Protein 1DE6 (pdb70)

CATH classification: 3.20.20.150

Secondary structure (DSSP, 8-state):
-HHHHHHHHHHHHHHTTT--HHHHHHHHTT--EEEEGGGTTTT--SSSSSS---SS-------S----SHHHHHHHHHHHHHTS-S-EEEEEEGGG---SS---GGG--GGGGHHHHHHHHHHT-EEEEE---SSSGGGTTS-STT-SSHHHHHHHHHHHHHHHHHHHHHHHHHTSPEEEEE----EESS--S-SHHHHHHHHHHHHHHH-S---TTTEEEEEE--S-BTTB-SEESS-HHHHHHHHHHHT-EEEEETTSS-TT--HHHHHHHHTTTSS-EEEEE-B-SSSS--BPP-S-HHHHHHHHHHHHTTTTTTEEEEE-----SS-HHHHHHHHHHHHHHHHHHHHTS-HHHHHHHHTTT-HHHHHHHHHHHTTS-HHHHHHHHHHHTT--SSTHHHHHHHHHHHHTGGG-/-HHHHHHHHHHHHHHTTT--HHHHHHHHTT--EEEEGGGGTTT--SSSSSS---SS-------S----SHHHHHHHHHHHHTTS-S-EEEEEEGGG---SS---GGG--GGGGHHHHHHHHHHT-EEEEE---SSSGGGTTS-STT-SSHHHHHHHHHHHHHHHHHHHHHHHHHTSPEEEEE----EESS--S-SHHHHHHHHHHHHHHT-S---TTTEEEEEE--S-BTTB-SEESS-HHHHHHHHHHHT-EEEEETTSSSTT--HHHHHHHHTTTSS-EEEEE-B-SSSS--BPP-S-HHHHHHHHHHHHTTTTTTEEEEE-----SS-HHHHHHHHHHHHHHHHHHHHTS-HHHHHHHHTTT-HHHHHHHHHHHTTS-HHHHHHHHHHHTT--SSTTHHHHHHHHHHHTGGG-/-HHHHHHHHHHHHHHTTT--HHHHHHHHTT--EEEEGGGGTTT--SSSSSS---SS-------S----SHHHHHHHHHHHHTTS-S-EEEEEEGGG---SS---GGG--GGGGHHHHHHHHHHT-EEEEE---SSSTTTTTS-STT-SSHHHHHHHHHHHHHHHHHHHHHHHHHTSPEEEEE----EESS--S-SHHHHHHHHHHHHHHH-S---TTTEEEEEE--S-BTTB-SEESS-HHHHHHHHHHHT-EEEEETTSS-TT--HHHHHHHHTTT-S-EEEEE-B-SSSS--BPP-SSHHHHHHHHHHHHHTTTTTEEEEE-----SS-HHHHHHHHHHHHHHHHHHHHTS-HHHHHHHHTTT-HHHHHHHHHHHTTS-HHHHHHHHHHHTT--SSTTHHHHHHHHHHHTGGG-/-HHHHHHHHHHHHHHTTT--HHHHHHHHTT--EEEEGGGTTTT--SSSSSS---SS-------S----SHHHHHHHHHHHHHTS-S-EEEEEEGGG---SS---GGG--GGGGHHHHHHHHHHT-EEEEE---SSSGGGTTS-STT-SSHHHHHHHHHHHHHHHHHHHHHHHHHTSPEEEEE----EESS--S-SSHHHHHHHHHHHHHT-S---TTTEEEEEE--S-BTTB-SEESS-HHHHHHHHHHHT-EEEEETTSS-TT--HHHHHHHHTTTSS-EEEEE-B-SSSS--BPPPS-HHHHHHHHHHHHTTTTTTEEEEE----TTS-HHHHHHHHHHHHHHHHHHHHTS-HHHHHHHHTTT-HHHHHHHHHHGGGS-HHHHHHHHHHHTT--SSTTHHHHHHHHHHHTGGG-

Sequence (1664 aa):
TQLEQAWELAKQRFAAVGIDVEEALRQLDRLPVSMHCWQGDDVSGFENPEGSLTGGIQATGNYPGKARNASELRADLEQAMRLIPGPKRLNLHAIYLESDTPVSRDQIKPEHFKNWVEWAKANQLGLDFNPSCFSHPLSADGFTLSHADDSIRQFWIDHCKASRRVSAYFGEQLGTPSVMNIWIPDGMKDITVDRLAPRQRLLAALDEVISEKLNPAHHIDAVESKLFGIGAESYTVGSNEFYMGYATSRQTALCLDAGHFHPTEVISDKISAAMLYVPQLLLHVSRPVRWDSDHVVLLDDETQAIASEIVRHDLFDRVHIGLDFFDASINRIAAWVIGTRNMKKALLRALLEPTAELRKLEAPGDYTARLALLEEQKSLPWQAVWEMYCQRHDTPAGSEWLESVRAYEKEILSRRTQLEQAWELAKQRFAAVGIDVEEALRQLDRLPVSMHCWQGDDVSGFENPEGSLTGGIQATGNYPGKARNASELRADLEQAMRLIPGPKRLNLHAIYLESDTPVSRDQIKPEHFKNWVEWAKANQLGLDFNPSCFSHPLSADGFTLSHADDSIRQFWIDHCKASRRVSAYFGEQLGTPSVMNIWIPDGMKDITVDRLAPRQRLLAALDEVISEKLNPAHHIDAVESKLFGIGAESYTVGSNEFYMGYATSRQTALCLDAGHFHPTEVISDKISAAMLYVPQLLLHVSRPVRWDSDHVVLLDDETQAIASEIVRHDLFDRVHIGLDFFDASINRIAAWVIGTRNMKKALLRALLEPTAELRKLEAPGDYTARLALLEEQKSLPWQAVWEMYCQRHDTPAGSEWLESVRAYEKEILSRRTQLEQAWELAKQRFAAVGIDVEEALRQLDRLPVSMHCWQGDDVSGFENPEGSLTGGIQATGNYPGKARNASELRADLEQAMRLIPGPKRLNLHAIYLESDTPVSRDQIKPEHFKNWVEWAKANQLGLDFNPSCFSHPLSADGFTLSHADDSIRQFWIDHCKASRRVSAYFGEQLGTPSVMNIWIPDGMKDITVDRLAPRQRLLAALDEVISEKLNPAHHIDAVESKLFGIGAESYTVGSNEFYMGYATSRQTALCLDAGHFHPTEVISDKISAAMLYVPQLLLHVSRPVRWDSDHVVLLDDETQAIASEIVRHDLFDRVHIGLDFFDASINRIAAWVIGTRNMKKALLRALLEPTAELRKLEAPGDYTARLALLEEQKSLPWQAVWEMYCQRHDTPAGSEWLESVRAYEKEILSRRTQLEQAWELAKQRFAAVGIDVEEALRQLDRLPVSMHCWQGDDVSGFENPEGSLTGGIQATGNYPGKARNASELRADLEQAMRLIPGPKRLNLHAIYLESDTPVSRDQIKPEHFKNWVEWAKANQLGLDFNPSCFSHPLSADGFTLSHADDSIRQFWIDHCKASRRVSAYFGEQLGTPSVMNIWIPDGMKDITVDRLAPRQRLLAALDEVISEKLNPAHHIDAVESKLFGIGAESYTVGSNEFYMGYATSRQTALCLDAGHFHPTEVISDKISAAMLYVPQLLLHVSRPVRWDSDHVVLLDDETQAIASEIVRHDLFDRVHIGLDFFDASINRIAAWVIGTRNMKKALLRALLEPTAELRKLEAPGDYTARLALLEEQKSLPWQAVWEMYCQRHDTPAGSEWLESVRAYEKEILSRR

Organism: Escherichia coli (strain K12) (NCBI:txid83333)

Foldseek 3Di:
DVLVVLLVVLCVVLVVVPAHLVVLLVVLQLAAAAEELCQQLVVQFQLGRPQDDDLLADEDAQDFQGDHAPVSSLVLVVLLVQQAFHHYAYEEEPSNFADPDHDQLLDDALVSCVVVLVVCQVVVHQYAYEYDADSDPLCVVVAACLDPPPVSNVSSLSSLLRRQRNQLVSLVSNQAAHEYEYDGSHAADDDDDDLDSSLVSNLVSVCSSCVDDGDPSHYFYEYEAAQHGNRRNPTDSRHDVSRLVVQLVVQGEYEDAQQGDDVVDACLVVVVVSVVRHQAYEYEYADHDVHSAFQAHALDDRLLSNLLSCVLVVVSDRYHHYYTGHHSNDQSSVSSNRRSLSSSLSNSLSSSDPNVVLVVCVVVVVVVCNVVRVVVSVVRSSLSSQLVSCVVRSHHSDPCSVVSSVVCCVVRSVVD/DVLVVLLVVLCVVLVVVPFHLVVLLVVLLLAAAAEELCQQQVVLFALGSPQDDDLLDDEPAQDFLRADAPVSSLVLVVLLVLFFFHHYAYEEELRNFADPDHDQLLDDALVSCVVVLVSCQVVVHQYAYEYDATSDPLCVVQAACLDPPPVSVVSSLSSLLRRQNNQLVSLVSNVAAHEYEYDGSRAAQDDDDDLDSSLVSNLVSVCSSCVDDDDPSHYAYEYEAAQAGRRHNPTHSRHPVSRLVSQLVVQGEYEDAQQGDDVVDACLVVPVVSVVRHQAYEYEYADHDVHSQQQAHALDDRLLSNLLSCVLVVVSDRYHHYYDGHHNNDPSSVSSNRRNLSSSLSNSLSSSDPNVVLVVCVVVVVPVVNVVVVVVSVVRPSLSSQLVSQVVRSHHSDPCSVVSVVVCCVVRSVVD/DVLVVLLVVLCVQLVVVVFHLVVLLVVLLLAAAAEELCLQAVVQAAQGRPQDDDLLADEDAQDFQGQDAPVSSLVLVVLLVQFFFHHYAYEDELSNFADPDHDQLLGDALVSCVVVLVSCQVVVHQYAYEYDADSDPLCVVQAACLDPDPVSVVSSLSSLLRRQRNQLVSLVRNVAAHEYEYDGSHAADDDDDDLDSSLVSNLVSVCSSCVDDGDPSHYAYEYEAAQAGRRHNPTDSRHPVSVLCVCQVVQGEYEYAQQGDDPPDACLVVVVVSVVRHQAYEYAYADHDVHSQFAAAALDDRLLSNLLSCVLVVVSDRYHHYYDGHHNNDQSSVSSNRRNNSSSLSNSLSSSDPNVVLVVCVVVVVVVVNVVRVVVSVVRSVLSSQLVSCVVRNHHSDPCSVVSSVVCCVVRRVVD/DVLVVLLVVLCVVLVVVPFHLVVLLVVLLLAAAAEELCLQLVVQFQQGSPQDDDLLADEPAQDFQRDHAPVSSLVLVVLLVQQFFHHYAYEDEVSNFADPDHDQLLDDALVSCVVVLVSCQVVVHQYAYEYDADSDPLCVVQAACLDPPPVSNVSSLSSLLRRQRNQLVSCVSNVAAHEYEYEGSHAAPDDDDDLDSSLVSNLVSVCSSCVDDGDPRHYAYEYEAAQHGHRRNPTDSRHPVSRLCVQLVVQGEYEDEQQGDDVVDACLVVPVVSVVRHQAYEYAYADHDVHSQFAADALDDRLLSNLLSCVLVVVSPRYHHYYTGHHNNDQSSVSSNNRNLSSSLSNSLSSSQPNVVLVVCVVVVVVVVNVVRVVVSVVRSCLSSSLVSCVVRVHHSDPVSVVSSVVCCVVPSVVD

Radius of gyration: 32.72 Å; Cα contacts (8 Å, |Δi|>4): 3511; chains: 4; bounding box: 81×78×90 Å

Solvent-accessible surface area: 51197 Å² total; per-residue (Å²): 125,67,37,78,86,31,3,70,16,0,70,87,63,0,60,88,50,67,20,77,2,41,74,5,9,127,36,0,64,119,7,52,0,7,1,0,0,12,1,1,2,23,8,19,0,34,73,94,47,160,41,91,44,57,16,15,14,44,42,26,31,138,56,95,9,50,0,122,59,8,77,29,0,29,41,4,1,53,24,0,20,127,8,1,0,9,36,31,33,2,6,0,18,3,7,0,12,44,46,160,89,135,24,53,8,41,105,8,101,38,95,18,0,96,62,0,3,103,23,0,99,81,49,158,10,8,0,8,0,6,1,0,0,4,28,36,110,60,9,84,96,24,21,0,0,0,19,60,63,101,78,30,43,74,26,0,7,44,0,0,37,6,0,9,106,0,0,8,21,0,0,97,69,32,68,41,41,0,4,0,4,0,31,6,16,0,6,14,22,8,59,2,0,18,35,20,27,8,0,83,64,0,21,62,3,0,49,67,0,29,63,69,172,38,72,100,60,40,9,22,17,0,1,5,5,9,36,16,8,9,27,16,3,20,4,12,0,3,8,24,4,0,1,1,0,1,0,8,52,80,98,8,1,6,1,6,1,15,5,11,21,19,33,50,13,54,1,9,20,4,0,0,0,0,19,36,14,3,44,39,2,10,0,2,1,6,23,59,23,66,13,5,5,3,0,0,1,11,11,28,68,41,7,33,36,1,0,9,6,1,19,29,20,97,7,21,113,80,14,42,10,0,0,13,0,13,0,3,22,5,1,11,2,0,0,0,0,6,0,0,2,2,0,0,1,0,0,0,53,6,22,0,19,11,22,79,86,0,72,151,29,12,85,95,44,42,55,9,0,3,2,0,24,18,7,14,28,51,3,19,29,8,8,12,0,0,12,10,2,0,74,104,60,133,10,35,14,5,44,89,2,7,97,42,1,87,55,16,39,167,99,61,10,75,192,53,128,68,34,79,83,28,4,68,15,0,75,88,58,1,59,88,48,68,20,78,1,41,71,4,9,128,34,0,64,116,6,52,0,7,0,0,0,12,2,1,2,25,10,18,1,38,77,92,52,161,40,91,44,57,16,15,18,48,45,29,31,135,57,96,9,51,1,122,59,8,76,30,0,31,41,4,0,53,24,0,20,131,5,1,0,7,35,34,33,2,7,0,16,3,6,0,12,43,50,157,89,136,25,54,8,40,103,9,98,37,92,15,0,92,57,0,3,103,26,0,98,80,51,157,12,8,0,9,0,6,1,0,0,4,29,32,109,61,10,85,90,26,21,0,0,0,20,59,65,98,76,30,46,71,25,0,6,44,0,0,35,3,0,6,111,0,0,7,20,0,0,99,71,33,69,41,40,0,2,0,4,0,30,6,17,0,7,13,24,8,60,3,0,21,34,20,27,8,0,83,64,0,22,63,3,0,50,70,0,26,62,67,172,38,69,101,59,39,9,22,19,0,1,5,5,9,36,14,5,9,27,13,3,22,3,13,0,3,8,21,2,0,2,1,0,0,0,9,50,80,98,8,2,5,0,4,0,15,5,10,22,17,34,52,13,52,2,8,21,4,0,0,0,0,19,39,16,2,45,39,3,12,0,2,2,6,25,55,23,66,15,7,7,4,0,0,1,12,10,26,70,41,8,32,35,1,0,11,5,0,18,30,19,96,6,22,113,83,11,41,9,1,0,14,0,16,1,4,28,5,1,13,2,0,0,0,0,5,0,0,4,3,0,0,2,0,0,0,53,5,22,0,18,10,22,78,83,0,74,152,31,12,84,94,42,40,55,9,0,4,3,1,24,20,7,15,29,53,3,20,27,8,6,10,0,0,10,10,2,0,77,108,65,134,9,35,16,7,43,91,1,8,93,44,0,84,55,15,43,171,100,68,10,78,190,58,126,64,32,81,86,29,4,72,16,0,71,86,60,0,61,89,51,68,18,78,1,38,75,5,6,128,35,0,64,114,6,51,0,6,0,0,0,12,2,2,2,25,8,19,1,38,71,94,52,159,42,92,43,58,18,14,17,46,45,30,31,138,55,100,10,52,1,123,60,8,79,28,0,30,37,5,0,53,23,0,22,130,6,1,0,5,33,35,31,2,8,0,17,3,6,0,10,42,50,160,88,135,24,54,7,38,107,8,100,36,96,16,0,95,58,0,3,102,26,0,98,77,50,157,9,9,0,10,0,5,1,0,0,3,28,35,106,62,9,84,100,25,21,0,0,0,19,60,62,99,78,31,44,71,25,0,8,41,0,0,36,6,0,7,108,0,0,8,20,0,0,96,72,34,68,42,40,0,3,0,3,0,27,7,16,0,8,13,21,9,60,3,0,19,33,19,25,9,0,83,62,0,20,64,2,0,48,69,0,28,66,66,174,35,70,100,59,39,9,24,19,0,1,6,4,9,36,15,6,8,30,12,3,22,3,12,0,3,8,21,2,0,2,0,0,0,0,8,53,81,98,9,1,5,1,4,1,16,5,11,21,17,36,51,14,52,2,8,21,5,0,0,0,0,20,37,14,3,47,42,3,11,0,3,1,7,25,57,22,70,12,8,5,3,0,0,1,11,11,28,67,38,8,32,36,1,0,10,6,0,19,31,18,95,7,20,111,79,12,40,9,1,0,14,0,16,1,3,26,5,0,14,3,0,0,0,0,6,0,0,3,3,0,0,2,0,0,0,52,6,22,1,18,11,25,77,84,0,72,149,31,14,84,91,46,40,58,10,0,2,3,1,24,19,7,16,28,52,3,20,26,8,9,11,0,0,11,10,2,0,75,108,65,130,13,32,15,5,45,91,1,5,94,44,1,88,54,14,42,170,99,66,9,76,192,57,126,64,36,79,83,29,3,70,16,0,74,84,63,0,59,89,49,66,19,79,2,37,71,4,8,127,33,0,66,116,6,49,0,6,0,0,0,12,2,2,2,25,9,19,0,36,74,92,47,161,43,92,42,56,20,13,17,43,44,26,30,137,57,92,9,48,0,129,58,7,77,27,0,30,40,5,0,55,21,0,19,129,6,1,0,9,35,31,34,2,7,0,18,4,6,0,9,44,51,157,90,134,22,53,6,39,108,9,102,38,89,16,0,95,62,0,4,102,25,0,100,81,47,156,12,10,0,10,0,7,1,0,0,4,28,33,108,60,10,84,96,26,22,0,0,0,20,60,61,97,78,31,44,70,27,0,7,42,0,0,37,6,0,7,107,0,0,7,21,0,0,97,71,33,69,38,42,0,3,0,4,0,33,5,15,0,5,12,20,10,61,3,0,17,34,20,27,9,0,82,61,0,22,65,3,1,49,68,0,28,61,65,174,37,70,102,57,38,9,24,19,0,2,5,3,9,34,14,6,8,27,14,3,21,2,12,0,3,8,22,2,0,1,1,0,1,0,9,48,83,99,10,1,6,0,4,0,16,5,11,20,18,32,51,14,50,1,8,21,5,0,0,0,0,21,40,14,3,45,38,2,12,0,4,2,6,24,57,21,66,13,7,4,4,0,0,1,13,11,25,65,42,8,31,36,1,0,11,6,2,17,27,17,97,6,21,111,80,11,45,9,1,0,15,0,15,2,3,25,5,1,13,3,0,0,0,0,6,0,0,4,2,0,0,2,0,0,0,51,5,23,1,16,11,23,78,84,0,75,148,30,13,82,94,43,40,53,9,1,4,4,1,28,20,7,15,28,54,4,20,29,8,8,13,0,0,10,8,2,0,73,109,72,132,11,32,17,5,43,91,1,6,91,41,1,86,55,15,42,170,101,64,10,72,195,51

Structure (mmCIF, N/CA/C/O backbone):
data_1DE6
#
_entry.id   1DE6
#
_cell.length_a   169.179
_cell.length_b   162.439
_cell.length_c   77.726
_cell.angle_alpha   90.00
_cell.angle_beta   109.89
_cell.angle_gamma   90.00
#
_symmetry.space_group_name_H-M   'C 1 2 1'
#
loop_
_entity.id
_entity.type
_entity.pdbx_description
1 polymer 'L-RHAMNOSE ISOMERASE'
2 non-polymer L-RHAMNOSE
3 non-polymer 'ZINC ION'
4 non-polymer 'MANGANESE (II) ION'
5 water water
#
loop_
_atom_site.group_PDB
_atom_site.id
_atom_site.type_symbol
_atom_site.label_atom_id
_atom_site.label_alt_id
_atom_site.label_comp_id
_atom_site.label_asym_id
_atom_site.label_entity_id
_atom_site.label_seq_id
_atom_site.pdbx_PDB_ins_code
_atom_site.Cartn_x
_atom_site.Cartn_y
_atom_site.Cartn_z
_atom_site.occupancy
_atom_site.B_iso_or_equiv
_atom_site.auth_seq_id
_atom_site.auth_comp_id
_atom_site.auth_asym_id
_atom_site.auth_atom_id
_atom_site.pdbx_PDB_model_num
ATOM 1 N N . THR A 1 10 ? 55.575 -9.917 64.678 1.00 55.42 11 THR A N 1
ATOM 2 C CA . THR A 1 10 ? 56.496 -10.586 63.768 1.00 64.82 11 THR A CA 1
ATOM 3 C C . THR A 1 10 ? 55.949 -10.504 62.369 1.00 54.47 11 THR A C 1
ATOM 4 O O . THR A 1 10 ? 56.641 -10.148 61.398 1.00 50.43 11 THR A O 1
ATOM 8 N N . GLN A 1 11 ? 54.670 -10.768 62.255 1.00 32.82 12 GLN A N 1
ATOM 9 C CA . GLN A 1 11 ? 54.043 -10.597 60.923 1.00 45.83 12 GLN A CA 1
ATOM 10 C C . GLN A 1 11 ? 54.261 -9.130 60.493 1.00 46.74 12 GLN A C 1
ATOM 11 O O . GLN A 1 11 ? 54.687 -8.781 59.375 1.00 40.37 12 GLN A O 1
ATOM 17 N N . LEU A 1 12 ? 54.004 -8.272 61.486 1.00 29.77 13 LEU A N 1
ATOM 18 C CA . LEU A 1 12 ? 54.150 -6.857 61.356 1.00 33.67 13 LEU A CA 1
ATOM 19 C C . LEU A 1 12 ? 55.552 -6.540 60.873 1.00 34.63 13 LEU A C 1
ATOM 20 O O . LEU A 1 12 ? 55.836 -5.847 59.862 1.00 35.57 13 LEU A O 1
ATOM 25 N N . GLU A 1 13 ? 56.442 -7.070 61.674 1.00 31.78 14 GLU A N 1
ATOM 26 C CA . GLU A 1 13 ? 57.834 -6.885 61.459 1.00 28.36 14 GLU A CA 1
ATOM 27 C C . GLU A 1 13 ? 58.131 -7.371 60.062 1.00 30.70 14 GLU A C 1
ATOM 28 O O . GLU A 1 13 ? 58.778 -6.653 59.242 1.00 31.45 14 GLU A O 1
ATOM 34 N N . GLN A 1 14 ? 57.560 -8.550 59.725 1.00 23.08 15 GLN A N 1
ATOM 35 C CA . GLN A 1 14 ? 57.815 -9.040 58.377 1.00 31.69 15 GLN A CA 1
ATOM 36 C C . GLN A 1 14 ? 57.303 -8.116 57.296 1.00 33.11 15 GLN A C 1
ATOM 37 O O . GLN A 1 14 ? 58.013 -7.742 56.348 1.00 35.39 15 GLN A O 1
ATOM 43 N N . ALA A 1 15 ? 56.033 -7.762 57.466 1.00 29.88 16 ALA A N 1
ATOM 44 C CA . ALA A 1 15 ? 55.357 -6.825 56.540 1.00 26.61 16 ALA A CA 1
ATOM 45 C C . ALA A 1 15 ? 56.142 -5.517 56.457 1.00 20.40 16 ALA A C 1
ATOM 46 O O . ALA A 1 15 ? 56.418 -4.947 55.394 1.00 23.25 16 ALA A O 1
ATOM 48 N N . TRP A 1 16 ? 56.620 -5.135 57.616 1.00 24.21 17 TRP A N 1
ATOM 49 C CA . TRP A 1 16 ? 57.381 -3.914 57.662 1.00 25.81 17 TRP A CA 1
ATOM 50 C C . TRP A 1 16 ? 58.623 -3.966 56.827 1.00 30.68 17 TRP A C 1
ATOM 51 O O . TRP A 1 16 ? 59.080 -3.047 56.119 1.00 28.24 17 TRP A O 1
ATOM 62 N N . GLU A 1 17 ? 59.268 -5.092 56.961 1.00 29.63 18 GLU A N 1
ATOM 63 C CA . GLU A 1 17 ? 60.538 -5.207 56.245 1.00 32.64 18 GLU A CA 1
ATOM 64 C C . GLU A 1 17 ? 60.361 -5.151 54.710 1.00 26.81 18 GLU A C 1
ATOM 65 O O . GLU A 1 17 ? 61.093 -4.480 53.930 1.00 25.95 18 GLU A O 1
ATOM 71 N N . LEU A 1 18 ? 59.297 -5.840 54.282 1.00 25.98 19 LEU A N 1
ATOM 72 C CA . LEU A 1 18 ? 59.030 -5.849 52.856 1.00 28.62 19 LEU A CA 1
ATOM 73 C C . LEU A 1 18 ? 58.759 -4.478 52.267 1.00 25.10 19 LEU A C 1
ATOM 74 O O . LEU A 1 18 ? 59.058 -4.152 51.101 1.00 30.81 19 LEU A O 1
ATOM 79 N N . ALA A 1 19 ? 58.065 -3.711 53.097 1.00 25.12 20 ALA A N 1
ATOM 80 C CA . ALA A 1 19 ? 57.607 -2.379 52.773 1.00 23.45 20 ALA A CA 1
ATOM 81 C C . ALA A 1 19 ? 58.794 -1.523 52.729 1.00 26.89 20 ALA A C 1
ATOM 82 O O . ALA A 1 19 ? 58.985 -0.732 51.768 1.00 29.28 20 ALA A O 1
ATOM 84 N N . LYS A 1 20 ? 59.583 -1.709 53.796 1.00 26.56 21 LYS A N 1
ATOM 85 C CA . LYS A 1 20 ? 60.804 -0.969 53.910 1.00 26.94 21 LYS A CA 1
ATOM 86 C C . LYS A 1 20 ? 61.559 -1.034 52.600 1.00 27.63 21 LYS A C 1
ATOM 87 O O . LYS A 1 20 ? 61.976 -0.008 52.006 1.00 31.17 21 LYS A O 1
ATOM 93 N N . GLN A 1 21 ? 61.691 -2.279 52.124 1.00 30.54 22 GLN A N 1
ATOM 94 C CA . GLN A 1 21 ? 62.320 -2.469 50.841 1.00 36.34 22 GLN A CA 1
ATOM 95 C C . GLN A 1 21 ? 61.553 -1.885 49.662 1.00 36.12 22 GLN A C 1
ATOM 96 O O . GLN A 1 21 ? 62.136 -1.161 48.848 1.00 32.39 22 GLN A O 1
ATOM 102 N N . ARG A 1 22 ? 60.267 -2.193 49.526 1.00 29.00 23 ARG A N 1
ATOM 103 C CA . ARG A 1 22 ? 59.535 -1.624 48.400 1.00 22.60 23 ARG A CA 1
ATOM 104 C C . ARG A 1 22 ? 59.660 -0.133 48.325 1.00 28.23 23 ARG A C 1
ATOM 105 O O . ARG A 1 22 ? 59.802 0.480 47.279 1.00 31.65 23 ARG A O 1
ATOM 113 N N . PHE A 1 23 ? 59.509 0.506 49.452 1.00 24.23 24 PHE A N 1
ATOM 114 C CA . PHE A 1 23 ? 59.583 1.958 49.401 1.00 28.26 24 PHE A CA 1
ATOM 115 C C . PHE A 1 23 ? 60.953 2.505 48.996 1.00 31.32 24 PHE A C 1
ATOM 116 O O . PHE A 1 23 ? 61.082 3.437 48.167 1.00 23.82 24 PHE A O 1
ATOM 124 N N . ALA A 1 24 ? 61.966 1.884 49.630 1.00 26.42 25 ALA A N 1
ATOM 125 C CA . ALA A 1 24 ? 63.335 2.240 49.394 1.00 30.40 25 ALA A CA 1
ATOM 126 C C . ALA A 1 24 ? 63.538 2.188 47.886 1.00 36.36 25 ALA A C 1
ATOM 127 O O . ALA A 1 24 ? 64.121 3.079 47.270 1.00 38.04 25 ALA A O 1
ATOM 129 N N . ALA A 1 25 ? 62.999 1.150 47.263 1.00 45.14 26 ALA A N 1
ATOM 130 C CA . ALA A 1 25 ? 63.113 1.035 45.805 1.00 41.85 26 ALA A CA 1
ATOM 131 C C . ALA A 1 25 ? 62.470 2.209 45.040 1.00 48.08 26 ALA A C 1
ATOM 132 O O . ALA A 1 25 ? 62.647 2.347 43.833 1.00 65.18 26 ALA A O 1
ATOM 134 N N . VAL A 1 26 ? 61.693 3.070 45.715 1.00 38.58 27 VAL A N 1
ATOM 135 C CA . VAL A 1 26 ? 61.127 4.160 44.995 1.00 36.42 27 VAL A CA 1
ATOM 136 C C . VAL A 1 26 ? 61.653 5.388 45.570 1.00 37.05 27 VAL A C 1
ATOM 137 O O . VAL A 1 26 ? 61.148 6.483 45.317 1.00 37.91 27 VAL A O 1
ATOM 141 N N . GLY A 1 27 ? 62.680 5.156 46.357 1.00 34.51 28 GLY A N 1
ATOM 142 C CA . GLY A 1 27 ? 63.390 6.259 46.947 1.00 35.96 28 GLY A CA 1
ATOM 143 C C . GLY A 1 27 ? 62.822 6.810 48.199 1.00 32.38 28 GLY A C 1
ATOM 144 O O . GLY A 1 27 ? 63.095 7.964 48.605 1.00 31.40 28 GLY A O 1
ATOM 145 N N . ILE A 1 28 ? 62.050 5.959 48.841 1.00 35.93 29 ILE A N 1
ATOM 146 C CA . ILE A 1 28 ? 61.479 6.451 50.055 1.00 29.63 29 ILE A CA 1
ATOM 147 C C . ILE A 1 28 ? 61.999 5.721 51.236 1.00 19.33 29 ILE A C 1
ATOM 148 O O . ILE A 1 28 ? 61.993 4.488 51.247 1.00 29.61 29 ILE A O 1
ATOM 153 N N . ASP A 1 29 ? 62.411 6.487 52.211 1.00 23.72 30 ASP A N 1
ATOM 154 C CA . ASP A 1 29 ? 62.893 5.952 53.479 1.00 28.41 30 ASP A CA 1
ATOM 155 C C . ASP A 1 29 ? 61.814 5.915 54.589 1.00 27.83 30 ASP A C 1
ATOM 156 O O . ASP A 1 29 ? 61.563 6.899 55.321 1.00 28.06 30 ASP A O 1
ATOM 161 N N . VAL A 1 30 ? 61.287 4.727 54.809 1.00 24.21 31 VAL A N 1
ATOM 162 C CA . VAL A 1 30 ? 60.267 4.578 55.815 1.00 24.64 31 VAL A CA 1
ATOM 163 C C . VAL A 1 30 ? 60.650 5.010 57.198 1.00 28.43 31 VAL A C 1
ATOM 164 O O . VAL A 1 30 ? 59.849 5.481 58.029 1.00 29.36 31 VAL A O 1
ATOM 168 N N . GLU A 1 31 ? 61.880 4.862 57.486 1.00 27.08 32 GLU A N 1
ATOM 169 C CA . GLU A 1 31 ? 62.238 5.295 58.810 1.00 23.81 32 GLU A CA 1
ATOM 170 C C . GLU A 1 31 ? 62.151 6.762 58.942 1.00 21.55 32 GLU A C 1
ATOM 171 O O . GLU A 1 31 ? 61.804 7.240 59.994 1.00 28.10 32 GLU A O 1
ATOM 177 N N . GLU A 1 32 ? 62.529 7.484 57.927 1.00 20.39 33 GLU A N 1
ATOM 178 C CA . GLU A 1 32 ? 62.452 8.938 58.030 1.00 21.51 33 GLU A CA 1
ATOM 179 C C . GLU A 1 32 ? 60.994 9.405 58.044 1.00 29.03 33 GLU A C 1
ATOM 180 O O . GLU A 1 32 ? 60.562 10.409 58.640 1.00 23.93 33 GLU A O 1
ATOM 186 N N . ALA A 1 33 ? 60.251 8.649 57.292 1.00 21.95 34 ALA A N 1
ATOM 187 C CA . ALA A 1 33 ? 58.865 8.975 57.232 1.00 23.91 34 ALA A CA 1
ATOM 188 C C . ALA A 1 33 ? 58.294 8.944 58.637 1.00 33.51 34 ALA A C 1
ATOM 189 O O . ALA A 1 33 ? 57.580 9.820 59.088 1.00 28.66 34 ALA A O 1
ATOM 191 N N . LEU A 1 34 ? 58.638 7.911 59.367 1.00 26.27 35 LEU A N 1
ATOM 192 C CA . LEU A 1 34 ? 58.078 7.771 60.689 1.00 21.97 35 LEU A CA 1
ATOM 193 C C . LEU A 1 34 ? 58.442 8.890 61.577 1.00 26.96 35 LEU A C 1
ATOM 194 O O . LEU A 1 34 ? 57.649 9.300 62.431 1.00 28.37 35 LEU A O 1
ATOM 199 N N . ARG A 1 35 ? 59.673 9.346 61.353 1.00 27.77 36 ARG A N 1
ATOM 200 C CA . ARG A 1 35 ? 60.211 10.437 62.163 1.00 21.22 36 ARG A CA 1
ATOM 201 C C . ARG A 1 35 ? 59.513 11.710 61.832 1.00 27.40 36 ARG A C 1
ATOM 202 O O . ARG A 1 35 ? 59.269 12.546 62.715 1.00 25.97 36 ARG A O 1
ATOM 210 N N . GLN A 1 36 ? 59.249 11.877 60.548 1.00 18.69 37 GLN A N 1
ATOM 211 C CA . GLN A 1 36 ? 58.580 13.112 60.163 1.00 19.91 37 GLN A CA 1
ATOM 212 C C . GLN A 1 36 ? 57.172 13.162 60.767 1.00 30.57 37 GLN A C 1
ATOM 213 O O . GLN A 1 36 ? 56.694 14.184 61.241 1.00 30.90 37 GLN A O 1
ATOM 219 N N . LEU A 1 37 ? 56.476 12.039 60.741 1.00 26.09 38 LEU A N 1
ATOM 220 C CA . LEU A 1 37 ? 55.123 11.958 61.258 1.00 22.43 38 LEU A CA 1
ATOM 221 C C . LEU A 1 37 ? 55.059 12.418 62.659 1.00 28.55 38 LEU A C 1
ATOM 222 O O . LEU A 1 37 ? 54.073 12.947 63.160 1.00 30.31 38 LEU A O 1
ATOM 227 N N . ASP A 1 38 ? 56.143 12.206 63.325 1.00 23.71 39 ASP A N 1
ATOM 228 C CA . ASP A 1 38 ? 56.164 12.606 64.733 1.00 23.02 39 ASP A CA 1
ATOM 229 C C . ASP A 1 38 ? 56.290 14.085 64.852 1.00 32.62 39 ASP A C 1
ATOM 230 O O . ASP A 1 38 ? 56.184 14.651 65.917 1.00 31.48 39 ASP A O 1
ATOM 235 N N . ARG A 1 39 ? 56.542 14.728 63.740 1.00 23.14 40 ARG A N 1
ATOM 236 C CA . ARG A 1 39 ? 56.612 16.154 63.864 1.00 23.18 40 ARG A CA 1
ATOM 237 C C . ARG A 1 39 ? 55.255 16.807 63.530 1.00 33.04 40 ARG A C 1
ATOM 238 O O . ARG A 1 39 ? 55.158 18.020 63.420 1.00 27.34 40 ARG A O 1
ATOM 246 N N . LEU A 1 40 ? 54.211 16.012 63.331 1.00 25.82 41 LEU A N 1
ATOM 247 C CA . LEU A 1 40 ? 52.896 16.534 62.936 1.00 25.33 41 LEU A CA 1
ATOM 248 C C . LEU A 1 40 ? 51.790 16.234 63.940 1.00 26.60 41 LEU A C 1
ATOM 249 O O . LEU A 1 40 ? 51.070 15.315 63.798 1.00 24.39 41 LEU A O 1
ATOM 254 N N . PRO A 1 41 ? 51.650 17.006 64.971 1.00 21.36 42 PRO A N 1
ATOM 255 C CA . PRO A 1 41 ? 50.634 16.737 65.943 1.00 27.42 42 PRO A CA 1
ATOM 256 C C . PRO A 1 41 ? 49.282 17.003 65.369 1.00 30.52 42 PRO A C 1
ATOM 257 O O . PRO A 1 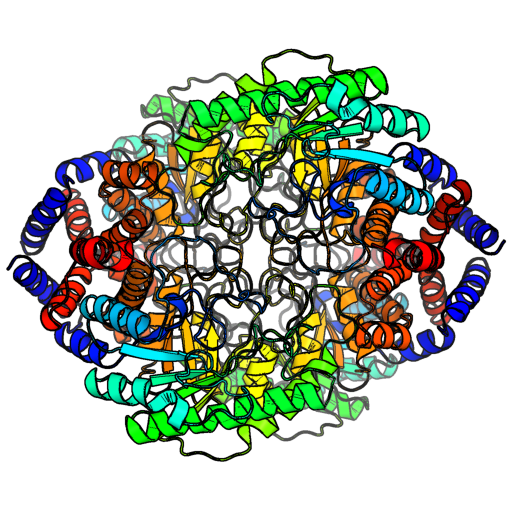41 ? 49.128 17.737 64.384 1.00 28.02 42 PRO A O 1
ATOM 261 N N . VAL A 1 42 ? 48.312 16.392 66.002 1.00 24.46 43 VAL A N 1
ATOM 262 C CA . VAL A 1 42 ? 46.957 16.644 65.554 1.00 28.82 43 VAL A CA 1
ATOM 263 C C . VAL A 1 42 ? 46.240 17.176 66.816 1.00 24.58 43 VAL A C 1
ATOM 264 O O . VAL A 1 42 ? 46.275 16.574 67.861 1.00 25.02 43 VAL A O 1
ATOM 268 N N . SER A 1 43 ? 45.638 18.345 66.737 1.00 25.98 44 SER A N 1
ATOM 269 C CA . SER A 1 43 ? 44.906 18.958 67.856 1.00 25.32 44 SER A CA 1
ATOM 270 C C . SER A 1 43 ? 43.498 18.431 67.865 1.00 20.36 44 SER A C 1
ATOM 271 O O . SER A 1 43 ? 42.695 18.702 66.995 1.00 22.33 44 SER A O 1
ATOM 274 N N . MET A 1 44 ? 43.234 17.621 68.854 1.00 24.03 45 MET A N 1
ATOM 275 C CA . MET A 1 44 ? 41.903 17.039 69.000 1.00 23.34 45 MET A CA 1
ATOM 276 C C . MET A 1 44 ? 40.970 18.045 69.692 1.00 24.41 45 MET A C 1
ATOM 277 O O . MET A 1 44 ? 41.313 18.702 70.684 1.00 26.58 45 MET A O 1
ATOM 282 N N . HIS A 1 45 ? 39.796 18.156 69.122 1.00 20.64 46 HIS A N 1
ATOM 283 C CA . HIS A 1 45 ? 38.775 19.027 69.651 1.00 20.04 46 HIS A CA 1
ATOM 284 C C . HIS A 1 45 ? 38.109 18.361 70.834 1.00 19.64 46 HIS A C 1
ATOM 285 O O . HIS A 1 45 ? 37.612 17.208 70.762 1.00 29.79 46 HIS A O 1
ATOM 292 N N . CYS A 1 46 ? 38.137 19.079 71.909 1.00 26.15 47 CYS A N 1
ATOM 293 C CA . CYS A 1 46 ? 37.588 18.605 73.157 1.00 26.10 47 CYS A CA 1
ATOM 294 C C . CYS A 1 46 ? 36.061 18.421 73.129 1.00 29.19 47 CYS A C 1
ATOM 295 O O . CYS A 1 46 ? 35.527 17.571 73.873 1.00 27.20 47 CYS A O 1
ATOM 298 N N . TRP A 1 47 ? 35.370 19.240 72.286 1.00 24.08 48 TRP A N 1
ATOM 299 C CA . TRP A 1 47 ? 33.936 19.218 72.241 1.00 27.07 48 TRP A CA 1
ATOM 300 C C . TRP A 1 47 ? 33.248 17.963 71.767 1.00 28.49 48 TRP A C 1
ATOM 301 O O . TRP A 1 47 ? 32.058 17.812 71.885 1.00 27.39 48 TRP A O 1
ATOM 312 N N . GLN A 1 48 ? 34.021 17.076 71.190 1.00 33.89 49 GLN A N 1
ATOM 313 C CA . GLN A 1 48 ? 33.507 15.832 70.727 1.00 27.20 49 GLN A CA 1
ATOM 314 C C . GLN A 1 48 ? 33.138 14.956 71.952 1.00 35.41 49 GLN A C 1
ATOM 315 O O . GLN A 1 48 ? 32.205 14.098 71.926 1.00 23.55 49 GLN A O 1
ATOM 321 N N . GLY A 1 49 ? 33.816 15.187 73.064 1.00 25.50 50 GLY A N 1
ATOM 322 C CA . GLY A 1 49 ? 33.481 14.294 74.174 1.00 25.68 50 GLY A CA 1
ATOM 323 C C . GLY A 1 49 ? 32.109 14.478 74.923 1.00 29.01 50 GLY A C 1
ATOM 324 O O . GLY A 1 49 ? 31.601 13.504 75.489 1.00 22.43 50 GLY A O 1
ATOM 325 N N . ASP A 1 50 ? 31.550 15.722 74.985 1.00 29.97 51 ASP A N 1
ATOM 326 C CA . ASP A 1 50 ? 30.296 16.036 75.706 1.00 23.87 51 ASP A CA 1
ATOM 327 C C . ASP A 1 50 ? 29.308 16.734 74.849 1.00 31.56 51 ASP A C 1
ATOM 328 O O . ASP A 1 50 ? 28.471 17.453 75.376 1.00 34.11 51 ASP A O 1
ATOM 333 N N . ASP A 1 51 ? 29.412 16.547 73.539 1.00 27.58 52 ASP A N 1
ATOM 334 C CA . ASP A 1 51 ? 28.487 17.178 72.620 1.00 32.37 52 ASP A CA 1
ATOM 335 C C . ASP A 1 51 ? 28.482 18.680 72.736 1.00 33.96 52 ASP A C 1
ATOM 336 O O . ASP A 1 51 ? 27.424 19.312 72.790 1.00 35.09 52 ASP A O 1
ATOM 341 N N . VAL A 1 52 ? 29.656 19.235 72.761 1.00 27.69 53 VAL A N 1
ATOM 342 C CA . VAL A 1 52 ? 29.726 20.656 72.840 1.00 30.37 53 VAL A CA 1
ATOM 343 C C . VAL A 1 52 ? 28.922 21.202 73.984 1.00 37.35 53 VAL A C 1
ATOM 344 O O . VAL A 1 52 ? 28.487 22.362 73.874 1.00 34.12 53 VAL A O 1
ATOM 348 N N . SER A 1 53 ? 28.753 20.413 75.025 1.00 23.00 54 SER A N 1
ATOM 349 C CA . SER A 1 53 ? 27.982 20.928 76.122 1.00 31.97 54 SER A CA 1
ATOM 350 C C . SER A 1 53 ? 28.753 21.899 76.931 1.00 30.54 54 SER A C 1
ATOM 351 O O . SER A 1 53 ? 28.246 22.911 77.313 1.00 32.95 54 SER A O 1
ATOM 354 N N . GLY A 1 54 ? 29.990 21.618 77.238 1.00 28.83 55 GLY A N 1
ATOM 355 C CA . GLY A 1 54 ? 30.696 22.614 78.048 1.00 25.64 55 GLY A CA 1
ATOM 356 C C . GLY A 1 54 ? 30.343 22.443 79.499 1.00 32.45 55 GLY A C 1
ATOM 357 O O . GLY A 1 54 ? 29.557 21.584 79.868 1.00 33.80 55 GLY A O 1
ATOM 358 N N . PHE A 1 55 ? 30.929 23.250 80.355 1.00 28.51 56 PHE A N 1
ATOM 359 C CA . PHE A 1 55 ? 30.667 23.041 81.753 1.00 30.36 56 PHE A CA 1
ATOM 360 C C . PHE A 1 55 ? 30.067 24.225 82.415 1.00 51.67 56 PHE A C 1
ATOM 361 O O . PHE A 1 55 ? 29.922 24.251 83.609 1.00 45.07 56 PHE A O 1
ATOM 369 N N . GLU A 1 56 ? 29.786 25.230 81.637 1.00 42.01 57 GLU A N 1
ATOM 370 C CA . GLU A 1 56 ? 29.216 26.433 82.194 1.00 45.10 57 GLU A CA 1
ATOM 371 C C . GLU A 1 56 ? 27.831 26.075 82.702 1.00 64.68 57 GLU A C 1
ATOM 372 O O . GLU A 1 56 ? 27.494 26.249 83.885 1.00 62.05 57 GLU A O 1
ATOM 378 N N . ASN A 1 57 ? 27.093 25.607 81.688 0.50 53.46 58 ASN A N 1
ATOM 379 C CA . ASN A 1 57 ? 25.725 25.153 81.687 0.50 50.18 58 ASN A CA 1
ATOM 380 C C . ASN A 1 57 ? 25.610 24.038 80.671 0.50 53.92 58 ASN A C 1
ATOM 381 O O . ASN A 1 57 ? 25.004 24.245 79.617 0.50 47.15 58 ASN A O 1
ATOM 386 N N . PRO A 1 58 ? 26.215 22.888 80.974 0.50 52.74 59 PRO A N 1
ATOM 387 C CA . PRO A 1 58 ? 26.152 21.717 80.113 0.50 54.54 59 PRO A CA 1
ATOM 388 C C . PRO A 1 58 ? 24.771 21.450 79.451 0.50 60.76 59 PRO A C 1
ATOM 389 O O . PRO A 1 58 ? 24.620 21.536 78.230 0.50 61.90 59 PRO A O 1
ATOM 393 N N . GLU A 1 59 ? 23.726 21.111 80.205 0.50 65.56 60 GLU A N 1
ATOM 394 C CA . GLU A 1 59 ? 22.443 20.896 79.553 0.50 76.04 60 GLU A CA 1
ATOM 395 C C . GLU A 1 59 ? 21.801 22.267 79.302 0.50 90.71 60 GLU A C 1
ATOM 396 O O . GLU A 1 59 ? 21.261 22.914 80.210 0.50 91.35 60 GLU A O 1
ATOM 402 N N . GLY A 1 60 ? 21.905 22.756 78.060 0.50 89.64 61 GLY A N 1
ATOM 403 C CA . GLY A 1 60 ? 21.364 24.068 77.741 0.50 86.33 61 GLY A CA 1
ATOM 404 C C . GLY A 1 60 ? 21.519 24.471 76.279 0.50 76.11 61 GLY A C 1
ATOM 405 O O . GLY A 1 60 ? 22.075 25.530 75.952 0.50 74.39 61 GLY A O 1
ATOM 406 N N . SER A 1 61 ? 21.000 23.589 75.429 0.50 62.37 62 SER A N 1
ATOM 407 C CA . SER A 1 61 ? 20.940 23.711 73.982 0.50 61.26 62 SER A CA 1
ATOM 408 C C . SER A 1 61 ? 22.157 24.255 73.251 0.50 44.89 62 SER A C 1
ATOM 409 O O . SER A 1 61 ? 22.577 25.397 73.465 0.50 23.65 62 SER A O 1
ATOM 412 N N . LEU A 1 62 ? 22.655 23.424 72.319 0.50 49.71 63 LEU A N 1
ATOM 413 C CA . LEU A 1 62 ? 23.767 23.754 71.431 0.50 48.86 63 LEU A CA 1
ATOM 414 C C . LEU A 1 62 ? 23.249 24.688 70.343 0.50 64.14 63 LEU A C 1
ATOM 415 O O . LEU A 1 62 ? 22.383 24.342 69.549 0.50 59.83 63 LEU A O 1
ATOM 420 N N . THR A 1 63 ? 23.792 25.893 70.309 0.50 53.16 64 THR A N 1
ATOM 421 C CA . THR A 1 63 ? 23.368 26.825 69.304 0.50 44.37 64 THR A CA 1
ATOM 422 C C . THR A 1 63 ? 24.505 27.276 68.394 0.50 37.44 64 THR A C 1
ATOM 423 O O . THR A 1 63 ? 25.662 26.822 68.481 0.50 39.88 64 THR A O 1
ATOM 427 N N . GLY A 1 64 ? 24.145 28.189 67.519 0.50 28.49 65 GLY A N 1
ATOM 428 C CA . GLY A 1 64 ? 25.084 28.763 66.605 0.50 30.15 65 GLY A CA 1
ATOM 429 C C . GLY A 1 64 ? 25.010 28.182 65.206 0.50 40.67 65 GLY A C 1
ATOM 430 O O . GLY A 1 64 ? 25.873 28.478 64.388 0.50 38.34 65 GLY A O 1
ATOM 431 N N . GLY A 1 65 ? 24.006 27.355 64.898 0.50 39.64 66 GLY A N 1
ATOM 432 C CA . GLY A 1 65 ? 23.868 26.796 63.545 0.50 30.28 66 GLY A CA 1
ATOM 433 C C . GLY A 1 65 ? 24.610 25.487 63.337 0.50 39.45 66 GLY A C 1
ATOM 434 O O . GLY A 1 65 ? 24.679 24.960 62.206 0.50 14.34 66 GLY A O 1
ATOM 435 N N . ILE A 1 66 ? 25.147 25.032 64.474 0.50 52.81 67 ILE A N 1
ATOM 436 C CA . ILE A 1 66 ? 25.899 23.810 64.690 0.50 47.89 67 ILE A CA 1
ATOM 437 C C . ILE A 1 66 ? 24.999 22.820 65.427 0.50 42.69 67 ILE A C 1
ATOM 438 O O . ILE A 1 66 ? 24.223 23.190 66.333 0.50 23.41 67 ILE A O 1
ATOM 443 N N . GLN A 1 67 ? 25.084 21.549 65.045 0.50 32.62 68 GLN A N 1
ATOM 444 C CA . GLN A 1 67 ? 24.232 20.595 65.691 0.50 41.55 68 GLN A CA 1
ATOM 445 C C . GLN A 1 67 ? 24.909 19.315 66.105 0.50 50.43 68 GLN A C 1
ATOM 446 O O . GLN A 1 67 ? 25.897 18.845 65.541 0.50 50.24 68 GLN A O 1
ATOM 452 N N . ALA A 1 68 ? 24.277 18.707 67.083 0.50 60.74 69 ALA A N 1
ATOM 453 C CA . ALA A 1 68 ? 24.688 17.427 67.607 0.50 67.26 69 ALA A CA 1
ATOM 454 C C . ALA A 1 68 ? 23.598 16.390 67.324 0.50 50.37 69 ALA A C 1
ATOM 455 O O . ALA A 1 68 ? 22.532 16.461 67.945 0.50 50.95 69 ALA A O 1
ATOM 457 N N . THR A 1 69 ? 23.860 15.438 66.394 0.50 38.57 70 THR A N 1
ATOM 458 C CA . THR A 1 69 ? 22.913 14.370 66.044 0.50 39.21 70 THR A CA 1
ATOM 459 C C . THR A 1 69 ? 23.417 12.990 66.439 0.50 34.19 70 THR A C 1
ATOM 460 O O . THR A 1 69 ? 24.580 12.660 66.195 0.50 29.69 70 THR A O 1
ATOM 464 N N . GLY A 1 70 ? 22.497 12.216 67.037 0.50 17.97 71 GLY A N 1
ATOM 465 C CA . GLY A 1 70 ? 22.712 10.836 67.476 0.50 29.63 71 GLY A CA 1
ATOM 466 C C . GLY A 1 70 ? 22.240 10.390 68.882 0.50 47.40 71 GLY A C 1
ATOM 467 O O . GLY A 1 70 ? 21.746 9.273 69.062 0.50 53.08 71 GLY A O 1
ATOM 468 N N . ASN A 1 71 ? 22.446 11.216 69.910 0.50 34.92 72 ASN A N 1
ATOM 469 C CA . ASN A 1 71 ? 22.059 10.830 71.253 0.50 23.77 72 ASN A CA 1
ATOM 470 C C . ASN A 1 71 ? 22.600 9.478 71.708 0.50 17.06 72 ASN A C 1
ATOM 471 O O . ASN A 1 71 ? 22.068 8.736 72.548 0.50 12.46 72 ASN A O 1
ATOM 476 N N . TYR A 1 72 ? 23.758 9.151 71.223 0.50 12.25 73 TYR A N 1
ATOM 477 C CA . TYR A 1 72 ? 24.356 7.935 71.712 1.00 25.58 73 TYR A CA 1
ATOM 478 C C . TYR A 1 72 ? 24.722 8.130 73.194 1.00 33.07 73 TYR A C 1
ATOM 479 O O . TYR A 1 72 ? 25.132 9.198 73.578 1.00 27.42 73 TYR A O 1
ATOM 488 N N . PRO A 1 73 ? 24.648 7.108 74.042 1.00 34.42 74 PRO A N 1
ATOM 489 C CA . PRO A 1 73 ? 24.959 7.293 75.451 1.00 34.03 74 PRO A CA 1
ATOM 490 C C . PRO A 1 73 ? 26.434 7.358 75.832 1.00 29.26 74 PRO A C 1
ATOM 491 O O . PRO A 1 73 ? 27.322 6.969 75.051 1.00 38.70 74 PRO A O 1
ATOM 495 N N . GLY A 1 74 ? 26.658 7.823 77.074 1.00 25.67 75 GLY A N 1
ATOM 496 C CA . GLY A 1 74 ? 27.984 7.839 77.640 1.00 21.31 75 GLY A CA 1
ATOM 497 C C . GLY A 1 74 ? 28.720 9.120 77.480 1.00 26.66 75 GLY A C 1
ATOM 498 O O . GLY A 1 74 ? 29.907 9.197 77.716 1.00 30.23 75 GLY A O 1
ATOM 499 N N . LYS A 1 75 ? 28.018 10.162 77.127 1.00 21.14 76 LYS A N 1
ATOM 500 C CA . LYS A 1 75 ? 28.775 11.403 77.023 1.00 23.94 76 LYS A CA 1
ATOM 501 C C . LYS A 1 75 ? 29.430 11.879 78.345 1.00 34.50 76 LYS A C 1
ATOM 502 O O . LYS A 1 75 ? 28.900 11.644 79.447 1.00 30.25 76 LYS A O 1
ATOM 508 N N . ALA A 1 76 ? 30.592 12.583 78.215 1.00 26.01 77 ALA A N 1
ATOM 509 C CA . ALA A 1 76 ? 31.236 13.105 79.413 1.00 23.23 77 ALA A CA 1
ATOM 510 C C . ALA A 1 76 ? 30.309 14.177 79.951 1.00 29.93 77 ALA A C 1
ATOM 511 O O . ALA A 1 76 ? 29.507 14.771 79.192 1.00 29.01 77 ALA A O 1
ATOM 513 N N . ARG A 1 77 ? 30.387 14.409 81.280 1.00 33.36 78 ARG A N 1
ATOM 514 C CA . ARG A 1 77 ? 29.517 15.361 82.000 1.00 30.24 78 ARG A CA 1
ATOM 515 C C . ARG A 1 77 ? 30.264 16.440 82.769 1.00 39.12 78 ARG A C 1
ATOM 516 O O . ARG A 1 77 ? 29.704 17.433 83.242 1.00 32.60 78 ARG A O 1
ATOM 524 N N . ASN A 1 78 ? 31.580 16.252 82.808 1.00 38.68 79 ASN A N 1
ATOM 525 C CA . ASN A 1 78 ? 32.453 17.163 83.474 1.00 31.90 79 ASN A CA 1
ATOM 526 C C . ASN A 1 78 ? 33.869 16.990 83.003 1.00 18.95 79 ASN A C 1
ATOM 527 O O . ASN A 1 78 ? 34.131 16.060 82.274 1.00 27.04 79 ASN A O 1
ATOM 532 N N . ALA A 1 79 ? 34.771 17.863 83.515 1.00 22.49 80 ALA A N 1
ATOM 533 C CA . ALA A 1 79 ? 36.204 17.852 83.156 1.00 26.17 80 ALA A CA 1
ATOM 534 C C . ALA A 1 79 ? 36.873 16.517 83.418 1.00 28.18 80 ALA A C 1
ATOM 535 O O . ALA A 1 79 ? 37.665 15.967 82.617 1.00 31.68 80 ALA A O 1
ATOM 537 N N . SER A 1 80 ? 36.486 15.976 84.569 1.00 27.25 81 SER A N 1
ATOM 538 C CA . SER A 1 80 ? 37.020 14.693 84.951 1.00 30.15 81 SER A CA 1
ATOM 539 C C . SER A 1 80 ? 36.654 13.615 83.937 1.00 32.60 81 SER A C 1
ATOM 540 O O . SER A 1 80 ? 37.570 12.982 83.406 1.00 29.33 81 SER A O 1
ATOM 543 N N . GLU A 1 81 ? 35.364 13.461 83.635 1.00 21.41 82 GLU A N 1
ATOM 544 C CA . GLU A 1 81 ? 34.985 12.476 82.675 1.00 26.14 82 GLU A CA 1
ATOM 545 C C . GLU A 1 81 ? 35.663 12.772 81.360 1.00 24.42 82 GLU A C 1
ATOM 546 O O . GLU A 1 81 ? 36.259 11.905 80.669 1.00 30.95 82 GLU A O 1
ATOM 552 N N . LEU A 1 82 ? 35.585 14.028 80.995 1.00 21.89 83 LEU A N 1
ATOM 553 C CA . LEU A 1 82 ? 36.169 14.435 79.715 1.00 24.85 83 LEU A CA 1
ATOM 554 C C . LEU A 1 82 ? 37.619 14.039 79.528 1.00 32.98 83 LEU A C 1
ATOM 555 O O . LEU A 1 82 ? 38.000 13.469 78.498 1.00 28.77 83 LEU A O 1
ATOM 560 N N . ARG A 1 83 ? 38.403 14.308 80.578 1.00 27.24 84 ARG A N 1
ATOM 561 C CA . ARG A 1 83 ? 39.841 13.956 80.622 1.00 26.68 84 ARG A CA 1
ATOM 562 C C . ARG A 1 83 ? 40.038 12.454 80.598 1.00 24.49 84 ARG A C 1
ATOM 563 O O . ARG A 1 83 ? 40.810 11.897 79.812 1.00 34.92 84 ARG A O 1
ATOM 571 N N . ALA A 1 84 ? 39.225 11.759 81.365 1.00 22.18 85 ALA A N 1
ATOM 572 C CA . ALA A 1 84 ? 39.342 10.338 81.320 1.00 27.82 85 ALA A CA 1
ATOM 573 C C . ALA A 1 84 ? 39.118 9.859 79.920 1.00 37.24 85 ALA A C 1
ATOM 574 O O . ALA A 1 84 ? 39.904 9.100 79.416 1.00 26.30 85 ALA A O 1
ATOM 576 N N . ASP A 1 85 ? 38.021 10.315 79.307 1.00 29.43 86 ASP A N 1
ATOM 577 C CA . ASP A 1 85 ? 37.665 9.899 77.952 1.00 25.25 86 ASP A CA 1
ATOM 578 C C . ASP A 1 85 ? 38.760 10.262 76.991 1.00 28.40 86 ASP A C 1
ATOM 579 O O . ASP A 1 85 ? 39.110 9.479 76.152 1.00 24.42 86 ASP A O 1
ATOM 584 N N . LEU A 1 86 ? 39.368 11.420 77.172 1.00 22.95 87 LEU A N 1
ATOM 585 C CA . LEU A 1 86 ? 40.425 11.830 76.297 1.00 25.06 87 LEU A CA 1
ATOM 586 C C . LEU A 1 86 ? 41.608 10.861 76.448 1.00 31.06 87 LEU A C 1
ATOM 587 O O . LEU A 1 86 ? 42.335 10.429 75.525 1.00 29.47 87 LEU A O 1
ATOM 592 N N . GLU A 1 87 ? 41.844 10.491 77.682 1.00 26.55 88 GLU A N 1
ATOM 593 C CA . GLU A 1 87 ? 42.954 9.605 77.901 1.00 20.18 88 GLU A CA 1
ATOM 594 C C . GLU A 1 87 ? 42.783 8.272 77.161 1.00 24.86 88 GLU A C 1
ATOM 595 O O . GLU A 1 87 ? 43.643 7.815 76.416 1.00 27.70 88 GLU A O 1
ATOM 601 N N . GLN A 1 88 ? 41.636 7.656 77.316 1.00 22.33 89 GLN A N 1
ATOM 602 C CA . GLN A 1 88 ? 41.388 6.421 76.579 1.00 24.22 89 GLN A CA 1
ATOM 603 C C . GLN A 1 88 ? 41.664 6.596 75.072 1.00 29.21 89 GLN A C 1
ATOM 604 O O . GLN A 1 88 ? 42.293 5.805 74.335 1.00 25.16 89 GLN A O 1
ATOM 610 N N . ALA A 1 89 ? 41.093 7.682 74.554 1.00 26.40 90 ALA A N 1
ATOM 611 C CA . ALA A 1 89 ? 41.271 7.890 73.155 1.00 20.66 90 ALA A CA 1
ATOM 612 C C . ALA A 1 89 ? 42.733 7.963 72.800 1.00 25.21 90 ALA A C 1
ATOM 613 O O . ALA A 1 89 ? 43.228 7.402 71.830 1.00 21.40 90 ALA A O 1
ATOM 615 N N . MET A 1 90 ? 43.407 8.796 73.554 1.00 21.22 91 MET A N 1
ATOM 616 C CA . MET A 1 90 ? 44.804 9.028 73.272 1.00 25.19 91 MET A CA 1
ATOM 617 C C . MET A 1 90 ? 45.689 7.785 73.315 1.00 33.10 91 MET A C 1
ATOM 618 O O . MET A 1 90 ? 46.677 7.677 72.594 1.00 23.08 91 MET A O 1
ATOM 623 N N . ARG A 1 91 ? 45.346 6.845 74.176 1.00 25.22 92 ARG A N 1
ATOM 624 C CA . ARG A 1 91 ? 46.167 5.704 74.192 1.00 21.19 92 ARG A CA 1
ATOM 625 C C . ARG A 1 91 ? 45.871 4.917 72.942 1.00 26.45 92 ARG A C 1
ATOM 626 O O . ARG A 1 91 ? 46.670 4.165 72.479 1.00 28.78 92 ARG A O 1
ATOM 634 N N . LEU A 1 92 ? 44.753 5.121 72.300 1.00 30.18 93 LEU A N 1
ATOM 635 C CA . LEU A 1 92 ? 44.562 4.383 71.074 1.00 23.43 93 LEU A CA 1
ATOM 636 C C . LEU A 1 92 ? 45.002 5.080 69.793 1.00 31.19 93 LEU A C 1
ATOM 637 O O . LEU A 1 92 ? 44.723 4.507 68.726 1.00 24.22 93 LEU A O 1
ATOM 642 N N . ILE A 1 93 ? 45.595 6.305 69.885 1.00 26.17 94 ILE A N 1
ATOM 643 C CA . ILE A 1 93 ? 46.038 7.101 68.742 1.00 22.32 94 ILE A CA 1
ATOM 644 C C . ILE A 1 93 ? 47.564 7.347 68.865 1.00 26.79 94 ILE A C 1
ATOM 645 O O . ILE A 1 93 ? 48.085 7.846 69.883 1.00 28.89 94 ILE A O 1
ATOM 650 N N . PRO A 1 94 ? 48.320 6.982 67.838 1.00 24.61 95 PRO A N 1
ATOM 651 C CA . PRO A 1 94 ? 49.799 7.086 67.876 1.00 25.36 95 PRO A CA 1
ATOM 652 C C . PRO A 1 94 ? 50.413 8.461 67.689 1.00 27.71 95 PRO A C 1
ATOM 653 O O . PRO A 1 94 ? 49.972 9.236 66.854 1.00 27.39 95 PRO A O 1
ATOM 657 N N . GLY A 1 95 ? 51.518 8.742 68.417 1.00 20.77 96 GLY A N 1
ATOM 658 C CA . GLY A 1 95 ? 52.220 10.001 68.146 1.00 17.75 96 GLY A CA 1
ATOM 659 C C . GLY A 1 95 ? 51.601 11.196 68.778 1.00 22.20 96 GLY A C 1
ATOM 660 O O . GLY A 1 95 ? 50.709 11.053 69.590 1.00 29.24 96 GLY A O 1
ATOM 661 N N . PRO A 1 96 ? 52.153 12.359 68.436 1.00 24.71 97 PRO A N 1
ATOM 662 C CA . PRO A 1 96 ? 51.783 13.669 68.996 1.00 22.54 97 PRO A CA 1
ATOM 663 C C . PRO A 1 96 ? 50.329 14.123 68.746 1.00 28.62 97 PRO A C 1
ATOM 664 O O . PRO A 1 96 ? 49.725 14.026 67.651 1.00 23.73 97 PRO A O 1
ATOM 668 N N . LYS A 1 97 ? 49.817 14.698 69.814 1.00 19.98 98 LYS A N 1
ATOM 669 C CA . LYS A 1 97 ? 48.502 15.254 69.830 1.00 24.42 98 LYS A CA 1
ATOM 670 C C . LYS A 1 97 ? 48.438 16.489 70.691 1.00 30.24 98 LYS A C 1
ATOM 671 O O . LYS A 1 97 ? 49.290 16.739 71.540 1.00 27.25 98 LYS A O 1
ATOM 677 N N . ARG A 1 98 ? 47.402 17.279 70.467 1.00 22.98 99 ARG A N 1
ATOM 678 C CA . ARG A 1 98 ? 47.203 18.464 71.292 1.00 21.36 99 ARG A CA 1
ATOM 679 C C . ARG A 1 98 ? 45.745 18.441 71.658 1.00 25.69 99 ARG A C 1
ATOM 680 O O . ARG A 1 98 ? 44.985 17.635 71.055 1.00 25.55 99 ARG A O 1
ATOM 688 N N . LEU A 1 99 ? 45.376 19.317 72.616 1.00 28.45 100 LEU A N 1
ATOM 689 C CA . LEU A 1 99 ? 43.971 19.406 73.025 1.00 26.08 100 LEU A CA 1
ATOM 690 C C . LEU A 1 99 ? 43.520 20.788 72.680 1.00 25.85 100 LEU A C 1
ATOM 691 O O . LEU A 1 99 ? 44.249 21.734 73.072 1.00 20.48 100 LEU A O 1
ATOM 696 N N . ASN A 1 100 ? 42.378 20.811 71.965 1.00 19.32 101 ASN A N 1
ATOM 697 C CA . ASN A 1 100 ? 41.828 22.089 71.572 1.00 22.98 101 ASN A CA 1
ATOM 698 C C . ASN A 1 100 ? 40.643 22.367 72.471 1.00 21.45 101 ASN A C 1
ATOM 699 O O . ASN A 1 100 ? 39.609 21.681 72.474 1.00 23.07 101 ASN A O 1
ATOM 704 N N . LEU A 1 101 ? 40.777 23.371 73.262 1.00 23.30 102 LEU A N 1
ATOM 705 C CA . LEU A 1 101 ? 39.698 23.711 74.222 1.00 19.47 102 LEU A CA 1
ATOM 706 C C . LEU A 1 101 ? 38.873 24.987 73.877 1.00 25.86 102 LEU A C 1
ATOM 707 O O . LEU A 1 101 ? 39.389 26.010 73.382 1.00 22.50 102 LEU A O 1
ATOM 712 N N . HIS A 1 102 ? 37.571 24.891 74.222 1.00 20.59 103 HIS A N 1
ATOM 713 C CA . HIS A 1 102 ? 36.658 25.995 74.079 1.00 20.24 103 HIS A CA 1
ATOM 714 C C . HIS A 1 102 ? 36.508 26.603 75.464 1.00 25.93 103 HIS A C 1
ATOM 715 O O . HIS A 1 102 ? 36.604 25.926 76.529 1.00 23.81 103 HIS A O 1
ATOM 722 N N . ALA A 1 103 ? 36.295 27.891 75.438 1.00 18.65 104 ALA A N 1
ATOM 723 C CA . ALA A 1 103 ? 36.116 28.606 76.698 1.00 24.69 104 ALA A CA 1
ATOM 724 C C . ALA A 1 103 ? 35.059 27.994 77.662 1.00 34.60 104 ALA A C 1
ATOM 725 O O . ALA A 1 103 ? 35.129 28.094 78.898 1.00 27.80 104 ALA A O 1
ATOM 727 N N . ILE A 1 104 ? 34.028 27.365 77.127 1.00 28.84 105 ILE A N 1
ATOM 728 C CA . ILE A 1 104 ? 33.002 26.854 78.020 1.00 29.09 105 ILE A CA 1
ATOM 729 C C . ILE A 1 104 ? 33.397 25.628 78.805 1.00 28.76 105 ILE A C 1
ATOM 730 O O . ILE A 1 104 ? 32.571 25.127 79.590 1.00 26.24 105 ILE A O 1
ATOM 735 N N . TYR A 1 105 ? 34.638 25.194 78.585 1.00 21.09 106 TYR A N 1
ATOM 736 C CA . TYR A 1 105 ? 35.176 24.021 79.245 1.00 22.01 106 TYR A CA 1
ATOM 737 C C . TYR A 1 105 ? 35.933 24.425 80.467 1.00 27.82 106 TYR A C 1
ATOM 738 O O . TYR A 1 105 ? 36.608 23.643 81.117 1.00 27.00 106 TYR A O 1
ATOM 747 N N . LEU A 1 106 ? 35.778 25.703 80.811 1.00 30.21 107 LEU A N 1
ATOM 748 C CA . LEU A 1 106 ? 36.444 26.228 82.010 1.00 27.87 107 LEU A CA 1
ATOM 749 C C . LEU A 1 106 ? 36.027 25.461 83.263 1.00 31.88 107 LEU A C 1
ATOM 750 O O . LEU A 1 106 ? 34.924 24.833 83.370 1.00 30.21 107 LEU A O 1
ATOM 755 N N . GLU A 1 107 ? 36.918 25.528 84.236 1.00 32.45 108 GLU A N 1
ATOM 756 C CA . GLU A 1 107 ? 36.606 24.869 85.472 1.00 29.44 108 GLU A CA 1
ATOM 757 C C . GLU A 1 107 ? 36.654 25.898 86.578 1.00 39.56 108 GLU A C 1
ATOM 758 O O . GLU A 1 107 ? 37.711 26.356 86.920 1.00 40.71 108 GLU A O 1
ATOM 764 N N . SER A 1 108 ? 35.474 26.246 87.086 1.00 40.58 109 SER A N 1
ATOM 765 C CA . SER A 1 108 ? 35.232 27.207 88.168 1.00 43.58 109 SER A CA 1
ATOM 766 C C . SER A 1 108 ? 34.140 26.701 89.131 1.00 50.94 109 SER A C 1
ATOM 767 O O . SER A 1 108 ? 33.122 26.148 88.671 1.00 54.43 109 SER A O 1
ATOM 770 N N . ASP A 1 109 ? 34.357 26.910 90.448 1.00 57.23 110 ASP A N 1
ATOM 771 C CA . ASP A 1 109 ? 33.379 26.508 91.454 1.00 62.34 110 ASP A CA 1
ATOM 772 C C . ASP A 1 109 ? 32.034 27.256 91.251 1.00 62.90 110 ASP A C 1
ATOM 773 O O . ASP A 1 109 ? 30.914 26.731 91.306 1.00 76.82 110 ASP A O 1
ATOM 778 N N . THR A 1 110 ? 32.186 28.521 90.956 1.00 53.01 111 THR A N 1
ATOM 779 C CA . THR A 1 110 ? 31.103 29.403 90.666 1.00 52.53 111 THR A CA 1
ATOM 780 C C . THR A 1 110 ? 31.152 29.804 89.205 1.00 52.77 111 THR A C 1
ATOM 781 O O . THR A 1 110 ? 32.150 29.644 88.468 1.00 51.11 111 THR A O 1
ATOM 785 N N . PRO A 1 111 ? 30.049 30.391 88.815 1.00 46.51 112 PRO A N 1
ATOM 786 C CA . PRO A 1 111 ? 29.844 30.878 87.471 1.00 44.46 112 PRO A CA 1
ATOM 787 C C . PRO A 1 111 ? 30.708 32.049 87.130 1.00 44.82 112 PRO A C 1
ATOM 788 O O . PRO A 1 111 ? 31.024 32.865 87.986 1.00 40.95 112 PRO A O 1
ATOM 792 N N . VAL A 1 112 ? 31.135 32.056 85.888 1.00 36.80 113 VAL A N 1
ATOM 793 C CA . VAL A 1 112 ? 31.998 33.135 85.423 1.00 35.34 113 VAL A CA 1
ATOM 794 C C . VAL A 1 112 ? 31.411 33.784 84.212 1.00 30.55 113 VAL A C 1
ATOM 795 O O . VAL A 1 112 ? 31.108 33.136 83.234 1.00 33.99 113 VAL A O 1
ATOM 799 N N . SER A 1 113 ? 31.271 35.067 84.260 1.00 30.43 114 SER A N 1
ATOM 800 C CA . SER A 1 113 ? 30.827 35.717 83.078 1.00 32.01 114 SER A CA 1
ATOM 801 C C . SER A 1 113 ? 31.932 35.538 82.007 1.00 35.02 114 SER A C 1
ATOM 802 O O . SER A 1 113 ? 33.138 35.639 82.277 1.00 27.87 114 SER A O 1
ATOM 805 N N . ARG A 1 114 ? 31.494 35.271 80.795 1.00 31.37 115 ARG A N 1
ATOM 806 C CA . ARG A 1 114 ? 32.376 34.985 79.685 1.00 28.33 115 ARG A CA 1
ATOM 807 C C . ARG A 1 114 ? 33.367 36.049 79.416 1.00 31.42 115 ARG A C 1
ATOM 808 O O . ARG A 1 114 ? 34.541 35.815 79.106 1.00 31.13 115 ARG A O 1
ATOM 816 N N . ASP A 1 115 ? 32.884 37.250 79.590 1.00 27.67 116 ASP A N 1
ATOM 817 C CA . ASP A 1 115 ? 33.763 38.361 79.378 1.00 23.51 116 ASP A CA 1
ATOM 818 C C . ASP A 1 115 ? 34.732 38.466 80.546 1.00 33.33 116 ASP A C 1
ATOM 819 O O . ASP A 1 115 ? 35.563 39.368 80.519 1.00 36.47 116 ASP A O 1
ATOM 824 N N . GLN A 1 116 ? 34.640 37.602 81.567 1.00 32.09 117 GLN A N 1
ATOM 825 C CA . GLN A 1 116 ? 35.573 37.685 82.677 1.00 28.80 117 GLN A CA 1
ATOM 826 C C . GLN A 1 116 ? 36.376 36.443 82.888 1.00 36.52 117 GLN A C 1
ATOM 827 O O . GLN A 1 116 ? 36.884 36.268 83.976 1.00 31.89 117 GLN A O 1
ATOM 833 N N . ILE A 1 117 ? 36.488 35.577 81.954 1.00 29.93 118 ILE A N 1
ATOM 834 C CA . ILE A 1 117 ? 37.281 34.412 82.311 1.00 34.03 118 ILE A CA 1
ATOM 835 C C . ILE A 1 117 ? 38.773 34.730 82.530 1.00 26.77 118 ILE A C 1
ATOM 836 O O . ILE A 1 117 ? 39.289 35.692 81.984 1.00 33.84 118 ILE A O 1
ATOM 841 N N . LYS A 1 118 ? 39.472 33.878 83.268 1.00 23.22 119 LYS A N 1
ATOM 842 C CA . LYS A 1 118 ? 40.884 33.980 83.608 1.00 26.83 119 LYS A CA 1
ATOM 843 C C . LYS A 1 118 ? 41.649 32.710 83.461 1.00 29.03 119 LYS A C 1
ATOM 844 O O . LYS A 1 118 ? 41.088 31.604 83.511 1.00 29.40 119 LYS A O 1
ATOM 850 N N . PRO A 1 119 ? 42.943 32.917 83.316 1.00 29.02 120 PRO A N 1
ATOM 851 C CA . PRO A 1 119 ? 43.850 31.836 83.160 1.00 26.37 120 PRO A CA 1
ATOM 852 C C . PRO A 1 119 ? 43.627 30.820 84.245 1.00 30.88 120 PRO A C 1
ATOM 853 O O . PRO A 1 119 ? 43.640 29.599 84.066 1.00 31.61 120 PRO A O 1
ATOM 857 N N . GLU A 1 120 ? 43.400 31.339 85.398 1.00 25.32 121 GLU A N 1
ATOM 858 C CA . GLU A 1 120 ? 43.135 30.403 86.472 1.00 30.58 121 GLU A CA 1
ATOM 859 C C . GLU A 1 120 ? 41.896 29.515 86.208 1.00 36.43 121 GLU A C 1
ATOM 860 O O . GLU A 1 120 ? 41.788 28.463 86.815 1.00 34.30 121 GLU A O 1
ATOM 866 N N . HIS A 1 121 ? 40.950 29.868 85.338 1.00 33.12 122 HIS A N 1
ATOM 867 C CA . HIS A 1 121 ? 39.824 28.970 85.168 1.00 24.53 122 HIS A CA 1
ATOM 868 C C . HIS A 1 121 ? 40.148 27.754 84.341 1.00 33.82 122 HIS A C 1
ATOM 869 O O . HIS A 1 121 ? 39.250 26.924 84.078 1.00 35.79 122 HIS A O 1
ATOM 876 N N . PHE A 1 122 ? 41.433 27.647 83.941 1.00 26.18 123 PHE A N 1
ATOM 877 C CA . PHE A 1 122 ? 41.891 26.525 83.143 1.00 24.52 123 PHE A CA 1
ATOM 878 C C . PHE A 1 122 ? 43.170 25.882 83.669 1.00 36.38 123 PHE A C 1
ATOM 879 O O . PHE A 1 122 ? 43.877 25.154 82.962 1.00 35.46 123 PHE A O 1
ATOM 887 N N . LYS A 1 123 ? 43.491 26.124 84.925 1.00 32.09 124 LYS A N 1
ATOM 888 C CA . LYS A 1 123 ? 44.710 25.529 85.507 1.00 32.46 124 LYS A CA 1
ATOM 889 C C . LYS A 1 123 ? 44.767 23.978 85.490 1.00 24.65 124 LYS A C 1
ATOM 890 O O . LYS A 1 123 ? 45.774 23.325 85.212 1.00 27.48 124 LYS A O 1
ATOM 896 N N . ASN A 1 124 ? 43.625 23.350 85.707 1.00 28.56 125 ASN A N 1
ATOM 897 C CA . ASN A 1 124 ? 43.594 21.901 85.710 1.00 29.48 125 ASN A CA 1
ATOM 898 C C . ASN A 1 124 ? 43.931 21.339 84.375 1.00 36.04 125 ASN A C 1
ATOM 899 O O . ASN A 1 124 ? 44.699 20.415 84.328 1.00 27.57 125 ASN A O 1
ATOM 904 N N . TRP A 1 125 ? 43.274 21.913 83.363 1.00 28.59 126 TRP A N 1
ATOM 905 C CA . TRP A 1 125 ? 43.510 21.555 82.000 1.00 29.89 126 TRP A CA 1
ATOM 906 C C . TRP A 1 125 ? 45.035 21.716 81.771 1.00 27.88 126 TRP A C 1
ATOM 907 O O . TRP A 1 125 ? 45.727 20.823 81.251 1.00 32.03 126 TRP A O 1
ATOM 918 N N . VAL A 1 126 ? 45.556 22.868 82.209 1.00 24.56 127 VAL A N 1
ATOM 919 C CA . VAL A 1 126 ? 46.990 23.087 82.009 1.00 27.68 127 VAL A CA 1
ATOM 920 C C . VAL A 1 126 ? 47.797 22.037 82.711 1.00 32.19 127 VAL A C 1
ATOM 921 O O . VAL A 1 126 ? 48.715 21.465 82.144 1.00 30.12 127 VAL A O 1
ATOM 925 N N . GLU A 1 127 ? 47.472 21.780 83.959 1.00 36.58 128 GLU A N 1
ATOM 926 C CA . GLU A 1 127 ? 48.253 20.769 84.641 1.00 31.25 128 GLU A CA 1
ATOM 927 C C . GLU A 1 127 ? 48.192 19.428 83.967 1.00 37.73 128 GLU A C 1
ATOM 928 O O . GLU A 1 127 ? 49.186 18.698 83.803 1.00 37.13 128 GLU A O 1
ATOM 934 N N . TRP A 1 128 ? 46.996 19.102 83.576 1.00 32.72 129 TRP A N 1
ATOM 935 C CA . TRP A 1 128 ? 46.815 17.816 82.910 1.00 29.23 129 TRP A CA 1
ATOM 936 C C . TRP A 1 128 ? 47.610 17.716 81.632 1.00 32.07 129 TRP A C 1
ATOM 937 O O . TRP A 1 128 ? 48.269 16.703 81.280 1.00 33.34 129 TRP A O 1
ATOM 948 N N . ALA A 1 129 ? 47.565 18.823 80.937 1.00 25.89 130 ALA A N 1
ATOM 949 C CA . ALA A 1 129 ? 48.277 18.808 79.688 1.00 29.24 130 ALA A CA 1
ATOM 950 C C . ALA A 1 129 ? 49.725 18.522 79.960 1.00 36.42 130 ALA A C 1
ATOM 951 O O . ALA A 1 129 ? 50.363 17.688 79.279 1.00 34.81 130 ALA A O 1
ATOM 953 N N . LYS A 1 130 ? 50.239 19.236 80.938 1.00 31.26 131 LYS A N 1
ATOM 954 C CA . LYS A 1 130 ? 51.617 19.067 81.218 1.00 34.95 131 LYS A CA 1
ATOM 955 C C . LYS A 1 130 ? 51.916 17.606 81.381 1.00 43.79 131 LYS A C 1
ATOM 956 O O . LYS A 1 130 ? 52.715 16.965 80.635 1.00 43.18 131 LYS A O 1
ATOM 962 N N . ALA A 1 131 ? 51.183 17.057 82.328 1.00 34.61 132 ALA A N 1
ATOM 963 C CA . ALA A 1 131 ? 51.321 15.649 82.640 1.00 31.26 132 ALA A CA 1
ATOM 964 C C . ALA A 1 131 ? 51.166 14.701 81.482 1.00 48.76 132 ALA A C 1
ATOM 965 O O . ALA A 1 131 ? 51.611 13.520 81.540 1.00 47.04 132 ALA A O 1
ATOM 967 N N . ASN A 1 132 ? 50.445 15.143 80.449 1.00 41.85 133 ASN A N 1
ATOM 968 C CA . ASN A 1 132 ? 50.255 14.181 79.364 1.00 31.60 133 ASN A CA 1
ATOM 969 C C . ASN A 1 132 ? 51.095 14.572 78.173 1.00 29.25 133 ASN A C 1
ATOM 970 O O . ASN A 1 132 ? 50.912 13.988 77.108 1.00 38.33 133 ASN A O 1
ATOM 975 N N . GLN A 1 133 ? 51.947 15.596 78.358 1.00 31.21 134 GLN A N 1
ATOM 976 C CA . GLN A 1 133 ? 52.742 16.025 77.247 1.00 45.24 134 GLN A CA 1
ATOM 977 C C . GLN A 1 133 ? 51.919 16.447 76.045 1.00 47.26 134 GLN A C 1
ATOM 978 O O . GLN A 1 133 ? 52.197 16.035 74.917 1.00 47.77 134 GLN A O 1
ATOM 984 N N . LEU A 1 134 ? 50.936 17.267 76.267 1.00 34.71 135 LEU A N 1
ATOM 985 C CA . LEU A 1 134 ? 50.113 17.747 75.205 1.00 35.82 135 LEU A CA 1
ATOM 986 C C . LEU A 1 134 ? 50.174 19.250 75.124 1.00 33.37 135 LEU A C 1
ATOM 987 O O . LEU A 1 134 ? 50.198 19.915 76.105 1.00 26.59 135 LEU A O 1
ATOM 992 N N . GLY A 1 135 ? 50.080 19.781 73.932 1.00 33.80 136 GLY A N 1
ATOM 993 C CA . GLY A 1 135 ? 50.009 21.215 73.749 1.00 24.49 136 GLY A CA 1
ATOM 994 C C . GLY A 1 135 ? 48.518 21.552 73.820 1.00 25.68 136 GLY A C 1
ATOM 995 O O . GLY A 1 135 ? 47.656 20.688 73.582 1.00 27.70 136 GLY A O 1
ATOM 996 N N . LEU A 1 136 ? 48.217 22.797 74.165 1.00 28.74 137 LEU A N 1
ATOM 997 C CA . LEU A 1 136 ? 46.830 23.225 74.257 1.00 26.33 137 LEU A CA 1
ATOM 998 C C . LEU A 1 136 ? 46.493 24.359 73.321 1.00 32.76 137 LEU A C 1
ATOM 999 O O . LEU A 1 136 ? 47.253 25.310 73.211 1.00 26.38 137 LEU A O 1
ATOM 1004 N N . ASP A 1 137 ? 45.356 24.268 72.677 1.00 26.65 138 ASP A N 1
ATOM 1005 C CA . ASP A 1 137 ? 44.907 25.304 71.795 1.00 26.15 138 ASP A CA 1
ATOM 1006 C C . ASP A 1 137 ? 43.637 25.851 72.372 1.00 22.12 138 ASP A C 1
ATOM 1007 O O . ASP A 1 137 ? 43.047 25.197 73.235 1.00 24.07 138 ASP A O 1
ATOM 1012 N N . PHE A 1 138 ? 43.194 27.010 71.906 1.00 24.08 139 PHE A N 1
ATOM 1013 C CA . PHE A 1 138 ? 42.006 27.532 72.516 1.00 23.50 139 PHE A CA 1
ATOM 1014 C C . PHE A 1 138 ? 41.007 28.195 71.570 1.00 29.09 139 PHE A C 1
ATOM 1015 O O . PHE A 1 138 ? 41.328 28.463 70.401 1.00 25.80 139 PHE A O 1
ATOM 1023 N N . ASN A 1 139 ? 39.824 28.527 72.124 1.00 23.55 140 ASN A N 1
ATOM 1024 C CA . ASN A 1 139 ? 38.748 29.226 71.402 1.00 21.43 140 ASN A CA 1
ATOM 1025 C C . ASN A 1 139 ? 37.739 29.940 72.297 1.00 18.48 140 ASN A C 1
ATOM 1026 O O . ASN A 1 139 ? 37.145 29.354 73.181 1.00 24.36 140 ASN A O 1
ATOM 1031 N N . PRO A 1 140 ? 37.490 31.195 71.995 1.00 24.73 141 PRO A N 1
ATOM 1032 C CA . PRO A 1 140 ? 36.440 31.905 72.688 1.00 21.32 141 PRO A CA 1
ATOM 1033 C C . PRO A 1 140 ? 35.106 31.215 72.251 1.00 33.39 141 PRO A C 1
ATOM 1034 O O . PRO A 1 140 ? 34.955 30.681 71.138 1.00 20.26 141 PRO A O 1
ATOM 1038 N N . SER A 1 141 ? 34.116 31.159 73.165 1.00 22.40 142 SER A N 1
ATOM 1039 C CA . SER A 1 141 ? 32.806 30.529 72.895 1.00 20.68 142 SER A CA 1
ATOM 1040 C C . SER A 1 141 ? 31.778 31.525 72.622 1.00 23.81 142 SER A C 1
ATOM 1041 O O . SER A 1 141 ? 31.321 32.172 73.485 1.00 24.89 142 SER A O 1
ATOM 1044 N N . CYS A 1 142 ? 31.480 31.700 71.364 1.00 27.69 143 CYS A N 1
ATOM 1045 C CA . CYS A 1 142 ? 30.568 32.750 71.045 1.00 26.29 143 CYS A CA 1
ATOM 1046 C C . CYS A 1 142 ? 29.213 32.260 70.627 1.00 28.69 143 CYS A C 1
ATOM 1047 O O . CYS A 1 142 ? 28.621 32.789 69.717 1.00 23.11 143 CYS A O 1
ATOM 1050 N N . PHE A 1 143 ? 28.749 31.238 71.265 1.00 25.23 144 PHE A N 1
ATOM 1051 C CA . PHE A 1 143 ? 27.445 30.699 70.938 1.00 22.27 144 PHE A CA 1
ATOM 1052 C C . PHE A 1 143 ? 26.834 30.080 72.164 1.00 25.71 144 PHE A C 1
ATOM 1053 O O . PHE A 1 143 ? 27.430 30.197 73.257 1.00 27.07 144 PHE A O 1
ATOM 1061 N N . SER A 1 144 ? 25.637 29.507 71.964 1.00 26.61 145 SER A N 1
ATOM 1062 C CA . SER A 1 144 ? 24.910 28.883 73.069 1.00 30.08 145 SER A CA 1
ATOM 1063 C C . SER A 1 144 ? 24.943 29.747 74.303 1.00 31.84 145 SER A C 1
ATOM 1064 O O . SER A 1 144 ? 25.400 29.344 75.357 1.00 23.85 145 SER A O 1
ATOM 1067 N N . HIS A 1 145 ? 24.460 30.953 74.129 1.00 28.46 146 HIS A N 1
ATOM 1068 C CA . HIS A 1 145 ? 24.475 31.969 75.183 1.00 25.31 146 HIS A CA 1
ATOM 1069 C C . HIS A 1 145 ? 23.350 32.988 74.881 1.00 31.50 146 HIS A C 1
ATOM 1070 O O . HIS A 1 145 ? 23.057 33.254 73.718 1.00 27.65 146 HIS A O 1
ATOM 1077 N N . PRO A 1 146 ? 22.712 33.509 75.945 1.00 32.30 147 PRO A N 1
ATOM 1078 C CA . PRO A 1 146 ? 21.667 34.513 75.839 1.00 24.02 147 PRO A CA 1
ATOM 1079 C C . PRO A 1 146 ? 22.123 35.676 74.983 1.00 25.71 147 PRO A C 1
ATOM 1080 O O . PRO A 1 146 ? 21.301 36.207 74.230 1.00 31.96 147 PRO A O 1
ATOM 1084 N N . LEU A 1 147 ? 23.398 36.112 75.092 1.00 25.22 148 LEU A N 1
ATOM 1085 C CA . LEU A 1 147 ? 23.851 37.254 74.309 1.00 24.34 148 LEU A CA 1
ATOM 1086 C C . LEU A 1 147 ? 24.230 36.920 72.897 1.00 29.56 148 LEU A C 1
ATOM 1087 O O . LEU A 1 147 ? 24.686 37.765 72.133 1.00 31.49 148 LEU A O 1
ATOM 1092 N N . SER A 1 148 ? 23.994 35.660 72.531 1.00 26.10 149 SER A N 1
ATOM 1093 C CA . SER A 1 148 ? 24.223 35.182 71.150 1.00 30.05 149 SER A CA 1
ATOM 1094 C C . SER A 1 148 ? 22.884 34.808 70.445 1.00 31.29 149 SER A C 1
ATOM 1095 O O . SER A 1 148 ? 22.789 34.474 69.276 1.00 35.06 149 SER A O 1
ATOM 1098 N N . ALA A 1 149 ? 21.814 34.879 71.202 1.00 24.59 150 ALA A N 1
ATOM 1099 C CA . ALA A 1 149 ? 20.492 34.491 70.766 1.00 32.14 150 ALA A CA 1
ATOM 1100 C C . ALA A 1 149 ? 19.898 35.181 69.537 1.00 33.17 150 ALA A C 1
ATOM 1101 O O . ALA A 1 149 ? 19.127 34.576 68.845 1.00 40.56 150 ALA A O 1
ATOM 1103 N N . ASP A 1 150 ? 20.262 36.421 69.231 1.00 30.23 151 ASP A N 1
ATOM 1104 C CA . ASP A 1 150 ? 19.770 37.128 68.081 1.00 31.42 151 ASP A CA 1
ATOM 1105 C C . ASP A 1 150 ? 20.516 36.718 66.868 1.00 31.64 151 ASP A C 1
ATOM 1106 O O . ASP A 1 150 ? 20.242 37.168 65.765 1.00 28.28 151 ASP A O 1
ATOM 1111 N N . GLY A 1 151 ? 21.548 35.931 67.116 1.00 26.04 152 GLY A N 1
ATOM 1112 C CA . GLY A 1 151 ? 22.363 35.440 66.037 1.00 20.58 152 GLY A CA 1
ATOM 1113 C C . GLY A 1 151 ? 23.485 36.348 65.652 1.00 23.85 152 GLY A C 1
ATOM 1114 O O . GLY A 1 151 ? 23.996 36.160 64.548 1.00 27.16 152 GLY A O 1
ATOM 1115 N N . PHE A 1 152 ? 23.796 37.305 66.554 1.00 23.81 153 PHE A N 1
ATOM 1116 C CA . PHE A 1 152 ? 24.906 38.226 66.374 1.00 22.71 153 PHE A CA 1
ATOM 1117 C C . PHE A 1 152 ? 25.719 38.307 67.612 1.00 29.11 153 PHE A C 1
ATOM 1118 O O . PHE A 1 152 ? 25.139 38.267 68.694 1.00 30.81 153 PHE A O 1
ATOM 1126 N N . THR A 1 153 ? 27.044 38.455 67.461 1.00 20.18 154 THR A N 1
ATOM 1127 C CA . THR A 1 153 ? 27.845 38.545 68.668 1.00 18.08 154 THR A CA 1
ATOM 1128 C C . THR A 1 153 ? 28.806 39.670 68.449 1.00 24.32 154 THR A C 1
ATOM 1129 O O . THR A 1 153 ? 28.460 40.797 68.783 1.00 21.97 154 THR A O 1
ATOM 1133 N N . LEU A 1 154 ? 29.994 39.374 67.836 1.00 24.09 155 LEU A N 1
ATOM 1134 C CA . LEU A 1 154 ? 31.007 40.377 67.487 1.00 18.72 155 LEU A CA 1
ATOM 1135 C C . LEU A 1 154 ? 30.538 41.391 66.499 1.00 23.42 155 LEU A C 1
ATOM 1136 O O . LEU A 1 154 ? 31.093 42.465 66.483 1.00 24.14 155 LEU A O 1
ATOM 1141 N N . SER A 1 155 ? 29.518 41.077 65.702 1.00 19.35 156 SER A N 1
ATOM 1142 C CA . SER A 1 155 ? 28.993 42.033 64.722 1.00 23.45 156 SER A CA 1
ATOM 1143 C C . SER A 1 155 ? 27.627 42.584 65.173 1.00 24.25 156 SER A C 1
ATOM 1144 O O . SER A 1 155 ? 26.919 43.272 64.453 1.00 19.68 156 SER A O 1
ATOM 1147 N N . HIS A 1 156 ? 27.261 42.306 66.409 1.00 23.09 157 HIS A N 1
ATOM 1148 C CA . HIS A 1 156 ? 25.990 42.794 66.951 1.00 25.97 157 HIS A CA 1
ATOM 1149 C C . HIS A 1 156 ? 25.918 44.309 66.834 1.00 30.80 157 HIS A C 1
ATOM 1150 O O . HIS A 1 156 ? 26.882 44.975 67.201 1.00 21.32 157 HIS A O 1
ATOM 1157 N N . ALA A 1 157 ? 24.776 44.830 66.356 1.00 23.49 158 ALA A N 1
ATOM 1158 C CA . ALA A 1 157 ? 24.620 46.257 66.295 1.00 21.19 158 ALA A CA 1
ATOM 1159 C C . ALA A 1 157 ? 24.624 46.867 67.723 1.00 32.70 158 ALA A C 1
ATOM 1160 O O . ALA A 1 157 ? 25.092 47.950 67.957 1.00 30.01 158 ALA A O 1
ATOM 1162 N N . ASP A 1 158 ? 24.097 46.155 68.716 1.00 25.30 159 ASP A N 1
ATOM 1163 C CA . ASP A 1 158 ? 24.128 46.635 70.071 1.00 26.57 159 ASP A CA 1
ATOM 1164 C C . ASP A 1 158 ? 25.578 46.712 70.613 1.00 27.98 159 ASP A C 1
ATOM 1165 O O . ASP A 1 158 ? 26.277 45.750 70.845 1.00 26.36 159 ASP A O 1
ATOM 1170 N N . ASP A 1 159 ? 25.997 47.928 70.847 1.00 24.96 160 ASP A N 1
ATOM 1171 C CA . ASP A 1 159 ? 27.306 48.244 71.335 1.00 30.39 160 ASP A CA 1
ATOM 1172 C C . ASP A 1 159 ? 27.653 47.452 72.538 1.00 25.61 160 ASP A C 1
ATOM 1173 O O . ASP A 1 159 ? 28.757 46.998 72.701 1.00 32.93 160 ASP A O 1
ATOM 1178 N N . SER A 1 160 ? 26.700 47.322 73.430 1.00 27.34 161 SER A N 1
ATOM 1179 C CA . SER A 1 160 ? 26.962 46.611 74.655 1.00 27.58 161 SER A CA 1
ATOM 1180 C C . SER A 1 160 ? 27.130 45.100 74.465 1.00 35.18 161 SER A C 1
ATOM 1181 O O . SER A 1 160 ? 27.994 44.489 75.083 1.00 29.44 161 SER A O 1
ATOM 1184 N N . ILE A 1 161 ? 26.269 44.507 73.622 1.00 26.24 162 ILE A N 1
ATOM 1185 C CA . ILE A 1 161 ? 26.353 43.114 73.355 1.00 26.35 162 ILE A CA 1
ATOM 1186 C C . ILE A 1 161 ? 27.687 42.873 72.670 1.00 25.94 162 ILE A C 1
ATOM 1187 O O . ILE A 1 161 ? 28.488 41.993 73.059 1.00 23.92 162 ILE A O 1
ATOM 1192 N N . ARG A 1 162 ? 27.914 43.730 71.687 1.00 21.57 163 ARG A N 1
ATOM 1193 C CA . ARG A 1 162 ? 29.152 43.731 70.974 1.00 20.61 163 ARG A CA 1
ATOM 1194 C C . ARG A 1 162 ? 30.359 43.707 71.927 1.00 29.88 163 ARG A C 1
ATOM 1195 O O . ARG A 1 162 ? 31.226 42.829 71.900 1.00 24.88 163 ARG A O 1
ATOM 1203 N N . GLN A 1 163 ? 30.357 44.652 72.859 1.00 31.61 164 GLN A N 1
ATOM 1204 C CA . GLN A 1 163 ? 31.407 44.793 73.839 1.00 27.89 164 GLN A CA 1
ATOM 1205 C C . GLN A 1 163 ? 31.629 43.573 74.641 1.00 23.78 164 GLN A C 1
ATOM 1206 O O . GLN A 1 163 ? 32.722 43.113 74.947 1.00 21.54 164 GLN A O 1
ATOM 1212 N N . PHE A 1 164 ? 30.539 43.012 74.967 1.00 19.05 165 PHE A N 1
ATOM 1213 C CA . PHE A 1 164 ? 30.679 41.847 75.772 1.00 22.88 165 PHE A CA 1
ATOM 1214 C C . PHE A 1 164 ? 31.474 40.784 75.061 1.00 33.75 165 PHE A C 1
ATOM 1215 O O . PHE A 1 164 ? 32.343 40.139 75.671 1.00 27.06 165 PHE A O 1
ATOM 1223 N N . TRP A 1 165 ? 31.095 40.560 73.775 1.00 28.86 166 TRP A N 1
ATOM 1224 C CA . TRP A 1 165 ? 31.776 39.519 73.003 1.00 28.08 166 TRP A CA 1
ATOM 1225 C C . TRP A 1 165 ? 33.274 39.879 72.806 1.00 21.81 166 TRP A C 1
ATOM 1226 O O . TRP A 1 165 ? 34.191 39.021 72.869 1.00 23.73 166 TRP A O 1
ATOM 1237 N N . ILE A 1 166 ? 33.490 41.184 72.572 1.00 24.51 167 ILE A N 1
ATOM 1238 C CA . ILE A 1 166 ? 34.817 41.725 72.427 1.00 25.31 167 ILE A CA 1
ATOM 1239 C C . ILE A 1 166 ? 35.633 41.371 73.650 1.00 32.40 167 ILE A C 1
ATOM 1240 O O . ILE A 1 166 ? 36.728 40.814 73.598 1.00 25.94 167 ILE A O 1
ATOM 1245 N N . ASP A 1 167 ? 35.021 41.659 74.777 1.00 20.69 168 ASP A N 1
ATOM 1246 C CA . ASP A 1 167 ? 35.711 41.391 75.976 1.00 25.07 168 ASP A CA 1
ATOM 1247 C C . ASP A 1 167 ? 35.984 39.952 76.189 1.00 26.70 168 ASP A C 1
ATOM 1248 O O . ASP A 1 167 ? 37.033 39.595 76.692 1.00 23.80 168 ASP A O 1
ATOM 1253 N N . HIS A 1 168 ? 35.004 39.116 75.886 1.00 22.74 169 HIS A N 1
ATOM 1254 C CA . HIS A 1 168 ? 35.204 37.680 76.078 1.00 24.07 169 HIS A CA 1
ATOM 1255 C C . HIS A 1 168 ? 36.416 37.156 75.279 1.00 21.87 169 HIS A C 1
ATOM 1256 O O . HIS A 1 168 ? 37.225 36.341 75.744 1.00 20.77 169 HIS A O 1
ATOM 1263 N N . CYS A 1 169 ? 36.518 37.692 74.061 1.00 20.97 170 CYS A N 1
ATOM 1264 C CA . CYS A 1 169 ? 37.557 37.388 73.079 1.00 21.66 170 CYS A CA 1
ATOM 1265 C C . CYS A 1 169 ? 38.955 37.784 73.555 1.00 28.12 170 CYS A C 1
ATOM 1266 O O . CYS A 1 169 ? 39.906 37.002 73.444 1.00 26.49 170 CYS A O 1
ATOM 1269 N N . LYS A 1 170 ? 39.039 39.036 74.085 1.00 22.92 171 LYS A N 1
ATOM 1270 C CA . LYS A 1 170 ? 40.241 39.625 74.639 1.00 26.53 171 LYS A CA 1
ATOM 1271 C C . LYS A 1 170 ? 40.692 38.783 75.819 1.00 23.99 171 LYS A C 1
ATOM 1272 O O . LYS A 1 170 ? 41.847 38.479 75.956 1.00 28.32 171 LYS A O 1
ATOM 1278 N N . ALA A 1 171 ? 39.748 38.424 76.700 1.00 19.65 172 ALA A N 1
ATOM 1279 C CA . ALA A 1 171 ? 40.090 37.620 77.802 1.00 22.36 172 ALA A CA 1
ATOM 1280 C C . ALA A 1 171 ? 40.592 36.239 77.352 1.00 32.84 172 ALA A C 1
ATOM 1281 O O . ALA A 1 171 ? 41.486 35.641 77.962 1.00 28.45 172 ALA A O 1
ATOM 1283 N N . SER A 1 172 ? 39.981 35.715 76.270 1.00 30.17 173 SER A N 1
ATOM 1284 C CA . SER A 1 172 ? 40.379 34.402 75.770 1.00 21.10 173 SER A CA 1
ATOM 1285 C C . SER A 1 172 ? 41.827 34.383 75.270 1.00 18.88 173 SER A C 1
ATOM 1286 O O . SER A 1 172 ? 42.533 33.405 75.494 1.00 23.34 173 SER A O 1
ATOM 1289 N N . ARG A 1 173 ? 42.255 35.505 74.650 1.00 22.16 174 ARG A N 1
ATOM 1290 C CA . ARG A 1 173 ? 43.628 35.672 74.177 1.00 27.34 174 ARG A CA 1
ATOM 1291 C C . ARG A 1 173 ? 44.626 35.512 75.305 1.00 28.54 174 ARG A C 1
ATOM 1292 O O . ARG A 1 173 ? 45.673 34.860 75.130 1.00 25.74 174 ARG A O 1
ATOM 1300 N N . ARG A 1 174 ? 44.259 36.045 76.470 1.00 28.72 175 ARG A N 1
ATOM 1301 C CA . ARG A 1 174 ? 45.045 35.920 77.691 1.00 24.54 175 ARG A CA 1
ATOM 1302 C C . ARG A 1 174 ? 45.126 34.499 78.208 1.00 28.07 175 ARG A C 1
ATOM 1303 O O . ARG A 1 174 ? 46.228 34.045 78.576 1.00 31.65 175 ARG A O 1
ATOM 1311 N N . VAL A 1 175 ? 43.980 33.780 78.194 1.00 26.19 176 VAL A N 1
ATOM 1312 C CA . VAL A 1 175 ? 44.007 32.383 78.601 1.00 24.20 176 VAL A CA 1
ATOM 1313 C C . VAL A 1 175 ? 44.933 31.588 77.641 1.00 27.42 176 VAL A C 1
ATOM 1314 O O . VAL A 1 175 ? 45.749 30.775 78.025 1.00 27.22 176 VAL A O 1
ATOM 1318 N N . SER A 1 176 ? 44.780 31.814 76.369 1.00 22.18 177 SER A N 1
ATOM 1319 C CA . SER A 1 176 ? 45.547 31.137 75.352 1.00 22.50 177 SER A CA 1
ATOM 1320 C C . SER A 1 176 ? 47.028 31.429 75.549 1.00 21.43 177 SER A C 1
ATOM 1321 O O . SER A 1 176 ? 47.800 30.510 75.538 1.00 23.59 177 SER A O 1
ATOM 1324 N N . ALA A 1 177 ? 47.418 32.702 75.716 1.00 26.29 178 ALA A N 1
ATOM 1325 C CA . ALA A 1 177 ? 48.787 33.088 75.943 1.00 26.25 178 ALA A CA 1
ATOM 1326 C C . ALA A 1 177 ? 49.350 32.390 77.168 1.00 34.99 178 ALA A C 1
ATOM 1327 O O . ALA A 1 177 ? 50.492 31.956 77.215 1.00 31.64 178 ALA A O 1
ATOM 1329 N N . TYR A 1 178 ? 48.511 32.276 78.168 1.00 26.90 179 TYR A N 1
ATOM 1330 C CA . TYR A 1 178 ? 48.868 31.602 79.364 1.00 22.17 179 TYR A CA 1
ATOM 1331 C C . TYR A 1 178 ? 49.231 30.119 79.074 1.00 36.56 179 TYR A C 1
ATOM 1332 O O . TYR A 1 178 ? 50.201 29.534 79.561 1.00 34.30 179 TYR A O 1
ATOM 1341 N N . PHE A 1 179 ? 48.436 29.461 78.273 1.00 29.62 180 PHE A N 1
ATOM 1342 C CA . PHE A 1 179 ? 48.719 28.112 77.915 1.00 22.54 180 PHE A CA 1
ATOM 1343 C C . PHE A 1 179 ? 50.134 28.049 77.299 1.00 25.12 180 PHE A C 1
ATOM 1344 O O . PHE A 1 179 ? 50.994 27.235 77.686 1.00 27.33 180 PHE A O 1
ATOM 1352 N N . GLY A 1 180 ? 50.353 28.884 76.274 1.00 22.02 181 GLY A N 1
ATOM 1353 C CA . GLY A 1 180 ? 51.607 28.910 75.544 1.00 26.13 181 GLY A CA 1
ATOM 1354 C C . GLY A 1 180 ? 52.771 29.039 76.495 1.00 44.29 181 GLY A C 1
ATOM 1355 O O . GLY A 1 180 ? 53.767 28.296 76.373 1.00 29.42 181 GLY A O 1
ATOM 1356 N N . GLU A 1 181 ? 52.588 29.992 77.432 1.00 32.77 182 GLU A N 1
ATOM 1357 C CA . GLU A 1 181 ? 53.592 30.264 78.441 1.00 33.85 182 GLU A CA 1
ATOM 1358 C C . GLU A 1 181 ? 53.842 29.041 79.261 1.00 37.01 182 GLU A C 1
ATOM 1359 O O . GLU A 1 181 ? 54.963 28.736 79.566 1.00 33.80 182 GLU A O 1
ATOM 1365 N N . GLN A 1 182 ? 52.788 28.353 79.653 1.00 29.97 183 GLN A N 1
ATOM 1366 C CA . GLN A 1 182 ? 52.970 27.206 80.517 1.00 26.69 183 GLN A CA 1
ATOM 1367 C C . GLN A 1 182 ? 53.451 25.959 79.899 1.00 36.00 183 GLN A C 1
ATOM 1368 O O . GLN A 1 182 ? 54.128 25.147 80.536 1.00 28.06 183 GLN A O 1
ATOM 1374 N N . LEU A 1 183 ? 52.998 25.807 78.698 1.00 32.52 184 LEU A N 1
ATOM 1375 C CA . LEU A 1 183 ? 53.295 24.601 77.976 1.00 31.92 184 LEU A CA 1
ATOM 1376 C C . LEU A 1 183 ? 54.483 24.732 77.083 1.00 34.25 184 LEU A C 1
ATOM 1377 O O . LEU A 1 183 ? 54.990 23.730 76.591 1.00 26.08 184 LEU A O 1
ATOM 1382 N N . GLY A 1 184 ? 54.912 25.949 76.866 1.00 27.96 185 GLY A N 1
ATOM 1383 C CA . GLY A 1 184 ? 56.068 26.075 76.009 1.00 28.46 185 GLY A CA 1
ATOM 1384 C C . GLY A 1 184 ? 55.775 25.788 74.545 1.00 46.54 185 GLY A C 1
ATOM 1385 O O . GLY A 1 184 ? 56.701 25.481 73.804 1.00 39.73 185 GLY A O 1
ATOM 1386 N N . THR A 1 185 ? 54.517 25.881 74.139 1.00 41.30 186 THR A N 1
ATOM 1387 C CA . THR A 1 185 ? 54.141 25.720 72.747 1.00 23.21 186 THR A CA 1
ATOM 1388 C C . THR A 1 185 ? 52.977 26.719 72.552 1.00 28.34 186 THR A C 1
ATOM 1389 O O . THR A 1 185 ? 52.070 26.745 73.368 1.00 28.84 186 THR A O 1
ATOM 1393 N N . PRO A 1 186 ? 53.066 27.624 71.576 1.00 24.61 187 PRO A N 1
ATOM 1394 C CA . PRO A 1 186 ? 52.030 28.604 71.383 1.00 26.17 187 PRO A CA 1
ATOM 1395 C C . PRO A 1 186 ? 50.688 27.951 71.277 1.00 28.40 187 PRO A C 1
ATOM 1396 O O . PRO A 1 186 ? 50.545 26.875 70.657 1.00 30.10 187 PRO A O 1
ATOM 1400 N N . SER A 1 187 ? 49.717 28.633 71.858 1.00 26.27 188 SER A N 1
ATOM 1401 C CA . SER A 1 187 ? 48.347 28.158 71.745 1.00 29.61 188 SER A CA 1
ATOM 1402 C C . SER A 1 187 ? 47.743 28.919 70.592 1.00 29.36 188 SER A C 1
ATOM 1403 O O . SER A 1 187 ? 47.825 30.129 70.491 1.00 25.45 188 SER A O 1
ATOM 1406 N N . VAL A 1 188 ? 47.186 28.186 69.678 1.00 25.64 189 VAL A N 1
ATOM 1407 C CA . VAL A 1 188 ? 46.493 28.831 68.572 1.00 30.62 189 VAL A CA 1
ATOM 1408 C C . VAL A 1 188 ? 45.027 29.096 69.018 1.00 23.93 189 VAL A C 1
ATOM 1409 O O . VAL A 1 188 ? 44.242 28.183 69.381 1.00 19.94 189 VAL A O 1
ATOM 1413 N N . MET A 1 189 ? 44.669 30.376 69.039 1.00 23.05 190 MET A N 1
ATOM 1414 C CA . MET A 1 189 ? 43.336 30.754 69.470 1.00 21.23 190 MET A CA 1
ATOM 1415 C C . MET A 1 189 ? 42.493 31.102 68.297 1.00 21.00 190 MET A C 1
ATOM 1416 O O . MET A 1 189 ? 42.712 32.131 67.663 1.00 18.80 190 MET A O 1
ATOM 1421 N N . ASN A 1 190 ? 41.554 30.196 68.011 1.00 21.01 191 ASN A N 1
ATOM 1422 C CA . ASN A 1 190 ? 40.660 30.351 66.907 1.00 20.55 191 ASN A CA 1
ATOM 1423 C C . ASN A 1 190 ? 39.433 31.133 67.216 1.00 20.40 191 ASN A C 1
ATOM 1424 O O . ASN A 1 190 ? 38.863 30.966 68.263 1.00 22.02 191 ASN A O 1
ATOM 1429 N N . ILE A 1 191 ? 39.062 31.992 66.271 1.00 19.20 192 ILE A N 1
ATOM 1430 C CA . ILE A 1 191 ? 37.882 32.808 66.443 1.00 19.89 192 ILE A CA 1
ATOM 1431 C C . ILE A 1 191 ? 36.855 32.482 65.374 1.00 25.86 192 ILE A C 1
ATOM 1432 O O . ILE A 1 191 ? 37.099 32.702 64.172 1.00 20.86 192 ILE A O 1
ATOM 1437 N N . TRP A 1 192 ? 35.726 31.949 65.852 1.00 19.22 193 TRP A N 1
ATOM 1438 C CA . TRP A 1 192 ? 34.594 31.592 65.030 1.00 19.89 193 TRP A CA 1
ATOM 1439 C C . TRP A 1 192 ? 33.355 32.154 65.739 1.00 22.58 193 TRP A C 1
ATOM 1440 O O . TRP A 1 192 ? 33.198 32.074 66.955 1.00 23.64 193 TRP A O 1
ATOM 1451 N N . ILE A 1 193 ? 32.498 32.785 64.960 1.00 22.96 194 ILE A N 1
ATOM 1452 C CA . ILE A 1 193 ? 31.271 33.310 65.445 1.00 20.03 194 ILE A CA 1
ATOM 1453 C C . ILE A 1 193 ? 30.186 32.865 64.483 1.00 26.42 194 ILE A C 1
ATOM 1454 O O . ILE A 1 193 ? 30.413 32.621 63.282 1.00 15.51 194 ILE A O 1
ATOM 1459 N N . PRO A 1 194 ? 28.975 32.727 65.039 1.00 25.97 195 PRO A N 1
ATOM 1460 C CA . PRO A 1 194 ? 27.844 32.238 64.243 1.00 23.31 195 PRO A CA 1
ATOM 1461 C C . PRO A 1 194 ? 27.193 33.289 63.433 1.00 23.45 195 PRO A C 1
ATOM 1462 O O . PRO A 1 194 ? 26.429 32.920 62.536 1.00 19.19 195 PRO A O 1
ATOM 1466 N N . ASP A 1 195 ? 27.495 34.567 63.742 1.00 20.20 196 ASP A N 1
ATOM 1467 C CA . ASP A 1 195 ? 26.828 35.691 63.098 1.00 10.81 196 ASP A CA 1
ATOM 1468 C C . ASP A 1 195 ? 26.392 35.551 61.679 1.00 20.92 196 ASP A C 1
ATOM 1469 O O . ASP A 1 195 ? 27.188 35.290 60.760 1.00 16.56 196 ASP A O 1
ATOM 1474 N N . GLY A 1 196 ? 25.142 35.803 61.450 1.00 17.81 197 GLY A N 1
ATOM 1475 C CA . GLY A 1 196 ? 24.591 35.729 60.057 1.00 18.38 197 GLY A CA 1
ATOM 1476 C C . GLY A 1 196 ? 23.048 35.894 60.071 1.00 19.74 197 GLY A C 1
ATOM 1477 O O . GLY A 1 196 ? 22.457 36.212 61.088 1.00 28.78 197 GLY A O 1
ATOM 1478 N N . MET A 1 197 ? 22.393 35.654 58.951 1.00 20.29 198 MET A N 1
ATOM 1479 C CA . MET A 1 197 ? 20.962 35.744 58.879 1.00 23.55 198 MET A CA 1
ATOM 1480 C C . MET A 1 197 ? 20.401 34.535 58.190 1.00 25.80 198 MET A C 1
ATOM 1481 O O . MET A 1 197 ? 20.971 34.072 57.159 1.00 21.98 198 MET A O 1
ATOM 1486 N N . LYS A 1 198 ? 19.194 34.160 58.684 1.00 20.88 199 LYS A N 1
ATOM 1487 C CA . LYS A 1 198 ? 18.511 33.035 58.129 1.00 15.82 199 LYS A CA 1
ATOM 1488 C C . LYS A 1 198 ? 18.022 33.266 56.719 1.00 15.45 199 LYS A C 1
ATOM 1489 O O . LYS A 1 198 ? 18.097 32.413 55.846 1.00 17.37 199 LYS A O 1
ATOM 1495 N N . ASP A 1 199 ? 17.473 34.454 56.494 1.00 17.07 200 ASP A N 1
ATOM 1496 C CA . ASP A 1 199 ? 16.832 34.761 55.191 1.00 20.52 200 ASP A CA 1
ATOM 1497 C C . ASP A 1 199 ? 17.342 35.978 54.401 1.00 24.72 200 ASP A C 1
ATOM 1498 O O . ASP A 1 199 ? 18.324 36.632 54.717 1.00 20.37 200 ASP A O 1
ATOM 1503 N N . ILE A 1 200 ? 16.648 36.303 53.331 1.00 20.68 201 ILE A N 1
ATOM 1504 C CA . ILE A 1 200 ? 17.076 37.442 52.499 1.00 18.55 201 ILE A CA 1
ATOM 1505 C C . ILE A 1 200 ? 17.422 38.636 53.338 1.00 23.55 201 ILE A C 1
ATOM 1506 O O . ILE A 1 200 ? 16.628 39.131 54.116 1.00 20.53 201 ILE A O 1
ATOM 1511 N N . THR A 1 201 ? 18.655 39.066 53.177 1.00 19.14 202 THR A N 1
ATOM 1512 C CA . THR A 1 201 ? 19.320 40.160 53.902 1.00 20.11 202 THR A CA 1
ATOM 1513 C C . THR A 1 201 ? 19.422 41.457 53.115 1.00 26.30 202 THR A C 1
ATOM 1514 O O . THR A 1 201 ? 19.761 41.467 51.948 1.00 21.29 202 THR A O 1
ATOM 1518 N N . VAL A 1 202 ? 19.079 42.564 53.751 1.00 22.25 203 VAL A N 1
ATOM 1519 C CA . VAL A 1 202 ? 19.155 43.862 53.067 1.00 19.83 203 VAL A CA 1
ATOM 1520 C C . VAL A 1 202 ? 20.541 44.440 53.227 1.00 18.71 203 VAL A C 1
ATOM 1521 O O . VAL A 1 202 ? 21.154 44.960 52.307 1.00 23.25 203 VAL A O 1
ATOM 1525 N N . ASP A 1 203 ? 21.032 44.361 54.424 1.00 15.80 204 ASP A N 1
ATOM 1526 C CA . ASP A 1 203 ? 22.350 44.927 54.629 1.00 20.63 204 ASP A CA 1
ATOM 1527 C C . ASP A 1 203 ? 23.458 43.959 55.099 1.00 20.53 204 ASP A C 1
ATOM 1528 O O . ASP A 1 203 ? 23.613 43.751 56.245 1.00 16.66 204 ASP A O 1
ATOM 1533 N N . ARG A 1 204 ? 24.270 43.493 54.184 1.00 19.87 205 ARG A N 1
ATOM 1534 C CA . ARG A 1 204 ? 25.329 42.585 54.517 1.00 21.48 205 ARG A CA 1
ATOM 1535 C C . ARG A 1 204 ? 26.607 43.316 54.976 1.00 30.75 205 ARG A C 1
ATOM 1536 O O . ARG A 1 204 ? 27.535 42.689 55.544 1.00 18.39 205 ARG A O 1
ATOM 1544 N N . LEU A 1 205 ? 26.663 44.623 54.650 1.00 24.55 206 LEU A N 1
ATOM 1545 C CA . LEU A 1 205 ? 27.806 45.500 54.918 1.00 21.42 206 LEU A CA 1
ATOM 1546 C C . LEU A 1 205 ? 28.052 45.913 56.328 1.00 20.74 206 LEU A C 1
ATOM 1547 O O . LEU A 1 205 ? 29.141 45.715 56.842 1.00 24.43 206 LEU A O 1
ATOM 1552 N N . ALA A 1 206 ? 27.040 46.494 56.918 1.00 17.42 207 ALA A N 1
ATOM 1553 C CA . ALA A 1 206 ? 27.174 47.004 58.279 1.00 20.59 207 ALA A CA 1
ATOM 1554 C C . ALA A 1 206 ? 27.726 46.036 59.287 1.00 19.10 207 ALA A C 1
ATOM 1555 O O . ALA A 1 206 ? 28.597 46.328 60.109 1.00 22.13 207 ALA A O 1
ATOM 1557 N N . PRO A 1 207 ? 27.172 44.831 59.270 1.00 22.71 208 PRO A N 1
ATOM 1558 C CA . PRO A 1 207 ? 27.631 43.796 60.188 1.00 22.76 208 PRO A CA 1
ATOM 1559 C C . PRO A 1 207 ? 29.132 43.427 59.971 1.00 23.07 208 PRO A C 1
ATOM 1560 O O . PRO A 1 207 ? 29.982 43.207 60.896 1.00 22.48 208 PRO A O 1
ATOM 1564 N N . ARG A 1 208 ? 29.462 43.394 58.717 1.00 18.28 209 ARG A N 1
ATOM 1565 C CA . ARG A 1 208 ? 30.849 43.099 58.400 1.00 18.99 209 ARG A CA 1
ATOM 1566 C C . ARG A 1 208 ? 31.743 44.251 58.892 1.00 24.73 209 ARG A C 1
ATOM 1567 O O . ARG A 1 208 ? 32.875 44.067 59.416 1.00 18.22 209 ARG A O 1
ATOM 1575 N N . GLN A 1 209 ? 31.214 45.497 58.791 1.00 25.73 210 GLN A N 1
ATOM 1576 C CA . GLN A 1 209 ? 31.995 46.630 59.241 1.00 19.92 210 GLN A CA 1
ATOM 1577 C C . GLN A 1 209 ? 32.221 46.524 60.715 1.00 24.43 210 GLN A C 1
ATOM 1578 O O . GLN A 1 209 ? 33.342 46.764 61.209 1.00 24.03 210 GLN A O 1
ATOM 1584 N N . ARG A 1 210 ? 31.163 46.178 61.427 1.00 16.61 211 ARG A N 1
ATOM 1585 C CA . ARG A 1 210 ? 31.262 46.034 62.877 1.00 18.20 211 ARG A CA 1
ATOM 1586 C C . ARG A 1 210 ? 32.201 44.919 63.251 1.00 25.64 211 ARG A C 1
ATOM 1587 O O . ARG A 1 210 ? 32.953 45.011 64.237 1.00 24.38 211 ARG A O 1
ATOM 1595 N N . LEU A 1 211 ? 32.133 43.861 62.439 1.00 22.52 212 LEU A N 1
ATOM 1596 C CA . LEU A 1 211 ? 32.970 42.695 62.692 1.00 22.73 212 LEU A CA 1
ATOM 1597 C C . LEU A 1 211 ? 34.461 43.051 62.583 1.00 21.60 212 LEU A C 1
ATOM 1598 O O . LEU A 1 211 ? 35.289 42.758 63.459 1.00 21.99 212 LEU A O 1
ATOM 1603 N N . LEU A 1 212 ? 34.782 43.725 61.484 1.00 19.60 213 LEU A N 1
ATOM 1604 C CA . LEU A 1 212 ? 36.130 44.161 61.261 1.00 20.53 213 LEU A CA 1
ATOM 1605 C C . LEU A 1 212 ? 36.653 45.005 62.415 1.00 25.42 213 LEU A C 1
ATOM 1606 O O . LEU A 1 212 ? 37.721 44.778 62.945 1.00 20.95 213 LEU A O 1
ATOM 1611 N N . ALA A 1 213 ? 35.897 45.999 62.813 1.00 19.36 214 ALA A N 1
ATOM 1612 C CA . ALA A 1 213 ? 36.342 46.843 63.859 1.00 20.23 214 ALA A CA 1
ATOM 1613 C C . ALA A 1 213 ? 36.455 46.090 65.131 1.00 26.28 214 ALA A C 1
ATOM 1614 O O . ALA A 1 213 ? 37.381 46.324 65.888 1.00 26.98 214 ALA A O 1
ATOM 1616 N N . ALA A 1 214 ? 35.477 45.172 65.357 1.00 22.80 215 ALA A N 1
ATOM 1617 C CA . ALA A 1 214 ? 35.504 44.388 66.586 1.00 19.25 215 ALA A CA 1
ATOM 1618 C C . ALA A 1 214 ? 36.800 43.576 66.651 1.00 25.75 215 ALA A C 1
ATOM 1619 O O . ALA A 1 214 ? 37.472 43.499 67.662 1.00 21.05 215 ALA A O 1
ATOM 1621 N N . LEU A 1 215 ? 37.136 42.979 65.546 1.00 16.23 216 LEU A N 1
ATOM 1622 C CA . LEU A 1 215 ? 38.299 42.115 65.507 1.00 17.67 216 LEU A CA 1
ATOM 1623 C C . LEU A 1 215 ? 39.578 42.870 65.798 1.00 25.65 216 LEU A C 1
ATOM 1624 O O . LEU A 1 215 ? 40.476 42.396 66.495 1.00 21.36 216 LEU A O 1
ATOM 1629 N N . ASP A 1 216 ? 39.623 44.032 65.210 1.00 19.27 217 ASP A N 1
ATOM 1630 C CA . ASP A 1 216 ? 40.809 44.788 65.428 1.00 21.01 217 ASP A CA 1
ATOM 1631 C C . ASP A 1 216 ? 40.934 45.095 66.884 1.00 24.92 217 ASP A C 1
ATOM 1632 O O . ASP A 1 216 ? 42.015 45.096 67.498 1.00 29.90 217 ASP A O 1
ATOM 1637 N N . GLU A 1 217 ? 39.801 45.315 67.474 1.00 25.67 218 GLU A N 1
ATOM 1638 C CA . GLU A 1 217 ? 39.903 45.604 68.858 1.00 20.23 218 GLU A CA 1
ATOM 1639 C C . GLU A 1 217 ? 40.315 44.405 69.614 1.00 26.23 218 GLU A C 1
ATOM 1640 O O . GLU A 1 217 ? 41.130 44.400 70.512 1.00 24.33 218 GLU A O 1
ATOM 1646 N N . VAL A 1 218 ? 39.704 43.318 69.210 1.00 27.15 219 VAL A N 1
ATOM 1647 C CA . VAL A 1 218 ? 39.987 42.072 69.867 1.00 19.23 219 VAL A CA 1
ATOM 1648 C C . VAL A 1 218 ? 41.476 41.735 69.884 1.00 30.65 219 VAL A C 1
ATOM 1649 O O . VAL A 1 218 ? 42.015 41.171 70.814 1.00 29.00 219 VAL A O 1
ATOM 1653 N N . ILE A 1 219 ? 42.147 42.013 68.819 1.00 24.38 220 ILE A N 1
ATOM 1654 C CA . ILE A 1 219 ? 43.562 41.638 68.773 1.00 26.23 220 ILE A CA 1
ATOM 1655 C C . ILE A 1 219 ? 44.569 42.756 69.095 1.00 26.16 220 ILE A C 1
ATOM 1656 O O . ILE A 1 219 ? 45.785 42.567 68.999 1.00 29.70 220 ILE A O 1
ATOM 1661 N N . SER A 1 220 ? 44.047 43.894 69.426 1.00 20.75 221 SER A N 1
ATOM 1662 C CA . SER A 1 220 ? 44.847 45.034 69.751 1.00 28.62 221 SER A CA 1
ATOM 1663 C C . SER A 1 220 ? 45.925 44.806 70.829 1.00 28.69 221 SER A C 1
ATOM 1664 O O . SER A 1 220 ? 47.007 45.405 70.730 1.00 27.47 221 SER A O 1
ATOM 1667 N N . GLU A 1 221 ? 45.673 43.958 71.851 1.00 30.84 222 GLU A N 1
ATOM 1668 C CA . GLU A 1 221 ? 46.686 43.735 72.865 1.00 24.48 222 GLU A CA 1
ATOM 1669 C C . GLU A 1 221 ? 47.784 42.846 72.392 1.00 31.32 222 GLU A C 1
ATOM 1670 O O . GLU A 1 221 ? 47.540 41.718 71.999 1.00 26.44 222 GLU A O 1
ATOM 1676 N N . LYS A 1 222 ? 48.997 43.346 72.408 1.00 33.21 223 LYS A N 1
ATOM 1677 C CA . LYS A 1 222 ? 50.081 42.536 71.897 1.00 35.18 223 LYS A CA 1
ATOM 1678 C C . LYS A 1 222 ? 50.588 41.499 72.834 1.00 35.56 223 LYS A C 1
ATOM 1679 O O . LYS A 1 222 ? 50.933 41.743 73.957 1.00 42.41 223 LYS A O 1
ATOM 1685 N N . LEU A 1 223 ? 50.602 40.302 72.326 1.00 30.34 224 LEU A N 1
ATOM 1686 C CA . LEU A 1 223 ? 51.027 39.141 73.076 1.00 23.64 224 LEU A CA 1
ATOM 1687 C C . LEU A 1 223 ? 52.183 38.426 72.404 1.00 30.06 224 LEU A C 1
ATOM 1688 O O . LEU A 1 223 ? 52.421 38.535 71.187 1.00 38.84 224 LEU A O 1
ATOM 1693 N N . ASN A 1 224 ? 52.888 37.686 73.244 1.00 29.90 225 ASN A N 1
ATOM 1694 C CA . ASN A 1 224 ? 54.034 36.914 72.765 1.00 29.50 225 ASN A CA 1
ATOM 1695 C C . ASN A 1 224 ? 53.655 35.836 71.756 1.00 31.66 225 ASN A C 1
ATOM 1696 O O . ASN A 1 224 ? 52.970 34.850 72.066 1.00 26.12 225 ASN A O 1
ATOM 1701 N N . PRO A 1 225 ? 54.128 36.023 70.554 1.00 27.76 226 PRO A N 1
ATOM 1702 C CA . PRO A 1 225 ? 53.868 35.113 69.470 1.00 28.71 226 PRO A CA 1
ATOM 1703 C C . PRO A 1 225 ? 54.342 33.731 69.765 1.00 34.12 226 PRO A C 1
ATOM 1704 O O . PRO A 1 225 ? 53.785 32.797 69.202 1.00 36.32 226 PRO A O 1
ATOM 1708 N N . ALA A 1 226 ? 55.318 33.612 70.668 1.00 29.64 227 ALA A N 1
ATOM 1709 C CA . ALA A 1 226 ? 55.835 32.319 71.085 1.00 25.68 227 ALA A CA 1
ATOM 1710 C C . ALA A 1 226 ? 54.818 31.614 71.942 1.00 25.88 227 ALA A C 1
ATOM 1711 O O . ALA A 1 226 ? 54.889 30.392 72.136 1.00 31.05 227 ALA A O 1
ATOM 1713 N N . HIS A 1 227 ? 53.854 32.367 72.513 1.00 26.37 228 HIS A N 1
ATOM 1714 C CA . HIS A 1 227 ? 52.860 31.706 73.356 1.00 26.86 228 HIS A CA 1
ATOM 1715 C C . HIS A 1 227 ? 51.481 31.702 72.781 1.00 33.13 228 HIS A C 1
ATOM 1716 O O . HIS A 1 227 ? 50.614 30.940 73.206 1.00 24.45 228 HIS A O 1
ATOM 1723 N N . HIS A 1 228 ? 51.275 32.613 71.855 1.00 27.12 229 HIS A N 1
ATOM 1724 C CA . HIS A 1 228 ? 49.953 32.796 71.342 1.00 26.36 229 HIS A CA 1
ATOM 1725 C C . HIS A 1 228 ? 49.786 33.305 69.943 1.00 27.61 229 HIS A C 1
ATOM 1726 O O . HIS A 1 228 ? 50.414 34.324 69.634 1.00 25.23 229 HIS A O 1
ATOM 1733 N N . ILE A 1 229 ? 48.836 32.673 69.194 1.00 29.24 230 ILE A N 1
ATOM 1734 C CA . ILE A 1 229 ? 48.516 33.032 67.790 1.00 23.52 230 ILE A CA 1
ATOM 1735 C C . ILE A 1 229 ? 47.059 33.233 67.627 1.00 23.56 230 ILE A C 1
ATOM 1736 O O . ILE A 1 229 ? 46.259 32.422 68.132 1.00 22.72 230 ILE A O 1
ATOM 1741 N N . ASP A 1 230 ? 46.720 34.244 66.891 1.00 21.60 231 ASP A N 1
ATOM 1742 C CA . ASP A 1 230 ? 45.296 34.452 66.611 1.00 25.05 231 ASP A CA 1
ATOM 1743 C C . ASP A 1 230 ? 44.930 33.885 65.246 1.00 26.52 231 ASP A C 1
ATOM 1744 O O . ASP A 1 230 ? 45.630 34.082 64.266 1.00 23.72 231 ASP A O 1
ATOM 1749 N N . ALA A 1 231 ? 43.817 33.171 65.148 1.00 27.01 232 ALA A N 1
ATOM 1750 C CA . ALA A 1 231 ? 43.318 32.662 63.868 1.00 24.33 232 ALA A CA 1
ATOM 1751 C C . ALA A 1 231 ? 41.834 33.052 63.695 1.00 25.49 232 ALA A C 1
ATOM 1752 O O . ALA A 1 231 ? 41.093 33.123 64.677 1.00 21.60 232 ALA A O 1
ATOM 1754 N N . VAL A 1 232 ? 41.396 33.275 62.462 1.00 22.94 233 VAL A N 1
ATOM 1755 C CA . VAL A 1 232 ? 39.998 33.598 62.184 1.00 21.23 233 VAL A CA 1
ATOM 1756 C C . VAL A 1 232 ? 39.395 32.545 61.277 1.00 25.60 233 VAL A C 1
ATOM 1757 O O . VAL A 1 232 ? 40.069 32.122 60.345 1.00 23.16 233 VAL A O 1
ATOM 1761 N N . GLU A 1 233 ? 38.145 32.123 61.554 1.00 21.75 234 GLU A N 1
ATOM 1762 C CA . GLU A 1 233 ? 37.469 31.023 60.786 1.00 22.85 234 GLU A CA 1
ATOM 1763 C C . GLU A 1 233 ? 36.222 31.358 60.005 1.00 24.20 234 GLU A C 1
ATOM 1764 O O . GLU A 1 233 ? 35.197 31.610 60.625 1.00 21.20 234 GLU A O 1
ATOM 1770 N N . SER A 1 234 ? 36.308 31.369 58.683 1.00 20.87 235 SER A N 1
ATOM 1771 C CA . SER A 1 234 ? 35.145 31.679 57.883 1.00 23.56 235 SER A CA 1
ATOM 1772 C C . SER A 1 234 ? 34.142 30.531 57.926 1.00 21.66 235 SER A C 1
ATOM 1773 O O . SER A 1 234 ? 34.458 29.413 58.316 1.00 18.82 235 SER A O 1
ATOM 1776 N N . LYS A 1 235 ? 32.948 30.800 57.402 1.00 21.70 236 LYS A N 1
ATOM 1777 C CA . LYS A 1 235 ? 31.955 29.751 57.342 1.00 22.16 236 LYS A CA 1
ATOM 1778 C C . LYS A 1 235 ? 30.962 30.198 56.356 1.00 20.42 236 LYS A C 1
ATOM 1779 O O . LYS A 1 235 ? 30.708 31.429 56.335 1.00 20.17 236 LYS A O 1
ATOM 1785 N N . LEU A 1 236 ? 30.474 29.207 55.561 1.00 21.91 237 LEU A N 1
ATOM 1786 C CA . LEU A 1 236 ? 29.519 29.473 54.503 1.00 24.30 237 LEU A CA 1
ATOM 1787 C C . LEU A 1 236 ? 28.105 29.632 55.027 1.00 28.98 237 LEU A C 1
ATOM 1788 O O . LEU A 1 236 ? 27.395 30.625 54.761 1.00 20.36 237 LEU A O 1
ATOM 1793 N N . PHE A 1 237 ? 27.679 28.685 55.804 1.00 17.73 238 PHE A N 1
ATOM 1794 C CA . PHE A 1 237 ? 26.309 28.911 56.309 1.00 13.40 238 PHE A CA 1
ATOM 1795 C C . PHE A 1 237 ? 26.094 27.991 57.465 1.00 25.58 238 PHE A C 1
ATOM 1796 O O . PHE A 1 237 ? 26.806 26.992 57.598 1.00 23.16 238 PHE A O 1
ATOM 1804 N N . GLY A 1 238 ? 25.116 28.311 58.277 1.00 26.95 239 GLY A N 1
ATOM 1805 C CA . GLY A 1 238 ? 24.711 27.495 59.403 1.00 28.25 239 GLY A CA 1
ATOM 1806 C C . GLY A 1 238 ? 23.182 27.244 59.349 1.00 27.04 239 GLY A C 1
ATOM 1807 O O . GLY A 1 238 ? 22.436 27.936 58.644 1.00 23.24 239 GLY A O 1
ATOM 1808 N N . ILE A 1 239 ? 22.714 26.228 60.085 1.00 26.21 240 ILE A N 1
ATOM 1809 C CA . ILE A 1 239 ? 21.275 25.897 60.165 1.00 26.94 240 ILE A CA 1
ATOM 1810 C C . ILE A 1 239 ? 20.657 27.097 60.820 1.00 36.83 240 ILE A C 1
ATOM 1811 O O . ILE A 1 239 ? 21.081 27.502 61.901 1.00 19.85 240 ILE A O 1
ATOM 1816 N N . GLY A 1 240 ? 19.730 27.749 60.156 1.00 23.25 241 GLY A N 1
ATOM 1817 C CA . GLY A 1 240 ? 19.235 28.929 60.901 1.00 21.96 241 GLY A CA 1
ATOM 1818 C C . GLY A 1 240 ? 19.878 30.251 60.580 1.00 27.56 241 GLY A C 1
ATOM 1819 O O . GLY A 1 240 ? 19.450 31.329 61.028 1.00 30.70 241 GLY A O 1
ATOM 1820 N N . ALA A 1 241 ? 20.892 30.186 59.727 1.00 26.47 242 ALA A N 1
ATOM 1821 C CA . ALA A 1 241 ? 21.599 31.372 59.287 1.00 19.51 242 ALA A CA 1
ATOM 1822 C C . ALA A 1 241 ? 22.026 31.024 57.894 1.00 28.30 242 ALA A C 1
ATOM 1823 O O . ALA A 1 241 ? 23.135 31.238 57.513 1.00 20.08 242 ALA A O 1
ATOM 1825 N N . GLU A 1 242 ? 21.138 30.450 57.133 1.00 28.03 243 GLU A N 1
ATOM 1826 C CA . GLU A 1 242 ? 21.495 29.974 55.835 1.00 16.84 243 GLU A CA 1
ATOM 1827 C C . GLU A 1 242 ? 21.811 31.034 54.842 1.00 22.56 243 GLU A C 1
ATOM 1828 O O . GLU A 1 242 ? 22.590 30.754 53.975 1.00 20.41 243 GLU A O 1
ATOM 1834 N N . SER A 1 243 ? 21.131 32.177 54.869 1.00 15.68 244 SER A N 1
ATOM 1835 C CA . SER A 1 243 ? 21.291 33.101 53.788 1.00 16.19 244 SER A CA 1
ATOM 1836 C C . SER A 1 243 ? 22.530 33.940 53.743 1.00 18.31 244 SER A C 1
ATOM 1837 O O . SER A 1 243 ? 22.880 34.418 52.676 1.00 18.57 244 SER A O 1
ATOM 1840 N N . TYR A 1 244 ? 23.120 34.166 54.877 1.00 21.04 245 TYR A N 1
ATOM 1841 C CA . TYR A 1 244 ? 24.269 35.047 54.978 1.00 19.37 245 TYR A CA 1
ATOM 1842 C C . TYR A 1 244 ? 25.010 34.861 56.267 1.00 20.37 245 TYR A C 1
ATOM 1843 O O . TYR A 1 244 ? 24.420 34.760 57.348 1.00 20.19 245 TYR A O 1
ATOM 1852 N N . THR A 1 245 ? 26.330 34.906 56.134 1.00 18.70 246 THR A N 1
ATOM 1853 C CA . THR A 1 245 ? 27.309 34.802 57.200 1.00 19.74 246 THR A CA 1
ATOM 1854 C C . THR A 1 245 ? 28.183 36.013 57.144 1.00 23.97 246 THR A C 1
ATOM 1855 O O . THR A 1 245 ? 28.856 36.283 56.119 1.00 20.64 246 THR A O 1
ATOM 1859 N N . VAL A 1 246 ? 28.181 36.722 58.244 1.00 23.66 247 VAL A N 1
ATOM 1860 C CA . VAL A 1 246 ? 29.029 37.930 58.274 1.00 24.70 247 VAL A CA 1
ATOM 1861 C C . VAL A 1 246 ? 30.498 37.597 57.932 1.00 20.92 247 VAL A C 1
ATOM 1862 O O . VAL A 1 246 ? 31.082 38.174 57.021 1.00 22.24 247 VAL A O 1
ATOM 1866 N N . GLY A 1 247 ? 31.062 36.686 58.735 1.00 21.78 248 GLY A N 1
ATOM 1867 C CA . GLY A 1 247 ? 32.430 36.171 58.620 1.00 16.29 248 GLY A CA 1
ATOM 1868 C C . GLY A 1 247 ? 32.574 35.159 57.515 1.00 17.33 248 GLY A C 1
ATOM 1869 O O . GLY A 1 247 ? 32.763 33.978 57.713 1.00 18.87 248 GLY A O 1
ATOM 1870 N N . SER A 1 248 ? 32.478 35.673 56.310 1.00 18.73 249 SER A N 1
ATOM 1871 C CA . SER A 1 248 ? 32.602 34.843 55.154 1.00 18.71 249 SER A CA 1
ATOM 1872 C C . SER A 1 248 ? 34.070 34.536 54.764 1.00 29.41 249 SER A C 1
ATOM 1873 O O . SER A 1 248 ? 35.033 34.979 55.402 1.00 16.41 249 SER A O 1
ATOM 1876 N N . ASN A 1 249 ? 34.223 33.742 53.695 1.00 18.63 250 ASN A N 1
ATOM 1877 C CA . ASN A 1 249 ? 35.518 33.372 53.212 1.00 19.34 250 ASN A CA 1
ATOM 1878 C C . ASN A 1 249 ? 36.305 34.643 52.813 1.00 23.46 250 ASN A C 1
ATOM 1879 O O . ASN A 1 249 ? 37.359 34.920 53.338 1.00 22.37 250 ASN A O 1
ATOM 1884 N N . GLU A 1 250 ? 35.835 35.428 51.857 1.00 18.12 251 GLU A N 1
ATOM 1885 C CA . GLU A 1 250 ? 36.575 36.656 51.480 1.00 20.17 251 GLU A CA 1
ATOM 1886 C C . GLU A 1 250 ? 36.841 37.598 52.667 1.00 21.94 251 GLU A C 1
ATOM 1887 O O . GLU A 1 250 ? 37.930 38.164 52.821 1.00 26.29 251 GLU A O 1
ATOM 1893 N N . PHE A 1 251 ? 35.834 37.746 53.542 1.00 15.13 252 PHE A N 1
ATOM 1894 C CA . PHE A 1 251 ? 35.968 38.553 54.735 1.00 16.35 252 PHE A CA 1
ATOM 1895 C C . PHE A 1 251 ? 37.224 38.232 55.545 1.00 24.11 252 PHE A C 1
ATOM 1896 O O . PHE A 1 251 ? 38.015 39.098 55.850 1.00 21.55 252 PHE A O 1
ATOM 1904 N N . TYR A 1 252 ? 37.390 36.963 55.919 1.00 18.11 253 TYR A N 1
ATOM 1905 C CA . TYR A 1 252 ? 38.519 36.530 56.743 1.00 16.33 253 TYR A CA 1
ATOM 1906 C C . TYR A 1 252 ? 39.806 36.421 56.005 1.00 18.62 253 TYR A C 1
ATOM 1907 O O . TYR A 1 252 ? 40.857 36.528 56.603 1.00 22.56 253 TYR A O 1
ATOM 1916 N N . MET A 1 253 ? 39.702 36.178 54.712 1.00 19.26 254 MET A N 1
ATOM 1917 C CA . MET A 1 253 ? 40.855 36.135 53.875 1.00 25.17 254 MET A CA 1
ATOM 1918 C C . MET A 1 253 ? 41.357 37.596 53.845 1.00 31.66 254 MET A C 1
ATOM 1919 O O . MET A 1 253 ? 42.517 37.887 53.985 1.00 20.06 254 MET A O 1
ATOM 1924 N N . GLY A 1 254 ? 40.465 38.552 53.702 1.00 15.97 255 GLY A N 1
ATOM 1925 C CA . GLY A 1 254 ? 40.954 39.915 53.721 1.00 19.93 255 GLY A CA 1
ATOM 1926 C C . GLY A 1 254 ? 41.470 40.263 55.095 1.00 27.88 255 GLY A C 1
ATOM 1927 O O . GLY A 1 254 ? 42.485 40.906 55.336 1.00 26.91 255 GLY A O 1
ATOM 1928 N N . TYR A 1 255 ? 40.761 39.820 56.079 1.00 19.68 256 TYR A N 1
ATOM 1929 C CA . TYR A 1 255 ? 41.216 40.145 57.404 1.00 18.12 256 TYR A CA 1
ATOM 1930 C C . TYR A 1 255 ? 42.601 39.578 57.712 1.00 25.58 256 TYR A C 1
ATOM 1931 O O . TYR A 1 255 ? 43.476 40.216 58.197 1.00 19.42 256 TYR A O 1
ATOM 1940 N N . ALA A 1 256 ? 42.764 38.291 57.547 1.00 25.97 257 ALA A N 1
ATOM 1941 C CA . ALA A 1 256 ? 43.995 37.629 57.911 1.00 27.83 257 ALA A CA 1
ATOM 1942 C C . ALA A 1 256 ? 45.144 38.158 57.114 1.00 30.61 257 ALA A C 1
ATOM 1943 O O . ALA A 1 256 ? 46.249 38.279 57.619 1.00 25.89 257 ALA A O 1
ATOM 1945 N N . THR A 1 257 ? 44.872 38.451 55.835 1.00 29.80 258 THR A N 1
ATOM 1946 C CA . THR A 1 257 ? 45.933 38.979 54.964 1.00 22.38 258 THR A CA 1
ATOM 1947 C C . THR A 1 257 ? 46.392 40.362 55.480 1.00 33.69 258 THR A C 1
ATOM 1948 O O . THR A 1 257 ? 47.565 40.603 55.628 1.00 26.81 258 THR A O 1
ATOM 1952 N N . SER A 1 258 ? 45.421 41.263 55.729 1.00 22.29 259 SER A N 1
ATOM 1953 C CA . SER A 1 258 ? 45.602 42.633 56.204 1.00 19.37 259 SER A CA 1
ATOM 1954 C C . SER A 1 258 ? 46.072 42.807 57.631 1.00 28.90 259 SER A C 1
ATOM 1955 O O . SER A 1 258 ? 46.761 43.774 57.916 1.00 29.13 259 SER A O 1
ATOM 1958 N N . ARG A 1 259 ? 45.710 41.903 58.535 1.00 25.79 260 ARG A N 1
ATOM 1959 C CA . ARG A 1 259 ? 46.131 42.038 59.917 1.00 16.53 260 ARG A CA 1
ATOM 1960 C C . ARG A 1 259 ? 47.199 41.013 60.269 1.00 20.66 260 ARG A C 1
ATOM 1961 O O . ARG A 1 259 ? 47.725 40.909 61.401 1.00 26.54 260 ARG A O 1
ATOM 1969 N N . GLN A 1 260 ? 47.544 40.189 59.280 1.00 21.18 261 GLN A N 1
ATOM 1970 C CA . GLN A 1 260 ? 48.522 39.187 59.581 1.00 18.34 261 GLN A CA 1
ATOM 1971 C C . GLN A 1 260 ? 48.222 38.249 60.716 1.00 21.24 261 GLN A C 1
ATOM 1972 O O . GLN A 1 260 ? 49.074 37.899 61.524 1.00 23.39 261 GLN A O 1
ATOM 1978 N N . THR A 1 261 ? 47.021 37.720 60.744 1.00 21.06 262 THR A N 1
ATOM 1979 C CA . THR A 1 261 ? 46.701 36.694 61.754 1.00 17.98 262 THR A CA 1
ATOM 1980 C C . THR A 1 261 ? 46.769 35.329 61.048 1.00 23.26 262 THR A C 1
ATOM 1981 O O . THR A 1 261 ? 46.858 35.229 59.802 1.00 20.56 262 THR A O 1
ATOM 1985 N N . ALA A 1 262 ? 46.649 34.269 61.806 1.00 18.92 263 ALA A N 1
ATOM 1986 C CA . ALA A 1 262 ? 46.591 33.032 61.067 1.00 19.44 263 ALA A CA 1
ATOM 1987 C C . ALA A 1 262 ? 45.161 32.926 60.491 1.00 30.56 263 ALA A C 1
ATOM 1988 O O . ALA A 1 262 ? 44.238 33.501 61.014 1.00 18.82 263 ALA A O 1
ATOM 1990 N N . LEU A 1 263 ? 44.941 32.161 59.444 1.00 29.52 264 LEU A N 1
ATOM 1991 C CA . LEU A 1 263 ? 43.654 31.921 58.818 1.00 21.74 264 LEU A CA 1
ATOM 1992 C C . LEU A 1 263 ? 43.193 30.497 59.081 1.00 24.00 264 LEU A C 1
ATOM 1993 O O . LEU A 1 263 ? 43.982 29.528 58.919 1.00 21.79 264 LEU A O 1
ATOM 1998 N N . CYS A 1 264 ? 41.945 30.331 59.543 1.00 18.78 265 CYS A N 1
ATOM 1999 C CA . CYS A 1 264 ? 41.461 28.978 59.792 1.00 16.81 265 CYS A CA 1
ATOM 2000 C C . CYS A 1 264 ? 40.654 28.491 58.648 1.00 22.26 265 CYS A C 1
ATOM 2001 O O . CYS A 1 264 ? 39.666 29.089 58.201 1.00 26.20 265 CYS A O 1
ATOM 2004 N N . LEU A 1 265 ? 41.087 27.405 58.081 1.00 24.17 266 LEU A N 1
ATOM 2005 C CA . LEU A 1 265 ? 40.356 26.795 56.960 1.00 25.54 266 LEU A CA 1
ATOM 2006 C C . LEU A 1 265 ? 39.628 25.515 57.447 1.00 24.36 266 LEU A C 1
ATOM 2007 O O . LEU A 1 265 ? 40.238 24.566 57.898 1.00 19.67 266 LEU A O 1
ATOM 2012 N N . ASP A 1 266 ? 38.298 25.470 57.349 1.00 25.96 267 ASP A N 1
ATOM 2013 C CA . ASP A 1 266 ? 37.538 24.299 57.807 1.00 24.24 267 ASP A CA 1
ATOM 2014 C C . ASP A 1 266 ? 36.954 23.518 56.615 1.00 28.29 267 ASP A C 1
ATOM 2015 O O . ASP A 1 266 ? 36.219 24.084 55.822 1.00 19.34 267 ASP A O 1
ATOM 2020 N N . ALA A 1 267 ? 37.341 22.231 56.458 1.00 15.15 268 ALA A N 1
ATOM 2021 C CA . ALA A 1 267 ? 36.903 21.344 55.399 1.00 14.62 268 ALA A CA 1
ATOM 2022 C C . ALA A 1 267 ? 35.399 21.230 55.315 1.00 17.81 268 ALA A C 1
ATOM 2023 O O . ALA A 1 267 ? 34.911 20.877 54.256 1.00 20.30 268 ALA A O 1
ATOM 2025 N N . GLY A 1 268 ? 34.625 21.513 56.379 1.00 19.81 269 GLY A N 1
ATOM 2026 C CA . GLY A 1 268 ? 33.177 21.432 56.177 1.00 17.32 269 GLY A CA 1
ATOM 2027 C C . GLY A 1 268 ? 32.523 22.798 55.966 1.00 31.31 269 GLY A C 1
ATOM 2028 O O . GLY A 1 268 ? 31.331 22.848 55.917 1.00 18.65 269 GLY A O 1
ATOM 2029 N N . HIS A 1 269 ? 33.253 23.950 55.824 1.00 15.76 270 HIS A N 1
ATOM 2030 C CA . HIS A 1 269 ? 32.612 25.279 55.741 1.00 18.72 270 HIS A CA 1
ATOM 2031 C C . HIS A 1 269 ? 32.509 26.047 54.440 1.00 20.50 270 HIS A C 1
ATOM 2032 O O . HIS A 1 269 ? 32.457 27.310 54.449 1.00 22.66 270 HIS A O 1
ATOM 2039 N N . PHE A 1 270 ? 32.519 25.291 53.351 1.00 15.13 271 PHE A N 1
ATOM 2040 C CA . PHE A 1 270 ? 32.564 25.811 51.998 1.00 19.33 271 PHE A CA 1
ATOM 2041 C C . PHE A 1 270 ? 31.415 25.365 51.122 1.00 17.31 271 PHE A C 1
ATOM 2042 O O . PHE A 1 270 ? 30.493 24.705 51.582 1.00 22.45 271 PHE A O 1
ATOM 2050 N N . HIS A 1 271 ? 31.462 25.758 49.855 1.00 24.32 272 HIS A N 1
ATOM 2051 C CA . HIS A 1 271 ? 30.410 25.440 48.908 1.00 20.29 272 HIS A CA 1
ATOM 2052 C C . HIS A 1 271 ? 30.507 23.954 48.532 1.00 25.69 272 HIS A C 1
ATOM 2053 O O . HIS A 1 271 ? 31.493 23.263 48.839 1.00 13.95 272 HIS A O 1
ATOM 2060 N N . PRO A 1 272 ? 29.511 23.511 47.784 1.00 23.22 273 PRO A N 1
ATOM 2061 C CA . PRO A 1 272 ? 29.557 22.172 47.372 1.00 18.65 273 PRO A CA 1
ATOM 2062 C C . PRO A 1 272 ? 30.717 22.016 46.393 1.00 19.44 273 PRO A C 1
ATOM 2063 O O . PRO A 1 272 ? 30.896 22.813 45.465 1.00 19.72 273 PRO A O 1
ATOM 2067 N N . THR A 1 273 ? 31.486 20.966 46.645 1.00 17.54 274 THR A N 1
ATOM 2068 C CA . THR A 1 273 ? 32.630 20.605 45.794 1.00 23.93 274 THR A CA 1
ATOM 2069 C C . THR A 1 273 ? 33.774 21.516 46.018 1.00 19.47 274 THR A C 1
ATOM 2070 O O . THR A 1 273 ? 34.822 21.359 45.400 1.00 19.78 274 THR A O 1
ATOM 2074 N N . GLU A 1 274 ? 33.561 22.446 46.895 1.00 19.48 275 GLU A N 1
ATOM 2075 C CA . GLU A 1 274 ? 34.692 23.322 47.211 1.00 18.39 275 GLU A CA 1
ATOM 2076 C C . GLU A 1 274 ? 35.699 22.631 48.171 1.00 17.47 275 GLU A C 1
ATOM 2077 O O . GLU A 1 274 ? 35.367 21.983 49.145 1.00 20.52 275 GLU A O 1
ATOM 2083 N N . VAL A 1 275 ? 36.988 22.753 47.957 1.00 20.74 276 VAL A N 1
ATOM 2084 C CA . VAL A 1 275 ? 38.002 22.074 48.850 1.00 17.32 276 VAL A CA 1
ATOM 2085 C C . VAL A 1 275 ? 39.091 22.961 49.397 1.00 20.16 276 VAL A C 1
ATOM 2086 O O . VAL A 1 275 ? 39.709 23.673 48.645 1.00 17.72 276 VAL A O 1
ATOM 2090 N N . ILE A 1 276 ? 39.342 22.844 50.707 1.00 14.93 277 ILE A N 1
ATOM 2091 C CA . ILE A 1 276 ? 40.398 23.649 51.305 1.00 20.15 277 ILE A CA 1
ATOM 2092 C C . ILE A 1 276 ? 41.794 23.203 50.871 1.00 23.09 277 ILE A C 1
ATOM 2093 O O . ILE A 1 276 ? 42.721 24.012 50.904 1.00 18.99 277 ILE A O 1
ATOM 2098 N N . SER A 1 277 ? 41.947 21.887 50.546 1.00 20.38 278 SER A N 1
ATOM 2099 C CA . SER A 1 277 ? 43.246 21.354 50.057 1.00 21.61 278 SER A CA 1
ATOM 2100 C C . SER A 1 277 ? 43.859 22.335 48.975 1.00 22.45 278 SER A C 1
ATOM 2101 O O . SER A 1 277 ? 45.040 22.745 49.072 1.00 22.10 278 SER A O 1
ATOM 2104 N N . ASP A 1 278 ? 43.030 22.779 48.021 1.00 22.69 279 ASP A N 1
ATOM 2105 C CA . ASP A 1 278 ? 43.445 23.741 47.016 1.00 21.23 279 ASP A CA 1
ATOM 2106 C C . ASP A 1 278 ? 43.875 25.092 47.600 1.00 20.43 279 ASP A C 1
ATOM 2107 O O . ASP A 1 278 ? 44.758 25.786 47.099 1.00 18.04 279 ASP A O 1
ATOM 2112 N N . LYS A 1 279 ? 43.171 25.502 48.650 1.00 21.58 280 LYS A N 1
ATOM 2113 C CA . LYS A 1 279 ? 43.385 26.806 49.260 1.00 21.73 280 LYS A CA 1
ATOM 2114 C C . LYS A 1 279 ? 44.659 26.975 49.986 1.00 28.98 280 LYS A C 1
ATOM 2115 O O . LYS A 1 279 ? 45.065 28.111 50.105 1.00 24.15 280 LYS A O 1
ATOM 2121 N N . ILE A 1 280 ? 45.240 25.881 50.550 1.00 23.87 281 ILE A N 1
ATOM 2122 C CA . ILE A 1 280 ? 46.486 25.942 51.355 1.00 16.99 281 ILE A CA 1
ATOM 2123 C C . ILE A 1 280 ? 47.655 26.722 50.700 1.00 20.56 281 ILE A C 1
ATOM 2124 O O . ILE A 1 280 ? 48.244 27.584 51.291 1.00 20.79 281 ILE A O 1
ATOM 2129 N N . SER A 1 281 ? 47.967 26.392 49.441 1.00 20.53 282 SER A N 1
ATOM 2130 C CA . SER A 1 281 ? 49.065 26.990 48.772 1.00 22.06 282 SER A CA 1
ATOM 2131 C C . SER A 1 281 ? 48.793 28.415 48.415 1.00 27.40 282 SER A C 1
ATOM 2132 O O . SER A 1 281 ? 49.734 29.203 48.342 1.00 25.77 282 SER A O 1
ATOM 2135 N N . ALA A 1 282 ? 47.498 28.731 48.199 1.00 18.95 283 ALA A N 1
ATOM 2136 C CA . ALA A 1 282 ? 47.148 30.081 47.917 1.00 17.47 283 ALA A CA 1
ATOM 2137 C C . ALA A 1 282 ? 47.266 30.962 49.162 1.00 23.74 283 ALA A C 1
ATOM 2138 O O . ALA A 1 282 ? 47.890 32.012 49.235 1.00 22.68 283 ALA A O 1
ATOM 2140 N N . ALA A 1 283 ? 46.612 30.584 50.191 1.00 17.91 284 ALA A N 1
ATOM 2141 C CA . ALA A 1 283 ? 46.614 31.442 51.363 1.00 18.35 284 ALA A CA 1
ATOM 2142 C C . ALA A 1 283 ? 47.969 31.629 52.024 1.00 24.18 284 ALA A C 1
ATOM 2143 O O . ALA A 1 283 ? 48.248 32.675 52.603 1.00 20.47 284 ALA A O 1
ATOM 2145 N N . MET A 1 284 ? 48.789 30.601 51.988 1.00 19.31 285 MET A N 1
ATOM 2146 C CA . MET A 1 284 ? 50.130 30.712 52.647 1.00 23.35 285 MET A CA 1
ATOM 2147 C C . MET A 1 284 ? 51.054 31.736 51.982 1.00 24.23 285 MET A C 1
ATOM 2148 O O . MET A 1 284 ? 52.074 32.089 52.520 1.00 24.61 285 MET A O 1
ATOM 2153 N N . LEU A 1 285 ? 50.661 32.239 50.837 1.00 20.71 286 LEU A N 1
ATOM 2154 C CA . LEU A 1 285 ? 51.403 33.249 50.226 1.00 18.93 286 LEU A CA 1
ATOM 2155 C C . LEU A 1 285 ? 51.060 34.572 50.839 1.00 26.20 286 LEU A C 1
ATOM 2156 O O . LEU A 1 285 ? 51.721 35.537 50.495 1.00 23.00 286 LEU A O 1
ATOM 2161 N N . TYR A 1 286 ? 50.057 34.636 51.737 1.00 25.14 287 TYR A N 1
ATOM 2162 C CA . TYR A 1 286 ? 49.676 35.968 52.256 1.00 20.37 287 TYR A CA 1
ATOM 2163 C C . TYR A 1 286 ? 49.469 35.990 53.741 1.00 24.42 287 TYR A C 1
ATOM 2164 O O . TYR A 1 286 ? 49.388 37.066 54.339 1.00 24.15 287 TYR A O 1
ATOM 2173 N N . VAL A 1 287 ? 49.295 34.821 54.331 1.00 18.78 288 VAL A N 1
ATOM 2174 C CA . VAL A 1 287 ? 49.033 34.843 55.777 1.00 19.49 288 VAL A CA 1
ATOM 2175 C C . VAL A 1 287 ? 50.115 34.065 56.442 1.00 28.76 288 VAL A C 1
ATOM 2176 O O . VAL A 1 287 ? 50.666 33.176 55.823 1.00 25.54 288 VAL A O 1
ATOM 2180 N N . PRO A 1 288 ? 50.433 34.436 57.653 1.00 26.98 289 PRO A N 1
ATOM 2181 C CA . PRO A 1 288 ? 51.557 33.869 58.332 1.00 26.42 289 PRO A CA 1
ATOM 2182 C C . PRO A 1 288 ? 51.401 32.467 58.701 1.00 31.82 289 PRO A C 1
ATOM 2183 O O . PRO A 1 288 ? 52.310 31.660 58.640 1.00 25.58 289 PRO A O 1
ATOM 2187 N N . GLN A 1 289 ? 50.214 32.180 59.034 1.00 24.34 290 GLN A N 1
ATOM 2188 C CA . GLN A 1 289 ? 49.993 30.823 59.430 1.00 27.27 290 GLN A CA 1
ATOM 2189 C C . GLN A 1 289 ? 48.603 30.374 59.093 1.00 25.27 290 GLN A C 1
ATOM 2190 O O . GLN A 1 289 ? 47.718 31.206 58.944 1.00 20.51 290 GLN A O 1
ATOM 2196 N N . LEU A 1 290 ? 48.453 29.048 59.052 1.00 23.64 291 LEU A N 1
ATOM 2197 C CA . LEU A 1 290 ? 47.138 28.419 58.768 1.00 23.53 291 LEU A CA 1
ATOM 2198 C C . LEU A 1 290 ? 46.788 27.437 59.852 1.00 22.28 291 LEU A C 1
ATOM 2199 O O . LEU A 1 290 ? 47.656 26.640 60.325 1.00 23.61 291 LEU A O 1
ATOM 2204 N N . LEU A 1 291 ? 45.479 27.485 60.171 1.00 16.90 292 LEU A N 1
ATOM 2205 C CA . LEU A 1 291 ? 44.880 26.570 61.107 1.00 18.03 292 LEU A CA 1
ATOM 2206 C C . LEU A 1 291 ? 43.929 25.776 60.245 1.00 24.63 292 LEU A C 1
ATOM 2207 O O . LEU A 1 291 ? 43.082 26.359 59.562 1.00 23.43 292 LEU A O 1
ATOM 2212 N N . LEU A 1 292 ? 44.142 24.492 60.197 1.00 21.08 293 LEU A N 1
ATOM 2213 C CA . LEU A 1 292 ? 43.351 23.593 59.363 1.00 26.23 293 LEU A CA 1
ATOM 2214 C C . LEU A 1 292 ? 42.410 22.750 60.187 1.00 30.07 293 LEU A C 1
ATOM 2215 O O . LEU A 1 292 ? 42.838 22.078 61.090 1.00 38.04 293 LEU A O 1
ATOM 2220 N N . HIS A 1 293 ? 41.136 22.884 59.861 1.00 26.63 294 HIS A N 1
ATOM 2221 C CA . HIS A 1 293 ? 40.064 22.163 60.466 1.00 29.63 294 HIS A CA 1
ATOM 2222 C C . HIS A 1 293 ? 39.594 21.059 59.560 1.00 33.77 294 HIS A C 1
ATOM 2223 O O . HIS A 1 293 ? 38.921 21.310 58.603 1.00 35.75 294 HIS A O 1
ATOM 2230 N N . VAL A 1 294 ? 39.970 19.843 59.866 1.00 21.18 295 VAL A N 1
ATOM 2231 C CA . VAL A 1 294 ? 39.552 18.718 59.033 1.00 23.82 295 VAL A CA 1
ATOM 2232 C C . VAL A 1 294 ? 38.189 18.239 59.554 1.00 26.35 295 VAL A C 1
ATOM 2233 O O . VAL A 1 294 ? 37.935 18.058 60.787 1.00 22.61 295 VAL A O 1
ATOM 2237 N N . SER A 1 295 ? 37.298 18.008 58.615 1.00 21.05 296 SER A N 1
ATOM 2238 C CA . SER A 1 295 ? 35.967 17.650 59.008 1.00 26.95 296 SER A CA 1
ATOM 2239 C C . SER A 1 295 ? 35.315 17.074 57.825 1.00 23.90 296 SER A C 1
ATOM 2240 O O . SER A 1 295 ? 35.721 17.374 56.725 1.00 26.18 296 SER A O 1
ATOM 2243 N N . ARG A 1 296 ? 34.258 16.296 57.992 1.00 28.66 297 ARG A N 1
ATOM 2244 C CA . ARG A 1 296 ? 33.564 15.760 56.823 1.00 25.06 297 ARG A CA 1
ATOM 2245 C C . ARG A 1 296 ? 32.127 16.298 56.748 1.00 26.85 297 ARG A C 1
ATOM 2246 O O . ARG A 1 296 ? 31.224 15.948 57.534 1.00 21.45 297 ARG A O 1
ATOM 2254 N N . PRO A 1 297 ? 31.901 17.191 55.823 1.00 19.79 298 PRO A N 1
ATOM 2255 C CA . PRO A 1 297 ? 30.564 17.706 55.684 1.00 21.89 298 PRO A CA 1
ATOM 2256 C C . PRO A 1 297 ? 29.758 16.725 54.836 1.00 28.25 298 PRO A C 1
ATOM 2257 O O . PRO A 1 297 ? 30.172 16.381 53.716 1.00 33.86 298 PRO A O 1
ATOM 2261 N N . VAL A 1 298 ? 28.599 16.263 55.302 1.00 20.66 299 VAL A N 1
ATOM 2262 C CA . VAL A 1 298 ? 27.794 15.376 54.463 1.00 26.20 299 VAL A CA 1
ATOM 2263 C C . VAL A 1 298 ? 26.540 16.156 54.071 1.00 26.52 299 VAL A C 1
ATOM 2264 O O . VAL A 1 298 ? 25.577 16.215 54.840 1.00 26.28 299 VAL A O 1
ATOM 2268 N N . ARG A 1 299 ? 26.594 16.824 52.900 1.00 25.61 300 ARG A N 1
ATOM 2269 C CA . ARG A 1 299 ? 25.463 17.655 52.392 1.00 29.64 300 ARG A CA 1
ATOM 2270 C C . ARG A 1 299 ? 25.240 19.019 53.115 1.00 36.39 300 ARG A C 1
ATOM 2271 O O . ARG A 1 299 ? 24.492 19.900 52.687 1.00 54.28 300 ARG A O 1
ATOM 2279 N N . TRP A 1 300 ? 25.929 19.238 54.222 1.00 31.97 301 TRP A N 1
ATOM 2280 C CA . TRP A 1 300 ? 25.887 20.471 54.935 1.00 26.88 301 TRP A CA 1
ATOM 2281 C C . TRP A 1 300 ? 27.041 20.438 55.907 1.00 30.40 301 TRP A C 1
ATOM 2282 O O . TRP A 1 300 ? 27.762 19.422 55.860 1.00 30.57 301 TRP A O 1
ATOM 2293 N N . ASP A 1 301 ? 27.252 21.499 56.755 1.00 25.85 302 ASP A N 1
ATOM 2294 C CA . ASP A 1 301 ? 28.345 21.508 57.712 1.00 27.85 302 ASP A CA 1
ATOM 2295 C C . ASP A 1 301 ? 27.979 20.525 58.816 1.00 31.52 302 ASP A C 1
ATOM 2296 O O . ASP A 1 301 ? 27.823 20.868 60.043 1.00 31.69 302 ASP A O 1
ATOM 2301 N N . SER A 1 302 ? 27.841 19.258 58.353 1.00 21.75 303 SER A N 1
ATOM 2302 C CA . SER A 1 302 ? 27.413 18.185 59.263 1.00 23.64 303 SER A CA 1
ATOM 2303 C C . SER A 1 302 ? 28.378 17.748 60.326 1.00 36.88 303 SER A C 1
ATOM 2304 O O . SER A 1 302 ? 28.034 17.076 61.301 1.00 33.68 303 SER A O 1
ATOM 2307 N N . ASP A 1 303 ? 29.639 18.057 60.199 1.00 28.36 304 ASP A N 1
ATOM 2308 C CA . ASP A 1 303 ? 30.439 17.558 61.312 1.00 25.35 304 ASP A CA 1
ATOM 2309 C C . ASP A 1 303 ? 30.589 16.073 61.512 1.00 13.95 304 ASP A C 1
ATOM 2310 O O . ASP A 1 303 ? 30.693 15.598 62.626 1.00 24.03 304 ASP A O 1
ATOM 2315 N N . HIS A 1 304 ? 30.706 15.355 60.446 1.00 19.24 305 HIS A N 1
ATOM 2316 C CA . HIS A 1 304 ? 30.925 13.911 60.518 1.00 19.09 305 HIS A CA 1
ATOM 2317 C C . HIS A 1 304 ? 32.391 13.613 60.717 1.00 24.03 305 HIS A C 1
ATOM 2318 O O . HIS A 1 304 ? 33.256 14.428 60.381 1.00 21.15 305 HIS A O 1
ATOM 2325 N N . VAL A 1 305 ? 32.674 12.433 61.249 1.00 24.02 306 VAL A N 1
ATOM 2326 C CA . VAL A 1 305 ? 34.017 11.989 61.498 1.00 21.57 306 VAL A CA 1
ATOM 2327 C C . VAL A 1 305 ? 34.801 11.944 60.224 1.00 17.16 306 VAL A C 1
ATOM 2328 O O . VAL A 1 305 ? 34.342 11.498 59.155 1.00 19.95 306 VAL A O 1
ATOM 2332 N N . VAL A 1 306 ? 36.024 12.380 60.390 1.00 20.02 307 VAL A N 1
ATOM 2333 C CA . VAL A 1 306 ? 36.966 12.404 59.278 1.00 26.90 307 VAL A CA 1
ATOM 2334 C C . VAL A 1 306 ? 37.365 10.990 58.847 1.00 25.22 307 VAL A C 1
ATOM 2335 O O . VAL A 1 306 ? 37.738 10.196 59.683 1.00 24.90 307 VAL A O 1
ATOM 2339 N N . LEU A 1 307 ? 37.295 10.716 57.568 1.00 17.57 308 LEU A N 1
ATOM 2340 C CA . LEU A 1 307 ? 37.648 9.455 56.991 1.00 19.89 308 LEU A CA 1
ATOM 2341 C C . LEU A 1 307 ? 38.909 9.595 56.216 1.00 20.38 308 LEU A C 1
ATOM 2342 O O . LEU A 1 307 ? 39.289 10.698 55.798 1.00 20.08 308 LEU A O 1
ATOM 2347 N N . LEU A 1 308 ? 39.534 8.471 55.991 1.00 19.85 309 LEU A N 1
ATOM 2348 C CA . LEU A 1 308 ? 40.714 8.443 55.167 1.00 17.61 309 LEU A CA 1
ATOM 2349 C C . LEU A 1 308 ? 40.135 8.496 53.780 1.00 19.45 309 LEU A C 1
ATOM 2350 O O . LEU A 1 308 ? 39.806 7.471 53.170 1.00 19.61 309 LEU A O 1
ATOM 2355 N N . ASP A 1 309 ? 39.861 9.721 53.313 1.00 22.09 310 ASP A N 1
ATOM 2356 C CA . ASP A 1 309 ? 39.227 9.878 51.989 1.00 21.57 310 ASP A CA 1
ATOM 2357 C C . ASP A 1 309 ? 40.010 10.812 51.040 1.00 28.13 310 ASP A C 1
ATOM 2358 O O . ASP A 1 309 ? 41.086 11.365 51.357 1.00 23.26 310 ASP A O 1
ATOM 2363 N N . ASP A 1 310 ? 39.409 11.040 49.885 1.00 21.10 311 ASP A N 1
ATOM 2364 C CA . ASP A 1 310 ? 40.008 11.904 48.873 1.00 23.31 311 ASP A CA 1
ATOM 2365 C C . ASP A 1 310 ? 40.498 13.215 49.464 1.00 25.06 311 ASP A C 1
ATOM 2366 O O . ASP A 1 310 ? 41.675 13.528 49.377 1.00 23.01 311 ASP A O 1
ATOM 2371 N N . GLU A 1 311 ? 39.600 13.939 50.125 1.00 19.40 312 GLU A N 1
ATOM 2372 C CA . GLU A 1 311 ? 39.957 15.227 50.645 1.00 17.68 312 GLU A CA 1
ATOM 2373 C C . GLU A 1 311 ? 40.836 15.216 51.844 1.00 24.06 312 GLU A C 1
ATOM 2374 O O . GLU A 1 311 ? 41.710 16.098 52.001 1.00 21.49 312 GLU A O 1
ATOM 2380 N N . THR A 1 312 ? 40.606 14.253 52.748 1.00 19.31 313 THR A N 1
ATOM 2381 C CA . THR A 1 312 ? 41.492 14.308 53.895 1.00 17.65 313 THR A CA 1
ATOM 2382 C C . THR A 1 312 ? 42.933 14.054 53.354 1.00 25.61 313 THR A C 1
ATOM 2383 O O . THR A 1 312 ? 43.939 14.558 53.848 1.00 19.62 313 THR A O 1
ATOM 2387 N N . GLN A 1 313 ? 43.038 13.215 52.306 1.00 20.26 314 GLN A N 1
ATOM 2388 C CA . GLN A 1 313 ? 44.362 12.949 51.812 1.00 17.94 314 GLN A CA 1
ATOM 2389 C C . GLN A 1 313 ? 44.951 14.125 51.094 1.00 15.19 314 GLN A C 1
ATOM 2390 O O . GLN A 1 313 ? 46.125 14.486 51.333 1.00 25.56 314 GLN A O 1
ATOM 2396 N N . ALA A 1 314 ? 44.142 14.749 50.226 1.00 18.21 315 ALA A N 1
ATOM 2397 C CA . ALA A 1 314 ? 44.578 15.928 49.478 1.00 13.00 315 ALA A CA 1
ATOM 2398 C C . ALA A 1 314 ? 45.123 17.001 50.450 1.00 25.77 315 ALA A C 1
ATOM 2399 O O . ALA A 1 314 ? 46.178 17.663 50.280 1.00 20.65 315 ALA A O 1
ATOM 2401 N N . ILE A 1 315 ? 44.398 17.097 51.592 1.00 21.51 316 ILE A N 1
ATOM 2402 C CA . ILE A 1 315 ? 44.865 18.066 52.579 1.00 17.64 316 ILE A CA 1
ATOM 2403 C C . ILE A 1 315 ? 46.253 17.715 53.066 1.00 24.86 316 ILE A C 1
ATOM 2404 O O . ILE A 1 315 ? 47.144 18.545 53.010 1.00 22.31 316 ILE A O 1
ATOM 2409 N N . ALA A 1 316 ? 46.446 16.453 53.496 1.00 23.19 317 ALA A N 1
ATOM 2410 C CA . ALA A 1 316 ? 47.704 15.973 54.020 1.00 14.52 317 ALA A CA 1
ATOM 2411 C C . ALA A 1 316 ? 48.831 16.181 53.055 1.00 17.79 317 ALA A C 1
ATOM 2412 O O . ALA A 1 316 ? 49.928 16.710 53.378 1.00 23.39 317 ALA A O 1
ATOM 2414 N N . SER A 1 317 ? 48.530 15.815 51.850 1.00 15.15 318 SER A N 1
ATOM 2415 C CA . SER A 1 317 ? 49.534 15.993 50.818 1.00 17.27 318 SER A CA 1
ATOM 2416 C C . SER A 1 317 ? 49.967 17.444 50.698 1.00 23.45 318 SER A C 1
ATOM 2417 O O . SER A 1 317 ? 51.127 17.717 50.552 1.00 24.40 318 SER A O 1
ATOM 2420 N N . GLU A 1 318 ? 49.027 18.378 50.713 1.00 19.86 319 GLU A N 1
ATOM 2421 C CA . GLU A 1 318 ? 49.442 19.722 50.559 1.00 17.46 319 GLU A CA 1
ATOM 2422 C C . GLU A 1 318 ? 50.307 20.176 51.687 1.00 22.95 319 GLU A C 1
ATOM 2423 O O . GLU A 1 318 ? 51.268 20.882 51.534 1.00 25.16 319 GLU A O 1
ATOM 2429 N N . ILE A 1 319 ? 49.980 19.779 52.865 1.00 19.55 320 ILE A N 1
ATOM 2430 C CA . ILE A 1 319 ? 50.785 20.234 53.987 1.00 24.23 320 ILE A CA 1
ATOM 2431 C C . ILE A 1 319 ? 52.228 19.736 53.863 1.00 28.97 320 ILE A C 1
ATOM 2432 O O . ILE A 1 319 ? 53.265 20.397 54.083 1.00 26.17 320 ILE A O 1
ATOM 2437 N N . VAL A 1 320 ? 52.281 18.461 53.547 1.00 24.01 321 VAL A N 1
ATOM 2438 C CA . VAL A 1 320 ? 53.575 17.771 53.457 1.00 22.96 321 VAL A CA 1
ATOM 2439 C C . VAL A 1 320 ? 54.365 18.203 52.221 1.00 29.91 321 VAL A C 1
ATOM 2440 O O . VAL A 1 320 ? 55.566 18.506 52.294 1.00 28.71 321 VAL A O 1
ATOM 2444 N N . ARG A 1 321 ? 53.692 18.258 51.081 1.00 17.98 322 ARG A N 1
ATOM 2445 C CA . ARG A 1 321 ? 54.415 18.663 49.916 1.00 21.82 322 ARG A CA 1
ATOM 2446 C C . ARG A 1 321 ? 55.154 19.998 50.115 1.00 33.21 322 ARG A C 1
ATOM 2447 O O . ARG A 1 321 ? 56.285 20.290 49.611 1.00 25.80 322 ARG A O 1
ATOM 2455 N N . HIS A 1 322 ? 54.488 20.860 50.826 1.00 23.71 323 HIS A N 1
ATOM 2456 C CA . HIS A 1 322 ? 55.096 22.149 50.907 1.00 24.42 323 HIS A CA 1
ATOM 2457 C C . HIS A 1 322 ? 55.854 22.366 52.146 1.00 36.12 323 HIS A C 1
ATOM 2458 O O . HIS A 1 322 ? 56.168 23.514 52.464 1.00 39.27 323 HIS A O 1
ATOM 2465 N N . ASP A 1 323 ? 56.111 21.259 52.822 1.00 26.86 324 ASP A N 1
ATOM 2466 C CA . ASP A 1 323 ? 56.827 21.308 54.052 1.00 29.75 324 ASP A CA 1
ATOM 2467 C C . ASP A 1 323 ? 56.275 22.270 55.060 1.00 38.41 324 ASP A C 1
ATOM 2468 O O . ASP A 1 323 ? 56.987 22.999 55.729 1.00 39.09 324 ASP A O 1
ATOM 2473 N N . LEU A 1 324 ? 54.987 22.264 55.194 1.00 31.49 325 LEU A N 1
ATOM 2474 C CA . LEU A 1 324 ? 54.365 23.188 56.095 1.00 32.64 325 LEU A CA 1
ATOM 2475 C C . LEU A 1 324 ? 54.427 22.857 57.575 1.00 36.68 325 LEU A C 1
ATOM 2476 O O . LEU A 1 324 ? 53.607 23.330 58.348 1.00 46.32 325 LEU A O 1
ATOM 2481 N N . PHE A 1 325 ? 55.407 22.090 57.987 1.00 26.50 326 PHE A N 1
ATOM 2482 C CA . PHE A 1 325 ? 55.501 21.744 59.373 1.00 30.29 326 PHE A CA 1
ATOM 2483 C C . PHE A 1 325 ? 55.370 22.885 60.343 1.00 39.12 326 PHE A C 1
ATOM 2484 O O . PHE A 1 325 ? 54.875 22.655 61.448 1.00 35.58 326 PHE A O 1
ATOM 2492 N N . ASP A 1 326 ? 55.852 24.076 60.000 1.00 35.03 327 ASP A N 1
ATOM 2493 C CA . ASP A 1 326 ? 55.839 25.111 60.990 1.00 33.50 327 ASP A CA 1
ATOM 2494 C C . ASP A 1 326 ? 54.703 26.061 61.033 1.00 45.32 327 ASP A C 1
ATOM 2495 O O . ASP A 1 326 ? 54.205 26.472 62.076 1.00 55.60 327 ASP A O 1
ATOM 2500 N N . ARG A 1 327 ? 54.284 26.357 59.864 1.00 29.59 328 ARG A N 1
ATOM 2501 C CA . ARG A 1 327 ? 53.217 27.303 59.678 1.00 28.77 328 ARG A CA 1
ATOM 2502 C C . ARG A 1 327 ? 51.806 26.715 59.715 1.00 32.39 328 ARG A C 1
ATOM 2503 O O . ARG A 1 327 ? 50.864 27.498 59.714 1.00 31.88 328 ARG A O 1
ATOM 2511 N N . VAL A 1 328 ? 51.646 25.366 59.709 1.00 23.25 329 VAL A N 1
ATOM 2512 C CA . VAL A 1 328 ? 50.323 24.759 59.678 1.00 26.33 329 VAL A CA 1
ATOM 2513 C C . VAL A 1 328 ? 50.031 24.161 61.034 1.00 27.25 329 VAL A C 1
ATOM 2514 O O . VAL A 1 328 ? 50.950 23.604 61.654 1.00 33.72 329 VAL A O 1
ATOM 2518 N N . HIS A 1 329 ? 48.766 24.289 61.482 1.00 20.30 330 HIS A N 1
ATOM 2519 C CA . HIS A 1 329 ? 48.313 23.722 62.753 1.00 15.31 330 HIS A CA 1
ATOM 2520 C C . HIS A 1 329 ? 47.193 22.870 62.340 1.00 25.09 330 HIS A C 1
ATOM 2521 O O . HIS A 1 329 ? 46.268 23.323 61.665 1.00 21.73 330 HIS A O 1
ATOM 2528 N N . ILE A 1 330 ? 47.359 21.597 62.613 1.00 21.01 331 ILE A N 1
ATOM 2529 C CA . ILE A 1 330 ? 46.345 20.633 62.169 1.00 24.87 331 ILE A CA 1
ATOM 2530 C C . ILE A 1 330 ? 45.410 20.285 63.280 1.00 29.42 331 ILE A C 1
ATOM 2531 O O . ILE A 1 330 ? 45.874 19.820 64.327 1.00 20.41 331 ILE A O 1
ATOM 2536 N N . GLY A 1 331 ? 44.139 20.531 63.004 1.00 18.55 332 GLY A N 1
ATOM 2537 C CA . GLY A 1 331 ? 43.133 20.270 63.971 1.00 15.20 332 GLY A CA 1
ATOM 2538 C C . GLY A 1 331 ? 41.904 19.570 63.393 1.00 24.57 332 GLY A C 1
ATOM 2539 O O . GLY A 1 331 ? 41.651 19.600 62.193 1.00 20.74 332 GLY A O 1
ATOM 2540 N N . LEU A 1 332 ? 41.148 18.924 64.283 1.00 24.11 333 LEU A N 1
ATOM 2541 C CA . LEU A 1 332 ? 39.908 18.254 63.921 1.00 26.92 333 LEU A CA 1
ATOM 2542 C C . LEU A 1 332 ? 38.714 19.156 64.294 1.00 33.32 333 LEU A C 1
ATOM 2543 O O . LEU A 1 332 ? 38.759 19.853 65.266 1.00 25.09 333 LEU A O 1
ATOM 2548 N N . ASP A 1 333 ? 37.669 19.150 63.551 1.00 19.04 334 ASP A N 1
ATOM 2549 C CA . ASP A 1 333 ? 36.517 19.915 63.893 1.00 25.90 334 ASP A CA 1
ATOM 2550 C C . ASP A 1 333 ? 35.324 19.121 63.356 1.00 26.86 334 ASP A C 1
ATOM 2551 O O . ASP A 1 333 ? 34.996 19.246 62.167 1.00 34.80 334 ASP A O 1
ATOM 2556 N N . PHE A 1 334 ? 34.747 18.281 64.212 1.00 26.19 335 PHE A N 1
ATOM 2557 C CA . PHE A 1 334 ? 33.608 17.456 63.897 1.00 26.06 335 PHE A CA 1
ATOM 2558 C C . PHE A 1 334 ? 32.992 16.992 65.223 1.00 21.30 335 PHE A C 1
ATOM 2559 O O . PHE A 1 334 ? 33.624 17.013 66.279 1.00 34.62 335 PHE A O 1
ATOM 2567 N N . PHE A 1 335 ? 31.734 16.579 65.162 1.00 26.05 336 PHE A N 1
ATOM 2568 C CA . PHE A 1 335 ? 30.983 16.166 66.356 1.00 37.99 336 PHE A CA 1
ATOM 2569 C C . PHE A 1 335 ? 29.875 15.237 65.925 1.00 38.20 336 PHE A C 1
ATOM 2570 O O . PHE A 1 335 ? 28.874 15.638 65.346 1.00 45.15 336 PHE A O 1
ATOM 2578 N N . ASP A 1 336 ? 30.070 13.977 66.156 1.00 26.48 337 ASP A N 1
ATOM 2579 C CA . ASP A 1 336 ? 29.027 13.008 65.832 1.00 23.49 337 ASP A CA 1
ATOM 2580 C C . ASP A 1 336 ? 28.646 12.311 67.176 1.00 30.06 337 ASP A C 1
ATOM 2581 O O . ASP A 1 336 ? 29.432 11.641 67.913 1.00 27.04 337 ASP A O 1
ATOM 2586 N N . ALA A 1 337 ? 27.413 12.535 67.541 1.00 26.95 338 ALA A N 1
ATOM 2587 C CA . ALA A 1 337 ? 26.895 12.020 68.789 1.00 26.12 338 ALA A CA 1
ATOM 2588 C C . ALA A 1 337 ? 26.043 10.790 68.575 1.00 24.48 338 ALA A C 1
ATOM 2589 O O . ALA A 1 337 ? 25.289 10.360 69.463 1.00 22.25 338 ALA A O 1
ATOM 2591 N N . SER A 1 338 ? 26.138 10.270 67.369 1.00 19.82 339 SER A N 1
ATOM 2592 C CA . SER A 1 338 ? 25.376 9.086 67.013 1.00 21.18 339 SER A CA 1
ATOM 2593 C C . SER A 1 338 ? 26.107 7.797 67.310 1.00 35.18 339 SER A C 1
ATOM 2594 O O . SER A 1 338 ? 25.458 6.782 67.225 1.00 28.88 339 SER A O 1
ATOM 2597 N N . ILE A 1 339 ? 27.415 7.847 67.669 1.00 25.24 340 ILE A N 1
ATOM 2598 C CA . ILE A 1 339 ? 28.231 6.655 67.959 1.00 22.57 340 ILE A CA 1
ATOM 2599 C C . ILE A 1 339 ? 29.115 6.934 69.132 1.00 22.57 340 ILE A C 1
ATOM 2600 O O . ILE A 1 339 ? 29.127 8.066 69.681 1.00 21.75 340 ILE A O 1
ATOM 2605 N N . ASN A 1 340 ? 29.867 5.912 69.489 1.00 21.46 341 ASN A N 1
ATOM 2606 C CA . ASN A 1 340 ? 30.789 6.094 70.610 1.00 19.41 341 ASN A CA 1
ATOM 2607 C C . ASN A 1 340 ? 31.738 7.278 70.394 1.00 25.76 341 ASN A C 1
ATOM 2608 O O . ASN A 1 340 ? 32.464 7.414 69.386 1.00 24.12 341 ASN A O 1
ATOM 2613 N N . ARG A 1 341 ? 31.759 8.169 71.354 1.00 24.67 342 ARG A N 1
ATOM 2614 C CA . ARG A 1 341 ? 32.541 9.391 71.204 1.00 27.63 342 ARG A CA 1
ATOM 2615 C C . ARG A 1 341 ? 34.032 9.212 71.143 1.00 29.26 342 ARG A C 1
ATOM 2616 O O . ARG A 1 341 ? 34.789 9.965 70.489 1.00 21.58 342 ARG A O 1
ATOM 2624 N N . ILE A 1 342 ? 34.443 8.271 71.916 1.00 22.50 343 ILE A N 1
ATOM 2625 C CA . ILE A 1 342 ? 35.836 7.991 71.942 1.00 26.26 343 ILE A CA 1
ATOM 2626 C C . ILE A 1 342 ? 36.219 7.431 70.575 1.00 27.45 343 ILE A C 1
ATOM 2627 O O . ILE A 1 342 ? 37.270 7.777 70.017 1.00 25.89 343 ILE A O 1
ATOM 2632 N N . ALA A 1 343 ? 35.347 6.578 70.020 1.00 19.18 344 ALA A N 1
ATOM 2633 C CA . ALA A 1 343 ? 35.678 5.973 68.757 1.00 17.95 344 ALA A CA 1
ATOM 2634 C C . ALA A 1 343 ? 35.725 7.057 67.725 1.00 24.71 344 ALA A C 1
ATOM 2635 O O . ALA A 1 343 ? 36.579 6.997 66.834 1.00 26.61 344 ALA A O 1
ATOM 2637 N N . ALA A 1 344 ? 34.802 8.025 67.872 1.00 21.02 345 ALA A N 1
ATOM 2638 C CA . ALA A 1 344 ? 34.751 9.156 66.994 1.00 17.05 345 ALA A CA 1
ATOM 2639 C C . ALA A 1 344 ? 36.101 9.819 66.910 1.00 25.41 345 ALA A C 1
ATOM 2640 O O . ALA A 1 344 ? 36.678 10.003 65.805 1.00 24.86 345 ALA A O 1
ATOM 2642 N N . TRP A 1 345 ? 36.631 10.154 68.047 1.00 18.39 346 TRP A N 1
ATOM 2643 C CA . TRP A 1 345 ? 37.934 10.786 68.054 1.00 18.87 346 TRP A CA 1
ATOM 2644 C C . TRP A 1 345 ? 39.022 9.851 67.496 1.00 22.67 346 TRP A C 1
ATOM 2645 O O . TRP A 1 345 ? 39.915 10.241 66.711 1.00 20.53 346 TRP A O 1
ATOM 2656 N N . VAL A 1 346 ? 38.974 8.588 67.925 1.00 23.30 347 VAL A N 1
ATOM 2657 C CA . VAL A 1 346 ? 39.951 7.623 67.474 1.00 23.08 347 VAL A CA 1
ATOM 2658 C C . VAL A 1 346 ? 40.003 7.455 65.972 1.00 25.85 347 VAL A C 1
ATOM 2659 O O . VAL A 1 346 ? 41.039 7.543 65.359 1.00 20.15 347 VAL A O 1
ATOM 2663 N N . ILE A 1 347 ? 38.881 7.237 65.363 1.00 21.22 348 ILE A N 1
ATOM 2664 C CA . ILE A 1 347 ? 38.899 7.026 63.954 1.00 20.19 348 ILE A CA 1
ATOM 2665 C C . ILE A 1 347 ? 39.465 8.240 63.208 1.00 25.97 348 ILE A C 1
ATOM 2666 O O . ILE A 1 347 ? 40.332 8.177 62.293 1.00 20.80 348 ILE A O 1
ATOM 2671 N N . GLY A 1 348 ? 38.923 9.385 63.588 1.00 24.28 349 GLY A N 1
ATOM 2672 C CA . GLY A 1 348 ? 39.283 10.622 62.931 1.00 18.42 349 GLY A CA 1
ATOM 2673 C C . GLY A 1 348 ? 40.767 11.012 63.089 1.00 25.41 349 GLY A C 1
ATOM 2674 O O . GLY A 1 348 ? 41.385 11.497 62.129 1.00 20.99 349 GLY A O 1
ATOM 2675 N N . THR A 1 349 ? 41.308 10.897 64.268 1.00 20.55 350 THR A N 1
ATOM 2676 C CA . THR A 1 349 ? 42.695 11.261 64.479 1.00 16.63 350 THR A CA 1
ATOM 2677 C C . THR A 1 349 ? 43.670 10.293 63.726 1.00 21.15 350 THR A C 1
ATOM 2678 O O . THR A 1 349 ? 44.661 10.662 62.985 1.00 21.12 350 THR A O 1
ATOM 2682 N N . ARG A 1 350 ? 43.379 8.992 63.876 1.00 16.22 351 ARG A N 1
ATOM 2683 C CA . ARG A 1 350 ? 44.140 7.979 63.159 1.00 20.64 351 ARG A CA 1
ATOM 2684 C C . ARG A 1 350 ? 44.106 8.214 61.674 1.00 19.07 351 ARG A C 1
ATOM 2685 O O . ARG A 1 350 ? 45.119 8.125 60.951 1.00 27.00 351 ARG A O 1
ATOM 2693 N N . ASN A 1 351 ? 42.922 8.535 61.195 1.00 24.18 352 ASN A N 1
ATOM 2694 C CA . ASN A 1 351 ? 42.748 8.782 59.798 1.00 19.28 352 ASN A CA 1
ATOM 2695 C C . ASN A 1 351 ? 43.594 9.959 59.382 1.00 19.45 352 ASN A C 1
ATOM 2696 O O . ASN A 1 351 ? 44.265 9.941 58.337 1.00 24.50 352 ASN A O 1
ATOM 2701 N N . MET A 1 352 ? 43.588 11.027 60.191 1.00 22.29 353 MET A N 1
ATOM 2702 C CA . MET A 1 352 ? 44.432 12.171 59.767 1.00 17.13 353 MET A CA 1
ATOM 2703 C C . MET A 1 352 ? 45.888 11.779 59.705 1.00 26.42 353 MET A C 1
ATOM 2704 O O . MET A 1 352 ? 46.693 12.191 58.834 1.00 18.10 353 MET A O 1
ATOM 2709 N N . LYS A 1 353 ? 46.251 11.049 60.710 1.00 19.08 354 LYS A N 1
ATOM 2710 C CA . LYS A 1 353 ? 47.627 10.631 60.753 1.00 19.72 354 LYS A CA 1
ATOM 2711 C C . LYS A 1 353 ? 47.897 9.696 59.601 1.00 24.19 354 LYS A C 1
ATOM 2712 O O . LYS A 1 353 ? 48.890 9.855 58.930 1.00 24.10 354 LYS A O 1
ATOM 2718 N N . LYS A 1 354 ? 46.999 8.765 59.297 1.00 20.74 355 LYS A N 1
ATOM 2719 C CA . LYS A 1 354 ? 47.277 7.910 58.166 1.00 16.69 355 LYS A CA 1
ATOM 2720 C C . LYS A 1 354 ? 47.504 8.725 56.870 1.00 24.67 355 LYS A C 1
ATOM 2721 O O . LYS A 1 354 ? 48.417 8.455 56.018 1.00 22.14 355 LYS A O 1
ATOM 2727 N N . ALA A 1 355 ? 46.652 9.736 56.697 1.00 21.39 356 ALA A N 1
ATOM 2728 C CA . ALA A 1 355 ? 46.759 10.539 55.491 1.00 21.12 356 ALA A CA 1
ATOM 2729 C C . ALA A 1 355 ? 48.080 11.231 55.462 1.00 23.71 356 ALA A C 1
ATOM 2730 O O . ALA A 1 355 ? 48.755 11.295 54.433 1.00 21.73 356 ALA A O 1
ATOM 2732 N N . LEU A 1 356 ? 48.467 11.742 56.589 1.00 15.02 357 LEU A N 1
ATOM 2733 C CA . LEU A 1 356 ? 49.747 12.437 56.607 1.00 22.74 357 LEU A CA 1
ATOM 2734 C C . LEU A 1 356 ? 50.909 11.496 56.275 1.00 23.94 357 LEU A C 1
ATOM 2735 O O . LEU A 1 356 ? 51.820 11.858 55.567 1.00 18.41 357 LEU A O 1
ATOM 2740 N N . LEU A 1 357 ? 50.864 10.283 56.857 1.00 21.84 358 LEU A N 1
ATOM 2741 C CA . LEU A 1 357 ? 51.901 9.305 56.652 1.00 18.86 358 LEU A CA 1
ATOM 2742 C C . LEU A 1 357 ? 51.991 9.062 55.177 1.00 27.34 358 LEU A C 1
ATOM 2743 O O . LEU A 1 357 ? 53.050 9.095 54.605 1.00 21.92 358 LEU A O 1
ATOM 2748 N N . ARG A 1 358 ? 50.863 8.839 54.589 1.00 22.34 359 ARG A N 1
ATOM 2749 C CA . ARG A 1 358 ? 50.902 8.585 53.211 1.00 19.51 359 ARG A CA 1
ATOM 2750 C C . ARG A 1 358 ? 51.487 9.665 52.422 1.00 25.18 359 ARG A C 1
ATOM 2751 O O . ARG A 1 358 ? 52.032 9.383 51.321 1.00 21.46 359 ARG A O 1
ATOM 2759 N N . ALA A 1 359 ? 51.297 10.868 52.951 1.00 19.58 360 ALA A N 1
ATOM 2760 C CA . ALA A 1 359 ? 51.841 11.955 52.187 1.00 21.13 360 ALA A CA 1
ATOM 2761 C C . ALA A 1 359 ? 53.360 11.912 52.311 1.00 28.61 360 ALA A C 1
ATOM 2762 O O . ALA A 1 359 ? 54.100 12.170 51.351 1.00 30.47 360 ALA A O 1
ATOM 2764 N N . LEU A 1 360 ? 53.783 11.555 53.521 1.00 22.27 361 LEU A N 1
ATOM 2765 C CA . LEU A 1 360 ? 55.177 11.445 53.844 1.00 24.56 361 LEU A CA 1
ATOM 2766 C C . LEU A 1 360 ? 55.831 10.351 53.048 1.00 27.59 361 LEU A C 1
ATOM 2767 O O . LEU A 1 360 ? 57.026 10.394 52.904 1.00 29.86 361 LEU A O 1
ATOM 2772 N N . LEU A 1 361 ? 55.067 9.424 52.498 1.00 22.52 362 LEU A N 1
ATOM 2773 C CA . LEU A 1 361 ? 55.672 8.341 51.704 1.00 18.50 362 LEU A CA 1
ATOM 2774 C C . LEU A 1 361 ? 55.643 8.565 50.192 1.00 29.59 362 LEU A C 1
ATOM 2775 O O . LEU A 1 361 ? 56.015 7.747 49.338 1.00 26.13 362 LEU A O 1
ATOM 2780 N N . GLU A 1 362 ? 55.147 9.663 49.821 1.00 21.75 363 GLU A N 1
ATOM 2781 C CA . GLU A 1 362 ? 55.078 9.974 48.437 1.00 22.87 363 GLU A CA 1
ATOM 2782 C C . GLU A 1 362 ? 56.443 10.470 47.979 1.00 21.72 363 GLU A C 1
ATOM 2783 O O . GLU A 1 362 ? 57.135 11.250 48.638 1.00 24.14 363 GLU A O 1
ATOM 2789 N N . PRO A 1 363 ? 56.829 10.065 46.807 1.00 21.89 364 PRO A N 1
ATOM 2790 C CA . PRO A 1 363 ? 58.085 10.478 46.155 1.00 26.69 364 PRO A CA 1
ATOM 2791 C C . PRO A 1 363 ? 57.813 11.819 45.437 1.00 23.73 364 PRO A C 1
ATOM 2792 O O . PRO A 1 363 ? 57.752 11.961 44.190 1.00 25.02 364 PRO A O 1
ATOM 2796 N N . THR A 1 364 ? 57.640 12.831 46.248 1.00 21.25 365 THR A N 1
ATOM 2797 C CA . THR A 1 364 ? 57.257 14.106 45.671 1.00 24.27 365 THR A CA 1
ATOM 2798 C C . THR A 1 364 ? 58.209 14.762 44.723 1.00 26.54 365 THR A C 1
ATOM 2799 O O . THR A 1 364 ? 57.811 15.367 43.685 1.00 23.84 365 THR A O 1
ATOM 2803 N N . ALA A 1 365 ? 59.470 14.692 45.148 1.00 24.93 366 ALA A N 1
ATOM 2804 C CA . ALA A 1 365 ? 60.471 15.338 44.303 1.00 33.43 366 ALA A CA 1
ATOM 2805 C C . ALA A 1 365 ? 60.429 14.758 42.877 1.00 28.06 366 ALA A C 1
ATOM 2806 O O . ALA A 1 365 ? 60.410 15.464 41.865 1.00 31.25 366 ALA A O 1
ATOM 2808 N N . GLU A 1 366 ? 60.350 13.414 42.827 1.00 24.87 367 GLU A N 1
ATOM 2809 C CA . GLU A 1 366 ? 60.266 12.750 41.525 1.00 22.79 367 GLU A CA 1
ATOM 2810 C C . GLU A 1 366 ? 59.018 13.211 40.777 1.00 23.94 367 GLU A C 1
ATOM 2811 O O . GLU A 1 366 ? 59.002 13.613 39.596 1.00 24.15 367 GLU A O 1
ATOM 2817 N N . LEU A 1 367 ? 57.930 13.138 41.490 1.00 19.46 368 LEU A N 1
ATOM 2818 C CA . LEU A 1 367 ? 56.691 13.559 40.876 1.00 25.31 368 LEU A CA 1
ATOM 2819 C C . LEU A 1 367 ? 56.682 15.004 40.377 1.00 22.23 368 LEU A C 1
ATOM 2820 O O . LEU A 1 367 ? 56.101 15.375 39.336 1.00 23.75 368 LEU A O 1
ATOM 2825 N N . ARG A 1 368 ? 57.262 15.807 41.213 1.00 19.05 369 ARG A N 1
ATOM 2826 C CA . ARG A 1 368 ? 57.356 17.225 40.983 1.00 23.34 369 ARG A CA 1
ATOM 2827 C C . ARG A 1 368 ? 58.129 17.450 39.716 1.00 28.61 369 ARG A C 1
ATOM 2828 O O . ARG A 1 368 ? 57.804 18.249 38.799 1.00 27.51 369 ARG A O 1
ATOM 2836 N N . LYS A 1 369 ? 59.168 16.653 39.652 1.00 25.43 370 LYS A N 1
ATOM 2837 C CA . LYS A 1 369 ? 60.015 16.720 38.490 1.00 25.75 370 LYS A CA 1
ATOM 2838 C C . LYS A 1 369 ? 59.243 16.241 37.310 1.00 36.76 370 LYS A C 1
ATOM 2839 O O . LYS A 1 369 ? 59.208 16.835 36.269 1.00 23.52 370 LYS A O 1
ATOM 2845 N N . LEU A 1 370 ? 58.543 15.135 37.414 1.00 24.50 371 LEU A N 1
ATOM 2846 C CA . LEU A 1 370 ? 57.792 14.795 36.204 1.00 21.98 371 LEU A CA 1
ATOM 2847 C C . LEU A 1 370 ? 56.795 15.866 35.723 1.00 23.90 371 LEU A C 1
ATOM 2848 O O . LEU A 1 370 ? 56.576 16.146 34.538 1.00 21.38 371 LEU A O 1
ATOM 2853 N N . GLU A 1 371 ? 56.070 16.419 36.685 1.00 26.02 372 GLU A N 1
ATOM 2854 C CA . GLU A 1 371 ? 55.066 17.429 36.358 1.00 25.66 372 GLU A CA 1
ATOM 2855 C C . GLU A 1 371 ? 55.763 18.603 35.700 1.00 26.13 372 GLU A C 1
ATOM 2856 O O . GLU A 1 371 ? 55.328 19.042 34.656 1.00 20.01 372 GLU A O 1
ATOM 2862 N N . ALA A 1 372 ? 56.870 19.085 36.289 1.00 23.91 373 ALA A N 1
ATOM 2863 C CA . ALA A 1 372 ? 57.555 20.212 35.700 1.00 22.27 373 ALA A CA 1
ATOM 2864 C C . ALA A 1 372 ? 57.957 20.026 34.214 1.00 19.72 373 ALA A C 1
ATOM 2865 O O . ALA A 1 372 ? 58.022 20.935 33.393 1.00 31.68 373 ALA A O 1
ATOM 2867 N N . PRO A 1 373 ? 58.213 18.778 33.800 1.00 31.72 374 PRO A N 1
ATOM 2868 C CA . PRO A 1 373 ? 58.587 18.404 32.458 1.00 26.76 374 PRO A CA 1
ATOM 2869 C C . PRO A 1 373 ? 57.482 18.071 31.569 1.00 25.22 374 PRO A C 1
ATOM 2870 O O . PRO A 1 373 ? 57.680 17.739 30.398 1.00 31.47 374 PRO A O 1
ATOM 2874 N N . GLY A 1 374 ? 56.304 18.237 32.128 1.00 24.71 375 GLY A N 1
ATOM 2875 C CA . GLY A 1 374 ? 55.133 17.985 31.328 1.00 19.43 375 GLY A CA 1
ATOM 2876 C C . GLY A 1 374 ? 54.862 16.486 31.222 1.00 27.72 375 GLY A C 1
ATOM 2877 O O . GLY A 1 374 ? 54.118 16.050 30.345 1.00 24.61 375 GLY A O 1
ATOM 2878 N N . ASP A 1 375 ? 55.508 15.673 32.090 1.00 26.65 376 ASP A N 1
ATOM 2879 C CA . ASP A 1 375 ? 55.223 14.242 32.009 1.00 22.03 376 ASP A CA 1
ATOM 2880 C C . ASP A 1 375 ? 53.960 13.887 32.839 1.00 25.61 376 ASP A C 1
ATOM 2881 O O . ASP A 1 375 ? 54.062 13.265 33.905 1.00 18.26 376 ASP A O 1
ATOM 2886 N N . TYR A 1 376 ? 52.792 14.296 32.311 1.00 20.07 377 TYR A N 1
ATOM 2887 C CA . TYR A 1 376 ? 51.472 14.127 32.937 1.00 22.15 377 TYR A CA 1
ATOM 2888 C C . TYR A 1 376 ? 50.958 12.676 32.909 1.00 28.45 377 TYR A C 1
ATOM 2889 O O . TYR A 1 376 ? 50.187 12.225 33.786 1.00 24.95 377 TYR A O 1
ATOM 2898 N N . THR A 1 377 ? 51.418 11.930 31.895 1.00 25.05 378 THR A N 1
ATOM 2899 C CA . THR A 1 377 ? 51.121 10.522 31.826 1.00 22.97 378 THR A CA 1
ATOM 2900 C C . THR A 1 377 ? 51.744 9.817 33.082 1.00 22.55 378 THR A C 1
ATOM 2901 O O . THR A 1 377 ? 51.040 9.163 33.912 1.00 24.64 378 THR A O 1
ATOM 2905 N N . ALA A 1 378 ? 53.075 10.016 33.228 1.00 20.95 379 ALA A N 1
ATOM 2906 C CA . ALA A 1 378 ? 53.865 9.488 34.308 1.00 20.40 379 ALA A CA 1
ATOM 2907 C C . ALA A 1 378 ? 53.371 9.899 35.681 1.00 24.04 379 ALA A C 1
ATOM 2908 O O . ALA A 1 378 ? 53.222 9.120 36.605 1.00 23.63 379 ALA A O 1
ATOM 2910 N N . ARG A 1 379 ? 53.093 11.179 35.841 1.00 25.47 380 ARG A N 1
ATOM 2911 C CA . ARG A 1 379 ? 52.566 11.776 37.079 1.00 22.09 380 ARG A CA 1
ATOM 2912 C C . ARG A 1 379 ? 51.243 11.122 37.510 1.00 14.60 380 ARG A C 1
ATOM 2913 O O . ARG A 1 379 ? 51.075 10.637 38.639 1.00 23.79 380 ARG A O 1
ATOM 2921 N N . LEU A 1 380 ? 50.320 11.074 36.600 1.00 18.02 381 LEU A N 1
ATOM 2922 C CA . LEU A 1 380 ? 49.082 10.451 36.940 1.00 19.26 381 LEU A CA 1
ATOM 2923 C C . LEU A 1 380 ? 49.284 8.961 37.278 1.00 25.24 381 LEU A C 1
ATOM 2924 O O . LEU A 1 380 ? 48.911 8.439 38.347 1.00 20.05 381 LEU A O 1
ATOM 2929 N N . ALA A 1 381 ? 49.939 8.274 36.358 1.00 22.16 382 ALA A N 1
ATOM 2930 C CA . ALA A 1 381 ? 50.189 6.871 36.613 1.00 22.21 382 ALA A CA 1
ATOM 2931 C C . ALA A 1 381 ? 50.816 6.599 37.966 1.00 20.73 382 ALA A C 1
ATOM 2932 O O . ALA A 1 381 ? 50.416 5.741 38.726 1.00 22.03 382 ALA A O 1
ATOM 2934 N N . LEU A 1 382 ? 51.819 7.360 38.298 1.00 21.47 383 LEU A N 1
ATOM 2935 C CA . LEU A 1 382 ? 52.538 7.127 39.534 1.00 16.07 383 LEU A CA 1
ATOM 2936 C C . LEU A 1 382 ? 51.814 7.521 40.749 1.00 22.09 383 LEU A C 1
ATOM 2937 O O . LEU A 1 382 ? 52.046 6.960 41.830 1.00 24.10 383 LEU A O 1
ATOM 2942 N N . LEU A 1 383 ? 51.028 8.611 40.595 1.00 24.04 384 LEU A N 1
ATOM 2943 C CA . LEU A 1 383 ? 50.243 9.076 41.740 1.00 18.13 384 LEU A CA 1
ATOM 2944 C C . LEU A 1 383 ? 49.294 7.886 42.137 1.00 20.32 384 LEU A C 1
ATOM 2945 O O . LEU A 1 383 ? 49.149 7.418 43.303 1.00 20.99 384 LEU A O 1
ATOM 2950 N N . GLU A 1 384 ? 48.661 7.364 41.111 1.00 22.75 385 GLU A N 1
ATOM 2951 C CA . GLU A 1 384 ? 47.769 6.233 41.276 1.00 17.89 385 GLU A CA 1
ATOM 2952 C C . GLU A 1 384 ? 48.442 4.949 41.813 1.00 29.32 385 GLU A C 1
ATOM 2953 O O . GLU A 1 384 ? 47.880 4.274 42.736 1.00 23.62 385 GLU A O 1
ATOM 2959 N N . GLU A 1 385 ? 49.614 4.615 41.270 1.00 22.33 386 GLU A N 1
ATOM 2960 C CA . GLU A 1 385 ? 50.334 3.435 41.770 1.00 20.68 386 GLU A CA 1
ATOM 2961 C C . GLU A 1 385 ? 50.719 3.573 43.242 1.00 24.21 386 GLU A C 1
ATOM 2962 O O . GLU A 1 385 ? 50.938 2.635 44.007 1.00 21.58 386 GLU A O 1
ATOM 2968 N N . GLN A 1 386 ? 50.847 4.792 43.664 1.00 19.93 387 GLN A N 1
ATOM 2969 C CA . GLN A 1 386 ? 51.265 5.008 45.027 1.00 21.15 387 GLN A CA 1
ATOM 2970 C C . GLN A 1 386 ? 50.227 4.418 45.961 1.00 22.46 387 GLN A C 1
ATOM 2971 O O . GLN A 1 386 ? 50.505 3.932 47.042 1.00 24.16 387 GLN A O 1
ATOM 2977 N N . LYS A 1 387 ? 48.955 4.434 45.541 1.00 24.95 388 LYS A N 1
ATOM 2978 C CA . LYS A 1 387 ? 47.881 3.870 46.391 1.00 27.01 388 LYS A CA 1
ATOM 2979 C C . LYS A 1 387 ? 48.002 2.331 46.619 1.00 29.13 388 LYS A C 1
ATOM 2980 O O . LYS A 1 387 ? 47.464 1.736 47.567 1.00 23.22 388 LYS A O 1
ATOM 2986 N N . SER A 1 388 ? 48.711 1.609 45.734 1.00 28.78 389 SER A N 1
ATOM 2987 C CA . SER A 1 388 ? 48.871 0.173 45.988 1.00 22.44 389 SER A CA 1
ATOM 2988 C C . SER A 1 388 ? 50.191 -0.144 46.573 1.00 23.54 389 SER A C 1
ATOM 2989 O O . SER A 1 388 ? 50.571 -1.274 46.432 1.00 26.73 389 SER A O 1
ATOM 2992 N N . LEU A 1 389 ? 50.867 0.837 47.168 1.00 23.93 390 LEU A N 1
ATOM 2993 C CA . LEU A 1 389 ? 52.158 0.617 47.815 1.00 27.31 390 LEU A CA 1
ATOM 2994 C C . LEU A 1 389 ? 51.832 0.248 49.251 1.00 28.01 390 LEU A C 1
ATOM 2995 O O . LEU A 1 389 ? 50.816 0.678 49.754 1.00 30.19 390 LEU A O 1
ATOM 3000 N N . PRO A 1 390 ? 52.660 -0.570 49.876 1.00 26.09 391 PRO A N 1
ATOM 3001 C CA . PRO A 1 390 ? 52.388 -1.107 51.208 1.00 24.02 391 PRO A CA 1
ATOM 3002 C C . PRO A 1 390 ? 52.478 -0.114 52.369 1.00 27.25 391 PRO A C 1
ATOM 3003 O O . PRO A 1 390 ? 53.165 -0.339 53.376 1.00 27.84 391 PRO A O 1
ATOM 3007 N N . TRP A 1 391 ? 51.773 1.009 52.264 1.00 24.85 392 TRP A N 1
ATOM 3008 C CA . TRP A 1 391 ? 51.898 1.992 53.345 1.00 20.88 392 TRP A CA 1
ATOM 3009 C C . TRP A 1 391 ? 51.323 1.556 54.644 1.00 24.84 392 TRP A C 1
ATOM 3010 O O . TRP A 1 391 ? 51.708 2.021 55.707 1.00 26.20 392 TRP A O 1
ATOM 3021 N N . GLN A 1 392 ? 50.346 0.717 54.571 1.00 17.88 393 GLN A N 1
ATOM 3022 C CA . GLN A 1 392 ? 49.743 0.230 55.790 1.00 19.09 393 GLN A CA 1
ATOM 3023 C C . GLN A 1 392 ? 50.783 -0.446 56.685 1.00 28.72 393 GLN A C 1
ATOM 3024 O O . GLN A 1 392 ? 50.644 -0.505 57.960 1.00 27.43 393 GLN A O 1
ATOM 3030 N N . ALA A 1 393 ? 51.810 -1.046 56.040 1.00 18.38 394 ALA A N 1
ATOM 3031 C CA . ALA A 1 393 ? 52.773 -1.713 56.878 1.00 26.07 394 ALA A CA 1
ATOM 3032 C C . ALA A 1 393 ? 53.542 -0.666 57.678 1.00 30.34 394 ALA A C 1
ATOM 3033 O O . ALA A 1 393 ? 53.921 -0.808 58.846 1.00 27.87 394 ALA A O 1
ATOM 3035 N N . VAL A 1 394 ? 53.828 0.442 57.014 1.00 25.16 395 VAL A N 1
ATOM 3036 C CA . VAL A 1 394 ? 54.568 1.462 57.718 1.00 17.90 395 VAL A CA 1
ATOM 3037 C C . VAL A 1 394 ? 53.690 2.041 58.808 1.00 25.08 395 VAL A C 1
ATOM 3038 O O . VAL A 1 394 ? 54.110 2.389 59.889 1.00 25.80 395 VAL A O 1
ATOM 3042 N N . TRP A 1 395 ? 52.410 2.110 58.529 1.00 21.57 396 TRP A N 1
ATOM 3043 C CA . TRP A 1 395 ? 51.521 2.693 59.500 1.00 21.52 396 TRP A CA 1
ATOM 3044 C C . TRP A 1 395 ? 51.431 1.782 60.716 1.00 25.99 396 TRP A C 1
ATOM 3045 O O . TRP A 1 395 ? 51.444 2.171 61.934 1.00 24.45 396 TRP A O 1
ATOM 3056 N N . GLU A 1 396 ? 51.361 0.519 60.357 1.00 19.38 397 GLU A N 1
ATOM 3057 C CA . GLU A 1 396 ? 51.241 -0.354 61.464 1.00 22.84 397 GLU A CA 1
ATOM 3058 C C . GLU A 1 396 ? 52.459 -0.286 62.310 1.00 27.12 397 GLU A C 1
ATOM 3059 O O . GLU A 1 396 ? 52.377 -0.358 63.547 1.00 25.35 397 GLU A O 1
ATOM 3065 N N . MET A 1 397 ? 53.618 -0.099 61.679 1.00 21.13 398 MET A N 1
ATOM 3066 C CA . MET A 1 397 ? 54.816 -0.033 62.531 1.00 18.65 398 MET A CA 1
ATOM 3067 C C . MET A 1 397 ? 54.795 1.199 63.404 1.00 26.88 398 MET A C 1
ATOM 3068 O O . MET A 1 397 ? 55.279 1.237 64.574 1.00 28.11 398 MET A O 1
ATOM 3073 N N . TYR A 1 398 ? 54.256 2.270 62.778 1.00 25.15 399 TYR A N 1
ATOM 3074 C CA . TYR A 1 398 ? 54.148 3.506 63.511 1.00 22.00 399 TYR A CA 1
ATOM 3075 C C . TYR A 1 398 ? 53.333 3.262 64.800 1.00 27.90 399 TYR A C 1
ATOM 3076 O O . TYR A 1 398 ? 53.698 3.681 65.915 1.00 26.00 399 TYR A O 1
ATOM 3085 N N . CYS A 1 399 ? 52.206 2.588 64.640 1.00 23.74 400 CYS A N 1
ATOM 3086 C CA . CYS A 1 399 ? 51.365 2.278 65.814 1.00 27.01 400 CYS A CA 1
ATOM 3087 C C . CYS A 1 399 ? 52.128 1.554 66.923 1.00 31.33 400 CYS A C 1
ATOM 3088 O O . CYS A 1 399 ? 52.077 1.832 68.155 1.00 25.07 400 CYS A O 1
ATOM 3091 N N . GLN A 1 400 ? 52.840 0.546 66.442 1.00 27.25 401 GLN A N 1
ATOM 3092 C CA . GLN A 1 400 ? 53.642 -0.325 67.294 1.00 30.04 401 GLN A CA 1
ATOM 3093 C C . GLN A 1 400 ? 54.697 0.424 68.072 1.00 32.59 401 GLN A C 1
ATOM 3094 O O . GLN A 1 400 ? 54.951 0.246 69.273 1.00 35.49 401 GLN A O 1
ATOM 3100 N N . ARG A 1 401 ? 55.338 1.292 67.344 1.00 26.31 402 ARG A N 1
ATOM 3101 C CA . ARG A 1 401 ? 56.338 2.023 68.022 1.00 24.55 402 ARG A CA 1
ATOM 3102 C C . ARG A 1 401 ? 55.798 2.974 69.029 1.00 38.34 402 ARG A C 1
ATOM 3103 O O . ARG A 1 401 ? 56.605 3.493 69.806 1.00 29.84 402 ARG A O 1
ATOM 3111 N N . HIS A 1 402 ? 54.492 3.281 68.931 1.00 29.78 403 HIS A N 1
ATOM 3112 C CA . HIS A 1 402 ? 53.973 4.223 69.881 1.00 26.28 403 HIS A CA 1
ATOM 3113 C C . HIS A 1 402 ? 53.127 3.467 70.810 1.00 29.82 403 HIS A C 1
ATOM 3114 O O . HIS A 1 402 ? 52.361 4.064 71.484 1.00 31.94 403 HIS A O 1
ATOM 3121 N N . ASP A 1 403 ? 53.243 2.151 70.813 1.00 30.48 404 ASP A N 1
ATOM 3122 C CA . ASP A 1 403 ? 52.440 1.323 71.708 1.00 28.67 404 ASP A CA 1
ATOM 3123 C C . ASP A 1 403 ? 50.981 1.490 71.541 1.00 43.59 404 ASP A C 1
ATOM 3124 O O . ASP A 1 403 ? 50.281 1.533 72.545 1.00 32.64 404 ASP A O 1
ATOM 3129 N N . THR A 1 404 ? 50.582 1.550 70.276 1.00 29.18 405 THR A N 1
ATOM 3130 C CA . THR A 1 404 ? 49.210 1.711 69.942 1.00 19.59 405 THR A CA 1
ATOM 3131 C C . THR A 1 404 ? 48.843 0.525 69.082 1.00 24.86 405 THR A C 1
ATOM 3132 O O . THR A 1 404 ? 49.745 0.037 68.313 1.00 32.64 405 THR A O 1
ATOM 3136 N N . PRO A 1 405 ? 47.562 0.065 69.220 1.00 28.70 406 PRO A N 1
ATOM 3137 C CA . PRO A 1 405 ? 47.114 -1.074 68.437 1.00 24.14 406 PRO A CA 1
ATOM 3138 C C . PRO A 1 405 ? 47.266 -0.699 66.999 1.00 27.58 406 PRO A C 1
ATOM 3139 O O . PRO A 1 405 ? 47.009 0.504 66.725 1.00 35.07 406 PRO A O 1
ATOM 3143 N N . ALA A 1 406 ? 47.685 -1.695 66.134 1.00 26.17 407 ALA A N 1
ATOM 3144 C CA . ALA A 1 406 ? 47.888 -1.382 64.761 1.00 24.65 407 ALA A CA 1
ATOM 3145 C C . ALA A 1 406 ? 46.632 -1.559 63.904 1.00 33.88 407 ALA A C 1
ATOM 3146 O O . ALA A 1 406 ? 46.474 -0.970 62.804 1.00 28.30 407 ALA A O 1
ATOM 3148 N N . GLY A 1 407 ? 45.696 -2.360 64.439 1.00 22.80 408 GLY A N 1
ATOM 3149 C CA . GLY A 1 407 ? 44.476 -2.606 63.693 1.00 19.85 408 GLY A CA 1
ATOM 3150 C C . GLY A 1 407 ? 43.235 -2.429 64.534 1.00 24.89 408 GLY A C 1
ATOM 3151 O O . GLY A 1 407 ? 43.284 -1.818 65.586 1.00 29.25 408 GLY A O 1
ATOM 3152 N N . SER A 1 408 ? 42.161 -3.022 64.033 1.00 21.22 409 SER A N 1
ATOM 3153 C CA . SER A 1 408 ? 40.889 -2.967 64.607 1.00 24.87 409 SER A CA 1
ATOM 3154 C C . SER A 1 408 ? 40.823 -3.317 66.093 1.00 29.37 409 SER A C 1
ATOM 3155 O O . SER A 1 408 ? 39.887 -2.983 66.788 1.00 36.60 409 SER A O 1
ATOM 3158 N N . GLU A 1 409 ? 41.829 -3.922 66.646 1.00 32.07 410 GLU A N 1
ATOM 3159 C CA . GLU A 1 409 ? 41.823 -4.269 68.068 1.00 29.64 410 GLU A CA 1
ATOM 3160 C C . GLU A 1 409 ? 41.465 -3.106 68.980 1.00 27.92 410 GLU A C 1
ATOM 3161 O O . GLU A 1 409 ? 40.826 -3.257 70.077 1.00 30.35 410 GLU A O 1
ATOM 3167 N N . TRP A 1 410 ? 41.838 -1.898 68.532 1.00 26.61 411 TRP A N 1
ATOM 3168 C CA . TRP A 1 410 ? 41.502 -0.732 69.396 1.00 25.99 411 TRP A CA 1
ATOM 3169 C C . TRP A 1 410 ? 40.017 -0.656 69.747 1.00 24.75 411 TRP A C 1
ATOM 3170 O O . TRP A 1 410 ? 39.692 -0.176 70.808 1.00 30.82 411 TRP A O 1
ATOM 3181 N N . LEU A 1 411 ? 39.135 -1.155 68.880 1.00 21.79 412 LEU A N 1
ATOM 3182 C CA . LEU A 1 411 ? 37.692 -1.153 69.200 1.00 24.11 412 LEU A CA 1
ATOM 3183 C C . LEU A 1 411 ? 37.354 -1.896 70.510 1.00 32.80 412 LEU A C 1
ATOM 3184 O O . LEU A 1 411 ? 36.457 -1.516 71.327 1.00 24.75 412 LEU A O 1
ATOM 3189 N N . GLU A 1 412 ? 38.097 -2.996 70.686 1.00 26.77 413 GLU A N 1
ATOM 3190 C CA . GLU A 1 412 ? 37.856 -3.813 71.853 1.00 27.05 413 GLU A CA 1
ATOM 3191 C C . GLU A 1 412 ? 38.049 -3.044 73.086 1.00 22.77 413 GLU A C 1
ATOM 3192 O O . GLU A 1 412 ? 37.323 -3.198 74.041 1.00 29.97 413 GLU A O 1
ATOM 3198 N N . SER A 1 413 ? 39.047 -2.201 73.011 1.00 20.84 414 SER A N 1
ATOM 3199 C CA . SER A 1 413 ? 39.331 -1.340 74.150 1.00 25.61 414 SER A CA 1
ATOM 3200 C C . SER A 1 413 ? 38.240 -0.375 74.406 1.00 29.39 414 SER A C 1
ATOM 3201 O O . SER A 1 413 ? 37.814 -0.139 75.540 1.00 37.39 414 SER A O 1
ATOM 3204 N N . VAL A 1 414 ? 37.825 0.232 73.345 1.00 29.35 415 VAL A N 1
ATOM 3205 C CA . VAL A 1 414 ? 36.777 1.213 73.475 1.00 25.79 415 VAL A CA 1
ATOM 3206 C C . VAL A 1 414 ? 35.584 0.511 73.990 1.00 24.37 415 VAL A C 1
ATOM 3207 O O . VAL A 1 414 ? 34.845 1.064 74.795 1.00 29.68 415 VAL A O 1
ATOM 3211 N N . ARG A 1 415 ? 35.413 -0.710 73.509 1.00 25.62 416 ARG A N 1
ATOM 3212 C CA . ARG A 1 415 ? 34.247 -1.458 73.967 1.00 26.50 416 ARG A CA 1
ATOM 3213 C C . ARG A 1 415 ? 34.203 -1.749 75.449 1.00 36.38 416 ARG A C 1
ATOM 3214 O O . ARG A 1 415 ? 33.167 -1.641 76.120 1.00 27.59 416 ARG A O 1
ATOM 3222 N N . ALA A 1 416 ? 35.357 -2.123 75.910 1.00 31.81 417 ALA A N 1
ATOM 3223 C CA . ALA A 1 416 ? 35.533 -2.452 77.260 1.00 34.70 417 ALA A CA 1
ATOM 3224 C C . ALA A 1 416 ? 35.454 -1.224 78.160 1.00 35.07 417 ALA A C 1
ATOM 3225 O O . ALA A 1 416 ? 35.032 -1.302 79.295 1.00 33.50 417 ALA A O 1
ATOM 3227 N N . TYR A 1 417 ? 35.851 -0.048 77.660 1.00 31.25 418 TYR A N 1
ATOM 3228 C CA . TYR A 1 417 ? 35.772 1.143 78.496 1.00 31.11 418 TYR A CA 1
ATOM 3229 C C . TYR A 1 417 ? 34.308 1.548 78.640 1.00 33.46 418 TYR A C 1
ATOM 3230 O O . TYR A 1 417 ? 33.774 2.070 79.652 1.00 31.01 418 TYR A O 1
ATOM 3239 N N . GLU A 1 418 ? 33.665 1.331 77.537 1.00 21.88 419 GLU A N 1
ATOM 3240 C CA . GLU A 1 418 ? 32.256 1.631 77.485 1.00 31.43 419 GLU A CA 1
ATOM 3241 C C . GLU A 1 418 ? 31.452 0.747 78.515 1.00 36.56 419 GLU A C 1
ATOM 3242 O O . GLU A 1 418 ? 30.497 1.186 79.204 1.00 31.66 419 GLU A O 1
ATOM 3248 N N . LYS A 1 419 ? 31.854 -0.528 78.661 1.00 37.07 420 LYS A N 1
ATOM 3249 C CA . LYS A 1 419 ? 31.153 -1.444 79.530 1.00 33.12 420 LYS A CA 1
ATOM 3250 C C . LYS A 1 419 ? 31.450 -1.069 80.947 1.00 38.22 420 LYS A C 1
ATOM 3251 O O . LYS A 1 419 ? 30.568 -0.941 81.845 1.00 36.84 420 LYS A O 1
ATOM 3257 N N . GLU A 1 420 ? 32.749 -0.874 81.130 1.00 31.25 421 GLU A N 1
ATOM 3258 C CA . GLU A 1 420 ? 33.115 -0.556 82.471 1.00 32.36 421 GLU A CA 1
ATOM 3259 C C . GLU A 1 420 ? 32.791 0.843 82.885 1.00 44.19 421 GLU A C 1
ATOM 3260 O O . GLU A 1 420 ? 32.590 1.076 84.066 1.00 44.70 421 GLU A O 1
ATOM 3266 N N . ILE A 1 421 ? 32.752 1.761 81.926 1.00 32.41 422 ILE A N 1
ATOM 3267 C CA . ILE A 1 421 ? 32.568 3.115 82.286 1.00 26.63 422 ILE A CA 1
ATOM 3268 C C . ILE A 1 421 ? 31.368 3.807 81.734 1.00 40.29 422 ILE A C 1
ATOM 3269 O O . ILE A 1 421 ? 30.431 4.256 82.433 1.00 47.57 422 ILE A O 1
ATOM 3274 N N . LEU A 1 422 ? 31.450 3.989 80.462 1.00 36.03 423 LEU A N 1
ATOM 3275 C CA . LEU A 1 422 ? 30.388 4.703 79.802 1.00 42.80 423 LEU A CA 1
ATOM 3276 C C . LEU A 1 422 ? 29.028 4.188 80.208 1.00 49.51 423 LEU A C 1
ATOM 3277 O O . LEU A 1 422 ? 28.121 4.991 80.454 1.00 43.98 423 LEU A O 1
ATOM 3282 N N . SER A 1 423 ? 28.936 2.853 80.311 1.00 40.91 424 SER A N 1
ATOM 3283 C CA . SER A 1 423 ? 27.734 2.131 80.738 1.00 36.51 424 SER A CA 1
ATOM 3284 C C . SER A 1 423 ? 27.129 2.719 82.049 1.00 48.97 424 SER A C 1
ATOM 3285 O O . SER A 1 423 ? 25.929 2.805 82.248 1.00 57.52 424 SER A O 1
ATOM 3288 N N . ARG A 1 424 ? 27.963 3.151 82.992 1.00 42.13 425 ARG A N 1
ATOM 3289 C CA . ARG A 1 424 ? 27.466 3.755 84.235 1.00 51.24 425 ARG A CA 1
ATOM 3290 C C . ARG A 1 424 ? 27.019 5.236 84.257 1.00 61.84 425 ARG A C 1
ATOM 3291 O O . ARG A 1 424 ? 26.530 5.650 85.335 1.00 56.81 425 ARG A O 1
ATOM 3299 N N . ARG A 1 425 ? 27.214 5.997 83.139 1.00 49.52 426 ARG A N 1
ATOM 3300 C CA . ARG A 1 425 ? 26.871 7.434 82.990 1.00 38.04 426 ARG A CA 1
ATOM 3301 C C . ARG A 1 425 ? 25.452 7.663 82.481 1.00 42.33 426 ARG A C 1
ATOM 3302 O O . ARG A 1 425 ? 25.032 6.972 81.553 1.00 56.82 426 ARG A O 1
ATOM 3310 N N . THR B 1 10 ? 2.361 58.047 24.807 1.00 52.85 11 THR B N 1
ATOM 3311 C CA . THR B 1 10 ? 1.170 58.328 25.643 1.00 62.99 11 THR B CA 1
ATOM 3312 C C . THR B 1 10 ? 0.721 57.268 26.685 1.00 52.76 11 THR B C 1
ATOM 3313 O O . THR B 1 10 ? 0.470 57.581 27.866 1.00 44.02 11 THR B O 1
ATOM 3317 N N . GLN B 1 11 ? 0.591 56.007 26.225 1.00 33.03 12 GLN B N 1
ATOM 3318 C CA . GLN B 1 11 ? 0.241 54.949 27.108 1.00 41.43 12 GLN B CA 1
ATOM 3319 C C . GLN B 1 11 ? 1.406 54.880 28.128 1.00 41.56 12 GLN B C 1
ATOM 3320 O O . GLN B 1 11 ? 1.257 54.660 29.302 1.00 37.32 12 GLN B O 1
ATOM 3326 N N . LEU B 1 12 ? 2.615 55.125 27.646 1.00 27.54 13 LEU B N 1
ATOM 3327 C CA . LEU B 1 12 ? 3.888 55.038 28.378 1.00 30.54 13 LEU B CA 1
ATOM 3328 C C . LEU B 1 12 ? 3.919 56.127 29.386 1.00 30.94 13 LEU B C 1
ATOM 3329 O O . LEU B 1 12 ? 4.263 55.957 30.542 1.00 31.95 13 LEU B O 1
ATOM 3334 N N . GLU B 1 13 ? 3.554 57.293 28.881 1.00 30.07 14 GLU B N 1
ATOM 3335 C CA . GLU B 1 13 ? 3.441 58.486 29.694 1.00 27.82 14 GLU B CA 1
ATOM 3336 C C . GLU B 1 13 ? 2.416 58.226 30.801 1.00 26.58 14 GLU B C 1
ATOM 3337 O O . GLU B 1 13 ? 2.612 58.497 31.988 1.00 27.06 14 GLU B O 1
ATOM 3343 N N . GLN B 1 14 ? 1.317 57.621 30.404 1.00 19.33 15 GLN B N 1
ATOM 3344 C CA . GLN B 1 14 ? 0.321 57.343 31.414 1.00 29.79 15 GLN B CA 1
ATOM 3345 C C . GLN B 1 14 ? 0.812 56.318 32.439 1.00 29.81 15 GLN B C 1
ATOM 3346 O O . GLN B 1 14 ? 0.689 56.466 33.627 1.00 29.63 15 GLN B O 1
ATOM 3352 N N . ALA B 1 15 ? 1.341 55.219 31.968 1.00 24.77 16 ALA B N 1
ATOM 3353 C CA . ALA B 1 15 ? 1.826 54.194 32.882 1.00 19.93 16 ALA B CA 1
ATOM 3354 C C . ALA B 1 15 ? 2.860 54.811 33.800 1.00 16.68 16 ALA B C 1
ATOM 3355 O O . ALA B 1 15 ? 3.024 54.499 34.996 1.00 19.47 16 ALA B O 1
ATOM 3357 N N . TRP B 1 16 ? 3.601 55.699 33.163 1.00 20.06 17 TRP B N 1
ATOM 3358 C CA . TRP B 1 16 ? 4.696 56.415 33.812 1.00 24.95 17 TRP B CA 1
ATOM 3359 C C . TRP B 1 16 ? 4.180 57.211 35.006 1.00 26.40 17 TRP B C 1
ATOM 3360 O O . TRP B 1 16 ? 4.712 57.232 36.100 1.00 21.46 17 TRP B O 1
ATOM 3371 N N . GLU B 1 17 ? 3.135 57.919 34.751 1.00 20.17 18 GLU B N 1
ATOM 3372 C CA . GLU B 1 17 ? 2.583 58.684 35.803 1.00 27.98 18 GLU B CA 1
ATOM 3373 C C . GLU B 1 17 ? 2.064 57.873 36.973 1.00 22.59 18 GLU B C 1
ATOM 3374 O O . GLU B 1 17 ? 2.295 58.190 38.112 1.00 21.06 18 GLU B O 1
ATOM 3380 N N . LEU B 1 18 ? 1.372 56.800 36.673 1.00 23.46 19 LEU B N 1
ATOM 3381 C CA . LEU B 1 18 ? 0.838 55.884 37.647 1.00 27.11 19 LEU B CA 1
ATOM 3382 C C . LEU B 1 18 ? 1.982 55.357 38.483 1.00 22.01 19 LEU B C 1
ATOM 3383 O O . LEU B 1 18 ? 1.973 55.327 39.719 1.00 24.52 19 LEU B O 1
ATOM 3388 N N . ALA B 1 19 ? 3.009 54.891 37.762 1.00 19.81 20 ALA B N 1
ATOM 3389 C CA . ALA B 1 19 ? 4.145 54.349 38.496 1.00 21.21 20 ALA B CA 1
ATOM 3390 C C . ALA B 1 19 ? 4.742 55.351 39.450 1.00 24.00 20 ALA B C 1
ATOM 3391 O O . ALA B 1 19 ? 5.119 55.031 40.604 1.00 24.04 20 ALA B O 1
ATOM 3393 N N . LYS B 1 20 ? 4.843 56.556 38.887 1.00 24.67 21 LYS B N 1
ATOM 3394 C CA . LYS B 1 20 ? 5.395 57.746 39.555 1.00 25.96 21 LYS B CA 1
ATOM 3395 C C . LYS B 1 20 ? 4.746 57.897 40.935 1.00 21.25 21 LYS B C 1
ATOM 3396 O O . LYS B 1 20 ? 5.386 58.025 42.005 1.00 24.94 21 LYS B O 1
ATOM 3402 N N . GLN B 1 21 ? 3.428 57.843 40.872 1.00 26.47 22 GLN B N 1
ATOM 3403 C CA . GLN B 1 21 ? 2.591 57.934 42.047 1.00 32.86 22 GLN B CA 1
ATOM 3404 C C . GLN B 1 21 ? 2.805 56.732 42.950 1.00 32.55 22 GLN B C 1
ATOM 3405 O O . GLN B 1 21 ? 3.046 56.880 44.144 1.00 24.02 22 GLN B O 1
ATOM 3411 N N . ARG B 1 22 ? 2.734 55.521 42.386 1.00 25.47 23 ARG B N 1
ATOM 3412 C CA . ARG B 1 22 ? 2.919 54.367 43.244 1.00 20.42 23 ARG B CA 1
ATOM 3413 C C . ARG B 1 22 ? 4.229 54.379 44.018 1.00 24.54 23 ARG B C 1
ATOM 3414 O O . ARG B 1 22 ? 4.314 53.996 45.187 1.00 26.51 23 ARG B O 1
ATOM 3422 N N . PHE B 1 23 ? 5.297 54.726 43.314 1.00 18.78 24 PHE B N 1
ATOM 3423 C CA . PHE B 1 23 ? 6.588 54.713 43.943 1.00 20.78 24 PHE B CA 1
ATOM 3424 C C . PHE B 1 23 ? 6.785 55.838 44.911 1.00 27.61 24 PHE B C 1
ATOM 3425 O O . PHE B 1 23 ? 7.470 55.752 45.934 1.00 17.96 24 PHE B O 1
ATOM 3433 N N . ALA B 1 24 ? 6.164 56.932 44.579 1.00 20.86 25 ALA B N 1
ATOM 3434 C CA . ALA B 1 24 ? 6.267 57.999 45.501 1.00 25.75 25 ALA B CA 1
ATOM 3435 C C . ALA B 1 24 ? 5.652 57.623 46.786 1.00 31.13 25 ALA B C 1
ATOM 3436 O O . ALA B 1 24 ? 6.212 57.952 47.796 1.00 30.20 25 ALA B O 1
ATOM 3438 N N . ALA B 1 25 ? 4.495 56.940 46.727 1.00 40.94 26 ALA B N 1
ATOM 3439 C CA . ALA B 1 25 ? 3.744 56.479 47.918 1.00 38.13 26 ALA B CA 1
ATOM 3440 C C . ALA B 1 25 ? 4.596 55.616 48.802 1.00 44.38 26 ALA B C 1
ATOM 3441 O O . ALA B 1 25 ? 4.250 55.386 49.947 1.00 60.13 26 ALA B O 1
ATOM 3443 N N . VAL B 1 26 ? 5.705 55.106 48.241 1.00 34.71 27 VAL B N 1
ATOM 3444 C CA . VAL B 1 26 ? 6.622 54.246 49.007 1.00 36.00 27 VAL B CA 1
ATOM 3445 C C . VAL B 1 26 ? 7.958 54.920 49.264 1.00 33.79 27 VAL B C 1
ATOM 3446 O O . VAL B 1 26 ? 9.027 54.417 49.706 1.00 32.47 27 VAL B O 1
ATOM 3450 N N . GLY B 1 27 ? 7.861 56.155 48.927 1.00 32.53 28 GLY B N 1
ATOM 3451 C CA . GLY B 1 27 ? 8.989 57.049 49.157 1.00 35.52 28 GLY B CA 1
ATOM 3452 C C . GLY B 1 27 ? 10.137 57.008 48.151 1.00 28.69 28 GLY B C 1
ATOM 3453 O O . GLY B 1 27 ? 11.321 57.351 48.450 1.00 24.36 28 GLY B O 1
ATOM 3454 N N . ILE B 1 28 ? 9.709 56.637 46.960 1.00 33.16 29 ILE B N 1
ATOM 3455 C CA . ILE B 1 28 ? 10.628 56.522 45.895 1.00 24.89 29 ILE B CA 1
ATOM 3456 C C . ILE B 1 28 ? 10.317 57.505 44.831 1.00 18.05 29 ILE B C 1
ATOM 3457 O O . ILE B 1 28 ? 9.208 57.574 44.301 1.00 24.76 29 ILE B O 1
ATOM 3462 N N . ASP B 1 29 ? 11.388 58.219 44.460 1.00 19.19 30 ASP B N 1
ATOM 3463 C CA . ASP B 1 29 ? 11.295 59.175 43.381 1.00 26.07 30 ASP B CA 1
ATOM 3464 C C . ASP B 1 29 ? 11.895 58.646 42.049 1.00 21.73 30 ASP B C 1
ATOM 3465 O O . ASP B 1 29 ? 13.077 58.549 41.837 1.00 21.73 30 ASP B O 1
ATOM 3470 N N . VAL B 1 30 ? 11.046 58.407 41.127 1.00 16.16 31 VAL B N 1
ATOM 3471 C CA . VAL B 1 30 ? 11.361 57.837 39.899 1.00 20.14 31 VAL B CA 1
ATOM 3472 C C . VAL B 1 30 ? 12.229 58.682 39.018 1.00 25.44 31 VAL B C 1
ATOM 3473 O O . VAL B 1 30 ? 13.070 58.173 38.213 1.00 22.28 31 VAL B O 1
ATOM 3477 N N . GLU B 1 31 ? 12.078 59.996 39.162 1.00 23.54 32 GLU B N 1
ATOM 3478 C CA . GLU B 1 31 ? 12.957 60.834 38.346 1.00 21.77 32 GLU B CA 1
ATOM 3479 C C . GLU B 1 31 ? 14.395 60.730 38.842 1.00 16.63 32 GLU B C 1
ATOM 3480 O O . GLU B 1 31 ? 15.375 60.640 38.072 1.00 19.07 32 GLU B O 1
ATOM 3486 N N . GLU B 1 32 ? 14.513 60.754 40.137 1.00 14.87 33 GLU B N 1
ATOM 3487 C CA . GLU B 1 32 ? 15.855 60.656 40.708 1.00 13.93 33 GLU B CA 1
ATOM 3488 C C . GLU B 1 32 ? 16.514 59.322 40.313 1.00 27.28 33 GLU B C 1
ATOM 3489 O O . GLU B 1 32 ? 17.741 59.167 40.132 1.00 21.21 33 GLU B O 1
ATOM 3495 N N . ALA B 1 33 ? 15.674 58.285 40.223 1.00 20.92 34 ALA B N 1
ATOM 3496 C CA . ALA B 1 33 ? 16.165 56.925 39.926 1.00 22.78 34 ALA B CA 1
ATOM 3497 C C . ALA B 1 33 ? 16.767 56.909 38.538 1.00 29.34 34 ALA B C 1
ATOM 3498 O O . ALA B 1 33 ? 17.801 56.311 38.175 1.00 23.25 34 ALA B O 1
ATOM 3500 N N . LEU B 1 34 ? 16.032 57.587 37.721 1.00 21.42 35 LEU B N 1
ATOM 3501 C CA . LEU B 1 34 ? 16.442 57.637 36.363 1.00 16.32 35 LEU B CA 1
ATOM 3502 C C . LEU B 1 34 ? 17.767 58.300 36.284 1.00 24.12 35 LEU B C 1
ATOM 3503 O O . LEU B 1 34 ? 18.656 57.864 35.483 1.00 26.18 35 LEU B O 1
ATOM 3508 N N . ARG B 1 35 ? 17.888 59.338 37.121 1.00 22.05 36 ARG B N 1
ATOM 3509 C CA . ARG B 1 35 ? 19.128 60.057 37.110 1.00 18.89 36 ARG B CA 1
ATOM 3510 C C . ARG B 1 35 ? 20.230 59.229 37.645 1.00 23.78 36 ARG B C 1
ATOM 3511 O O . ARG B 1 35 ? 21.364 59.326 37.195 1.00 17.60 36 ARG B O 1
ATOM 3519 N N . GLN B 1 36 ? 19.931 58.486 38.711 1.00 17.49 37 GLN B N 1
ATOM 3520 C CA . GLN B 1 36 ? 21.054 57.706 39.268 1.00 15.66 37 GLN B CA 1
ATOM 3521 C C . GLN B 1 36 ? 21.488 56.599 38.276 1.00 26.79 37 GLN B C 1
ATOM 3522 O O . GLN B 1 36 ? 22.615 56.121 38.210 1.00 22.76 37 GLN B O 1
ATOM 3528 N N . LEU B 1 37 ? 20.510 56.111 37.526 1.00 24.37 38 LEU B N 1
ATOM 3529 C CA . LEU B 1 37 ? 20.779 55.050 36.588 1.00 20.53 38 LEU B CA 1
ATOM 3530 C C . LEU B 1 37 ? 21.755 55.587 35.573 1.00 27.49 38 LEU B C 1
ATOM 3531 O O . LEU B 1 37 ? 22.594 54.897 35.070 1.00 24.15 38 LEU B O 1
ATOM 3536 N N . ASP B 1 38 ? 21.644 56.851 35.244 1.00 20.89 39 ASP B N 1
ATOM 3537 C CA . ASP B 1 38 ? 22.596 57.339 34.275 1.00 20.03 39 ASP B CA 1
ATOM 3538 C C . ASP B 1 38 ? 23.976 57.448 34.879 1.00 27.98 39 ASP B C 1
ATOM 3539 O O . ASP B 1 38 ? 24.924 57.748 34.221 1.00 27.70 39 ASP B O 1
ATOM 3544 N N . ARG B 1 39 ? 24.133 57.202 36.156 1.00 19.52 40 ARG B N 1
ATOM 3545 C CA . ARG B 1 39 ? 25.467 57.279 36.718 1.00 17.08 40 ARG B CA 1
ATOM 3546 C C . ARG B 1 39 ? 26.083 55.916 36.718 1.00 29.71 40 ARG B C 1
ATOM 3547 O O . ARG B 1 39 ? 27.115 55.693 37.311 1.00 26.25 40 ARG B O 1
ATOM 3555 N N . LEU B 1 40 ? 25.458 54.951 36.120 1.00 19.65 41 LEU B N 1
ATOM 3556 C CA . LEU B 1 40 ? 26.031 53.592 36.242 1.00 21.35 41 LEU B CA 1
ATOM 3557 C C . LEU B 1 40 ? 26.280 52.937 34.881 1.00 26.39 41 LEU B C 1
ATOM 3558 O O . LEU B 1 40 ? 25.453 52.220 34.337 1.00 23.01 41 LEU B O 1
ATOM 3563 N N . PRO B 1 41 ? 27.384 53.247 34.272 1.00 18.15 42 PRO B N 1
ATOM 3564 C CA . PRO B 1 41 ? 27.653 52.712 32.964 1.00 27.25 42 PRO B CA 1
ATOM 3565 C C . PRO B 1 41 ? 27.924 51.206 33.007 1.00 26.31 42 PRO B C 1
ATOM 3566 O O . PRO B 1 41 ? 28.359 50.642 33.991 1.00 20.50 42 PRO B O 1
ATOM 3570 N N . VAL B 1 42 ? 27.693 50.596 31.872 1.00 20.49 43 VAL B N 1
ATOM 3571 C CA . VAL B 1 42 ? 27.966 49.193 31.760 1.00 24.49 43 VAL B CA 1
ATOM 3572 C C . VAL B 1 42 ? 29.029 49.036 30.663 1.00 21.32 43 VAL B C 1
ATOM 3573 O O . VAL B 1 42 ? 28.869 49.557 29.588 1.00 22.55 43 VAL B O 1
ATOM 3577 N N . SER B 1 43 ? 30.129 48.344 30.969 1.00 19.96 44 SER B N 1
ATOM 3578 C CA . SER B 1 43 ? 31.211 48.144 30.050 1.00 22.97 44 SER B CA 1
ATOM 3579 C C . SER B 1 43 ? 30.973 46.879 29.258 1.00 21.50 44 SER B C 1
ATOM 3580 O O . SER B 1 43 ? 31.033 45.733 29.786 1.00 20.65 44 SER B O 1
ATOM 3583 N N . MET B 1 44 ? 30.624 47.130 27.996 1.00 23.83 45 MET B N 1
ATOM 3584 C CA . MET B 1 44 ? 30.377 46.094 27.046 1.00 18.93 45 MET B CA 1
ATOM 3585 C C . MET B 1 44 ? 31.660 45.431 26.589 1.00 24.45 45 MET B C 1
ATOM 3586 O O . MET B 1 44 ? 32.655 46.078 26.214 1.00 28.71 45 MET B O 1
ATOM 3591 N N . HIS B 1 45 ? 31.656 44.114 26.579 1.00 18.80 46 HIS B N 1
ATOM 3592 C CA . HIS B 1 45 ? 32.860 43.408 26.180 1.00 15.20 46 HIS B CA 1
ATOM 3593 C C . HIS B 1 45 ? 32.909 43.279 24.659 1.00 18.87 46 HIS B C 1
ATOM 3594 O O . HIS B 1 45 ? 31.979 42.784 23.960 1.00 23.47 46 HIS B O 1
ATOM 3601 N N . CYS B 1 46 ? 34.036 43.739 24.149 1.00 25.14 47 CYS B N 1
ATOM 3602 C CA . CYS B 1 46 ? 34.200 43.712 22.695 1.00 24.49 47 CYS B CA 1
ATOM 3603 C C . CYS B 1 46 ? 34.158 42.349 22.063 1.00 24.97 47 CYS B C 1
ATOM 3604 O O . CYS B 1 46 ? 33.726 42.256 20.931 1.00 20.95 47 CYS B O 1
ATOM 3607 N N . TRP B 1 47 ? 34.668 41.328 22.770 1.00 20.66 48 TRP B N 1
ATOM 3608 C CA . TRP B 1 47 ? 34.835 40.014 22.216 1.00 23.70 48 TRP B CA 1
ATOM 3609 C C . TRP B 1 47 ? 33.617 39.211 21.797 1.00 26.54 48 TRP B C 1
ATOM 3610 O O . TRP B 1 47 ? 33.681 38.278 21.044 1.00 21.86 48 TRP B O 1
ATOM 3621 N N . GLN B 1 48 ? 32.469 39.650 22.257 1.00 31.01 49 GLN B N 1
ATOM 3622 C CA . GLN B 1 48 ? 31.228 38.996 21.919 1.00 22.72 49 GLN B CA 1
ATOM 3623 C C . GLN B 1 48 ? 31.008 39.249 20.470 1.00 31.36 49 GLN B C 1
ATOM 3624 O O . GLN B 1 48 ? 30.326 38.522 19.741 1.00 19.57 49 GLN B O 1
ATOM 3630 N N . GLY B 1 49 ? 31.588 40.292 19.959 1.00 25.33 50 GLY B N 1
ATOM 3631 C CA . GLY B 1 49 ? 31.250 40.527 18.543 1.00 20.40 50 GLY B CA 1
ATOM 3632 C C . GLY B 1 49 ? 31.938 39.711 17.411 1.00 26.97 50 GLY B C 1
ATOM 3633 O O . GLY B 1 49 ? 31.420 39.641 16.259 1.00 19.19 50 GLY B O 1
ATOM 3634 N N . ASP B 1 50 ? 33.121 39.168 17.722 1.00 24.70 51 ASP B N 1
ATOM 3635 C CA . ASP B 1 50 ? 33.828 38.415 16.727 1.00 23.03 51 ASP B CA 1
ATOM 3636 C C . ASP B 1 50 ? 34.263 37.092 17.329 1.00 27.92 51 ASP B C 1
ATOM 3637 O O . ASP B 1 50 ? 35.271 36.564 16.908 1.00 29.13 51 ASP B O 1
ATOM 3642 N N . ASP B 1 51 ? 33.546 36.615 18.354 1.00 26.93 52 ASP B N 1
ATOM 3643 C CA . ASP B 1 51 ? 33.906 35.348 18.989 1.00 29.22 52 ASP B CA 1
ATOM 3644 C C . ASP B 1 51 ? 35.334 35.373 19.517 1.00 32.64 52 ASP B C 1
ATOM 3645 O O . ASP B 1 51 ? 36.123 34.462 19.317 1.00 32.30 52 ASP B O 1
ATOM 3650 N N . VAL B 1 52 ? 35.712 36.411 20.222 1.00 25.63 53 VAL B N 1
ATOM 3651 C CA . VAL B 1 52 ? 37.073 36.412 20.768 1.00 26.39 53 VAL B CA 1
ATOM 3652 C C . VAL B 1 52 ? 38.181 36.194 19.691 1.00 35.39 53 VAL B C 1
ATOM 3653 O O . VAL B 1 52 ? 39.315 35.867 19.992 1.00 32.10 53 VAL B O 1
ATOM 3657 N N . SER B 1 53 ? 37.884 36.380 18.422 1.00 24.44 54 SER B N 1
ATOM 3658 C CA . SER B 1 53 ? 38.881 36.189 17.400 1.00 30.47 54 SER B CA 1
ATOM 3659 C C . SER B 1 53 ? 39.950 37.239 17.473 1.00 30.24 54 SER B C 1
ATOM 3660 O O . SER B 1 53 ? 41.146 36.965 17.408 1.00 30.68 54 SER B O 1
ATOM 3663 N N . GLY B 1 54 ? 39.568 38.471 17.599 1.00 24.63 55 GLY B N 1
ATOM 3664 C CA . GLY B 1 54 ? 40.653 39.420 17.700 1.00 24.12 55 GLY B CA 1
ATOM 3665 C C . GLY B 1 54 ? 41.122 39.732 16.320 1.00 31.51 55 GLY B C 1
ATOM 3666 O O . GLY B 1 54 ? 40.595 39.144 15.346 1.00 29.55 55 GLY B O 1
ATOM 3667 N N . PHE B 1 55 ? 42.121 40.629 16.263 1.00 25.50 56 PHE B N 1
ATOM 3668 C CA . PHE B 1 55 ? 42.617 41.053 14.971 1.00 27.60 56 PHE B CA 1
ATOM 3669 C C . PHE B 1 55 ? 44.085 40.702 14.674 1.00 50.79 56 PHE B C 1
ATOM 3670 O O . PHE B 1 55 ? 44.638 41.072 13.579 1.00 41.81 56 PHE B O 1
ATOM 3678 N N . GLU B 1 56 ? 44.733 40.013 15.628 1.00 39.94 57 GLU B N 1
ATOM 3679 C CA . GLU B 1 56 ? 46.132 39.632 15.377 1.00 43.55 57 GLU B CA 1
ATOM 3680 C C . GLU B 1 56 ? 46.182 38.579 14.254 1.00 62.08 57 GLU B C 1
ATOM 3681 O O . GLU B 1 56 ? 46.945 38.686 13.265 1.00 58.28 57 GLU B O 1
ATOM 3687 N N . ASN B 1 57 ? 45.317 37.568 14.540 0.50 57.29 58 ASN B N 1
ATOM 3688 C CA . ASN B 1 57 ? 45.022 36.328 13.833 0.50 53.59 58 ASN B CA 1
ATOM 3689 C C . ASN B 1 57 ? 43.614 35.846 14.178 0.50 57.69 58 ASN B C 1
ATOM 3690 O O . ASN B 1 57 ? 43.436 34.841 14.876 0.50 51.06 58 ASN B O 1
ATOM 3695 N N . PRO B 1 58 ? 42.601 36.571 13.690 0.50 57.99 59 PRO B N 1
ATOM 3696 C CA . PRO B 1 58 ? 41.193 36.208 13.904 0.50 58.62 59 PRO B CA 1
ATOM 3697 C C . PRO B 1 58 ? 40.849 34.700 13.864 0.50 63.83 59 PRO B C 1
ATOM 3698 O O . PRO B 1 58 ? 40.434 34.119 14.874 0.50 65.01 59 PRO B O 1
ATOM 3702 N N . GLU B 1 59 ? 41.013 34.048 12.714 0.50 68.72 60 GLU B N 1
ATOM 3703 C CA . GLU B 1 59 ? 40.732 32.624 12.645 0.50 79.56 60 GLU B CA 1
ATOM 3704 C C . GLU B 1 59 ? 41.952 31.846 13.146 0.50 94.35 60 GLU B C 1
ATOM 3705 O O . GLU B 1 59 ? 42.921 31.624 12.414 0.50 95.19 60 GLU B O 1
ATOM 3711 N N . GLY B 1 60 ? 41.914 31.445 14.416 0.50 93.28 61 GLY B N 1
ATOM 3712 C CA . GLY B 1 60 ? 43.031 30.726 14.991 0.50 89.85 61 GLY B CA 1
ATOM 3713 C C . GLY B 1 60 ? 42.796 30.283 16.427 0.50 79.65 61 GLY B C 1
ATOM 3714 O O . GLY B 1 60 ? 43.500 30.695 17.353 0.50 78.13 61 GLY B O 1
ATOM 3715 N N . SER B 1 61 ? 41.782 29.430 16.552 0.50 66.14 62 SER B N 1
ATOM 3716 C CA . SER B 1 61 ? 41.331 28.774 17.766 0.50 64.67 62 SER B CA 1
ATOM 3717 C C . SER B 1 61 ? 41.399 29.539 19.076 0.50 48.36 62 SER B C 1
ATOM 3718 O O . SER B 1 61 ? 42.483 29.885 19.557 0.50 28.14 62 SER B O 1
ATOM 3721 N N . LEU B 1 62 ? 40.199 29.718 19.658 0.50 53.31 63 LEU B N 1
ATOM 3722 C CA . LEU B 1 62 ? 40.000 30.352 20.954 0.50 52.23 63 LEU B CA 1
ATOM 3723 C C . LEU B 1 62 ? 40.488 29.394 22.047 0.50 68.06 63 LEU B C 1
ATOM 3724 O O . LEU B 1 62 ? 39.947 28.298 22.229 0.50 64.24 63 LEU B O 1
ATOM 3729 N N . THR B 1 63 ? 41.511 29.812 22.787 0.50 57.11 64 THR B N 1
ATOM 3730 C CA . THR B 1 63 ? 42.030 28.993 23.846 0.50 48.44 64 THR B CA 1
ATOM 3731 C C . THR B 1 63 ? 41.903 29.630 25.229 0.50 40.84 64 THR B C 1
ATOM 3732 O O . THR B 1 63 ? 41.377 30.711 25.423 0.50 42.93 64 THR B O 1
ATOM 3736 N N . GLY B 1 64 ? 42.417 28.931 26.213 0.50 33.42 65 GLY B N 1
ATOM 3737 C CA . GLY B 1 64 ? 42.381 29.426 27.556 0.50 34.46 65 GLY B CA 1
ATOM 3738 C C . GLY B 1 64 ? 41.400 28.713 28.487 0.50 44.48 65 GLY B C 1
ATOM 3739 O O . GLY B 1 64 ? 41.283 29.103 29.655 0.50 41.89 65 GLY B O 1
ATOM 3740 N N . GLY B 1 65 ? 40.695 27.683 28.004 0.50 42.71 66 GLY B N 1
ATOM 3741 C CA . GLY B 1 65 ? 39.727 26.969 28.847 0.50 34.40 66 GLY B CA 1
ATOM 3742 C C . GLY B 1 65 ? 38.330 27.567 28.694 0.50 43.77 66 GLY B C 1
ATOM 3743 O O . GLY B 1 65 ? 37.338 27.105 29.343 0.50 18.63 66 GLY B O 1
ATOM 3744 N N . ILE B 1 66 ? 38.343 28.621 27.827 0.50 56.77 67 ILE B N 1
ATOM 3745 C CA . ILE B 1 66 ? 37.230 29.464 27.382 0.50 51.69 67 ILE B CA 1
ATOM 3746 C C . ILE B 1 66 ? 36.778 28.983 26.013 0.50 45.97 67 ILE B C 1
ATOM 3747 O O . ILE B 1 66 ? 37.610 28.577 25.168 0.50 27.32 67 ILE B O 1
ATOM 3752 N N . GLN B 1 67 ? 35.467 28.978 25.825 0.50 35.14 68 GLN B N 1
ATOM 3753 C CA . GLN B 1 67 ? 34.962 28.473 24.585 0.50 45.89 68 GLN B CA 1
ATOM 3754 C C . GLN B 1 67 ? 33.852 29.290 24.023 0.50 54.91 68 GLN B C 1
ATOM 3755 O O . GLN B 1 67 ? 33.148 30.007 24.735 0.50 53.30 68 GLN B O 1
ATOM 3761 N N . ALA B 1 68 ? 33.729 29.087 22.719 0.50 64.90 69 ALA B N 1
ATOM 3762 C CA . ALA B 1 68 ? 32.733 29.711 21.884 0.50 71.31 69 ALA B CA 1
ATOM 3763 C C . ALA B 1 68 ? 31.836 28.656 21.246 0.50 53.63 69 ALA B C 1
ATOM 3764 O O . ALA B 1 68 ? 32.268 27.969 20.335 0.50 54.29 69 ALA B O 1
ATOM 3766 N N . THR B 1 69 ? 30.595 28.534 21.750 0.50 42.25 70 THR B N 1
ATOM 3767 C CA . THR B 1 69 ? 29.575 27.606 21.246 0.50 43.54 70 THR B CA 1
ATOM 3768 C C . THR B 1 69 ? 28.451 28.359 20.525 0.50 38.52 70 THR B C 1
ATOM 3769 O O . THR B 1 69 ? 27.960 29.388 21.046 0.50 33.55 70 THR B O 1
ATOM 3773 N N . GLY B 1 70 ? 28.092 27.829 19.339 0.50 21.77 71 GLY B N 1
ATOM 3774 C CA . GLY B 1 70 ? 27.039 28.346 18.477 0.50 32.96 71 GLY B CA 1
ATOM 3775 C C . GLY B 1 70 ? 27.265 28.427 16.943 0.50 51.40 71 GLY B C 1
ATOM 3776 O O . GLY B 1 70 ? 26.406 27.948 16.191 0.50 57.79 71 GLY B O 1
ATOM 3777 N N . ASN B 1 71 ? 28.352 29.086 16.476 0.50 37.07 72 ASN B N 1
ATOM 3778 C CA . ASN B 1 71 ? 28.604 29.261 15.068 0.50 26.66 72 ASN B CA 1
ATOM 3779 C C . ASN B 1 71 ? 27.468 29.909 14.304 0.50 18.78 72 ASN B C 1
ATOM 3780 O O . ASN B 1 71 ? 27.220 29.654 13.161 0.50 12.78 72 ASN B O 1
ATOM 3785 N N . TYR B 1 72 ? 26.750 30.772 14.946 0.50 9.30 73 TYR B N 1
ATOM 3786 C CA . TYR B 1 72 ? 25.692 31.516 14.293 1.00 19.90 73 TYR B CA 1
ATOM 3787 C C . TYR B 1 72 ? 26.438 32.436 13.369 1.00 29.71 73 TYR B C 1
ATOM 3788 O O . TYR B 1 72 ? 27.563 32.842 13.658 1.00 25.96 73 TYR B O 1
ATOM 3797 N N . PRO B 1 73 ? 25.867 32.797 12.250 1.00 30.78 74 PRO B N 1
ATOM 3798 C CA . PRO B 1 73 ? 26.562 33.665 11.318 1.00 31.21 74 PRO B CA 1
ATOM 3799 C C . PRO B 1 73 ? 26.514 35.182 11.599 1.00 24.86 74 PRO B C 1
ATOM 3800 O O . PRO B 1 73 ? 25.746 35.730 12.421 1.00 35.32 74 PRO B O 1
ATOM 3804 N N . GLY B 1 74 ? 27.345 35.862 10.789 1.00 21.55 75 GLY B N 1
ATOM 3805 C CA . GLY B 1 74 ? 27.448 37.334 10.784 1.00 19.45 75 GLY B CA 1
ATOM 3806 C C . GLY B 1 74 ? 28.510 37.876 11.761 1.00 25.55 75 GLY B C 1
ATOM 3807 O O . GLY B 1 74 ? 28.577 39.103 11.979 1.00 27.88 75 GLY B O 1
ATOM 3808 N N . LYS B 1 75 ? 29.358 36.973 12.331 1.00 18.58 76 LYS B N 1
ATOM 3809 C CA . LYS B 1 75 ? 30.397 37.540 13.181 1.00 21.22 76 LYS B CA 1
ATOM 3810 C C . LYS B 1 75 ? 31.231 38.619 12.440 1.00 31.56 76 LYS B C 1
ATOM 3811 O O . LYS B 1 75 ? 31.479 38.618 11.204 1.00 27.86 76 LYS B O 1
ATOM 3817 N N . ALA B 1 76 ? 31.628 39.624 13.225 1.00 27.27 77 ALA B N 1
ATOM 3818 C CA . ALA B 1 76 ? 32.443 40.742 12.706 1.00 22.68 77 ALA B CA 1
ATOM 3819 C C . ALA B 1 76 ? 33.837 40.173 12.386 1.00 27.58 77 ALA B C 1
ATOM 3820 O O . ALA B 1 76 ? 34.352 39.238 13.095 1.00 23.99 77 ALA B O 1
ATOM 3822 N N . ARG B 1 77 ? 34.390 40.756 11.304 1.00 23.69 78 ARG B N 1
ATOM 3823 C CA . ARG B 1 77 ? 35.658 40.339 10.802 1.00 27.68 78 ARG B CA 1
ATOM 3824 C C . ARG B 1 77 ? 36.865 41.243 11.002 1.00 37.10 78 ARG B C 1
ATOM 3825 O O . ARG B 1 77 ? 38.018 40.828 10.839 1.00 31.98 78 ARG B O 1
ATOM 3833 N N . ASN B 1 78 ? 36.603 42.466 11.391 1.00 34.27 79 ASN B N 1
ATOM 3834 C CA . ASN B 1 78 ? 37.661 43.406 11.645 1.00 29.74 79 ASN B CA 1
ATOM 3835 C C . ASN B 1 78 ? 37.067 44.489 12.525 1.00 19.54 79 ASN B C 1
ATOM 3836 O O . ASN B 1 78 ? 35.860 44.441 12.768 1.00 27.13 79 ASN B O 1
ATOM 3841 N N . ALA B 1 79 ? 37.923 45.457 12.898 1.00 18.93 80 ALA B N 1
ATOM 3842 C CA . ALA B 1 79 ? 37.616 46.586 13.721 1.00 20.75 80 ALA B CA 1
ATOM 3843 C C . ALA B 1 79 ? 36.456 47.351 13.165 1.00 21.55 80 ALA B C 1
ATOM 3844 O O . ALA B 1 79 ? 35.602 47.829 13.887 1.00 28.67 80 ALA B O 1
ATOM 3846 N N . SER B 1 80 ? 36.408 47.441 11.877 1.00 21.35 81 SER B N 1
ATOM 3847 C CA . SER B 1 80 ? 35.343 48.179 11.256 1.00 28.58 81 SER B CA 1
ATOM 3848 C C . SER B 1 80 ? 34.011 47.526 11.441 1.00 30.05 81 SER B C 1
ATOM 3849 O O . SER B 1 80 ? 33.010 48.182 11.743 1.00 24.48 81 SER B O 1
ATOM 3852 N N . GLU B 1 81 ? 34.018 46.227 11.214 1.00 21.18 82 GLU B N 1
ATOM 3853 C CA . GLU B 1 81 ? 32.784 45.488 11.384 1.00 24.90 82 GLU B CA 1
ATOM 3854 C C . GLU B 1 81 ? 32.308 45.561 12.850 1.00 22.34 82 GLU B C 1
ATOM 3855 O O . GLU B 1 81 ? 31.113 45.805 13.220 1.00 24.44 82 GLU B O 1
ATOM 3861 N N . LEU B 1 82 ? 33.323 45.368 13.673 1.00 14.33 83 LEU B N 1
ATOM 3862 C CA . LEU B 1 82 ? 33.129 45.353 15.057 1.00 19.75 83 LEU B CA 1
ATOM 3863 C C . LEU B 1 82 ? 32.479 46.577 15.566 1.00 29.20 83 LEU B C 1
ATOM 3864 O O . LEU B 1 82 ? 31.520 46.466 16.308 1.00 28.39 83 LEU B O 1
ATOM 3869 N N . ARG B 1 83 ? 33.011 47.717 15.168 1.00 22.71 84 ARG B N 1
ATOM 3870 C CA . ARG B 1 83 ? 32.518 49.030 15.566 1.00 23.02 84 ARG B CA 1
ATOM 3871 C C . ARG B 1 83 ? 31.101 49.284 15.098 1.00 21.27 84 ARG B C 1
ATOM 3872 O O . ARG B 1 83 ? 30.227 49.776 15.839 1.00 28.92 84 ARG B O 1
ATOM 3880 N N . ALA B 1 84 ? 30.848 48.896 13.835 1.00 21.80 85 ALA B N 1
ATOM 3881 C CA . ALA B 1 84 ? 29.520 49.047 13.303 1.00 23.09 85 ALA B CA 1
ATOM 3882 C C . ALA B 1 84 ? 28.515 48.222 14.123 1.00 34.34 85 ALA B C 1
ATOM 3883 O O . ALA B 1 84 ? 27.415 48.633 14.463 1.00 22.93 85 ALA B O 1
ATOM 3885 N N . ASP B 1 85 ? 28.933 47.012 14.452 1.00 25.18 86 ASP B N 1
ATOM 3886 C CA . ASP B 1 85 ? 28.111 46.074 15.212 1.00 25.15 86 ASP B CA 1
ATOM 3887 C C . ASP B 1 85 ? 27.899 46.682 16.625 1.00 28.52 86 ASP B C 1
ATOM 3888 O O . ASP B 1 85 ? 26.769 46.790 17.131 1.00 19.92 86 ASP B O 1
ATOM 3893 N N . LEU B 1 86 ? 29.014 47.146 17.250 1.00 21.09 87 LEU B N 1
ATOM 3894 C CA . LEU B 1 86 ? 28.861 47.793 18.524 1.00 23.53 87 LEU B CA 1
ATOM 3895 C C . LEU B 1 86 ? 27.813 48.924 18.489 1.00 27.13 87 LEU B C 1
ATOM 3896 O O . LEU B 1 86 ? 26.898 48.974 19.318 1.00 26.56 87 LEU B O 1
ATOM 3901 N N . GLU B 1 87 ? 27.935 49.815 17.500 1.00 24.14 88 GLU B N 1
ATOM 3902 C CA . GLU B 1 87 ? 27.009 50.938 17.293 1.00 18.48 88 GLU B CA 1
ATOM 3903 C C . GLU B 1 87 ? 25.536 50.523 17.176 1.00 21.14 88 GLU B C 1
ATOM 3904 O O . GLU B 1 87 ? 24.648 51.092 17.779 1.00 25.06 88 GLU B O 1
ATOM 3910 N N . GLN B 1 88 ? 25.261 49.522 16.366 1.00 17.39 89 GLN B N 1
ATOM 3911 C CA . GLN B 1 88 ? 23.896 49.002 16.282 1.00 22.64 89 GLN B CA 1
ATOM 3912 C C . GLN B 1 88 ? 23.381 48.578 17.666 1.00 24.62 89 GLN B C 1
ATOM 3913 O O . GLN B 1 88 ? 22.258 48.821 18.041 1.00 23.20 89 GLN B O 1
ATOM 3919 N N . ALA B 1 89 ? 24.212 47.866 18.402 1.00 18.46 90 ALA B N 1
ATOM 3920 C CA . ALA B 1 89 ? 23.869 47.423 19.741 1.00 17.96 90 ALA B CA 1
ATOM 3921 C C . ALA B 1 89 ? 23.610 48.614 20.596 1.00 23.94 90 ALA B C 1
ATOM 3922 O O . ALA B 1 89 ? 22.612 48.665 21.292 1.00 20.22 90 ALA B O 1
ATOM 3924 N N . MET B 1 90 ? 24.567 49.549 20.573 1.00 20.47 91 MET B N 1
ATOM 3925 C CA . MET B 1 90 ? 24.454 50.735 21.408 1.00 22.61 91 MET B CA 1
ATOM 3926 C C . MET B 1 90 ? 23.211 51.539 21.187 1.00 28.79 91 MET B C 1
ATOM 3927 O O . MET B 1 90 ? 22.643 52.052 22.109 1.00 18.63 91 MET B O 1
ATOM 3932 N N . ARG B 1 91 ? 22.748 51.609 19.967 1.00 22.25 92 ARG B N 1
ATOM 3933 C CA . ARG B 1 91 ? 21.533 52.389 19.759 1.00 20.03 92 ARG B CA 1
ATOM 3934 C C . ARG B 1 91 ? 20.298 51.743 20.316 1.00 23.80 92 ARG B C 1
ATOM 3935 O O . ARG B 1 91 ? 19.219 52.303 20.331 1.00 25.98 92 ARG B O 1
ATOM 3943 N N . LEU B 1 92 ? 20.463 50.512 20.785 1.00 30.11 93 LEU B N 1
ATOM 3944 C CA . LEU B 1 92 ? 19.343 49.784 21.353 1.00 20.72 93 LEU B CA 1
ATOM 3945 C C . LEU B 1 92 ? 19.436 49.603 22.880 1.00 26.96 93 LEU B C 1
ATOM 3946 O O . LEU B 1 92 ? 18.547 49.023 23.450 1.00 19.56 93 LEU B O 1
ATOM 3951 N N . ILE B 1 93 ? 20.533 50.093 23.489 1.00 19.40 94 ILE B N 1
ATOM 3952 C CA . ILE B 1 93 ? 20.773 50.034 24.879 1.00 19.01 94 ILE B CA 1
ATOM 3953 C C . ILE B 1 93 ? 20.778 51.482 25.418 1.00 24.49 94 ILE B C 1
ATOM 3954 O O . ILE B 1 93 ? 21.563 52.324 24.963 1.00 21.88 94 ILE B O 1
ATOM 3959 N N . PRO B 1 94 ? 19.857 51.792 26.365 1.00 21.11 95 PRO B N 1
ATOM 3960 C CA . PRO B 1 94 ? 19.728 53.152 26.904 1.00 21.76 95 PRO B CA 1
ATOM 3961 C C . PRO B 1 94 ? 20.766 53.556 27.957 1.00 25.08 95 PRO B C 1
ATOM 3962 O O . PRO B 1 94 ? 21.155 52.702 28.763 1.00 25.84 95 PRO B O 1
ATOM 3966 N N . GLY B 1 95 ? 21.201 54.854 27.994 1.00 16.53 96 GLY B N 1
ATOM 3967 C CA . GLY B 1 95 ? 22.132 55.344 28.996 1.00 10.82 96 GLY B CA 1
ATOM 3968 C C . GLY B 1 95 ? 23.559 54.868 28.793 1.00 17.23 96 GLY B C 1
ATOM 3969 O O . GLY B 1 95 ? 23.938 54.258 27.793 1.00 24.62 96 GLY B O 1
ATOM 3970 N N . PRO B 1 96 ? 24.359 55.256 29.717 1.00 18.14 97 PRO B N 1
ATOM 3971 C CA . PRO B 1 96 ? 25.776 55.052 29.667 1.00 21.27 97 PRO B CA 1
ATOM 3972 C C . PRO B 1 96 ? 26.399 53.664 29.391 1.00 26.08 97 PRO B C 1
ATOM 3973 O O . PRO B 1 96 ? 26.164 52.701 30.065 1.00 22.20 97 PRO B O 1
ATOM 3977 N N . LYS B 1 97 ? 27.322 53.578 28.460 1.00 16.13 98 LYS B N 1
ATOM 3978 C CA . LYS B 1 97 ? 28.064 52.361 28.280 1.00 19.42 98 LYS B CA 1
ATOM 3979 C C . LYS B 1 97 ? 29.547 52.682 28.114 1.00 28.56 98 LYS B C 1
ATOM 3980 O O . LYS B 1 97 ? 29.970 53.849 27.934 1.00 22.75 98 LYS B O 1
ATOM 3986 N N . ARG B 1 98 ? 30.360 51.634 28.185 1.00 20.08 99 ARG B N 1
ATOM 3987 C CA . ARG B 1 98 ? 31.801 51.717 27.979 1.00 16.53 99 ARG B CA 1
ATOM 3988 C C . ARG B 1 98 ? 32.149 50.522 27.099 1.00 24.84 99 ARG B C 1
ATOM 3989 O O . ARG B 1 98 ? 31.343 49.583 26.939 1.00 22.82 99 ARG B O 1
ATOM 3997 N N . LEU B 1 99 ? 33.354 50.497 26.529 1.00 27.73 100 LEU B N 1
ATOM 3998 C CA . LEU B 1 99 ? 33.772 49.358 25.741 1.00 18.03 100 LEU B CA 1
ATOM 3999 C C . LEU B 1 99 ? 34.939 48.788 26.439 1.00 21.03 100 LEU B C 1
ATOM 4000 O O . LEU B 1 99 ? 35.841 49.514 26.793 1.00 18.72 100 LEU B O 1
ATOM 4005 N N . ASN B 1 100 ? 34.945 47.464 26.636 1.00 19.81 101 ASN B N 1
ATOM 4006 C CA . ASN B 1 100 ? 36.040 46.826 27.315 1.00 18.46 101 ASN B CA 1
ATOM 4007 C C . ASN B 1 100 ? 36.855 46.163 26.223 1.00 19.07 101 ASN B C 1
ATOM 4008 O O . ASN B 1 100 ? 36.317 45.330 25.449 1.00 19.82 101 ASN B O 1
ATOM 4013 N N . LEU B 1 101 ? 38.138 46.586 26.106 1.00 20.84 102 LEU B N 1
ATOM 4014 C CA . LEU B 1 101 ? 38.966 45.995 25.051 1.00 18.69 102 LEU B CA 1
ATOM 4015 C C . LEU B 1 101 ? 40.005 44.973 25.480 1.00 20.60 102 LEU 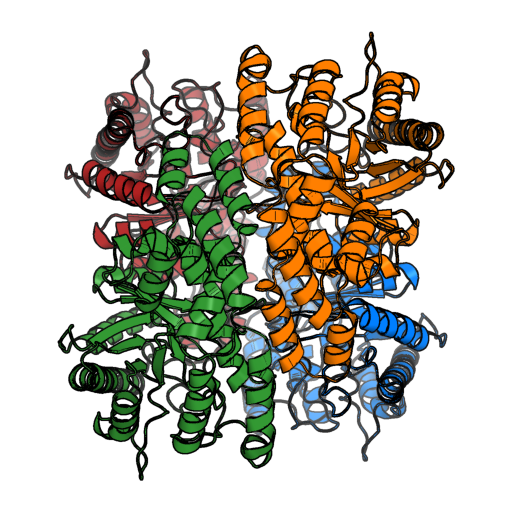B C 1
ATOM 4016 O O . LEU B 1 101 ? 40.637 45.020 26.550 1.00 21.00 102 LEU B O 1
ATOM 4021 N N . HIS B 1 102 ? 40.205 44.036 24.570 1.00 15.90 103 HIS B N 1
ATOM 4022 C CA . HIS B 1 102 ? 41.253 43.024 24.713 1.00 19.03 103 HIS B CA 1
ATOM 4023 C C . HIS B 1 102 ? 42.459 43.472 23.909 1.00 22.57 103 HIS B C 1
ATOM 4024 O O . HIS B 1 102 ? 42.337 44.070 22.830 1.00 20.25 103 HIS B O 1
ATOM 4031 N N . ALA B 1 103 ? 43.660 43.135 24.390 1.00 21.50 104 ALA B N 1
ATOM 4032 C CA . ALA B 1 103 ? 44.874 43.501 23.576 1.00 22.56 104 ALA B CA 1
ATOM 4033 C C . ALA B 1 103 ? 44.830 42.960 22.083 1.00 33.16 104 ALA B C 1
ATOM 4034 O O . ALA B 1 103 ? 45.329 43.552 21.123 1.00 26.03 104 ALA B O 1
ATOM 4036 N N . ILE B 1 104 ? 44.171 41.804 21.840 1.00 29.32 105 ILE B N 1
ATOM 4037 C CA . ILE B 1 104 ? 44.132 41.259 20.503 1.00 27.18 105 ILE B CA 1
ATOM 4038 C C . ILE B 1 104 ? 43.285 42.022 19.513 1.00 26.86 105 ILE B C 1
ATOM 4039 O O . ILE B 1 104 ? 43.308 41.636 18.326 1.00 23.36 105 ILE B O 1
ATOM 4044 N N . TYR B 1 105 ? 42.597 43.114 19.988 1.00 19.58 106 TYR B N 1
ATOM 4045 C CA . TYR B 1 105 ? 41.757 43.887 19.086 1.00 19.72 106 TYR B CA 1
ATOM 4046 C C . TYR B 1 105 ? 42.519 45.140 18.604 1.00 27.60 106 TYR B C 1
ATOM 4047 O O . TYR B 1 105 ? 41.955 46.148 18.157 1.00 26.48 106 TYR B O 1
ATOM 4056 N N . LEU B 1 106 ? 43.844 45.086 18.766 1.00 27.78 107 LEU B N 1
ATOM 4057 C CA . LEU B 1 106 ? 44.728 46.176 18.311 1.00 25.10 107 LEU B CA 1
ATOM 4058 C C . LEU B 1 106 ? 44.607 46.357 16.798 1.00 27.44 107 LEU B C 1
ATOM 4059 O O . LEU B 1 106 ? 44.213 45.453 16.045 1.00 24.40 107 LEU B O 1
ATOM 4064 N N . GLU B 1 107 ? 44.895 47.565 16.332 1.00 28.78 108 GLU B N 1
ATOM 4065 C CA . GLU B 1 107 ? 44.833 47.834 14.901 1.00 26.14 108 GLU B CA 1
ATOM 4066 C C . GLU B 1 107 ? 46.236 48.262 14.408 1.00 38.38 108 GLU B C 1
ATOM 4067 O O . GLU B 1 107 ? 46.799 49.279 14.809 1.00 38.56 108 GLU B O 1
ATOM 4073 N N . SER B 1 108 ? 46.855 47.443 13.592 1.00 37.39 109 SER B N 1
ATOM 4074 C CA . SER B 1 108 ? 48.184 47.737 13.073 1.00 39.76 109 SER B CA 1
ATOM 4075 C C . SER B 1 108 ? 48.311 47.119 11.704 1.00 47.92 109 SER B C 1
ATOM 4076 O O . SER B 1 108 ? 47.716 46.065 11.428 1.00 53.18 109 SER B O 1
ATOM 4079 N N . ASP B 1 109 ? 49.075 47.776 10.839 1.00 55.09 110 ASP B N 1
ATOM 4080 C CA . ASP B 1 109 ? 49.236 47.255 9.502 1.00 58.69 110 ASP B CA 1
ATOM 4081 C C . ASP B 1 109 ? 50.047 45.992 9.523 1.00 59.04 110 ASP B C 1
ATOM 4082 O O . ASP B 1 109 ? 49.760 44.969 8.904 1.00 75.09 110 ASP B O 1
ATOM 4087 N N . THR B 1 110 ? 51.031 46.075 10.357 1.00 48.60 111 THR B N 1
ATOM 4088 C CA . THR B 1 110 ? 51.905 44.958 10.586 1.00 51.28 111 THR B CA 1
ATOM 4089 C C . THR B 1 110 ? 51.710 44.365 11.955 1.00 50.61 111 THR B C 1
ATOM 4090 O O . THR B 1 110 ? 51.196 44.985 12.882 1.00 47.48 111 THR B O 1
ATOM 4094 N N . PRO B 1 111 ? 52.165 43.159 12.037 1.00 42.98 112 PRO B N 1
ATOM 4095 C CA . PRO B 1 111 ? 52.070 42.371 13.219 1.00 41.05 112 PRO B CA 1
ATOM 4096 C C . PRO B 1 111 ? 52.879 42.966 14.317 1.00 44.59 112 PRO B C 1
ATOM 4097 O O . PRO B 1 111 ? 53.940 43.526 14.033 1.00 38.95 112 PRO B O 1
ATOM 4101 N N . VAL B 1 112 ? 52.361 42.832 15.556 1.00 36.20 113 VAL B N 1
ATOM 4102 C CA . VAL B 1 112 ? 53.036 43.379 16.693 1.00 28.84 113 VAL B CA 1
ATOM 4103 C C . VAL B 1 112 ? 53.188 42.361 17.791 1.00 30.55 113 VAL B C 1
ATOM 4104 O O . VAL B 1 112 ? 52.246 41.847 18.324 1.00 31.25 113 VAL B O 1
ATOM 4108 N N . SER B 1 113 ? 54.385 42.084 18.198 1.00 28.55 114 SER B N 1
ATOM 4109 C CA . SER B 1 113 ? 54.518 41.162 19.255 1.00 28.43 114 SER B CA 1
ATOM 4110 C C . SER B 1 113 ? 53.738 41.701 20.420 1.00 31.57 114 SER B C 1
ATOM 4111 O O . SER B 1 113 ? 53.724 42.896 20.624 1.00 25.91 114 SER B O 1
ATOM 4114 N N . ARG B 1 114 ? 53.088 40.799 21.155 1.00 31.02 115 ARG B N 1
ATOM 4115 C CA . ARG B 1 114 ? 52.233 41.206 22.255 1.00 27.72 115 ARG B CA 1
ATOM 4116 C C . ARG B 1 114 ? 53.069 41.867 23.280 1.00 29.05 115 ARG B C 1
ATOM 4117 O O . ARG B 1 114 ? 52.595 42.755 23.990 1.00 29.47 115 ARG B O 1
ATOM 4125 N N . ASP B 1 115 ? 54.331 41.439 23.346 1.00 24.98 116 ASP B N 1
ATOM 4126 C CA . ASP B 1 115 ? 55.154 42.104 24.318 1.00 20.40 116 ASP B CA 1
ATOM 4127 C C . ASP B 1 115 ? 55.545 43.519 23.913 1.00 30.17 116 ASP B C 1
ATOM 4128 O O . ASP B 1 115 ? 56.147 44.217 24.682 1.00 32.38 116 ASP B O 1
ATOM 4133 N N . GLN B 1 116 ? 55.129 43.992 22.767 1.00 27.76 117 GLN B N 1
ATOM 4134 C CA . GLN B 1 116 ? 55.505 45.335 22.383 1.00 25.22 117 GLN B CA 1
ATOM 4135 C C . GLN B 1 116 ? 54.364 46.205 21.924 1.00 37.01 117 GLN B C 1
ATOM 4136 O O . GLN B 1 116 ? 54.514 47.046 21.045 1.00 29.10 117 GLN B O 1
ATOM 4142 N N . ILE B 1 117 ? 53.162 45.962 22.389 1.00 33.86 118 ILE B N 1
ATOM 4143 C CA . ILE B 1 117 ? 52.099 46.812 21.886 1.00 32.19 118 ILE B CA 1
ATOM 4144 C C . ILE B 1 117 ? 52.262 48.158 22.560 1.00 25.70 118 ILE B C 1
ATOM 4145 O O . ILE B 1 117 ? 52.923 48.260 23.623 1.00 30.33 118 ILE B O 1
ATOM 4150 N N . LYS B 1 118 ? 51.646 49.147 21.897 1.00 23.41 119 LYS B N 1
ATOM 4151 C CA . LYS B 1 118 ? 51.659 50.567 22.212 1.00 24.81 119 LYS B CA 1
ATOM 4152 C C . LYS B 1 118 ? 50.333 51.180 21.959 1.00 27.12 119 LYS B C 1
ATOM 4153 O O . LYS B 1 118 ? 49.524 50.770 21.121 1.00 27.73 119 LYS B O 1
ATOM 4159 N N . PRO B 1 119 ? 50.172 52.247 22.697 1.00 30.96 120 PRO B N 1
ATOM 4160 C CA . PRO B 1 119 ? 48.992 53.131 22.694 1.00 23.63 120 PRO B CA 1
ATOM 4161 C C . PRO B 1 119 ? 48.649 53.449 21.296 1.00 28.11 120 PRO B C 1
ATOM 4162 O O . PRO B 1 119 ? 47.487 53.444 20.906 1.00 29.37 120 PRO B O 1
ATOM 4166 N N . GLU B 1 120 ? 49.692 53.627 20.497 1.00 26.14 121 GLU B N 1
ATOM 4167 C CA . GLU B 1 120 ? 49.373 53.888 19.107 1.00 29.93 121 GLU B CA 1
ATOM 4168 C C . GLU B 1 120 ? 48.626 52.744 18.458 1.00 32.74 121 GLU B C 1
ATOM 4169 O O . GLU B 1 120 ? 47.927 52.995 17.495 1.00 28.14 121 GLU B O 1
ATOM 4175 N N . HIS B 1 121 ? 48.725 51.495 18.950 1.00 30.46 122 HIS B N 1
ATOM 4176 C CA . HIS B 1 121 ? 47.928 50.429 18.264 1.00 22.22 122 HIS B CA 1
ATOM 4177 C C . HIS B 1 121 ? 46.388 50.440 18.523 1.00 31.41 122 HIS B C 1
ATOM 4178 O O . HIS B 1 121 ? 45.596 49.651 17.952 1.00 34.00 122 HIS B O 1
ATOM 4185 N N . PHE B 1 122 ? 45.952 51.408 19.380 1.00 26.68 123 PHE B N 1
ATOM 4186 C CA . PHE B 1 122 ? 44.577 51.547 19.746 1.00 23.75 123 PHE B CA 1
ATOM 4187 C C . PHE B 1 122 ? 44.116 52.927 19.487 1.00 34.20 123 PHE B C 1
ATOM 4188 O O . PHE B 1 122 ? 43.112 53.355 20.016 1.00 31.94 123 PHE B O 1
ATOM 4196 N N . LYS B 1 123 ? 44.807 53.621 18.623 1.00 28.56 124 LYS B N 1
ATOM 4197 C CA . LYS B 1 123 ? 44.308 54.948 18.401 1.00 29.16 124 LYS B CA 1
ATOM 4198 C C . LYS B 1 123 ? 42.900 55.098 17.849 1.00 18.86 124 LYS B C 1
ATOM 4199 O O . LYS B 1 123 ? 42.132 56.024 18.170 1.00 21.26 124 LYS B O 1
ATOM 4205 N N . ASN B 1 124 ? 42.560 54.239 16.918 1.00 25.81 125 ASN B N 1
ATOM 4206 C CA . ASN B 1 124 ? 41.236 54.366 16.317 1.00 25.03 125 ASN B CA 1
ATOM 4207 C C . ASN B 1 124 ? 40.149 54.129 17.308 1.00 33.63 125 ASN B C 1
ATOM 4208 O O . ASN B 1 124 ? 39.073 54.735 17.216 1.00 25.12 125 ASN B O 1
ATOM 4213 N N . TRP B 1 125 ? 40.443 53.156 18.179 1.00 25.36 126 TRP B N 1
ATOM 4214 C CA . TRP B 1 125 ? 39.486 52.794 19.176 1.00 24.93 126 TRP B CA 1
ATOM 4215 C C . TRP B 1 125 ? 39.220 54.015 19.992 1.00 21.77 126 TRP B C 1
ATOM 4216 O O . TRP B 1 125 ? 38.098 54.397 20.285 1.00 27.94 126 TRP B O 1
ATOM 4227 N N . VAL B 1 126 ? 40.295 54.641 20.379 1.00 20.38 127 VAL B N 1
ATOM 4228 C CA . VAL B 1 126 ? 40.165 55.856 21.207 1.00 24.36 127 VAL B CA 1
ATOM 4229 C C . VAL B 1 126 ? 39.398 56.992 20.539 1.00 29.13 127 VAL B C 1
ATOM 4230 O O . VAL B 1 126 ? 38.511 57.610 21.117 1.00 26.47 127 VAL B O 1
ATOM 4234 N N . GLU B 1 127 ? 39.754 57.291 19.299 1.00 34.10 128 GLU B N 1
ATOM 4235 C CA . GLU B 1 127 ? 39.048 58.329 18.599 1.00 26.31 128 GLU B CA 1
ATOM 4236 C C . GLU B 1 127 ? 37.607 57.960 18.521 1.00 34.09 128 GLU B C 1
ATOM 4237 O O . GLU B 1 127 ? 36.768 58.830 18.667 1.00 34.69 128 GLU B O 1
ATOM 4243 N N . TRP B 1 128 ? 37.316 56.685 18.265 1.00 31.74 129 TRP B N 1
ATOM 4244 C CA . TRP B 1 128 ? 35.901 56.207 18.154 1.00 27.33 129 TRP B CA 1
ATOM 4245 C C . TRP B 1 128 ? 35.121 56.327 19.479 1.00 25.89 129 TRP B C 1
ATOM 4246 O O . TRP B 1 128 ? 33.981 56.747 19.580 1.00 28.10 129 TRP B O 1
ATOM 4257 N N . ALA B 1 129 ? 35.795 55.981 20.521 1.00 22.78 130 ALA B N 1
ATOM 4258 C CA . ALA B 1 129 ? 35.256 56.082 21.849 1.00 26.90 130 ALA B CA 1
ATOM 4259 C C . ALA B 1 129 ? 34.903 57.572 22.119 1.00 32.45 130 ALA B C 1
ATOM 4260 O O . ALA B 1 129 ? 33.792 57.906 22.584 1.00 26.16 130 ALA B O 1
ATOM 4262 N N . LYS B 1 130 ? 35.873 58.467 21.787 1.00 28.35 131 LYS B N 1
ATOM 4263 C CA . LYS B 1 130 ? 35.644 59.913 21.929 1.00 34.15 131 LYS B CA 1
ATOM 4264 C C . LYS B 1 130 ? 34.360 60.341 21.214 1.00 37.49 131 LYS B C 1
ATOM 4265 O O . LYS B 1 130 ? 33.390 60.937 21.681 1.00 36.49 131 LYS B O 1
ATOM 4271 N N . ALA B 1 131 ? 34.306 59.964 19.991 1.00 30.46 132 ALA B N 1
ATOM 4272 C CA . ALA B 1 131 ? 33.127 60.314 19.237 1.00 27.78 132 ALA B CA 1
ATOM 4273 C C . ALA B 1 131 ? 31.853 59.697 19.735 1.00 44.89 132 ALA B C 1
ATOM 4274 O O . ALA B 1 131 ? 30.763 60.205 19.452 1.00 42.54 132 ALA B O 1
ATOM 4276 N N . ASN B 1 132 ? 31.971 58.554 20.402 1.00 37.76 133 ASN B N 1
ATOM 4277 C CA . ASN B 1 132 ? 30.760 57.897 20.817 1.00 28.83 133 ASN B CA 1
ATOM 4278 C C . ASN B 1 132 ? 30.475 58.119 22.278 1.00 26.95 133 ASN B C 1
ATOM 4279 O O . ASN B 1 132 ? 29.589 57.499 22.848 1.00 34.26 133 ASN B O 1
ATOM 4284 N N . GLN B 1 133 ? 31.298 58.977 22.860 1.00 31.31 134 GLN B N 1
ATOM 4285 C CA . GLN B 1 133 ? 31.109 59.267 24.272 1.00 43.07 134 GLN B CA 1
ATOM 4286 C C . GLN B 1 133 ? 31.269 58.043 25.130 1.00 45.60 134 GLN B C 1
ATOM 4287 O O . GLN B 1 133 ? 30.500 57.878 26.079 1.00 44.37 134 GLN B O 1
ATOM 4293 N N . LEU B 1 134 ? 32.237 57.180 24.806 1.00 33.89 135 LEU B N 1
ATOM 4294 C CA . LEU B 1 134 ? 32.379 55.995 25.624 1.00 33.41 135 LEU B CA 1
ATOM 4295 C C . LEU B 1 134 ? 33.661 56.012 26.416 1.00 33.08 135 LEU B C 1
ATOM 4296 O O . LEU B 1 134 ? 34.669 56.494 25.929 1.00 25.82 135 LEU B O 1
ATOM 4301 N N . GLY B 1 135 ? 33.636 55.391 27.593 1.00 30.00 136 GLY B N 1
ATOM 4302 C CA . GLY B 1 135 ? 34.826 55.182 28.363 1.00 20.59 136 GLY B CA 1
ATOM 4303 C C . GLY B 1 135 ? 35.390 53.844 27.874 1.00 20.07 136 GLY B C 1
ATOM 4304 O O . GLY B 1 135 ? 34.694 53.015 27.307 1.00 22.64 136 GLY B O 1
ATOM 4305 N N . LEU B 1 136 ? 36.637 53.649 28.054 1.00 25.17 137 LEU B N 1
ATOM 4306 C CA . LEU B 1 136 ? 37.251 52.409 27.598 1.00 24.07 137 LEU B CA 1
ATOM 4307 C C . LEU B 1 136 ? 37.999 51.788 28.781 1.00 31.11 137 LEU B C 1
ATOM 4308 O O . LEU B 1 136 ? 38.604 52.489 29.659 1.00 20.86 137 LEU B O 1
ATOM 4313 N N . ASP B 1 137 ? 37.930 50.449 28.741 1.00 23.06 138 ASP B N 1
ATOM 4314 C CA . ASP B 1 137 ? 38.554 49.496 29.645 1.00 23.30 138 ASP B CA 1
ATOM 4315 C C . ASP B 1 137 ? 39.463 48.556 28.841 1.00 18.77 138 ASP B C 1
ATOM 4316 O O . ASP B 1 137 ? 39.351 48.447 27.620 1.00 20.45 138 ASP B O 1
ATOM 4321 N N . PHE B 1 138 ? 40.387 47.903 29.509 1.00 22.62 139 PHE B N 1
ATOM 4322 C CA . PHE B 1 138 ? 41.284 47.123 28.724 1.00 19.76 139 PHE B CA 1
ATOM 4323 C C . PHE B 1 138 ? 41.731 45.811 29.393 1.00 24.74 139 PHE B C 1
ATOM 4324 O O . PHE B 1 138 ? 41.560 45.611 30.610 1.00 24.09 139 PHE B O 1
ATOM 4332 N N . ASN B 1 139 ? 42.347 44.926 28.572 1.00 21.14 140 ASN B N 1
ATOM 4333 C CA . ASN B 1 139 ? 42.877 43.659 29.048 1.00 18.68 140 ASN B CA 1
ATOM 4334 C C . ASN B 1 139 ? 44.033 43.097 28.230 1.00 15.71 140 ASN B C 1
ATOM 4335 O O . ASN B 1 139 ? 43.937 42.868 27.018 1.00 22.40 140 ASN B O 1
ATOM 4340 N N . PRO B 1 140 ? 45.065 42.723 28.930 1.00 21.28 141 PRO B N 1
ATOM 4341 C CA . PRO B 1 140 ? 46.126 42.000 28.277 1.00 19.33 141 PRO B CA 1
ATOM 4342 C C . PRO B 1 140 ? 45.507 40.686 27.845 1.00 31.63 141 PRO B C 1
ATOM 4343 O O . PRO B 1 140 ? 44.661 40.169 28.594 1.00 24.30 141 PRO B O 1
ATOM 4347 N N . SER B 1 141 ? 45.893 40.142 26.684 1.00 18.88 142 SER B N 1
ATOM 4348 C CA . SER B 1 141 ? 45.352 38.863 26.205 1.00 16.54 142 SER B CA 1
ATOM 4349 C C . SER B 1 141 ? 46.348 37.805 26.471 1.00 23.55 142 SER B C 1
ATOM 4350 O O . SER B 1 141 ? 47.337 37.783 25.808 1.00 27.42 142 SER B O 1
ATOM 4353 N N . CYS B 1 142 ? 46.159 36.979 27.456 1.00 25.93 143 CYS B N 1
ATOM 4354 C CA . CYS B 1 142 ? 47.123 35.960 27.730 1.00 23.37 143 CYS B CA 1
ATOM 4355 C C . CYS B 1 142 ? 46.651 34.539 27.387 1.00 25.93 143 CYS B C 1
ATOM 4356 O O . CYS B 1 142 ? 46.738 33.633 28.214 1.00 24.12 143 CYS B O 1
ATOM 4359 N N . PHE B 1 143 ? 46.172 34.340 26.189 1.00 24.21 144 PHE B N 1
ATOM 4360 C CA . PHE B 1 143 ? 45.661 33.057 25.745 1.00 19.10 144 PHE B CA 1
ATOM 4361 C C . PHE B 1 143 ? 45.688 33.097 24.264 1.00 23.06 144 PHE B C 1
ATOM 4362 O O . PHE B 1 143 ? 46.038 34.101 23.657 1.00 26.49 144 PHE B O 1
ATOM 4370 N N . SER B 1 144 ? 45.278 31.996 23.680 1.00 24.00 145 SER B N 1
ATOM 4371 C CA . SER B 1 144 ? 45.240 31.866 22.220 1.00 28.91 145 SER B CA 1
ATOM 4372 C C . SER B 1 144 ? 46.550 32.360 21.573 1.00 30.98 145 SER B C 1
ATOM 4373 O O . SER B 1 144 ? 46.588 33.173 20.635 1.00 23.45 145 SER B O 1
ATOM 4376 N N . HIS B 1 145 ? 47.642 31.832 22.135 1.00 26.96 146 HIS B N 1
ATOM 4377 C CA . HIS B 1 145 ? 48.984 32.177 21.731 1.00 21.79 146 HIS B CA 1
ATOM 4378 C C . HIS B 1 145 ? 49.990 31.015 21.909 1.00 30.61 146 HIS B C 1
ATOM 4379 O O . HIS B 1 145 ? 49.975 30.238 22.872 1.00 28.40 146 HIS B O 1
ATOM 4386 N N . PRO B 1 146 ? 50.928 30.922 20.991 1.00 28.82 147 PRO B N 1
ATOM 4387 C CA . PRO B 1 146 ? 51.951 29.900 21.073 1.00 23.53 147 PRO B CA 1
ATOM 4388 C C . PRO B 1 146 ? 52.598 29.862 22.427 1.00 24.29 147 PRO B C 1
ATOM 4389 O O . PRO B 1 146 ? 52.910 28.755 22.975 1.00 29.15 147 PRO B O 1
ATOM 4393 N N . LEU B 1 147 ? 52.838 31.069 22.993 1.00 24.66 148 LEU B N 1
ATOM 4394 C CA . LEU B 1 147 ? 53.472 31.105 24.309 1.00 22.35 148 LEU B CA 1
ATOM 4395 C C . LEU B 1 147 ? 52.533 30.864 25.465 1.00 28.81 148 LEU B C 1
ATOM 4396 O O . LEU B 1 147 ? 52.952 30.947 26.625 1.00 28.77 148 LEU B O 1
ATOM 4401 N N . SER B 1 148 ? 51.282 30.537 25.135 1.00 22.96 149 SER B N 1
ATOM 4402 C CA . SER B 1 148 ? 50.328 30.212 26.165 1.00 29.21 149 SER B CA 1
ATOM 4403 C C . SER B 1 148 ? 49.856 28.734 25.979 1.00 31.09 149 SER B C 1
ATOM 4404 O O . SER B 1 148 ? 49.048 28.133 26.729 1.00 34.61 149 SER B O 1
ATOM 4407 N N . ALA B 1 149 ? 50.419 28.101 24.951 1.00 25.41 150 ALA B N 1
ATOM 4408 C CA . ALA B 1 149 ? 50.056 26.713 24.636 1.00 30.25 150 ALA B CA 1
ATOM 4409 C C . ALA B 1 149 ? 50.243 25.660 25.734 1.00 30.73 150 ALA B C 1
ATOM 4410 O O . ALA B 1 149 ? 49.556 24.649 25.766 1.00 40.24 150 ALA B O 1
ATOM 4412 N N . ASP B 1 150 ? 51.174 25.867 26.620 1.00 28.56 151 ASP B N 1
ATOM 4413 C CA . ASP B 1 150 ? 51.428 24.939 27.687 1.00 30.47 151 ASP B CA 1
ATOM 4414 C C . ASP B 1 150 ? 50.466 25.116 28.790 1.00 28.71 151 ASP B C 1
ATOM 4415 O O . ASP B 1 150 ? 50.611 24.468 29.816 1.00 29.80 151 ASP B O 1
ATOM 4420 N N . GLY B 1 151 ? 49.619 26.066 28.629 1.00 19.37 152 GLY B N 1
ATOM 4421 C CA . GLY B 1 151 ? 48.668 26.316 29.681 1.00 19.79 152 GLY B CA 1
ATOM 4422 C C . GLY B 1 151 ? 49.140 27.219 30.816 1.00 23.46 152 GLY B C 1
ATOM 4423 O O . GLY B 1 151 ? 48.437 27.375 31.825 1.00 28.57 152 GLY B O 1
ATOM 4424 N N . PHE B 1 152 ? 50.362 27.782 30.648 1.00 24.98 153 PHE B N 1
ATOM 4425 C CA . PHE B 1 152 ? 50.912 28.699 31.645 1.00 19.71 153 PHE B CA 1
ATOM 4426 C C . PHE B 1 152 ? 51.353 29.927 30.937 1.00 25.45 153 PHE B C 1
ATOM 4427 O O . PHE B 1 152 ? 51.685 29.822 29.761 1.00 27.24 153 PHE B O 1
ATOM 4435 N N . THR B 1 153 ? 51.296 31.069 31.613 1.00 19.65 154 THR B N 1
ATOM 4436 C CA . THR B 1 153 ? 51.685 32.340 30.982 1.00 15.75 154 THR B CA 1
ATOM 4437 C C . THR B 1 153 ? 52.453 33.068 32.009 1.00 18.65 154 THR B C 1
ATOM 4438 O O . THR B 1 153 ? 53.620 32.780 32.208 1.00 16.53 154 THR B O 1
ATOM 4442 N N . LEU B 1 154 ? 51.761 33.906 32.798 1.00 19.94 155 LEU B N 1
ATOM 4443 C CA . LEU B 1 154 ? 52.468 34.590 33.891 1.00 15.79 155 LEU B CA 1
ATOM 4444 C C . LEU B 1 154 ? 53.058 33.679 34.956 1.00 22.56 155 LEU B C 1
ATOM 4445 O O . LEU B 1 154 ? 53.820 34.148 35.805 1.00 22.76 155 LEU B O 1
ATOM 4450 N N . SER B 1 155 ? 52.640 32.382 35.007 1.00 20.54 156 SER B N 1
ATOM 4451 C CA . SER B 1 155 ? 53.152 31.467 36.074 1.00 22.78 156 SER B CA 1
ATOM 4452 C C . SER B 1 155 ? 54.051 30.431 35.434 1.00 20.68 156 SER B C 1
ATOM 4453 O O . SER B 1 155 ? 54.521 29.494 36.114 1.00 20.32 156 SER B O 1
ATOM 4456 N N . HIS B 1 156 ? 54.289 30.651 34.146 1.00 19.58 157 HIS B N 1
ATOM 4457 C CA . HIS B 1 156 ? 55.164 29.737 33.426 1.00 21.81 157 HIS B CA 1
ATOM 4458 C C . HIS B 1 156 ? 56.506 29.640 34.101 1.00 27.75 157 HIS B C 1
ATOM 4459 O O . HIS B 1 156 ? 57.124 30.610 34.564 1.00 21.20 157 HIS B O 1
ATOM 4466 N N . ALA B 1 157 ? 56.987 28.430 34.185 1.00 23.30 158 ALA B N 1
ATOM 4467 C CA . ALA B 1 157 ? 58.235 28.222 34.820 1.00 21.02 158 ALA B CA 1
ATOM 4468 C C . ALA B 1 157 ? 59.376 28.722 33.936 1.00 30.31 158 ALA B C 1
ATOM 4469 O O . ALA B 1 157 ? 60.447 29.079 34.406 1.00 31.99 158 ALA B O 1
ATOM 4471 N N . ASP B 1 158 ? 59.188 28.728 32.654 1.00 20.39 159 ASP B N 1
ATOM 4472 C CA . ASP B 1 158 ? 60.256 29.207 31.842 1.00 23.41 159 ASP B CA 1
ATOM 4473 C C . ASP B 1 158 ? 60.309 30.729 31.904 1.00 23.73 159 ASP B C 1
ATOM 4474 O O . ASP B 1 158 ? 59.392 31.479 31.514 1.00 25.71 159 ASP B O 1
ATOM 4479 N N . ASP B 1 159 ? 61.441 31.173 32.420 1.00 23.07 160 ASP B N 1
ATOM 4480 C CA . ASP B 1 159 ? 61.735 32.561 32.670 1.00 26.18 160 ASP B CA 1
ATOM 4481 C C . ASP B 1 159 ? 61.438 33.457 31.553 1.00 26.34 160 ASP B C 1
ATOM 4482 O O . ASP B 1 159 ? 60.917 34.541 31.788 1.00 33.95 160 ASP B O 1
ATOM 4487 N N . SER B 1 160 ? 61.781 32.991 30.361 1.00 25.86 161 SER B N 1
ATOM 4488 C CA . SER B 1 160 ? 61.566 33.783 29.151 1.00 27.71 161 SER B CA 1
ATOM 4489 C C . SER B 1 160 ? 60.120 33.928 28.739 1.00 32.36 161 SER B C 1
ATOM 4490 O O . SER B 1 160 ? 59.716 35.010 28.359 1.00 26.76 161 SER B O 1
ATOM 4493 N N . ILE B 1 161 ? 59.364 32.828 28.802 1.00 25.96 162 ILE B N 1
ATOM 4494 C CA . ILE B 1 161 ? 57.948 32.862 28.438 1.00 24.74 162 ILE B CA 1
ATOM 4495 C C . ILE B 1 161 ? 57.287 33.742 29.435 1.00 25.62 162 ILE B C 1
ATOM 4496 O O . ILE B 1 161 ? 56.588 34.696 29.090 1.00 23.46 162 ILE B O 1
ATOM 4501 N N . ARG B 1 162 ? 57.655 33.431 30.687 1.00 22.15 163 ARG B N 1
ATOM 4502 C CA . ARG B 1 162 ? 57.123 34.211 31.762 1.00 21.36 163 ARG B CA 1
ATOM 4503 C C . ARG B 1 162 ? 57.365 35.695 31.485 1.00 29.79 163 ARG B C 1
ATOM 4504 O O . ARG B 1 162 ? 56.470 36.583 31.559 1.00 25.25 163 ARG B O 1
ATOM 4512 N N . GLN B 1 163 ? 58.660 35.973 31.173 1.00 31.46 164 GLN B N 1
ATOM 4513 C CA . GLN B 1 163 ? 59.048 37.363 30.868 1.00 27.45 164 GLN B CA 1
ATOM 4514 C C . GLN B 1 163 ? 58.236 37.979 29.757 1.00 24.61 164 GLN B C 1
ATOM 4515 O O . GLN B 1 163 ? 57.813 39.147 29.916 1.00 23.94 164 GLN B O 1
ATOM 4521 N N . PHE B 1 164 ? 57.971 37.170 28.695 1.00 16.78 165 PHE B N 1
ATOM 4522 C CA . PHE B 1 164 ? 57.160 37.749 27.652 1.00 19.64 165 PHE B CA 1
ATOM 4523 C C . PHE B 1 164 ? 55.769 38.170 28.109 1.00 30.08 165 PHE B C 1
ATOM 4524 O O . PHE B 1 164 ? 55.266 39.217 27.703 1.00 26.63 165 PHE B O 1
ATOM 4532 N N . TRP B 1 165 ? 55.109 37.329 28.932 1.00 25.59 166 TRP B N 1
ATOM 4533 C CA . TRP B 1 165 ? 53.746 37.685 29.378 1.00 23.97 166 TRP B CA 1
ATOM 4534 C C . TRP B 1 165 ? 53.761 38.894 30.326 1.00 21.27 166 TRP B C 1
ATOM 4535 O O . TRP B 1 165 ? 52.882 39.794 30.298 1.00 22.94 166 TRP B O 1
ATOM 4546 N N . ILE B 1 166 ? 54.814 38.958 31.173 1.00 24.20 167 ILE B N 1
ATOM 4547 C CA . ILE B 1 166 ? 55.002 40.121 32.088 1.00 22.46 167 ILE B CA 1
ATOM 4548 C C . ILE B 1 166 ? 55.126 41.390 31.300 1.00 30.81 167 ILE B C 1
ATOM 4549 O O . ILE B 1 166 ? 54.530 42.400 31.653 1.00 27.61 167 ILE B O 1
ATOM 4554 N N . ASP B 1 167 ? 55.915 41.327 30.220 1.00 17.43 168 ASP B N 1
ATOM 4555 C CA . ASP B 1 167 ? 56.131 42.513 29.465 1.00 22.90 168 ASP B CA 1
ATOM 4556 C C . ASP B 1 167 ? 54.850 42.848 28.782 1.00 25.99 168 ASP B C 1
ATOM 4557 O O . ASP B 1 167 ? 54.464 44.048 28.724 1.00 28.54 168 ASP B O 1
ATOM 4562 N N . HIS B 1 168 ? 54.163 41.811 28.280 1.00 22.00 169 HIS B N 1
ATOM 4563 C CA . HIS B 1 168 ? 52.893 42.102 27.637 1.00 22.79 169 HIS B CA 1
ATOM 4564 C C . HIS B 1 168 ? 51.955 42.814 28.601 1.00 21.30 169 HIS B C 1
ATOM 4565 O O . HIS B 1 168 ? 51.242 43.725 28.260 1.00 23.56 169 HIS B O 1
ATOM 4572 N N . CYS B 1 169 ? 51.933 42.381 29.836 1.00 19.59 170 CYS B N 1
ATOM 4573 C CA . CYS B 1 169 ? 51.011 43.042 30.805 1.00 21.65 170 CYS B CA 1
ATOM 4574 C C . CYS B 1 169 ? 51.412 44.447 31.137 1.00 24.61 170 CYS B C 1
ATOM 4575 O O . CYS B 1 169 ? 50.552 45.331 31.216 1.00 27.52 170 CYS B O 1
ATOM 4578 N N . LYS B 1 170 ? 52.718 44.630 31.310 1.00 21.10 171 LYS B N 1
ATOM 4579 C CA . LYS B 1 170 ? 53.322 45.968 31.524 1.00 25.66 171 LYS B CA 1
ATOM 4580 C C . LYS B 1 170 ? 53.016 46.954 30.387 1.00 19.27 171 LYS B C 1
ATOM 4581 O O . LYS B 1 170 ? 52.681 48.108 30.539 1.00 23.85 171 LYS B O 1
ATOM 4587 N N . ALA B 1 171 ? 53.136 46.481 29.190 1.00 18.79 172 ALA B N 1
ATOM 4588 C CA . ALA B 1 171 ? 52.796 47.321 28.046 1.00 20.18 172 ALA B CA 1
ATOM 4589 C C . ALA B 1 171 ? 51.288 47.610 27.963 1.00 29.51 172 ALA B C 1
ATOM 4590 O O . ALA B 1 171 ? 50.845 48.712 27.554 1.00 28.03 172 ALA B O 1
ATOM 4592 N N . SER B 1 172 ? 50.463 46.597 28.301 1.00 27.46 173 SER B N 1
ATOM 4593 C CA . SER B 1 172 ? 49.021 46.799 28.282 1.00 18.37 173 SER B CA 1
ATOM 4594 C C . SER B 1 172 ? 48.629 47.898 29.285 1.00 15.21 173 SER B C 1
ATOM 4595 O O . SER B 1 172 ? 47.748 48.672 28.986 1.00 20.81 173 SER B O 1
ATOM 4598 N N . ARG B 1 173 ? 49.333 47.970 30.428 1.00 20.63 174 ARG B N 1
ATOM 4599 C CA . ARG B 1 173 ? 49.046 48.986 31.413 1.00 24.77 174 ARG B CA 1
ATOM 4600 C C . ARG B 1 173 ? 49.187 50.404 30.881 1.00 25.70 174 ARG B C 1
ATOM 4601 O O . ARG B 1 173 ? 48.435 51.293 31.244 1.00 23.55 174 ARG B O 1
ATOM 4609 N N . ARG B 1 174 ? 50.138 50.561 29.982 1.00 28.62 175 ARG B N 1
ATOM 4610 C CA . ARG B 1 174 ? 50.464 51.818 29.326 1.00 21.87 175 ARG B CA 1
ATOM 4611 C C . ARG B 1 174 ? 49.410 52.094 28.324 1.00 21.75 175 ARG B C 1
ATOM 4612 O O . ARG B 1 174 ? 48.926 53.201 28.231 1.00 26.72 175 ARG B O 1
ATOM 4620 N N . VAL B 1 175 ? 48.954 51.062 27.632 1.00 21.71 176 VAL B N 1
ATOM 4621 C CA . VAL B 1 175 ? 47.829 51.381 26.714 1.00 23.84 176 VAL B CA 1
ATOM 4622 C C . VAL B 1 175 ? 46.594 51.939 27.539 1.00 25.91 176 VAL B C 1
ATOM 4623 O O . VAL B 1 175 ? 45.922 52.960 27.313 1.00 23.53 176 VAL B O 1
ATOM 4627 N N . SER B 1 176 ? 46.334 51.247 28.589 1.00 19.42 177 SER B N 1
ATOM 4628 C CA . SER B 1 176 ? 45.215 51.536 29.446 1.00 23.40 177 SER B CA 1
ATOM 4629 C C . SER B 1 176 ? 45.313 52.936 29.960 1.00 18.00 177 SER B C 1
ATOM 4630 O O . SER B 1 176 ? 44.321 53.689 29.927 1.00 23.04 177 SER B O 1
ATOM 4633 N N . ALA B 1 177 ? 46.472 53.268 30.487 1.00 23.64 178 ALA B N 1
ATOM 4634 C CA . ALA B 1 177 ? 46.624 54.634 31.024 1.00 25.27 178 ALA B CA 1
ATOM 4635 C C . ALA B 1 177 ? 46.407 55.641 29.928 1.00 33.51 178 ALA B C 1
ATOM 4636 O O . ALA B 1 177 ? 45.843 56.722 30.167 1.00 29.17 178 ALA B O 1
ATOM 4638 N N . TYR B 1 178 ? 46.854 55.257 28.713 1.00 25.28 179 TYR B N 1
ATOM 4639 C CA . TYR B 1 178 ? 46.653 56.098 27.551 1.00 20.05 179 TYR B CA 1
ATOM 4640 C C . TYR B 1 178 ? 45.165 56.355 27.356 1.00 33.76 179 TYR B C 1
ATOM 4641 O O . TYR B 1 178 ? 44.755 57.491 27.258 1.00 29.87 179 TYR B O 1
ATOM 4650 N N . PHE B 1 179 ? 44.328 55.301 27.452 1.00 28.45 180 PHE B N 1
ATOM 4651 C CA . PHE B 1 179 ? 42.868 55.448 27.388 1.00 20.03 180 PHE B CA 1
ATOM 4652 C C . PHE B 1 179 ? 42.362 56.434 28.462 1.00 20.97 180 PHE B C 1
ATOM 4653 O O . PHE B 1 179 ? 41.579 57.363 28.244 1.00 23.24 180 PHE B O 1
ATOM 4661 N N . GLY B 1 180 ? 42.787 56.233 29.661 1.00 15.38 181 GLY B N 1
ATOM 4662 C CA . GLY B 1 180 ? 42.324 57.089 30.737 1.00 21.61 181 GLY B CA 1
ATOM 4663 C C . GLY B 1 180 ? 42.579 58.557 30.397 1.00 42.84 181 GLY B C 1
ATOM 4664 O O . GLY B 1 180 ? 41.637 59.412 30.475 1.00 28.67 181 GLY B O 1
ATOM 4665 N N . GLU B 1 181 ? 43.869 58.815 29.990 1.00 32.39 182 GLU B N 1
ATOM 4666 C CA . GLU B 1 181 ? 44.364 60.146 29.648 1.00 31.47 182 GLU B CA 1
ATOM 4667 C C . GLU B 1 181 ? 43.495 60.771 28.591 1.00 34.88 182 GLU B C 1
ATOM 4668 O O . GLU B 1 181 ? 42.992 61.866 28.751 1.00 31.62 182 GLU B O 1
ATOM 4674 N N . GLN B 1 182 ? 43.314 60.035 27.507 1.00 25.83 183 GLN B N 1
ATOM 4675 C CA . GLN B 1 182 ? 42.559 60.546 26.408 1.00 24.11 183 GLN B CA 1
ATOM 4676 C C . GLN B 1 182 ? 41.093 60.682 26.650 1.00 35.44 183 GLN B C 1
ATOM 4677 O O . GLN B 1 182 ? 40.404 61.501 26.020 1.00 27.29 183 GLN B O 1
ATOM 4683 N N . LEU B 1 183 ? 40.584 59.815 27.503 1.00 28.83 184 LEU B N 1
ATOM 4684 C CA . LEU B 1 183 ? 39.173 59.864 27.601 1.00 28.73 184 LEU B CA 1
ATOM 4685 C C . LEU B 1 183 ? 38.691 60.605 28.787 1.00 32.49 184 LEU B C 1
ATOM 4686 O O . LEU B 1 183 ? 37.516 60.968 28.922 1.00 24.21 184 LEU B O 1
ATOM 4691 N N . GLY B 1 184 ? 39.579 60.801 29.707 1.00 26.95 185 GLY B N 1
ATOM 4692 C CA . GLY B 1 184 ? 39.060 61.539 30.835 1.00 25.87 185 GLY B CA 1
ATOM 4693 C C . GLY B 1 184 ? 38.385 60.687 31.851 1.00 42.42 185 GLY B C 1
ATOM 4694 O O . GLY B 1 184 ? 37.740 61.201 32.702 1.00 36.82 185 GLY B O 1
ATOM 4695 N N . THR B 1 185 ? 38.535 59.388 31.776 1.00 40.47 186 THR B N 1
ATOM 4696 C CA . THR B 1 185 ? 37.978 58.472 32.737 1.00 20.00 186 THR B CA 1
ATOM 4697 C C . THR B 1 185 ? 38.955 57.319 32.701 1.00 23.88 186 THR B C 1
ATOM 4698 O O . THR B 1 185 ? 39.337 56.863 31.644 1.00 28.34 186 THR B O 1
ATOM 4702 N N . PRO B 1 186 ? 39.338 56.865 33.866 1.00 24.08 187 PRO B N 1
ATOM 4703 C CA . PRO B 1 186 ? 40.314 55.799 34.020 1.00 22.14 187 PRO B CA 1
ATOM 4704 C C . PRO B 1 186 ? 39.832 54.520 33.406 1.00 25.04 187 PRO B C 1
ATOM 4705 O O . PRO B 1 186 ? 38.687 54.152 33.458 1.00 25.18 187 PRO B O 1
ATOM 4709 N N . SER B 1 187 ? 40.739 53.863 32.744 1.00 26.11 188 SER B N 1
ATOM 4710 C CA . SER B 1 187 ? 40.447 52.632 32.117 1.00 28.02 188 SER B CA 1
ATOM 4711 C C . SER B 1 187 ? 40.832 51.597 33.160 1.00 29.25 188 SER B C 1
ATOM 4712 O O . SER B 1 187 ? 41.907 51.696 33.757 1.00 24.20 188 SER B O 1
ATOM 4715 N N . VAL B 1 188 ? 39.968 50.607 33.346 1.00 23.06 189 VAL B N 1
ATOM 4716 C CA . VAL B 1 188 ? 40.249 49.552 34.296 1.00 28.67 189 VAL B CA 1
ATOM 4717 C C . VAL B 1 188 ? 40.917 48.444 33.538 1.00 17.50 189 VAL B C 1
ATOM 4718 O O . VAL B 1 188 ? 40.320 47.938 32.633 1.00 18.41 189 VAL B O 1
ATOM 4722 N N . MET B 1 189 ? 42.131 48.084 33.889 1.00 19.19 190 MET B N 1
ATOM 4723 C CA . MET B 1 189 ? 42.757 47.025 33.111 1.00 16.82 190 MET B CA 1
ATOM 4724 C C . MET B 1 189 ? 42.790 45.770 33.922 1.00 18.76 190 MET B C 1
ATOM 4725 O O . MET B 1 189 ? 43.472 45.657 34.958 1.00 18.78 190 MET B O 1
ATOM 4730 N N . ASN B 1 190 ? 42.020 44.818 33.430 1.00 19.02 191 ASN B N 1
ATOM 4731 C CA . ASN B 1 190 ? 41.827 43.557 34.081 1.00 19.27 191 ASN B CA 1
ATOM 4732 C C . ASN B 1 190 ? 42.829 42.506 33.645 1.00 17.70 191 ASN B C 1
ATOM 4733 O O . ASN B 1 190 ? 43.140 42.360 32.470 1.00 18.70 191 ASN B O 1
ATOM 4738 N N . ILE B 1 191 ? 43.328 41.783 34.616 1.00 16.72 192 ILE B N 1
ATOM 4739 C CA . ILE B 1 191 ? 44.265 40.710 34.395 1.00 17.21 192 ILE B CA 1
ATOM 4740 C C . ILE B 1 191 ? 43.633 39.386 34.746 1.00 22.85 192 ILE B C 1
ATOM 4741 O O . ILE B 1 191 ? 43.383 39.098 35.941 1.00 18.69 192 ILE B O 1
ATOM 4746 N N . TRP B 1 192 ? 43.468 38.603 33.701 1.00 17.09 193 TRP B N 1
ATOM 4747 C CA . TRP B 1 192 ? 42.928 37.245 33.653 1.00 19.60 193 TRP B CA 1
ATOM 4748 C C . TRP B 1 192 ? 43.889 36.312 32.860 1.00 19.67 193 TRP B C 1
ATOM 4749 O O . TRP B 1 192 ? 44.268 36.589 31.718 1.00 22.90 193 TRP B O 1
ATOM 4760 N N . ILE B 1 193 ? 44.264 35.181 33.435 1.00 18.39 194 ILE B N 1
ATOM 4761 C CA . ILE B 1 193 ? 45.097 34.287 32.692 1.00 18.94 194 ILE B CA 1
ATOM 4762 C C . ILE B 1 193 ? 44.494 32.936 32.870 1.00 23.37 194 ILE B C 1
ATOM 4763 O O . ILE B 1 193 ? 43.868 32.692 33.863 1.00 16.94 194 ILE B O 1
ATOM 4768 N N . PRO B 1 194 ? 44.751 32.051 31.953 1.00 21.99 195 PRO B N 1
ATOM 4769 C CA . PRO B 1 194 ? 44.195 30.733 32.009 1.00 17.97 195 PRO B CA 1
ATOM 4770 C C . PRO B 1 194 ? 44.975 29.750 32.873 1.00 22.90 195 PRO B C 1
ATOM 4771 O O . PRO B 1 194 ? 44.480 28.636 33.111 1.00 20.94 195 PRO B O 1
ATOM 4775 N N . ASP B 1 195 ? 46.216 30.066 33.225 1.00 18.68 196 ASP B N 1
ATOM 4776 C CA . ASP B 1 195 ? 47.092 29.162 33.922 1.00 12.17 196 ASP B CA 1
ATOM 4777 C C . ASP B 1 195 ? 46.436 28.269 34.915 1.00 21.72 196 ASP B C 1
ATOM 4778 O O . ASP B 1 195 ? 45.785 28.749 35.859 1.00 15.84 196 ASP B O 1
ATOM 4783 N N . GLY B 1 196 ? 46.622 26.941 34.692 1.00 19.29 197 GLY B N 1
ATOM 4784 C CA . GLY B 1 196 ? 46.084 25.857 35.543 1.00 15.43 197 GLY B CA 1
ATOM 4785 C C . GLY B 1 196 ? 46.465 24.468 35.033 1.00 19.40 197 GLY B C 1
ATOM 4786 O O . GLY B 1 196 ? 47.265 24.340 34.098 1.00 28.00 197 GLY B O 1
ATOM 4787 N N . MET B 1 197 ? 45.844 23.434 35.600 1.00 19.94 198 MET B N 1
ATOM 4788 C CA . MET B 1 197 ? 46.102 22.050 35.215 1.00 22.20 198 MET B CA 1
ATOM 4789 C C . MET B 1 197 ? 44.813 21.295 34.995 1.00 24.62 198 MET B C 1
ATOM 4790 O O . MET B 1 197 ? 43.861 21.404 35.758 1.00 24.85 198 MET B O 1
ATOM 4795 N N . LYS B 1 198 ? 44.815 20.481 33.948 1.00 19.12 199 LYS B N 1
ATOM 4796 C CA . LYS B 1 198 ? 43.673 19.694 33.713 1.00 14.65 199 LYS B CA 1
ATOM 4797 C C . LYS B 1 198 ? 43.455 18.593 34.775 1.00 20.03 199 LYS B C 1
ATOM 4798 O O . LYS B 1 198 ? 42.325 18.317 35.178 1.00 22.64 199 LYS B O 1
ATOM 4804 N N . ASP B 1 199 ? 44.545 17.911 35.272 1.00 17.47 200 ASP B N 1
ATOM 4805 C CA . ASP B 1 199 ? 44.418 16.789 36.177 1.00 18.45 200 ASP B CA 1
ATOM 4806 C C . ASP B 1 199 ? 45.173 16.968 37.466 1.00 23.25 200 ASP B C 1
ATOM 4807 O O . ASP B 1 199 ? 45.671 18.060 37.732 1.00 18.76 200 ASP B O 1
ATOM 4812 N N . ILE B 1 200 ? 45.155 15.894 38.256 1.00 19.10 201 ILE B N 1
ATOM 4813 C CA . ILE B 1 200 ? 45.767 15.843 39.554 1.00 14.26 201 ILE B CA 1
ATOM 4814 C C . ILE B 1 200 ? 47.144 16.443 39.495 1.00 23.28 201 ILE B C 1
ATOM 4815 O O . ILE B 1 200 ? 47.925 15.956 38.708 1.00 22.45 201 ILE B O 1
ATOM 4820 N N . THR B 1 201 ? 47.380 17.475 40.306 1.00 15.05 202 THR B N 1
ATOM 4821 C CA . THR B 1 201 ? 48.587 18.278 40.369 1.00 17.95 202 THR B CA 1
ATOM 4822 C C . THR B 1 201 ? 49.410 18.072 41.565 1.00 22.31 202 THR B C 1
ATOM 4823 O O . THR B 1 201 ? 48.871 17.984 42.642 1.00 23.30 202 THR B O 1
ATOM 4827 N N . VAL B 1 202 ? 50.709 17.993 41.388 1.00 17.87 203 VAL B N 1
ATOM 4828 C CA . VAL B 1 202 ? 51.515 17.778 42.584 1.00 18.33 203 VAL B CA 1
ATOM 4829 C C . VAL B 1 202 ? 51.899 19.097 43.268 1.00 18.89 203 VAL B C 1
ATOM 4830 O O . VAL B 1 202 ? 51.905 19.252 44.520 1.00 23.47 203 VAL B O 1
ATOM 4834 N N . ASP B 1 203 ? 52.264 20.070 42.422 1.00 16.70 204 ASP B N 1
ATOM 4835 C CA . ASP B 1 203 ? 52.716 21.304 43.018 1.00 18.14 204 ASP B CA 1
ATOM 4836 C C . ASP B 1 203 ? 51.890 22.518 42.647 1.00 20.05 204 ASP B C 1
ATOM 4837 O O . ASP B 1 203 ? 52.119 23.114 41.617 1.00 21.68 204 ASP B O 1
ATOM 4842 N N . ARG B 1 204 ? 50.960 22.902 43.487 1.00 18.99 205 ARG B N 1
ATOM 4843 C CA . ARG B 1 204 ? 50.109 24.033 43.210 1.00 18.80 205 ARG B CA 1
ATOM 4844 C C . ARG B 1 204 ? 50.759 25.350 43.650 1.00 27.85 205 ARG B C 1
ATOM 4845 O O . ARG B 1 204 ? 50.320 26.476 43.264 1.00 18.58 205 ARG B O 1
ATOM 4853 N N . LEU B 1 205 ? 51.750 25.170 44.541 1.00 22.12 206 LEU B N 1
ATOM 4854 C CA . LEU B 1 205 ? 52.530 26.266 45.173 1.00 21.23 206 LEU B CA 1
ATOM 4855 C C . LEU B 1 205 ? 53.453 27.088 44.284 1.00 21.02 206 LEU B C 1
ATOM 4856 O O . LEU B 1 205 ? 53.297 28.315 44.205 1.00 27.30 206 LEU B O 1
ATOM 4861 N N . ALA B 1 206 ? 54.382 26.402 43.604 1.00 18.51 207 ALA B N 1
ATOM 4862 C CA . ALA B 1 206 ? 55.358 27.060 42.731 1.00 21.81 207 ALA B CA 1
ATOM 4863 C C . ALA B 1 206 ? 54.822 27.998 41.686 1.00 16.02 207 ALA B C 1
ATOM 4864 O O . ALA B 1 206 ? 55.301 29.109 41.576 1.00 23.51 207 ALA B O 1
ATOM 4866 N N . PRO B 1 207 ? 53.803 27.608 40.961 1.00 19.83 208 PRO B N 1
ATOM 4867 C CA . PRO B 1 207 ? 53.155 28.478 39.937 1.00 17.13 208 PRO B CA 1
ATOM 4868 C C . PRO B 1 207 ? 52.516 29.701 40.578 1.00 21.04 208 PRO B C 1
ATOM 4869 O O . PRO B 1 207 ? 52.533 30.831 40.055 1.00 20.38 208 PRO B O 1
ATOM 4873 N N . ARG B 1 208 ? 51.999 29.494 41.788 1.00 17.77 209 ARG B N 1
ATOM 4874 C CA . ARG B 1 208 ? 51.409 30.615 42.539 1.00 18.76 209 ARG B CA 1
ATOM 4875 C C . ARG B 1 208 ? 52.489 31.604 42.972 1.00 21.96 209 ARG B C 1
ATOM 4876 O O . ARG B 1 208 ? 52.342 32.829 42.855 1.00 14.44 209 ARG B O 1
ATOM 4884 N N . GLN B 1 209 ? 53.597 31.061 43.499 1.00 22.69 210 GLN B N 1
ATOM 4885 C CA . GLN B 1 209 ? 54.715 31.891 43.877 1.00 18.42 210 GLN B CA 1
ATOM 4886 C C . GLN B 1 209 ? 55.234 32.678 42.650 1.00 22.44 210 GLN B C 1
ATOM 4887 O O . GLN B 1 209 ? 55.550 33.852 42.668 1.00 22.06 210 GLN B O 1
ATOM 4893 N N . ARG B 1 210 ? 55.320 32.006 41.527 1.00 17.99 211 ARG B N 1
ATOM 4894 C CA . ARG B 1 210 ? 55.724 32.676 40.321 1.00 19.36 211 ARG B CA 1
ATOM 4895 C C . ARG B 1 210 ? 54.678 33.696 39.909 1.00 24.40 211 ARG B C 1
ATOM 4896 O O . ARG B 1 210 ? 54.998 34.787 39.427 1.00 25.04 211 ARG B O 1
ATOM 4904 N N . LEU B 1 211 ? 53.403 33.338 40.083 1.00 20.02 212 LEU B N 1
ATOM 4905 C CA . LEU B 1 211 ? 52.417 34.293 39.642 1.00 20.54 212 LEU B CA 1
ATOM 4906 C C . LEU B 1 211 ? 52.499 35.570 40.462 1.00 19.77 212 LEU B C 1
ATOM 4907 O O . LEU B 1 211 ? 52.409 36.646 39.931 1.00 22.40 212 LEU B O 1
ATOM 4912 N N . LEU B 1 212 ? 52.672 35.409 41.760 1.00 20.11 213 LEU B N 1
ATOM 4913 C CA . LEU B 1 212 ? 52.752 36.497 42.694 1.00 18.16 213 LEU B CA 1
ATOM 4914 C C . LEU B 1 212 ? 53.846 37.500 42.344 1.00 24.69 213 LEU B C 1
ATOM 4915 O O . LEU B 1 212 ? 53.634 38.761 42.253 1.00 18.88 213 LEU B O 1
ATOM 4920 N N . ALA B 1 213 ? 55.022 36.899 42.134 1.00 19.42 214 ALA B N 1
ATOM 4921 C CA . ALA B 1 213 ? 56.203 37.660 41.764 1.00 20.41 214 ALA B CA 1
ATOM 4922 C C . ALA B 1 213 ? 55.998 38.344 40.423 1.00 23.82 214 ALA B C 1
ATOM 4923 O O . ALA B 1 213 ? 56.334 39.531 40.216 1.00 25.33 214 ALA B O 1
ATOM 4925 N N . ALA B 1 214 ? 55.344 37.612 39.521 1.00 18.58 215 ALA B N 1
ATOM 4926 C CA . ALA B 1 214 ? 55.120 38.277 38.259 1.00 18.12 215 ALA B CA 1
ATOM 4927 C C . ALA B 1 214 ? 54.208 39.454 38.297 1.00 26.55 215 ALA B C 1
ATOM 4928 O O . ALA B 1 214 ? 54.423 40.431 37.538 1.00 23.54 215 ALA B O 1
ATOM 4930 N N . LEU B 1 215 ? 53.165 39.333 39.092 1.00 18.01 216 LEU B N 1
ATOM 4931 C CA . LEU B 1 215 ? 52.170 40.406 39.170 1.00 16.52 216 LEU B CA 1
ATOM 4932 C C . LEU B 1 215 ? 52.814 41.572 39.847 1.00 23.65 216 LEU B C 1
ATOM 4933 O O . LEU B 1 215 ? 52.618 42.738 39.501 1.00 22.06 216 LEU B O 1
ATOM 4938 N N . ASP B 1 216 ? 53.635 41.282 40.806 1.00 16.57 217 ASP B N 1
ATOM 4939 C CA . ASP B 1 216 ? 54.246 42.431 41.402 1.00 16.05 217 ASP B CA 1
ATOM 4940 C C . ASP B 1 216 ? 55.092 43.196 40.407 1.00 24.27 217 ASP B C 1
ATOM 4941 O O . ASP B 1 216 ? 55.079 44.425 40.342 1.00 30.66 217 ASP B O 1
ATOM 4946 N N . GLU B 1 217 ? 55.834 42.459 39.567 1.00 25.99 218 GLU B N 1
ATOM 4947 C CA . GLU B 1 217 ? 56.606 43.154 38.534 1.00 21.26 218 GLU B CA 1
ATOM 4948 C C . GLU B 1 217 ? 55.705 43.846 37.530 1.00 25.74 218 GLU B C 1
ATOM 4949 O O . GLU B 1 217 ? 55.889 44.947 37.074 1.00 24.72 218 GLU B O 1
ATOM 4955 N N . VAL B 1 218 ? 54.653 43.177 37.173 1.00 26.20 219 VAL B N 1
ATOM 4956 C CA . VAL B 1 218 ? 53.770 43.758 36.224 1.00 16.79 219 VAL B CA 1
ATOM 4957 C C . VAL B 1 218 ? 53.215 45.089 36.644 1.00 29.44 219 VAL B C 1
ATOM 4958 O O . VAL B 1 218 ? 52.926 45.950 35.787 1.00 26.06 219 VAL B O 1
ATOM 4962 N N . ILE B 1 219 ? 53.003 45.265 37.942 1.00 21.78 220 ILE B N 1
ATOM 4963 C CA . ILE B 1 219 ? 52.364 46.498 38.383 1.00 21.58 220 ILE B CA 1
ATOM 4964 C C . ILE B 1 219 ? 53.295 47.506 38.991 1.00 23.74 220 ILE B C 1
ATOM 4965 O O . ILE B 1 219 ? 52.856 48.534 39.556 1.00 28.17 220 ILE B O 1
ATOM 4970 N N . SER B 1 220 ? 54.582 47.166 38.875 1.00 23.90 221 SER B N 1
ATOM 4971 C CA . SER B 1 220 ? 55.649 47.967 39.466 1.00 27.14 221 SER B CA 1
ATOM 4972 C C . SER B 1 220 ? 55.699 49.387 38.973 1.00 24.96 221 SER B C 1
ATOM 4973 O O . SER B 1 220 ? 56.077 50.251 39.717 1.00 27.70 221 SER B O 1
ATOM 4976 N N . GLU B 1 221 ? 55.280 49.614 37.749 1.00 29.28 222 GLU B N 1
ATOM 4977 C CA . GLU B 1 221 ? 55.306 50.930 37.182 1.00 23.69 222 GLU B CA 1
ATOM 4978 C C . GLU B 1 221 ? 54.157 51.735 37.642 1.00 31.18 222 GLU B C 1
ATOM 4979 O O . GLU B 1 221 ? 53.007 51.470 37.324 1.00 23.13 222 GLU B O 1
ATOM 4985 N N . LYS B 1 222 ? 54.480 52.774 38.392 1.00 33.40 223 LYS B N 1
ATOM 4986 C CA . LYS B 1 222 ? 53.385 53.585 38.873 1.00 34.95 223 LYS B CA 1
ATOM 4987 C C . LYS B 1 222 ? 52.736 54.462 37.847 1.00 34.51 223 LYS B C 1
ATOM 4988 O O . LYS B 1 222 ? 53.407 55.320 37.300 1.00 40.55 223 LYS B O 1
ATOM 4994 N N . LEU B 1 223 ? 51.435 54.229 37.637 1.00 27.10 224 LEU B N 1
ATOM 4995 C CA . LEU B 1 223 ? 50.743 55.005 36.704 1.00 19.99 224 LEU B CA 1
ATOM 4996 C C . LEU B 1 223 ? 49.756 55.865 37.395 1.00 29.01 224 LEU B C 1
ATOM 4997 O O . LEU B 1 223 ? 49.468 55.644 38.548 1.00 38.43 224 LEU B O 1
ATOM 5002 N N . ASN B 1 224 ? 49.211 56.842 36.685 1.00 29.07 225 ASN B N 1
ATOM 5003 C CA . ASN B 1 224 ? 48.203 57.760 37.254 1.00 27.41 225 ASN B CA 1
ATOM 5004 C C . ASN B 1 224 ? 46.823 57.096 37.421 1.00 30.38 225 ASN B C 1
ATOM 5005 O O . ASN B 1 224 ? 46.151 56.699 36.475 1.00 22.25 225 ASN B O 1
ATOM 5010 N N . PRO B 1 225 ? 46.427 57.019 38.654 1.00 26.14 226 PRO B N 1
ATOM 5011 C CA . PRO B 1 225 ? 45.188 56.427 39.074 1.00 27.58 226 PRO B CA 1
ATOM 5012 C C . PRO B 1 225 ? 44.029 57.160 38.450 1.00 32.03 226 PRO B C 1
ATOM 5013 O O . PRO B 1 225 ? 42.928 56.655 38.327 1.00 34.24 226 PRO B O 1
ATOM 5017 N N . ALA B 1 226 ? 44.282 58.364 38.032 1.00 27.19 227 ALA B N 1
ATOM 5018 C CA . ALA B 1 226 ? 43.217 59.041 37.411 1.00 24.20 227 ALA B CA 1
ATOM 5019 C C . ALA B 1 226 ? 43.063 58.471 36.014 1.00 22.25 227 ALA B C 1
ATOM 5020 O O . ALA B 1 226 ? 42.107 58.753 35.276 1.00 26.30 227 ALA B O 1
ATOM 5022 N N . HIS B 1 227 ? 44.057 57.729 35.562 1.00 22.76 228 HIS B N 1
ATOM 5023 C CA . HIS B 1 227 ? 43.869 57.270 34.195 1.00 25.95 228 HIS B CA 1
ATOM 5024 C C . HIS B 1 227 ? 43.756 55.801 34.054 1.00 30.83 228 HIS B C 1
ATOM 5025 O O . HIS B 1 227 ? 43.349 55.325 32.993 1.00 26.97 228 HIS B O 1
ATOM 5032 N N . HIS B 1 228 ? 44.210 55.132 35.081 1.00 24.39 229 HIS B N 1
ATOM 5033 C CA . HIS B 1 228 ? 44.307 53.713 34.991 1.00 22.60 229 HIS B CA 1
ATOM 5034 C C . HIS B 1 228 ? 44.117 53.016 36.358 1.00 27.69 229 HIS B C 1
ATOM 5035 O O . HIS B 1 228 ? 44.514 53.498 37.438 1.00 21.02 229 HIS B O 1
ATOM 5042 N N . ILE B 1 229 ? 43.532 51.810 36.272 1.00 28.00 230 ILE B N 1
ATOM 5043 C CA . ILE B 1 229 ? 43.337 50.980 37.426 1.00 23.85 230 ILE B CA 1
ATOM 5044 C C . ILE B 1 229 ? 43.707 49.512 37.114 1.00 21.65 230 ILE B C 1
ATOM 5045 O O . ILE B 1 229 ? 43.370 48.994 36.054 1.00 17.31 230 ILE B O 1
ATOM 5050 N N . ASP B 1 230 ? 44.407 48.841 38.035 1.00 20.18 231 ASP B N 1
ATOM 5051 C CA . ASP B 1 230 ? 44.740 47.439 37.782 1.00 23.61 231 ASP B CA 1
ATOM 5052 C C . ASP B 1 230 ? 43.742 46.526 38.466 1.00 25.50 231 ASP B C 1
ATOM 5053 O O . ASP B 1 230 ? 43.555 46.720 39.625 1.00 16.78 231 ASP B O 1
ATOM 5058 N N . ALA B 1 231 ? 43.152 45.541 37.780 1.00 23.76 232 ALA B N 1
ATOM 5059 C CA . ALA B 1 231 ? 42.278 44.591 38.442 1.00 21.08 232 ALA B CA 1
ATOM 5060 C C . ALA B 1 231 ? 42.763 43.139 38.210 1.00 23.52 232 ALA B C 1
ATOM 5061 O O . ALA B 1 231 ? 43.287 42.817 37.208 1.00 19.25 232 ALA B O 1
ATOM 5063 N N . VAL B 1 232 ? 42.602 42.230 39.147 1.00 22.64 233 VAL B N 1
ATOM 5064 C CA . VAL B 1 232 ? 42.952 40.809 38.980 1.00 18.24 233 VAL B CA 1
ATOM 5065 C C . VAL B 1 232 ? 41.684 39.932 39.104 1.00 22.03 233 VAL B C 1
ATOM 5066 O O . VAL B 1 232 ? 40.837 40.139 39.998 1.00 17.00 233 VAL B O 1
ATOM 5070 N N . GLU B 1 233 ? 41.542 38.962 38.177 1.00 20.56 234 GLU B N 1
ATOM 5071 C CA . GLU B 1 233 ? 40.371 38.081 38.101 1.00 18.42 234 GLU B CA 1
ATOM 5072 C C . GLU B 1 233 ? 40.569 36.626 38.397 1.00 22.43 234 GLU B C 1
ATOM 5073 O O . GLU B 1 233 ? 41.231 35.917 37.635 1.00 20.74 234 GLU B O 1
ATOM 5079 N N . SER B 1 234 ? 40.023 36.162 39.522 1.00 20.09 235 SER B N 1
ATOM 5080 C CA . SER B 1 234 ? 40.101 34.738 39.841 1.00 21.25 235 SER B CA 1
ATOM 5081 C C . SER B 1 234 ? 39.159 33.923 38.951 1.00 17.76 235 SER B C 1
ATOM 5082 O O . SER B 1 234 ? 38.239 34.447 38.283 1.00 19.91 235 SER B O 1
ATOM 5085 N N . LYS B 1 235 ? 39.397 32.626 38.941 1.00 19.67 236 LYS B N 1
ATOM 5086 C CA . LYS B 1 235 ? 38.566 31.685 38.203 1.00 20.63 236 LYS B CA 1
ATOM 5087 C C . LYS B 1 235 ? 38.696 30.310 38.813 1.00 16.45 236 LYS B C 1
ATOM 5088 O O . LYS B 1 235 ? 39.767 29.929 39.369 1.00 19.76 236 LYS B O 1
ATOM 5094 N N . LEU B 1 236 ? 37.599 29.555 38.796 1.00 19.60 237 LEU B N 1
ATOM 5095 C CA . LEU B 1 236 ? 37.663 28.265 39.479 1.00 19.46 237 LEU B CA 1
ATOM 5096 C C . LEU B 1 236 ? 38.225 27.156 38.604 1.00 25.57 237 LEU B C 1
ATOM 5097 O O . LEU B 1 236 ? 39.083 26.347 38.979 1.00 18.86 237 LEU B O 1
ATOM 5102 N N . PHE B 1 237 ? 37.741 27.103 37.380 1.00 17.03 238 PHE B N 1
ATOM 5103 C CA . PHE B 1 237 ? 38.283 26.095 36.537 1.00 13.29 238 PHE B CA 1
ATOM 5104 C C . PHE B 1 237 ? 37.888 26.445 35.145 1.00 22.46 238 PHE B C 1
ATOM 5105 O O . PHE B 1 237 ? 37.005 27.253 34.900 1.00 21.27 238 PHE B O 1
ATOM 5113 N N . GLY B 1 238 ? 38.536 25.786 34.209 1.00 26.64 239 GLY B N 1
ATOM 5114 C CA . GLY B 1 238 ? 38.215 26.000 32.795 1.00 25.68 239 GLY B CA 1
ATOM 5115 C C . GLY B 1 238 ? 38.330 24.640 32.065 1.00 23.38 239 GLY B C 1
ATOM 5116 O O . GLY B 1 238 ? 38.952 23.698 32.605 1.00 22.98 239 GLY B O 1
ATOM 5117 N N . ILE B 1 239 ? 37.748 24.547 30.850 1.00 19.98 240 ILE B N 1
ATOM 5118 C CA . ILE B 1 239 ? 37.811 23.294 30.090 1.00 23.80 240 ILE B CA 1
ATOM 5119 C C . ILE B 1 239 ? 39.293 22.999 29.811 1.00 36.72 240 ILE B C 1
ATOM 5120 O O . ILE B 1 239 ? 40.031 23.907 29.351 1.00 23.78 240 ILE B O 1
ATOM 5125 N N . GLY B 1 240 ? 39.762 21.774 30.132 1.00 22.28 241 GLY B N 1
ATOM 5126 C CA . GLY B 1 240 ? 41.166 21.495 29.943 1.00 18.89 241 GLY B CA 1
ATOM 5127 C C . GLY B 1 240 ? 42.013 22.029 31.066 1.00 25.82 241 GLY B C 1
ATOM 5128 O O . GLY B 1 240 ? 43.191 21.942 31.044 1.00 31.99 241 GLY B O 1
ATOM 5129 N N . ALA B 1 241 ? 41.431 22.520 32.131 1.00 23.04 242 ALA B N 1
ATOM 5130 C CA . ALA B 1 241 ? 42.253 22.979 33.231 1.00 20.89 242 ALA B CA 1
ATOM 5131 C C . ALA B 1 241 ? 41.354 22.829 34.449 1.00 27.51 242 ALA B C 1
ATOM 5132 O O . ALA B 1 241 ? 41.235 23.689 35.356 1.00 18.69 242 ALA B O 1
ATOM 5134 N N . GLU B 1 242 ? 40.660 21.735 34.409 1.00 24.78 243 GLU B N 1
ATOM 5135 C CA . GLU B 1 242 ? 39.736 21.528 35.443 1.00 15.56 243 GLU B CA 1
ATOM 5136 C C . GLU B 1 242 ? 40.231 21.401 36.822 1.00 23.08 243 GLU B C 1
ATOM 5137 O O . GLU B 1 242 ? 39.410 21.654 37.713 1.00 21.85 243 GLU B O 1
ATOM 5143 N N . SER B 1 243 ? 41.453 20.868 37.042 1.00 16.42 244 SER B N 1
ATOM 5144 C CA . SER B 1 243 ? 41.751 20.530 38.386 1.00 12.00 244 SER B CA 1
ATOM 5145 C C . SER B 1 243 ? 42.319 21.558 39.256 1.00 18.76 244 SER B C 1
ATOM 5146 O O . SER B 1 243 ? 42.278 21.430 40.500 1.00 16.89 244 SER B O 1
ATOM 5149 N N . TYR B 1 244 ? 42.960 22.511 38.605 1.00 21.27 245 TYR B N 1
ATOM 5150 C CA . TYR B 1 244 ? 43.655 23.495 39.399 1.00 16.90 245 TYR B CA 1
ATOM 5151 C C . TYR B 1 244 ? 43.819 24.693 38.565 1.00 16.73 245 TYR B C 1
ATOM 5152 O O . TYR B 1 244 ? 44.053 24.612 37.363 1.00 17.77 245 TYR B O 1
ATOM 5161 N N . THR B 1 245 ? 43.631 25.811 39.206 1.00 17.03 246 THR B N 1
ATOM 5162 C CA . THR B 1 245 ? 43.815 27.128 38.590 1.00 17.55 246 THR B CA 1
ATOM 5163 C C . THR B 1 245 ? 44.761 27.872 39.549 1.00 21.35 246 THR B C 1
ATOM 5164 O O . THR B 1 245 ? 44.516 27.997 40.795 1.00 20.76 246 THR B O 1
ATOM 5168 N N . VAL B 1 246 ? 45.859 28.320 38.984 1.00 23.17 247 VAL B N 1
ATOM 5169 C CA . VAL B 1 246 ? 46.882 29.075 39.772 1.00 22.86 247 VAL B CA 1
ATOM 5170 C C . VAL B 1 246 ? 46.245 30.292 40.489 1.00 18.82 247 VAL B C 1
ATOM 5171 O O . VAL B 1 246 ? 46.311 30.388 41.742 1.00 23.59 247 VAL B O 1
ATOM 5175 N N . GLY B 1 247 ? 45.647 31.180 39.664 1.00 17.40 248 GLY B N 1
ATOM 5176 C CA . GLY B 1 247 ? 44.951 32.391 40.114 1.00 17.21 248 GLY B CA 1
ATOM 5177 C C . GLY B 1 247 ? 43.517 32.070 40.612 1.00 17.22 248 GLY B C 1
ATOM 5178 O O . GLY B 1 247 ? 42.491 32.287 39.957 1.00 17.37 248 GLY B O 1
ATOM 5179 N N . SER B 1 248 ? 43.483 31.556 41.837 1.00 18.70 249 SER B N 1
ATOM 5180 C CA . SER B 1 248 ? 42.262 31.175 42.464 1.00 18.44 249 SER B CA 1
ATOM 5181 C C . SER B 1 248 ? 41.641 32.352 43.203 1.00 27.22 249 SER B C 1
ATOM 5182 O O . SER B 1 248 ? 42.169 33.441 43.305 1.00 19.21 249 SER B O 1
ATOM 5185 N N . ASN B 1 249 ? 40.464 32.132 43.712 1.00 16.49 250 ASN B N 1
ATOM 5186 C CA . ASN B 1 249 ? 39.809 33.145 44.501 1.00 18.98 250 ASN B CA 1
ATOM 5187 C C . ASN B 1 249 ? 40.678 33.662 45.659 1.00 20.55 250 ASN B C 1
ATOM 5188 O O . ASN B 1 249 ? 40.898 34.849 45.854 1.00 20.07 250 ASN B O 1
ATOM 5193 N N . GLU B 1 250 ? 41.124 32.743 46.513 1.00 17.54 251 GLU B N 1
ATOM 5194 C CA . GLU B 1 250 ? 41.946 33.129 47.649 1.00 16.57 251 GLU B CA 1
ATOM 5195 C C . GLU B 1 250 ? 43.273 33.758 47.213 1.00 19.78 251 GLU B C 1
ATOM 5196 O O . GLU B 1 250 ? 43.775 34.687 47.869 1.00 24.45 251 GLU B O 1
ATOM 5202 N N . PHE B 1 251 ? 43.867 33.259 46.115 1.00 14.36 252 PHE B N 1
ATOM 5203 C CA . PHE B 1 251 ? 45.116 33.873 45.621 1.00 14.42 252 PHE B CA 1
ATOM 5204 C C . PHE B 1 251 ? 44.927 35.411 45.304 1.00 22.13 252 PHE B C 1
ATOM 5205 O O . PHE B 1 251 ? 45.656 36.323 45.740 1.00 19.39 252 PHE B O 1
ATOM 5213 N N . TYR B 1 252 ? 43.906 35.742 44.491 1.00 15.80 253 TYR B N 1
ATOM 5214 C CA . TYR B 1 252 ? 43.634 37.116 44.129 1.00 13.27 253 TYR B CA 1
ATOM 5215 C C . TYR B 1 252 ? 43.032 37.983 45.259 1.00 19.33 253 TYR B C 1
ATOM 5216 O O . TYR B 1 252 ? 43.205 39.235 45.333 1.00 19.40 253 TYR B O 1
ATOM 5225 N N . MET B 1 253 ? 42.288 37.337 46.194 1.00 18.97 254 MET B N 1
ATOM 5226 C CA . MET B 1 253 ? 41.754 38.110 47.286 1.00 21.02 254 MET B CA 1
ATOM 5227 C C . MET B 1 253 ? 42.969 38.569 48.082 1.00 30.94 254 MET B C 1
ATOM 5228 O O . MET B 1 253 ? 43.156 39.752 48.475 1.00 18.33 254 MET B O 1
ATOM 5233 N N . GLY B 1 254 ? 43.855 37.582 48.301 1.00 16.01 255 GLY B N 1
ATOM 5234 C CA . GLY B 1 254 ? 45.065 37.971 49.016 1.00 18.50 255 GLY B CA 1
ATOM 5235 C C . GLY B 1 254 ? 45.885 39.016 48.213 1.00 27.97 255 GLY B C 1
ATOM 5236 O O . GLY B 1 254 ? 46.389 40.012 48.755 1.00 22.34 255 GLY B O 1
ATOM 5237 N N . TYR B 1 255 ? 46.043 38.761 46.905 1.00 15.62 256 TYR B N 1
ATOM 5238 C CA . TYR B 1 255 ? 46.796 39.691 46.149 1.00 14.53 256 TYR B CA 1
ATOM 5239 C C . TYR B 1 255 ? 46.222 41.106 46.161 1.00 22.74 256 TYR B C 1
ATOM 5240 O O . TYR B 1 255 ? 46.909 42.113 46.439 1.00 17.37 256 TYR B O 1
ATOM 5249 N N . ALA B 1 256 ? 44.951 41.220 45.778 1.00 22.61 257 ALA B N 1
ATOM 5250 C CA . ALA B 1 256 ? 44.313 42.542 45.726 1.00 25.11 257 ALA B CA 1
ATOM 5251 C C . ALA B 1 256 ? 44.368 43.255 47.065 1.00 27.27 257 ALA B C 1
ATOM 5252 O O . ALA B 1 256 ? 44.537 44.452 47.118 1.00 24.23 257 ALA B O 1
ATOM 5254 N N . THR B 1 257 ? 44.194 42.496 48.149 1.00 24.67 258 THR B N 1
ATOM 5255 C CA . THR B 1 257 ? 44.188 43.092 49.465 1.00 16.45 258 THR B CA 1
ATOM 5256 C C . THR B 1 257 ? 45.583 43.592 49.786 1.00 31.17 258 THR B C 1
ATOM 5257 O O . THR B 1 257 ? 45.789 44.674 50.337 1.00 21.77 258 THR B O 1
ATOM 5261 N N . SER B 1 258 ? 46.566 42.733 49.483 1.00 18.89 259 SER B N 1
ATOM 5262 C CA . SER B 1 258 ? 47.955 43.027 49.804 1.00 17.04 259 SER B CA 1
ATOM 5263 C C . SER B 1 258 ? 48.622 44.084 48.980 1.00 25.09 259 SER B C 1
ATOM 5264 O O . SER B 1 258 ? 49.418 44.829 49.537 1.00 28.37 259 SER B O 1
ATOM 5267 N N . ARG B 1 259 ? 48.267 44.190 47.715 1.00 25.38 260 ARG B N 1
ATOM 5268 C CA . ARG B 1 259 ? 48.876 45.163 46.795 1.00 17.54 260 ARG B CA 1
ATOM 5269 C C . ARG B 1 259 ? 47.948 46.314 46.479 1.00 18.25 260 ARG B C 1
ATOM 5270 O O . ARG B 1 259 ? 48.255 47.196 45.682 1.00 18.41 260 ARG B O 1
ATOM 5278 N N . GLN B 1 260 ? 46.773 46.253 47.138 1.00 18.10 261 GLN B N 1
ATOM 5279 C CA . GLN B 1 260 ? 45.804 47.262 46.852 1.00 15.33 261 GLN B CA 1
ATOM 5280 C C . GLN B 1 260 ? 45.439 47.460 45.428 1.00 20.26 261 GLN B C 1
ATOM 5281 O O . GLN B 1 260 ? 45.255 48.593 44.953 1.00 23.83 261 GLN B O 1
ATOM 5287 N N . THR B 1 261 ? 45.211 46.366 44.724 1.00 18.92 262 THR B N 1
ATOM 5288 C CA . THR B 1 261 ? 44.723 46.557 43.375 1.00 16.03 262 THR B CA 1
ATOM 5289 C C . THR B 1 261 ? 43.212 46.426 43.435 1.00 22.63 262 THR B C 1
ATOM 5290 O O . THR B 1 261 ? 42.638 46.063 44.442 1.00 19.63 262 THR B O 1
ATOM 5294 N N . ALA B 1 262 ? 42.549 46.602 42.312 1.00 21.35 263 ALA B N 1
ATOM 5295 C CA . ALA B 1 262 ? 41.137 46.347 42.343 1.00 18.34 263 ALA B CA 1
ATOM 5296 C C . ALA B 1 262 ? 41.015 44.808 42.174 1.00 30.63 263 ALA B C 1
ATOM 5297 O O . ALA B 1 262 ? 41.948 44.098 41.661 1.00 19.66 263 ALA B O 1
ATOM 5299 N N . LEU B 1 263 ? 39.837 44.286 42.618 1.00 29.95 264 LEU B N 1
ATOM 5300 C CA . LEU B 1 263 ? 39.506 42.862 42.528 1.00 21.24 264 LEU B CA 1
ATOM 5301 C C . LEU B 1 263 ? 38.379 42.655 41.526 1.00 22.04 264 LEU B C 1
ATOM 5302 O O . LEU B 1 263 ? 37.327 43.326 41.632 1.00 21.36 264 LEU B O 1
ATOM 5307 N N . CYS B 1 264 ? 38.571 41.705 40.588 1.00 18.04 265 CYS B N 1
ATOM 5308 C CA . CYS B 1 264 ? 37.551 41.378 39.659 1.00 16.36 265 CYS B CA 1
ATOM 5309 C C . CYS B 1 264 ? 36.780 40.156 40.108 1.00 21.53 265 CYS B C 1
ATOM 5310 O O . CYS B 1 264 ? 37.300 39.020 40.262 1.00 21.13 265 CYS B O 1
ATOM 5313 N N . LEU B 1 265 ? 35.493 40.344 40.257 1.00 20.16 266 LEU B N 1
ATOM 5314 C CA . LEU B 1 265 ? 34.635 39.206 40.590 1.00 23.23 266 LEU B CA 1
ATOM 5315 C C . LEU B 1 265 ? 33.778 38.895 39.405 1.00 22.17 266 LEU B C 1
ATOM 5316 O O . LEU B 1 265 ? 33.082 39.780 38.926 1.00 19.00 266 LEU B O 1
ATOM 5321 N N . ASP B 1 266 ? 33.917 37.700 38.885 1.00 23.91 267 ASP B N 1
ATOM 5322 C CA . ASP B 1 266 ? 33.151 37.232 37.750 1.00 21.41 267 ASP B CA 1
ATOM 5323 C C . ASP B 1 266 ? 32.062 36.218 38.251 1.00 27.06 267 ASP B C 1
ATOM 5324 O O . ASP B 1 266 ? 32.371 35.225 38.855 1.00 17.06 267 ASP B O 1
ATOM 5329 N N . ALA B 1 267 ? 30.771 36.485 38.027 1.00 12.64 268 ALA B N 1
ATOM 5330 C CA . ALA B 1 267 ? 29.639 35.675 38.431 1.00 13.32 268 ALA B CA 1
ATOM 5331 C C . ALA B 1 267 ? 29.630 34.260 37.875 1.00 15.93 268 ALA B C 1
ATOM 5332 O O . ALA B 1 267 ? 28.994 33.380 38.401 1.00 17.94 268 ALA B O 1
ATOM 5334 N N . GLY B 1 268 ? 30.330 34.003 36.793 1.00 21.02 269 GLY B N 1
ATOM 5335 C CA . GLY B 1 268 ? 30.416 32.638 36.259 1.00 16.60 269 GLY B CA 1
ATOM 5336 C C . GLY B 1 268 ? 31.692 31.883 36.750 1.00 30.38 269 GLY B C 1
ATOM 5337 O O . GLY B 1 268 ? 31.921 30.739 36.379 1.00 18.34 269 GLY B O 1
ATOM 5338 N N . HIS B 1 269 ? 32.504 32.487 37.633 1.00 13.43 270 HIS B N 1
ATOM 5339 C CA . HIS B 1 269 ? 33.767 31.886 37.976 1.00 18.49 270 HIS B CA 1
ATOM 5340 C C . HIS B 1 269 ? 33.947 31.199 39.284 1.00 19.67 270 HIS B C 1
ATOM 5341 O O . HIS B 1 269 ? 35.125 31.093 39.712 1.00 19.26 270 HIS B O 1
ATOM 5348 N N . PHE B 1 270 ? 32.798 30.815 39.863 1.00 15.29 271 PHE B N 1
ATOM 5349 C CA . PHE B 1 270 ? 32.836 30.234 41.172 1.00 17.87 271 PHE B CA 1
ATOM 5350 C C . PHE B 1 270 ? 32.293 28.811 41.269 1.00 16.47 271 PHE B C 1
ATOM 5351 O O . PHE B 1 270 ? 32.106 28.190 40.260 1.00 18.61 271 PHE B O 1
ATOM 5359 N N . HIS B 1 271 ? 32.145 28.300 42.486 1.00 22.46 272 HIS B N 1
ATOM 5360 C CA . HIS B 1 271 ? 31.645 26.958 42.703 1.00 18.63 272 HIS B CA 1
ATOM 5361 C C . HIS B 1 271 ? 30.099 26.997 42.513 1.00 23.71 272 HIS B C 1
ATOM 5362 O O . HIS B 1 271 ? 29.464 28.025 42.515 1.00 13.07 272 HIS B O 1
ATOM 5369 N N . PRO B 1 272 ? 29.513 25.802 42.367 1.00 23.62 273 PRO B N 1
ATOM 5370 C CA . PRO B 1 272 ? 28.062 25.731 42.172 1.00 15.56 273 PRO B CA 1
ATOM 5371 C C . PRO B 1 272 ? 27.440 26.359 43.418 1.00 15.69 273 PRO B C 1
ATOM 5372 O O . PRO B 1 272 ? 27.928 26.148 44.525 1.00 18.10 273 PRO B O 1
ATOM 5376 N N . THR B 1 273 ? 26.430 27.200 43.164 1.00 18.82 274 THR B N 1
ATOM 5377 C CA . THR B 1 273 ? 25.640 27.938 44.159 1.00 20.21 274 THR B CA 1
ATOM 5378 C C . THR B 1 273 ? 26.424 29.106 44.709 1.00 17.45 274 THR B C 1
ATOM 5379 O O . THR B 1 273 ? 25.879 29.832 45.514 1.00 19.38 274 THR B O 1
ATOM 5383 N N . GLU B 1 274 ? 27.714 29.208 44.388 1.00 18.07 275 GLU B N 1
ATOM 5384 C CA . GLU B 1 274 ? 28.470 30.338 44.935 1.00 14.29 275 GLU B CA 1
ATOM 5385 C C . GLU B 1 274 ? 28.066 31.631 44.252 1.00 15.65 275 GLU B C 1
ATOM 5386 O O . GLU B 1 274 ? 27.882 31.666 43.049 1.00 16.03 275 GLU B O 1
ATOM 5392 N N . VAL B 1 275 ? 27.929 32.741 45.015 1.00 17.90 276 VAL B N 1
ATOM 5393 C CA . VAL B 1 275 ? 27.519 33.985 44.375 1.00 12.42 276 VAL B CA 1
ATOM 5394 C C . VAL B 1 275 ? 28.386 35.163 44.683 1.00 16.09 276 VAL B C 1
ATOM 5395 O O . VAL B 1 275 ? 28.672 35.453 45.833 1.00 17.84 276 VAL B O 1
ATOM 5399 N N . ILE B 1 276 ? 28.684 35.938 43.651 1.00 15.48 277 ILE B N 1
ATOM 5400 C CA . ILE B 1 276 ? 29.505 37.116 43.947 1.00 16.20 277 ILE B CA 1
ATOM 5401 C C . ILE B 1 276 ? 28.705 38.195 44.632 1.00 21.74 277 ILE B C 1
ATOM 5402 O O . ILE B 1 276 ? 29.271 39.086 45.249 1.00 15.76 277 ILE B O 1
ATOM 5407 N N . SER B 1 277 ? 27.382 38.168 44.496 1.00 17.29 278 SER B N 1
ATOM 5408 C CA . SER B 1 277 ? 26.676 39.250 45.151 1.00 15.29 278 SER B CA 1
ATOM 5409 C C . SER B 1 277 ? 27.006 39.324 46.665 1.00 19.82 278 SER B C 1
ATOM 5410 O O . SER B 1 277 ? 26.990 40.369 47.328 1.00 18.36 278 SER B O 1
ATOM 5413 N N . ASP B 1 278 ? 27.278 38.194 47.257 1.00 17.92 279 ASP B N 1
ATOM 5414 C CA . ASP B 1 278 ? 27.590 38.177 48.663 1.00 16.14 279 ASP B CA 1
ATOM 5415 C C . ASP B 1 278 ? 28.964 38.711 48.905 1.00 18.26 279 ASP B C 1
ATOM 5416 O O . ASP B 1 278 ? 29.251 39.285 49.968 1.00 15.25 279 ASP B O 1
ATOM 5421 N N . LYS B 1 279 ? 29.814 38.470 47.921 1.00 15.55 280 LYS B N 1
ATOM 5422 C CA . LYS B 1 279 ? 31.208 38.891 48.080 1.00 21.38 280 LYS B CA 1
ATOM 5423 C C . LYS B 1 279 ? 31.487 40.401 48.051 1.00 24.83 280 LYS B C 1
ATOM 5424 O O . LYS B 1 279 ? 32.435 40.894 48.605 1.00 20.21 280 LYS B O 1
ATOM 5430 N N . ILE B 1 280 ? 30.677 41.142 47.353 1.00 18.99 281 ILE B N 1
ATOM 5431 C CA . ILE B 1 280 ? 30.901 42.525 47.205 1.00 14.41 281 ILE B CA 1
ATOM 5432 C C . ILE B 1 280 ? 31.156 43.251 48.540 1.00 19.10 281 ILE B C 1
ATOM 5433 O O . ILE B 1 280 ? 32.145 43.917 48.802 1.00 20.59 281 ILE B O 1
ATOM 5438 N N . SER B 1 281 ? 30.233 43.141 49.450 1.00 17.28 282 SER B N 1
ATOM 5439 C CA . SER B 1 281 ? 30.375 43.852 50.690 1.00 19.00 282 SER B CA 1
ATOM 5440 C C . SER B 1 281 ? 31.555 43.385 51.474 1.00 23.26 282 SER B C 1
ATOM 5441 O O . SER B 1 281 ? 32.091 44.111 52.303 1.00 22.28 282 SER B O 1
ATOM 5444 N N . ALA B 1 282 ? 31.931 42.145 51.284 1.00 15.73 283 ALA B N 1
ATOM 5445 C CA . ALA B 1 282 ? 33.071 41.660 52.054 1.00 16.90 283 ALA B CA 1
ATOM 5446 C C . ALA B 1 282 ? 34.378 42.246 51.499 1.00 22.39 283 ALA B C 1
ATOM 5447 O O . ALA B 1 282 ? 35.233 42.796 52.213 1.00 19.09 283 ALA B O 1
ATOM 5449 N N . ALA B 1 283 ? 34.521 42.094 50.186 1.00 17.23 284 ALA B N 1
ATOM 5450 C CA . ALA B 1 283 ? 35.744 42.533 49.526 1.00 15.38 284 ALA B CA 1
ATOM 5451 C C . ALA B 1 283 ? 36.004 44.016 49.681 1.00 24.89 284 ALA B C 1
ATOM 5452 O O . ALA B 1 283 ? 37.133 44.500 49.877 1.00 19.24 284 ALA B O 1
ATOM 5454 N N . MET B 1 284 ? 34.908 44.769 49.569 1.00 20.87 285 MET B N 1
ATOM 5455 C CA . MET B 1 284 ? 35.027 46.206 49.619 1.00 18.76 285 MET B CA 1
ATOM 5456 C C . MET B 1 284 ? 35.674 46.701 50.868 1.00 22.73 285 MET B C 1
ATOM 5457 O O . MET B 1 284 ? 36.224 47.797 50.963 1.00 22.45 285 MET B O 1
ATOM 5462 N N . LEU B 1 285 ? 35.656 45.858 51.844 1.00 21.82 286 LEU B N 1
ATOM 5463 C CA . LEU B 1 285 ? 36.273 46.305 53.060 1.00 19.34 286 LEU B CA 1
ATOM 5464 C C . LEU B 1 285 ? 37.784 46.185 52.976 1.00 21.92 286 LEU B C 1
ATOM 5465 O O . LEU B 1 285 ? 38.420 46.629 53.909 1.00 21.82 286 LEU B O 1
ATOM 5470 N N . TYR B 1 286 ? 38.333 45.568 51.912 1.00 22.14 287 TYR B N 1
ATOM 5471 C CA . TYR B 1 286 ? 39.733 45.361 51.871 1.00 17.18 287 TYR B CA 1
ATOM 5472 C C . TYR B 1 286 ? 40.432 45.838 50.675 1.00 22.28 287 TYR B C 1
ATOM 5473 O O . TYR B 1 286 ? 41.602 46.107 50.772 1.00 22.25 287 TYR B O 1
ATOM 5482 N N . VAL B 1 287 ? 39.735 45.898 49.603 1.00 18.92 288 VAL B N 1
ATOM 5483 C CA . VAL B 1 287 ? 40.309 46.266 48.376 1.00 13.24 288 VAL B CA 1
ATOM 5484 C C . VAL B 1 287 ? 39.730 47.569 47.957 1.00 27.94 288 VAL B C 1
ATOM 5485 O O . VAL B 1 287 ? 38.607 47.853 48.317 1.00 25.54 288 VAL B O 1
ATOM 5489 N N . PRO B 1 288 ? 40.501 48.380 47.248 1.00 25.17 289 PRO B N 1
ATOM 5490 C CA . PRO B 1 288 ? 40.020 49.711 46.904 1.00 24.00 289 PRO B CA 1
ATOM 5491 C C . PRO B 1 288 ? 38.845 49.771 45.951 1.00 31.54 289 PRO B C 1
ATOM 5492 O O . PRO B 1 288 ? 37.963 50.633 46.048 1.00 21.58 289 PRO B O 1
ATOM 5496 N N . GLN B 1 289 ? 38.852 48.877 44.986 1.00 22.43 290 GLN B N 1
ATOM 5497 C CA . GLN B 1 289 ? 37.836 48.941 43.993 1.00 24.22 290 GLN B CA 1
ATOM 5498 C C . GLN B 1 289 ? 37.496 47.565 43.486 1.00 22.89 290 GLN B C 1
ATOM 5499 O O . GLN B 1 289 ? 38.318 46.640 43.582 1.00 21.49 290 GLN B O 1
ATOM 5505 N N . LEU B 1 290 ? 36.286 47.522 42.890 1.00 20.82 291 LEU B N 1
ATOM 5506 C CA . LEU B 1 290 ? 35.786 46.287 42.372 1.00 21.85 291 LEU B CA 1
ATOM 5507 C C . LEU B 1 290 ? 35.471 46.408 40.920 1.00 19.75 291 LEU B C 1
ATOM 5508 O O . LEU B 1 290 ? 34.858 47.377 40.439 1.00 18.39 291 LEU B O 1
ATOM 5513 N N . LEU B 1 291 ? 35.895 45.321 40.291 1.00 11.36 292 LEU B N 1
ATOM 5514 C CA . LEU B 1 291 ? 35.572 45.136 38.919 1.00 17.94 292 LEU B CA 1
ATOM 5515 C C . LEU B 1 291 ? 34.534 43.994 38.919 1.00 24.14 292 LEU B C 1
ATOM 5516 O O . LEU B 1 291 ? 34.812 42.905 39.420 1.00 18.45 292 LEU B O 1
ATOM 5521 N N . LEU B 1 292 ? 33.318 44.253 38.415 1.00 19.59 293 LEU B N 1
ATOM 5522 C CA . LEU B 1 292 ? 32.316 43.172 38.488 1.00 22.79 293 LEU B CA 1
ATOM 5523 C C . LEU B 1 292 ? 31.903 42.675 37.130 1.00 29.19 293 LEU B C 1
ATOM 5524 O O . LEU B 1 292 ? 31.366 43.475 36.369 1.00 35.91 293 LEU B O 1
ATOM 5529 N N . HIS B 1 293 ? 32.167 41.367 36.870 1.00 24.09 294 HIS B N 1
ATOM 5530 C CA . HIS B 1 293 ? 31.801 40.727 35.627 1.00 26.36 294 HIS B CA 1
ATOM 5531 C C . HIS B 1 293 ? 30.485 40.012 35.751 1.00 32.24 294 HIS B C 1
ATOM 5532 O O . HIS B 1 293 ? 30.342 39.039 36.449 1.00 33.75 294 HIS B O 1
ATOM 5539 N N . VAL B 1 294 ? 29.508 40.504 35.034 1.00 21.14 295 VAL B N 1
ATOM 5540 C CA . VAL B 1 294 ? 28.202 39.873 35.054 1.00 21.92 295 VAL B CA 1
ATOM 5541 C C . VAL B 1 294 ? 28.160 38.823 33.929 1.00 22.18 295 VAL B C 1
ATOM 5542 O O . VAL B 1 294 ? 28.487 39.124 32.793 1.00 21.39 295 VAL B O 1
ATOM 5546 N N . SER B 1 295 ? 27.809 37.571 34.220 1.00 20.48 296 SER B N 1
ATOM 5547 C CA . SER B 1 295 ? 27.842 36.489 33.236 1.00 25.18 296 SER B CA 1
ATOM 5548 C C . SER B 1 295 ? 26.944 35.357 33.705 1.00 21.09 296 SER B C 1
ATOM 5549 O O . SER B 1 295 ? 26.848 35.135 34.918 1.00 20.48 296 SER B O 1
ATOM 5552 N N . ARG B 1 296 ? 26.382 34.545 32.788 1.00 25.09 297 ARG B N 1
ATOM 5553 C CA . ARG B 1 296 ? 25.567 33.454 33.340 1.00 21.67 297 ARG B CA 1
ATOM 5554 C C . ARG B 1 296 ? 26.196 32.115 33.042 1.00 21.62 297 ARG B C 1
ATOM 5555 O O . ARG B 1 296 ? 26.239 31.671 31.891 1.00 18.94 297 ARG B O 1
ATOM 5563 N N . PRO B 1 297 ? 26.638 31.442 34.094 1.00 18.70 298 PRO B N 1
ATOM 5564 C CA . PRO B 1 297 ? 27.260 30.137 33.938 1.00 19.73 298 PRO B CA 1
ATOM 5565 C C . PRO B 1 297 ? 26.151 29.103 34.021 1.00 24.94 298 PRO B C 1
ATOM 5566 O O . PRO B 1 297 ? 25.408 28.995 35.006 1.00 30.18 298 PRO B O 1
ATOM 5570 N N . VAL B 1 298 ? 26.065 28.300 32.977 1.00 20.30 299 VAL B N 1
ATOM 5571 C CA . VAL B 1 298 ? 25.059 27.254 32.988 1.00 24.42 299 VAL B CA 1
ATOM 5572 C C . VAL B 1 298 ? 25.784 25.947 33.137 1.00 22.00 299 VAL B C 1
ATOM 5573 O O . VAL B 1 298 ? 26.347 25.479 32.192 1.00 26.34 299 VAL B O 1
ATOM 5577 N N . ARG B 1 299 ? 25.869 25.460 34.356 1.00 24.55 300 ARG B N 1
ATOM 5578 C CA . ARG B 1 299 ? 26.539 24.214 34.763 1.00 27.22 300 ARG B CA 1
ATOM 5579 C C . ARG B 1 299 ? 28.073 24.162 34.701 1.00 33.12 300 ARG B C 1
ATOM 5580 O O . ARG B 1 299 ? 28.709 23.164 35.087 1.00 49.92 300 ARG B O 1
ATOM 5588 N N . TRP B 1 300 ? 28.646 25.260 34.230 1.00 31.03 301 TRP B N 1
ATOM 5589 C CA . TRP B 1 300 ? 30.096 25.488 34.101 1.00 29.27 301 TRP B CA 1
ATOM 5590 C C . TRP B 1 300 ? 30.298 26.965 33.735 1.00 28.81 301 TRP B C 1
ATOM 5591 O O . TRP B 1 300 ? 29.268 27.699 33.573 1.00 28.31 301 TRP B O 1
ATOM 5602 N N . ASP B 1 301 ? 31.589 27.381 33.585 1.00 25.46 302 ASP B N 1
ATOM 5603 C CA . ASP B 1 301 ? 31.869 28.746 33.187 1.00 26.21 302 ASP B CA 1
ATOM 5604 C C . ASP B 1 301 ? 31.430 28.881 31.752 1.00 27.58 302 ASP B C 1
ATOM 5605 O O . ASP B 1 301 ? 32.217 29.173 30.825 1.00 31.64 302 ASP B O 1
ATOM 5610 N N . SER B 1 302 ? 30.116 28.663 31.579 1.00 17.94 303 SER B N 1
ATOM 5611 C CA . SER B 1 302 ? 29.520 28.695 30.238 1.00 22.22 303 SER B CA 1
ATOM 5612 C C . SER B 1 302 ? 29.387 30.032 29.525 1.00 35.11 303 SER B C 1
ATOM 5613 O O . SER B 1 302 ? 29.144 30.036 28.325 1.00 32.78 303 SER B O 1
ATOM 5616 N N . ASP B 1 303 ? 29.511 31.162 30.206 1.00 26.41 304 ASP B N 1
ATOM 5617 C CA . ASP B 1 303 ? 29.410 32.405 29.482 1.00 19.55 304 ASP B CA 1
ATOM 5618 C C . ASP B 1 303 ? 28.136 32.698 28.694 1.00 14.13 304 ASP B C 1
ATOM 5619 O O . ASP B 1 303 ? 28.164 33.236 27.584 1.00 21.91 304 ASP B O 1
ATOM 5624 N N . HIS B 1 304 ? 26.986 32.308 29.212 1.00 17.31 305 HIS B N 1
ATOM 5625 C CA . HIS B 1 304 ? 25.715 32.616 28.566 1.00 18.24 305 HIS B CA 1
ATOM 5626 C C . HIS B 1 304 ? 25.355 34.109 28.851 1.00 20.91 305 HIS B C 1
ATOM 5627 O O . HIS B 1 304 ? 25.829 34.765 29.800 1.00 18.27 305 HIS B O 1
ATOM 5634 N N . VAL B 1 305 ? 24.514 34.685 28.001 1.00 19.21 306 VAL B N 1
ATOM 5635 C CA . VAL B 1 305 ? 24.031 36.037 28.150 1.00 17.28 306 VAL B CA 1
ATOM 5636 C C . VAL B 1 305 ? 23.286 36.211 29.500 1.00 14.40 306 VAL B C 1
ATOM 5637 O O . VAL B 1 305 ? 22.502 35.371 29.966 1.00 14.35 306 VAL B O 1
ATOM 5641 N N . VAL B 1 306 ? 23.559 37.324 30.099 1.00 17.84 307 VAL B N 1
ATOM 5642 C CA . VAL B 1 306 ? 23.017 37.768 31.363 1.00 22.17 307 VAL B CA 1
ATOM 5643 C C . VAL B 1 306 ? 21.499 37.981 31.269 1.00 21.21 307 VAL B C 1
ATOM 5644 O O . VAL B 1 306 ? 21.001 38.694 30.382 1.00 17.50 307 VAL B O 1
ATOM 5648 N N . LEU B 1 307 ? 20.789 37.317 32.195 1.00 15.98 308 LEU B N 1
ATOM 5649 C CA . LEU B 1 307 ? 19.334 37.479 32.275 1.00 18.08 308 LEU B CA 1
ATOM 5650 C C . LEU B 1 307 ? 18.968 38.313 33.483 1.00 16.41 308 LEU B C 1
ATOM 5651 O O . LEU B 1 307 ? 19.763 38.467 34.421 1.00 14.96 308 LEU B O 1
ATOM 5656 N N . LEU B 1 308 ? 17.759 38.878 33.403 1.00 14.73 309 LEU B N 1
ATOM 5657 C CA . LEU B 1 308 ? 17.256 39.579 34.520 1.00 15.64 309 LEU B CA 1
ATOM 5658 C C . LEU B 1 308 ? 16.771 38.412 35.403 1.00 18.04 309 LEU B C 1
ATOM 5659 O O . LEU B 1 308 ? 15.666 37.854 35.287 1.00 15.55 309 LEU B O 1
ATOM 5664 N N . ASP B 1 309 ? 17.694 37.972 36.233 1.00 19.23 310 ASP B N 1
ATOM 5665 C CA . ASP B 1 309 ? 17.503 36.828 37.120 1.00 17.30 310 ASP B CA 1
ATOM 5666 C C . ASP B 1 309 ? 17.852 37.132 38.562 1.00 24.63 310 ASP B C 1
ATOM 5667 O O . ASP B 1 309 ? 18.210 38.240 38.931 1.00 18.59 310 ASP B O 1
ATOM 5672 N N . ASP B 1 310 ? 17.693 36.130 39.395 1.00 18.92 311 ASP B N 1
ATOM 5673 C CA . ASP B 1 310 ? 17.939 36.269 40.835 1.00 18.11 311 ASP B CA 1
ATOM 5674 C C . ASP B 1 310 ? 19.281 36.882 41.165 1.00 21.09 311 ASP B C 1
ATOM 5675 O O . ASP B 1 310 ? 19.282 37.876 41.876 1.00 15.25 311 ASP B O 1
ATOM 5680 N N . GLU B 1 311 ? 20.376 36.284 40.596 1.00 16.40 312 GLU B N 1
ATOM 5681 C CA . GLU B 1 311 ? 21.728 36.729 40.878 1.00 11.57 312 GLU B CA 1
ATOM 5682 C C . GLU B 1 311 ? 22.088 38.025 40.182 1.00 19.04 312 GLU B C 1
ATOM 5683 O O . GLU B 1 311 ? 22.804 38.888 40.688 1.00 17.97 312 GLU B O 1
ATOM 5689 N N . THR B 1 312 ? 21.568 38.221 38.989 1.00 15.26 313 THR B N 1
ATOM 5690 C CA . THR B 1 312 ? 21.905 39.502 38.364 1.00 15.20 313 THR B CA 1
ATOM 5691 C C . THR B 1 312 ? 21.321 40.625 39.267 1.00 20.14 313 THR B C 1
ATOM 5692 O O . THR B 1 312 ? 21.904 41.650 39.620 1.00 16.55 313 THR B O 1
ATOM 5696 N N . GLN B 1 313 ? 20.108 40.432 39.680 1.00 15.59 314 GLN B N 1
ATOM 5697 C CA . GLN B 1 313 ? 19.454 41.388 40.522 1.00 13.20 314 GLN B CA 1
ATOM 5698 C C . GLN B 1 313 ? 20.137 41.542 41.889 1.00 13.71 314 GLN B C 1
ATOM 5699 O O . GLN B 1 313 ? 20.335 42.649 42.366 1.00 20.81 314 GLN B O 1
ATOM 5705 N N . ALA B 1 314 ? 20.594 40.427 42.505 1.00 15.35 315 ALA B N 1
ATOM 5706 C CA . ALA B 1 314 ? 21.288 40.503 43.793 1.00 11.00 315 ALA B CA 1
ATOM 5707 C C . ALA B 1 314 ? 22.569 41.333 43.637 1.00 23.11 315 ALA B C 1
ATOM 5708 O O . ALA B 1 314 ? 22.942 42.182 44.463 1.00 20.41 315 ALA B O 1
ATOM 5710 N N . ILE B 1 315 ? 23.275 41.131 42.494 1.00 22.20 316 ILE B N 1
ATOM 5711 C CA . ILE B 1 315 ? 24.473 41.934 42.285 1.00 14.58 316 ILE B CA 1
ATOM 5712 C C . ILE B 1 315 ? 24.122 43.430 42.188 1.00 21.32 316 ILE B C 1
ATOM 5713 O O . ILE B 1 315 ? 24.702 44.286 42.846 1.00 16.80 316 ILE B O 1
ATOM 5718 N N . ALA B 1 316 ? 23.141 43.775 41.386 1.00 17.24 317 ALA B N 1
ATOM 5719 C CA . ALA B 1 316 ? 22.750 45.180 41.275 1.00 13.30 317 ALA B CA 1
ATOM 5720 C C . ALA B 1 316 ? 22.424 45.824 42.614 1.00 17.76 317 ALA B C 1
ATOM 5721 O O . ALA B 1 316 ? 22.810 46.975 42.886 1.00 21.57 317 ALA B O 1
ATOM 5723 N N . SER B 1 317 ? 21.617 45.098 43.383 1.00 14.27 318 SER B N 1
ATOM 5724 C CA . SER B 1 317 ? 21.140 45.511 44.703 1.00 15.03 318 SER B CA 1
ATOM 5725 C C . SER B 1 317 ? 22.272 45.779 45.629 1.00 19.93 318 SER B C 1
ATOM 5726 O O . SER B 1 317 ? 22.276 46.710 46.406 1.00 19.72 318 SER B O 1
ATOM 5729 N N . GLU B 1 318 ? 23.242 44.902 45.563 1.00 17.46 319 GLU B N 1
ATOM 5730 C CA . GLU B 1 318 ? 24.317 45.154 46.433 1.00 14.42 319 GLU B CA 1
ATOM 5731 C C . GLU B 1 318 ? 25.062 46.453 46.076 1.00 19.34 319 GLU B C 1
ATOM 5732 O O . GLU B 1 318 ? 25.456 47.235 46.916 1.00 21.97 319 GLU B O 1
ATOM 5738 N N . ILE B 1 319 ? 25.315 46.683 44.804 1.00 16.79 320 ILE B N 1
ATOM 5739 C CA . ILE B 1 319 ? 26.044 47.849 44.360 1.00 22.55 320 ILE B CA 1
ATOM 5740 C C . ILE B 1 319 ? 25.364 49.107 44.802 1.00 25.55 320 ILE B C 1
ATOM 5741 O O . ILE B 1 319 ? 25.932 50.034 45.380 1.00 20.07 320 ILE B O 1
ATOM 5746 N N . VAL B 1 320 ? 24.109 49.101 44.474 1.00 19.24 321 VAL B N 1
ATOM 5747 C CA . VAL B 1 320 ? 23.256 50.239 44.768 1.00 20.95 321 VAL B CA 1
ATOM 5748 C C . VAL B 1 320 ? 23.051 50.420 46.283 1.00 25.66 321 VAL B C 1
ATOM 5749 O O . VAL B 1 320 ? 23.270 51.502 46.805 1.00 24.40 321 VAL B O 1
ATOM 5753 N N . ARG B 1 321 ? 22.720 49.357 47.038 1.00 16.40 322 ARG B N 1
ATOM 5754 C CA . ARG B 1 321 ? 22.517 49.466 48.489 1.00 17.55 322 ARG B CA 1
ATOM 5755 C C . ARG B 1 321 ? 23.690 50.126 49.214 1.00 26.81 322 ARG B C 1
ATOM 5756 O O . ARG B 1 321 ? 23.559 50.819 50.243 1.00 20.39 322 ARG B O 1
ATOM 5764 N N . HIS B 1 322 ? 24.870 49.856 48.670 1.00 22.39 323 HIS B N 1
ATOM 5765 C CA . HIS B 1 322 ? 26.111 50.315 49.250 1.00 22.41 323 HIS B CA 1
ATOM 5766 C C . HIS B 1 322 ? 26.653 51.531 48.588 1.00 31.46 323 HIS B C 1
ATOM 5767 O O . HIS B 1 322 ? 27.721 51.986 48.870 1.00 32.41 323 HIS B O 1
ATOM 5774 N N . ASP B 1 323 ? 25.877 52.054 47.702 1.00 23.13 324 ASP B N 1
ATOM 5775 C CA . ASP B 1 323 ? 26.316 53.246 47.085 1.00 28.09 324 ASP B CA 1
ATOM 5776 C C . ASP B 1 323 ? 27.667 53.190 46.456 1.00 35.32 324 ASP B C 1
ATOM 5777 O O . ASP B 1 323 ? 28.467 54.111 46.463 1.00 33.51 324 ASP B O 1
ATOM 5782 N N . LEU B 1 324 ? 27.902 52.061 45.896 1.00 30.03 325 LEU B N 1
ATOM 5783 C CA . LEU B 1 324 ? 29.166 51.814 45.300 1.00 30.41 325 LEU B CA 1
ATOM 5784 C C . LEU B 1 324 ? 29.378 52.468 43.983 1.00 32.40 325 LEU B C 1
ATOM 5785 O O . LEU B 1 324 ? 30.113 51.912 43.210 1.00 43.05 325 LEU B O 1
ATOM 5790 N N . PHE B 1 325 ? 28.751 53.618 43.706 1.00 26.46 326 PHE B N 1
ATOM 5791 C CA . PHE B 1 325 ? 28.929 54.297 42.410 1.00 27.44 326 PHE B CA 1
ATOM 5792 C C . PHE B 1 325 ? 30.398 54.556 42.010 1.00 37.01 326 PHE B C 1
ATOM 5793 O O . PHE B 1 325 ? 30.839 54.417 40.870 1.00 28.49 326 PHE B O 1
ATOM 5801 N N . ASP B 1 326 ? 31.206 54.903 42.987 1.00 33.31 327 ASP B N 1
ATOM 5802 C CA . ASP B 1 326 ? 32.555 55.160 42.592 1.00 32.54 327 ASP B CA 1
ATOM 5803 C C . ASP B 1 326 ? 33.555 54.000 42.506 1.00 44.32 327 ASP B C 1
ATOM 5804 O O . ASP B 1 326 ? 34.296 53.840 41.526 1.00 53.41 327 ASP B O 1
ATOM 5809 N N . ARG B 1 327 ? 33.517 53.166 43.518 1.00 28.72 328 ARG B N 1
ATOM 5810 C CA . ARG B 1 327 ? 34.389 52.039 43.623 1.00 26.50 328 ARG B CA 1
ATOM 5811 C C . ARG B 1 327 ? 34.121 50.791 42.796 1.00 27.83 328 ARG B C 1
ATOM 5812 O O . ARG B 1 327 ? 34.912 49.874 42.836 1.00 29.66 328 ARG B O 1
ATOM 5820 N N . VAL B 1 328 ? 33.008 50.680 42.106 1.00 19.85 329 VAL B N 1
ATOM 5821 C CA . VAL B 1 328 ? 32.707 49.471 41.382 1.00 21.24 329 VAL B CA 1
ATOM 5822 C C . VAL B 1 328 ? 32.651 49.759 39.935 1.00 23.90 329 VAL B C 1
ATOM 5823 O O . VAL B 1 328 ? 32.124 50.801 39.589 1.00 32.49 329 VAL B O 1
ATOM 5827 N N . HIS B 1 329 ? 33.116 48.826 39.129 1.00 16.83 330 HIS B N 1
ATOM 5828 C CA . HIS B 1 329 ? 33.040 49.034 37.695 1.00 15.11 330 HIS B CA 1
ATOM 5829 C C . HIS B 1 329 ? 32.317 47.838 37.225 1.00 24.26 330 HIS B C 1
ATOM 5830 O O . HIS B 1 329 ? 32.735 46.714 37.579 1.00 21.41 330 HIS B O 1
ATOM 5837 N N . ILE B 1 330 ? 31.233 48.130 36.528 1.00 17.07 331 ILE B N 1
ATOM 5838 C CA . ILE B 1 330 ? 30.328 47.129 36.044 1.00 20.25 331 ILE B CA 1
ATOM 5839 C C . ILE B 1 330 ? 30.569 46.742 34.596 1.00 28.40 331 ILE B C 1
ATOM 5840 O O . ILE B 1 330 ? 30.427 47.534 33.664 1.00 18.56 331 ILE B O 1
ATOM 5845 N N . GLY B 1 331 ? 30.871 45.463 34.396 1.00 19.78 332 GLY B N 1
ATOM 5846 C CA . GLY B 1 331 ? 31.074 44.982 33.065 1.00 13.25 332 GLY B CA 1
ATOM 5847 C C . GLY B 1 331 ? 30.453 43.615 32.811 1.00 21.96 332 GLY B C 1
ATOM 5848 O O . GLY B 1 331 ? 30.094 42.897 33.738 1.00 20.91 332 GLY B O 1
ATOM 5849 N N . LEU B 1 332 ? 30.301 43.311 31.508 1.00 26.82 333 LEU B N 1
ATOM 5850 C CA . LEU B 1 332 ? 29.786 42.058 30.952 1.00 23.34 333 LEU B CA 1
ATOM 5851 C C . LEU B 1 332 ? 30.938 41.149 30.610 1.00 31.21 333 LEU B C 1
ATOM 5852 O O . LEU B 1 332 ? 31.968 41.528 30.099 1.00 19.02 333 LEU B O 1
ATOM 5857 N N . ASP B 1 333 ? 30.781 39.916 30.987 1.00 20.76 334 ASP B N 1
ATOM 5858 C CA . ASP B 1 333 ? 31.751 38.880 30.662 1.00 26.24 334 ASP B CA 1
ATOM 5859 C C . ASP B 1 333 ? 30.986 37.608 30.205 1.00 22.92 334 ASP B C 1
ATOM 5860 O O . ASP B 1 333 ? 30.685 36.794 31.013 1.00 29.90 334 ASP B O 1
ATOM 5865 N N . PHE B 1 334 ? 30.637 37.483 28.937 1.00 24.73 335 PHE B N 1
ATOM 5866 C CA . PHE B 1 334 ? 29.928 36.321 28.440 1.00 22.93 335 PHE B CA 1
ATOM 5867 C C . PHE B 1 334 ? 30.126 36.314 26.945 1.00 17.50 335 PHE B C 1
ATOM 5868 O O . PHE B 1 334 ? 30.545 37.303 26.287 1.00 32.28 335 PHE B O 1
ATOM 5876 N N . PHE B 1 335 ? 29.949 35.144 26.394 1.00 18.71 336 PHE B N 1
ATOM 5877 C CA . PHE B 1 335 ? 30.094 35.001 24.959 1.00 35.50 336 PHE B CA 1
ATOM 5878 C C . PHE B 1 335 ? 29.248 33.861 24.481 1.00 33.77 336 PHE B C 1
ATOM 5879 O O . PHE B 1 335 ? 29.579 32.739 24.740 1.00 39.83 336 PHE B O 1
ATOM 5887 N N . ASP B 1 336 ? 28.158 34.195 23.803 1.00 24.65 337 ASP B N 1
ATOM 5888 C CA . ASP B 1 336 ? 27.257 33.261 23.190 1.00 20.94 337 ASP B CA 1
ATOM 5889 C C . ASP B 1 336 ? 27.289 33.459 21.676 1.00 25.06 337 ASP B C 1
ATOM 5890 O O . ASP B 1 336 ? 26.851 34.480 21.155 1.00 22.56 337 ASP B O 1
ATOM 5895 N N . ALA B 1 337 ? 27.766 32.465 20.948 1.00 26.15 338 ALA B N 1
ATOM 5896 C CA . ALA B 1 337 ? 27.874 32.547 19.488 1.00 22.40 338 ALA B CA 1
ATOM 5897 C C . ALA B 1 337 ? 26.830 31.705 18.799 1.00 23.66 338 ALA B C 1
ATOM 5898 O O . ALA B 1 337 ? 26.970 31.347 17.658 1.00 21.95 338 ALA B O 1
ATOM 5900 N N . SER B 1 338 ? 25.805 31.338 19.536 1.00 20.27 339 SER B N 1
ATOM 5901 C CA . SER B 1 338 ? 24.685 30.525 19.035 1.00 19.48 339 SER B CA 1
ATOM 5902 C C . SER B 1 338 ? 23.515 31.386 18.607 1.00 31.24 339 SER B C 1
ATOM 5903 O O . SER B 1 338 ? 22.556 30.868 18.047 1.00 23.62 339 SER B O 1
ATOM 5906 N N . ILE B 1 339 ? 23.599 32.702 18.832 1.00 18.82 340 ILE B N 1
ATOM 5907 C CA . ILE B 1 339 ? 22.504 33.589 18.424 1.00 16.41 340 ILE B CA 1
ATOM 5908 C C . ILE B 1 339 ? 23.125 34.856 17.889 1.00 18.36 340 ILE B C 1
ATOM 5909 O O . ILE B 1 339 ? 24.339 34.982 17.937 1.00 20.00 340 ILE B O 1
ATOM 5914 N N . ASN B 1 340 ? 22.310 35.767 17.382 1.00 19.84 341 ASN B N 1
ATOM 5915 C CA . ASN B 1 340 ? 22.801 37.021 16.892 1.00 16.52 341 ASN B CA 1
ATOM 5916 C C . ASN B 1 340 ? 23.522 37.730 17.973 1.00 19.23 341 ASN B C 1
ATOM 5917 O O . ASN B 1 340 ? 22.989 37.932 19.058 1.00 15.77 341 ASN B O 1
ATOM 5922 N N . ARG B 1 341 ? 24.767 38.035 17.661 1.00 20.19 342 ARG B N 1
ATOM 5923 C CA . ARG B 1 341 ? 25.706 38.649 18.577 1.00 20.78 342 ARG B CA 1
ATOM 5924 C C . ARG B 1 341 ? 25.342 40.032 19.011 1.00 22.85 342 ARG B C 1
ATOM 5925 O O . ARG B 1 341 ? 25.658 40.406 20.074 1.00 15.48 342 ARG B O 1
ATOM 5933 N N . ILE B 1 342 ? 24.660 40.776 18.177 1.00 21.05 343 ILE B N 1
ATOM 5934 C CA . ILE B 1 342 ? 24.204 42.115 18.572 1.00 24.09 343 ILE B CA 1
ATOM 5935 C C . ILE B 1 342 ? 23.123 41.936 19.664 1.00 24.03 343 ILE B C 1
ATOM 5936 O O . ILE B 1 342 ? 23.127 42.536 20.741 1.00 23.76 343 ILE B O 1
ATOM 5941 N N . ALA B 1 343 ? 22.205 41.024 19.385 1.00 17.82 344 ALA B N 1
ATOM 5942 C CA . ALA B 1 343 ? 21.165 40.769 20.318 1.00 14.29 344 ALA B CA 1
ATOM 5943 C C . ALA B 1 343 ? 21.718 40.266 21.592 1.00 19.00 344 ALA B C 1
ATOM 5944 O O . ALA B 1 343 ? 21.214 40.638 22.640 1.00 21.10 344 ALA B O 1
ATOM 5946 N N . ALA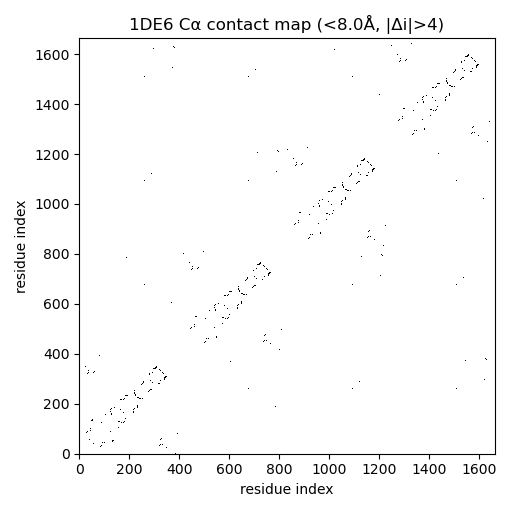 B 1 344 ? 22.787 39.458 21.509 1.00 18.15 345 ALA B N 1
ATOM 5947 C CA . ALA B 1 344 ? 23.375 38.999 22.760 1.00 13.73 345 ALA B CA 1
ATOM 5948 C C . ALA B 1 344 ? 23.761 40.179 23.631 1.00 23.01 345 ALA B C 1
ATOM 5949 O O . ALA B 1 344 ? 23.467 40.241 24.836 1.00 19.13 345 ALA B O 1
ATOM 5951 N N . TRP B 1 345 ? 24.422 41.153 22.992 1.00 16.73 346 TRP B N 1
ATOM 5952 C CA . TRP B 1 345 ? 24.842 42.347 23.746 1.00 15.89 346 TRP B CA 1
ATOM 5953 C C . TRP B 1 345 ? 23.661 43.168 24.264 1.00 16.30 346 TRP B C 1
ATOM 5954 O O . TRP B 1 345 ? 23.567 43.685 25.419 1.00 15.55 346 TRP B O 1
ATOM 5965 N N . VAL B 1 346 ? 22.735 43.294 23.366 1.00 17.77 347 VAL B N 1
ATOM 5966 C CA . VAL B 1 346 ? 21.513 44.042 23.688 1.00 19.87 347 VAL B CA 1
ATOM 5967 C C . VAL B 1 346 ? 20.773 43.440 24.860 1.00 23.36 347 VAL B C 1
ATOM 5968 O O . VAL B 1 346 ? 20.439 44.124 25.795 1.00 17.17 347 VAL B O 1
ATOM 5972 N N . ILE B 1 347 ? 20.521 42.143 24.821 1.00 17.09 348 ILE B N 1
ATOM 5973 C CA . ILE B 1 347 ? 19.809 41.510 25.899 1.00 17.33 348 ILE B CA 1
ATOM 5974 C C . ILE B 1 347 ? 20.551 41.678 27.210 1.00 20.25 348 ILE B C 1
ATOM 5975 O O . ILE B 1 347 ? 19.976 42.116 28.212 1.00 15.44 348 ILE B O 1
ATOM 5980 N N . GLY B 1 348 ? 21.821 41.256 27.204 1.00 20.91 349 GLY B N 1
ATOM 5981 C CA . GLY B 1 348 ? 22.603 41.293 28.441 1.00 12.89 349 GLY B CA 1
ATOM 5982 C C . GLY B 1 348 ? 22.723 42.685 29.024 1.00 19.99 349 GLY B C 1
ATOM 5983 O O . GLY B 1 348 ? 22.689 42.855 30.218 1.00 17.08 349 GLY B O 1
ATOM 5984 N N . THR B 1 349 ? 22.933 43.679 28.173 1.00 19.51 350 THR B N 1
ATOM 5985 C CA . THR B 1 349 ? 23.149 45.022 28.706 1.00 16.53 350 THR B CA 1
ATOM 5986 C C . THR B 1 349 ? 21.922 45.602 29.338 1.00 15.04 350 THR B C 1
ATOM 5987 O O . THR B 1 349 ? 21.983 46.138 30.442 1.00 17.05 350 THR B O 1
ATOM 5991 N N . ARG B 1 350 ? 20.838 45.520 28.546 1.00 12.16 351 ARG B N 1
ATOM 5992 C CA . ARG B 1 350 ? 19.587 46.025 29.074 1.00 19.94 351 ARG B CA 1
ATOM 5993 C C . ARG B 1 350 ? 19.216 45.305 30.409 1.00 17.59 351 ARG B C 1
ATOM 5994 O O . ARG B 1 350 ? 18.806 45.936 31.335 1.00 22.16 351 ARG B O 1
ATOM 6002 N N . ASN B 1 351 ? 19.410 43.971 30.454 1.00 20.99 352 ASN B N 1
ATOM 6003 C CA . ASN B 1 351 ? 19.120 43.224 31.627 1.00 15.60 352 ASN B CA 1
ATOM 6004 C C . ASN B 1 351 ? 19.899 43.752 32.745 1.00 15.91 352 ASN B C 1
ATOM 6005 O O . ASN B 1 351 ? 19.334 43.895 33.837 1.00 21.44 352 ASN B O 1
ATOM 6010 N N . MET B 1 352 ? 21.191 44.048 32.533 1.00 17.83 353 MET B N 1
ATOM 6011 C CA . MET B 1 352 ? 21.946 44.592 33.650 1.00 13.40 353 MET B CA 1
ATOM 6012 C C . MET B 1 352 ? 21.419 45.964 34.144 1.00 22.08 353 MET B C 1
ATOM 6013 O O . MET B 1 352 ? 21.322 46.247 35.334 1.00 14.67 353 MET B O 1
ATOM 6018 N N . LYS B 1 353 ? 21.091 46.808 33.208 1.00 15.63 354 LYS B N 1
ATOM 6019 C CA . LYS B 1 353 ? 20.488 48.093 33.506 1.00 18.92 354 LYS B CA 1
ATOM 6020 C C . LYS B 1 353 ? 19.116 47.955 34.175 1.00 21.69 354 LYS B C 1
ATOM 6021 O O . LYS B 1 353 ? 18.785 48.696 35.126 1.00 18.19 354 LYS B O 1
ATOM 6027 N N . LYS B 1 354 ? 18.301 47.007 33.680 1.00 16.57 355 LYS B N 1
ATOM 6028 C CA . LYS B 1 354 ? 17.028 46.748 34.338 1.00 13.64 355 LYS B CA 1
ATOM 6029 C C . LYS B 1 354 ? 17.258 46.387 35.789 1.00 17.10 355 LYS B C 1
ATOM 6030 O O . LYS B 1 354 ? 16.581 46.882 36.673 1.00 17.94 355 LYS B O 1
ATOM 6036 N N . ALA B 1 355 ? 18.212 45.501 36.083 1.00 16.11 356 ALA B N 1
ATOM 6037 C CA . ALA B 1 355 ? 18.409 45.127 37.472 1.00 16.24 356 ALA B CA 1
ATOM 6038 C C . ALA B 1 355 ? 18.855 46.328 38.331 1.00 21.73 356 ALA B C 1
ATOM 6039 O O . ALA B 1 355 ? 18.439 46.520 39.442 1.00 18.09 356 ALA B O 1
ATOM 6041 N N . LEU B 1 356 ? 19.740 47.138 37.790 1.00 13.62 357 LEU B N 1
ATOM 6042 C CA . LEU B 1 356 ? 20.211 48.292 38.504 1.00 21.60 357 LEU B CA 1
ATOM 6043 C C . LEU B 1 356 ? 19.057 49.232 38.686 1.00 18.73 357 LEU B C 1
ATOM 6044 O O . LEU B 1 356 ? 18.875 49.770 39.748 1.00 15.97 357 LEU B O 1
ATOM 6049 N N . LEU B 1 357 ? 18.267 49.416 37.665 1.00 13.27 358 LEU B N 1
ATOM 6050 C CA . LEU B 1 357 ? 17.176 50.304 37.935 1.00 16.92 358 LEU B CA 1
ATOM 6051 C C . LEU B 1 357 ? 16.238 49.808 39.063 1.00 25.80 358 LEU B C 1
ATOM 6052 O O . LEU B 1 357 ? 15.690 50.571 39.847 1.00 18.05 358 LEU B O 1
ATOM 6057 N N . ARG B 1 358 ? 16.017 48.508 39.140 1.00 18.68 359 ARG B N 1
ATOM 6058 C CA . ARG B 1 358 ? 15.115 48.039 40.135 1.00 15.81 359 ARG B CA 1
ATOM 6059 C C . ARG B 1 358 ? 15.685 48.237 41.471 1.00 20.82 359 ARG B C 1
ATOM 6060 O O . ARG B 1 358 ? 14.935 48.518 42.446 1.00 16.50 359 ARG B O 1
ATOM 6068 N N . ALA B 1 359 ? 17.035 48.114 41.515 1.00 17.17 360 ALA B N 1
ATOM 6069 C CA . ALA B 1 359 ? 17.684 48.352 42.802 1.00 19.76 360 ALA B CA 1
ATOM 6070 C C . ALA B 1 359 ? 17.517 49.801 43.262 1.00 23.87 360 ALA B C 1
ATOM 6071 O O . ALA B 1 359 ? 17.284 50.098 44.421 1.00 23.81 360 ALA B O 1
ATOM 6073 N N . LEU B 1 360 ? 17.620 50.675 42.278 1.00 18.42 361 LEU B N 1
ATOM 6074 C CA . LEU B 1 360 ? 17.468 52.080 42.541 1.00 20.82 361 LEU B CA 1
ATOM 6075 C C . LEU B 1 360 ? 16.073 52.404 42.986 1.00 24.01 361 LEU B C 1
ATOM 6076 O O . LEU B 1 360 ? 15.846 53.369 43.635 1.00 25.56 361 LEU B O 1
ATOM 6081 N N . LEU B 1 361 ? 15.114 51.590 42.603 1.00 21.71 362 LEU B N 1
ATOM 6082 C CA . LEU B 1 361 ? 13.756 51.842 43.020 1.00 15.80 362 LEU B CA 1
ATOM 6083 C C . LEU B 1 361 ? 13.404 51.147 44.385 1.00 27.14 362 LEU B C 1
ATOM 6084 O O . LEU B 1 361 ? 12.248 51.100 44.869 1.00 21.08 362 LEU B O 1
ATOM 6089 N N . GLU B 1 362 ? 14.388 50.539 45.017 1.00 18.63 363 GLU B N 1
ATOM 6090 C CA . GLU B 1 362 ? 14.078 49.900 46.252 1.00 20.66 363 GLU B CA 1
ATOM 6091 C C . GLU B 1 362 ? 14.111 50.905 47.415 1.00 19.23 363 GLU B C 1
ATOM 6092 O O . GLU B 1 362 ? 14.946 51.821 47.547 1.00 17.43 363 GLU B O 1
ATOM 6098 N N . PRO B 1 363 ? 13.185 50.730 48.308 1.00 21.42 364 PRO B N 1
ATOM 6099 C CA . PRO B 1 363 ? 13.086 51.595 49.520 1.00 23.99 364 PRO B CA 1
ATOM 6100 C C . PRO B 1 363 ? 14.044 51.033 50.580 1.00 22.57 364 PRO B C 1
ATOM 6101 O O . PRO B 1 363 ? 13.674 50.584 51.690 1.00 22.69 364 PRO B O 1
ATOM 6105 N N . THR B 1 364 ? 15.341 51.097 50.225 1.00 18.90 365 THR B N 1
ATOM 6106 C CA . THR B 1 364 ? 16.380 50.556 51.083 1.00 19.54 365 THR B CA 1
ATOM 6107 C C . THR B 1 364 ? 16.409 50.979 52.526 1.00 23.21 365 THR B C 1
ATOM 6108 O O . THR B 1 364 ? 16.604 50.191 53.460 1.00 19.42 365 THR B O 1
ATOM 6112 N N . ALA B 1 365 ? 16.319 52.273 52.740 1.00 21.03 366 ALA B N 1
ATOM 6113 C CA . ALA B 1 365 ? 16.366 52.781 54.104 1.00 28.61 366 ALA B CA 1
ATOM 6114 C C . ALA B 1 365 ? 15.262 52.175 54.962 1.00 24.71 366 ALA B C 1
ATOM 6115 O O . ALA B 1 365 ? 15.464 51.715 56.075 1.00 27.70 366 ALA B O 1
ATOM 6117 N N . GLU B 1 366 ? 14.062 52.160 54.428 1.00 19.71 367 GLU B N 1
ATOM 6118 C CA . GLU B 1 366 ? 12.987 51.597 55.206 1.00 16.66 367 GLU B CA 1
ATOM 6119 C C . GLU B 1 366 ? 13.298 50.141 55.538 1.00 18.74 367 GLU B C 1
ATOM 6120 O O . GLU B 1 366 ? 13.192 49.673 56.649 1.00 18.06 367 GLU B O 1
ATOM 6126 N N . LEU B 1 367 ? 13.704 49.418 54.522 1.00 18.13 368 LEU B N 1
ATOM 6127 C CA . LEU B 1 367 ? 14.012 48.007 54.609 1.00 20.86 368 LEU B CA 1
ATOM 6128 C C . LEU B 1 367 ? 15.134 47.808 55.543 1.00 18.78 368 LEU B C 1
ATOM 6129 O O . LEU B 1 367 ? 15.106 46.919 56.369 1.00 20.95 368 LEU B O 1
ATOM 6134 N N . ARG B 1 368 ? 16.131 48.650 55.431 1.00 13.06 369 ARG B N 1
ATOM 6135 C CA . ARG B 1 368 ? 17.305 48.562 56.301 1.00 18.79 369 ARG B CA 1
ATOM 6136 C C . ARG B 1 368 ? 16.914 48.714 57.755 1.00 24.51 369 ARG B C 1
ATOM 6137 O O . ARG B 1 368 ? 17.395 48.061 58.656 1.00 23.62 369 ARG B O 1
ATOM 6145 N N . LYS B 1 369 ? 16.049 49.680 57.959 1.00 22.34 370 LYS B N 1
ATOM 6146 C CA . LYS B 1 369 ? 15.472 50.031 59.209 1.00 21.07 370 LYS B CA 1
ATOM 6147 C C . LYS B 1 369 ? 14.624 48.822 59.662 1.00 34.02 370 LYS B C 1
ATOM 6148 O O . LYS B 1 369 ? 14.738 48.344 60.739 1.00 17.37 370 LYS B O 1
ATOM 6154 N N . LEU B 1 370 ? 13.769 48.238 58.860 1.00 20.59 371 LEU B N 1
ATOM 6155 C CA . LEU B 1 370 ? 13.069 47.063 59.352 1.00 19.83 371 LEU B CA 1
ATOM 6156 C C . LEU B 1 370 ? 13.999 45.956 59.840 1.00 21.70 371 LEU B C 1
ATOM 6157 O O . LEU B 1 370 ? 13.889 45.314 60.938 1.00 18.76 371 LEU B O 1
ATOM 6162 N N . GLU B 1 371 ? 14.963 45.715 59.012 1.00 19.06 372 GLU B N 1
ATOM 6163 C CA . GLU B 1 371 ? 15.939 44.667 59.339 1.00 23.66 372 GLU B CA 1
ATOM 6164 C C . GLU B 1 371 ? 16.679 44.873 60.685 1.00 24.86 372 GLU B C 1
ATOM 6165 O O . GLU B 1 371 ? 16.783 43.939 61.501 1.00 16.89 372 GLU B O 1
ATOM 6171 N N . ALA B 1 372 ? 17.173 46.112 60.885 1.00 20.25 373 ALA B N 1
ATOM 6172 C CA . ALA B 1 372 ? 17.868 46.486 62.083 1.00 19.27 373 ALA B CA 1
ATOM 6173 C C . ALA B 1 372 ? 17.019 46.292 63.405 1.00 19.96 373 ALA B C 1
ATOM 6174 O O . ALA B 1 372 ? 17.555 46.115 64.512 1.00 26.16 373 ALA B O 1
ATOM 6176 N N . PRO B 1 373 ? 15.698 46.234 63.310 1.00 27.08 374 PRO B N 1
ATOM 6177 C CA . PRO B 1 373 ? 14.822 46.086 64.405 1.00 24.78 374 PRO B CA 1
ATOM 6178 C C . PRO B 1 373 ? 14.375 44.726 64.522 1.00 22.30 374 PRO B C 1
ATOM 6179 O O . PRO B 1 373 ? 13.571 44.503 65.409 1.00 30.23 374 PRO B O 1
ATOM 6183 N N . GLY B 1 374 ? 14.881 43.874 63.640 1.00 18.69 375 GLY B N 1
ATOM 6184 C CA . GLY B 1 374 ? 14.475 42.510 63.751 1.00 16.21 375 GLY B CA 1
ATOM 6185 C C . GLY B 1 374 ? 13.138 42.201 63.126 1.00 22.65 375 GLY B C 1
ATOM 6186 O O . GLY B 1 374 ? 12.598 41.088 63.331 1.00 21.92 375 GLY B O 1
ATOM 6187 N N . ASP B 1 375 ? 12.560 43.162 62.347 1.00 26.65 376 ASP B N 1
ATOM 6188 C CA . ASP B 1 375 ? 11.249 42.910 61.721 1.00 15.61 376 ASP B CA 1
ATOM 6189 C C . ASP B 1 375 ? 11.441 42.154 60.406 1.00 19.09 376 ASP B C 1
ATOM 6190 O O . ASP B 1 375 ? 11.297 42.665 59.279 1.00 14.12 376 ASP B O 1
ATOM 6195 N N . TYR B 1 376 ? 11.801 40.910 60.597 1.00 13.51 377 TYR B N 1
ATOM 6196 C CA . TYR B 1 376 ? 12.076 39.983 59.472 1.00 20.39 377 TYR B CA 1
ATOM 6197 C C . TYR B 1 376 ? 10.871 39.633 58.652 1.00 22.73 377 TYR B C 1
ATOM 6198 O O . TYR B 1 376 ? 10.987 39.307 57.447 1.00 23.89 377 TYR B O 1
ATOM 6207 N N . THR B 1 377 ? 9.721 39.709 59.313 1.00 20.29 378 THR B N 1
ATOM 6208 C CA . THR B 1 377 ? 8.476 39.426 58.667 1.00 18.59 378 THR B CA 1
ATOM 6209 C C . THR B 1 377 ? 8.181 40.491 57.643 1.00 15.19 378 THR B C 1
ATOM 6210 O O . THR B 1 377 ? 7.867 40.242 56.478 1.00 22.07 378 THR B O 1
ATOM 6214 N N . ALA B 1 378 ? 8.326 41.691 58.114 1.00 18.11 379 ALA B N 1
ATOM 6215 C CA . ALA B 1 378 ? 8.038 42.819 57.281 1.00 19.65 379 ALA B CA 1
ATOM 6216 C C . ALA B 1 378 ? 9.099 42.926 56.249 1.00 21.37 379 ALA B C 1
ATOM 6217 O O . ALA B 1 378 ? 8.837 43.282 55.115 1.00 18.22 379 ALA B O 1
ATOM 6219 N N . ARG B 1 379 ? 10.369 42.620 56.633 1.00 22.57 380 ARG B N 1
ATOM 6220 C CA . ARG B 1 379 ? 11.418 42.748 55.556 1.00 19.67 380 ARG B CA 1
ATOM 6221 C C . ARG B 1 379 ? 11.138 41.857 54.330 1.00 9.54 380 ARG B C 1
ATOM 6222 O O . ARG B 1 379 ? 11.049 42.259 53.149 1.00 20.11 380 ARG B O 1
ATOM 6230 N N . LEU B 1 380 ? 10.894 40.584 54.661 1.00 17.04 381 LEU B N 1
ATOM 6231 C CA . LEU B 1 380 ? 10.569 39.630 53.609 1.00 17.97 381 LEU B CA 1
ATOM 6232 C C . LEU B 1 380 ? 9.319 39.992 52.819 1.00 23.03 381 LEU B C 1
ATOM 6233 O O . LEU B 1 380 ? 9.256 39.965 51.554 1.00 19.78 381 LEU B O 1
ATOM 6238 N N . ALA B 1 381 ? 8.299 40.337 53.602 1.00 18.48 382 ALA B N 1
ATOM 6239 C CA . ALA B 1 381 ? 7.094 40.709 52.919 1.00 18.64 382 ALA B CA 1
ATOM 6240 C C . ALA B 1 381 ? 7.331 41.830 51.910 1.00 20.45 382 ALA B C 1
ATOM 6241 O O . ALA B 1 381 ? 6.967 41.736 50.743 1.00 20.77 382 ALA B O 1
ATOM 6243 N N . LEU B 1 382 ? 7.983 42.895 52.357 1.00 18.14 383 LEU B N 1
ATOM 6244 C CA . LEU B 1 382 ? 8.221 44.018 51.477 1.00 15.74 383 LEU B CA 1
ATOM 6245 C C . LEU B 1 382 ? 9.183 43.741 50.385 1.00 16.33 383 LEU B C 1
ATOM 6246 O O . LEU B 1 382 ? 9.077 44.280 49.313 1.00 21.11 383 LEU B O 1
ATOM 6251 N N . LEU B 1 383 ? 10.237 43.051 50.740 1.00 15.67 384 LEU B N 1
ATOM 6252 C CA . LEU B 1 383 ? 11.199 42.782 49.673 1.00 14.36 384 LEU B CA 1
ATOM 6253 C C . LEU B 1 383 ? 10.419 42.133 48.524 1.00 18.14 384 LEU B C 1
ATOM 6254 O O . LEU B 1 383 ? 10.522 42.531 47.381 1.00 21.32 384 LEU B O 1
ATOM 6259 N N . GLU B 1 384 ? 9.612 41.129 48.850 1.00 18.90 385 GLU B N 1
ATOM 6260 C CA . GLU B 1 384 ? 8.790 40.415 47.888 1.00 12.88 385 GLU B CA 1
ATOM 6261 C C . GLU B 1 384 ? 7.724 41.305 47.295 1.00 23.73 385 GLU B C 1
ATOM 6262 O O . GLU B 1 384 ? 7.371 41.208 46.137 1.00 18.01 385 GLU B O 1
ATOM 6268 N N . GLU B 1 385 ? 7.188 42.241 48.049 1.00 16.56 386 GLU B N 1
ATOM 6269 C CA . GLU B 1 385 ? 6.148 43.048 47.360 1.00 15.79 386 GLU B CA 1
ATOM 6270 C C . GLU B 1 385 ? 6.721 43.972 46.380 1.00 18.57 386 GLU B C 1
ATOM 6271 O O . GLU B 1 385 ? 6.078 44.460 45.509 1.00 18.99 386 GLU B O 1
ATOM 6277 N N . GLN B 1 386 ? 7.974 44.243 46.581 1.00 16.74 387 GLN B N 1
ATOM 6278 C CA . GLN B 1 386 ? 8.686 45.145 45.732 1.00 17.93 387 GLN B CA 1
ATOM 6279 C C . GLN B 1 386 ? 8.627 44.635 44.305 1.00 20.79 387 GLN B C 1
ATOM 6280 O O . GLN B 1 386 ? 8.476 45.400 43.339 1.00 22.54 387 GLN B O 1
ATOM 6286 N N . LYS B 1 387 ? 8.645 43.290 44.124 1.00 19.93 388 LYS B N 1
ATOM 6287 C CA . LYS B 1 387 ? 8.564 42.664 42.796 1.00 22.61 388 LYS B CA 1
ATOM 6288 C C . LYS B 1 387 ? 7.272 42.954 42.031 1.00 24.82 388 LYS B C 1
ATOM 6289 O O . LYS B 1 387 ? 7.274 42.918 40.807 1.00 19.57 388 LYS B O 1
ATOM 6295 N N . SER B 1 388 ? 6.165 43.304 42.730 1.00 23.14 389 SER B N 1
ATOM 6296 C CA . SER B 1 388 ? 4.925 43.600 41.966 1.00 19.61 389 SER B CA 1
ATOM 6297 C C . SER B 1 388 ? 4.599 45.077 41.781 1.00 20.85 389 SER B C 1
ATOM 6298 O O . SER B 1 388 ? 3.440 45.399 41.408 1.00 20.42 389 SER B O 1
ATOM 6301 N N . LEU B 1 389 ? 5.638 45.922 42.083 1.00 19.03 390 LEU B N 1
ATOM 6302 C CA . LEU B 1 389 ? 5.543 47.362 41.897 1.00 22.18 390 LEU B CA 1
ATOM 6303 C C . LEU B 1 389 ? 5.875 47.671 40.442 1.00 25.33 390 LEU B C 1
ATOM 6304 O O . LEU B 1 389 ? 6.636 46.939 39.850 1.00 27.44 390 LEU B O 1
ATOM 6309 N N . PRO B 1 390 ? 5.358 48.748 39.869 1.00 20.30 391 PRO B N 1
ATOM 6310 C CA . PRO B 1 390 ? 5.451 49.008 38.467 1.00 18.96 391 PRO B CA 1
ATOM 6311 C C . PRO B 1 390 ? 6.762 49.530 37.917 1.00 26.74 391 PRO B C 1
ATOM 6312 O O . PRO B 1 390 ? 6.811 50.569 37.181 1.00 24.82 391 PRO B O 1
ATOM 6316 N N . TRP B 1 391 ? 7.845 48.792 38.227 1.00 22.33 392 TRP B N 1
ATOM 6317 C CA . TRP B 1 391 ? 9.157 49.221 37.735 1.00 18.28 392 TRP B CA 1
ATOM 6318 C C . TRP B 1 391 ? 9.276 49.258 36.243 1.00 22.58 392 TRP B C 1
ATOM 6319 O O . TRP B 1 391 ? 10.058 50.015 35.696 1.00 22.32 392 TRP B O 1
ATOM 6330 N N . GLN B 1 392 ? 8.492 48.429 35.568 1.00 15.61 393 GLN B N 1
ATOM 6331 C CA . GLN B 1 392 ? 8.499 48.363 34.108 1.00 17.38 393 GLN B CA 1
ATOM 6332 C C . GLN B 1 392 ? 8.242 49.710 33.463 1.00 22.11 393 GLN B C 1
ATOM 6333 O O . GLN B 1 392 ? 8.898 50.091 32.522 1.00 21.43 393 GLN B O 1
ATOM 6339 N N . ALA B 1 393 ? 7.242 50.415 33.952 1.00 17.37 394 ALA B N 1
ATOM 6340 C CA . ALA B 1 393 ? 6.941 51.723 33.377 1.00 23.79 394 ALA B CA 1
ATOM 6341 C C . ALA B 1 393 ? 8.133 52.659 33.531 1.00 23.76 394 ALA B C 1
ATOM 6342 O O . ALA B 1 393 ? 8.386 53.527 32.731 1.00 23.17 394 ALA B O 1
ATOM 6344 N N . VAL B 1 394 ? 8.866 52.504 34.602 1.00 20.83 395 VAL B N 1
ATOM 6345 C CA . VAL B 1 394 ? 9.966 53.382 34.850 1.00 15.39 395 VAL B CA 1
ATOM 6346 C C . VAL B 1 394 ? 11.000 53.030 33.829 1.00 23.58 395 VAL B C 1
ATOM 6347 O O . VAL B 1 394 ? 11.555 53.890 33.151 1.00 22.93 395 VAL B O 1
ATOM 6351 N N . TRP B 1 395 ? 11.210 51.739 33.672 1.00 16.90 396 TRP B N 1
ATOM 6352 C CA . TRP B 1 395 ? 12.250 51.307 32.745 1.00 16.31 396 TRP B CA 1
ATOM 6353 C C . TRP B 1 395 ? 11.969 51.756 31.347 1.00 21.12 396 TRP B C 1
ATOM 6354 O O . TRP B 1 395 ? 12.841 52.154 30.566 1.00 20.97 396 TRP B O 1
ATOM 6365 N N . GLU B 1 396 ? 10.704 51.590 31.008 1.00 16.44 397 GLU B N 1
ATOM 6366 C CA . GLU B 1 396 ? 10.290 51.965 29.693 1.00 21.94 397 GLU B CA 1
ATOM 6367 C C . GLU B 1 396 ? 10.458 53.450 29.476 1.00 23.86 397 GLU B C 1
ATOM 6368 O O . GLU B 1 396 ? 10.800 53.783 28.363 1.00 19.55 397 GLU B O 1
ATOM 6374 N N . MET B 1 397 ? 10.207 54.299 30.508 1.00 19.06 398 MET B N 1
ATOM 6375 C CA . MET B 1 397 ? 10.424 55.759 30.354 1.00 18.76 398 MET B CA 1
ATOM 6376 C C . MET B 1 397 ? 11.891 56.033 30.089 1.00 21.51 398 MET B C 1
ATOM 6377 O O . MET B 1 397 ? 12.245 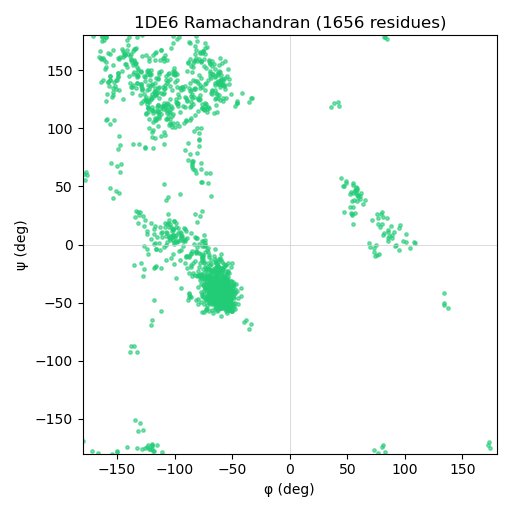56.791 29.206 1.00 24.18 398 MET B O 1
ATOM 6382 N N . TYR B 1 398 ? 12.737 55.337 30.842 1.00 19.76 399 TYR B N 1
ATOM 6383 C CA . TYR B 1 398 ? 14.178 55.436 30.706 1.00 19.10 399 TYR B CA 1
ATOM 6384 C C . TYR B 1 398 ? 14.610 55.160 29.283 1.00 25.96 399 TYR B C 1
ATOM 6385 O O . TYR B 1 398 ? 15.496 55.822 28.762 1.00 21.39 399 TYR B O 1
ATOM 6394 N N . CYS B 1 399 ? 14.013 54.139 28.678 1.00 20.27 400 CYS B N 1
ATOM 6395 C CA . CYS B 1 399 ? 14.353 53.774 27.325 1.00 20.69 400 CYS B CA 1
ATOM 6396 C C . CYS B 1 399 ? 14.001 54.870 26.347 1.00 25.96 400 CYS B C 1
ATOM 6397 O O . CYS B 1 399 ? 14.765 55.205 25.406 1.00 19.82 400 CYS B O 1
ATOM 6400 N N . GLN B 1 400 ? 12.781 55.368 26.533 1.00 18.67 401 GLN B N 1
ATOM 6401 C CA . GLN B 1 400 ? 12.232 56.450 25.716 1.00 23.83 401 GLN B CA 1
ATOM 6402 C C . GLN B 1 400 ? 13.059 57.712 25.856 1.00 25.83 401 GLN B C 1
ATOM 6403 O O . GLN B 1 400 ? 13.414 58.324 24.881 1.00 32.48 401 GLN B O 1
ATOM 6409 N N . ARG B 1 401 ? 13.412 58.088 27.045 1.00 20.23 402 ARG B N 1
ATOM 6410 C CA . ARG B 1 401 ? 14.225 59.260 27.180 1.00 21.63 402 ARG B CA 1
ATOM 6411 C C . ARG B 1 401 ? 15.575 59.092 26.499 1.00 33.86 402 ARG B C 1
ATOM 6412 O O . ARG B 1 401 ? 16.311 60.044 26.242 1.00 26.39 402 ARG B O 1
ATOM 6420 N N . HIS B 1 402 ? 15.936 57.862 26.255 1.00 24.69 403 HIS B N 1
ATOM 6421 C CA . HIS B 1 402 ? 17.247 57.661 25.670 1.00 22.19 403 HIS B CA 1
ATOM 6422 C C . HIS B 1 402 ? 17.119 57.243 24.248 1.00 28.14 403 HIS B C 1
ATOM 6423 O O . HIS B 1 402 ? 18.063 56.733 23.624 1.00 26.01 403 HIS B O 1
ATOM 6430 N N . ASP B 1 403 ? 15.944 57.516 23.713 1.00 24.04 404 ASP B N 1
ATOM 6431 C CA . ASP B 1 403 ? 15.686 57.201 22.309 1.00 24.85 404 ASP B CA 1
ATOM 6432 C C . ASP B 1 403 ? 15.912 55.762 21.959 1.00 39.55 404 ASP B C 1
ATOM 6433 O O . ASP B 1 403 ? 16.365 55.425 20.896 1.00 24.68 404 ASP B O 1
ATOM 6438 N N . THR B 1 404 ? 15.521 54.923 22.891 1.00 27.25 405 THR B N 1
ATOM 6439 C CA . THR B 1 404 ? 15.706 53.495 22.732 1.00 19.64 405 THR B CA 1
ATOM 6440 C C . THR B 1 404 ? 14.358 52.840 22.820 1.00 17.44 405 THR B C 1
ATOM 6441 O O . THR B 1 404 ? 13.549 53.283 23.616 1.00 25.97 405 THR B O 1
ATOM 6445 N N . PRO B 1 405 ? 14.146 51.752 22.068 1.00 23.25 406 PRO B N 1
ATOM 6446 C CA . PRO B 1 405 ? 12.882 50.997 22.138 1.00 22.32 406 PRO B CA 1
ATOM 6447 C C . PRO B 1 405 ? 12.619 50.511 23.545 1.00 19.49 406 PRO B C 1
ATOM 6448 O O . PRO B 1 405 ? 13.518 50.103 24.290 1.00 29.50 406 PRO B O 1
ATOM 6452 N N . ALA B 1 406 ? 11.360 50.593 23.900 1.00 22.06 407 ALA B N 1
ATOM 6453 C CA . ALA B 1 406 ? 10.960 50.235 25.221 1.00 23.92 407 ALA B CA 1
ATOM 6454 C C . ALA B 1 406 ? 10.774 48.761 25.385 1.00 30.31 407 ALA B C 1
ATOM 6455 O O . ALA B 1 406 ? 10.912 48.183 26.468 1.00 23.80 407 ALA B O 1
ATOM 6457 N N . GLY B 1 407 ? 10.471 48.187 24.276 1.00 18.42 408 GLY B N 1
ATOM 6458 C CA . GLY B 1 407 ? 10.181 46.799 24.216 1.00 14.93 408 GLY B CA 1
ATOM 6459 C C . GLY B 1 407 ? 10.976 46.028 23.183 1.00 22.15 408 GLY B C 1
ATOM 6460 O O . GLY B 1 407 ? 12.029 46.411 22.683 1.00 26.16 408 GLY B O 1
ATOM 6461 N N . SER B 1 408 ? 10.362 44.906 22.887 1.00 19.24 409 SER B N 1
ATOM 6462 C CA . SER B 1 408 ? 10.773 43.897 21.957 1.00 23.29 409 SER B CA 1
ATOM 6463 C C . SER B 1 408 ? 10.956 44.377 20.509 1.00 26.26 409 SER B C 1
ATOM 6464 O O . SER B 1 408 ? 11.589 43.734 19.712 1.00 29.22 409 SER B O 1
ATOM 6467 N N . GLU B 1 409 ? 10.454 45.542 20.179 1.00 29.81 410 GLU B N 1
ATOM 6468 C CA . GLU B 1 409 ? 10.632 46.136 18.883 1.00 24.60 410 GLU B CA 1
ATOM 6469 C C . GLU B 1 409 ? 12.112 46.230 18.567 1.00 23.41 410 GLU B C 1
ATOM 6470 O O . GLU B 1 409 ? 12.517 46.202 17.419 1.00 24.50 410 GLU B O 1
ATOM 6476 N N . TRP B 1 410 ? 12.952 46.362 19.564 1.00 18.86 411 TRP B N 1
ATOM 6477 C CA . TRP B 1 410 ? 14.363 46.431 19.188 1.00 19.76 411 TRP B CA 1
ATOM 6478 C C . TRP B 1 410 ? 14.807 45.244 18.309 1.00 23.22 411 TRP B C 1
ATOM 6479 O O . TRP B 1 410 ? 15.726 45.291 17.500 1.00 27.14 411 TRP B O 1
ATOM 6490 N N . LEU B 1 411 ? 14.160 44.119 18.452 1.00 18.76 412 LEU B N 1
ATOM 6491 C CA . LEU B 1 411 ? 14.555 42.994 17.662 1.00 19.38 412 LEU B CA 1
ATOM 6492 C C . LEU B 1 411 ? 14.404 43.288 16.188 1.00 27.75 412 LEU B C 1
ATOM 6493 O O . LEU B 1 411 ? 15.155 42.810 15.358 1.00 18.74 412 LEU B O 1
ATOM 6498 N N . GLU B 1 412 ? 13.447 44.084 15.830 1.00 18.62 413 GLU B N 1
ATOM 6499 C CA . GLU B 1 412 ? 13.302 44.357 14.426 1.00 20.28 413 GLU B CA 1
ATOM 6500 C C . GLU B 1 412 ? 14.459 45.084 13.844 1.00 20.52 413 GLU B C 1
ATOM 6501 O O . GLU B 1 412 ? 14.855 44.903 12.694 1.00 25.82 413 GLU B O 1
ATOM 6507 N N . SER B 1 413 ? 15.059 45.904 14.647 1.00 19.20 414 SER B N 1
ATOM 6508 C CA . SER B 1 413 ? 16.233 46.641 14.213 1.00 21.41 414 SER B CA 1
ATOM 6509 C C . SER B 1 413 ? 17.337 45.664 14.054 1.00 26.18 414 SER B C 1
ATOM 6510 O O . SER B 1 413 ? 18.097 45.693 13.089 1.00 28.73 414 SER B O 1
ATOM 6513 N N . VAL B 1 414 ? 17.451 44.804 15.016 1.00 25.37 415 VAL B N 1
ATOM 6514 C CA . VAL B 1 414 ? 18.523 43.855 14.836 1.00 22.69 415 VAL B CA 1
ATOM 6515 C C . VAL B 1 414 ? 18.252 42.961 13.602 1.00 23.56 415 VAL B C 1
ATOM 6516 O O . VAL B 1 414 ? 19.183 42.625 12.871 1.00 23.96 415 VAL B O 1
ATOM 6520 N N . ARG B 1 415 ? 16.981 42.593 13.382 1.00 18.20 416 ARG B N 1
ATOM 6521 C CA . ARG B 1 415 ? 16.736 41.732 12.308 1.00 22.31 416 ARG B CA 1
ATOM 6522 C C . ARG B 1 415 ? 17.057 42.381 11.021 1.00 33.01 416 ARG B C 1
ATOM 6523 O O . ARG B 1 415 ? 17.551 41.783 10.084 1.00 23.54 416 ARG B O 1
ATOM 6531 N N . ALA B 1 416 ? 16.729 43.650 10.980 1.00 29.14 417 ALA B N 1
ATOM 6532 C CA . ALA B 1 416 ? 16.975 44.432 9.786 1.00 32.40 417 ALA B CA 1
ATOM 6533 C C . ALA B 1 416 ? 18.461 44.581 9.485 1.00 32.22 417 ALA B C 1
ATOM 6534 O O . ALA B 1 416 ? 18.922 44.579 8.336 1.00 28.75 417 ALA B O 1
ATOM 6536 N N . TYR B 1 417 ? 19.234 44.774 10.520 1.00 25.15 418 TYR B N 1
ATOM 6537 C CA . TYR B 1 417 ? 20.666 44.932 10.290 1.00 29.10 418 TYR B CA 1
ATOM 6538 C C . TYR B 1 417 ? 21.241 43.620 9.797 1.00 31.44 418 TYR B C 1
ATOM 6539 O O . TYR B 1 417 ? 22.202 43.523 9.014 1.00 26.68 418 TYR B O 1
ATOM 6548 N N . GLU B 1 418 ? 20.595 42.594 10.305 1.00 20.31 419 GLU B N 1
ATOM 6549 C CA . GLU B 1 418 ? 21.044 41.278 9.961 1.00 28.90 419 GLU B CA 1
ATOM 6550 C C . GLU B 1 418 ? 20.906 41.055 8.462 1.00 30.70 419 GLU B C 1
ATOM 6551 O O . GLU B 1 418 ? 21.810 40.657 7.740 1.00 23.58 419 GLU B O 1
ATOM 6557 N N . LYS B 1 419 ? 19.718 41.339 7.996 1.00 32.44 420 LYS B N 1
ATOM 6558 C CA . LYS B 1 419 ? 19.392 41.197 6.571 1.00 29.09 420 LYS B CA 1
ATOM 6559 C C . LYS B 1 419 ? 20.270 42.084 5.697 1.00 34.52 420 LYS B C 1
ATOM 6560 O O . LYS B 1 419 ? 20.726 41.723 4.639 1.00 30.06 420 LYS B O 1
ATOM 6566 N N . GLU B 1 420 ? 20.465 43.323 6.103 1.00 28.00 421 GLU B N 1
ATOM 6567 C CA . GLU B 1 420 ? 21.205 44.155 5.237 1.00 26.84 421 GLU B CA 1
ATOM 6568 C C . GLU B 1 420 ? 22.671 43.958 5.316 1.00 39.17 421 GLU B C 1
ATOM 6569 O O . GLU B 1 420 ? 23.364 44.089 4.336 1.00 38.05 421 GLU B O 1
ATOM 6575 N N . ILE B 1 421 ? 23.166 43.701 6.485 1.00 26.26 422 ILE B N 1
ATOM 6576 C CA . ILE B 1 421 ? 24.570 43.641 6.596 1.00 23.80 422 ILE B CA 1
ATOM 6577 C C . ILE B 1 421 ? 25.170 42.329 7.017 1.00 37.27 422 ILE B C 1
ATOM 6578 O O . ILE B 1 421 ? 26.198 41.910 6.471 1.00 37.66 422 ILE B O 1
ATOM 6583 N N . LEU B 1 422 ? 24.589 41.782 8.066 1.00 32.28 423 LEU B N 1
ATOM 6584 C CA . LEU B 1 422 ? 25.158 40.588 8.581 1.00 39.47 423 LEU B CA 1
ATOM 6585 C C . LEU B 1 422 ? 25.063 39.485 7.537 1.00 45.27 423 LEU B C 1
ATOM 6586 O O . LEU B 1 422 ? 25.960 38.632 7.406 1.00 36.19 423 LEU B O 1
ATOM 6591 N N . SER B 1 423 ? 23.970 39.519 6.794 1.00 36.08 424 SER B N 1
ATOM 6592 C CA . SER B 1 423 ? 23.741 38.493 5.775 1.00 33.15 424 SER B CA 1
ATOM 6593 C C . SER B 1 423 ? 24.863 38.411 4.732 1.00 44.74 424 SER B C 1
ATOM 6594 O O . SER B 1 423 ? 25.019 37.407 4.033 1.00 51.79 424 SER B O 1
ATOM 6597 N N . ARG B 1 424 ? 25.632 39.474 4.571 1.00 34.26 425 ARG B N 1
ATOM 6598 C CA . ARG B 1 424 ? 26.659 39.500 3.562 1.00 45.93 425 ARG B CA 1
ATOM 6599 C C . ARG B 1 424 ? 28.055 39.193 4.044 1.00 56.48 425 ARG B C 1
ATOM 6600 O O . ARG B 1 424 ? 28.969 39.349 3.286 1.00 49.65 425 ARG B O 1
ATOM 6608 N N . ARG B 1 425 ? 28.213 38.763 5.298 1.00 44.76 426 ARG B N 1
ATOM 6609 C CA . ARG B 1 425 ? 29.499 38.455 5.937 1.00 34.50 426 ARG B CA 1
ATOM 6610 C C . ARG B 1 425 ? 29.974 36.985 5.839 1.00 38.53 426 ARG B C 1
ATOM 6611 O O . ARG B 1 425 ? 29.157 36.081 5.825 1.00 56.04 426 ARG B O 1
ATOM 6619 N N . THR C 1 10 ? -9.001 52.843 41.190 1.00 52.88 11 THR C N 1
ATOM 6620 C CA . THR C 1 10 ? -8.977 53.664 39.959 1.00 63.56 11 THR C CA 1
ATOM 6621 C C . THR C 1 10 ? -7.588 53.611 39.367 1.00 52.73 11 THR C C 1
ATOM 6622 O O . THR C 1 10 ? -7.383 53.254 38.204 1.00 46.95 11 THR C O 1
ATOM 6626 N N . GLN C 1 11 ? -6.618 53.933 40.199 1.00 32.15 12 GLN C N 1
ATOM 6627 C CA . GLN C 1 11 ? -5.237 53.823 39.763 1.00 42.36 12 GLN C CA 1
ATOM 6628 C C . GLN C 1 11 ? -4.977 52.416 39.221 1.00 44.36 12 GLN C C 1
ATOM 6629 O O . GLN C 1 11 ? -4.342 52.168 38.149 1.00 37.00 12 GLN C O 1
ATOM 6635 N N . LEU C 1 12 ? -5.500 51.479 40.036 1.00 30.57 13 LEU C N 1
ATOM 6636 C CA . LEU C 1 12 ? -5.436 50.049 39.689 1.00 31.82 13 LEU C CA 1
ATOM 6637 C C . LEU C 1 12 ? -6.203 49.849 38.372 1.00 30.54 13 LEU C C 1
ATOM 6638 O O . LEU C 1 12 ? -5.779 49.238 37.363 1.00 32.22 13 LEU C O 1
ATOM 6643 N N . GLU C 1 13 ? -7.339 50.461 38.363 1.00 27.15 14 GLU C N 1
ATOM 6644 C CA . GLU C 1 13 ? -8.170 50.336 37.200 1.00 28.20 14 GLU C CA 1
ATOM 6645 C C . GLU C 1 13 ? -7.444 50.831 35.961 1.00 26.48 14 GLU C C 1
ATOM 6646 O O . GLU C 1 13 ? -7.355 50.197 34.900 1.00 26.60 14 GLU C O 1
ATOM 6652 N N . GLN C 1 14 ? -6.850 51.991 36.153 1.00 20.43 15 GLN C N 1
ATOM 6653 C CA . GLN C 1 14 ? -6.144 52.582 35.054 1.00 27.99 15 GLN C CA 1
ATOM 6654 C C . GLN C 1 14 ? -4.970 51.732 34.544 1.00 31.06 15 GLN C C 1
ATOM 6655 O O . GLN C 1 14 ? -4.804 51.448 33.328 1.00 31.85 15 GLN C O 1
ATOM 6661 N N . ALA C 1 15 ? -4.159 51.330 35.541 1.00 22.54 16 ALA C N 1
ATOM 6662 C CA . ALA C 1 15 ? -3.014 50.506 35.275 1.00 22.41 16 ALA C CA 1
ATOM 6663 C C . ALA C 1 15 ? -3.492 49.271 34.594 1.00 20.40 16 ALA C C 1
ATOM 6664 O O . ALA C 1 15 ? -2.872 48.799 33.651 1.00 25.05 16 ALA C O 1
ATOM 6666 N N . TRP C 1 16 ? -4.631 48.738 35.067 1.00 22.49 17 TRP C N 1
ATOM 6667 C CA . TRP C 1 16 ? -5.170 47.531 34.459 1.00 22.75 17 TRP C CA 1
ATOM 6668 C C . TRP C 1 16 ? -5.510 47.758 32.989 1.00 29.21 17 TRP C C 1
ATOM 6669 O O . TRP C 1 16 ? -5.257 46.911 32.089 1.00 26.27 17 TRP C O 1
ATOM 6680 N N . GLU C 1 17 ? -6.116 48.883 32.724 1.00 22.27 18 GLU C N 1
ATOM 6681 C CA . GLU C 1 17 ? -6.525 49.106 31.383 1.00 27.19 18 GLU C CA 1
ATOM 6682 C C . GLU C 1 17 ? -5.377 49.166 30.433 1.00 25.47 18 GLU C C 1
ATOM 6683 O O . GLU C 1 17 ? -5.396 48.598 29.298 1.00 24.27 18 GLU C O 1
ATOM 6689 N N . LEU C 1 18 ? -4.341 49.862 30.931 1.00 23.14 19 LEU C N 1
ATOM 6690 C CA . LEU C 1 18 ? -3.127 49.978 30.141 1.00 26.83 19 LEU C CA 1
ATOM 6691 C C . LEU C 1 18 ? -2.536 48.607 29.825 1.00 20.61 19 LEU C C 1
ATOM 6692 O O . LEU C 1 18 ? -2.198 48.267 28.693 1.00 25.97 19 LEU C O 1
ATOM 6697 N N . ALA C 1 19 ? -2.445 47.826 30.916 1.00 24.25 20 ALA C N 1
ATOM 6698 C CA . ALA C 1 19 ? -1.932 46.472 30.861 1.00 22.35 20 ALA C CA 1
ATOM 6699 C C . ALA C 1 19 ? -2.733 45.696 29.871 1.00 24.75 20 ALA C C 1
ATOM 6700 O O . ALA C 1 19 ? -2.163 45.059 29.008 1.00 23.79 20 ALA C O 1
ATOM 6702 N N . LYS C 1 20 ? -4.078 45.782 30.037 1.00 24.47 21 LYS C N 1
ATOM 6703 C CA . LYS C 1 20 ? -4.941 45.058 29.166 1.00 23.73 21 LYS C CA 1
ATOM 6704 C C . LYS C 1 20 ? -4.557 45.287 27.698 1.00 21.64 21 LYS C C 1
ATOM 6705 O O . LYS C 1 20 ? -4.489 44.363 26.824 1.00 23.56 21 LYS C O 1
ATOM 6711 N N . GLN C 1 21 ? -4.326 46.550 27.412 1.00 24.90 22 GLN C N 1
ATOM 6712 C CA . GLN C 1 21 ? -3.967 46.882 26.045 1.00 33.01 22 GLN C CA 1
ATOM 6713 C C . GLN C 1 21 ? -2.599 46.403 25.644 1.00 34.06 22 GLN C C 1
ATOM 6714 O O . GLN C 1 21 ? -2.432 45.888 24.540 1.00 28.24 22 GLN C O 1
ATOM 6720 N N . ARG C 1 22 ? -1.626 46.552 26.564 1.00 25.18 23 ARG C N 1
ATOM 6721 C CA . ARG C 1 22 ? -0.278 46.107 26.237 1.00 22.12 23 ARG C CA 1
ATOM 6722 C C . ARG C 1 22 ? -0.246 44.653 25.893 1.00 24.86 23 ARG C C 1
ATOM 6723 O O . ARG C 1 22 ? 0.281 44.250 24.900 1.00 27.85 23 ARG C O 1
ATOM 6731 N N . PHE C 1 23 ? -0.809 43.859 26.768 1.00 20.99 24 PHE C N 1
ATOM 6732 C CA . PHE C 1 23 ? -0.796 42.446 26.545 1.00 22.07 24 PHE C CA 1
ATOM 6733 C C . PHE C 1 23 ? -1.571 42.118 25.308 1.00 26.65 24 PHE C C 1
ATOM 6734 O O . PHE C 1 23 ? -1.203 41.248 24.567 1.00 18.56 24 PHE C O 1
ATOM 6742 N N . ALA C 1 24 ? -2.692 42.814 25.100 1.00 22.83 25 ALA C N 1
ATOM 6743 C CA . ALA C 1 24 ? -3.489 42.466 23.943 1.00 28.75 25 ALA C CA 1
ATOM 6744 C C . ALA C 1 24 ? -2.638 42.547 22.714 1.00 33.25 25 ALA C C 1
ATOM 6745 O O . ALA C 1 24 ? -2.685 41.699 21.819 1.00 34.85 25 ALA C O 1
ATOM 6747 N N . ALA C 1 25 ? -1.815 43.581 22.707 1.00 41.70 26 ALA C N 1
ATOM 6748 C CA . ALA C 1 25 ? -0.944 43.803 21.576 1.00 39.60 26 ALA C CA 1
ATOM 6749 C C . ALA C 1 25 ? 0.089 42.733 21.250 1.00 44.91 26 ALA C C 1
ATOM 6750 O O . ALA C 1 25 ? 0.645 42.769 20.180 1.00 62.78 26 ALA C O 1
ATOM 6752 N N . VAL C 1 26 ? 0.324 41.790 22.126 1.00 34.23 27 VAL C N 1
ATOM 6753 C CA . VAL C 1 26 ? 1.255 40.720 21.920 1.00 32.40 27 VAL C CA 1
ATOM 6754 C C . VAL C 1 26 ? 0.494 39.431 21.920 1.00 34.46 27 VAL C C 1
ATOM 6755 O O . VAL C 1 26 ? 1.030 38.334 22.088 1.00 36.14 27 VAL C O 1
ATOM 6759 N N . GLY C 1 27 ? -0.816 39.584 21.765 1.00 32.92 28 GLY C N 1
ATOM 6760 C CA . GLY C 1 27 ? -1.674 38.426 21.676 1.00 32.88 28 GLY C CA 1
ATOM 6761 C C . GLY C 1 27 ? -2.023 37.775 22.960 1.00 28.20 28 GLY C C 1
ATOM 6762 O O . GLY C 1 27 ? -2.380 36.569 22.964 1.00 27.57 28 GLY C O 1
ATOM 6763 N N . ILE C 1 28 ? -1.986 38.587 24.022 1.00 31.39 29 ILE C N 1
ATOM 6764 C CA . ILE C 1 28 ? -2.338 38.024 25.316 1.00 28.60 29 ILE C CA 1
ATOM 6765 C C . ILE C 1 28 ? -3.557 38.655 25.891 1.00 18.23 29 ILE C C 1
ATOM 6766 O O . ILE C 1 28 ? -3.621 39.873 25.951 1.00 23.53 29 ILE C O 1
ATOM 6771 N N . ASP C 1 29 ? -4.480 37.790 26.331 1.00 23.91 30 ASP C N 1
ATOM 6772 C CA . ASP C 1 29 ? -5.758 38.196 26.951 1.00 26.59 30 ASP C CA 1
ATOM 6773 C C . ASP C 1 29 ? -5.714 38.126 28.449 1.00 23.66 30 ASP C C 1
ATOM 6774 O O . ASP C 1 29 ? -5.850 37.062 29.003 1.00 24.70 30 ASP C O 1
ATOM 6779 N N . VAL C 1 30 ? -5.543 39.294 29.074 1.00 16.95 31 VAL C N 1
ATOM 6780 C CA . VAL C 1 30 ? -5.504 39.320 30.489 1.00 21.03 31 VAL C CA 1
ATOM 6781 C C . VAL C 1 30 ? -6.751 38.746 31.188 1.00 26.12 31 VAL C C 1
ATOM 6782 O O . VAL C 1 30 ? -6.638 38.180 32.258 1.00 21.86 31 VAL C O 1
ATOM 6786 N N . GLU C 1 31 ? -7.924 38.915 30.588 1.00 23.42 32 GLU C N 1
ATOM 6787 C CA . GLU C 1 31 ? -9.113 38.423 31.201 1.00 22.12 32 GLU C CA 1
ATOM 6788 C C . GLU C 1 31 ? -8.988 36.936 31.237 1.00 17.27 32 GLU C C 1
ATOM 6789 O O . GLU C 1 31 ? -9.277 36.313 32.242 1.00 21.78 32 GLU C O 1
ATOM 6795 N N . GLU C 1 32 ? -8.603 36.346 30.101 1.00 15.49 33 GLU C N 1
ATOM 6796 C CA . GLU C 1 32 ? -8.497 34.892 30.073 1.00 15.13 33 GLU C CA 1
ATOM 6797 C C . GLU C 1 32 ? -7.461 34.371 31.041 1.00 27.30 33 GLU C C 1
ATOM 6798 O O . GLU C 1 32 ? -7.619 33.339 31.741 1.00 22.10 33 GLU C O 1
ATOM 6804 N N . ALA C 1 33 ? -6.359 35.120 31.113 1.00 15.75 34 ALA C N 1
ATOM 6805 C CA . ALA C 1 33 ? -5.389 34.673 32.080 1.00 20.09 34 ALA C CA 1
ATOM 6806 C C . ALA C 1 33 ? -5.987 34.627 33.507 1.00 30.61 34 ALA C C 1
ATOM 6807 O O . ALA C 1 33 ? -5.733 33.700 34.285 1.00 24.08 34 ALA C O 1
ATOM 6809 N N . LEU C 1 34 ? -6.779 35.665 33.870 1.00 21.21 35 LEU C N 1
ATOM 6810 C CA . LEU C 1 34 ? -7.397 35.711 35.198 1.00 18.26 35 LEU C CA 1
ATOM 6811 C C . LEU C 1 34 ? -8.258 34.491 35.475 1.00 20.98 35 LEU C C 1
ATOM 6812 O O . LEU C 1 34 ? -8.161 33.877 36.532 1.00 22.58 35 LEU C O 1
ATOM 6817 N N . ARG C 1 35 ? -9.020 34.125 34.449 1.00 19.78 36 ARG C N 1
ATOM 6818 C CA . ARG C 1 35 ? -9.890 32.966 34.536 1.00 19.17 36 ARG C CA 1
ATOM 6819 C C . ARG C 1 35 ? -9.074 31.743 34.683 1.00 23.28 36 ARG C C 1
ATOM 6820 O O . ARG C 1 35 ? -9.407 30.886 35.476 1.00 19.60 36 ARG C O 1
ATOM 6828 N N . GLN C 1 36 ? -8.005 31.664 33.894 1.00 14.44 37 GLN C N 1
ATOM 6829 C CA . GLN C 1 36 ? -7.159 30.496 34.012 1.00 15.83 37 GLN C CA 1
ATOM 6830 C C . GLN C 1 36 ? -6.594 30.327 35.398 1.00 26.08 37 GLN C C 1
ATOM 6831 O O . GLN C 1 36 ? -6.557 29.237 35.973 1.00 22.93 37 GLN C O 1
ATOM 6837 N N . LEU C 1 37 ? -6.176 31.439 35.937 1.00 20.86 38 LEU C N 1
ATOM 6838 C CA . LEU C 1 37 ? -5.589 31.420 37.266 1.00 18.81 38 LEU C CA 1
ATOM 6839 C C . LEU C 1 37 ? -6.568 30.866 38.297 1.00 26.65 38 LEU C C 1
ATOM 6840 O O . LEU C 1 37 ? -6.220 30.215 39.276 1.00 25.90 38 LEU C O 1
ATOM 6845 N N . ASP C 1 38 ? -7.821 31.124 38.088 1.00 18.08 39 ASP C N 1
ATOM 6846 C CA . ASP C 1 38 ? -8.825 30.602 38.998 1.00 20.23 39 ASP C CA 1
ATOM 6847 C C . ASP C 1 38 ? -8.940 29.108 38.893 1.00 30.20 39 ASP C C 1
ATOM 6848 O O . ASP C 1 38 ? -9.506 28.450 39.752 1.00 28.48 39 ASP C O 1
ATOM 6853 N N . ARG C 1 39 ? -8.367 28.531 37.861 1.00 21.40 40 ARG C N 1
ATOM 6854 C CA . ARG C 1 39 ? -8.391 27.091 37.802 1.00 19.21 40 ARG C CA 1
ATOM 6855 C C . ARG C 1 39 ? -7.188 26.442 38.473 1.00 30.43 40 ARG C C 1
ATOM 6856 O O . ARG C 1 39 ? -6.951 25.257 38.266 1.00 25.74 40 ARG C O 1
ATOM 6864 N N . LEU C 1 40 ? -6.391 27.172 39.228 1.00 22.75 41 LEU C N 1
ATOM 6865 C CA . LEU C 1 40 ? -5.177 26.550 39.796 1.00 22.17 41 LEU C CA 1
ATOM 6866 C C . LEU C 1 40 ? -4.997 26.788 41.287 1.00 26.42 41 LEU C C 1
ATOM 6867 O O . LEU C 1 40 ? -4.306 27.705 41.726 1.00 21.04 41 LEU C O 1
ATOM 6872 N N . PRO C 1 41 ? -5.600 25.940 42.075 1.00 17.51 42 PRO C N 1
ATOM 6873 C CA . PRO C 1 41 ? -5.555 26.092 43.473 1.00 24.28 42 PRO C CA 1
ATOM 6874 C C . PRO C 1 41 ? -4.181 25.807 43.960 1.00 26.91 42 PRO C C 1
ATOM 6875 O O . PRO C 1 41 ? -3.419 25.078 43.338 1.00 24.34 42 PRO C O 1
ATOM 6879 N N . VAL C 1 42 ? -3.910 26.338 45.112 1.00 20.72 43 VAL C N 1
ATOM 6880 C CA . VAL C 1 42 ? -2.638 26.053 45.720 1.00 27.39 43 VAL C CA 1
ATOM 6881 C C . VAL C 1 42 ? -2.985 25.395 47.077 1.00 23.81 43 VAL C C 1
ATOM 6882 O O . VAL C 1 42 ? -3.757 25.975 47.869 1.00 21.42 43 VAL C O 1
ATOM 6886 N N . SER C 1 43 ? -2.450 24.194 47.343 1.00 21.57 44 SER C N 1
ATOM 6887 C CA . SER C 1 43 ? -2.744 23.486 48.591 1.00 21.52 44 SER C CA 1
ATOM 6888 C C . SER C 1 43 ? -1.850 24.013 49.681 1.00 22.01 44 SER C C 1
ATOM 6889 O O . SER C 1 43 ? -0.616 23.777 49.671 1.00 22.30 44 SER C O 1
ATOM 6892 N N . MET C 1 44 ? -2.452 24.725 50.661 1.00 21.75 45 MET C N 1
ATOM 6893 C CA . MET C 1 44 ? -1.636 25.232 51.722 1.00 17.36 45 MET C CA 1
ATOM 6894 C C . MET C 1 44 ? -1.324 24.183 52.734 1.00 20.56 45 MET C C 1
ATOM 6895 O O . MET C 1 44 ? -2.151 23.380 52.997 1.00 24.08 45 MET C O 1
ATOM 6900 N N . HIS C 1 45 ? -0.106 24.131 53.231 1.00 14.89 46 HIS C N 1
ATOM 6901 C CA . HIS C 1 45 ? 0.298 23.133 54.188 1.00 16.69 46 HIS C CA 1
ATOM 6902 C C . HIS C 1 45 ? -0.047 23.607 55.603 1.00 19.46 46 HIS C C 1
ATOM 6903 O O . HIS C 1 45 ? 0.340 24.632 56.124 1.00 25.77 46 HIS C O 1
ATOM 6910 N N . CYS C 1 46 ? -0.818 22.824 56.303 1.00 28.84 47 CYS C N 1
ATOM 6911 C CA . CYS C 1 46 ? -1.236 23.257 57.638 1.00 23.42 47 CYS C CA 1
ATOM 6912 C C . CYS C 1 46 ? -0.153 23.418 58.691 1.00 25.05 47 CYS C C 1
ATOM 6913 O O . CYS C 1 46 ? -0.257 24.157 59.668 1.00 20.93 47 CYS C O 1
ATOM 6916 N N . TRP C 1 47 ? 0.852 22.612 58.562 1.00 21.45 48 TRP C N 1
ATOM 6917 C CA . TRP C 1 47 ? 1.889 22.501 59.523 1.00 24.48 48 TRP C CA 1
ATOM 6918 C C . TRP C 1 47 ? 2.702 23.725 59.743 1.00 24.20 48 TRP C C 1
ATOM 6919 O O . TRP C 1 47 ? 3.369 23.758 60.763 1.00 22.93 48 TRP C O 1
ATOM 6930 N N . GLN C 1 48 ? 2.637 24.688 58.812 1.00 28.28 49 GLN C N 1
ATOM 6931 C CA . GLN C 1 48 ? 3.342 25.949 58.943 1.00 20.40 49 GLN C CA 1
ATOM 6932 C C . GLN C 1 48 ? 2.729 26.762 60.139 1.00 33.35 49 GLN C C 1
ATOM 6933 O O . GLN C 1 48 ? 3.302 27.656 60.794 1.00 19.59 49 GLN C O 1
ATOM 6939 N N . GLY C 1 49 ? 1.487 26.428 60.512 1.00 26.81 50 GLY C N 1
ATOM 6940 C CA . GLY C 1 49 ? 0.855 27.155 61.600 1.00 20.02 50 GLY C CA 1
ATOM 6941 C C . GLY C 1 49 ? 1.254 26.792 62.995 1.00 25.14 50 GLY C C 1
ATOM 6942 O O . GLY C 1 49 ? 1.111 27.629 63.892 1.00 22.05 50 GLY C O 1
ATOM 6943 N N . ASP C 1 50 ? 1.708 25.564 63.275 1.00 24.77 51 ASP C N 1
ATOM 6944 C CA . ASP C 1 50 ? 2.042 25.284 64.664 1.00 19.93 51 ASP C CA 1
ATOM 6945 C C . ASP C 1 50 ? 3.364 24.594 64.739 1.00 27.18 51 ASP C C 1
ATOM 6946 O O . ASP C 1 50 ? 3.571 23.729 65.550 1.00 27.98 51 ASP C O 1
ATOM 6951 N N . ASP C 1 51 ? 4.193 24.878 63.796 1.00 25.74 52 ASP C N 1
ATOM 6952 C CA . ASP C 1 51 ? 5.491 24.236 63.762 1.00 31.06 52 ASP C CA 1
ATOM 6953 C C . ASP C 1 51 ? 5.428 22.735 63.771 1.00 32.74 52 ASP C C 1
ATOM 6954 O O . ASP C 1 51 ? 6.097 22.174 64.602 1.00 31.54 52 ASP C O 1
ATOM 6959 N N . VAL C 1 52 ? 4.646 22.139 62.829 1.00 28.08 53 VAL C N 1
ATOM 6960 C CA . VAL C 1 52 ? 4.565 20.705 62.690 1.00 25.89 53 VAL C CA 1
ATOM 6961 C C . VAL C 1 52 ? 4.366 20.049 64.029 1.00 35.35 53 VAL C C 1
ATOM 6962 O O . VAL C 1 52 ? 4.757 18.913 64.246 1.00 29.47 53 VAL C O 1
ATOM 6966 N N . SER C 1 53 ? 3.755 20.757 64.950 1.00 25.45 54 SER C N 1
ATOM 6967 C CA . SER C 1 53 ? 3.514 20.132 66.251 1.00 30.39 54 SER C CA 1
ATOM 6968 C C . SER C 1 53 ? 2.389 19.152 66.225 1.00 30.85 54 SER C C 1
ATOM 6969 O O . SER C 1 53 ? 2.517 18.081 66.812 1.00 31.56 54 SER C O 1
ATOM 6972 N N . GLY C 1 54 ? 1.295 19.496 65.548 1.00 23.71 55 GLY C N 1
ATOM 6973 C CA . GLY C 1 54 ? 0.194 18.571 65.465 1.00 22.52 55 GLY C CA 1
ATOM 6974 C C . GLY C 1 54 ? -0.555 18.570 66.773 1.00 30.23 55 GLY C C 1
ATOM 6975 O O . GLY C 1 54 ? -0.245 19.312 67.676 1.00 29.43 55 GLY C O 1
ATOM 6976 N N . PHE C 1 55 ? -1.577 17.755 66.849 1.00 25.37 56 PHE C N 1
ATOM 6977 C CA . PHE C 1 55 ? -2.399 17.765 68.026 1.00 26.87 56 PHE C CA 1
ATOM 6978 C C . PHE C 1 55 ? -2.350 16.456 68.817 1.00 52.13 56 PHE C C 1
ATOM 6979 O O . PHE C 1 55 ? -3.140 16.278 69.755 1.00 44.48 56 PHE C O 1
ATOM 6987 N N . GLU C 1 56 ? -1.477 15.506 68.433 1.00 42.47 57 GLU C N 1
ATOM 6988 C CA . GLU C 1 56 ? -1.382 14.235 69.167 1.00 44.13 57 GLU C CA 1
ATOM 6989 C C . GLU C 1 56 ? -0.752 14.493 70.527 1.00 62.30 57 GLU C C 1
ATOM 6990 O O . GLU C 1 56 ? -1.323 14.185 71.571 1.00 59.27 57 GLU C O 1
ATOM 6996 N N . ASN C 1 57 ? 0.445 15.075 70.383 0.50 57.11 58 ASN C N 1
ATOM 6997 C CA . ASN C 1 57 ? 1.400 15.495 71.381 0.50 53.53 58 ASN C CA 1
ATOM 6998 C C . ASN C 1 57 ? 2.182 16.697 70.834 0.50 58.24 58 ASN C C 1
ATOM 6999 O O . ASN C 1 57 ? 3.378 16.609 70.532 0.50 49.91 58 ASN C O 1
ATOM 7004 N N . PRO C 1 58 ? 1.480 17.829 70.676 0.50 58.38 59 PRO C N 1
ATOM 7005 C CA . PRO C 1 58 ? 2.106 19.051 70.184 0.50 58.49 59 PRO C CA 1
ATOM 7006 C C . PRO C 1 58 ? 3.572 19.280 70.635 0.50 64.33 59 PRO C C 1
ATOM 7007 O O . PRO C 1 58 ? 4.519 19.162 69.843 0.50 65.81 59 PRO C O 1
ATOM 7011 N N . GLU C 1 59 ? 3.803 19.622 71.897 0.50 69.53 60 GLU C N 1
ATOM 7012 C CA . GLU C 1 59 ? 5.174 19.838 72.340 0.50 79.88 60 GLU C CA 1
ATOM 7013 C C . GLU C 1 59 ? 5.850 18.486 72.538 0.50 94.34 60 GLU C C 1
ATOM 7014 O O . GLU C 1 59 ? 5.642 17.796 73.539 0.50 95.50 60 GLU C O 1
ATOM 7020 N N . GLY C 1 60 ? 6.643 18.078 71.557 0.50 93.31 61 GLY C N 1
ATOM 7021 C CA . GLY C 1 60 ? 7.303 16.792 71.651 0.50 89.96 61 GLY C CA 1
ATOM 7022 C C . GLY C 1 60 ? 8.195 16.490 70.469 0.50 79.37 61 GLY C C 1
ATOM 7023 O O . GLY C 1 60 ? 7.974 15.520 69.749 0.50 78.39 61 GLY C O 1
ATOM 7024 N N . SER C 1 61 ? 9.180 17.363 70.312 0.50 65.93 62 SER C N 1
ATOM 7025 C CA . SER C 1 61 ? 10.242 17.351 69.308 0.50 65.02 62 SER C CA 1
ATOM 7026 C C . SER C 1 61 ? 9.920 17.004 67.837 0.50 49.35 62 SER C C 1
ATOM 7027 O O . SER C 1 61 ? 9.493 15.896 67.476 0.50 29.42 62 SER C O 1
ATOM 7030 N N . LEU C 1 62 ? 10.182 17.964 66.940 0.50 53.89 63 LEU C N 1
ATOM 7031 C CA . LEU C 1 62 ? 9.972 17.739 65.516 0.50 52.48 63 LEU C CA 1
ATOM 7032 C C . LEU C 1 62 ? 11.115 16.837 65.019 0.50 68.11 63 LEU C C 1
ATOM 7033 O O . LEU C 1 62 ? 12.290 17.200 65.066 0.50 64.21 63 LEU C O 1
ATOM 7038 N N . THR C 1 63 ? 10.804 15.629 64.567 0.50 56.84 64 THR C N 1
ATOM 7039 C CA . THR C 1 63 ? 11.865 14.768 64.099 0.50 47.50 64 THR C CA 1
ATOM 7040 C C . THR C 1 63 ? 11.722 14.403 62.634 0.50 41.68 64 THR C C 1
ATOM 7041 O O . THR C 1 63 ? 10.814 14.844 61.905 0.50 44.09 64 THR C O 1
ATOM 7045 N N . GLY C 1 64 ? 12.653 13.577 62.182 0.50 33.11 65 GLY C N 1
ATOM 7046 C CA . GLY C 1 64 ? 12.588 13.126 60.805 0.50 35.01 65 GLY C CA 1
ATOM 7047 C C . GLY C 1 64 ? 13.668 13.731 59.925 0.50 44.40 65 GLY C C 1
ATOM 7048 O O . GLY C 1 64 ? 13.703 13.442 58.730 0.50 40.84 65 GLY C O 1
ATOM 7049 N N . GLY C 1 65 ? 14.551 14.559 60.505 0.50 42.37 66 GLY C N 1
ATOM 7050 C CA . GLY C 1 65 ? 15.603 15.166 59.695 0.50 34.23 66 GLY C CA 1
ATOM 7051 C C . GLY C 1 65 ? 15.155 16.490 59.081 0.50 43.30 66 GLY C C 1
ATOM 7052 O O . GLY C 1 65 ? 15.858 17.084 58.220 0.50 19.57 66 GLY C O 1
ATOM 7053 N N . ILE C 1 66 ? 13.956 16.882 59.571 0.50 56.78 67 ILE C N 1
ATOM 7054 C CA . ILE C 1 66 ? 13.193 18.102 59.277 0.50 52.21 67 ILE C CA 1
ATOM 7055 C C . ILE C 1 66 ? 13.305 19.012 60.503 0.50 46.08 67 ILE C C 1
ATOM 7056 O O . ILE C 1 66 ? 13.255 18.501 61.634 0.50 26.66 67 ILE C O 1
ATOM 7061 N N . GLN C 1 67 ? 13.488 20.333 60.293 0.50 37.07 68 GLN C N 1
ATOM 7062 C CA . GLN C 1 67 ? 13.645 21.229 61.435 0.50 46.30 68 GLN C CA 1
ATOM 7063 C C . GLN C 1 67 ? 12.894 22.506 61.380 0.50 54.19 68 GLN C C 1
ATOM 7064 O O . GLN C 1 67 ? 12.642 23.074 60.320 0.50 54.16 68 GLN C O 1
ATOM 7070 N N . ALA C 1 68 ? 12.645 22.970 62.582 0.50 63.96 69 ALA C N 1
ATOM 7071 C CA . ALA C 1 68 ? 11.962 24.219 62.770 0.50 71.38 69 ALA C CA 1
ATOM 7072 C C . ALA C 1 68 ? 12.872 25.257 63.397 0.50 53.36 69 ALA C C 1
ATOM 7073 O O . ALA C 1 68 ? 13.188 25.152 64.576 0.50 54.98 69 ALA C O 1
ATOM 7075 N N . THR C 1 69 ? 13.263 26.257 62.600 0.50 41.68 70 THR C N 1
ATOM 7076 C CA . THR C 1 69 ? 14.108 27.379 63.022 0.50 43.46 70 THR C CA 1
ATOM 7077 C C . THR C 1 69 ? 13.353 28.709 63.116 0.50 38.06 70 THR C C 1
ATOM 7078 O O . THR C 1 69 ? 12.578 29.023 62.238 0.50 32.76 70 THR C O 1
ATOM 7082 N N . GLY C 1 70 ? 13.577 29.446 64.220 0.50 22.28 71 GLY C N 1
ATOM 7083 C CA . GLY C 1 70 ? 12.985 30.731 64.476 0.50 33.41 71 GLY C CA 1
ATOM 7084 C C . GLY C 1 70 ? 12.386 30.987 65.880 0.50 51.86 71 GLY C C 1
ATOM 7085 O O . GLY C 1 70 ? 12.689 32.028 66.484 0.50 57.39 71 GLY C O 1
ATOM 7086 N N . ASN C 1 71 ? 11.504 30.099 66.387 0.50 36.68 72 ASN C N 1
ATOM 7087 C CA . ASN C 1 71 ? 10.901 30.354 67.665 0.50 25.33 72 ASN C CA 1
ATOM 7088 C C . ASN C 1 71 ? 10.148 31.706 67.769 0.50 19.19 72 ASN C C 1
ATOM 7089 O O . ASN C 1 71 ? 9.954 32.326 68.822 0.50 14.54 72 ASN C O 1
ATOM 7094 N N . TYR C 1 72 ? 9.668 32.182 66.658 0.50 6.25 73 TYR C N 1
ATOM 7095 C CA . TYR C 1 72 ? 8.876 33.413 66.687 1.00 23.79 73 TYR C CA 1
ATOM 7096 C C . TYR C 1 72 ? 7.593 33.140 67.486 1.00 29.68 73 TYR C C 1
ATOM 7097 O O . TYR C 1 72 ? 7.074 32.060 67.480 1.00 23.20 73 TYR C O 1
ATOM 7106 N N . PRO C 1 73 ? 7.005 34.104 68.133 1.00 33.05 74 PRO C N 1
ATOM 7107 C CA . PRO C 1 73 ? 5.790 33.832 68.885 1.00 32.64 74 PRO C CA 1
ATOM 7108 C C . PRO C 1 73 ? 4.454 33.799 68.125 1.00 25.62 74 PRO C C 1
ATOM 7109 O O . PRO C 1 73 ? 4.299 34.310 67.008 1.00 36.91 74 PRO C O 1
ATOM 7113 N N . GLY C 1 74 ? 3.498 33.225 68.835 1.00 22.16 75 GLY C N 1
ATOM 7114 C CA . GLY C 1 74 ? 2.113 33.171 68.430 1.00 20.51 75 GLY C CA 1
ATOM 7115 C C . GLY C 1 74 ? 1.744 31.885 67.725 1.00 25.09 75 GLY C C 1
ATOM 7116 O O . GLY C 1 74 ? 0.745 31.809 67.046 1.00 27.87 75 GLY C O 1
ATOM 7117 N N . LYS C 1 75 ? 2.544 30.841 67.829 1.00 18.73 76 LYS C N 1
ATOM 7118 C CA . LYS C 1 75 ? 2.080 29.679 67.081 1.00 22.37 76 LYS C CA 1
ATOM 7119 C C . LYS C 1 75 ? 0.715 29.182 67.555 1.00 32.33 76 LYS C C 1
ATOM 7120 O O . LYS C 1 75 ? 0.413 29.296 68.776 1.00 28.45 76 LYS C O 1
ATOM 7126 N N . ALA C 1 76 ? -0.064 28.613 66.598 1.00 25.14 77 ALA C N 1
ATOM 7127 C CA . ALA C 1 76 ? -1.358 28.015 66.924 1.00 21.97 77 ALA C CA 1
ATOM 7128 C C . ALA C 1 76 ? -1.110 26.841 67.895 1.00 25.18 77 ALA C C 1
ATOM 7129 O O . ALA C 1 76 ? -0.114 26.125 67.840 1.00 27.48 77 ALA C O 1
ATOM 7131 N N . ARG C 1 77 ? -2.012 26.626 68.802 1.00 27.34 78 ARG C N 1
ATOM 7132 C CA . ARG C 1 77 ? -1.884 25.566 69.786 1.00 27.27 78 ARG C CA 1
ATOM 7133 C C . ARG C 1 77 ? -2.912 24.466 69.731 1.00 35.30 78 ARG C C 1
ATOM 7134 O O . ARG C 1 77 ? -2.801 23.514 70.468 1.00 30.10 78 ARG C O 1
ATOM 7142 N N . ASN C 1 78 ? -3.878 24.595 68.843 1.00 34.41 79 ASN C N 1
ATOM 7143 C CA . ASN C 1 78 ? -4.898 23.591 68.626 1.00 30.38 79 ASN C CA 1
ATOM 7144 C C . ASN C 1 78 ? -5.594 23.840 67.280 1.00 20.61 79 ASN C C 1
ATOM 7145 O O . ASN C 1 78 ? -5.287 24.845 66.648 1.00 28.29 79 ASN C O 1
ATOM 7150 N N . ALA C 1 79 ? -6.549 22.972 66.906 1.00 17.99 80 ALA C N 1
ATOM 7151 C CA . ALA C 1 79 ? -7.252 23.070 65.681 1.00 22.78 80 ALA C CA 1
ATOM 7152 C C . ALA C 1 79 ? -7.995 24.349 65.573 1.00 24.37 80 ALA C C 1
ATOM 7153 O O . ALA C 1 79 ? -8.135 24.988 64.519 1.00 30.42 80 ALA C O 1
ATOM 7155 N N . SER C 1 80 ? -8.449 24.791 66.712 1.00 27.40 81 SER C N 1
ATOM 7156 C CA . SER C 1 80 ? -9.187 26.065 66.693 1.00 30.16 81 SER C CA 1
ATOM 7157 C C . SER C 1 80 ? -8.317 27.206 66.270 1.00 29.05 81 SER C C 1
ATOM 7158 O O . SER C 1 80 ? -8.665 27.966 65.362 1.00 23.16 81 SER C O 1
ATOM 7161 N N . GLU C 1 81 ? -7.197 27.341 66.991 1.00 25.51 82 GLU C N 1
ATOM 7162 C CA . GLU C 1 81 ? -6.268 28.430 66.637 1.00 25.31 82 GLU C CA 1
ATOM 7163 C C . GLU C 1 81 ? -5.746 28.263 65.204 1.00 20.56 82 GLU C C 1
ATOM 7164 O O . GLU C 1 81 ? -5.647 29.221 64.418 1.00 26.93 82 GLU C O 1
ATOM 7170 N N . LEU C 1 82 ? -5.405 27.010 64.867 1.00 16.49 83 LEU C N 1
ATOM 7171 C CA . LEU C 1 82 ? -4.915 26.764 63.509 1.00 21.54 83 LEU C CA 1
ATOM 7172 C C . LEU C 1 82 ? -5.897 27.232 62.436 1.00 31.03 83 LEU C C 1
ATOM 7173 O O . LEU C 1 82 ? -5.530 27.932 61.476 1.00 28.13 83 LEU C O 1
ATOM 7178 N N . ARG C 1 83 ? -7.187 26.870 62.614 1.00 23.56 84 ARG C N 1
ATOM 7179 C CA . ARG C 1 83 ? -8.187 27.277 61.654 1.00 22.18 84 ARG C CA 1
ATOM 7180 C C . ARG C 1 83 ? -8.327 28.764 61.590 1.00 19.60 84 ARG C C 1
ATOM 7181 O O . ARG C 1 83 ? -8.395 29.356 60.524 1.00 30.35 84 ARG C O 1
ATOM 7189 N N . ALA C 1 84 ? -8.329 29.383 62.749 1.00 20.74 85 ALA C N 1
ATOM 7190 C CA . ALA C 1 84 ? -8.425 30.840 62.757 1.00 24.24 85 ALA C CA 1
ATOM 7191 C C . ALA C 1 84 ? -7.246 31.456 61.965 1.00 37.20 85 ALA C C 1
ATOM 7192 O O . ALA C 1 84 ? -7.384 32.414 61.151 1.00 21.25 85 ALA C O 1
ATOM 7194 N N . ASP C 1 85 ? -6.072 30.885 62.248 1.00 23.94 86 ASP C N 1
ATOM 7195 C CA . ASP C 1 85 ? -4.943 31.434 61.613 1.00 22.94 86 ASP C CA 1
ATOM 7196 C C . ASP C 1 85 ? -5.035 31.211 60.146 1.00 24.14 86 ASP C C 1
ATOM 7197 O O . ASP C 1 85 ? -4.718 32.074 59.349 1.00 21.10 86 ASP C O 1
ATOM 7202 N N . LEU C 1 86 ? -5.450 30.023 59.775 1.00 20.54 87 LEU C N 1
ATOM 7203 C CA . LEU C 1 86 ? -5.586 29.757 58.373 1.00 23.13 87 LEU C CA 1
ATOM 7204 C C . LEU C 1 86 ? -6.567 30.756 57.697 1.00 30.19 87 LEU C C 1
ATOM 7205 O O . LEU C 1 86 ? -6.319 31.304 56.611 1.00 25.72 87 LEU C O 1
ATOM 7210 N N . GLU C 1 87 ? -7.717 31.012 58.336 1.00 22.83 88 GLU C N 1
ATOM 7211 C CA . GLU C 1 87 ? -8.655 31.913 57.717 1.00 16.58 88 GLU C CA 1
ATOM 7212 C C . GLU C 1 87 ? -8.049 33.294 57.460 1.00 20.60 88 GLU C C 1
ATOM 7213 O O . GLU C 1 87 ? -8.236 33.979 56.426 1.00 22.76 88 GLU C O 1
ATOM 7219 N N . GLN C 1 88 ? -7.362 33.784 58.465 1.00 19.59 89 GLN C N 1
ATOM 7220 C CA . GLN C 1 88 ? -6.733 35.086 58.321 1.00 22.98 89 GLN C CA 1
ATOM 7221 C C . GLN C 1 88 ? -5.849 35.052 57.110 1.00 21.77 89 GLN C C 1
ATOM 7222 O O . GLN C 1 88 ? -5.853 35.918 56.293 1.00 21.87 89 GLN C O 1
ATOM 7228 N N . ALA C 1 89 ? -5.038 34.014 57.037 1.00 20.50 90 ALA C N 1
ATOM 7229 C CA . ALA C 1 89 ? -4.120 33.923 55.915 1.00 18.88 90 ALA C CA 1
ATOM 7230 C C . ALA C 1 89 ? -4.867 33.990 54.569 1.00 21.95 90 ALA C C 1
ATOM 7231 O O . ALA C 1 89 ? -4.545 34.736 53.605 1.00 18.09 90 ALA C O 1
ATOM 7233 N N . MET C 1 90 ? -5.898 33.162 54.521 1.00 20.28 91 MET C N 1
ATOM 7234 C CA . MET C 1 90 ? -6.777 32.963 53.363 1.00 21.68 91 MET C CA 1
ATOM 7235 C C . MET C 1 90 ? -7.462 34.175 52.891 1.00 28.55 91 MET C C 1
ATOM 7236 O O . MET C 1 90 ? -7.594 34.353 51.688 1.00 22.47 91 MET C O 1
ATOM 7241 N N . ARG C 1 91 ? -7.850 35.019 53.814 1.00 20.10 92 ARG C N 1
ATOM 7242 C CA . ARG C 1 91 ? -8.450 36.236 53.372 1.00 20.54 92 ARG C CA 1
ATOM 7243 C C . ARG C 1 91 ? -7.460 37.195 52.700 1.00 24.63 92 ARG C C 1
ATOM 7244 O O . ARG C 1 91 ? -7.816 38.229 52.083 1.00 25.71 92 ARG C O 1
ATOM 7252 N N . LEU C 1 92 ? -6.175 36.862 52.827 1.00 29.84 93 LEU C N 1
ATOM 7253 C CA . LEU C 1 92 ? -5.141 37.705 52.213 1.00 22.11 93 LEU C CA 1
ATOM 7254 C C . LEU C 1 92 ? -4.536 37.098 50.922 1.00 27.93 93 LEU C C 1
ATOM 7255 O O . LEU C 1 92 ? -3.632 37.684 50.365 1.00 21.72 93 LEU C O 1
ATOM 7260 N N . ILE C 1 93 ? -5.048 35.947 50.472 1.00 20.96 94 ILE C N 1
ATOM 7261 C CA . ILE C 1 93 ? -4.570 35.246 49.333 1.00 19.00 94 ILE C CA 1
ATOM 7262 C C . ILE C 1 93 ? -5.706 35.066 48.358 1.00 22.39 94 ILE C C 1
ATOM 7263 O O . ILE C 1 93 ? -6.698 34.428 48.593 1.00 23.25 94 ILE C O 1
ATOM 7268 N N . PRO C 1 94 ? -5.550 35.649 47.209 1.00 23.68 95 PRO C N 1
ATOM 7269 C CA . PRO C 1 94 ? -6.579 35.555 46.187 1.00 22.64 95 PRO C CA 1
ATOM 7270 C C . PRO C 1 94 ? -6.803 34.203 45.469 1.00 25.29 95 PRO C C 1
ATOM 7271 O O . PRO C 1 94 ? -5.879 33.483 45.082 1.00 21.70 95 PRO C O 1
ATOM 7275 N N . GLY C 1 95 ? -8.063 33.856 45.196 1.00 15.15 96 GLY C N 1
ATOM 7276 C CA . GLY C 1 95 ? -8.247 32.687 44.432 1.00 14.16 96 GLY C CA 1
ATOM 7277 C C . GLY C 1 95 ? -8.198 31.398 45.186 1.00 18.69 96 GLY C C 1
ATOM 7278 O O . GLY C 1 95 ? -8.056 31.362 46.390 1.00 26.61 96 GLY C O 1
ATOM 7279 N N . PRO C 1 96 ? -8.342 30.312 44.423 1.00 22.03 97 PRO C N 1
ATOM 7280 C CA . PRO C 1 96 ? -8.426 28.965 44.931 1.00 19.11 97 PRO C CA 1
ATOM 7281 C C . PRO C 1 96 ? -7.264 28.479 45.794 1.00 27.64 97 PRO C C 1
ATOM 7282 O O . PRO C 1 96 ? -6.055 28.608 45.508 1.00 20.18 97 PRO C O 1
ATOM 7286 N N . LYS C 1 97 ? -7.681 27.819 46.860 1.00 18.79 98 LYS C N 1
ATOM 7287 C CA . LYS C 1 97 ? -6.782 27.181 47.801 1.00 22.89 98 LYS C CA 1
ATOM 7288 C C . LYS C 1 97 ? -7.349 25.843 48.255 1.00 26.03 98 LYS C C 1
ATOM 7289 O O . LYS C 1 97 ? -8.547 25.561 48.047 1.00 25.09 98 LYS C O 1
ATOM 7295 N N . ARG C 1 98 ? -6.458 25.054 48.841 1.00 18.40 99 ARG C N 1
ATOM 7296 C CA . ARG C 1 98 ? -6.735 23.785 49.465 1.00 18.59 99 ARG C CA 1
ATOM 7297 C C . ARG C 1 98 ? -5.967 23.733 50.727 1.00 22.11 99 ARG C C 1
ATOM 7298 O O . ARG C 1 98 ? -4.977 24.456 50.881 1.00 23.45 99 ARG C O 1
ATOM 7306 N N . LEU C 1 99 ? -6.406 22.854 51.612 1.00 26.61 100 LEU C N 1
ATOM 7307 C CA . LEU C 1 99 ? -5.696 22.610 52.854 1.00 21.36 100 LEU C CA 1
ATOM 7308 C C . LEU C 1 99 ? -5.057 21.239 52.828 1.00 22.59 100 LEU C C 1
ATOM 7309 O O . LEU C 1 99 ? -5.707 20.237 52.562 1.00 20.69 100 LEU C O 1
ATOM 7314 N N . ASN C 1 100 ? -3.768 21.210 53.151 1.00 17.44 101 ASN C N 1
ATOM 7315 C CA . ASN C 1 100 ? -3.062 19.944 53.157 1.00 19.58 101 ASN C CA 1
ATOM 7316 C C . ASN C 1 100 ? -2.822 19.477 54.566 1.00 20.22 101 ASN C C 1
ATOM 7317 O O . ASN C 1 100 ? -2.007 20.085 55.281 1.00 21.11 101 ASN C O 1
ATOM 7322 N N . LEU C 1 101 ? -3.516 18.420 54.992 1.00 21.13 102 LEU C N 1
ATOM 7323 C CA . LEU C 1 101 ? -3.361 17.990 56.367 1.00 15.41 102 LEU C CA 1
ATOM 7324 C C . LEU C 1 101 ? -2.493 16.807 56.646 1.00 20.39 102 LEU C C 1
ATOM 7325 O O . LEU C 1 101 ? -2.362 15.849 55.857 1.00 22.58 102 LEU C O 1
ATOM 7330 N N . HIS C 1 102 ? -1.910 16.896 57.849 1.00 16.16 103 HIS C N 1
ATOM 7331 C CA . HIS C 1 102 ? -1.127 15.792 58.336 1.00 19.12 103 HIS C CA 1
ATOM 7332 C C . HIS C 1 102 ? -1.921 14.923 59.345 1.00 25.22 103 HIS C C 1
ATOM 7333 O O . HIS C 1 102 ? -2.735 15.410 60.172 1.00 23.66 103 HIS C O 1
ATOM 7340 N N . ALA C 1 103 ? -1.665 13.625 59.348 1.00 20.49 104 ALA C N 1
ATOM 7341 C CA . ALA C 1 103 ? -2.404 12.776 60.277 1.00 22.02 104 ALA C CA 1
ATOM 7342 C C . ALA C 1 103 ? -2.433 13.278 61.726 1.00 32.94 104 ALA C C 1
ATOM 7343 O O . ALA C 1 103 ? -3.416 13.070 62.465 1.00 27.24 104 ALA C O 1
ATOM 7345 N N . ILE C 1 104 ? -1.340 13.897 62.163 1.00 28.51 105 ILE C N 1
ATOM 7346 C CA . ILE C 1 104 ? -1.214 14.326 63.537 1.00 24.88 105 ILE C CA 1
ATOM 7347 C C . ILE C 1 104 ? -2.067 15.556 63.889 1.00 25.69 105 ILE C C 1
ATOM 7348 O O . ILE C 1 104 ? -2.037 16.126 64.985 1.00 23.42 105 ILE C O 1
ATOM 7353 N N . TYR C 1 105 ? -2.846 15.990 62.920 1.00 21.47 106 TYR C N 1
ATOM 7354 C CA . TYR C 1 105 ? -3.700 17.138 63.120 1.00 22.24 106 TYR C CA 1
ATOM 7355 C C . TYR C 1 105 ? -5.136 16.679 63.365 1.00 28.87 106 TYR C C 1
ATOM 7356 O O . TYR C 1 105 ? -6.104 17.459 63.307 1.00 27.76 106 TYR C O 1
ATOM 7365 N N . LEU C 1 106 ? -5.276 15.377 63.622 1.00 28.22 107 LEU C N 1
ATOM 7366 C CA . LEU C 1 106 ? -6.583 14.804 63.898 1.00 22.86 107 LEU C CA 1
ATOM 7367 C C . LEU C 1 106 ? -7.136 15.472 65.124 1.00 26.72 107 LEU C C 1
ATOM 7368 O O . LEU C 1 106 ? -6.420 16.035 65.916 1.00 27.44 107 LEU C O 1
ATOM 7373 N N . GLU C 1 107 ? -8.433 15.384 65.288 1.00 29.15 108 GLU C N 1
ATOM 7374 C CA . GLU C 1 107 ? -9.122 15.967 66.436 1.00 28.38 108 GLU C CA 1
ATOM 7375 C C . GLU C 1 107 ? -9.918 14.848 67.093 1.00 39.76 108 GLU C C 1
ATOM 7376 O O . GLU C 1 107 ? -10.855 14.301 66.472 1.00 39.54 108 GLU C O 1
ATOM 7382 N N . SER C 1 108 ? -9.488 14.500 68.317 1.00 38.71 109 SER C N 1
ATOM 7383 C CA . SER C 1 108 ? -10.092 13.420 69.104 1.00 40.80 109 SER C CA 1
ATOM 7384 C C . SER C 1 108 ? -9.878 13.714 70.569 1.00 48.97 109 SER C C 1
ATOM 7385 O O . SER C 1 108 ? -8.781 14.131 70.963 1.00 53.87 109 SER C O 1
ATOM 7388 N N . ASP C 1 109 ? -10.931 13.429 71.354 1.00 57.23 110 ASP C N 1
ATOM 7389 C CA . ASP C 1 109 ? -10.905 13.606 72.798 1.00 60.21 110 ASP C CA 1
ATOM 7390 C C . ASP C 1 109 ? -9.831 12.757 73.450 1.00 61.23 110 ASP C C 1
ATOM 7391 O O . ASP C 1 109 ? -9.034 13.192 74.319 1.00 76.77 110 ASP C O 1
ATOM 7396 N N . THR C 1 110 ? -9.784 11.533 72.960 1.00 49.84 111 THR C N 1
ATOM 7397 C CA . THR C 1 110 ? -8.792 10.607 73.436 1.00 51.24 111 THR C CA 1
ATOM 7398 C C . THR C 1 110 ? -7.825 10.306 72.353 1.00 51.02 111 THR C C 1
ATOM 7399 O O . THR C 1 110 ? -8.121 10.436 71.186 1.00 46.23 111 THR C O 1
ATOM 7403 N N . PRO C 1 111 ? -6.692 9.860 72.799 1.00 45.40 112 PRO C N 1
ATOM 7404 C CA . PRO C 1 111 ? -5.613 9.479 71.935 1.00 41.55 112 PRO C CA 1
ATOM 7405 C C . PRO C 1 111 ? -6.048 8.380 71.009 1.00 44.38 112 PRO C C 1
ATOM 7406 O O . PRO C 1 111 ? -6.887 7.535 71.352 1.00 37.69 112 PRO C O 1
ATOM 7410 N N . VAL C 1 112 ? -5.472 8.452 69.801 1.00 37.65 113 VAL C N 1
ATOM 7411 C CA . VAL C 1 112 ? -5.661 7.493 68.736 1.00 29.55 113 VAL C CA 1
ATOM 7412 C C . VAL C 1 112 ? -4.331 6.944 68.226 1.00 29.83 113 VAL C C 1
ATOM 7413 O O . VAL C 1 112 ? -3.414 7.663 67.885 1.00 30.31 113 VAL C O 1
ATOM 7417 N N . SER C 1 113 ? -4.201 5.629 68.225 1.00 30.55 114 SER C N 1
ATOM 7418 C CA . SER C 1 113 ? -3.007 4.977 67.699 1.00 29.62 114 SER C CA 1
ATOM 7419 C C . SER C 1 113 ? -3.047 5.333 66.206 1.00 33.53 114 SER C C 1
ATOM 7420 O O . SER C 1 113 ? -4.120 5.389 65.528 1.00 24.11 114 SER C O 1
ATOM 7423 N N . ARG C 1 114 ? -1.850 5.677 65.722 1.00 32.26 115 ARG C N 1
ATOM 7424 C CA . ARG C 1 114 ? -1.717 6.134 64.370 1.00 27.87 115 ARG C CA 1
ATOM 7425 C C . ARG C 1 114 ? -2.232 5.078 63.488 1.00 29.27 115 ARG C C 1
ATOM 7426 O O . ARG C 1 114 ? -2.896 5.379 62.482 1.00 29.52 115 ARG C O 1
ATOM 7434 N N . ASP C 1 115 ? -1.951 3.836 63.929 1.00 22.74 116 ASP C N 1
ATOM 7435 C CA . ASP C 1 115 ? -2.416 2.748 63.121 1.00 20.66 116 ASP C CA 1
ATOM 7436 C C . ASP C 1 115 ? -3.910 2.527 63.244 1.00 32.62 116 ASP C C 1
ATOM 7437 O O . ASP C 1 115 ? -4.421 1.562 62.709 1.00 33.72 116 ASP C O 1
ATOM 7442 N N . GLN C 1 116 ? -4.649 3.424 63.918 1.00 30.88 117 GLN C N 1
ATOM 7443 C CA . GLN C 1 116 ? -6.078 3.228 63.989 1.00 25.76 117 GLN C CA 1
ATOM 7444 C C . GLN C 1 116 ? -6.881 4.460 63.732 1.00 36.53 117 GLN C C 1
ATOM 7445 O O . GLN C 1 116 ? -8.032 4.562 64.193 1.00 29.72 117 GLN C O 1
ATOM 7451 N N . ILE C 1 117 ? -6.308 5.417 63.018 1.00 32.99 118 ILE C N 1
ATOM 7452 C CA . ILE C 1 117 ? -7.079 6.620 62.751 1.00 30.89 118 ILE C CA 1
ATOM 7453 C C . ILE C 1 117 ? -8.232 6.372 61.796 1.00 25.67 118 ILE C C 1
ATOM 7454 O O . ILE C 1 117 ? -8.173 5.488 60.980 1.00 33.67 118 ILE C O 1
ATOM 7459 N N . LYS C 1 118 ? -9.261 7.204 61.854 1.00 24.53 119 LYS C N 1
ATOM 7460 C CA . LYS C 1 118 ? -10.458 7.131 61.110 1.00 24.51 119 LYS C CA 1
ATOM 7461 C C . LYS C 1 118 ? -10.969 8.499 60.708 1.00 28.84 119 LYS C C 1
ATOM 7462 O O . LYS C 1 118 ? -10.791 9.588 61.317 1.00 29.33 119 LYS C O 1
ATOM 7468 N N . PRO C 1 119 ? -11.718 8.380 59.649 1.00 29.31 120 PRO C N 1
ATOM 7469 C CA . PRO C 1 119 ? -12.349 9.511 59.021 1.00 25.09 120 PRO C CA 1
ATOM 7470 C C . PRO C 1 119 ? -12.909 10.397 60.063 1.00 29.84 120 PRO C C 1
ATOM 7471 O O . PRO C 1 119 ? -12.787 11.625 60.037 1.00 31.28 120 PRO C O 1
ATOM 7475 N N . GLU C 1 120 ? -13.534 9.747 60.981 1.00 28.27 121 GLU C N 1
ATOM 7476 C CA . GLU C 1 120 ? -14.157 10.498 62.016 1.00 29.44 121 GLU C CA 1
ATOM 7477 C C . GLU C 1 120 ? -13.176 11.330 62.746 1.00 33.44 121 GLU C C 1
ATOM 7478 O O . GLU C 1 120 ? -13.589 12.290 63.386 1.00 32.66 121 GLU C O 1
ATOM 7484 N N . HIS C 1 121 ? -11.905 11.025 62.678 1.00 29.51 122 HIS C N 1
ATOM 7485 C CA . HIS C 1 121 ? -11.038 11.880 63.452 1.00 22.16 122 HIS C CA 1
ATOM 7486 C C . HIS C 1 121 ? -10.737 13.202 62.791 1.00 31.13 122 HIS C C 1
ATOM 7487 O O . HIS C 1 121 ? -10.050 14.090 63.356 1.00 35.77 122 HIS C O 1
ATOM 7494 N N . PHE C 1 122 ? -11.324 13.354 61.611 1.00 23.94 123 PHE C N 1
ATOM 7495 C CA . PHE C 1 122 ? -11.095 14.551 60.860 1.00 24.93 123 PHE C CA 1
ATOM 7496 C C . PHE C 1 122 ? -12.377 15.282 60.495 1.00 36.55 123 PHE C C 1
ATOM 7497 O O . PHE C 1 122 ? -12.372 16.246 59.687 1.00 34.09 123 PHE C O 1
ATOM 7505 N N . LYS C 1 123 ? -13.485 14.824 61.064 1.00 30.82 124 LYS C N 1
ATOM 7506 C CA . LYS C 1 123 ? -14.757 15.456 60.705 1.00 30.53 124 LYS C CA 1
ATOM 7507 C C . LYS C 1 123 ? -14.824 16.996 60.732 1.00 22.01 124 LYS C C 1
ATOM 7508 O O . LYS C 1 123 ? -15.409 17.677 59.831 1.00 24.47 124 LYS C O 1
ATOM 7514 N N . ASN C 1 124 ? -14.229 17.578 61.769 1.00 26.57 125 ASN C N 1
ATOM 7515 C CA . ASN C 1 124 ? -14.279 19.026 61.839 1.00 24.84 125 ASN C CA 1
ATOM 7516 C C . ASN C 1 124 ? -13.484 19.642 60.733 1.00 34.45 125 ASN C C 1
ATOM 7517 O O . ASN C 1 124 ? -13.892 20.678 60.187 1.00 30.40 125 ASN C O 1
ATOM 7522 N N . TRP C 1 125 ? -12.343 19.047 60.428 1.00 22.65 126 TRP C N 1
ATOM 7523 C CA . TRP C 1 125 ? -11.613 19.667 59.351 1.00 24.27 126 TRP C CA 1
ATOM 7524 C C . TRP C 1 125 ? -12.509 19.664 58.132 1.00 23.60 126 TRP C C 1
ATOM 7525 O O . TRP C 1 125 ? -12.643 20.631 57.385 1.00 27.74 126 TRP C O 1
ATOM 7536 N N . VAL C 1 126 ? -13.144 18.497 57.911 1.00 21.86 127 VAL C N 1
ATOM 7537 C CA . VAL C 1 126 ? -14.028 18.367 56.778 1.00 25.12 127 VAL C CA 1
ATOM 7538 C C . VAL C 1 126 ? -15.167 19.377 56.754 1.00 30.71 127 VAL C C 1
ATOM 7539 O O . VAL C 1 126 ? -15.428 20.020 55.703 1.00 27.95 127 VAL C O 1
ATOM 7543 N N . GLU C 1 127 ? -15.861 19.518 57.913 1.00 34.89 128 GLU C N 1
ATOM 7544 C CA . GLU C 1 127 ? -16.977 20.497 57.923 1.00 28.96 128 GLU C CA 1
ATOM 7545 C C . GLU C 1 127 ? -16.482 21.898 57.564 1.00 36.04 128 GLU C C 1
ATOM 7546 O O . GLU C 1 127 ? -17.149 22.630 56.798 1.00 34.54 128 GLU C O 1
ATOM 7552 N N . TRP C 1 128 ? -15.272 22.241 58.135 1.00 32.98 129 TRP C N 1
ATOM 7553 C CA . TRP C 1 128 ? -14.623 23.547 57.936 1.00 25.91 129 TRP C CA 1
ATOM 7554 C C . TRP C 1 128 ? -14.250 23.815 56.485 1.00 28.16 129 TRP C C 1
ATOM 7555 O O . TRP C 1 128 ? -14.489 24.882 55.850 1.00 29.19 129 TRP C O 1
ATOM 7566 N N . ALA C 1 129 ? -13.706 22.767 55.926 1.00 22.56 130 ALA C N 1
ATOM 7567 C CA . ALA C 1 129 ? -13.362 22.807 54.531 1.00 26.84 130 ALA C CA 1
ATOM 7568 C C . ALA C 1 129 ? -14.607 23.079 53.681 1.00 31.41 130 ALA C C 1
ATOM 7569 O O . ALA C 1 129 ? -14.682 23.931 52.777 1.00 27.60 130 ALA C O 1
ATOM 7571 N N . LYS C 1 130 ? -15.627 22.312 53.960 1.00 30.84 131 LYS C N 1
ATOM 7572 C CA . LYS C 1 130 ? -16.884 22.517 53.224 1.00 35.79 131 LYS C CA 1
ATOM 7573 C C . LYS C 1 130 ? -17.303 23.979 53.298 1.00 39.98 131 LYS C C 1
ATOM 7574 O O . LYS C 1 130 ? -17.596 24.674 52.309 1.00 35.91 131 LYS C O 1
ATOM 7580 N N . ALA C 1 131 ? -17.335 24.447 54.543 1.00 32.43 132 ALA C N 1
ATOM 7581 C CA . ALA C 1 131 ? -17.728 25.810 54.775 1.00 28.51 132 ALA C CA 1
ATOM 7582 C C . ALA C 1 131 ? -16.812 26.826 54.134 1.00 45.50 132 ALA C C 1
ATOM 7583 O O . ALA C 1 131 ? -17.192 27.948 53.866 1.00 42.75 132 ALA C O 1
ATOM 7585 N N . ASN C 1 132 ? -15.551 26.487 53.969 1.00 39.09 133 ASN C N 1
ATOM 7586 C CA . ASN C 1 132 ? -14.655 27.473 53.426 1.00 27.44 133 ASN C CA 1
ATOM 7587 C C . ASN C 1 132 ? -14.372 27.241 51.956 1.00 27.09 133 ASN C C 1
ATOM 7588 O O . ASN C 1 132 ? -13.505 27.858 51.356 1.00 36.34 133 ASN C O 1
ATOM 7593 N N . GLN C 1 133 ? -15.105 26.310 51.376 1.00 31.43 134 GLN C N 1
ATOM 7594 C CA . GLN C 1 133 ? -14.937 25.998 49.994 1.00 42.82 134 GLN C CA 1
ATOM 7595 C C . GLN C 1 133 ? -13.525 25.497 49.712 1.00 46.14 134 GLN C C 1
ATOM 7596 O O . GLN C 1 133 ? -12.911 25.858 48.698 1.00 46.80 134 GLN C O 1
ATOM 7602 N N . LEU C 1 134 ? -13.012 24.657 50.586 1.00 31.54 135 LEU C N 1
ATOM 7603 C CA . LEU C 1 134 ? -11.658 24.211 50.402 1.00 35.35 135 LEU C CA 1
ATOM 7604 C C . LEU C 1 134 ? -11.523 22.762 50.112 1.00 35.05 135 LEU C C 1
ATOM 7605 O O . LEU C 1 134 ? -12.100 21.966 50.875 1.00 28.07 135 LEU C O 1
ATOM 7610 N N . GLY C 1 135 ? -10.689 22.415 49.120 1.00 30.13 136 GLY C N 1
ATOM 7611 C CA . GLY C 1 135 ? -10.462 20.991 48.937 1.00 20.11 136 GLY C CA 1
ATOM 7612 C C . GLY C 1 135 ? -9.453 20.596 50.013 1.00 22.59 136 GLY C C 1
ATOM 7613 O O . GLY C 1 135 ? -8.728 21.437 50.547 1.00 27.00 136 GLY C O 1
ATOM 7614 N N . LEU C 1 136 ? -9.370 19.329 50.359 1.00 26.95 137 LEU C N 1
ATOM 7615 C CA . LEU C 1 136 ? -8.459 18.935 51.401 1.00 22.23 137 LEU C CA 1
ATOM 7616 C C . LEU C 1 136 ? -7.526 17.923 50.810 1.00 30.75 137 LEU C C 1
ATOM 7617 O O . LEU C 1 136 ? -7.963 17.157 49.920 1.00 20.64 137 LEU C O 1
ATOM 7622 N N . ASP C 1 137 ? -6.274 17.935 51.336 1.00 24.54 138 ASP C N 1
ATOM 7623 C CA . ASP C 1 137 ? -5.246 16.978 50.922 1.00 25.79 138 ASP C CA 1
ATOM 7624 C C . ASP C 1 137 ? -4.784 16.310 52.164 1.00 17.07 138 ASP C C 1
ATOM 7625 O O . ASP C 1 137 ? -5.059 16.857 53.229 1.00 21.70 138 ASP C O 1
ATOM 7630 N N . PHE C 1 138 ? -4.113 15.181 52.048 1.00 21.70 139 PHE C N 1
ATOM 7631 C CA . PHE C 1 138 ? -3.708 14.518 53.257 1.00 21.94 139 PHE C CA 1
ATOM 7632 C C . PHE C 1 138 ? -2.339 13.815 53.283 1.00 24.32 139 PHE C C 1
ATOM 7633 O O . PHE C 1 138 ? -1.754 13.509 52.300 1.00 21.40 139 PHE C O 1
ATOM 7641 N N . ASN C 1 139 ? -1.845 13.505 54.450 1.00 22.21 140 ASN C N 1
ATOM 7642 C CA . ASN C 1 139 ? -0.597 12.801 54.605 1.00 17.79 140 ASN C CA 1
ATOM 7643 C C . ASN C 1 139 ? -0.534 12.017 55.896 1.00 19.32 140 ASN C C 1
ATOM 7644 O O . ASN C 1 139 ? -0.819 12.577 57.020 1.00 26.65 140 ASN C O 1
ATOM 7649 N N . PRO C 1 140 ? -0.055 10.760 55.760 1.00 21.55 141 PRO C N 1
ATOM 7650 C CA . PRO C 1 140 ? 0.249 9.970 56.916 1.00 19.25 141 PRO C CA 1
ATOM 7651 C C . PRO C 1 140 ? 1.505 10.627 57.575 1.00 32.27 141 PRO C C 1
ATOM 7652 O O . PRO C 1 140 ? 2.402 11.199 56.916 1.00 23.26 141 PRO C O 1
ATOM 7656 N N . SER C 1 141 ? 1.606 10.558 58.875 1.00 21.19 142 SER C N 1
ATOM 7657 C CA . SER C 1 141 ? 2.718 11.169 59.628 1.00 19.89 142 SER C CA 1
ATOM 7658 C C . SER C 1 141 ? 3.633 10.146 60.167 1.00 24.12 142 SER C C 1
ATOM 7659 O O . SER C 1 141 ? 3.407 9.591 61.199 1.00 23.09 142 SER C O 1
ATOM 7662 N N . CYS C 1 142 ? 4.653 9.876 59.426 1.00 28.67 143 CYS C N 1
ATOM 7663 C CA . CYS C 1 142 ? 5.611 8.856 59.796 1.00 24.37 143 CYS C CA 1
ATOM 7664 C C . CYS C 1 142 ? 6.849 9.408 60.533 1.00 29.30 143 CYS C C 1
ATOM 7665 O O . CYS C 1 142 ? 7.973 9.004 60.335 1.00 23.49 143 CYS C O 1
ATOM 7668 N N . PHE C 1 143 ? 6.653 10.304 61.449 1.00 25.89 144 PHE C N 1
ATOM 7669 C CA . PHE C 1 143 ? 7.813 10.807 62.143 1.00 21.44 144 PHE C CA 1
ATOM 7670 C C . PHE C 1 143 ? 7.324 11.300 63.506 1.00 25.54 144 PHE C C 1
ATOM 7671 O O . PHE C 1 143 ? 6.150 11.215 63.812 1.00 25.30 144 PHE C O 1
ATOM 7679 N N . SER C 1 144 ? 8.279 11.806 64.285 1.00 25.18 145 SER C N 1
ATOM 7680 C CA . SER C 1 144 ? 8.002 12.337 65.588 1.00 29.65 145 SER C CA 1
ATOM 7681 C C . SER C 1 144 ? 7.158 11.359 66.363 1.00 32.15 145 SER C C 1
ATOM 7682 O O . SER C 1 144 ? 6.127 11.697 66.911 1.00 23.88 145 SER C O 1
ATOM 7685 N N . HIS C 1 145 ? 7.640 10.144 66.461 1.00 25.38 146 HIS C N 1
ATOM 7686 C CA . HIS C 1 145 ? 6.942 9.092 67.153 1.00 18.20 146 HIS C CA 1
ATOM 7687 C C . HIS C 1 145 ? 7.950 8.099 67.640 1.00 30.42 146 HIS C C 1
ATOM 7688 O O . HIS C 1 145 ? 9.035 7.871 67.052 1.00 30.68 146 HIS C O 1
ATOM 7695 N N . PRO C 1 146 ? 7.573 7.411 68.678 1.00 30.12 147 PRO C N 1
ATOM 7696 C CA . PRO C 1 146 ? 8.447 6.395 69.281 1.00 26.57 147 PRO C CA 1
ATOM 7697 C C . PRO C 1 146 ? 8.903 5.306 68.324 1.00 22.68 147 PRO C C 1
ATOM 7698 O O . PRO C 1 146 ? 9.996 4.807 68.415 1.00 26.48 147 PRO C O 1
ATOM 7702 N N . LEU C 1 147 ? 8.019 4.982 67.414 1.00 26.73 148 LEU C N 1
ATOM 7703 C CA . LEU C 1 147 ? 8.270 3.933 66.442 1.00 23.88 148 LEU C CA 1
ATOM 7704 C C . LEU C 1 147 ? 8.889 4.439 65.180 1.00 29.84 148 LEU C C 1
ATOM 7705 O O . LEU C 1 147 ? 8.937 3.748 64.148 1.00 29.52 148 LEU C O 1
ATOM 7710 N N . SER C 1 148 ? 9.347 5.677 65.270 1.00 25.59 149 SER C N 1
ATOM 7711 C CA . SER C 1 148 ? 10.040 6.256 64.143 1.00 28.11 149 SER C CA 1
ATOM 7712 C C . SER C 1 148 ? 11.427 6.709 64.662 1.00 29.25 149 SER C C 1
ATOM 7713 O O . SER C 1 148 ? 12.378 7.101 63.977 1.00 35.16 149 SER C O 1
ATOM 7716 N N . ALA C 1 149 ? 11.592 6.542 65.936 1.00 24.47 150 ALA C N 1
ATOM 7717 C CA . ALA C 1 149 ? 12.825 6.908 66.609 1.00 31.13 150 ALA C CA 1
ATOM 7718 C C . ALA C 1 149 ? 14.140 6.286 66.117 1.00 32.03 150 ALA C C 1
ATOM 7719 O O . ALA C 1 149 ? 15.191 6.920 66.292 1.00 41.08 150 ALA C O 1
ATOM 7721 N N . ASP C 1 150 ? 14.101 5.092 65.510 1.00 29.29 151 ASP C N 1
ATOM 7722 C CA . ASP C 1 150 ? 15.353 4.506 64.977 1.00 32.29 151 ASP C CA 1
ATOM 7723 C C . ASP C 1 150 ? 15.691 5.053 63.602 1.00 31.88 151 ASP C C 1
ATOM 7724 O O . ASP C 1 150 ? 16.646 4.538 63.003 1.00 30.85 151 ASP C O 1
ATOM 7729 N N . GLY C 1 151 ? 14.848 5.978 63.064 1.00 25.60 152 GLY C N 1
ATOM 7730 C CA . GLY C 1 151 ? 15.075 6.522 61.718 1.00 20.27 152 GLY C CA 1
ATOM 7731 C C . GLY C 1 151 ? 14.482 5.650 60.595 1.00 22.65 152 GLY C C 1
ATOM 7732 O O . GLY C 1 151 ? 14.773 5.831 59.392 1.00 29.18 152 GLY C O 1
ATOM 7733 N N . PHE C 1 152 ? 13.671 4.656 60.958 1.00 22.43 153 PHE C N 1
ATOM 7734 C CA . PHE C 1 152 ? 13.050 3.784 59.924 1.00 21.58 153 PHE C CA 1
ATOM 7735 C C . PHE C 1 152 ? 11.585 3.648 60.242 1.00 27.27 153 PHE C C 1
ATOM 7736 O O . PHE C 1 152 ? 11.189 3.645 61.406 1.00 28.14 153 PHE C O 1
ATOM 7744 N N . THR C 1 153 ? 10.761 3.550 59.222 1.00 19.63 154 THR C N 1
ATOM 7745 C CA . THR C 1 153 ? 9.330 3.401 59.449 1.00 15.92 154 THR C CA 1
ATOM 7746 C C . THR C 1 153 ? 8.874 2.276 58.573 1.00 18.89 154 THR C C 1
ATOM 7747 O O . THR C 1 153 ? 8.994 1.128 58.923 1.00 20.80 154 THR C O 1
ATOM 7751 N N . LEU C 1 154 ? 8.434 2.625 57.397 1.00 18.38 155 LEU C N 1
ATOM 7752 C CA . LEU C 1 154 ? 8.013 1.702 56.397 1.00 17.56 155 LEU C CA 1
ATOM 7753 C C . LEU C 1 154 ? 9.153 0.794 55.947 1.00 25.07 155 LEU C C 1
ATOM 7754 O O . LEU C 1 154 ? 8.840 -0.191 55.341 1.00 25.05 155 LEU C O 1
ATOM 7759 N N . SER C 1 155 ? 10.463 1.097 56.166 1.00 19.91 156 SER C N 1
ATOM 7760 C CA . SER C 1 155 ? 11.510 0.196 55.695 1.00 20.96 156 SER C CA 1
ATOM 7761 C C . SER C 1 155 ? 12.163 -0.443 56.885 1.00 20.45 156 SER C C 1
ATOM 7762 O O . SER C 1 155 ? 13.202 -1.078 56.831 1.00 19.31 156 SER C O 1
ATOM 7765 N N . HIS C 1 156 ? 11.534 -0.239 58.021 1.00 20.21 157 HIS C N 1
ATOM 7766 C CA . HIS C 1 156 ? 12.060 -0.806 59.257 1.00 25.01 157 HIS C CA 1
ATOM 7767 C C . HIS C 1 156 ? 12.208 -2.306 59.111 1.00 28.78 157 HIS C C 1
ATOM 7768 O O . HIS C 1 156 ? 11.395 -3.001 58.445 1.00 20.72 157 HIS C O 1
ATOM 7775 N N . ALA C 1 157 ? 13.259 -2.786 59.708 1.00 23.03 158 ALA C N 1
ATOM 7776 C CA . ALA C 1 157 ? 13.484 -4.194 59.597 1.00 21.28 158 ALA C CA 1
ATOM 7777 C C . ALA C 1 157 ? 12.570 -4.922 60.567 1.00 31.65 158 ALA C C 1
ATOM 7778 O O . ALA C 1 157 ? 12.179 -6.050 60.353 1.00 31.42 158 ALA C O 1
ATOM 7780 N N . ASP C 1 158 ? 12.183 -4.285 61.649 1.00 23.72 159 ASP C N 1
ATOM 7781 C CA . ASP C 1 158 ? 11.278 -4.966 62.541 1.00 23.79 159 ASP C CA 1
ATOM 7782 C C . ASP C 1 158 ? 9.889 -5.104 61.963 1.00 26.22 159 ASP C C 1
ATOM 7783 O O . ASP C 1 158 ? 9.149 -4.120 61.656 1.00 25.82 159 ASP C O 1
ATOM 7788 N N . ASP C 1 159 ? 9.501 -6.373 61.804 1.00 22.52 160 ASP C N 1
ATOM 7789 C CA . ASP C 1 159 ? 8.203 -6.638 61.214 1.00 27.61 160 ASP C CA 1
ATOM 7790 C C . ASP C 1 159 ? 6.984 -5.925 61.739 1.00 25.87 160 ASP C C 1
ATOM 7791 O O . ASP C 1 159 ? 6.087 -5.420 61.022 1.00 32.16 160 ASP C O 1
ATOM 7796 N N . SER C 1 160 ? 6.958 -5.902 63.038 1.00 27.02 161 SER C N 1
ATOM 7797 C CA . SER C 1 160 ? 5.881 -5.279 63.745 1.00 25.56 161 SER C CA 1
ATOM 7798 C C . SER C 1 160 ? 5.882 -3.744 63.580 1.00 32.64 161 SER C C 1
ATOM 7799 O O . SER C 1 160 ? 4.835 -3.166 63.298 1.00 25.71 161 SER C O 1
ATOM 7802 N N . ILE C 1 161 ? 7.055 -3.061 63.763 1.00 27.19 162 ILE C N 1
ATOM 7803 C CA . ILE C 1 161 ? 7.108 -1.596 63.568 1.00 25.11 162 ILE C CA 1
ATOM 7804 C C . ILE C 1 161 ? 6.663 -1.298 62.164 1.00 25.85 162 ILE C C 1
ATOM 7805 O O . ILE C 1 161 ? 5.731 -0.508 61.859 1.00 25.43 162 ILE C O 1
ATOM 7810 N N . ARG C 1 162 ? 7.322 -2.044 61.279 1.00 24.40 163 ARG C N 1
ATOM 7811 C CA . ARG C 1 162 ? 6.968 -1.916 59.904 1.00 20.62 163 ARG C CA 1
ATOM 7812 C C . ARG C 1 162 ? 5.471 -2.040 59.683 1.00 27.16 163 ARG C C 1
ATOM 7813 O O . ARG C 1 162 ? 4.859 -1.319 58.855 1.00 26.44 163 ARG C O 1
ATOM 7821 N N . GLN C 1 163 ? 4.851 -2.977 60.409 1.00 28.68 164 GLN C N 1
ATOM 7822 C CA . GLN C 1 163 ? 3.446 -3.207 60.188 1.00 25.08 164 GLN C CA 1
ATOM 7823 C C . GLN C 1 163 ? 2.631 -2.065 60.631 1.00 22.93 164 GLN C C 1
ATOM 7824 O O . GLN C 1 163 ? 1.599 -1.653 59.998 1.00 25.06 164 GLN C O 1
ATOM 7830 N N . PHE C 1 164 ? 3.131 -1.563 61.744 1.00 18.54 165 PHE C N 1
ATOM 7831 C CA . PHE C 1 164 ? 2.466 -0.403 62.334 1.00 22.48 165 PHE C CA 1
ATOM 7832 C C . PHE C 1 164 ? 2.337 0.807 61.359 1.00 32.32 165 PHE C C 1
ATOM 7833 O O . PHE C 1 164 ? 1.258 1.414 61.145 1.00 28.77 165 PHE C O 1
ATOM 7841 N N . TRP C 1 165 ? 3.466 1.143 60.735 1.00 28.18 166 TRP C N 1
ATOM 7842 C CA . TRP C 1 165 ? 3.545 2.234 59.729 1.00 24.42 166 TRP C CA 1
ATOM 7843 C C . TRP C 1 165 ? 2.759 1.836 58.542 1.00 21.37 166 TRP C C 1
ATOM 7844 O O . TRP C 1 165 ? 2.124 2.671 57.893 1.00 21.82 166 TRP C O 1
ATOM 7855 N N . ILE C 1 166 ? 2.756 0.517 58.254 1.00 24.49 167 ILE C N 1
ATOM 7856 C CA . ILE C 1 166 ? 1.936 0.107 57.102 1.00 23.53 167 ILE C CA 1
ATOM 7857 C C . ILE C 1 166 ? 0.474 0.325 57.403 1.00 30.58 167 ILE C C 1
ATOM 7858 O O . ILE C 1 166 ? -0.319 0.870 56.635 1.00 26.54 167 ILE C O 1
ATOM 7863 N N . ASP C 1 167 ? 0.150 -0.027 58.617 1.00 19.40 168 ASP C N 1
ATOM 7864 C CA . ASP C 1 167 ? -1.235 0.140 58.978 1.00 24.05 168 ASP C CA 1
ATOM 7865 C C . ASP C 1 167 ? -1.681 1.575 58.989 1.00 25.40 168 ASP C C 1
ATOM 7866 O O . ASP C 1 167 ? -2.807 1.971 58.525 1.00 27.10 168 ASP C O 1
ATOM 7871 N N . HIS C 1 168 ? -0.797 2.363 59.576 1.00 21.02 169 HIS C N 1
ATOM 7872 C CA . HIS C 1 168 ? -1.095 3.808 59.627 1.00 22.78 169 HIS C CA 1
ATOM 7873 C C . HIS C 1 168 ? -1.308 4.403 58.214 1.00 21.41 169 HIS C C 1
ATOM 7874 O O . HIS C 1 168 ? -2.149 5.310 57.970 1.00 24.72 169 HIS C O 1
ATOM 7881 N N . CYS C 1 169 ? -0.561 3.916 57.231 1.00 19.37 170 CYS C N 1
ATOM 7882 C CA . CYS C 1 169 ? -0.727 4.500 55.924 1.00 19.62 170 CYS C CA 1
ATOM 7883 C C . CYS C 1 169 ? -1.996 4.057 55.275 1.00 24.62 170 CYS C C 1
ATOM 7884 O O . CYS C 1 169 ? -2.669 4.839 54.488 1.00 23.41 170 CYS C O 1
ATOM 7887 N N . LYS C 1 170 ? -2.295 2.791 55.573 1.00 18.49 171 LYS C N 1
ATOM 7888 C CA . LYS C 1 170 ? -3.506 2.240 54.952 1.00 23.80 171 LYS C CA 1
ATOM 7889 C C . LYS C 1 170 ? -4.709 2.957 55.479 1.00 21.96 171 LYS C C 1
ATOM 7890 O O . LYS C 1 170 ? -5.639 3.272 54.685 1.00 26.21 171 LYS C O 1
ATOM 7896 N N . ALA C 1 171 ? -4.674 3.191 56.828 1.00 17.86 172 ALA C N 1
ATOM 7897 C CA . ALA C 1 171 ? -5.756 3.923 57.491 1.00 20.90 172 ALA C CA 1
ATOM 7898 C C . ALA C 1 171 ? -5.840 5.350 56.931 1.00 30.84 172 ALA C C 1
ATOM 7899 O O . ALA C 1 171 ? -6.940 5.917 56.720 1.00 29.70 172 ALA C O 1
ATOM 7901 N N . SER C 1 172 ? -4.656 5.953 56.650 1.00 26.78 173 SER C N 1
ATOM 7902 C CA . SER C 1 172 ? -4.679 7.295 56.086 1.00 19.90 173 SER C CA 1
ATOM 7903 C C . SER C 1 172 ? -5.304 7.277 54.689 1.00 15.44 173 SER C C 1
ATOM 7904 O O . SER C 1 172 ? -5.993 8.189 54.253 1.00 20.29 173 SER C O 1
ATOM 7907 N N . ARG C 1 173 ? -5.146 6.159 53.966 1.00 18.32 174 ARG C N 1
ATOM 7908 C CA . ARG C 1 173 ? -5.796 6.260 52.697 1.00 24.67 174 ARG C CA 1
ATOM 7909 C C . ARG C 1 173 ? -7.267 6.447 52.798 1.00 27.06 174 ARG C C 1
ATOM 7910 O O . ARG C 1 173 ? -7.893 7.099 51.970 1.00 25.76 174 ARG C O 1
ATOM 7918 N N . ARG C 1 174 ? -7.818 5.830 53.817 1.00 26.45 175 ARG C N 1
ATOM 7919 C CA . ARG C 1 174 ? -9.251 5.881 54.014 1.00 23.27 175 ARG C CA 1
ATOM 7920 C C . ARG C 1 174 ? -9.701 7.256 54.456 1.00 27.16 175 ARG C C 1
ATOM 7921 O O . ARG C 1 174 ? -10.778 7.762 53.977 1.00 30.12 175 ARG C O 1
ATOM 7929 N N . VAL C 1 175 ? -8.837 7.904 55.262 1.00 21.93 176 VAL C N 1
ATOM 7930 C CA . VAL C 1 175 ? -9.253 9.257 55.621 1.00 20.91 176 VAL C CA 1
ATOM 7931 C C . VAL C 1 175 ? -9.323 10.145 54.391 1.00 26.60 176 VAL C C 1
ATOM 7932 O O . VAL C 1 175 ? -10.223 10.985 54.107 1.00 26.51 176 VAL C O 1
ATOM 7936 N N . SER C 1 176 ? -8.314 9.917 53.588 1.00 22.63 177 SER C N 1
ATOM 7937 C CA . SER C 1 176 ? -8.111 10.659 52.364 1.00 21.61 177 SER C CA 1
ATOM 7938 C C . SER C 1 176 ? -9.319 10.506 51.445 1.00 19.42 177 SER C C 1
ATOM 7939 O O . SER C 1 176 ? -9.938 11.487 50.875 1.00 21.14 177 SER C O 1
ATOM 7942 N N . ALA C 1 177 ? -9.724 9.242 51.319 1.00 25.54 178 ALA C N 1
ATOM 7943 C CA . ALA C 1 177 ? -10.891 8.958 50.422 1.00 26.76 178 ALA C CA 1
ATOM 7944 C C . ALA C 1 177 ? -12.150 9.608 50.933 1.00 34.14 178 ALA C C 1
ATOM 7945 O O . ALA C 1 177 ? -13.014 10.131 50.166 1.00 29.77 178 ALA C O 1
ATOM 7947 N N . TYR C 1 178 ? -12.200 9.567 52.264 1.00 27.00 179 TYR C N 1
ATOM 7948 C CA . TYR C 1 178 ? -13.311 10.180 52.970 1.00 22.71 179 TYR C CA 1
ATOM 7949 C C . TYR C 1 178 ? -13.425 11.669 52.555 1.00 35.28 179 TYR C C 1
ATOM 7950 O O . TYR C 1 178 ? -14.488 12.170 52.156 1.00 30.85 179 TYR C O 1
ATOM 7959 N N . PHE C 1 179 ? -12.266 12.362 52.596 1.00 30.50 180 PHE C N 1
ATOM 7960 C CA . PHE C 1 179 ? -12.181 13.784 52.169 1.00 23.23 180 PHE C CA 1
ATOM 7961 C C . PHE C 1 179 ? -12.721 13.918 50.725 1.00 23.59 180 PHE C C 1
ATOM 7962 O O . PHE C 1 179 ? -13.584 14.759 50.405 1.00 25.12 180 PHE C O 1
ATOM 7970 N N . GLY C 1 180 ? -12.160 13.127 49.827 1.00 19.11 181 GLY C N 1
ATOM 7971 C CA . GLY C 1 180 ? -12.593 13.218 48.472 1.00 22.26 181 GLY C CA 1
ATOM 7972 C C . GLY C 1 180 ? -14.101 12.975 48.423 1.00 42.30 181 GLY C C 1
ATOM 7973 O O . GLY C 1 180 ? -14.814 13.745 47.752 1.00 28.25 181 GLY C O 1
ATOM 7974 N N . GLU C 1 181 ? -14.620 11.929 49.144 1.00 31.96 182 GLU C N 1
ATOM 7975 C CA . GLU C 1 181 ? -16.087 11.713 49.039 1.00 31.67 182 GLU C CA 1
ATOM 7976 C C . GLU C 1 181 ? -16.866 12.956 49.408 1.00 35.16 182 GLU C C 1
ATOM 7977 O O . GLU C 1 181 ? -17.751 13.410 48.712 1.00 32.58 182 GLU C O 1
ATOM 7983 N N . GLN C 1 182 ? -16.539 13.465 50.589 1.00 28.85 183 GLN C N 1
ATOM 7984 C CA . GLN C 1 182 ? -17.206 14.600 51.140 1.00 24.31 183 GLN C CA 1
ATOM 7985 C C . GLN C 1 182 ? -17.064 15.859 50.425 1.00 33.90 183 GLN C C 1
ATOM 7986 O O . GLN C 1 182 ? -18.022 16.597 50.334 1.00 28.21 183 GLN C O 1
ATOM 7992 N N . LEU C 1 183 ? -15.869 16.142 49.964 1.00 29.34 184 LEU C N 1
ATOM 7993 C CA . LEU C 1 183 ? -15.667 17.413 49.352 1.00 28.81 184 LEU C CA 1
ATOM 7994 C C . LEU C 1 183 ? -15.894 17.436 47.879 1.00 33.23 184 LEU C C 1
ATOM 7995 O O . LEU C 1 183 ? -16.022 18.503 47.243 1.00 25.88 184 LEU C O 1
ATOM 8000 N N . GLY C 1 184 ? -15.923 16.262 47.297 1.00 26.60 185 GLY C N 1
ATOM 8001 C CA . GLY C 1 184 ? -16.172 16.266 45.861 1.00 27.56 185 GLY C CA 1
ATOM 8002 C C . GLY C 1 184 ? -14.982 16.699 44.991 1.00 43.89 185 GLY C C 1
ATOM 8003 O O . GLY C 1 184 ? -15.077 17.215 43.857 1.00 32.69 185 GLY C O 1
ATOM 8004 N N . THR C 1 185 ? -13.832 16.463 45.574 1.00 39.74 186 THR C N 1
ATOM 8005 C CA . THR C 1 185 ? -12.559 16.727 44.970 1.00 21.97 186 THR C CA 1
ATOM 8006 C C . THR C 1 185 ? -11.645 15.755 45.679 1.00 26.33 186 THR C C 1
ATOM 8007 O O . THR C 1 185 ? -11.717 15.660 46.922 1.00 29.51 186 THR C O 1
ATOM 8011 N N . PRO C 1 186 ? -10.915 14.964 44.850 1.00 23.07 187 PRO C N 1
ATOM 8012 C CA . PRO C 1 186 ? -10.088 13.938 45.358 1.00 23.30 187 PRO C CA 1
ATOM 8013 C C . PRO C 1 186 ? -9.022 14.550 46.217 1.00 27.29 187 PRO C C 1
ATOM 8014 O O . PRO C 1 186 ? -8.548 15.654 45.906 1.00 27.34 187 PRO C O 1
ATOM 8018 N N . SER C 1 187 ? -8.729 13.857 47.317 1.00 23.11 188 SER C N 1
ATOM 8019 C CA . SER C 1 187 ? -7.688 14.287 48.179 1.00 26.33 188 SER C CA 1
ATOM 8020 C C . SER C 1 187 ? -6.466 13.523 47.670 1.00 30.66 188 SER C C 1
ATOM 8021 O O . SER C 1 187 ? -6.529 12.284 47.394 1.00 24.12 188 SER C O 1
ATOM 8024 N N . VAL C 1 188 ? -5.359 14.298 47.541 1.00 26.44 189 VAL C N 1
ATOM 8025 C CA . VAL C 1 188 ? -4.114 13.732 47.135 1.00 27.25 189 VAL C CA 1
ATOM 8026 C C . VAL C 1 188 ? -3.412 13.340 48.401 1.00 20.58 189 VAL C C 1
ATOM 8027 O O . VAL C 1 188 ? -3.103 14.218 49.205 1.00 20.67 189 VAL C O 1
ATOM 8031 N N . MET C 1 189 ? -3.145 12.045 48.565 1.00 19.44 190 MET C N 1
ATOM 8032 C CA . MET C 1 189 ? -2.494 11.622 49.802 1.00 20.65 190 MET C CA 1
ATOM 8033 C C . MET C 1 189 ? -1.016 11.283 49.594 1.00 22.92 190 MET C C 1
ATOM 8034 O O . MET C 1 189 ? -0.700 10.243 48.987 1.00 19.12 190 MET C O 1
ATOM 8039 N N . ASN C 1 190 ? -0.157 12.131 50.215 1.00 19.67 191 ASN C N 1
ATOM 8040 C CA . ASN C 1 190 ? 1.253 12.031 50.027 1.00 22.16 191 ASN C CA 1
ATOM 8041 C C . ASN C 1 190 ? 1.945 11.244 51.007 1.00 18.95 191 ASN C C 1
ATOM 8042 O O . ASN C 1 190 ? 1.723 11.441 52.148 1.00 21.49 191 ASN C O 1
ATOM 8047 N N . ILE C 1 191 ? 2.832 10.424 50.498 1.00 18.07 192 ILE C N 1
ATOM 8048 C CA . ILE C 1 191 ? 3.633 9.582 51.346 1.00 20.57 192 ILE C CA 1
ATOM 8049 C C . ILE C 1 191 ? 5.102 10.006 51.367 1.00 24.46 192 ILE C C 1
ATOM 8050 O O . ILE C 1 191 ? 5.752 9.944 50.318 1.00 16.60 192 ILE C O 1
ATOM 8055 N N . TRP C 1 192 ? 5.529 10.405 52.574 1.00 17.23 193 TRP C N 1
ATOM 8056 C CA . TRP C 1 192 ? 6.868 10.835 52.889 1.00 18.78 193 TRP C CA 1
ATOM 8057 C C . TRP C 1 192 ? 7.282 10.206 54.221 1.00 19.48 193 TRP C C 1
ATOM 8058 O O . TRP C 1 192 ? 6.568 10.196 55.218 1.00 24.52 193 TRP C O 1
ATOM 8069 N N . ILE C 1 193 ? 8.470 9.603 54.224 1.00 21.60 194 ILE C N 1
ATOM 8070 C CA . ILE C 1 193 ? 9.067 8.945 55.377 1.00 20.48 194 ILE C CA 1
ATOM 8071 C C . ILE C 1 193 ? 10.512 9.389 55.397 1.00 23.20 194 ILE C C 1
ATOM 8072 O O . ILE C 1 193 ? 11.118 9.692 54.349 1.00 19.13 194 ILE C O 1
ATOM 8077 N N . PRO C 1 194 ? 11.012 9.477 56.583 1.00 20.05 195 PRO C N 1
ATOM 8078 C CA . PRO C 1 194 ? 12.353 9.978 56.826 1.00 19.84 195 PRO C CA 1
ATOM 8079 C C . PRO C 1 194 ? 13.403 8.932 56.718 1.00 23.82 195 PRO C C 1
ATOM 8080 O O . PRO C 1 194 ? 14.578 9.250 56.893 1.00 20.47 195 PRO C O 1
ATOM 8084 N N . ASP C 1 195 ? 12.964 7.696 56.572 1.00 20.47 196 ASP C N 1
ATOM 8085 C CA . ASP C 1 195 ? 13.904 6.619 56.612 1.00 14.24 196 ASP C CA 1
ATOM 8086 C C . ASP C 1 195 ? 15.199 6.922 55.866 1.00 20.05 196 ASP C C 1
ATOM 8087 O O . ASP C 1 195 ? 15.171 7.357 54.719 1.00 16.03 196 ASP C O 1
ATOM 8092 N N . GLY C 1 196 ? 16.284 6.660 56.566 1.00 18.55 197 GLY C N 1
ATOM 8093 C CA . GLY C 1 196 ? 17.662 6.800 56.064 1.00 19.02 197 GLY C CA 1
ATOM 8094 C C . GLY C 1 196 ? 18.791 6.619 57.106 1.00 18.87 197 GLY C C 1
ATOM 8095 O O . GLY C 1 196 ? 18.580 6.270 58.288 1.00 30.56 197 GLY C O 1
ATOM 8096 N N . MET C 1 197 ? 20.029 6.898 56.668 1.00 21.00 198 MET C N 1
ATOM 8097 C CA . MET C 1 197 ? 21.177 6.772 57.545 1.00 22.23 198 MET C CA 1
ATOM 8098 C C . MET C 1 197 ? 21.999 8.009 57.637 1.00 20.62 198 MET C C 1
ATOM 8099 O O . MET C 1 197 ? 22.175 8.725 56.680 1.00 22.59 198 MET C O 1
ATOM 8104 N N . LYS C 1 198 ? 22.502 8.205 58.846 1.00 21.44 199 LYS C N 1
ATOM 8105 C CA . LYS C 1 198 ? 23.318 9.368 59.043 1.00 13.67 199 LYS C CA 1
ATOM 8106 C C . LYS C 1 198 ? 24.629 9.220 58.311 1.00 20.47 199 LYS C C 1
ATOM 8107 O O . LYS C 1 198 ? 24.956 10.046 57.450 1.00 23.78 199 LYS C O 1
ATOM 8113 N N . ASP C 1 199 ? 25.286 8.067 58.551 1.00 17.85 200 ASP C N 1
ATOM 8114 C CA . ASP C 1 199 ? 26.616 7.760 58.062 1.00 19.34 200 ASP C CA 1
ATOM 8115 C C . ASP C 1 199 ? 26.790 6.699 57.005 1.00 22.91 200 ASP C C 1
ATOM 8116 O O . ASP C 1 199 ? 25.800 6.135 56.487 1.00 20.27 200 ASP C O 1
ATOM 8121 N N . ILE C 1 200 ? 28.066 6.474 56.642 1.00 19.62 201 ILE C N 1
ATOM 8122 C CA . ILE C 1 200 ? 28.376 5.480 55.601 1.00 15.20 201 ILE C CA 1
ATOM 8123 C C . ILE C 1 200 ? 27.577 4.191 55.848 1.00 23.98 201 ILE C C 1
ATOM 8124 O O . ILE C 1 200 ? 27.629 3.607 56.939 1.00 22.95 201 ILE C O 1
ATOM 8129 N N . THR C 1 201 ? 26.810 3.781 54.856 1.00 16.87 202 THR C N 1
ATOM 8130 C CA . THR C 1 201 ? 25.933 2.633 54.917 1.00 18.42 202 THR C CA 1
ATOM 8131 C C . THR C 1 201 ? 26.443 1.409 54.177 1.00 24.97 202 THR C C 1
ATOM 8132 O O . THR C 1 201 ? 26.972 1.506 53.048 1.00 24.92 202 THR C O 1
ATOM 8136 N N . VAL C 1 202 ? 26.293 0.251 54.828 1.00 19.91 203 VAL C N 1
ATOM 8137 C CA . VAL C 1 202 ? 26.685 -1.049 54.232 1.00 19.94 203 VAL C CA 1
ATOM 8138 C C . VAL C 1 202 ? 25.587 -1.570 53.285 1.00 20.44 203 VAL C C 1
ATOM 8139 O O . VAL C 1 202 ? 25.837 -1.938 52.106 1.00 25.45 203 VAL C O 1
ATOM 8143 N N . ASP C 1 203 ? 24.331 -1.535 53.761 1.00 14.11 204 ASP C N 1
ATOM 8144 C CA . ASP C 1 203 ? 23.295 -2.050 52.890 1.00 14.37 204 ASP C CA 1
ATOM 8145 C C . ASP C 1 203 ? 22.174 -1.108 52.545 1.00 20.98 204 ASP C C 1
ATOM 8146 O O . ASP C 1 203 ? 21.167 -0.986 53.292 1.00 20.61 204 ASP C O 1
ATOM 8151 N N . ARG C 1 204 ? 22.264 -0.516 51.340 1.00 20.85 205 ARG C N 1
ATOM 8152 C CA . ARG C 1 204 ? 21.198 0.376 50.948 1.00 18.14 205 ARG C CA 1
ATOM 8153 C C . ARG C 1 204 ? 20.110 -0.401 50.288 1.00 28.75 205 ARG C C 1
ATOM 8154 O O . ARG C 1 204 ? 19.074 0.183 50.042 1.00 19.92 205 ARG C O 1
ATOM 8162 N N . LEU C 1 205 ? 20.328 -1.686 49.945 1.00 22.12 206 LEU C N 1
ATOM 8163 C CA . LEU C 1 205 ? 19.300 -2.402 49.208 1.00 20.01 206 LEU C CA 1
ATOM 8164 C C . LEU C 1 205 ? 18.084 -2.906 50.009 1.00 20.39 206 LEU C C 1
ATOM 8165 O O . LEU C 1 205 ? 16.896 -2.733 49.629 1.00 27.94 206 LEU C O 1
ATOM 8170 N N . ALA C 1 206 ? 18.368 -3.583 51.110 1.00 17.18 207 ALA C N 1
ATOM 8171 C CA . ALA C 1 206 ? 17.305 -4.189 51.933 1.00 19.99 207 ALA C CA 1
ATOM 8172 C C . ALA C 1 206 ? 16.177 -3.269 52.376 1.00 20.55 207 ALA C C 1
ATOM 8173 O O . ALA C 1 206 ? 14.929 -3.532 52.235 1.00 24.39 207 ALA C O 1
ATOM 8175 N N . PRO C 1 207 ? 16.604 -2.122 52.878 1.00 20.46 208 PRO C N 1
ATOM 8176 C CA . PRO C 1 207 ? 15.602 -1.160 53.261 1.00 17.18 208 PRO C CA 1
ATOM 8177 C C . PRO C 1 207 ? 14.755 -0.760 52.069 1.00 23.35 208 PRO C C 1
ATOM 8178 O O . PRO C 1 207 ? 13.526 -0.529 52.215 1.00 24.14 208 PRO C O 1
ATOM 8182 N N . ARG C 1 208 ? 15.369 -0.678 50.855 1.00 18.78 209 ARG C N 1
ATOM 8183 C CA . ARG C 1 208 ? 14.533 -0.312 49.684 1.00 17.91 209 ARG C CA 1
ATOM 8184 C C . ARG C 1 208 ? 13.575 -1.420 49.315 1.00 20.71 209 ARG C C 1
ATOM 8185 O O . ARG C 1 208 ? 12.405 -1.212 48.923 1.00 17.12 209 ARG C O 1
ATOM 8193 N N . GLN C 1 209 ? 14.097 -2.636 49.505 1.00 22.38 210 GLN C N 1
ATOM 8194 C CA . GLN C 1 209 ? 13.275 -3.809 49.252 1.00 20.06 210 GLN C CA 1
ATOM 8195 C C . GLN C 1 209 ? 12.054 -3.845 50.139 1.00 22.67 210 GLN C C 1
ATOM 8196 O O . GLN C 1 209 ? 10.909 -4.049 49.690 1.00 19.36 210 GLN C O 1
ATOM 8202 N N . ARG C 1 210 ? 12.349 -3.615 51.421 1.00 18.07 211 ARG C N 1
ATOM 8203 C CA . ARG C 1 210 ? 11.266 -3.548 52.398 1.00 19.57 211 ARG C CA 1
ATOM 8204 C C . ARG C 1 210 ? 10.325 -2.399 52.084 1.00 25.49 211 ARG C C 1
ATOM 8205 O O . ARG C 1 210 ? 9.113 -2.524 52.196 1.00 25.97 211 ARG C O 1
ATOM 8213 N N . LEU C 1 211 ? 10.871 -1.234 51.718 1.00 23.35 212 LEU C N 1
ATOM 8214 C CA . LEU C 1 211 ? 10.003 -0.139 51.447 1.00 18.16 212 LEU C CA 1
ATOM 8215 C C . LEU C 1 211 ? 9.111 -0.522 50.282 1.00 20.07 212 LEU C C 1
ATOM 8216 O O . LEU C 1 211 ? 7.881 -0.306 50.262 1.00 21.66 212 LEU C O 1
ATOM 8221 N N . LEU C 1 212 ? 9.747 -1.074 49.232 1.00 22.33 213 LEU C N 1
ATOM 8222 C CA . LEU C 1 212 ? 8.945 -1.471 48.028 1.00 22.60 213 LEU C CA 1
ATOM 8223 C C . LEU C 1 212 ? 7.696 -2.336 48.396 1.00 24.51 213 LEU C C 1
ATOM 8224 O O . LEU C 1 212 ? 6.559 -2.050 48.107 1.00 23.02 213 LEU C O 1
ATOM 8229 N N . ALA C 1 213 ? 7.950 -3.431 49.052 1.00 21.64 214 ALA C N 1
ATOM 8230 C CA . ALA C 1 213 ? 6.907 -4.347 49.552 1.00 22.96 214 ALA C CA 1
ATOM 8231 C C . ALA C 1 213 ? 5.883 -3.621 50.387 1.00 23.79 214 ALA C C 1
ATOM 8232 O O . ALA C 1 213 ? 4.699 -3.792 50.178 1.00 28.30 214 ALA C O 1
ATOM 8234 N N . ALA C 1 214 ? 6.330 -2.798 51.327 1.00 20.80 215 ALA C N 1
ATOM 8235 C CA . ALA C 1 214 ? 5.390 -2.094 52.173 1.00 17.58 215 ALA C CA 1
ATOM 8236 C C . ALA C 1 214 ? 4.436 -1.224 51.431 1.00 27.11 215 ALA C C 1
ATOM 8237 O O . ALA C 1 214 ? 3.245 -1.166 51.778 1.00 22.75 215 ALA C O 1
ATOM 8239 N N . LEU C 1 215 ? 4.943 -0.531 50.399 1.00 17.78 216 LEU C N 1
ATOM 8240 C CA . LEU C 1 215 ? 4.097 0.412 49.704 1.00 14.82 216 LEU C CA 1
ATOM 8241 C C . LEU C 1 215 ? 3.037 -0.281 48.927 1.00 24.68 216 LEU C C 1
ATOM 8242 O O . LEU C 1 215 ? 1.873 0.168 48.731 1.00 21.65 216 LEU C O 1
ATOM 8247 N N . ASP C 1 216 ? 3.515 -1.401 48.435 1.00 19.00 217 ASP C N 1
ATOM 8248 C CA . ASP C 1 216 ? 2.629 -2.265 47.697 1.00 18.72 217 ASP C CA 1
ATOM 8249 C C . ASP C 1 216 ? 1.461 -2.680 48.610 1.00 22.91 217 ASP C C 1
ATOM 8250 O O . ASP C 1 216 ? 0.272 -2.564 48.348 1.00 28.02 217 ASP C O 1
ATOM 8255 N N . GLU C 1 217 ? 1.818 -3.086 49.780 1.00 27.78 218 GLU C N 1
ATOM 8256 C CA . GLU C 1 217 ? 0.767 -3.417 50.734 1.00 19.73 218 GLU C CA 1
ATOM 8257 C C . GLU C 1 217 ? 0.021 -2.193 51.083 1.00 27.09 218 GLU C C 1
ATOM 8258 O O . GLU C 1 217 ? -1.193 -2.174 51.115 1.00 27.24 218 GLU C O 1
ATOM 8264 N N . VAL C 1 218 ? 0.740 -1.122 51.351 1.00 25.49 219 VAL C N 1
ATOM 8265 C CA . VAL C 1 218 ? -0.019 0.043 51.675 1.00 19.10 219 VAL C CA 1
ATOM 8266 C C . VAL C 1 218 ? -1.065 0.399 50.613 1.00 30.56 219 VAL C C 1
ATOM 8267 O O . VAL C 1 218 ? -2.188 0.825 50.938 1.00 25.43 219 VAL C O 1
ATOM 8271 N N . ILE C 1 219 ? -0.711 0.307 49.324 1.00 22.61 220 ILE C N 1
ATOM 8272 C CA . ILE C 1 219 ? -1.746 0.742 48.379 1.00 22.06 220 ILE C CA 1
ATOM 8273 C C . ILE C 1 219 ? -2.709 -0.375 47.846 1.00 24.60 220 ILE C C 1
ATOM 8274 O O . ILE C 1 219 ? -3.521 -0.201 46.927 1.00 28.74 220 ILE C O 1
ATOM 8279 N N . SER C 1 220 ? -2.553 -1.551 48.350 1.00 21.10 221 SER C N 1
ATOM 8280 C CA . SER C 1 220 ? -3.365 -2.683 47.928 1.00 27.90 221 SER C CA 1
ATOM 8281 C C . SER C 1 220 ? -4.864 -2.452 47.910 1.00 28.12 221 SER C C 1
ATOM 8282 O O . SER C 1 220 ? -5.544 -3.001 47.079 1.00 27.75 221 SER C O 1
ATOM 8285 N N . GLU C 1 221 ? -5.389 -1.622 48.805 1.00 31.31 222 GLU C N 1
ATOM 8286 C CA . GLU C 1 221 ? -6.814 -1.423 48.809 1.00 23.32 222 GLU C CA 1
ATOM 8287 C C . GLU C 1 221 ? -7.223 -0.471 47.738 1.00 32.51 222 GLU C C 1
ATOM 8288 O O . GLU C 1 221 ? -6.750 0.688 47.636 1.00 25.29 222 GLU C O 1
ATOM 8294 N N . LYS C 1 222 ? -8.136 -0.938 46.908 1.00 32.25 223 LYS C N 1
ATOM 8295 C CA . LYS C 1 222 ? -8.504 -0.036 45.850 1.00 34.06 223 LYS C CA 1
ATOM 8296 C C . LYS C 1 222 ? -9.526 0.956 46.225 1.00 36.36 223 LYS C C 1
ATOM 8297 O O . LYS C 1 222 ? -10.646 0.581 46.615 1.00 41.85 223 LYS C O 1
ATOM 8303 N N . LEU C 1 223 ? -9.150 2.221 46.097 1.00 29.46 224 LEU C N 1
ATOM 8304 C CA . LEU C 1 223 ? -10.139 3.245 46.459 1.00 21.01 224 LEU C CA 1
ATOM 8305 C C . LEU C 1 223 ? -10.494 4.038 45.236 1.00 29.70 224 LEU C C 1
ATOM 8306 O O . LEU C 1 223 ? -9.794 3.981 44.207 1.00 40.53 224 LEU C O 1
ATOM 8311 N N . ASN C 1 224 ? -11.552 4.775 45.348 1.00 27.96 225 ASN C N 1
ATOM 8312 C CA . ASN C 1 224 ? -12.050 5.559 44.245 1.00 26.79 225 ASN C CA 1
ATOM 8313 C C . ASN C 1 224 ? -11.218 6.774 43.911 1.00 30.84 225 ASN C C 1
ATOM 8314 O O . ASN C 1 224 ? -11.055 7.712 44.709 1.00 24.96 225 ASN C O 1
ATOM 8319 N N . PRO C 1 225 ? -10.761 6.745 42.663 1.00 25.64 226 PRO C N 1
ATOM 8320 C CA . PRO C 1 225 ? -9.893 7.719 42.090 1.00 26.56 226 PRO C CA 1
ATOM 8321 C C . PRO C 1 225 ? -10.515 9.043 42.112 1.00 33.35 226 PRO C C 1
ATOM 8322 O O . PRO C 1 225 ? -9.867 10.074 42.104 1.00 35.25 226 PRO C O 1
ATOM 8326 N N . ALA C 1 226 ? -11.822 9.011 42.133 1.00 30.58 227 ALA C N 1
ATOM 8327 C CA . ALA C 1 226 ? -12.452 10.294 42.163 1.00 25.50 227 ALA C CA 1
ATOM 8328 C C . ALA C 1 226 ? -12.340 10.854 43.570 1.00 24.12 227 ALA C C 1
ATOM 8329 O O . ALA C 1 226 ? -12.611 12.007 43.806 1.00 30.78 227 ALA C O 1
ATOM 8331 N N . HIS C 1 227 ? -11.926 10.057 44.517 1.00 24.45 228 HIS C N 1
ATOM 8332 C CA . HIS C 1 227 ? -11.864 10.645 45.803 1.00 26.72 228 HIS C CA 1
ATOM 8333 C C . HIS C 1 227 ? -10.456 10.643 46.327 1.00 31.16 228 HIS C C 1
ATOM 8334 O O . HIS C 1 227 ? -10.130 11.298 47.294 1.00 26.29 228 HIS C O 1
ATOM 8341 N N . HIS C 1 228 ? -9.665 9.803 45.765 1.00 24.32 229 HIS C N 1
ATOM 8342 C CA . HIS C 1 228 ? -8.392 9.630 46.350 1.00 23.65 229 HIS C CA 1
ATOM 8343 C C . HIS C 1 228 ? -7.334 9.287 45.363 1.00 27.95 229 HIS C C 1
ATOM 8344 O O . HIS C 1 228 ? -7.610 8.488 44.457 1.00 20.90 229 HIS C O 1
ATOM 8351 N N . ILE C 1 229 ? -6.121 9.840 45.676 1.00 31.25 230 ILE C N 1
ATOM 8352 C CA . ILE C 1 229 ? -4.892 9.664 44.918 1.00 22.55 230 ILE C CA 1
ATOM 8353 C C . ILE C 1 229 ? -3.705 9.455 45.801 1.00 21.47 230 ILE C C 1
ATOM 8354 O O . ILE C 1 229 ? -3.471 10.180 46.777 1.00 22.49 230 ILE C O 1
ATOM 8359 N N . ASP C 1 230 ? -2.884 8.493 45.451 1.00 21.02 231 ASP C N 1
ATOM 8360 C CA . ASP C 1 230 ? -1.672 8.231 46.241 1.00 23.27 231 ASP C CA 1
ATOM 8361 C C . ASP C 1 230 ? -0.474 8.903 45.601 1.00 26.12 231 ASP C C 1
ATOM 8362 O O . ASP C 1 230 ? -0.368 8.891 44.383 1.00 20.99 231 ASP C O 1
ATOM 8367 N N . ALA C 1 231 ? 0.428 9.455 46.413 1.00 24.00 232 ALA C N 1
ATOM 8368 C CA . ALA C 1 231 ? 1.624 10.113 45.888 1.00 22.19 232 ALA C CA 1
ATOM 8369 C C . ALA C 1 231 ? 2.771 9.767 46.755 1.00 23.91 232 ALA C C 1
ATOM 8370 O O . ALA C 1 231 ? 2.647 9.597 47.956 1.00 19.84 232 ALA C O 1
ATOM 8372 N N . VAL C 1 232 ? 3.917 9.625 46.112 1.00 22.99 233 VAL C N 1
ATOM 8373 C CA . VAL C 1 232 ? 5.137 9.270 46.834 1.00 18.19 233 VAL C CA 1
ATOM 8374 C C . VAL C 1 232 ? 6.197 10.370 46.609 1.00 24.27 233 VAL C C 1
ATOM 8375 O O . VAL C 1 232 ? 6.415 10.842 45.454 1.00 22.16 233 VAL C O 1
ATOM 8379 N N . GLU C 1 233 ? 6.868 10.736 47.694 1.00 16.37 234 GLU C N 1
ATOM 8380 C CA . GLU C 1 233 ? 7.869 11.778 47.684 1.00 19.71 234 GLU C CA 1
ATOM 8381 C C . GLU C 1 233 ? 9.306 11.390 48.090 1.00 23.85 234 GLU C C 1
ATOM 8382 O O . GLU C 1 233 ? 9.606 11.010 49.251 1.00 19.19 234 GLU C O 1
ATOM 8388 N N . SER C 1 234 ? 10.212 11.521 47.100 1.00 20.40 235 SER C N 1
ATOM 8389 C CA . SER C 1 234 ? 11.638 11.273 47.323 1.00 20.90 235 SER C CA 1
ATOM 8390 C C . SER C 1 234 ? 12.180 12.487 48.092 1.00 19.63 235 SER C C 1
ATOM 8391 O O . SER C 1 234 ? 11.584 13.586 48.210 1.00 18.17 235 SER C O 1
ATOM 8394 N N . LYS C 1 235 ? 13.367 12.253 48.593 1.00 19.40 236 LYS C N 1
ATOM 8395 C CA . LYS C 1 235 ? 14.142 13.219 49.325 1.00 21.74 236 LYS C CA 1
ATOM 8396 C C . LYS C 1 235 ? 15.588 12.802 49.210 1.00 17.31 236 LYS C C 1
ATOM 8397 O O . LYS C 1 235 ? 15.871 11.572 49.271 1.00 15.15 236 LYS C O 1
ATOM 8403 N N . LEU C 1 236 ? 16.461 13.840 49.072 1.00 20.10 237 LEU C N 1
ATOM 8404 C CA . LEU C 1 236 ? 17.919 13.546 48.983 1.00 22.74 237 LEU C CA 1
ATOM 8405 C C . LEU C 1 236 ? 18.592 13.266 50.317 1.00 27.75 237 LEU C C 1
ATOM 8406 O O . LEU C 1 236 ? 19.391 12.340 50.557 1.00 20.99 237 LEU C O 1
ATOM 8411 N N . PHE C 1 237 ? 18.304 14.127 51.264 1.00 20.30 238 PHE C N 1
ATOM 8412 C CA . PHE C 1 237 ? 18.928 13.912 52.560 1.00 11.99 238 PHE C CA 1
ATOM 8413 C C . PHE C 1 237 ? 18.205 14.773 53.622 1.00 23.55 238 PHE C C 1
ATOM 8414 O O . PHE C 1 237 ? 17.454 15.729 53.347 1.00 18.93 238 PHE C O 1
ATOM 8422 N N . GLY C 1 238 ? 18.412 14.387 54.837 1.00 25.44 239 GLY C N 1
ATOM 8423 C CA . GLY C 1 238 ? 17.851 15.103 55.988 1.00 27.00 239 GLY C CA 1
ATOM 8424 C C . GLY C 1 238 ? 18.867 15.234 57.090 1.00 23.55 239 GLY C C 1
ATOM 8425 O O . GLY C 1 238 ? 19.782 14.431 57.100 1.00 22.71 239 GLY C O 1
ATOM 8426 N N . ILE C 1 239 ? 18.736 16.208 57.994 1.00 18.57 240 ILE C N 1
ATOM 8427 C CA . ILE C 1 239 ? 19.688 16.361 59.067 1.00 20.79 240 ILE C CA 1
ATOM 8428 C C . ILE C 1 239 ? 19.628 15.117 59.933 1.00 35.11 240 ILE C C 1
ATOM 8429 O O . ILE C 1 239 ? 18.578 14.648 60.344 1.00 20.61 240 ILE C O 1
ATOM 8434 N N . GLY C 1 240 ? 20.736 14.504 60.216 1.00 22.58 241 GLY C N 1
ATOM 8435 C CA . GLY C 1 240 ? 20.676 13.251 61.005 1.00 18.81 241 GLY C CA 1
ATOM 8436 C C . GLY C 1 240 ? 20.433 12.009 60.098 1.00 24.74 241 GLY C C 1
ATOM 8437 O O . GLY C 1 240 ? 20.305 10.905 60.551 1.00 28.03 241 GLY C O 1
ATOM 8438 N N . ALA C 1 241 ? 20.371 12.197 58.800 1.00 21.32 242 ALA C N 1
ATOM 8439 C CA . ALA C 1 241 ? 20.240 11.080 57.870 1.00 19.04 242 ALA C CA 1
ATOM 8440 C C . ALA C 1 241 ? 20.909 11.565 56.601 1.00 26.46 242 ALA C C 1
ATOM 8441 O O . ALA C 1 241 ? 20.363 11.513 55.524 1.00 20.18 242 ALA C O 1
ATOM 8443 N N . GLU C 1 242 ? 22.098 12.159 56.729 1.00 27.23 243 GLU C N 1
ATOM 8444 C CA . GLU C 1 242 ? 22.790 12.748 55.597 1.00 17.80 243 GLU C CA 1
ATOM 8445 C C . GLU C 1 242 ? 23.280 11.788 54.527 1.00 22.43 243 GLU C C 1
ATOM 8446 O O . GLU C 1 242 ? 23.307 12.167 53.379 1.00 21.35 243 GLU C O 1
ATOM 8452 N N . SER C 1 243 ? 23.747 10.581 54.888 1.00 17.57 244 SER C N 1
ATOM 8453 C CA . SER C 1 243 ? 24.338 9.738 53.911 1.00 14.78 244 SER C CA 1
ATOM 8454 C C . SER C 1 243 ? 23.485 8.988 52.973 1.00 17.42 244 SER C C 1
ATOM 8455 O O . SER C 1 243 ? 23.944 8.639 51.876 1.00 19.64 244 SER C O 1
ATOM 8458 N N . TYR C 1 244 ? 22.312 8.637 53.433 1.00 21.86 245 TYR C N 1
ATOM 8459 C CA . TYR C 1 244 ? 21.466 7.761 52.592 1.00 18.79 245 TYR C CA 1
ATOM 8460 C C . TYR C 1 244 ? 20.032 7.894 52.977 1.00 17.12 245 TYR C C 1
ATOM 8461 O O . TYR C 1 244 ? 19.734 7.926 54.191 1.00 20.87 245 TYR C O 1
ATOM 8470 N N . THR C 1 245 ? 19.192 7.904 51.974 1.00 16.03 246 THR C N 1
ATOM 8471 C CA . THR C 1 245 ? 17.732 7.952 52.106 1.00 16.77 246 THR C CA 1
ATOM 8472 C C . THR C 1 245 ? 17.180 6.776 51.334 1.00 23.77 246 THR C C 1
ATOM 8473 O O . THR C 1 245 ? 17.476 6.598 50.124 1.00 20.89 246 THR C O 1
ATOM 8477 N N . VAL C 1 246 ? 16.405 5.947 52.031 1.00 23.48 247 VAL C N 1
ATOM 8478 C CA . VAL C 1 246 ? 15.814 4.769 51.402 1.00 19.46 247 VAL C CA 1
ATOM 8479 C C . VAL C 1 246 ? 14.996 5.195 50.202 1.00 19.34 247 VAL C C 1
ATOM 8480 O O . VAL C 1 246 ? 15.216 4.694 49.111 1.00 24.90 247 VAL C O 1
ATOM 8484 N N . GLY C 1 247 ? 14.061 6.139 50.399 1.00 17.60 248 GLY C N 1
ATOM 8485 C CA . GLY C 1 247 ? 13.237 6.540 49.301 1.00 16.06 248 GLY C CA 1
ATOM 8486 C C . GLY C 1 247 ? 13.797 7.703 48.521 1.00 19.20 248 GLY C C 1
ATOM 8487 O O . GLY C 1 247 ? 13.446 8.890 48.705 1.00 18.33 248 GLY C O 1
ATOM 8488 N N . SER C 1 248 ? 14.711 7.323 47.650 1.00 20.56 249 SER C N 1
ATOM 8489 C CA . SER C 1 248 ? 15.416 8.247 46.776 1.00 20.30 249 SER C CA 1
ATOM 8490 C C . SER C 1 248 ? 14.614 8.652 45.540 1.00 26.89 249 SER C C 1
ATOM 8491 O O . SER C 1 248 ? 13.489 8.202 45.275 1.00 17.21 249 SER C O 1
ATOM 8494 N N . ASN C 1 249 ? 15.177 9.582 44.759 1.00 16.26 250 ASN C N 1
ATOM 8495 C CA . ASN C 1 249 ? 14.469 10.016 43.593 1.00 17.13 250 ASN C CA 1
ATOM 8496 C C . ASN C 1 249 ? 14.165 8.811 42.670 1.00 23.49 250 ASN C C 1
ATOM 8497 O O . ASN C 1 249 ? 13.004 8.547 42.218 1.00 22.43 250 ASN C O 1
ATOM 8502 N N . GLU C 1 250 ? 15.250 8.078 42.327 1.00 18.34 251 GLU C N 1
ATOM 8503 C CA . GLU C 1 250 ? 15.087 6.927 41.424 1.00 17.25 251 GLU C CA 1
ATOM 8504 C C . GLU C 1 250 ? 14.099 5.886 41.946 1.00 19.76 251 GLU C C 1
ATOM 8505 O O . GLU C 1 250 ? 13.322 5.259 41.194 1.00 25.76 251 GLU C O 1
ATOM 8511 N N . PHE C 1 251 ? 14.184 5.712 43.258 1.00 16.51 252 PHE C N 1
ATOM 8512 C CA . PHE C 1 251 ? 13.309 4.747 43.940 1.00 15.41 252 PHE C CA 1
ATOM 8513 C C . PHE C 1 251 ? 11.827 5.023 43.688 1.00 24.97 252 PHE C C 1
ATOM 8514 O O . PHE C 1 251 ? 11.011 4.146 43.289 1.00 22.75 252 PHE C O 1
ATOM 8522 N N . TYR C 1 252 ? 11.466 6.278 43.881 1.00 20.16 253 TYR C N 1
ATOM 8523 C CA . TYR C 1 252 ? 10.071 6.612 43.686 1.00 14.83 253 TYR C CA 1
ATOM 8524 C C . TYR C 1 252 ? 9.722 6.792 42.269 1.00 19.45 253 TYR C C 1
ATOM 8525 O O . TYR C 1 252 ? 8.553 6.661 41.848 1.00 20.86 253 TYR C O 1
ATOM 8534 N N . MET C 1 253 ? 10.739 7.181 41.526 1.00 19.24 254 MET C N 1
ATOM 8535 C CA . MET C 1 253 ? 10.465 7.354 40.124 1.00 24.74 254 MET C CA 1
ATOM 8536 C C . MET C 1 253 ? 10.081 5.961 39.596 1.00 32.68 254 MET C C 1
ATOM 8537 O O . MET C 1 253 ? 9.047 5.753 38.887 1.00 23.98 254 MET C O 1
ATOM 8542 N N . GLY C 1 254 ? 10.909 4.987 39.969 1.00 18.78 255 GLY C N 1
ATOM 8543 C CA . GLY C 1 254 ? 10.545 3.636 39.503 1.00 19.79 255 GLY C CA 1
ATOM 8544 C C . GLY C 1 254 ? 9.199 3.255 40.044 1.00 25.48 255 GLY C C 1
ATOM 8545 O O . GLY C 1 254 ? 8.365 2.838 39.304 1.00 21.88 255 GLY C O 1
ATOM 8546 N N . TYR C 1 255 ? 9.023 3.466 41.326 1.00 15.75 256 TYR C N 1
ATOM 8547 C CA . TYR C 1 255 ? 7.782 3.128 42.016 1.00 13.76 256 TYR C CA 1
ATOM 8548 C C . TYR C 1 255 ? 6.550 3.709 41.410 1.00 23.80 256 TYR C C 1
ATOM 8549 O O . TYR C 1 255 ? 5.554 3.054 41.088 1.00 19.36 256 TYR C O 1
ATOM 8558 N N . ALA C 1 256 ? 6.575 5.022 41.282 1.00 24.77 257 ALA C N 1
ATOM 8559 C CA . ALA C 1 256 ? 5.410 5.666 40.722 1.00 24.73 257 ALA C CA 1
ATOM 8560 C C . ALA C 1 256 ? 5.161 5.167 39.329 1.00 28.65 257 ALA C C 1
ATOM 8561 O O . ALA C 1 256 ? 4.025 5.030 38.881 1.00 28.28 257 ALA C O 1
ATOM 8563 N N . THR C 1 257 ? 6.239 4.981 38.596 1.00 23.56 258 THR C N 1
ATOM 8564 C CA . THR C 1 257 ? 6.070 4.602 37.254 1.00 19.70 258 THR C CA 1
ATOM 8565 C C . THR C 1 257 ? 5.447 3.217 37.187 1.00 33.40 258 THR C C 1
ATOM 8566 O O . THR C 1 257 ? 4.423 3.004 36.500 1.00 25.18 258 THR C O 1
ATOM 8570 N N . SER C 1 258 ? 6.075 2.291 37.897 1.00 19.61 259 SER C N 1
ATOM 8571 C CA . SER C 1 258 ? 5.608 0.929 37.813 1.00 18.70 259 SER C CA 1
ATOM 8572 C C . SER C 1 258 ? 4.258 0.652 38.506 1.00 28.47 259 SER C C 1
ATOM 8573 O O . SER C 1 258 ? 3.572 -0.289 38.072 1.00 27.62 259 SER C O 1
ATOM 8576 N N . ARG C 1 259 ? 3.855 1.421 39.571 1.00 26.45 260 ARG C N 1
ATOM 8577 C CA . ARG C 1 259 ? 2.600 1.132 40.228 1.00 18.34 260 ARG C CA 1
ATOM 8578 C C . ARG C 1 259 ? 1.607 2.161 39.794 1.00 20.26 260 ARG C C 1
ATOM 8579 O O . ARG C 1 259 ? 0.547 2.237 40.368 1.00 24.06 260 ARG C O 1
ATOM 8587 N N . GLN C 1 260 ? 1.974 3.015 38.860 1.00 19.65 261 GLN C N 1
ATOM 8588 C CA . GLN C 1 260 ? 1.115 4.099 38.486 1.00 13.70 261 GLN C CA 1
ATOM 8589 C C . GLN C 1 260 ? 0.481 4.899 39.635 1.00 21.66 261 GLN C C 1
ATOM 8590 O O . GLN C 1 260 ? -0.721 5.213 39.695 1.00 22.47 261 GLN C O 1
ATOM 8596 N N . THR C 1 261 ? 1.279 5.327 40.582 1.00 21.64 262 THR C N 1
ATOM 8597 C CA . THR C 1 261 ? 0.771 6.219 41.594 1.00 16.27 262 THR C CA 1
ATOM 8598 C C . THR C 1 261 ? 1.185 7.653 41.136 1.00 25.12 262 THR C C 1
ATOM 8599 O O . THR C 1 261 ? 1.885 7.815 40.126 1.00 24.10 262 THR C O 1
ATOM 8603 N N . ALA C 1 262 ? 0.780 8.718 41.862 1.00 22.16 263 ALA C N 1
ATOM 8604 C CA . ALA C 1 262 ? 1.218 10.038 41.563 1.00 19.37 263 ALA C CA 1
ATOM 8605 C C . ALA C 1 262 ? 2.660 10.121 42.115 1.00 29.88 263 ALA C C 1
ATOM 8606 O O . ALA C 1 262 ? 3.117 9.347 42.990 1.00 19.81 263 ALA C O 1
ATOM 8608 N N . LEU C 1 263 ? 3.431 11.060 41.561 1.00 29.63 264 LEU C N 1
ATOM 8609 C CA . LEU C 1 263 ? 4.798 11.291 42.023 1.00 20.12 264 LEU C CA 1
ATOM 8610 C C . LEU C 1 263 ? 4.855 12.731 42.517 1.00 18.88 264 LEU C C 1
ATOM 8611 O O . LEU C 1 263 ? 4.376 13.696 41.865 1.00 18.40 264 LEU C O 1
ATOM 8616 N N . CYS C 1 264 ? 5.376 12.826 43.714 1.00 17.06 265 CYS C N 1
ATOM 8617 C CA . CYS C 1 264 ? 5.509 14.099 44.390 1.00 18.43 265 CYS C CA 1
ATOM 8618 C C . CYS C 1 264 ? 6.930 14.616 44.163 1.00 19.82 265 CYS C C 1
ATOM 8619 O O . CYS C 1 264 ? 7.894 13.923 44.592 1.00 23.03 265 CYS C O 1
ATOM 8622 N N . LEU C 1 265 ? 7.051 15.813 43.572 1.00 19.97 266 LEU C N 1
ATOM 8623 C CA . LEU C 1 265 ? 8.400 16.413 43.362 1.00 21.33 266 LEU C CA 1
ATOM 8624 C C . LEU C 1 265 ? 8.465 17.619 44.266 1.00 22.31 266 LEU C C 1
ATOM 8625 O O . LEU C 1 265 ? 7.614 18.520 44.144 1.00 19.21 266 LEU C O 1
ATOM 8630 N N . ASP C 1 266 ? 9.393 17.601 45.239 1.00 25.65 267 ASP C N 1
ATOM 8631 C CA . ASP C 1 266 ? 9.570 18.693 46.166 1.00 22.27 267 ASP C CA 1
ATOM 8632 C C . ASP C 1 266 ? 10.807 19.550 45.843 1.00 26.14 267 ASP C C 1
ATOM 8633 O O . ASP C 1 266 ? 11.938 19.062 45.904 1.00 20.61 267 ASP C O 1
ATOM 8638 N N . ALA C 1 267 ? 10.586 20.840 45.505 1.00 13.67 268 ALA C N 1
ATOM 8639 C CA . ALA C 1 267 ? 11.661 21.790 45.162 1.00 14.46 268 ALA C CA 1
ATOM 8640 C C . ALA C 1 267 ? 12.833 21.882 46.168 1.00 14.41 268 ALA C C 1
ATOM 8641 O O . ALA C 1 267 ? 13.890 22.342 45.825 1.00 20.74 268 ALA C O 1
ATOM 8643 N N . GLY C 1 268 ? 12.713 21.454 47.439 1.00 20.79 269 GLY C N 1
ATOM 8644 C CA . GLY C 1 268 ? 13.813 21.570 48.336 1.00 14.62 269 GLY C CA 1
ATOM 8645 C C . GLY C 1 268 ? 14.542 20.234 48.515 1.00 29.65 269 GLY C C 1
ATOM 8646 O O . GLY C 1 268 ? 15.465 20.215 49.299 1.00 18.21 269 GLY C O 1
ATOM 8647 N N . HIS C 1 269 ? 14.153 19.162 47.786 1.00 12.83 270 HIS C N 1
ATOM 8648 C CA . HIS C 1 269 ? 14.631 17.814 48.038 1.00 18.38 270 HIS C CA 1
ATOM 8649 C C . HIS C 1 269 ? 15.654 17.125 47.162 1.00 20.07 270 HIS C C 1
ATOM 8650 O O . HIS C 1 269 ? 15.793 15.866 47.259 1.00 21.67 270 HIS C O 1
ATOM 8657 N N . PHE C 1 270 ? 16.304 17.943 46.339 1.00 18.40 271 PHE C N 1
ATOM 8658 C CA . PHE C 1 270 ? 17.284 17.473 45.388 1.00 19.68 271 PHE C CA 1
ATOM 8659 C C . PHE C 1 270 ? 18.734 17.984 45.641 1.00 19.42 271 PHE C C 1
ATOM 8660 O O . PHE C 1 270 ? 19.001 18.589 46.686 1.00 21.46 271 PHE C O 1
ATOM 8668 N N . HIS C 1 271 ? 19.643 17.702 44.712 1.00 20.12 272 HIS C N 1
ATOM 8669 C CA . HIS C 1 271 ? 21.029 18.091 44.822 1.00 18.36 272 HIS C CA 1
ATOM 8670 C C . HIS C 1 271 ? 21.184 19.572 44.534 1.00 20.59 272 HIS C C 1
ATOM 8671 O O . HIS C 1 271 ? 20.316 20.211 44.008 1.00 17.26 272 HIS C O 1
ATOM 8678 N N . PRO C 1 272 ? 22.300 20.110 44.845 1.00 19.03 273 PRO C N 1
ATOM 8679 C CA . PRO C 1 272 ? 22.533 21.491 44.577 1.00 16.28 273 PRO C CA 1
ATOM 8680 C C . PRO C 1 272 ? 22.402 21.735 43.079 1.00 16.95 273 PRO C C 1
ATOM 8681 O O . PRO C 1 272 ? 22.876 20.940 42.271 1.00 19.82 273 PRO C O 1
ATOM 8685 N N . THR C 1 273 ? 21.742 22.833 42.700 1.00 14.65 274 THR C N 1
ATOM 8686 C CA . THR C 1 273 ? 21.502 23.236 41.312 1.00 18.49 274 THR C CA 1
ATOM 8687 C C . THR C 1 273 ? 20.450 22.391 40.592 1.00 20.89 274 THR C C 1
ATOM 8688 O O . THR C 1 273 ? 20.056 22.682 39.415 1.00 16.82 274 THR C O 1
ATOM 8692 N N . GLU C 1 274 ? 19.983 21.310 41.289 1.00 18.60 275 GLU C N 1
ATOM 8693 C CA . GLU C 1 274 ? 18.974 20.431 40.666 1.00 14.97 275 GLU C CA 1
ATOM 8694 C C . GLU C 1 274 ? 17.596 21.070 40.747 1.00 17.91 275 GLU C C 1
ATOM 8695 O O . GLU C 1 274 ? 17.258 21.542 41.823 1.00 24.04 275 GLU C O 1
ATOM 8701 N N . VAL C 1 275 ? 16.791 21.085 39.677 1.00 16.95 276 VAL C N 1
ATOM 8702 C CA . VAL C 1 275 ? 15.510 21.711 39.705 1.00 16.23 276 VAL C CA 1
ATOM 8703 C C . VAL C 1 275 ? 14.366 20.791 39.216 1.00 21.81 276 VAL C C 1
ATOM 8704 O O . VAL C 1 275 ? 14.403 20.149 38.130 1.00 18.90 276 VAL C O 1
ATOM 8708 N N . ILE C 1 276 ? 13.277 20.777 39.985 1.00 14.58 277 ILE C N 1
ATOM 8709 C CA . ILE C 1 276 ? 12.179 19.931 39.520 1.00 14.53 277 ILE C CA 1
ATOM 8710 C C . ILE C 1 276 ? 11.456 20.502 38.377 1.00 19.36 277 ILE C C 1
ATOM 8711 O O . ILE C 1 276 ? 10.684 19.781 37.743 1.00 14.48 277 ILE C O 1
ATOM 8716 N N . SER C 1 277 ? 11.653 21.784 38.116 1.00 14.88 278 SER C N 1
ATOM 8717 C CA . SER C 1 277 ? 10.951 22.304 37.002 1.00 13.99 278 SER C CA 1
ATOM 8718 C C . SER C 1 277 ? 11.267 21.475 35.717 1.00 17.57 278 SER C C 1
ATOM 8719 O O . SER C 1 277 ? 10.469 21.252 34.789 1.00 17.49 278 SER C O 1
ATOM 8722 N N . ASP C 1 278 ? 12.497 21.048 35.613 1.00 19.99 279 ASP C N 1
ATOM 8723 C CA . ASP C 1 278 ? 12.957 20.282 34.463 1.00 17.18 279 ASP C CA 1
ATOM 8724 C C . ASP C 1 278 ? 12.337 18.893 34.521 1.00 16.16 279 ASP C C 1
ATOM 8725 O O . ASP C 1 278 ? 11.986 18.305 33.500 1.00 17.53 279 ASP C O 1
ATOM 8730 N N . LYS C 1 279 ? 12.166 18.376 35.732 1.00 15.75 280 LYS C N 1
ATOM 8731 C CA . LYS C 1 279 ? 11.569 17.047 35.852 1.00 20.21 280 LYS C CA 1
ATOM 8732 C C . LYS C 1 279 ? 10.083 16.895 35.511 1.00 26.11 280 LYS C C 1
ATOM 8733 O O . LYS C 1 279 ? 9.631 15.817 35.254 1.00 23.47 280 LYS C O 1
ATOM 8739 N N . ILE C 1 280 ? 9.280 17.957 35.531 1.00 23.08 281 ILE C N 1
ATOM 8740 C CA . ILE C 1 280 ? 7.870 17.875 35.250 1.00 14.30 281 ILE C CA 1
ATOM 8741 C C . ILE C 1 280 ? 7.559 17.253 33.889 1.00 20.38 281 ILE C C 1
ATOM 8742 O O . ILE C 1 280 ? 6.759 16.295 33.789 1.00 18.84 281 ILE C O 1
ATOM 8747 N N . SER C 1 281 ? 8.115 17.809 32.784 1.00 16.63 282 SER C N 1
ATOM 8748 C CA . SER C 1 281 ? 7.753 17.237 31.484 1.00 19.14 282 SER C CA 1
ATOM 8749 C C . SER C 1 281 ? 8.261 15.772 31.329 1.00 26.10 282 SER C C 1
ATOM 8750 O O . SER C 1 281 ? 7.690 14.985 30.607 1.00 25.45 282 SER C O 1
ATOM 8753 N N . ALA C 1 282 ? 9.366 15.399 31.978 1.00 20.18 283 ALA C N 1
ATOM 8754 C CA . ALA C 1 282 ? 9.850 14.056 31.877 1.00 16.03 283 ALA C CA 1
ATOM 8755 C C . ALA C 1 282 ? 8.919 13.138 32.648 1.00 22.40 283 ALA C C 1
ATOM 8756 O O . ALA C 1 282 ? 8.513 12.098 32.157 1.00 24.76 283 ALA C O 1
ATOM 8758 N N . ALA C 1 283 ? 8.635 13.454 33.917 1.00 17.21 284 ALA C N 1
ATOM 8759 C CA . ALA C 1 283 ? 7.828 12.538 34.742 1.00 17.90 284 ALA C CA 1
ATOM 8760 C C . ALA C 1 283 ? 6.408 12.336 34.196 1.00 23.41 284 ALA C C 1
ATOM 8761 O O . ALA C 1 283 ? 5.845 11.248 34.185 1.00 19.58 284 ALA C O 1
ATOM 8763 N N . MET C 1 284 ? 5.798 13.401 33.745 1.00 18.03 285 MET C N 1
ATOM 8764 C CA . MET C 1 284 ? 4.482 13.223 33.236 1.00 18.90 285 MET C CA 1
ATOM 8765 C C . MET C 1 284 ? 4.381 12.244 32.056 1.00 23.04 285 MET C C 1
ATOM 8766 O O . MET C 1 284 ? 3.306 11.893 31.579 1.00 22.93 285 MET C O 1
ATOM 8771 N N . LEU C 1 285 ? 5.469 11.785 31.498 1.00 21.51 286 LEU C N 1
ATOM 8772 C CA . LEU C 1 285 ? 5.307 10.842 30.403 1.00 19.30 286 LEU C CA 1
ATOM 8773 C C . LEU C 1 285 ? 5.170 9.464 30.948 1.00 24.34 286 LEU C C 1
ATOM 8774 O O . LEU C 1 285 ? 4.933 8.517 30.165 1.00 25.29 286 LEU C O 1
ATOM 8779 N N . TYR C 1 286 ? 5.391 9.334 32.267 1.00 22.97 287 TYR C N 1
ATOM 8780 C CA . TYR C 1 286 ? 5.311 8.010 32.840 1.00 18.59 287 TYR C CA 1
ATOM 8781 C C . TYR C 1 286 ? 4.384 7.881 34.024 1.00 25.78 287 TYR C C 1
ATOM 8782 O O . TYR C 1 286 ? 3.984 6.771 34.417 1.00 23.59 287 TYR C O 1
ATOM 8791 N N . VAL C 1 287 ? 4.094 9.006 34.657 1.00 20.64 288 VAL C N 1
ATOM 8792 C CA . VAL C 1 287 ? 3.279 8.891 35.825 1.00 17.80 288 VAL C CA 1
ATOM 8793 C C . VAL C 1 287 ? 1.956 9.571 35.528 1.00 26.48 288 VAL C C 1
ATOM 8794 O O . VAL C 1 287 ? 1.869 10.470 34.683 1.00 26.00 288 VAL C O 1
ATOM 8798 N N . PRO C 1 288 ? 0.891 9.049 36.106 1.00 26.64 289 PRO C N 1
ATOM 8799 C CA . PRO C 1 288 ? -0.410 9.601 35.823 1.00 21.23 289 PRO C CA 1
ATOM 8800 C C . PRO C 1 288 ? -0.655 11.010 36.408 1.00 31.21 289 PRO C C 1
ATOM 8801 O O . PRO C 1 288 ? -1.348 11.838 35.792 1.00 22.33 289 PRO C O 1
ATOM 8805 N N . GLN C 1 289 ? -0.079 11.302 37.581 1.00 22.27 290 GLN C N 1
ATOM 8806 C CA . GLN C 1 289 ? -0.221 12.611 38.191 1.00 23.70 290 GLN C CA 1
ATOM 8807 C C . GLN C 1 289 ? 1.014 13.050 38.904 1.00 20.15 290 GLN C C 1
ATOM 8808 O O . GLN C 1 289 ? 1.888 12.186 39.169 1.00 22.25 290 GLN C O 1
ATOM 8814 N N . LEU C 1 290 ? 1.078 14.374 39.180 1.00 20.41 291 LEU C N 1
ATOM 8815 C CA . LEU C 1 290 ? 2.228 14.906 39.864 1.00 20.46 291 LEU C CA 1
ATOM 8816 C C . LEU C 1 290 ? 1.732 15.765 40.937 1.00 17.92 291 LEU C C 1
ATOM 8817 O O . LEU C 1 290 ? 0.859 16.574 40.780 1.00 19.56 291 LEU C O 1
ATOM 8822 N N . LEU C 1 291 ? 2.417 15.591 41.995 1.00 14.23 292 LEU C N 1
ATOM 8823 C CA . LEU C 1 291 ? 2.161 16.458 43.128 1.00 17.61 292 LEU C CA 1
ATOM 8824 C C . LEU C 1 291 ? 3.406 17.350 43.265 1.00 22.71 292 LEU C C 1
ATOM 8825 O O . LEU C 1 291 ? 4.510 16.882 43.525 1.00 20.61 292 LEU C O 1
ATOM 8830 N N . LEU C 1 292 ? 3.233 18.640 43.149 1.00 20.70 293 LEU C N 1
ATOM 8831 C CA . LEU C 1 292 ? 4.374 19.482 43.262 1.00 22.64 293 LEU C CA 1
ATOM 8832 C C . LEU C 1 292 ? 4.439 20.234 44.521 1.00 28.31 293 LEU C C 1
ATOM 8833 O O . LEU C 1 292 ? 3.630 21.085 44.642 1.00 34.81 293 LEU C O 1
ATOM 8838 N N . HIS C 1 293 ? 5.450 19.975 45.367 1.00 26.86 294 HIS C N 1
ATOM 8839 C CA . HIS C 1 293 ? 5.787 20.711 46.585 1.00 25.59 294 HIS C CA 1
ATOM 8840 C C . HIS C 1 293 ? 6.778 21.840 46.277 1.00 33.11 294 HIS C C 1
ATOM 8841 O O . HIS C 1 293 ? 7.961 21.582 46.042 1.00 35.28 294 HIS C O 1
ATOM 8848 N N . VAL C 1 294 ? 6.292 23.090 46.286 1.00 19.49 295 VAL C N 1
ATOM 8849 C CA . VAL C 1 294 ? 7.098 24.287 46.082 1.00 21.39 295 VAL C CA 1
ATOM 8850 C C . VAL C 1 294 ? 7.682 24.651 47.457 1.00 22.23 295 VAL C C 1
ATOM 8851 O O . VAL C 1 294 ? 6.944 24.773 48.433 1.00 20.16 295 VAL C O 1
ATOM 8855 N N . SER C 1 295 ? 8.995 24.856 47.514 1.00 20.73 296 SER C N 1
ATOM 8856 C CA . SER C 1 295 ? 9.721 25.175 48.744 1.00 25.43 296 SER C CA 1
ATOM 8857 C C . SER C 1 295 ? 11.051 25.836 48.380 1.00 21.95 296 SER C C 1
ATOM 8858 O O . SER C 1 295 ? 11.560 25.574 47.308 1.00 21.66 296 SER C O 1
ATOM 8861 N N . ARG C 1 296 ? 11.654 26.622 49.283 1.00 25.24 297 ARG C N 1
ATOM 8862 C CA . ARG C 1 296 ? 12.952 27.191 48.969 1.00 21.53 297 ARG C CA 1
ATOM 8863 C C . ARG C 1 296 ? 14.028 26.638 49.884 1.00 21.72 297 ARG C C 1
ATOM 8864 O O . ARG C 1 296 ? 14.145 27.007 51.052 1.00 18.28 297 ARG C O 1
ATOM 8872 N N . PRO C 1 297 ? 14.792 25.704 49.345 1.00 18.17 298 PRO C N 1
ATOM 8873 C CA . PRO C 1 297 ? 15.894 25.119 50.130 1.00 21.44 298 PRO C CA 1
ATOM 8874 C C . PRO C 1 297 ? 17.103 26.154 50.117 1.00 24.49 298 PRO C C 1
ATOM 8875 O O . PRO C 1 297 ? 17.549 26.667 49.077 1.00 29.38 298 PRO C O 1
ATOM 8879 N N . VAL C 1 298 ? 17.593 26.538 51.277 1.00 19.76 299 VAL C N 1
ATOM 8880 C CA . VAL C 1 298 ? 18.738 27.474 51.348 1.00 25.25 299 VAL C CA 1
ATOM 8881 C C . VAL C 1 298 ? 19.984 26.700 51.842 1.00 22.92 299 VAL C C 1
ATOM 8882 O O . VAL C 1 298 ? 20.205 26.627 53.041 1.00 25.93 299 VAL C O 1
ATOM 8886 N N . ARG C 1 299 ? 20.733 26.051 50.885 1.00 28.07 300 ARG C N 1
ATOM 8887 C CA . ARG C 1 299 ? 21.948 25.265 51.156 1.00 27.76 300 ARG C CA 1
ATOM 8888 C C . ARG C 1 299 ? 21.638 23.900 51.712 1.00 33.34 300 ARG C C 1
ATOM 8889 O O . ARG C 1 299 ? 22.518 23.053 51.838 1.00 51.13 300 ARG C O 1
ATOM 8897 N N . TRP C 1 300 ? 20.371 23.704 52.021 1.00 30.21 301 TRP C N 1
ATOM 8898 C CA . TRP C 1 300 ? 19.883 22.449 52.514 1.00 27.01 301 TRP C CA 1
ATOM 8899 C C . TRP C 1 300 ? 18.386 22.410 52.376 1.00 27.00 301 TRP C C 1
ATOM 8900 O O . TRP C 1 300 ? 17.866 23.389 51.892 1.00 29.41 301 TRP C O 1
ATOM 8911 N N . ASP C 1 301 ? 17.709 21.323 52.764 1.00 23.68 302 ASP C N 1
ATOM 8912 C CA . ASP C 1 301 ? 16.276 21.297 52.672 1.00 27.91 302 ASP C CA 1
ATOM 8913 C C . ASP C 1 301 ? 15.820 22.112 53.849 1.00 28.21 302 ASP C C 1
ATOM 8914 O O . ASP C 1 301 ? 15.207 21.604 54.787 1.00 33.22 302 ASP C O 1
ATOM 8919 N N . SER C 1 302 ? 16.165 23.383 53.784 1.00 18.47 303 SER C N 1
ATOM 8920 C CA . SER C 1 302 ? 15.874 24.311 54.826 1.00 21.08 303 SER C CA 1
ATOM 8921 C C . SER C 1 302 ? 14.411 24.743 54.845 1.00 34.89 303 SER C C 1
ATOM 8922 O O . SER C 1 302 ? 13.981 25.378 55.785 1.00 31.42 303 SER C O 1
ATOM 8925 N N . ASP C 1 303 ? 13.618 24.430 53.850 1.00 25.34 304 ASP C N 1
ATOM 8926 C CA . ASP C 1 303 ? 12.218 24.830 54.019 1.00 25.09 304 ASP C CA 1
ATOM 8927 C C . ASP C 1 303 ? 11.847 26.274 54.214 1.00 14.27 304 ASP C C 1
ATOM 8928 O O . ASP C 1 303 ? 10.953 26.543 55.020 1.00 21.38 304 ASP C O 1
ATOM 8933 N N . HIS C 1 304 ? 12.507 27.120 53.428 1.00 18.31 305 HIS C N 1
ATOM 8934 C CA . HIS C 1 304 ? 12.220 28.540 53.479 1.00 17.26 305 HIS C CA 1
ATOM 8935 C C . HIS C 1 304 ? 10.976 28.866 52.638 1.00 20.76 305 HIS C C 1
ATOM 8936 O O . HIS C 1 304 ? 10.573 28.135 51.710 1.00 16.78 305 HIS C O 1
ATOM 8943 N N . VAL C 1 305 ? 10.401 30.004 52.934 1.00 19.08 306 VAL C N 1
ATOM 8944 C CA . VAL C 1 305 ? 9.243 30.505 52.224 1.00 18.93 306 VAL C CA 1
ATOM 8945 C C . VAL C 1 305 ? 9.567 30.725 50.760 1.00 16.60 306 VAL C C 1
ATOM 8946 O O . VAL C 1 305 ? 10.618 31.288 50.370 1.00 15.96 306 VAL C O 1
ATOM 8950 N N . VAL C 1 306 ? 8.592 30.325 50.019 1.00 13.65 307 VAL C N 1
ATOM 8951 C CA . VAL C 1 306 ? 8.599 30.437 48.574 1.00 22.89 307 VAL C CA 1
ATOM 8952 C C . VAL C 1 306 ? 8.673 31.888 48.051 1.00 21.58 307 VAL C C 1
ATOM 8953 O O . VAL C 1 306 ? 7.814 32.687 48.411 1.00 21.24 307 VAL C O 1
ATOM 8957 N N . LEU C 1 307 ? 9.664 32.212 47.167 1.00 15.07 308 LEU C N 1
ATOM 8958 C CA . LEU C 1 307 ? 9.745 33.556 46.640 1.00 17.47 308 LEU C CA 1
ATOM 8959 C C . LEU C 1 307 ? 9.351 33.566 45.217 1.00 18.23 308 LEU C C 1
ATOM 8960 O O . LEU C 1 307 ? 9.393 32.505 44.558 1.00 15.48 308 LEU C O 1
ATOM 8965 N N . LEU C 1 308 ? 9.049 34.788 44.723 1.00 17.22 309 LEU C N 1
ATOM 8966 C CA . LEU C 1 308 ? 8.820 34.910 43.283 1.00 15.13 309 LEU C CA 1
ATOM 8967 C C . LEU C 1 308 ? 10.247 34.930 42.760 1.00 20.89 309 LEU C C 1
ATOM 8968 O O . LEU C 1 308 ? 10.901 35.977 42.734 1.00 20.76 309 LEU C O 1
ATOM 8973 N N . ASP C 1 309 ? 10.787 33.769 42.453 1.00 20.64 310 ASP C N 1
ATOM 8974 C CA . ASP C 1 309 ? 12.169 33.700 42.032 1.00 18.61 310 ASP C CA 1
ATOM 8975 C C . ASP C 1 309 ? 12.297 32.849 40.781 1.00 25.53 310 ASP C C 1
ATOM 8976 O O . ASP C 1 309 ? 11.330 32.428 40.156 1.00 21.54 310 ASP C O 1
ATOM 8981 N N . ASP C 1 310 ? 13.507 32.652 40.379 1.00 20.06 311 ASP C N 1
ATOM 8982 C CA . ASP C 1 310 ? 13.704 31.955 39.152 1.00 20.54 311 ASP C CA 1
ATOM 8983 C C . ASP C 1 310 ? 13.017 30.570 39.113 1.00 22.87 311 ASP C C 1
ATOM 8984 O O . ASP C 1 310 ? 12.302 30.275 38.171 1.00 18.49 311 ASP C O 1
ATOM 8989 N N . GLU C 1 311 ? 13.287 29.750 40.116 1.00 13.35 312 GLU C N 1
ATOM 8990 C CA . GLU C 1 311 ? 12.744 28.425 40.101 1.00 14.23 312 GLU C CA 1
ATOM 8991 C C . GLU C 1 311 ? 11.263 28.333 40.360 1.00 21.07 312 GLU C C 1
ATOM 8992 O O . GLU C 1 311 ? 10.576 27.543 39.758 1.00 17.06 312 GLU C O 1
ATOM 8998 N N . THR C 1 312 ? 10.733 29.162 41.222 1.00 13.91 313 THR C N 1
ATOM 8999 C CA . THR C 1 312 ? 9.325 29.079 41.394 1.00 13.81 313 THR C CA 1
ATOM 9000 C C . THR C 1 312 ? 8.672 29.478 40.076 1.00 21.85 313 THR C C 1
ATOM 9001 O O . THR C 1 312 ? 7.635 28.990 39.669 1.00 17.04 313 THR C O 1
ATOM 9005 N N . GLN C 1 313 ? 9.277 30.396 39.342 1.00 16.38 314 GLN C N 1
ATOM 9006 C CA . GLN C 1 313 ? 8.669 30.786 38.088 1.00 13.56 314 GLN C CA 1
ATOM 9007 C C . GLN C 1 313 ? 8.768 29.673 37.054 1.00 14.49 314 GLN C C 1
ATOM 9008 O O . GLN C 1 313 ? 7.828 29.414 36.292 1.00 20.73 314 GLN C O 1
ATOM 9014 N N . ALA C 1 314 ? 9.913 28.971 37.066 1.00 17.23 315 ALA C N 1
ATOM 9015 C CA . ALA C 1 314 ? 10.163 27.904 36.091 1.00 11.97 315 ALA C CA 1
ATOM 9016 C C . ALA C 1 314 ? 9.173 26.775 36.279 1.00 18.86 315 ALA C C 1
ATOM 9017 O O . ALA C 1 314 ? 8.597 26.234 35.345 1.00 18.35 315 ALA C O 1
ATOM 9019 N N . ILE C 1 315 ? 8.885 26.502 37.494 1.00 18.73 316 ILE C N 1
ATOM 9020 C CA . ILE C 1 315 ? 7.875 25.455 37.807 1.00 15.25 316 ILE C CA 1
ATOM 9021 C C . ILE C 1 315 ? 6.500 25.909 37.275 1.00 21.72 316 ILE C C 1
ATOM 9022 O O . ILE C 1 315 ? 5.798 25.223 36.520 1.00 18.07 316 ILE C O 1
ATOM 9027 N N . ALA C 1 316 ? 6.155 27.153 37.564 1.00 19.46 317 ALA C N 1
ATOM 9028 C CA . ALA C 1 316 ? 4.919 27.681 37.086 1.00 11.90 317 ALA C CA 1
ATOM 9029 C C . ALA C 1 316 ? 4.844 27.561 35.602 1.00 18.25 317 ALA C C 1
ATOM 9030 O O . ALA C 1 316 ? 3.831 27.150 35.013 1.00 21.32 317 ALA C O 1
ATOM 9032 N N . SER C 1 317 ? 5.914 27.985 34.956 1.00 11.65 318 SER C N 1
ATOM 9033 C CA . SER C 1 317 ? 5.809 27.951 33.508 1.00 14.86 318 SER C CA 1
ATOM 9034 C C . SER C 1 317 ? 5.602 26.570 32.972 1.00 21.10 318 SER C C 1
ATOM 9035 O O . SER C 1 317 ? 4.831 26.372 32.057 1.00 19.88 318 SER C O 1
ATOM 9038 N N . GLU C 1 318 ? 6.351 25.644 33.520 1.00 19.24 319 GLU C N 1
ATOM 9039 C CA . GLU C 1 318 ? 6.199 24.275 33.036 1.00 17.92 319 GLU C CA 1
ATOM 9040 C C . GLU C 1 318 ? 4.790 23.757 33.157 1.00 21.98 319 GLU C C 1
ATOM 9041 O O . GLU C 1 318 ? 4.234 23.137 32.271 1.00 22.03 319 GLU C O 1
ATOM 9047 N N . ILE C 1 319 ? 4.183 23.984 34.318 1.00 20.03 320 ILE C N 1
ATOM 9048 C CA . ILE C 1 319 ? 2.786 23.495 34.485 1.00 22.61 320 ILE C CA 1
ATOM 9049 C C . ILE C 1 319 ? 1.843 24.068 33.438 1.00 27.44 320 ILE C C 1
ATOM 9050 O O . ILE C 1 319 ? 1.046 23.422 32.744 1.00 22.42 320 ILE C O 1
ATOM 9055 N N . VAL C 1 320 ? 1.912 25.383 33.341 1.00 22.70 321 VAL C N 1
ATOM 9056 C CA . VAL C 1 320 ? 1.048 26.135 32.416 1.00 18.86 321 VAL C CA 1
ATOM 9057 C C . VAL C 1 320 ? 1.365 25.792 30.999 1.00 25.05 321 VAL C C 1
ATOM 9058 O O . VAL C 1 320 ? 0.479 25.509 30.234 1.00 25.34 321 VAL C O 1
ATOM 9062 N N . ARG C 1 321 ? 2.633 25.784 30.610 1.00 15.55 322 ARG C N 1
ATOM 9063 C CA . ARG C 1 321 ? 2.960 25.501 29.214 1.00 19.24 322 ARG C CA 1
ATOM 9064 C C . ARG C 1 321 ? 2.382 24.191 28.719 1.00 26.96 322 ARG C C 1
ATOM 9065 O O . ARG C 1 321 ? 2.051 24.033 27.531 1.00 16.92 322 ARG C O 1
ATOM 9073 N N . HIS C 1 322 ? 2.352 23.260 29.695 1.00 20.19 323 HIS C N 1
ATOM 9074 C CA . HIS C 1 322 ? 1.947 21.927 29.369 1.00 23.88 323 HIS C CA 1
ATOM 9075 C C . HIS C 1 322 ? 0.505 21.719 29.619 1.00 33.31 323 HIS C C 1
ATOM 9076 O O . HIS C 1 322 ? 0.028 20.690 29.290 1.00 34.36 323 HIS C O 1
ATOM 9083 N N . ASP C 1 323 ? -0.154 22.718 30.184 1.00 24.13 324 ASP C N 1
ATOM 9084 C CA . ASP C 1 323 ? -1.580 22.611 30.417 1.00 28.20 324 ASP C CA 1
ATOM 9085 C C . ASP C 1 323 ? -1.931 21.482 31.349 1.00 35.80 324 ASP C C 1
ATOM 9086 O O . ASP C 1 323 ? -2.798 20.639 31.186 1.00 35.59 324 ASP C O 1
ATOM 9091 N N . LEU C 1 324 ? -1.149 21.449 32.352 1.00 30.79 325 LEU C N 1
ATOM 9092 C CA . LEU C 1 324 ? -1.267 20.419 33.302 1.00 31.11 325 LEU C CA 1
ATOM 9093 C C . LEU C 1 324 ? -2.344 20.712 34.302 1.00 34.20 325 LEU C C 1
ATOM 9094 O O . LEU C 1 324 ? -2.246 20.262 35.430 1.00 44.01 325 LEU C O 1
ATOM 9099 N N . PHE C 1 325 ? -3.344 21.499 33.920 1.00 25.20 326 PHE C N 1
ATOM 9100 C CA . PHE C 1 325 ? -4.390 21.788 34.901 1.00 28.45 326 PHE C CA 1
ATOM 9101 C C . PHE C 1 325 ? -4.896 20.563 35.683 1.00 36.87 326 PHE C C 1
ATOM 9102 O O . PHE C 1 325 ? -5.200 20.568 36.885 1.00 29.80 326 PHE C O 1
ATOM 9110 N N . ASP C 1 326 ? -5.033 19.463 34.979 1.00 35.89 327 ASP C N 1
ATOM 9111 C CA . ASP C 1 326 ? -5.611 18.325 35.633 1.00 34.17 327 ASP C CA 1
ATOM 9112 C C . ASP C 1 326 ? -4.743 17.365 36.397 1.00 45.04 327 ASP C C 1
ATOM 9113 O O . ASP C 1 326 ? -5.080 16.976 37.522 1.00 55.17 327 ASP C O 1
ATOM 9118 N N . ARG C 1 327 ? -3.603 17.053 35.798 1.00 28.59 328 ARG C N 1
ATOM 9119 C CA . ARG C 1 327 ? -2.626 16.114 36.343 1.00 27.21 328 ARG C CA 1
ATOM 9120 C C . ARG C 1 327 ? -1.643 16.616 37.422 1.00 28.96 328 ARG C C 1
ATOM 9121 O O . ARG C 1 327 ? -0.832 15.871 37.982 1.00 26.89 328 ARG C O 1
ATOM 9129 N N . VAL C 1 328 ? -1.702 17.940 37.694 1.00 23.02 329 VAL C N 1
ATOM 9130 C CA . VAL C 1 328 ? -0.785 18.540 38.646 1.00 23.85 329 VAL C CA 1
ATOM 9131 C C . VAL C 1 328 ? -1.584 19.081 39.782 1.00 22.50 329 VAL C C 1
ATOM 9132 O O . VAL C 1 328 ? -2.676 19.607 39.581 1.00 28.55 329 VAL C O 1
ATOM 9136 N N . HIS C 1 329 ? -0.989 18.833 40.931 1.00 19.10 330 HIS C N 1
ATOM 9137 C CA . HIS C 1 329 ? -1.473 19.245 42.212 1.00 16.14 330 HIS C CA 1
ATOM 9138 C C . HIS C 1 329 ? -0.315 20.062 42.795 1.00 26.81 330 HIS C C 1
ATOM 9139 O O . HIS C 1 329 ? 0.831 19.580 42.920 1.00 20.56 330 HIS C O 1
ATOM 9146 N N . ILE C 1 330 ? -0.640 21.339 43.025 1.00 18.69 331 ILE C N 1
ATOM 9147 C CA . ILE C 1 330 ? 0.336 22.309 43.480 1.00 20.48 331 ILE C CA 1
ATOM 9148 C C . ILE C 1 330 ? 0.139 22.567 44.910 1.00 26.61 331 ILE C C 1
ATOM 9149 O O . ILE C 1 330 ? -0.942 22.964 45.325 1.00 19.92 331 ILE C O 1
ATOM 9154 N N . GLY C 1 331 ? 1.185 22.392 45.651 1.00 17.92 332 GLY C N 1
ATOM 9155 C CA . GLY C 1 331 ? 1.157 22.618 47.077 1.00 13.15 332 GLY C CA 1
ATOM 9156 C C . GLY C 1 331 ? 2.440 23.192 47.586 1.00 23.15 332 GLY C C 1
ATOM 9157 O O . GLY C 1 331 ? 3.465 23.163 46.917 1.00 20.02 332 GLY C O 1
ATOM 9158 N N . LEU C 1 332 ? 2.351 23.704 48.803 1.00 23.67 333 LEU C N 1
ATOM 9159 C CA . LEU C 1 332 ? 3.465 2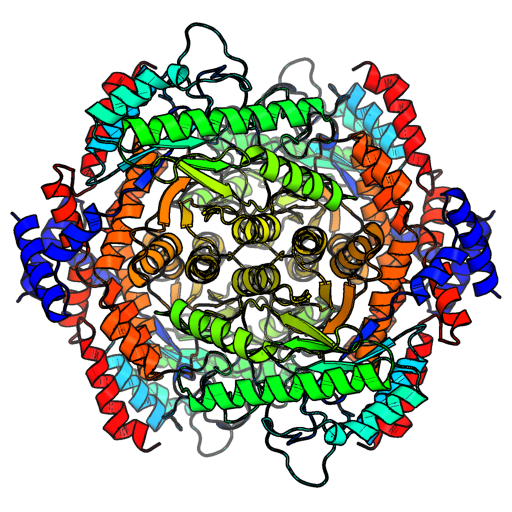4.335 49.469 1.00 23.32 333 LEU C CA 1
ATOM 9160 C C . LEU C 1 332 ? 4.047 23.385 50.449 1.00 33.89 333 LEU C C 1
ATOM 9161 O O . LEU C 1 332 ? 3.332 22.581 51.073 1.00 24.58 333 LEU C O 1
ATOM 9166 N N . ASP C 1 333 ? 5.346 23.489 50.616 1.00 22.81 334 ASP C N 1
ATOM 9167 C CA . ASP C 1 333 ? 6.003 22.608 51.577 1.00 23.56 334 ASP C CA 1
ATOM 9168 C C . ASP C 1 333 ? 7.170 23.331 52.151 1.00 23.02 334 ASP C C 1
ATOM 9169 O O . ASP C 1 333 ? 8.260 23.165 51.715 1.00 32.10 334 ASP C O 1
ATOM 9174 N N . PHE C 1 334 ? 6.945 24.160 53.126 1.00 25.66 335 PHE C N 1
ATOM 9175 C CA . PHE C 1 334 ? 8.025 24.883 53.750 1.00 23.20 335 PHE C CA 1
ATOM 9176 C C . PHE C 1 334 ? 7.519 25.147 55.120 1.00 18.87 335 PHE C C 1
ATOM 9177 O O . PHE C 1 334 ? 6.358 24.858 55.415 1.00 31.65 335 PHE C O 1
ATOM 9185 N N . PHE C 1 335 ? 8.414 25.584 56.001 1.00 23.26 336 PHE C N 1
ATOM 9186 C CA . PHE C 1 335 ? 8.140 25.901 57.399 1.00 34.71 336 PHE C CA 1
ATOM 9187 C C . PHE C 1 335 ? 9.227 26.844 57.906 1.00 36.83 336 PHE C C 1
ATOM 9188 O O . PHE C 1 335 ? 10.391 26.468 58.158 1.00 41.61 336 PHE C O 1
ATOM 9196 N N . ASP C 1 336 ? 8.814 28.084 58.099 1.00 24.33 337 ASP C N 1
ATOM 9197 C CA . ASP C 1 336 ? 9.702 29.023 58.695 1.00 20.74 337 ASP C CA 1
ATOM 9198 C C . ASP C 1 336 ? 9.050 29.507 59.989 1.00 25.81 337 ASP C C 1
ATOM 9199 O O . ASP C 1 336 ? 7.951 30.087 60.014 1.00 23.96 337 ASP C O 1
ATOM 9204 N N . ALA C 1 337 ? 9.724 29.250 61.077 1.00 23.86 338 ALA C N 1
ATOM 9205 C CA . ALA C 1 337 ? 9.211 29.634 62.375 1.00 24.62 338 ALA C CA 1
ATOM 9206 C C . ALA C 1 337 ? 9.924 30.884 62.952 1.00 22.75 338 ALA C C 1
ATOM 9207 O O . ALA C 1 337 ? 9.913 31.203 64.175 1.00 20.69 338 ALA C O 1
ATOM 9209 N N . SER C 1 338 ? 10.589 31.607 62.067 1.00 17.02 339 SER C N 1
ATOM 9210 C CA . SER C 1 338 ? 11.352 32.759 62.506 1.00 16.15 339 SER C CA 1
ATOM 9211 C C . SER C 1 338 ? 10.670 34.052 62.266 1.00 32.15 339 SER C C 1
ATOM 9212 O O . SER C 1 338 ? 11.164 35.086 62.730 1.00 22.05 339 SER C O 1
ATOM 9215 N N . ILE C 1 339 ? 9.549 33.987 61.537 1.00 22.25 340 ILE C N 1
ATOM 9216 C CA . ILE C 1 339 ? 8.723 35.159 61.238 1.00 18.18 340 ILE C CA 1
ATOM 9217 C C . ILE C 1 339 ? 7.245 34.835 61.506 1.00 20.06 340 ILE C C 1
ATOM 9218 O O . ILE C 1 339 ? 6.874 33.707 61.871 1.00 21.29 340 ILE C O 1
ATOM 9223 N N . ASN C 1 340 ? 6.397 35.816 61.302 1.00 19.99 341 ASN C N 1
ATOM 9224 C CA . ASN C 1 340 ? 4.991 35.569 61.533 1.00 18.64 341 ASN C CA 1
ATOM 9225 C C . ASN C 1 340 ? 4.539 34.430 60.665 1.00 19.92 341 ASN C C 1
ATOM 9226 O O . ASN C 1 340 ? 4.743 34.458 59.477 1.00 17.69 341 ASN C O 1
ATOM 9231 N N . ARG C 1 341 ? 3.940 33.395 61.235 1.00 18.84 342 ARG C N 1
ATOM 9232 C CA . ARG C 1 341 ? 3.539 32.280 60.375 1.00 21.78 342 ARG C CA 1
ATOM 9233 C C . ARG C 1 341 ? 2.470 32.545 59.375 1.00 23.78 342 ARG C C 1
ATOM 9234 O O . ARG C 1 341 ? 2.429 31.895 58.381 1.00 18.02 342 ARG C O 1
ATOM 9242 N N . ILE C 1 342 ? 1.564 33.451 59.665 1.00 18.10 343 ILE C N 1
ATOM 9243 C CA . ILE C 1 342 ? 0.503 33.801 58.779 1.00 23.05 343 ILE C CA 1
ATOM 9244 C C . ILE C 1 342 ? 1.176 34.461 57.604 1.00 22.87 343 ILE C C 1
ATOM 9245 O O . ILE C 1 342 ? 0.907 34.159 56.459 1.00 20.65 343 ILE C O 1
ATOM 9250 N N . ALA C 1 343 ? 2.082 35.408 57.943 1.00 18.55 344 ALA C N 1
ATOM 9251 C CA . ALA C 1 343 ? 2.743 36.056 56.855 1.00 14.06 344 ALA C CA 1
ATOM 9252 C C . ALA C 1 343 ? 3.456 35.015 55.999 1.00 18.02 344 ALA C C 1
ATOM 9253 O O . ALA C 1 343 ? 3.509 35.144 54.807 1.00 20.02 344 ALA C O 1
ATOM 9255 N N . ALA C 1 344 ? 4.038 33.994 56.638 1.00 19.14 345 ALA C N 1
ATOM 9256 C CA . ALA C 1 344 ? 4.776 32.985 55.898 1.00 15.01 345 ALA C CA 1
ATOM 9257 C C . ALA C 1 344 ? 3.863 32.406 54.864 1.00 23.21 345 ALA C C 1
ATOM 9258 O O . ALA C 1 344 ? 4.224 32.330 53.715 1.00 19.55 345 ALA C O 1
ATOM 9260 N N . TRP C 1 345 ? 2.658 32.039 55.260 1.00 16.41 346 TRP C N 1
ATOM 9261 C CA . TRP C 1 345 ? 1.755 31.451 54.326 1.00 15.69 346 TRP C CA 1
ATOM 9262 C C . TRP C 1 345 ? 1.367 32.421 53.251 1.00 16.95 346 TRP C C 1
ATOM 9263 O O . TRP C 1 345 ? 1.297 32.085 52.034 1.00 16.56 346 TRP C O 1
ATOM 9274 N N . VAL C 1 346 ? 1.066 33.621 53.722 1.00 15.40 347 VAL C N 1
ATOM 9275 C CA . VAL C 1 346 ? 0.629 34.603 52.727 1.00 17.60 347 VAL C CA 1
ATOM 9276 C C . VAL C 1 346 ? 1.633 34.880 51.634 1.00 22.58 347 VAL C C 1
ATOM 9277 O O . VAL C 1 346 ? 1.315 34.952 50.437 1.00 15.88 347 VAL C O 1
ATOM 9281 N N . ILE C 1 347 ? 2.881 35.094 52.066 1.00 18.74 348 ILE C N 1
ATOM 9282 C CA . ILE C 1 347 ? 3.922 35.412 51.120 1.00 18.85 348 ILE C CA 1
ATOM 9283 C C . ILE C 1 347 ? 4.107 34.295 50.085 1.00 20.84 348 ILE C C 1
ATOM 9284 O O . ILE C 1 347 ? 4.142 34.539 48.871 1.00 14.19 348 ILE C O 1
ATOM 9289 N N . GLY C 1 348 ? 4.268 33.074 50.618 1.00 17.47 349 GLY C N 1
ATOM 9290 C CA . GLY C 1 348 ? 4.524 31.953 49.754 1.00 13.35 349 GLY C CA 1
ATOM 9291 C C . GLY C 1 348 ? 3.392 31.682 48.771 1.00 23.21 349 GLY C C 1
ATOM 9292 O O . GLY C 1 348 ? 3.607 31.336 47.572 1.00 17.11 349 GLY C O 1
ATOM 9293 N N . THR C 1 349 ? 2.148 31.796 49.298 1.00 20.84 350 THR C N 1
ATOM 9294 C CA . THR C 1 349 ? 0.980 31.478 48.465 1.00 15.78 350 THR C CA 1
ATOM 9295 C C . THR C 1 349 ? 0.783 32.484 47.378 1.00 14.18 350 THR C C 1
ATOM 9296 O O . THR C 1 349 ? 0.613 32.168 46.227 1.00 17.88 350 THR C O 1
ATOM 9300 N N . ARG C 1 350 ? 0.881 33.714 47.750 1.00 9.70 351 ARG C N 1
ATOM 9301 C CA . ARG C 1 350 ? 0.705 34.720 46.712 1.00 20.77 351 ARG C CA 1
ATOM 9302 C C . ARG C 1 350 ? 1.800 34.613 45.691 1.00 16.47 351 ARG C C 1
ATOM 9303 O O . ARG C 1 350 ? 1.555 34.857 44.534 1.00 21.78 351 ARG C O 1
ATOM 9311 N N . ASN C 1 351 ? 3.039 34.278 46.176 1.00 20.52 352 ASN C N 1
ATOM 9312 C CA . ASN C 1 351 ? 4.127 34.203 45.243 1.00 17.16 352 ASN C CA 1
ATOM 9313 C C . ASN C 1 351 ? 3.864 33.099 44.238 1.00 14.99 352 ASN C C 1
ATOM 9314 O O . ASN C 1 351 ? 4.087 33.239 43.053 1.00 17.76 352 ASN C O 1
ATOM 9319 N N . MET C 1 352 ? 3.442 31.948 44.725 1.00 15.94 353 MET C N 1
ATOM 9320 C CA . MET C 1 352 ? 3.186 30.876 43.777 1.00 10.96 353 MET C CA 1
ATOM 9321 C C . MET C 1 352 ? 2.151 31.361 42.748 1.00 23.91 353 MET C C 1
ATOM 9322 O O . MET C 1 352 ? 2.223 31.143 41.541 1.00 11.62 353 MET C O 1
ATOM 9327 N N . LYS C 1 353 ? 1.157 32.054 43.232 1.00 14.66 354 LYS C N 1
ATOM 9328 C CA . LYS C 1 353 ? 0.100 32.538 42.313 1.00 19.96 354 LYS C CA 1
ATOM 9329 C C . LYS C 1 353 ? 0.596 33.567 41.374 1.00 20.12 354 LYS C C 1
ATOM 9330 O O . LYS C 1 353 ? 0.266 33.604 40.241 1.00 17.17 354 LYS C O 1
ATOM 9336 N N . LYS C 1 354 ? 1.498 34.402 41.844 1.00 19.52 355 LYS C N 1
ATOM 9337 C CA . LYS C 1 354 ? 2.077 35.391 40.927 1.00 14.37 355 LYS C CA 1
ATOM 9338 C C . LYS C 1 354 ? 2.871 34.685 39.830 1.00 20.05 355 LYS C C 1
ATOM 9339 O O . LYS C 1 354 ? 2.813 35.035 38.615 1.00 16.92 355 LYS C O 1
ATOM 9345 N N . ALA C 1 355 ? 3.643 33.655 40.261 1.00 19.70 356 ALA C N 1
ATOM 9346 C CA . ALA C 1 355 ? 4.422 32.888 39.263 1.00 19.03 356 ALA C CA 1
ATOM 9347 C C . ALA C 1 355 ? 3.442 32.273 38.241 1.00 22.87 356 ALA C C 1
ATOM 9348 O O . ALA C 1 355 ? 3.624 32.326 37.027 1.00 19.84 356 ALA C O 1
ATOM 9350 N N . LEU C 1 356 ? 2.326 31.725 38.752 1.00 13.21 357 LEU C N 1
ATOM 9351 C CA . LEU C 1 356 ? 1.319 31.159 37.852 1.00 21.35 357 LEU C CA 1
ATOM 9352 C C . LEU C 1 356 ? 0.769 32.185 36.924 1.00 19.50 357 LEU C C 1
ATOM 9353 O O . LEU C 1 356 ? 0.654 31.988 35.705 1.00 16.36 357 LEU C O 1
ATOM 9358 N N . LEU C 1 357 ? 0.368 33.299 37.487 1.00 14.93 358 LEU C N 1
ATOM 9359 C CA . LEU C 1 357 ? -0.188 34.260 36.523 1.00 16.75 358 LEU C CA 1
ATOM 9360 C C . LEU C 1 357 ? 0.798 34.654 35.402 1.00 23.95 358 LEU C C 1
ATOM 9361 O O . LEU C 1 357 ? 0.485 34.796 34.198 1.00 13.68 358 LEU C O 1
ATOM 9366 N N . ARG C 1 358 ? 2.034 34.842 35.794 1.00 18.43 359 ARG C N 1
ATOM 9367 C CA . ARG C 1 358 ? 2.997 35.262 34.771 1.00 17.15 359 ARG C CA 1
ATOM 9368 C C . ARG C 1 358 ? 3.108 34.286 33.655 1.00 20.35 359 ARG C C 1
ATOM 9369 O O . ARG C 1 358 ? 3.240 34.615 32.504 1.00 15.87 359 ARG C O 1
ATOM 9377 N N . ALA C 1 359 ? 3.035 33.054 34.040 1.00 18.34 360 ALA C N 1
ATOM 9378 C CA . ALA C 1 359 ? 3.092 31.957 33.092 1.00 18.82 360 ALA C CA 1
ATOM 9379 C C . ALA C 1 359 ? 1.904 31.998 32.191 1.00 26.58 360 ALA C C 1
ATOM 9380 O O . ALA C 1 359 ? 1.998 31.781 30.962 1.00 28.39 360 ALA C O 1
ATOM 9382 N N . LEU C 1 360 ? 0.794 32.373 32.819 1.00 19.20 361 LEU C N 1
ATOM 9383 C CA . LEU C 1 360 ? -0.430 32.473 32.059 1.00 22.14 361 LEU C CA 1
ATOM 9384 C C . LEU C 1 360 ? -0.372 33.662 31.144 1.00 24.30 361 LEU C C 1
ATOM 9385 O O . LEU C 1 360 ? -1.092 33.690 30.201 1.00 26.96 361 LEU C O 1
ATOM 9390 N N . LEU C 1 361 ? 0.467 34.646 31.410 1.00 18.75 362 LEU C N 1
ATOM 9391 C CA . LEU C 1 361 ? 0.522 35.814 30.516 1.00 15.37 362 LEU C CA 1
ATOM 9392 C C . LEU C 1 361 ? 1.584 35.657 29.454 1.00 25.41 362 LEU C C 1
ATOM 9393 O O . LEU C 1 361 ? 1.818 36.601 28.740 1.00 23.01 362 LEU C O 1
ATOM 9398 N N . GLU C 1 362 ? 2.205 34.477 29.361 1.00 15.22 363 GLU C N 1
ATOM 9399 C CA . GLU C 1 362 ? 3.229 34.181 28.375 1.00 20.67 363 GLU C CA 1
ATOM 9400 C C . GLU C 1 362 ? 2.637 33.812 27.066 1.00 19.00 363 GLU C C 1
ATOM 9401 O O . GLU C 1 362 ? 1.718 33.042 27.016 1.00 20.57 363 GLU C O 1
ATOM 9407 N N . PRO C 1 363 ? 3.147 34.379 25.989 1.00 22.17 364 PRO C N 1
ATOM 9408 C CA . PRO C 1 363 ? 2.718 34.116 24.599 1.00 23.95 364 PRO C CA 1
ATOM 9409 C C . PRO C 1 363 ? 3.408 32.850 24.129 1.00 20.25 364 PRO C C 1
ATOM 9410 O O . PRO C 1 363 ? 4.253 32.851 23.249 1.00 19.44 364 PRO C O 1
ATOM 9414 N N . THR C 1 364 ? 3.067 31.786 24.789 1.00 17.08 365 THR C N 1
ATOM 9415 C CA . THR C 1 364 ? 3.673 30.523 24.574 1.00 17.96 365 THR C CA 1
ATOM 9416 C C . THR C 1 364 ? 3.702 30.050 23.174 1.00 24.27 365 THR C C 1
ATOM 9417 O O . THR C 1 364 ? 4.673 29.526 22.689 1.00 21.52 365 THR C O 1
ATOM 9421 N N . ALA C 1 365 ? 2.582 30.194 22.505 1.00 22.94 366 ALA C N 1
ATOM 9422 C CA . ALA C 1 365 ? 2.517 29.682 21.189 1.00 28.86 366 ALA C CA 1
ATOM 9423 C C . ALA C 1 365 ? 3.552 30.284 20.289 1.00 26.36 366 ALA C C 1
ATOM 9424 O O . ALA C 1 365 ? 4.310 29.597 19.600 1.00 28.70 366 ALA C O 1
ATOM 9426 N N . GLU C 1 366 ? 3.558 31.602 20.321 1.00 21.07 367 GLU C N 1
ATOM 9427 C CA . GLU C 1 366 ? 4.540 32.354 19.598 1.00 19.66 367 GLU C CA 1
ATOM 9428 C C . GLU C 1 366 ? 5.930 31.854 19.935 1.00 19.70 367 GLU C C 1
ATOM 9429 O O . GLU C 1 366 ? 6.739 31.526 19.062 1.00 16.21 367 GLU C O 1
ATOM 9435 N N . LEU C 1 367 ? 6.208 31.849 21.215 1.00 17.44 368 LEU C N 1
ATOM 9436 C CA . LEU C 1 367 ? 7.522 31.404 21.602 1.00 23.42 368 LEU C CA 1
ATOM 9437 C C . LEU C 1 367 ? 7.872 29.998 21.097 1.00 21.83 368 LEU C C 1
ATOM 9438 O O . LEU C 1 367 ? 9.000 29.663 20.631 1.00 20.25 368 LEU C O 1
ATOM 9443 N N . ARG C 1 368 ? 6.863 29.138 21.247 1.00 17.98 369 ARG C N 1
ATOM 9444 C CA . ARG C 1 368 ? 7.022 27.764 20.891 1.00 19.88 369 ARG C CA 1
ATOM 9445 C C . ARG C 1 368 ? 7.333 27.655 19.411 1.00 25.52 369 ARG C C 1
ATOM 9446 O O . ARG C 1 368 ? 8.193 26.915 18.900 1.00 24.16 369 ARG C O 1
ATOM 9454 N N . LYS C 1 369 ? 6.622 28.518 18.745 1.00 19.09 370 LYS C N 1
ATOM 9455 C CA . LYS C 1 369 ? 6.774 28.616 17.354 1.00 24.69 370 LYS C CA 1
ATOM 9456 C C . LYS C 1 369 ? 8.186 29.134 16.998 1.00 36.41 370 LYS C C 1
ATOM 9457 O O . LYS C 1 369 ? 8.837 28.685 16.095 1.00 20.54 370 LYS C O 1
ATOM 9463 N N . LEU C 1 370 ? 8.694 30.111 17.708 1.00 21.04 371 LEU C N 1
ATOM 9464 C CA . LEU C 1 370 ? 9.974 30.606 17.338 1.00 21.84 371 LEU C CA 1
ATOM 9465 C C . LEU C 1 370 ? 11.035 29.555 17.603 1.00 24.01 371 LEU C C 1
ATOM 9466 O O . LEU C 1 370 ? 11.992 29.391 16.837 1.00 24.29 371 LEU C O 1
ATOM 9471 N N . GLU C 1 371 ? 10.877 28.911 18.750 1.00 22.27 372 GLU C N 1
ATOM 9472 C CA . GLU C 1 371 ? 11.851 27.886 19.143 1.00 25.38 372 GLU C CA 1
ATOM 9473 C C . GLU C 1 371 ? 11.938 26.744 18.101 1.00 24.45 372 GLU C C 1
ATOM 9474 O O . GLU C 1 371 ? 13.024 26.196 17.765 1.00 20.96 372 GLU C O 1
ATOM 9480 N N . ALA C 1 372 ? 10.764 26.305 17.655 1.00 23.17 373 ALA C N 1
ATOM 9481 C CA . ALA C 1 372 ? 10.698 25.202 16.700 1.00 21.73 373 ALA C CA 1
ATOM 9482 C C . ALA C 1 372 ? 11.388 25.567 15.352 1.00 17.79 373 ALA C C 1
ATOM 9483 O O . ALA C 1 372 ? 11.742 24.703 14.588 1.00 26.54 373 ALA C O 1
ATOM 9485 N N . PRO C 1 373 ? 11.585 26.866 15.039 1.00 29.71 374 PRO C N 1
ATOM 9486 C CA . PRO C 1 373 ? 12.206 27.307 13.822 1.00 26.30 374 PRO C CA 1
ATOM 9487 C C . PRO C 1 373 ? 13.598 27.587 13.981 1.00 22.14 374 PRO C C 1
ATOM 9488 O O . PRO C 1 373 ? 14.183 28.074 13.026 1.00 31.37 374 PRO C O 1
ATOM 9492 N N . GLY C 1 374 ? 14.040 27.317 15.187 1.00 20.38 375 GLY C N 1
ATOM 9493 C CA . GLY C 1 374 ? 15.450 27.602 15.450 1.00 20.76 375 GLY C CA 1
ATOM 9494 C C . GLY C 1 374 ? 15.700 29.122 15.662 1.00 25.87 375 GLY C C 1
ATOM 9495 O O . GLY C 1 374 ? 16.886 29.504 15.590 1.00 21.67 375 GLY C O 1
ATOM 9496 N N . ASP C 1 375 ? 14.624 29.936 15.949 1.00 21.84 376 ASP C N 1
ATOM 9497 C CA . ASP C 1 375 ? 14.885 31.352 16.200 1.00 15.98 376 ASP C CA 1
ATOM 9498 C C . ASP C 1 375 ? 15.176 31.584 17.700 1.00 20.62 376 ASP C C 1
ATOM 9499 O O . ASP C 1 375 ? 14.363 32.094 18.459 1.00 17.12 376 ASP C O 1
ATOM 9504 N N . TYR C 1 376 ? 16.357 31.142 18.134 1.00 15.90 377 TYR C N 1
ATOM 9505 C CA . TYR C 1 376 ? 16.797 31.201 19.510 1.00 16.54 377 TYR C CA 1
ATOM 9506 C C . TYR C 1 376 ? 17.111 32.596 19.918 1.00 23.95 377 TYR C C 1
ATOM 9507 O O . TYR C 1 376 ? 17.074 32.889 21.121 1.00 20.39 377 TYR C O 1
ATOM 9516 N N . THR C 1 377 ? 17.435 33.391 18.885 1.00 19.27 378 THR C N 1
ATOM 9517 C CA . THR C 1 377 ? 17.684 34.815 19.128 1.00 22.24 378 THR C CA 1
ATOM 9518 C C . THR C 1 377 ? 16.390 35.475 19.613 1.00 16.93 378 THR C C 1
ATOM 9519 O O . THR C 1 377 ? 16.316 36.073 20.673 1.00 21.95 378 THR C O 1
ATOM 9523 N N . ALA C 1 378 ? 15.363 35.311 18.798 1.00 18.51 379 ALA C N 1
ATOM 9524 C CA . ALA C 1 378 ? 14.068 35.870 19.109 1.00 19.86 379 ALA C CA 1
ATOM 9525 C C . ALA C 1 378 ? 13.524 35.267 20.412 1.00 24.12 379 ALA C C 1
ATOM 9526 O O . ALA C 1 378 ? 12.991 35.942 21.317 1.00 24.16 379 ALA C O 1
ATOM 9528 N N . ARG C 1 379 ? 13.709 33.988 20.569 1.00 21.20 380 ARG C N 1
ATOM 9529 C CA . ARG C 1 379 ? 13.186 33.360 21.744 1.00 17.81 380 ARG C CA 1
ATOM 9530 C C . ARG C 1 379 ? 13.724 33.933 22.997 1.00 14.65 380 ARG C C 1
ATOM 9531 O O . ARG C 1 379 ? 12.977 34.164 23.928 1.00 22.07 380 ARG C O 1
ATOM 9539 N N . LEU C 1 380 ? 15.060 34.048 23.053 1.00 17.15 381 LEU C N 1
ATOM 9540 C CA . LEU C 1 380 ? 15.696 34.584 24.221 1.00 15.12 381 LEU C CA 1
ATOM 9541 C C . LEU C 1 380 ? 15.208 36.012 24.472 1.00 22.69 381 LEU C C 1
ATOM 9542 O O . LEU C 1 380 ? 14.825 36.382 25.591 1.00 19.46 381 LEU C O 1
ATOM 9547 N N . ALA C 1 381 ? 15.263 36.805 23.400 1.00 16.79 382 ALA C N 1
ATOM 9548 C CA . ALA C 1 381 ? 14.828 38.206 23.460 1.00 21.04 382 ALA C CA 1
ATOM 9549 C C . ALA C 1 381 ? 13.466 38.351 24.088 1.00 21.00 382 ALA C C 1
ATOM 9550 O O . ALA C 1 381 ? 13.265 39.108 25.034 1.00 21.88 382 ALA C O 1
ATOM 9552 N N . LEU C 1 382 ? 12.537 37.578 23.555 1.00 20.91 383 LEU C N 1
ATOM 9553 C CA . LEU C 1 382 ? 11.160 37.580 23.960 1.00 15.29 383 LEU C CA 1
ATOM 9554 C C . LEU C 1 382 ? 10.906 37.117 25.337 1.00 19.27 383 LEU C C 1
ATOM 9555 O O . LEU C 1 382 ? 10.031 37.630 26.027 1.00 21.34 383 LEU C O 1
ATOM 9560 N N . LEU C 1 383 ? 11.590 36.093 25.676 1.00 16.00 384 LEU C N 1
ATOM 9561 C CA . LEU C 1 383 ? 11.365 35.583 26.992 1.00 13.85 384 LEU C CA 1
ATOM 9562 C C . LEU C 1 383 ? 11.742 36.682 27.960 1.00 17.09 384 LEU C C 1
ATOM 9563 O O . LEU C 1 383 ? 11.050 36.983 28.944 1.00 21.82 384 LEU C O 1
ATOM 9568 N N . GLU C 1 384 ? 12.880 37.284 27.703 1.00 20.35 385 GLU C N 1
ATOM 9569 C CA . GLU C 1 384 ? 13.354 38.354 28.588 1.00 13.87 385 GLU C CA 1
ATOM 9570 C C . GLU C 1 384 ? 12.494 39.603 28.585 1.00 21.84 385 GLU C C 1
ATOM 9571 O O . GLU C 1 384 ? 12.279 40.208 29.607 1.00 22.27 385 GLU C O 1
ATOM 9577 N N . GLU C 1 385 ? 11.994 40.027 27.449 1.00 18.37 386 GLU C N 1
ATOM 9578 C CA . GLU C 1 385 ? 11.129 41.200 27.397 1.00 16.33 386 GLU C CA 1
ATOM 9579 C C . GLU C 1 385 ? 9.830 40.973 28.155 1.00 22.23 386 GLU C C 1
ATOM 9580 O O . GLU C 1 385 ? 9.158 41.919 28.589 1.00 19.37 386 GLU C O 1
ATOM 9586 N N . GLN C 1 386 ? 9.482 39.693 28.279 1.00 16.49 387 GLN C N 1
ATOM 9587 C CA . GLN C 1 386 ? 8.273 39.351 28.965 1.00 20.60 387 GLN C CA 1
ATOM 9588 C C . GLN C 1 386 ? 8.243 39.949 30.384 1.00 17.72 387 GLN C C 1
ATOM 9589 O O . GLN C 1 386 ? 7.260 40.434 30.934 1.00 20.21 387 GLN C O 1
ATOM 9595 N N . LYS C 1 387 ? 9.404 39.925 30.978 1.00 21.07 388 LYS C N 1
ATOM 9596 C CA . LYS C 1 387 ? 9.704 40.401 32.329 1.00 23.69 388 LYS C CA 1
ATOM 9597 C C . LYS C 1 387 ? 9.403 41.927 32.557 1.00 26.15 388 LYS C C 1
ATOM 9598 O O . LYS C 1 387 ? 9.100 42.418 33.675 1.00 19.45 388 LYS C O 1
ATOM 9604 N N . SER C 1 388 ? 9.476 42.733 31.488 1.00 24.62 389 SER C N 1
ATOM 9605 C CA . SER C 1 388 ? 9.187 44.124 31.679 1.00 17.33 389 SER C CA 1
ATOM 9606 C C . SER C 1 388 ? 7.799 44.478 31.180 1.00 19.56 389 SER C C 1
ATOM 9607 O O . SER C 1 388 ? 7.425 45.624 31.011 1.00 21.44 389 SER C O 1
ATOM 9610 N N . LEU C 1 389 ? 6.982 43.480 30.945 1.00 22.69 390 LEU C N 1
ATOM 9611 C CA . LEU C 1 389 ? 5.596 43.751 30.575 1.00 25.64 390 LEU C CA 1
ATOM 9612 C C . LEU C 1 389 ? 4.824 43.951 31.856 1.00 22.40 390 LEU C C 1
ATOM 9613 O O . LEU C 1 389 ? 5.237 43.453 32.879 1.00 25.13 390 LEU C O 1
ATOM 9618 N N . PRO C 1 390 ? 3.712 44.650 31.799 1.00 22.19 391 PRO C N 1
ATOM 9619 C CA . PRO C 1 390 ? 2.951 45.032 33.017 1.00 21.97 391 PRO C CA 1
ATOM 9620 C C . PRO C 1 390 ? 2.110 43.945 33.690 1.00 24.48 391 PRO C C 1
ATOM 9621 O O . PRO C 1 390 ? 0.942 44.120 33.919 1.00 24.67 391 PRO C O 1
ATOM 9625 N N . TRP C 1 391 ? 2.690 42.808 34.025 1.00 23.76 392 TRP C N 1
ATOM 9626 C CA . TRP C 1 391 ? 1.911 41.777 34.636 1.00 19.23 392 TRP C CA 1
ATOM 9627 C C . TRP C 1 391 ? 1.455 42.168 36.030 1.00 22.69 392 TRP C C 1
ATOM 9628 O O . TRP C 1 391 ? 0.529 41.562 36.542 1.00 22.81 392 TRP C O 1
ATOM 9639 N N . GLN C 1 392 ? 2.145 43.136 36.691 1.00 18.42 393 GLN C N 1
ATOM 9640 C CA . GLN C 1 392 ? 1.813 43.482 38.080 1.00 16.58 393 GLN C CA 1
ATOM 9641 C C . GLN C 1 392 ? 0.368 43.957 38.126 1.00 23.21 393 GLN C C 1
ATOM 9642 O O . GLN C 1 392 ? -0.349 43.818 39.092 1.00 19.98 393 GLN C O 1
ATOM 9648 N N . ALA C 1 393 ? 0.008 44.656 37.067 1.00 17.51 394 ALA C N 1
ATOM 9649 C CA . ALA C 1 393 ? -1.339 45.262 36.965 1.00 25.96 394 ALA C CA 1
ATOM 9650 C C . ALA C 1 393 ? -2.439 44.196 36.903 1.00 25.89 394 ALA C C 1
ATOM 9651 O O . ALA C 1 393 ? -3.530 44.322 37.500 1.00 22.10 394 ALA C O 1
ATOM 9653 N N . VAL C 1 394 ? -2.107 43.160 36.178 1.00 19.81 395 VAL C N 1
ATOM 9654 C CA . VAL C 1 394 ? -3.050 42.089 36.044 1.00 16.35 395 VAL C CA 1
ATOM 9655 C C . VAL C 1 394 ? -3.143 41.387 37.370 1.00 22.12 395 VAL C C 1
ATOM 9656 O O . VAL C 1 394 ? -4.179 40.959 37.809 1.00 22.69 395 VAL C O 1
ATOM 9660 N N . TRP C 1 395 ? -2.022 41.240 38.037 1.00 16.94 396 TRP C N 1
ATOM 9661 C CA . TRP C 1 395 ? -2.057 40.557 39.318 1.00 15.82 396 TRP C CA 1
ATOM 9662 C C . TRP C 1 395 ? -2.888 41.325 40.323 1.00 22.38 396 TRP C C 1
ATOM 9663 O O . TRP C 1 395 ? -3.670 40.746 41.088 1.00 22.13 396 TRP C O 1
ATOM 9674 N N . GLU C 1 396 ? -2.692 42.647 40.313 1.00 17.23 397 GLU C N 1
ATOM 9675 C CA . GLU C 1 396 ? -3.402 43.523 41.248 1.00 24.13 397 GLU C CA 1
ATOM 9676 C C . GLU C 1 396 ? -4.915 43.463 41.027 1.00 23.15 397 GLU C C 1
ATOM 9677 O O . GLU C 1 396 ? -5.607 43.435 42.004 1.00 21.46 397 GLU C O 1
ATOM 9683 N N . MET C 1 397 ? -5.365 43.456 39.780 1.00 17.83 398 MET C N 1
ATOM 9684 C CA . MET C 1 397 ? -6.788 43.356 39.433 1.00 15.32 398 MET C CA 1
ATOM 9685 C C . MET C 1 397 ? -7.308 42.022 39.951 1.00 22.62 398 MET C C 1
ATOM 9686 O O . MET C 1 397 ? -8.409 41.951 40.457 1.00 23.10 398 MET C O 1
ATOM 9691 N N . TYR C 1 398 ? -6.469 40.968 39.852 1.00 19.97 399 TYR C N 1
ATOM 9692 C CA . TYR C 1 398 ? -6.775 39.598 40.347 1.00 20.71 399 TYR C CA 1
ATOM 9693 C C . TYR C 1 398 ? -7.105 39.670 41.810 1.00 25.03 399 TYR C C 1
ATOM 9694 O O . TYR C 1 398 ? -8.109 39.156 42.293 1.00 20.41 399 TYR C O 1
ATOM 9703 N N . CYS C 1 399 ? -6.211 40.351 42.506 1.00 22.09 400 CYS C N 1
ATOM 9704 C CA . CYS C 1 399 ? -6.362 40.559 43.962 1.00 24.96 400 CYS C CA 1
ATOM 9705 C C . CYS C 1 399 ? -7.709 41.215 44.286 1.00 26.09 400 CYS C C 1
ATOM 9706 O O . CYS C 1 399 ? -8.531 40.732 45.050 1.00 18.99 400 CYS C O 1
ATOM 9709 N N . GLN C 1 400 ? -7.938 42.305 43.621 1.00 20.76 401 GLN C N 1
ATOM 9710 C CA . GLN C 1 400 ? -9.148 43.075 43.783 1.00 25.27 401 GLN C CA 1
ATOM 9711 C C . GLN C 1 400 ? -10.422 42.269 43.519 1.00 27.08 401 GLN C C 1
ATOM 9712 O O . GLN C 1 400 ? -11.344 42.311 44.299 1.00 29.69 401 GLN C O 1
ATOM 9718 N N . ARG C 1 401 ? -10.469 41.506 42.441 1.00 20.98 402 ARG C N 1
ATOM 9719 C CA . ARG C 1 401 ? -11.637 40.752 42.140 1.00 18.43 402 ARG C CA 1
ATOM 9720 C C . ARG C 1 401 ? -11.898 39.717 43.176 1.00 33.29 402 ARG C C 1
ATOM 9721 O O . ARG C 1 401 ? -12.995 39.235 43.373 1.00 28.13 402 ARG C O 1
ATOM 9729 N N . HIS C 1 402 ? -10.871 39.307 43.843 1.00 24.61 403 HIS C N 1
ATOM 9730 C CA . HIS C 1 402 ? -11.045 38.329 44.914 1.00 23.70 403 HIS C CA 1
ATOM 9731 C C . HIS C 1 402 ? -11.116 39.027 46.286 1.00 28.75 403 HIS C C 1
ATOM 9732 O O . HIS C 1 402 ? -11.022 38.400 47.345 1.00 25.90 403 HIS C O 1
ATOM 9739 N N . ASP C 1 403 ? -11.302 40.370 46.269 1.00 24.30 404 ASP C N 1
ATOM 9740 C CA . ASP C 1 403 ? -11.386 41.059 47.520 1.00 25.03 404 ASP C CA 1
ATOM 9741 C C . ASP C 1 403 ? -10.185 40.800 48.426 1.00 41.73 404 ASP C C 1
ATOM 9742 O O . ASP C 1 403 ? -10.365 40.460 49.590 1.00 28.49 404 ASP C O 1
ATOM 9747 N N . THR C 1 404 ? -8.966 40.978 47.891 1.00 26.53 405 THR C N 1
ATOM 9748 C CA . THR C 1 404 ? -7.734 40.791 48.625 1.00 16.30 405 THR C CA 1
ATOM 9749 C C . THR C 1 404 ? -6.833 42.006 48.372 1.00 19.49 405 THR C C 1
ATOM 9750 O O . THR C 1 404 ? -6.804 42.636 47.293 1.00 25.26 405 THR C O 1
ATOM 9754 N N . PRO C 1 405 ? -6.023 42.343 49.356 1.00 24.32 406 PRO C N 1
ATOM 9755 C CA . PRO C 1 405 ? -5.139 43.472 49.186 1.00 19.73 406 PRO C CA 1
ATOM 9756 C C . PRO C 1 405 ? -4.261 43.282 48.018 1.00 21.85 406 PRO C C 1
ATOM 9757 O O . PRO C 1 405 ? -3.803 42.200 47.802 1.00 32.49 406 PRO C O 1
ATOM 9761 N N . ALA C 1 406 ? -4.063 44.309 47.228 1.00 23.59 407 ALA C N 1
ATOM 9762 C CA . ALA C 1 406 ? -3.243 44.220 46.044 1.00 23.06 407 ALA C CA 1
ATOM 9763 C C . ALA C 1 406 ? -1.764 44.300 46.311 1.00 30.63 407 ALA C C 1
ATOM 9764 O O . ALA C 1 406 ? -0.927 43.811 45.563 1.00 26.20 407 ALA C O 1
ATOM 9766 N N . GLY C 1 407 ? -1.455 44.939 47.399 1.00 21.69 408 GLY C N 1
ATOM 9767 C CA . GLY C 1 407 ? -0.078 45.116 47.780 1.00 15.88 408 GLY C CA 1
ATOM 9768 C C . GLY C 1 407 ? 0.170 44.818 49.235 1.00 22.25 408 GLY C C 1
ATOM 9769 O O . GLY C 1 407 ? -0.508 44.010 49.863 1.00 24.07 408 GLY C O 1
ATOM 9770 N N . SER C 1 408 ? 1.196 45.541 49.717 1.00 20.18 409 SER C N 1
ATOM 9771 C CA . SER C 1 408 ? 1.767 45.447 51.060 1.00 25.43 409 SER C CA 1
ATOM 9772 C C . SER C 1 408 ? 0.818 45.670 52.223 1.00 26.16 409 SER C C 1
ATOM 9773 O O . SER C 1 408 ? 1.126 45.284 53.336 1.00 30.18 409 SER C O 1
ATOM 9776 N N . GLU C 1 409 ? -0.336 46.270 51.905 1.00 30.07 410 GLU C N 1
ATOM 9777 C CA . GLU C 1 409 ? -1.378 46.532 52.896 1.00 27.24 410 GLU C CA 1
ATOM 9778 C C . GLU C 1 409 ? -1.769 45.262 53.645 1.00 24.49 410 GLU C C 1
ATOM 9779 O O . GLU C 1 409 ? -2.146 45.255 54.833 1.00 25.56 410 GLU C O 1
ATOM 9785 N N . TRP C 1 410 ? -1.689 44.150 52.955 1.00 22.27 411 TRP C N 1
ATOM 9786 C CA . TRP C 1 410 ? -2.038 42.962 53.698 1.00 17.38 411 TRP C CA 1
ATOM 9787 C C . TRP C 1 410 ? -1.243 42.818 54.956 1.00 21.89 411 TRP C C 1
ATOM 9788 O O . TRP C 1 410 ? -1.655 42.089 55.847 1.00 28.06 411 TRP C O 1
ATOM 9799 N N . LEU C 1 411 ? -0.045 43.408 55.011 1.00 20.05 412 LEU C N 1
ATOM 9800 C CA . LEU C 1 411 ? 0.756 43.216 56.194 1.00 20.80 412 LEU C CA 1
ATOM 9801 C C . LEU C 1 411 ? 0.127 43.861 57.391 1.00 27.81 412 LEU C C 1
ATOM 9802 O O . LEU C 1 411 ? 0.367 43.495 58.505 1.00 17.91 412 LEU C O 1
ATOM 9807 N N . GLU C 1 412 ? -0.730 44.844 57.149 1.00 23.81 413 GLU C N 1
ATOM 9808 C CA . GLU C 1 412 ? -1.354 45.537 58.253 1.00 24.59 413 GLU C CA 1
ATOM 9809 C C . GLU C 1 412 ? -2.306 44.692 59.022 1.00 19.70 413 GLU C C 1
ATOM 9810 O O . GLU C 1 412 ? -2.381 44.680 60.269 1.00 23.15 413 GLU C O 1
ATOM 9816 N N . SER C 1 413 ? -2.960 43.956 58.187 1.00 16.90 414 SER C N 1
ATOM 9817 C CA . SER C 1 413 ? -3.915 42.964 58.651 1.00 23.08 414 SER C CA 1
ATOM 9818 C C . SER C 1 413 ? -3.251 41.927 59.523 1.00 26.38 414 SER C C 1
ATOM 9819 O O . SER C 1 413 ? -3.734 41.590 60.604 1.00 27.12 414 SER C O 1
ATOM 9822 N N . VAL C 1 414 ? -2.160 41.411 59.006 1.00 24.74 415 VAL C N 1
ATOM 9823 C CA . VAL C 1 414 ? -1.461 40.423 59.764 1.00 21.79 415 VAL C CA 1
ATOM 9824 C C . VAL C 1 414 ? -0.978 41.055 60.999 1.00 21.90 415 VAL C C 1
ATOM 9825 O O . VAL C 1 414 ? -1.051 40.425 62.044 1.00 25.98 415 VAL C O 1
ATOM 9829 N N . ARG C 1 415 ? -0.505 42.305 60.910 1.00 22.40 416 ARG C N 1
ATOM 9830 C CA . ARG C 1 415 ? 0.001 42.893 62.136 1.00 23.16 416 ARG C CA 1
ATOM 9831 C C . ARG C 1 415 ? -1.100 43.071 63.131 1.00 32.69 416 ARG C C 1
ATOM 9832 O O . ARG C 1 415 ? -0.952 42.903 64.323 1.00 24.06 416 ARG C O 1
ATOM 9840 N N . ALA C 1 416 ? -2.226 43.454 62.614 1.00 28.26 417 ALA C N 1
ATOM 9841 C CA . ALA C 1 416 ? -3.368 43.644 63.469 1.00 32.81 417 ALA C CA 1
ATOM 9842 C C . ALA C 1 416 ? -3.799 42.360 64.203 1.00 31.76 417 ALA C C 1
ATOM 9843 O O . ALA C 1 416 ? -4.098 42.341 65.391 1.00 27.94 417 ALA C O 1
ATOM 9845 N N . TYR C 1 417 ? -3.865 41.251 63.475 1.00 26.77 418 TYR C N 1
ATOM 9846 C CA . TYR C 1 417 ? -4.242 39.996 64.079 1.00 28.93 418 TYR C CA 1
ATOM 9847 C C . TYR C 1 417 ? -3.233 39.606 65.162 1.00 30.13 418 TYR C C 1
ATOM 9848 O O . TYR C 1 417 ? -3.501 39.019 66.209 1.00 27.24 418 TYR C O 1
ATOM 9857 N N . GLU C 1 418 ? -1.992 39.893 64.858 1.00 21.01 419 GLU C N 1
ATOM 9858 C CA . GLU C 1 418 ? -0.906 39.599 65.748 1.00 28.23 419 GLU C CA 1
ATOM 9859 C C . GLU C 1 418 ? -1.128 40.261 67.111 1.00 31.68 419 GLU C C 1
ATOM 9860 O O . GLU C 1 418 ? -1.031 39.679 68.169 1.00 25.02 419 GLU C O 1
ATOM 9866 N N . LYS C 1 419 ? -1.453 41.532 67.048 1.00 34.20 420 LYS C N 1
ATOM 9867 C CA . LYS C 1 419 ? -1.709 42.333 68.214 1.00 30.93 420 LYS C CA 1
ATOM 9868 C C . LYS C 1 419 ? -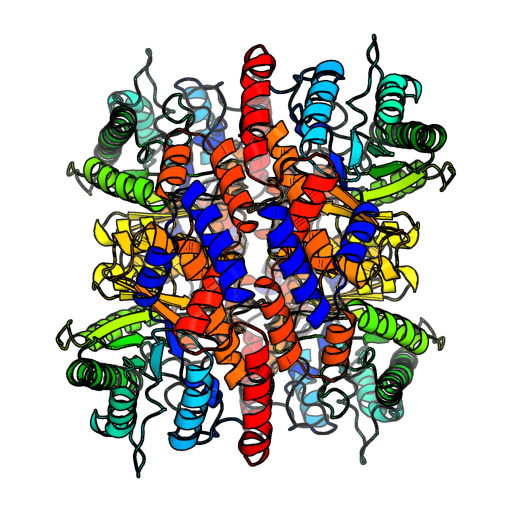2.907 41.857 68.952 1.00 33.72 420 LYS C C 1
ATOM 9869 O O . LYS C 1 419 ? -2.873 41.765 70.165 1.00 31.25 420 LYS C O 1
ATOM 9875 N N . GLU C 1 420 ? -3.976 41.578 68.207 1.00 27.86 421 GLU C N 1
ATOM 9876 C CA . GLU C 1 420 ? -5.193 41.223 68.897 1.00 28.97 421 GLU C CA 1
ATOM 9877 C C . GLU C 1 420 ? -5.204 39.810 69.424 1.00 40.62 421 GLU C C 1
ATOM 9878 O O . GLU C 1 420 ? -5.653 39.570 70.529 1.00 37.34 421 GLU C O 1
ATOM 9884 N N . ILE C 1 421 ? -4.686 38.881 68.618 1.00 28.98 422 ILE C N 1
ATOM 9885 C CA . ILE C 1 421 ? -4.700 37.449 68.935 1.00 23.18 422 ILE C CA 1
ATOM 9886 C C . ILE C 1 421 ? -3.389 36.725 69.242 1.00 36.22 422 ILE C C 1
ATOM 9887 O O . ILE C 1 421 ? -3.220 36.040 70.224 1.00 38.04 422 ILE C O 1
ATOM 9892 N N . LEU C 1 422 ? -2.467 36.777 68.325 1.00 32.41 423 LEU C N 1
ATOM 9893 C CA . LEU C 1 422 ? -1.277 36.055 68.521 1.00 37.07 423 LEU C CA 1
ATOM 9894 C C . LEU C 1 422 ? -0.563 36.525 69.742 1.00 44.55 423 LEU C C 1
ATOM 9895 O O . LEU C 1 422 ? 0.027 35.738 70.462 1.00 34.84 423 LEU C O 1
ATOM 9900 N N . SER C 1 423 ? -0.620 37.812 69.985 1.00 33.98 424 SER C N 1
ATOM 9901 C CA . SER C 1 423 ? 0.029 38.391 71.156 1.00 32.10 424 SER C CA 1
ATOM 9902 C C . SER C 1 423 ? -0.354 37.724 72.497 1.00 44.55 424 SER C C 1
ATOM 9903 O O . SER C 1 423 ? 0.338 37.795 73.503 1.00 50.50 424 SER C O 1
ATOM 9906 N N . ARG C 1 424 ? -1.513 37.098 72.559 1.00 34.27 425 ARG C N 1
ATOM 9907 C CA . ARG C 1 424 ? -1.969 36.504 73.794 1.00 46.78 425 ARG C CA 1
ATOM 9908 C C . ARG C 1 424 ? -1.802 34.995 73.911 1.00 57.47 425 ARG C C 1
ATOM 9909 O O . ARG C 1 424 ? -2.311 34.429 74.873 1.00 50.71 425 ARG C O 1
ATOM 9917 N N . ARG C 1 425 ? -1.095 34.359 72.953 1.00 45.72 426 ARG C N 1
ATOM 9918 C CA . ARG C 1 425 ? -0.840 32.919 72.922 1.00 33.06 426 ARG C CA 1
ATOM 9919 C C . ARG C 1 425 ? 0.418 32.497 73.668 1.00 37.51 426 ARG C C 1
ATOM 9920 O O . ARG C 1 425 ? 1.369 33.241 73.718 1.00 55.12 426 ARG C O 1
ATOM 9928 N N . THR D 1 10 ? 58.636 -13.596 44.991 1.00 54.71 11 THR D N 1
ATOM 9929 C CA . THR D 1 10 ? 59.082 -13.901 46.365 1.00 66.21 11 THR D CA 1
ATOM 9930 C C . THR D 1 10 ? 58.636 -12.902 47.407 1.00 57.30 11 THR D C 1
ATOM 9931 O O . THR D 1 10 ? 57.908 -13.284 48.366 1.00 51.24 11 THR D O 1
ATOM 9935 N N . GLN D 1 11 ? 59.093 -11.637 47.236 1.00 37.66 12 GLN D N 1
ATOM 9936 C CA . GLN D 1 11 ? 58.630 -10.572 48.153 1.00 47.39 12 GLN D CA 1
ATOM 9937 C C . GLN D 1 11 ? 57.057 -10.584 48.077 1.00 47.95 12 GLN D C 1
ATOM 9938 O O . GLN D 1 11 ? 56.304 -10.682 49.062 1.00 41.95 12 GLN D O 1
ATOM 9944 N N . LEU D 1 12 ? 56.578 -10.582 46.839 1.00 29.50 13 LEU D N 1
ATOM 9945 C CA . LEU D 1 12 ? 55.183 -10.665 46.548 1.00 36.40 13 LEU D CA 1
ATOM 9946 C C . LEU D 1 12 ? 54.578 -11.862 47.233 1.00 34.40 13 LEU D C 1
ATOM 9947 O O . LEU D 1 12 ? 53.522 -11.802 47.912 1.00 36.54 13 LEU D O 1
ATOM 9952 N N . GLU D 1 13 ? 55.313 -12.953 47.052 1.00 32.10 14 GLU D N 1
ATOM 9953 C CA . GLU D 1 13 ? 54.891 -14.194 47.610 1.00 29.98 14 GLU D CA 1
ATOM 9954 C C . GLU D 1 13 ? 54.643 -14.109 49.096 1.00 31.11 14 GLU D C 1
ATOM 9955 O O . GLU D 1 13 ? 53.565 -14.466 49.642 1.00 32.49 14 GLU D O 1
ATOM 9961 N N . GLN D 1 14 ? 55.663 -13.559 49.733 1.00 27.09 15 GLN D N 1
ATOM 9962 C CA . GLN D 1 14 ? 55.624 -13.380 51.168 1.00 33.34 15 GLN D CA 1
ATOM 9963 C C . GLN D 1 14 ? 54.501 -12.434 51.583 1.00 33.60 15 GLN D C 1
ATOM 9964 O O . GLN D 1 14 ? 53.683 -12.681 52.466 1.00 36.33 15 GLN D O 1
ATOM 9970 N N . ALA D 1 15 ? 54.517 -11.306 50.926 1.00 29.79 16 ALA D N 1
ATOM 9971 C CA . ALA D 1 15 ? 53.547 -10.266 51.157 1.00 27.45 16 ALA D CA 1
ATOM 9972 C C . ALA D 1 15 ? 52.193 -10.925 51.013 1.00 22.44 16 ALA D C 1
ATOM 9973 O O . ALA D 1 15 ? 51.329 -10.829 51.902 1.00 29.56 16 ALA D O 1
ATOM 9975 N N . TRP D 1 16 ? 52.080 -11.713 49.976 1.00 25.31 17 TRP D N 1
ATOM 9976 C CA . TRP D 1 16 ? 50.840 -12.463 49.771 1.00 28.23 17 TRP D CA 1
ATOM 9977 C C . TRP D 1 16 ? 50.404 -13.379 50.915 1.00 32.84 17 TRP D C 1
ATOM 9978 O O . TRP D 1 16 ? 49.213 -13.531 51.335 1.00 29.47 17 TRP D O 1
ATOM 9989 N N . GLU D 1 17 ? 51.402 -14.040 51.458 1.00 28.01 18 GLU D N 1
ATOM 9990 C CA . GLU D 1 17 ? 51.085 -14.935 52.562 1.00 31.68 18 GLU D CA 1
ATOM 9991 C C . GLU D 1 17 ? 50.618 -14.211 53.838 1.00 29.09 18 GLU D C 1
ATOM 9992 O O . GLU D 1 17 ? 49.584 -14.540 54.503 1.00 27.20 18 GLU D O 1
ATOM 9998 N N . LEU D 1 18 ? 51.378 -13.173 54.194 1.00 27.02 19 LEU D N 1
ATOM 9999 C CA . LEU D 1 18 ? 50.935 -12.391 55.325 1.00 30.43 19 LEU D CA 1
ATOM 10000 C C . LEU D 1 18 ? 49.513 -11.883 55.113 1.00 26.29 19 LEU D C 1
ATOM 10001 O O . LEU D 1 18 ? 48.622 -11.988 55.972 1.00 31.70 19 LEU D O 1
ATOM 10006 N N . ALA D 1 19 ? 49.301 -11.348 53.922 1.00 24.28 20 ALA D N 1
ATOM 10007 C CA . ALA D 1 19 ? 47.999 -10.808 53.643 1.00 23.89 20 ALA D CA 1
ATOM 10008 C C . ALA D 1 19 ? 46.919 -11.840 53.836 1.00 30.87 20 ALA D C 1
ATOM 10009 O O . ALA D 1 19 ? 45.820 -11.547 54.422 1.00 28.54 20 ALA D O 1
ATOM 10011 N N . LYS D 1 20 ? 47.253 -13.044 53.271 1.00 27.39 21 LYS D N 1
ATOM 10012 C CA . LYS D 1 20 ? 46.325 -14.155 53.325 1.00 27.34 21 LYS D CA 1
ATOM 10013 C C . LYS D 1 20 ? 45.921 -14.409 54.750 1.00 24.52 21 LYS D C 1
ATOM 10014 O O . LYS D 1 20 ? 44.754 -14.572 55.113 1.00 26.07 21 LYS D O 1
ATOM 10020 N N . GLN D 1 21 ? 46.947 -14.418 55.572 1.00 30.19 22 GLN D N 1
ATOM 10021 C CA . GLN D 1 21 ? 46.640 -14.646 56.950 1.00 36.90 22 GLN D CA 1
ATOM 10022 C C . GLN D 1 21 ? 45.849 -13.502 57.591 1.00 40.42 22 GLN D C 1
ATOM 10023 O O . GLN D 1 21 ? 44.877 -13.717 58.391 1.00 36.08 22 GLN D O 1
ATOM 10029 N N . ARG D 1 22 ? 46.253 -12.261 57.238 1.00 31.99 23 ARG D N 1
ATOM 10030 C CA . ARG D 1 22 ? 45.547 -11.177 57.847 1.00 26.22 23 ARG D CA 1
ATOM 10031 C C . ARG D 1 22 ? 44.114 -11.262 57.573 1.00 28.51 23 ARG D C 1
ATOM 10032 O O . ARG D 1 22 ? 43.288 -11.105 58.469 1.00 34.28 23 ARG D O 1
ATOM 10040 N N . PHE D 1 23 ? 43.835 -11.379 56.295 1.00 26.05 24 PHE D N 1
ATOM 10041 C CA . PHE D 1 23 ? 42.426 -11.394 55.915 1.00 26.85 24 PHE D CA 1
ATOM 10042 C C . PHE D 1 23 ? 41.646 -12.569 56.479 1.00 32.28 24 PHE D C 1
ATOM 10043 O O . PHE D 1 23 ? 40.426 -12.472 56.831 1.00 23.30 24 PHE D O 1
ATOM 10051 N N . ALA D 1 24 ? 42.407 -13.686 56.582 1.00 25.63 25 ALA D N 1
ATOM 10052 C CA . ALA D 1 24 ? 41.797 -14.879 57.095 1.00 32.29 25 ALA D CA 1
ATOM 10053 C C . ALA D 1 24 ? 41.247 -14.599 58.484 1.00 37.78 25 ALA D C 1
ATOM 10054 O O . ALA D 1 24 ? 40.063 -14.839 58.824 1.00 41.02 25 ALA D O 1
ATOM 10056 N N . ALA D 1 25 ? 42.094 -13.978 59.275 1.00 45.72 26 ALA D N 1
ATOM 10057 C CA . ALA D 1 25 ? 41.695 -13.589 60.619 1.00 43.23 26 ALA D CA 1
ATOM 10058 C C . ALA D 1 25 ? 40.463 -12.733 60.738 1.00 48.25 26 ALA D C 1
ATOM 10059 O O . ALA D 1 25 ? 39.919 -12.677 61.809 1.00 66.19 26 ALA D O 1
ATOM 10061 N N . VAL D 1 26 ? 40.008 -12.091 59.689 1.00 38.52 27 VAL D N 1
ATOM 10062 C CA . VAL D 1 26 ? 38.797 -11.304 59.768 1.00 36.59 27 VAL D CA 1
ATOM 10063 C C . VAL D 1 26 ? 37.718 -11.935 58.939 1.00 38.98 27 VAL D C 1
ATOM 10064 O O . VAL D 1 26 ? 36.664 -11.338 58.574 1.00 38.74 27 VAL D O 1
ATOM 10068 N N . GLY D 1 27 ? 38.022 -13.198 58.615 1.00 37.02 28 GLY D N 1
ATOM 10069 C CA . GLY D 1 27 ? 37.038 -13.943 57.894 1.00 37.27 28 GLY D CA 1
ATOM 10070 C C . GLY D 1 27 ? 36.988 -13.696 56.441 1.00 30.60 28 GLY D C 1
ATOM 10071 O O . GLY D 1 27 ? 35.971 -13.965 55.775 1.00 32.13 28 GLY D O 1
ATOM 10072 N N . ILE D 1 28 ? 38.109 -13.242 55.947 1.00 35.27 29 ILE D N 1
ATOM 10073 C CA . ILE D 1 28 ? 38.140 -13.008 54.527 1.00 32.66 29 ILE D CA 1
ATOM 10074 C C . ILE D 1 28 ? 39.090 -13.945 53.803 1.00 21.66 29 ILE D C 1
ATOM 10075 O O . ILE D 1 28 ? 40.284 -13.939 54.210 1.00 30.26 29 ILE D O 1
ATOM 10080 N N . ASP D 1 29 ? 38.550 -14.652 52.761 1.00 24.85 30 ASP D N 1
ATOM 10081 C CA . ASP D 1 29 ? 39.324 -15.556 51.950 1.00 28.91 30 ASP D CA 1
ATOM 10082 C C . ASP D 1 29 ? 39.877 -14.821 50.733 1.00 26.97 30 ASP D C 1
ATOM 10083 O O . ASP D 1 29 ? 39.189 -14.543 49.788 1.00 29.43 30 ASP D O 1
ATOM 10088 N N . VAL D 1 30 ? 41.159 -14.510 50.760 1.00 22.04 31 VAL D N 1
ATOM 10089 C CA . VAL D 1 30 ? 41.710 -13.870 49.596 1.00 25.63 31 VAL D CA 1
ATOM 10090 C C . VAL D 1 30 ? 41.523 -14.663 48.316 1.00 28.49 31 VAL D C 1
ATOM 10091 O O . VAL D 1 30 ? 41.187 -14.092 47.284 1.00 27.67 31 VAL D O 1
ATOM 10095 N N . GLU D 1 31 ? 41.685 -15.979 48.376 1.00 28.79 32 GLU D N 1
ATOM 10096 C CA . GLU D 1 31 ? 41.555 -16.755 47.145 1.00 26.75 32 GLU D CA 1
ATOM 10097 C C . GLU D 1 31 ? 40.216 -16.568 46.540 1.00 21.26 32 GLU D C 1
ATOM 10098 O O . GLU D 1 31 ? 40.002 -16.401 45.337 1.00 23.63 32 GLU D O 1
ATOM 10104 N N . GLU D 1 32 ? 39.265 -16.672 47.414 1.00 19.70 33 GLU D N 1
ATOM 10105 C CA . GLU D 1 32 ? 37.956 -16.574 46.809 1.00 20.19 33 GLU D CA 1
ATOM 10106 C C . GLU D 1 32 ? 37.707 -15.203 46.111 1.00 31.33 33 GLU D C 1
ATOM 10107 O O . GLU D 1 32 ? 37.022 -14.977 45.076 1.00 25.28 33 GLU D O 1
ATOM 10113 N N . ALA D 1 33 ? 38.260 -14.220 46.765 1.00 22.56 34 ALA D N 1
ATOM 10114 C CA . ALA D 1 33 ? 38.141 -12.885 46.300 1.00 24.10 34 ALA D CA 1
ATOM 10115 C C . ALA D 1 33 ? 38.675 -12.782 44.914 1.00 34.06 34 ALA D C 1
ATOM 10116 O O . ALA D 1 33 ? 38.044 -12.106 44.057 1.00 27.70 34 ALA D O 1
ATOM 10118 N N . LEU D 1 34 ? 39.803 -13.478 44.714 1.00 25.87 35 LEU D N 1
ATOM 10119 C CA . LEU D 1 34 ? 40.462 -13.473 43.416 1.00 20.23 35 LEU D CA 1
ATOM 10120 C C . LEU D 1 34 ? 39.616 -14.144 42.383 1.00 25.84 35 LEU D C 1
ATOM 10121 O O . LEU D 1 34 ? 39.503 -13.669 41.259 1.00 27.08 35 LEU D O 1
ATOM 10126 N N . ARG D 1 35 ? 38.949 -15.218 42.804 1.00 26.38 36 ARG D N 1
ATOM 10127 C CA . ARG D 1 35 ? 38.063 -15.926 41.912 1.00 20.79 36 ARG D CA 1
ATOM 10128 C C . ARG D 1 35 ? 36.904 -15.071 41.501 1.00 25.49 36 ARG D C 1
ATOM 10129 O O . ARG D 1 35 ? 36.391 -14.985 40.370 1.00 22.93 36 ARG D O 1
ATOM 10137 N N . GLN D 1 36 ? 36.397 -14.466 42.485 1.00 17.83 37 GLN D N 1
ATOM 10138 C CA . GLN D 1 36 ? 35.265 -13.632 42.210 1.00 19.44 37 GLN D CA 1
ATOM 10139 C C . GLN D 1 36 ? 35.583 -12.475 41.263 1.00 30.06 37 GLN D C 1
ATOM 10140 O O . GLN D 1 36 ? 34.753 -12.154 40.428 1.00 24.01 37 GLN D O 1
ATOM 10146 N N . LEU D 1 37 ? 36.791 -11.857 41.450 1.00 27.93 38 LEU D N 1
ATOM 10147 C CA . LEU D 1 37 ? 37.279 -10.758 40.613 1.00 20.67 38 LEU D CA 1
ATOM 10148 C C . LEU D 1 37 ? 37.396 -11.247 39.182 1.00 29.62 38 LEU D C 1
ATOM 10149 O O . LEU D 1 37 ? 37.121 -10.557 38.164 1.00 29.96 38 LEU D O 1
ATOM 10154 N N . ASP D 1 38 ? 37.684 -12.527 39.066 1.00 21.65 39 ASP D N 1
ATOM 10155 C CA . ASP D 1 38 ? 37.681 -13.086 37.746 1.00 23.80 39 ASP D CA 1
ATOM 10156 C C . ASP D 1 38 ? 36.305 -13.198 37.126 1.00 32.60 39 ASP D C 1
ATOM 10157 O O . ASP D 1 38 ? 36.187 -13.484 35.921 1.00 30.65 39 ASP D O 1
ATOM 10162 N N . ARG D 1 39 ? 35.263 -12.959 37.923 1.00 24.20 40 ARG D N 1
ATOM 10163 C CA . ARG D 1 39 ? 33.929 -12.968 37.357 1.00 20.81 40 ARG D CA 1
ATOM 10164 C C . ARG D 1 39 ? 33.407 -11.551 37.004 1.00 33.48 40 ARG D C 1
ATOM 10165 O O . ARG D 1 39 ? 32.239 -11.325 36.716 1.00 28.35 40 ARG D O 1
ATOM 10173 N N . LEU D 1 40 ? 34.264 -10.544 37.053 1.00 27.95 41 LEU D N 1
ATOM 10174 C CA . LEU D 1 40 ? 33.855 -9.159 36.837 1.00 25.99 41 LEU D CA 1
ATOM 10175 C C . LEU D 1 40 ? 34.636 -8.462 35.766 1.00 27.56 41 LEU D C 1
ATOM 10176 O O . LEU D 1 40 ? 35.592 -7.784 36.010 1.00 25.99 41 LEU D O 1
ATOM 10181 N N . PRO D 1 41 ? 34.224 -8.651 34.585 1.00 19.18 42 PRO D N 1
ATOM 10182 C CA . PRO D 1 41 ? 34.906 -8.025 33.478 1.00 30.52 42 PRO D CA 1
ATOM 10183 C C . PRO D 1 41 ? 34.583 -6.574 33.416 1.00 31.95 42 PRO D C 1
ATOM 10184 O O . PRO D 1 41 ? 33.458 -6.138 33.802 1.00 28.53 42 PRO D O 1
ATOM 10188 N N . VAL D 1 42 ? 35.534 -5.863 32.842 1.00 25.72 43 VAL D N 1
ATOM 10189 C CA . VAL D 1 42 ? 35.318 -4.435 32.630 1.00 28.69 43 VAL D CA 1
ATOM 10190 C C . VAL D 1 42 ? 35.330 -4.257 31.118 1.00 28.17 43 VAL D C 1
ATOM 10191 O O . VAL D 1 42 ? 36.262 -4.734 30.425 1.00 26.94 43 VAL D O 1
ATOM 10195 N N . SER D 1 43 ? 34.289 -3.605 30.609 1.00 23.29 44 SER D N 1
ATOM 10196 C CA . SER D 1 43 ? 34.207 -3.334 29.200 1.00 25.67 44 SER D CA 1
ATOM 10197 C C . SER D 1 43 ? 34.917 -2.043 28.888 1.00 24.28 44 SER D C 1
ATOM 10198 O O . SER D 1 43 ? 34.404 -0.963 29.210 1.00 24.94 44 SER D O 1
ATOM 10201 N N . MET D 1 44 ? 36.106 -2.155 28.254 1.00 25.90 45 MET D N 1
ATOM 10202 C CA . MET D 1 44 ? 36.879 -0.991 27.850 1.00 23.19 45 MET D CA 1
ATOM 10203 C C . MET D 1 44 ? 36.265 -0.280 26.642 1.00 27.65 45 MET D C 1
ATOM 10204 O O . MET D 1 44 ? 35.736 -0.899 25.681 1.00 28.72 45 MET D O 1
ATOM 10209 N N . HIS D 1 45 ? 36.272 1.039 26.731 1.00 21.94 46 HIS D N 1
ATOM 10210 C CA . HIS D 1 45 ? 35.658 1.807 25.682 1.00 18.81 46 HIS D CA 1
ATOM 10211 C C . HIS D 1 45 ? 36.700 2.014 24.585 1.00 19.74 46 HIS D C 1
ATOM 10212 O O . HIS D 1 45 ? 37.817 2.491 24.787 1.00 30.76 46 HIS D O 1
ATOM 10219 N N . CYS D 1 46 ? 36.321 1.672 23.384 1.00 29.72 47 CYS D N 1
ATOM 10220 C CA . CYS D 1 46 ? 37.205 1.800 22.282 1.00 27.37 47 CYS D CA 1
ATOM 10221 C C . CYS D 1 46 ? 37.707 3.226 21.994 1.00 30.11 47 CYS D C 1
ATOM 10222 O O . CYS D 1 46 ? 38.878 3.498 21.683 1.00 25.08 47 CYS D O 1
ATOM 10225 N N . TRP D 1 47 ? 36.781 4.161 22.108 1.00 29.68 48 TRP D N 1
ATOM 10226 C CA . TRP D 1 47 ? 36.972 5.592 21.738 1.00 30.19 48 TRP D CA 1
ATOM 10227 C C . TRP D 1 47 ? 38.052 6.385 22.432 1.00 30.89 48 TRP D C 1
ATOM 10228 O O . TRP D 1 47 ? 38.388 7.490 21.989 1.00 29.19 48 TRP D O 1
ATOM 10239 N N . GLN D 1 48 ? 38.561 5.795 23.511 1.00 32.90 49 GLN D N 1
ATOM 10240 C CA . GLN D 1 48 ? 39.629 6.440 24.193 1.00 28.10 49 GLN D CA 1
ATOM 10241 C C . GLN D 1 48 ? 40.858 6.349 23.271 1.00 36.94 49 GLN D C 1
ATOM 10242 O O . GLN D 1 48 ? 41.806 7.140 23.360 1.00 24.90 49 GLN D O 1
ATOM 10248 N N . GLY D 1 49 ? 40.836 5.388 22.337 1.00 27.52 50 GLY D N 1
ATOM 10249 C CA . GLY D 1 49 ? 42.004 5.182 21.528 1.00 24.43 50 GLY D CA 1
ATOM 10250 C C . GLY D 1 49 ? 42.300 6.119 20.405 1.00 28.95 50 GLY D C 1
ATOM 10251 O O . GLY D 1 49 ? 43.480 6.218 20.101 1.00 24.17 50 GLY D O 1
ATOM 10252 N N . ASP D 1 50 ? 41.262 6.723 19.814 1.00 28.37 51 ASP D N 1
ATOM 10253 C CA . ASP D 1 50 ? 41.388 7.632 18.689 1.00 23.98 51 ASP D CA 1
ATOM 10254 C C . ASP D 1 50 ? 40.601 8.931 18.882 1.00 32.36 51 ASP D C 1
ATOM 10255 O O . ASP D 1 50 ? 40.096 9.614 17.967 1.00 29.98 51 ASP D O 1
ATOM 10260 N N . ASP D 1 51 ? 40.469 9.249 20.120 1.00 27.81 52 ASP D N 1
ATOM 10261 C CA . ASP D 1 51 ? 39.760 10.457 20.365 1.00 34.40 52 ASP D CA 1
ATOM 10262 C C . ASP D 1 51 ? 38.364 10.432 19.810 1.00 36.34 52 ASP D C 1
ATOM 10263 O O . ASP D 1 51 ? 37.883 11.432 19.289 1.00 38.27 52 ASP D O 1
ATOM 10268 N N . VAL D 1 52 ? 37.677 9.301 19.958 1.00 30.32 53 VAL D N 1
ATOM 10269 C CA . VAL D 1 52 ? 36.329 9.304 19.431 1.00 29.73 53 VAL D CA 1
ATOM 10270 C C . VAL D 1 52 ? 36.255 9.702 17.980 1.00 36.27 53 VAL D C 1
ATOM 10271 O O . VAL D 1 52 ? 35.254 10.216 17.466 1.00 34.20 53 VAL D O 1
ATOM 10275 N N . SER D 1 53 ? 37.331 9.471 17.301 1.00 27.37 54 SER D N 1
ATOM 10276 C CA . SER D 1 53 ? 37.332 9.840 15.874 1.00 35.56 54 SER D CA 1
ATOM 10277 C C . SER D 1 53 ? 36.501 8.897 15.030 1.00 34.17 54 SER D C 1
ATOM 10278 O O . SER D 1 53 ? 35.661 9.331 14.216 1.00 33.76 54 SER D O 1
ATOM 10281 N N . GLY D 1 54 ? 36.706 7.579 15.222 1.00 31.32 55 GLY D N 1
ATOM 10282 C CA . GLY D 1 54 ? 35.905 6.653 14.426 1.00 26.98 55 GLY D CA 1
ATOM 10283 C C . GLY D 1 54 ? 36.600 6.489 13.098 1.00 34.62 55 GLY D C 1
ATOM 10284 O O . GLY D 1 54 ? 37.626 7.127 12.818 1.00 33.81 55 GLY D O 1
ATOM 10285 N N . PHE D 1 55 ? 36.032 5.646 12.298 1.00 28.30 56 PHE D N 1
ATOM 10286 C CA . PHE D 1 55 ? 36.650 5.363 11.051 1.00 31.55 56 PHE D CA 1
ATOM 10287 C C . PHE D 1 55 ? 35.761 5.775 9.920 1.00 53.70 56 PHE D C 1
ATOM 10288 O O . PHE D 1 55 ? 36.027 5.443 8.766 1.00 46.99 56 PHE D O 1
ATOM 10296 N N . GLU D 1 56 ? 34.699 6.472 10.237 1.00 43.61 57 GLU D N 1
ATOM 10297 C CA . GLU D 1 56 ? 33.836 6.873 9.135 1.00 46.68 57 GLU D CA 1
ATOM 10298 C C . GLU D 1 56 ? 34.541 7.971 8.345 1.00 65.34 57 GLU D C 1
ATOM 10299 O O . GLU D 1 56 ? 34.772 7.883 7.108 1.00 62.65 57 GLU D O 1
ATOM 10305 N N . ASN D 1 57 ? 34.843 8.992 9.193 0.50 55.30 58 ASN D N 1
ATOM 10306 C CA . ASN D 1 57 ? 35.489 10.279 8.944 0.50 52.00 58 ASN D CA 1
ATOM 10307 C C . ASN D 1 57 ? 36.310 10.726 10.166 0.50 56.01 58 ASN D C 1
ATOM 10308 O O . ASN D 1 57 ? 36.029 11.748 10.791 0.50 48.05 58 ASN D O 1
ATOM 10313 N N . PRO D 1 58 ? 37.346 9.941 10.529 0.50 56.44 59 PRO D N 1
ATOM 10314 C CA . PRO D 1 58 ? 38.190 10.259 11.678 0.50 56.31 59 PRO D CA 1
ATOM 10315 C C . PRO D 1 58 ? 38.410 11.758 11.935 0.50 61.48 59 PRO D C 1
ATOM 10316 O O . PRO D 1 58 ? 37.934 12.319 12.912 0.50 62.54 59 PRO D O 1
ATOM 10320 N N . GLU D 1 59 ? 39.127 12.438 11.065 0.50 67.37 60 GLU D N 1
ATOM 10321 C CA . GLU D 1 59 ? 39.330 13.861 11.272 0.50 78.02 60 GLU D CA 1
ATOM 10322 C C . GLU D 1 59 ? 38.083 14.641 10.834 0.50 92.57 60 GLU D C 1
ATOM 10323 O O . GLU D 1 59 ? 37.889 14.947 9.650 0.50 93.34 60 GLU D O 1
ATOM 10329 N N . GLY D 1 60 ? 37.217 14.945 11.804 0.50 91.68 61 GLY D N 1
ATOM 10330 C CA . GLY D 1 60 ? 35.988 15.656 11.501 0.50 88.19 61 GLY D CA 1
ATOM 10331 C C . GLY D 1 60 ? 35.158 16.006 12.728 0.50 77.96 61 GLY D C 1
ATOM 10332 O O . GLY D 1 60 ? 33.999 15.576 12.862 0.50 76.76 61 GLY D O 1
ATOM 10333 N N . SER D 1 61 ? 35.807 16.792 13.594 0.50 64.01 62 SER D N 1
ATOM 10334 C CA . SER D 1 61 ? 35.273 17.345 14.833 0.50 63.14 62 SER D CA 1
ATOM 10335 C C . SER D 1 61 ? 34.350 16.486 15.681 0.50 45.97 62 SER D C 1
ATOM 10336 O O . SER D 1 61 ? 33.287 16.084 15.262 0.50 27.01 62 SER D O 1
ATOM 10339 N N . LEU D 1 62 ? 34.761 16.269 16.917 0.50 51.59 63 LEU D N 1
ATOM 10340 C CA . LEU D 1 62 ? 33.981 15.523 17.895 0.50 50.26 63 LEU D CA 1
ATOM 10341 C C . LEU D 1 62 ? 32.820 16.408 18.344 0.50 65.84 63 LEU D C 1
ATOM 10342 O O . LEU D 1 62 ? 33.027 17.512 18.848 0.50 62.42 63 LEU D O 1
ATOM 10347 N N . THR D 1 63 ? 31.594 15.957 18.166 0.50 54.22 64 THR D N 1
ATOM 10348 C CA . THR D 1 63 ? 30.468 16.758 18.597 0.50 45.78 64 THR D CA 1
ATOM 10349 C C . THR D 1 63 ? 29.552 16.043 19.622 0.50 39.40 64 THR D C 1
ATOM 10350 O O . THR D 1 63 ? 29.820 14.930 20.086 0.50 40.23 64 THR D O 1
ATOM 10354 N N . GLY D 1 64 ? 28.462 16.707 19.981 0.50 31.05 65 GLY D N 1
ATOM 10355 C CA . GLY D 1 64 ? 27.480 16.165 20.908 0.50 31.16 65 GLY D CA 1
ATOM 10356 C C . GLY D 1 64 ? 27.518 16.758 22.310 0.50 42.36 65 GLY D C 1
ATOM 10357 O O . GLY D 1 64 ? 26.699 16.393 23.158 0.50 39.43 65 GLY D O 1
ATOM 10358 N N . GLY D 1 65 ? 28.469 17.663 22.576 0.50 41.07 66 GLY D N 1
ATOM 10359 C CA . GLY D 1 65 ? 28.569 18.314 23.894 0.50 32.23 66 GLY D CA 1
ATOM 10360 C C . GLY D 1 65 ? 29.655 17.690 24.748 0.50 42.41 66 GLY D C 1
ATOM 10361 O O . GLY D 1 65 ? 29.865 18.072 25.934 0.50 17.45 66 GLY D O 1
ATOM 10362 N N . ILE D 1 66 ? 30.301 16.719 24.065 0.50 54.84 67 ILE D N 1
ATOM 10363 C CA . ILE D 1 66 ? 31.403 15.883 24.521 0.50 49.71 67 ILE D CA 1
ATOM 10364 C C . ILE D 1 66 ? 32.663 16.490 23.946 0.50 43.47 67 ILE D C 1
ATOM 10365 O O . ILE D 1 66 ? 32.621 17.104 22.877 0.50 23.00 67 ILE D O 1
ATOM 10370 N N . GLN D 1 67 ? 33.758 16.391 24.676 0.50 34.03 68 GLN D N 1
ATOM 10371 C CA . GLN D 1 67 ? 34.960 16.997 24.169 0.50 43.89 68 GLN D CA 1
ATOM 10372 C C . GLN D 1 67 ? 36.209 16.267 24.497 0.50 52.03 68 GLN D C 1
ATOM 10373 O O . GLN D 1 67 ? 36.357 15.682 25.564 0.50 51.15 68 GLN D O 1
ATOM 10379 N N . ALA D 1 68 ? 37.124 16.429 23.556 0.50 62.95 69 ALA D N 1
ATOM 10380 C CA . ALA D 1 68 ? 38.453 15.859 23.642 0.50 69.33 69 ALA D CA 1
ATOM 10381 C C . ALA D 1 68 ? 39.515 16.938 23.949 0.50 51.45 69 ALA D C 1
ATOM 10382 O O . ALA D 1 68 ? 39.787 17.734 23.066 0.50 53.10 69 ALA D O 1
ATOM 10384 N N . THR D 1 69 ? 40.096 16.990 25.183 0.50 39.00 70 THR D N 1
ATOM 10385 C CA . THR D 1 69 ? 41.134 17.935 25.603 0.50 41.01 70 THR D CA 1
ATOM 10386 C C . THR D 1 69 ? 42.470 17.186 25.796 0.50 36.34 70 THR D C 1
ATOM 10387 O O . THR D 1 69 ? 42.505 16.040 26.295 0.50 31.31 70 THR D O 1
ATOM 10391 N N . GLY D 1 70 ? 43.511 17.836 25.270 0.50 20.91 71 GLY D N 1
ATOM 10392 C CA . GLY D 1 70 ? 44.856 17.322 25.329 0.50 31.64 71 GLY D CA 1
ATOM 10393 C C . GLY D 1 70 ? 45.775 17.310 24.103 0.50 48.43 71 GLY D C 1
ATOM 10394 O O . GLY D 1 70 ? 46.940 17.693 24.214 0.50 54.50 71 GLY D O 1
ATOM 10395 N N . ASN D 1 71 ? 45.302 16.805 22.973 0.50 34.78 72 ASN D N 1
ATOM 10396 C CA . ASN D 1 71 ? 46.150 16.698 21.795 0.50 25.68 72 ASN D CA 1
ATOM 10397 C C . ASN D 1 71 ? 47.497 15.948 21.988 0.50 18.92 72 ASN D C 1
ATOM 10398 O O . ASN D 1 71 ? 48.495 16.137 21.274 0.50 13.46 72 ASN D O 1
ATOM 10403 N N . TYR D 1 72 ? 47.567 15.063 22.962 0.50 11.46 73 TYR D N 1
ATOM 10404 C CA . TYR D 1 72 ? 48.770 14.293 23.143 1.00 27.15 73 TYR D CA 1
ATOM 10405 C C . TYR D 1 72 ? 48.950 13.477 21.879 1.00 33.86 73 TYR D C 1
ATOM 10406 O O . TYR D 1 72 ? 47.990 13.091 21.247 1.00 28.41 73 TYR D O 1
ATOM 10415 N N . PRO D 1 73 ? 50.173 13.199 21.461 1.00 37.39 74 PRO D N 1
ATOM 10416 C CA . PRO D 1 73 ? 50.365 12.469 20.191 1.00 35.46 74 PRO D CA 1
ATOM 10417 C C . PRO D 1 73 ? 50.201 10.971 20.283 1.00 28.61 74 PRO D C 1
ATOM 10418 O O . PRO D 1 73 ? 50.202 10.442 21.396 1.00 38.29 74 PRO D O 1
ATOM 10422 N N . GLY D 1 74 ? 50.117 10.333 19.112 1.00 24.80 75 GLY D N 1
ATOM 10423 C CA . GLY D 1 74 ? 50.061 8.885 19.041 1.00 21.40 75 GLY D CA 1
ATOM 10424 C C . GLY D 1 74 ? 48.674 8.313 18.890 1.00 28.00 75 GLY D C 1
ATOM 10425 O O . GLY D 1 74 ? 48.499 7.113 18.857 1.00 34.38 75 GLY D O 1
ATOM 10426 N N . LYS D 1 75 ? 47.628 9.108 18.775 1.00 25.62 76 LYS D N 1
ATOM 10427 C CA . LYS D 1 75 ? 46.333 8.482 18.636 1.00 24.26 76 LYS D CA 1
ATOM 10428 C C . LYS D 1 75 ? 46.318 7.468 17.489 1.00 34.48 76 LYS D C 1
ATOM 10429 O O . LYS D 1 75 ? 47.079 7.601 16.540 1.00 34.53 76 LYS D O 1
ATOM 10435 N N . ALA D 1 76 ? 45.475 6.443 17.606 1.00 26.66 77 ALA D N 1
ATOM 10436 C CA . ALA D 1 76 ? 45.278 5.412 16.616 1.00 25.34 77 ALA D CA 1
ATOM 10437 C C . ALA D 1 76 ? 44.519 6.102 15.511 1.00 30.82 77 ALA D C 1
ATOM 10438 O O . ALA D 1 76 ? 43.819 7.086 15.773 1.00 30.39 77 ALA D O 1
ATOM 10440 N N . ARG D 1 77 ? 44.677 5.624 14.287 1.00 30.93 78 ARG D N 1
ATOM 10441 C CA . ARG D 1 77 ? 44.064 6.279 13.161 1.00 30.87 78 ARG D CA 1
ATOM 10442 C C . ARG D 1 77 ? 43.228 5.354 12.313 1.00 40.70 78 ARG D C 1
ATOM 10443 O O . ARG D 1 77 ? 42.618 5.798 11.316 1.00 34.20 78 ARG D O 1
ATOM 10451 N N . ASN D 1 78 ? 43.212 4.072 12.711 1.00 37.50 79 ASN D N 1
ATOM 10452 C CA . ASN D 1 78 ? 42.426 3.053 12.013 1.00 32.31 79 ASN D CA 1
ATOM 10453 C C . ASN D 1 78 ? 42.283 1.850 12.938 1.00 23.06 79 ASN D C 1
ATOM 10454 O O . ASN D 1 78 ? 42.964 1.789 14.000 1.00 30.31 79 ASN D O 1
ATOM 10459 N N . ALA D 1 79 ? 41.489 0.869 12.446 1.00 22.79 80 ALA D N 1
ATOM 10460 C CA . ALA D 1 79 ? 41.199 -0.383 13.176 1.00 27.25 80 ALA D CA 1
ATOM 10461 C C . ALA D 1 79 ? 42.400 -1.127 13.595 1.00 27.39 80 ALA D C 1
ATOM 10462 O O . ALA D 1 79 ? 42.556 -1.582 14.741 1.00 33.39 80 ALA D O 1
ATOM 10464 N N . SER D 1 80 ? 43.317 -1.149 12.652 1.00 27.63 81 SER D N 1
ATOM 10465 C CA . SER D 1 80 ? 44.554 -1.799 12.973 1.00 30.95 81 SER D CA 1
ATOM 10466 C C . SER D 1 80 ? 45.303 -1.202 14.137 1.00 31.86 81 SER D C 1
ATOM 10467 O O . SER D 1 80 ? 45.646 -1.909 15.040 1.00 29.92 81 SER D O 1
ATOM 10470 N N . GLU D 1 81 ? 45.602 0.089 14.111 1.00 24.79 82 GLU D N 1
ATOM 10471 C CA . GLU D 1 81 ? 46.324 0.741 15.169 1.00 24.93 82 GLU D CA 1
ATOM 10472 C C . GLU D 1 81 ? 45.548 0.599 16.438 1.00 23.61 82 GLU D C 1
ATOM 10473 O O . GLU D 1 81 ? 46.109 0.308 17.466 1.00 28.49 82 GLU D O 1
ATOM 10479 N N . LEU D 1 82 ? 44.243 0.810 16.312 1.00 19.28 83 LEU D N 1
ATOM 10480 C CA . LEU D 1 82 ? 43.395 0.697 17.448 1.00 26.14 83 LEU D CA 1
ATOM 10481 C C . LEU D 1 82 ? 43.528 -0.641 18.170 1.00 35.19 83 LEU D C 1
ATOM 10482 O O . LEU D 1 82 ? 43.795 -0.710 19.401 1.00 31.92 83 LEU D O 1
ATOM 10487 N N . ARG D 1 83 ? 43.330 -1.706 17.388 1.00 29.89 84 ARG D N 1
ATOM 10488 C CA . ARG D 1 83 ? 43.472 -3.061 17.935 1.00 28.64 84 ARG D CA 1
ATOM 10489 C C . ARG D 1 83 ? 44.826 -3.322 18.602 1.00 25.09 84 ARG D C 1
ATOM 10490 O O . ARG D 1 83 ? 44.950 -3.957 19.690 1.00 32.26 84 ARG D O 1
ATOM 10498 N N . ALA D 1 84 ? 45.876 -2.795 17.961 1.00 26.32 85 ALA D N 1
ATOM 10499 C CA . ALA D 1 84 ? 47.223 -2.952 18.475 1.00 26.83 85 ALA D CA 1
ATOM 10500 C C . ALA D 1 84 ? 47.362 -2.241 19.795 1.00 37.53 85 ALA D C 1
ATOM 10501 O O . ALA D 1 84 ? 47.904 -2.768 20.760 1.00 25.70 85 ALA D O 1
ATOM 10503 N N . ASP D 1 85 ? 46.842 -1.015 19.817 1.00 28.65 86 ASP D N 1
ATOM 10504 C CA . ASP D 1 85 ? 46.863 -0.220 21.049 1.00 28.47 86 ASP D CA 1
ATOM 10505 C C . ASP D 1 85 ? 46.090 -0.921 22.142 1.00 26.88 86 ASP D C 1
ATOM 10506 O O . ASP D 1 85 ? 46.576 -1.085 23.262 1.00 24.33 86 ASP D O 1
ATOM 10511 N N . LEU D 1 86 ? 44.905 -1.371 21.783 1.00 21.86 87 LEU D N 1
ATOM 10512 C CA . LEU D 1 86 ? 44.097 -2.116 22.728 1.00 25.74 87 LEU D CA 1
ATOM 10513 C C . LEU D 1 86 ? 44.848 -3.323 23.315 1.00 31.12 87 LEU D C 1
ATOM 10514 O O . LEU D 1 86 ? 44.949 -3.463 24.550 1.00 30.16 87 LEU D O 1
ATOM 10519 N N . GLU D 1 87 ? 45.407 -4.204 22.455 1.00 28.24 88 GLU D N 1
ATOM 10520 C CA . GLU D 1 87 ? 46.182 -5.369 22.958 1.00 21.07 88 GLU D CA 1
ATOM 10521 C C . GLU D 1 87 ? 47.260 -4.968 23.920 1.00 25.01 88 GLU D C 1
ATOM 10522 O O . GLU D 1 87 ? 47.462 -5.617 24.917 1.00 25.71 88 GLU D O 1
ATOM 10528 N N . GLN D 1 88 ? 47.961 -3.873 23.584 1.00 20.97 89 GLN D N 1
ATOM 10529 C CA . GLN D 1 88 ? 48.986 -3.423 24.488 1.00 25.31 89 GLN D CA 1
ATOM 10530 C C . GLN D 1 88 ? 48.357 -3.128 25.823 1.00 28.99 89 GLN D C 1
ATOM 10531 O O . GLN D 1 88 ? 48.877 -3.425 26.934 1.00 26.65 89 GLN D O 1
ATOM 10537 N N . ALA D 1 89 ? 47.219 -2.441 25.743 1.00 22.98 90 ALA D N 1
ATOM 10538 C CA . ALA D 1 89 ? 46.659 -2.094 27.059 1.00 22.75 90 ALA D CA 1
ATOM 10539 C C . ALA D 1 89 ? 46.256 -3.348 27.811 1.00 26.49 90 ALA D C 1
ATOM 10540 O O . ALA D 1 89 ? 46.428 -3.533 29.012 1.00 20.84 90 ALA D O 1
ATOM 10542 N N . MET D 1 90 ? 45.631 -4.215 27.039 1.00 24.38 91 MET D N 1
ATOM 10543 C CA . MET D 1 90 ? 45.143 -5.424 27.589 1.00 26.50 91 MET D CA 1
ATOM 10544 C C . MET D 1 90 ? 46.146 -6.283 28.304 1.00 34.31 91 MET D C 1
ATOM 10545 O O . MET D 1 90 ? 45.806 -6.936 29.297 1.00 24.03 91 MET D O 1
ATOM 10550 N N . ARG D 1 91 ? 47.370 -6.223 27.822 1.00 25.57 92 ARG D N 1
ATOM 10551 C CA . ARG D 1 91 ? 48.412 -7.014 28.438 1.00 24.48 92 ARG D CA 1
ATOM 10552 C C . ARG D 1 91 ? 48.864 -6.458 29.760 1.00 28.67 92 ARG D C 1
ATOM 10553 O O . ARG D 1 91 ? 49.489 -7.078 30.597 1.00 30.08 92 ARG D O 1
ATOM 10561 N N . LEU D 1 92 ? 48.502 -5.238 29.985 1.00 32.64 93 LEU D N 1
ATOM 10562 C CA . LEU D 1 92 ? 48.920 -4.659 31.239 1.00 24.76 93 LEU D CA 1
ATOM 10563 C C . LEU D 1 92 ? 47.801 -4.511 32.257 1.00 32.41 93 LEU D C 1
ATOM 10564 O O . LEU D 1 92 ? 48.008 -3.829 33.285 1.00 26.78 93 LEU D O 1
ATOM 10569 N N . ILE D 1 93 ? 46.631 -5.133 31.927 1.00 27.67 94 ILE D N 1
ATOM 10570 C CA . ILE D 1 93 ? 45.439 -5.131 32.763 1.00 26.19 94 ILE D CA 1
ATOM 10571 C C . ILE D 1 93 ? 45.065 -6.570 33.030 1.00 27.28 94 ILE D C 1
ATOM 10572 O O . ILE D 1 93 ? 44.836 -7.288 32.092 1.00 29.26 94 ILE D O 1
ATOM 10577 N N . PRO D 1 94 ? 44.960 -6.979 34.271 1.00 25.89 95 PRO D N 1
ATOM 10578 C CA . PRO D 1 94 ? 44.638 -8.355 34.586 1.00 25.04 95 PRO D CA 1
ATOM 10579 C C . PRO D 1 94 ? 43.165 -8.707 34.602 1.00 28.20 95 PRO D C 1
ATOM 10580 O O . PRO D 1 94 ? 42.248 -7.984 34.963 1.00 24.58 95 PRO D O 1
ATOM 10584 N N . GLY D 1 95 ? 42.933 -9.927 34.244 1.00 21.71 96 GLY D N 1
ATOM 10585 C CA . GLY D 1 95 ? 41.598 -10.439 34.314 1.00 16.28 96 GLY D CA 1
ATOM 10586 C C . GLY D 1 95 ? 40.793 -10.026 33.124 1.00 22.70 96 GLY D C 1
ATOM 10587 O O . GLY D 1 95 ? 41.289 -9.504 32.134 1.00 26.68 96 GLY D O 1
ATOM 10588 N N . PRO D 1 96 ? 39.529 -10.363 33.270 1.00 23.65 97 PRO D N 1
ATOM 10589 C CA . PRO D 1 96 ? 38.540 -10.191 32.248 1.00 25.15 97 PRO D CA 1
ATOM 10590 C C . PRO D 1 96 ? 38.264 -8.789 31.733 1.00 28.20 97 PRO D C 1
ATOM 10591 O O . PRO D 1 96 ? 38.120 -7.815 32.460 1.00 24.72 97 PRO D O 1
ATOM 10595 N N . LYS D 1 97 ? 38.075 -8.748 30.446 1.00 21.37 98 LYS D N 1
ATOM 10596 C CA . LYS D 1 97 ? 37.763 -7.510 29.762 1.00 26.05 98 LYS D CA 1
ATOM 10597 C C . LYS D 1 97 ? 36.880 -7.774 28.607 1.00 30.03 98 LYS D C 1
ATOM 10598 O O . LYS D 1 97 ? 36.769 -8.940 28.170 1.00 27.51 98 LYS D O 1
ATOM 10604 N N . ARG D 1 98 ? 36.249 -6.658 28.204 1.00 19.83 99 ARG D N 1
ATOM 10605 C CA . ARG D 1 98 ? 35.399 -6.588 27.055 1.00 21.66 99 ARG D CA 1
ATOM 10606 C C . ARG D 1 98 ? 35.781 -5.331 26.281 1.00 25.67 99 ARG D C 1
ATOM 10607 O O . ARG D 1 98 ? 36.494 -4.454 26.755 1.00 24.63 99 ARG D O 1
ATOM 10615 N N . LEU D 1 99 ? 35.259 -5.249 25.088 1.00 28.04 100 LEU D N 1
ATOM 10616 C CA . LEU D 1 99 ? 35.488 -4.114 24.278 1.00 23.45 100 LEU D CA 1
ATOM 10617 C C . LEU D 1 99 ? 34.137 -3.536 23.983 1.00 26.28 100 LEU D C 1
ATOM 10618 O O . LEU D 1 99 ? 33.258 -4.276 23.507 1.00 25.50 100 LEU D O 1
ATOM 10623 N N . ASN D 1 100 ? 33.985 -2.215 24.271 1.00 20.74 101 ASN D N 1
ATOM 10624 C CA . ASN D 1 100 ? 32.766 -1.550 23.974 1.00 21.64 101 ASN D CA 1
ATOM 10625 C C . ASN D 1 100 ? 32.963 -0.732 22.711 1.00 23.69 101 ASN D C 1
ATOM 10626 O O . ASN D 1 100 ? 33.786 0.162 22.682 1.00 24.23 101 ASN D O 1
ATOM 10631 N N . LEU D 1 101 ? 32.223 -1.054 21.649 1.00 24.69 102 LEU D N 1
ATOM 10632 C CA . LEU D 1 101 ? 32.355 -0.364 20.351 1.00 19.81 102 LEU D CA 1
ATOM 10633 C C . LEU D 1 101 ? 31.263 0.624 19.948 1.00 27.92 102 LEU D C 1
ATOM 10634 O O . LEU D 1 101 ? 30.052 0.434 20.226 1.00 28.56 102 LEU D O 1
ATOM 10639 N N . HIS D 1 102 ? 31.712 1.678 19.205 1.00 22.85 103 HIS D N 1
ATOM 10640 C CA . HIS D 1 102 ? 30.769 2.653 18.735 1.00 22.19 103 HIS D CA 1
ATOM 10641 C C . HIS D 1 102 ? 30.521 2.302 17.302 1.00 25.91 103 HIS D C 1
ATOM 10642 O O . HIS D 1 102 ? 31.393 1.703 16.688 1.00 26.38 103 HIS D O 1
ATOM 10649 N N . ALA D 1 103 ? 29.358 2.618 16.779 1.00 21.68 104 ALA D N 1
ATOM 10650 C CA . ALA D 1 103 ? 29.085 2.290 15.404 1.00 24.05 104 ALA D CA 1
ATOM 10651 C C . ALA D 1 103 ? 30.062 2.994 14.471 1.00 35.69 104 ALA D C 1
ATOM 10652 O O . ALA D 1 103 ? 30.301 2.559 13.380 1.00 30.15 104 ALA D O 1
ATOM 10654 N N . ILE D 1 104 ? 30.671 4.111 14.860 1.00 31.61 105 ILE D N 1
ATOM 10655 C CA . ILE D 1 104 ? 31.558 4.724 13.899 1.00 30.97 105 ILE D CA 1
ATOM 10656 C C . ILE D 1 104 ? 32.850 4.016 13.691 1.00 28.38 105 ILE D C 1
ATOM 10657 O O . ILE D 1 104 ? 33.606 4.441 12.833 1.00 28.37 105 ILE D O 1
ATOM 10662 N N . TYR D 1 105 ? 33.082 2.992 14.505 1.00 23.82 106 TYR D N 1
ATOM 10663 C CA . TYR D 1 105 ? 34.281 2.166 14.428 1.00 23.55 106 TYR D CA 1
ATOM 10664 C C . TYR D 1 105 ? 34.164 1.027 13.417 1.00 30.67 106 TYR D C 1
ATOM 10665 O O . TYR D 1 105 ? 35.032 0.160 13.330 1.00 31.52 106 TYR D O 1
ATOM 10674 N N . LEU D 1 106 ? 33.099 1.078 12.631 1.00 28.74 107 LEU D N 1
ATOM 10675 C CA . LEU D 1 106 ? 32.870 0.105 11.567 1.00 28.65 107 LEU D CA 1
ATOM 10676 C C . LEU D 1 106 ? 34.077 0.081 10.612 1.00 32.38 107 LEU D C 1
ATOM 10677 O O . LEU D 1 106 ? 34.908 1.023 10.532 1.00 29.00 107 LEU D O 1
ATOM 10682 N N . GLU D 1 107 ? 34.175 -1.054 9.913 1.00 33.35 108 GLU D N 1
ATOM 10683 C CA . GLU D 1 107 ? 35.237 -1.274 8.964 1.00 31.23 108 GLU D CA 1
ATOM 10684 C C . GLU D 1 107 ? 34.587 -1.612 7.631 1.00 41.36 108 GLU D C 1
ATOM 10685 O O . GLU D 1 107 ? 33.913 -2.622 7.512 1.00 42.79 108 GLU D O 1
ATOM 10691 N N . SER D 1 108 ? 34.725 -0.719 6.662 1.00 40.80 109 SER D N 1
ATOM 10692 C CA . SER D 1 108 ? 34.177 -0.888 5.351 1.00 41.32 109 SER D CA 1
ATOM 10693 C C . SER D 1 108 ? 35.087 -0.152 4.388 1.00 51.47 109 SER D C 1
ATOM 10694 O O . SER D 1 108 ? 35.576 0.928 4.684 1.00 56.26 109 SER D O 1
ATOM 10697 N N . ASP D 1 109 ? 35.293 -0.740 3.219 1.00 59.82 110 ASP D N 1
ATOM 10698 C CA . ASP D 1 109 ? 36.079 -0.148 2.140 1.00 63.53 110 ASP D CA 1
ATOM 10699 C C . ASP D 1 109 ? 35.410 1.135 1.690 1.00 64.29 110 ASP D C 1
ATOM 10700 O O . ASP D 1 109 ? 36.056 2.158 1.476 1.00 79.00 110 ASP D O 1
ATOM 10705 N N . THR D 1 110 ? 34.086 1.063 1.574 1.00 54.14 111 THR D N 1
ATOM 10706 C CA . THR D 1 110 ? 33.290 2.194 1.196 1.00 54.14 111 THR D CA 1
ATOM 10707 C C . THR D 1 110 ? 32.486 2.679 2.399 1.00 53.90 111 THR D C 1
ATOM 10708 O O . THR D 1 110 ? 32.211 1.975 3.377 1.00 49.49 111 THR D O 1
ATOM 10712 N N . PRO D 1 111 ? 32.120 3.923 2.288 1.00 47.45 112 PRO D N 1
ATOM 10713 C CA . PRO D 1 111 ? 31.288 4.593 3.240 1.00 44.75 112 PRO D CA 1
ATOM 10714 C C . PRO D 1 111 ? 29.933 3.929 3.370 1.00 46.65 112 PRO D C 1
ATOM 10715 O O . PRO D 1 111 ? 29.269 3.516 2.404 1.00 40.83 112 PRO D O 1
ATOM 10719 N N . VAL D 1 112 ? 29.505 3.839 4.616 1.00 39.23 113 VAL D N 1
ATOM 10720 C CA . VAL D 1 112 ? 28.191 3.257 4.868 1.00 35.79 113 VAL D CA 1
ATOM 10721 C C . VAL D 1 112 ? 27.263 4.296 5.533 1.00 34.19 113 VAL D C 1
ATOM 10722 O O . VAL D 1 112 ? 27.669 4.884 6.529 1.00 35.49 113 VAL D O 1
ATOM 10726 N N . SER D 1 113 ? 26.041 4.476 5.038 1.00 32.14 114 SER D N 1
ATOM 10727 C CA . SER D 1 113 ? 25.114 5.353 5.708 1.00 32.90 114 SER D CA 1
ATOM 10728 C C . SER D 1 113 ? 24.745 4.702 7.041 1.00 36.16 114 SER D C 1
ATOM 10729 O O . SER D 1 113 ? 24.470 3.516 7.135 1.00 28.29 114 SER D O 1
ATOM 10732 N N . ARG D 1 114 ? 24.803 5.509 8.095 1.00 35.02 115 ARG D N 1
ATOM 10733 C CA . ARG D 1 114 ? 24.539 5.079 9.461 1.00 31.35 115 ARG D CA 1
ATOM 10734 C C . ARG D 1 114 ? 23.261 4.322 9.565 1.00 32.82 115 ARG D C 1
ATOM 10735 O O . ARG D 1 114 ? 23.157 3.345 10.308 1.00 33.93 115 ARG D O 1
ATOM 10743 N N . ASP D 1 115 ? 22.310 4.747 8.770 1.00 27.04 116 ASP D N 1
ATOM 10744 C CA . ASP D 1 115 ? 21.076 4.045 8.824 1.00 25.18 116 ASP D CA 1
ATOM 10745 C C . ASP D 1 115 ? 21.157 2.696 8.115 1.00 35.10 116 ASP D C 1
ATOM 10746 O O . ASP D 1 115 ? 20.170 1.937 8.015 1.00 35.12 116 ASP D O 1
ATOM 10751 N N . GLN D 1 116 ? 22.348 2.380 7.625 1.00 33.02 117 GLN D N 1
ATOM 10752 C CA . GLN D 1 116 ? 22.468 1.134 6.907 1.00 31.36 117 GLN D CA 1
ATOM 10753 C C . GLN D 1 116 ? 23.552 0.245 7.394 1.00 38.75 117 GLN D C 1
ATOM 10754 O O . GLN D 1 116 ? 23.908 -0.649 6.687 1.00 35.52 117 GLN D O 1
ATOM 10760 N N . ILE D 1 117 ? 24.102 0.434 8.547 1.00 34.27 118 ILE D N 1
ATOM 10761 C CA . ILE D 1 117 ? 25.144 -0.529 8.918 1.00 35.74 118 ILE D CA 1
ATOM 10762 C C . ILE D 1 117 ? 24.622 -1.982 9.128 1.00 28.35 118 ILE D C 1
ATOM 10763 O O . ILE D 1 117 ? 23.436 -2.224 9.451 1.00 34.23 118 ILE D O 1
ATOM 10768 N N . LYS D 1 118 ? 25.534 -2.940 8.957 1.00 25.49 119 LYS D N 1
ATOM 10769 C CA . LYS D 1 118 ? 25.311 -4.342 9.062 1.00 25.37 119 LYS D CA 1
ATOM 10770 C C . LYS D 1 118 ? 26.476 -5.013 9.724 1.00 30.71 119 LYS D C 1
ATOM 10771 O O . LYS D 1 118 ? 27.642 -4.591 9.679 1.00 30.24 119 LYS D O 1
ATOM 10777 N N . PRO D 1 119 ? 26.084 -6.119 10.335 1.00 33.11 120 PRO D N 1
ATOM 10778 C CA . PRO D 1 119 ? 26.961 -6.979 11.070 1.00 27.40 120 PRO D CA 1
ATOM 10779 C C . PRO D 1 119 ? 28.233 -7.135 10.305 1.00 31.51 120 PRO D C 1
ATOM 10780 O O . PRO D 1 119 ? 29.340 -7.210 10.879 1.00 29.96 120 PRO D O 1
ATOM 10784 N N . GLU D 1 120 ? 28.043 -7.195 8.981 1.00 28.86 121 GLU D N 1
ATOM 10785 C CA . GLU D 1 120 ? 29.228 -7.407 8.241 1.00 31.84 121 GLU D CA 1
ATOM 10786 C C . GLU D 1 120 ? 30.215 -6.306 8.473 1.00 39.12 121 GLU D C 1
ATOM 10787 O O . GLU D 1 120 ? 31.432 -6.557 8.471 1.00 35.30 121 GLU D O 1
ATOM 10793 N N . HIS D 1 121 ? 29.740 -5.073 8.705 1.00 35.30 122 HIS D N 1
ATOM 10794 C CA . HIS D 1 121 ? 30.756 -4.037 8.905 1.00 26.08 122 HIS D CA 1
ATOM 10795 C C . HIS D 1 121 ? 31.619 -4.199 10.132 1.00 33.03 122 HIS D C 1
ATOM 10796 O O . HIS D 1 121 ? 32.524 -3.403 10.327 1.00 36.85 122 HIS D O 1
ATOM 10803 N N . PHE D 1 122 ? 31.334 -5.199 10.957 1.00 26.78 123 PHE D N 1
ATOM 10804 C CA . PHE D 1 122 ? 32.086 -5.390 12.182 1.00 27.55 123 PHE D CA 1
ATOM 10805 C C . PHE D 1 122 ? 32.730 -6.761 12.322 1.00 37.37 123 PHE D C 1
ATOM 10806 O O . PHE D 1 122 ? 33.239 -7.211 13.359 1.00 33.15 123 PHE D O 1
ATOM 10814 N N . LYS D 1 123 ? 32.721 -7.469 11.247 1.00 33.73 124 LYS D N 1
ATOM 10815 C CA . LYS D 1 123 ? 33.329 -8.813 11.333 1.00 32.63 124 LYS D CA 1
ATOM 10816 C C . LYS D 1 123 ? 34.774 -8.843 11.906 1.00 24.91 124 LYS D C 1
ATOM 10817 O O . LYS D 1 123 ? 35.176 -9.674 12.732 1.00 29.32 124 LYS D O 1
ATOM 10823 N N . ASN D 1 124 ? 35.614 -7.909 11.506 1.00 27.16 125 ASN D N 1
ATOM 10824 C CA . ASN D 1 124 ? 36.958 -7.953 11.984 1.00 27.07 125 ASN D CA 1
ATOM 10825 C C . ASN D 1 124 ? 37.048 -7.854 13.442 1.00 38.17 125 ASN D C 1
ATOM 10826 O O . ASN D 1 124 ? 37.909 -8.506 14.047 1.00 31.27 125 ASN D O 1
ATOM 10831 N N . TRP D 1 125 ? 36.164 -6.987 13.958 1.00 30.09 126 TRP D N 1
ATOM 10832 C CA . TRP D 1 125 ? 36.149 -6.751 15.382 1.00 27.18 126 TRP D CA 1
ATOM 10833 C C . TRP D 1 125 ? 35.793 -8.061 16.007 1.00 26.10 126 TRP D C 1
ATOM 10834 O O . TRP D 1 125 ? 36.467 -8.539 16.923 1.00 31.66 126 TRP D O 1
ATOM 10845 N N . VAL D 1 126 ? 34.739 -8.661 15.444 1.00 26.97 127 VAL D N 1
ATOM 10846 C CA . VAL D 1 126 ? 34.268 -9.962 15.943 1.00 29.09 127 VAL D CA 1
ATOM 10847 C C . VAL D 1 126 ? 35.304 -11.074 15.917 1.00 32.53 127 VAL D C 1
ATOM 10848 O O . VAL D 1 126 ? 35.426 -11.821 16.909 1.00 28.80 127 VAL D O 1
ATOM 10852 N N . GLU D 1 127 ? 36.062 -11.170 14.813 1.00 36.33 128 GLU D N 1
ATOM 10853 C CA . GLU D 1 127 ? 37.086 -12.231 14.770 1.00 31.02 128 GLU D CA 1
ATOM 10854 C C . GLU D 1 127 ? 38.171 -11.989 15.760 1.00 37.63 128 GLU D C 1
ATOM 10855 O O . GLU D 1 127 ? 38.658 -12.903 16.387 1.00 36.29 128 GLU D O 1
ATOM 10861 N N . TRP D 1 128 ? 38.510 -10.703 15.910 1.00 35.60 129 TRP D N 1
ATOM 10862 C CA . TRP D 1 128 ? 39.536 -10.258 16.820 1.00 28.74 129 TRP D CA 1
ATOM 10863 C C . TRP D 1 128 ? 39.185 -10.532 18.275 1.00 28.63 129 TRP D C 1
ATOM 10864 O O . TRP D 1 128 ? 39.993 -10.917 19.141 1.00 31.88 129 TRP D O 1
ATOM 10875 N N . ALA D 1 129 ? 37.930 -10.300 18.545 1.00 25.66 130 ALA D N 1
ATOM 10876 C CA . ALA D 1 1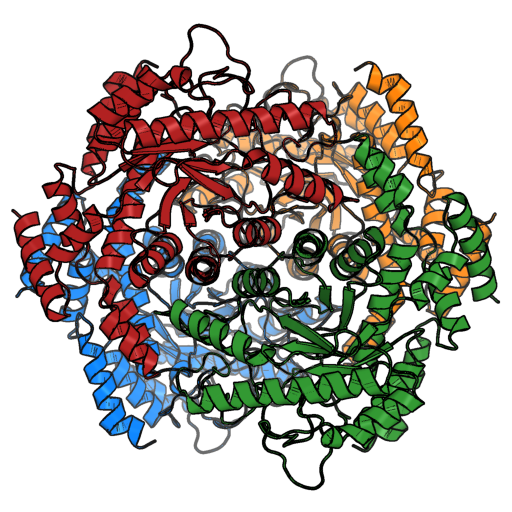29 ? 37.406 -10.495 19.890 1.00 30.38 130 ALA D CA 1
ATOM 10877 C C . ALA D 1 129 ? 37.470 -11.994 20.209 1.00 35.54 130 ALA D C 1
ATOM 10878 O O . ALA D 1 129 ? 37.909 -12.438 21.278 1.00 31.06 130 ALA D O 1
ATOM 10880 N N . LYS D 1 130 ? 37.078 -12.810 19.233 1.00 33.59 131 LYS D N 1
ATOM 10881 C CA . LYS D 1 130 ? 37.170 -14.261 19.427 1.00 37.51 131 LYS D CA 1
ATOM 10882 C C . LYS D 1 130 ? 38.586 -14.650 19.783 1.00 41.09 131 LYS D C 1
ATOM 10883 O O . LYS D 1 130 ? 38.880 -15.296 20.771 1.00 39.13 131 LYS D O 1
ATOM 10889 N N . ALA D 1 131 ? 39.481 -14.199 18.951 1.00 33.59 132 ALA D N 1
ATOM 10890 C CA . ALA D 1 131 ? 40.889 -14.456 19.169 1.00 30.62 132 ALA D CA 1
ATOM 10891 C C . ALA D 1 131 ? 41.384 -13.945 20.491 1.00 48.14 132 ALA D C 1
ATOM 10892 O O . ALA D 1 131 ? 42.371 -14.454 21.020 1.00 46.39 132 ALA D O 1
ATOM 10894 N N . ASN D 1 132 ? 40.750 -12.893 20.998 1.00 41.16 133 ASN D N 1
ATOM 10895 C CA . ASN D 1 132 ? 41.253 -12.352 22.222 1.00 31.35 133 ASN D CA 1
ATOM 10896 C C . ASN D 1 132 ? 40.391 -12.710 23.414 1.00 28.55 133 ASN D C 1
ATOM 10897 O O . ASN D 1 132 ? 40.576 -12.222 24.530 1.00 38.52 133 ASN D O 1
ATOM 10902 N N . GLN D 1 133 ? 39.419 -13.564 23.205 1.00 33.55 134 GLN D N 1
ATOM 10903 C CA . GLN D 1 133 ? 38.627 -13.947 24.359 1.00 46.74 134 GLN D CA 1
ATOM 10904 C C . GLN D 1 133 ? 37.991 -12.769 25.053 1.00 49.37 134 GLN D C 1
ATOM 10905 O O . GLN D 1 133 ? 38.014 -12.692 26.297 1.00 47.55 134 GLN D O 1
ATOM 10911 N N . LEU D 1 134 ? 37.433 -11.876 24.237 1.00 38.30 135 LEU D N 1
ATOM 10912 C CA . LEU D 1 134 ? 36.768 -10.668 24.734 1.00 39.91 135 LEU D CA 1
ATOM 10913 C C . LEU D 1 134 ? 35.261 -10.706 24.435 1.00 36.97 135 LEU D C 1
ATOM 10914 O O . LEU D 1 134 ? 34.840 -11.087 23.327 1.00 31.25 135 LEU D O 1
ATOM 10919 N N . GLY D 1 135 ? 34.448 -10.212 25.355 1.00 33.51 136 GLY D N 1
ATOM 10920 C CA . GLY D 1 135 ? 33.059 -10.100 24.962 1.00 24.94 136 GLY D CA 1
ATOM 10921 C C . GLY D 1 135 ? 32.978 -8.718 24.255 1.00 26.26 136 GLY D C 1
ATOM 10922 O O . GLY D 1 135 ? 33.839 -7.851 24.471 1.00 28.43 136 GLY D O 1
ATOM 10923 N N . LEU D 1 136 ? 31.966 -8.489 23.441 1.00 29.08 137 LEU D N 1
ATOM 10924 C CA . LEU D 1 136 ? 31.847 -7.194 22.789 1.00 27.99 137 LEU D CA 1
ATOM 10925 C C . LEU D 1 136 ? 30.525 -6.517 23.130 1.00 34.45 137 LEU D C 1
ATOM 10926 O O . LEU D 1 136 ? 29.463 -7.197 23.149 1.00 26.64 137 LEU D O 1
ATOM 10931 N N . ASP D 1 137 ? 30.614 -5.169 23.310 1.00 29.37 138 ASP D N 1
ATOM 10932 C CA . ASP D 1 137 ? 29.446 -4.331 23.561 1.00 28.89 138 ASP D CA 1
ATOM 10933 C C . ASP D 1 137 ? 29.334 -3.329 22.447 1.00 22.84 138 ASP D C 1
ATOM 10934 O O . ASP D 1 137 ? 30.295 -3.137 21.682 1.00 23.31 138 ASP D O 1
ATOM 10939 N N . PHE D 1 138 ? 28.154 -2.724 22.339 1.00 26.53 139 PHE D N 1
ATOM 10940 C CA . PHE D 1 138 ? 27.922 -1.816 21.244 1.00 25.21 139 PHE D CA 1
ATOM 10941 C C . PHE D 1 138 ? 27.104 -0.560 21.581 1.00 29.72 139 PHE D C 1
ATOM 10942 O O . PHE D 1 138 ? 26.463 -0.454 22.621 1.00 25.72 139 PHE D O 1
ATOM 10950 N N . ASN D 1 139 ? 27.139 0.387 20.622 1.00 27.34 140 ASN D N 1
ATOM 10951 C CA . ASN D 1 139 ? 26.479 1.715 20.700 1.00 23.60 140 ASN D CA 1
ATOM 10952 C C . ASN D 1 139 ? 26.243 2.386 19.348 1.00 21.71 140 ASN D C 1
ATOM 10953 O O . ASN D 1 139 ? 27.181 2.646 18.568 1.00 27.66 140 ASN D O 1
ATOM 10958 N N . PRO D 1 140 ? 24.971 2.726 19.077 1.00 26.49 141 PRO D N 1
ATOM 10959 C CA . PRO D 1 140 ? 24.670 3.509 17.909 1.00 22.71 141 PRO D CA 1
ATOM 10960 C C . PRO D 1 140 ? 25.409 4.852 18.149 1.00 36.16 141 PRO D C 1
ATOM 10961 O O . PRO D 1 140 ? 25.578 5.306 19.330 1.00 23.90 141 PRO D O 1
ATOM 10965 N N . SER D 1 141 ? 25.881 5.479 17.059 1.00 22.39 142 SER D N 1
ATOM 10966 C CA . SER D 1 141 ? 26.633 6.750 17.164 1.00 20.85 142 SER D CA 1
ATOM 10967 C C . SER D 1 141 ? 25.719 7.854 16.716 1.00 26.95 142 SER D C 1
ATOM 10968 O O . SER D 1 141 ? 25.387 8.001 15.540 1.00 26.75 142 SER D O 1
ATOM 10971 N N . CYS D 1 142 ? 25.209 8.559 17.675 1.00 28.56 143 CYS D N 1
ATOM 10972 C CA . CYS D 1 142 ? 24.288 9.581 17.310 1.00 27.34 143 CYS D CA 1
ATOM 10973 C C . CYS D 1 142 ? 24.918 10.976 17.427 1.00 32.90 143 CYS D C 1
ATOM 10974 O O . CYS D 1 142 ? 24.287 11.929 17.892 1.00 29.63 143 CYS D O 1
ATOM 10977 N N . PHE D 1 143 ? 26.153 11.153 17.029 1.00 27.23 144 PHE D N 1
ATOM 10978 C CA . PHE D 1 143 ? 26.686 12.488 17.115 1.00 22.15 144 PHE D CA 1
ATOM 10979 C C . PHE D 1 143 ? 27.689 12.616 16.028 1.00 28.79 144 PHE D C 1
ATOM 10980 O O . PHE D 1 143 ? 27.885 11.662 15.316 1.00 28.45 144 PHE D O 1
ATOM 10988 N N . SER D 1 144 ? 28.333 13.768 15.941 1.00 30.73 145 SER D N 1
ATOM 10989 C CA . SER D 1 144 ? 29.350 13.994 14.941 1.00 32.08 145 SER D CA 1
ATOM 10990 C C . SER D 1 144 ? 28.877 13.581 13.575 1.00 34.67 145 SER D C 1
ATOM 10991 O O . SER D 1 144 ? 29.510 12.775 12.859 1.00 27.50 145 SER D O 1
ATOM 10994 N N . HIS D 1 145 ? 27.716 14.121 13.225 1.00 29.57 146 HIS D N 1
ATOM 10995 C CA . HIS D 1 145 ? 27.126 13.817 11.941 1.00 23.74 146 HIS D CA 1
ATOM 10996 C C . HIS D 1 145 ? 26.274 15.021 11.499 1.00 34.28 146 HIS D C 1
ATOM 10997 O O . HIS D 1 145 ? 25.626 15.718 12.266 1.00 31.79 146 HIS D O 1
ATOM 11004 N N . PRO D 1 146 ? 26.304 15.314 10.238 1.00 33.99 147 PRO D N 1
ATOM 11005 C CA . PRO D 1 146 ? 25.521 16.401 9.706 1.00 27.16 147 PRO D CA 1
ATOM 11006 C C . PRO D 1 146 ? 24.047 16.333 10.160 1.00 27.64 147 PRO D C 1
ATOM 11007 O O . PRO D 1 146 ? 23.372 17.332 10.370 1.00 29.92 147 PRO D O 1
ATOM 11011 N N . LEU D 1 147 ? 23.528 15.136 10.301 1.00 28.31 148 LEU D N 1
ATOM 11012 C CA . LEU D 1 147 ? 22.147 14.997 10.710 1.00 28.78 148 LEU D CA 1
ATOM 11013 C C . LEU D 1 147 ? 21.919 15.099 12.200 1.00 30.77 148 LEU D C 1
ATOM 11014 O O . LEU D 1 147 ? 20.826 14.844 12.737 1.00 32.13 148 LEU D O 1
ATOM 11019 N N . SER D 1 148 ? 22.993 15.422 12.835 1.00 26.80 149 SER D N 1
ATOM 11020 C CA . SER D 1 148 ? 23.008 15.587 14.274 1.00 31.88 149 SER D CA 1
ATOM 11021 C C . SER D 1 148 ? 23.350 17.054 14.638 1.00 34.57 149 SER D C 1
ATOM 11022 O O . SER D 1 148 ? 23.310 17.487 15.824 1.00 37.19 149 SER D O 1
ATOM 11025 N N . ALA D 1 149 ? 23.633 17.838 13.555 1.00 26.82 150 ALA D N 1
ATOM 11026 C CA . ALA D 1 149 ? 24.071 19.230 13.647 1.00 33.72 150 ALA D CA 1
ATOM 11027 C C . ALA D 1 149 ? 23.224 20.173 14.432 1.00 32.50 150 ALA D C 1
ATOM 11028 O O . ALA D 1 149 ? 23.744 21.030 15.090 1.00 41.14 150 ALA D O 1
ATOM 11030 N N . ASP D 1 150 ? 21.923 19.998 14.361 1.00 32.91 151 ASP D N 1
ATOM 11031 C CA . ASP D 1 150 ? 20.975 20.830 15.061 1.00 33.49 151 ASP D CA 1
ATOM 11032 C C . ASP D 1 150 ? 20.881 20.536 16.530 1.00 33.48 151 ASP D C 1
ATOM 11033 O O . ASP D 1 150 ? 20.105 21.142 17.213 1.00 32.27 151 ASP D O 1
ATOM 11038 N N . GLY D 1 151 ? 21.607 19.573 17.050 1.00 28.65 152 GLY D N 1
ATOM 11039 C CA . GLY D 1 151 ? 21.495 19.260 18.484 1.00 22.75 152 GLY D CA 1
ATOM 11040 C C . GLY D 1 151 ? 20.368 18.290 18.767 1.00 24.09 152 GLY D C 1
ATOM 11041 O O . GLY D 1 151 ? 20.081 18.076 19.911 1.00 31.52 152 GLY D O 1
ATOM 11042 N N . PHE D 1 152 ? 19.701 17.707 17.756 1.00 26.10 153 PHE D N 1
ATOM 11043 C CA . PHE D 1 152 ? 18.591 16.729 17.966 1.00 23.95 153 PHE D CA 1
ATOM 11044 C C . PHE D 1 152 ? 18.770 15.588 17.033 1.00 29.10 153 PHE D C 1
ATOM 11045 O O . PHE D 1 152 ? 19.245 15.829 15.921 1.00 30.67 153 PHE D O 1
ATOM 11053 N N . THR D 1 153 ? 18.382 14.412 17.483 1.00 21.26 154 THR D N 1
ATOM 11054 C CA . THR D 1 153 ? 18.573 13.212 16.678 1.00 19.26 154 THR D CA 1
ATOM 11055 C C . THR D 1 153 ? 17.340 12.377 16.792 1.00 24.12 154 THR D C 1
ATOM 11056 O O . THR D 1 153 ? 16.451 12.591 15.965 1.00 18.19 154 THR D O 1
ATOM 11060 N N . LEU D 1 154 ? 17.288 11.508 17.822 1.00 19.80 155 LEU D N 1
ATOM 11061 C CA . LEU D 1 154 ? 16.081 10.748 18.013 1.00 19.22 155 LEU D CA 1
ATOM 11062 C C . LEU D 1 154 ? 14.839 11.584 18.379 1.00 27.29 155 LEU D C 1
ATOM 11063 O O . LEU D 1 154 ? 13.679 11.148 18.260 1.00 24.63 155 LEU D O 1
ATOM 11068 N N . SER D 1 155 ? 15.056 12.807 18.883 1.00 22.61 156 SER D N 1
ATOM 11069 C CA . SER D 1 155 ? 13.910 13.634 19.252 1.00 26.57 156 SER D CA 1
ATOM 11070 C C . SER D 1 155 ? 13.685 14.745 18.231 1.00 25.58 156 SER D C 1
ATOM 11071 O O . SER D 1 155 ? 12.855 15.661 18.393 1.00 24.92 156 SER D O 1
ATOM 11074 N N . HIS D 1 156 ? 14.465 14.687 17.179 1.00 22.95 157 HIS D N 1
ATOM 11075 C CA . HIS D 1 156 ? 14.341 15.710 16.163 1.00 25.65 157 HIS D CA 1
ATOM 11076 C C . HIS D 1 156 ? 12.920 15.809 15.725 1.00 30.17 157 HIS D C 1
ATOM 11077 O O . HIS D 1 156 ? 12.261 14.794 15.486 1.00 24.07 157 HIS D O 1
ATOM 11084 N N . ALA D 1 157 ? 12.477 17.024 15.558 1.00 25.94 158 ALA D N 1
ATOM 11085 C CA . ALA D 1 157 ? 11.128 17.283 15.091 1.00 24.63 158 ALA D CA 1
ATOM 11086 C C . ALA D 1 157 ? 10.990 16.909 13.610 1.00 32.27 158 ALA D C 1
ATOM 11087 O O . ALA D 1 157 ? 9.935 16.585 13.117 1.00 30.49 158 ALA D O 1
ATOM 11089 N N . ASP D 1 158 ? 12.065 16.958 12.870 1.00 24.88 159 ASP D N 1
ATOM 11090 C CA . ASP D 1 158 ? 11.937 16.596 11.477 1.00 27.20 159 ASP D CA 1
ATOM 11091 C C . ASP D 1 158 ? 11.794 15.089 11.352 1.00 28.56 159 ASP D C 1
ATOM 11092 O O . ASP D 1 158 ? 12.688 14.351 11.741 1.00 28.04 159 ASP D O 1
ATOM 11097 N N . ASP D 1 159 ? 10.646 14.651 10.838 1.00 27.75 160 ASP D N 1
ATOM 11098 C CA . ASP D 1 159 ? 10.310 13.229 10.689 1.00 32.97 160 ASP D CA 1
ATOM 11099 C C . ASP D 1 159 ? 11.361 12.368 10.046 1.00 28.33 160 ASP D C 1
ATOM 11100 O O . ASP D 1 159 ? 11.703 11.276 10.505 1.00 36.31 160 ASP D O 1
ATOM 11105 N N . SER D 1 160 ? 11.858 12.907 8.977 1.00 29.49 161 SER D N 1
ATOM 11106 C CA . SER D 1 160 ? 12.885 12.244 8.209 1.00 30.51 161 SER D CA 1
ATOM 11107 C C . SER D 1 160 ? 14.179 12.067 8.979 1.00 36.01 161 SER D C 1
ATOM 11108 O O . SER D 1 160 ? 14.708 10.949 8.999 1.00 31.80 161 SER D O 1
ATOM 11111 N N . ILE D 1 161 ? 14.644 13.157 9.631 1.00 27.61 162 ILE D N 1
ATOM 11112 C CA . ILE D 1 161 ? 15.869 13.093 10.424 1.00 28.53 162 ILE D CA 1
ATOM 11113 C C . ILE D 1 161 ? 15.713 12.069 11.515 1.00 28.08 162 ILE D C 1
ATOM 11114 O O . ILE D 1 161 ? 16.570 11.192 11.784 1.00 24.20 162 ILE D O 1
ATOM 11119 N N . ARG D 1 162 ? 14.564 12.243 12.110 1.00 22.74 163 ARG D N 1
ATOM 11120 C CA . ARG D 1 162 ? 14.195 11.400 13.171 1.00 22.99 163 ARG D CA 1
ATOM 11121 C C . ARG D 1 162 ? 14.254 9.960 12.736 1.00 29.78 163 ARG D C 1
ATOM 11122 O O . ARG D 1 162 ? 14.829 9.131 13.427 1.00 26.75 163 ARG D O 1
ATOM 11130 N N . GLN D 1 163 ? 13.680 9.703 11.548 1.00 33.31 164 GLN D N 1
ATOM 11131 C CA . GLN D 1 163 ? 13.658 8.375 11.009 1.00 29.28 164 GLN D CA 1
ATOM 11132 C C . GLN D 1 163 ? 15.029 7.789 10.758 1.00 28.56 164 GLN D C 1
ATOM 11133 O O . GLN D 1 163 ? 15.345 6.622 11.067 1.00 29.39 164 GLN D O 1
ATOM 11139 N N . PHE D 1 164 ? 15.872 8.622 10.199 1.00 21.81 165 PHE D N 1
ATOM 11140 C CA . PHE D 1 164 ? 17.209 8.188 9.972 1.00 23.67 165 PHE D CA 1
ATOM 11141 C C . PHE D 1 164 ? 17.892 7.720 11.238 1.00 33.52 165 PHE D C 1
ATOM 11142 O O . PHE D 1 164 ? 18.622 6.751 11.242 1.00 28.21 165 PHE D O 1
ATOM 11150 N N . TRP D 1 165 ? 17.698 8.449 12.314 1.00 30.31 166 TRP D N 1
ATOM 11151 C CA . TRP D 1 165 ? 18.329 8.035 13.549 1.00 29.24 166 TRP D CA 1
ATOM 11152 C C . TRP D 1 165 ? 17.678 6.745 14.119 1.00 22.76 166 TRP D C 1
ATOM 11153 O O . TRP D 1 165 ? 18.367 5.908 14.752 1.00 23.71 166 TRP D O 1
ATOM 11164 N N . ILE D 1 166 ? 16.342 6.632 13.935 1.00 24.88 167 ILE D N 1
ATOM 11165 C CA . ILE D 1 166 ? 15.673 5.465 14.424 1.00 26.02 167 ILE D CA 1
ATOM 11166 C C . ILE D 1 166 ? 16.229 4.288 13.664 1.00 33.01 167 ILE D C 1
ATOM 11167 O O . ILE D 1 166 ? 16.585 3.221 14.167 1.00 28.02 167 ILE D O 1
ATOM 11172 N N . ASP D 1 167 ? 16.381 4.519 12.406 1.00 21.52 168 ASP D N 1
ATOM 11173 C CA . ASP D 1 167 ? 16.933 3.427 11.602 1.00 27.42 168 ASP D CA 1
ATOM 11174 C C . ASP D 1 167 ? 18.354 2.995 11.993 1.00 28.27 168 ASP D C 1
ATOM 11175 O O . ASP D 1 167 ? 18.770 1.827 12.042 1.00 28.67 168 ASP D O 1
ATOM 11180 N N . HIS D 1 168 ? 19.160 3.973 12.284 1.00 25.37 169 HIS D N 1
ATOM 11181 C CA . HIS D 1 168 ? 20.500 3.631 12.679 1.00 25.01 169 HIS D CA 1
ATOM 11182 C C . HIS D 1 168 ? 20.494 2.843 13.970 1.00 25.65 169 HIS D C 1
ATOM 11183 O O . HIS D 1 168 ? 21.346 1.967 14.194 1.00 24.00 169 HIS D O 1
ATOM 11190 N N . CYS D 1 169 ? 19.543 3.190 14.837 1.00 21.55 170 CYS D N 1
ATOM 11191 C CA . CYS D 1 169 ? 19.495 2.511 16.112 1.00 24.01 170 CYS D CA 1
ATOM 11192 C C . CYS D 1 169 ? 19.037 1.089 15.917 1.00 26.69 170 CYS D C 1
ATOM 11193 O O . CYS D 1 169 ? 19.626 0.154 16.444 1.00 27.71 170 CYS D O 1
ATOM 11196 N N . LYS D 1 170 ? 17.971 0.931 15.143 1.00 23.56 171 LYS D N 1
ATOM 11197 C CA . LYS D 1 170 ? 17.444 -0.428 14.793 1.00 29.69 171 LYS D CA 1
ATOM 11198 C C . LYS D 1 170 ? 18.535 -1.363 14.189 1.00 26.31 171 LYS D C 1
ATOM 11199 O O . LYS D 1 170 ? 18.764 -2.548 14.548 1.00 29.28 171 LYS D O 1
ATOM 11205 N N . ALA D 1 171 ? 19.283 -0.764 13.245 1.00 24.64 172 ALA D N 1
ATOM 11206 C CA . ALA D 1 171 ? 20.401 -1.481 12.629 1.00 25.72 172 ALA D CA 1
ATOM 11207 C C . ALA D 1 171 ? 21.442 -1.848 13.665 1.00 34.08 172 ALA D C 1
ATOM 11208 O O . ALA D 1 171 ? 22.047 -2.941 13.632 1.00 31.28 172 ALA D O 1
ATOM 11210 N N . SER D 1 172 ? 21.674 -0.899 14.586 1.00 31.11 173 SER D N 1
ATOM 11211 C CA . SER D 1 172 ? 22.712 -1.142 15.597 1.00 23.14 173 SER D CA 1
ATOM 11212 C C . SER D 1 172 ? 22.362 -2.309 16.484 1.00 20.08 173 SER D C 1
ATOM 11213 O O . SER D 1 172 ? 23.266 -3.005 16.924 1.00 28.23 173 SER D O 1
ATOM 11216 N N . ARG D 1 173 ? 21.061 -2.486 16.755 1.00 23.25 174 ARG D N 1
ATOM 11217 C CA . ARG D 1 173 ? 20.610 -3.593 17.587 1.00 29.12 174 ARG D CA 1
ATOM 11218 C C . ARG D 1 173 ? 21.022 -4.923 16.932 1.00 30.86 174 ARG D C 1
ATOM 11219 O O . ARG D 1 173 ? 21.480 -5.870 17.600 1.00 31.26 174 ARG D O 1
ATOM 11227 N N . ARG D 1 174 ? 20.905 -4.952 15.610 1.00 31.14 175 ARG D N 1
ATOM 11228 C CA . ARG D 1 174 ? 21.236 -6.124 14.794 1.00 25.60 175 ARG D CA 1
ATOM 11229 C C . ARG D 1 174 ? 22.710 -6.396 14.868 1.00 30.59 175 ARG D C 1
ATOM 11230 O O . ARG D 1 174 ? 23.115 -7.548 15.186 1.00 34.22 175 ARG D O 1
ATOM 11238 N N . VAL D 1 175 ? 23.536 -5.361 14.679 1.00 26.75 176 VAL D N 1
ATOM 11239 C CA . VAL D 1 175 ? 24.965 -5.669 14.848 1.00 25.81 176 VAL D CA 1
ATOM 11240 C C . VAL D 1 175 ? 25.266 -6.240 16.229 1.00 29.81 176 VAL D C 1
ATOM 11241 O O . VAL D 1 175 ? 26.001 -7.210 16.413 1.00 27.62 176 VAL D O 1
ATOM 11245 N N . SER D 1 176 ? 24.640 -5.627 17.236 1.00 25.31 177 SER D N 1
ATOM 11246 C CA . SER D 1 176 ? 24.831 -6.032 18.617 1.00 25.36 177 SER D CA 1
ATOM 11247 C C . SER D 1 176 ? 24.440 -7.488 18.795 1.00 22.51 177 SER D C 1
ATOM 11248 O O . SER D 1 176 ? 25.148 -8.283 19.433 1.00 25.16 177 SER D O 1
ATOM 11251 N N . ALA D 1 177 ? 23.265 -7.813 18.265 1.00 26.93 178 ALA D N 1
ATOM 11252 C CA . ALA D 1 177 ? 22.759 -9.186 18.421 1.00 29.11 178 ALA D CA 1
ATOM 11253 C C . ALA D 1 177 ? 23.694 -10.229 17.763 1.00 39.82 178 ALA D C 1
ATOM 11254 O O . ALA D 1 177 ? 23.933 -11.372 18.244 1.00 33.79 178 ALA D O 1
ATOM 11256 N N . TYR D 1 178 ? 24.281 -9.780 16.656 1.00 29.64 179 TYR D N 1
ATOM 11257 C CA . TYR D 1 178 ? 25.239 -10.576 15.974 1.00 23.90 179 TYR D CA 1
ATOM 11258 C C . TYR D 1 178 ? 26.439 -10.826 16.883 1.00 38.11 179 TYR D C 1
ATOM 11259 O O . TYR D 1 178 ? 26.973 -11.928 16.991 1.00 33.75 179 TYR D O 1
ATOM 11268 N N . PHE D 1 179 ? 26.888 -9.765 17.552 1.00 31.79 180 PHE D N 1
ATOM 11269 C CA . PHE D 1 179 ? 28.014 -9.920 18.442 1.00 25.12 180 PHE D CA 1
ATOM 11270 C C . PHE D 1 179 ? 27.712 -11.006 19.472 1.00 26.35 180 PHE D C 1
ATOM 11271 O O . PHE D 1 179 ? 28.498 -11.908 19.759 1.00 26.85 180 PHE D O 1
ATOM 11279 N N . GLY D 1 180 ? 26.566 -10.864 20.131 1.00 25.84 181 GLY D N 1
ATOM 11280 C CA . GLY D 1 180 ? 26.215 -11.858 21.137 1.00 29.05 181 GLY D CA 1
ATOM 11281 C C . GLY D 1 180 ? 26.155 -13.251 20.475 1.00 45.36 181 GLY D C 1
ATOM 11282 O O . GLY D 1 180 ? 26.746 -14.181 20.969 1.00 31.40 181 GLY D O 1
ATOM 11283 N N . GLU D 1 181 ? 25.479 -13.395 19.320 1.00 34.44 182 GLU D N 1
ATOM 11284 C CA . GLU D 1 181 ? 25.425 -14.706 18.664 1.00 34.76 182 GLU D CA 1
ATOM 11285 C C . GLU D 1 181 ? 26.810 -15.245 18.475 1.00 38.63 182 GLU D C 1
ATOM 11286 O O . GLU D 1 181 ? 27.143 -16.335 18.933 1.00 37.62 182 GLU D O 1
ATOM 11292 N N . GLN D 1 182 ? 27.619 -14.466 17.796 1.00 31.15 183 GLN D N 1
ATOM 11293 C CA . GLN D 1 182 ? 28.964 -14.913 17.593 1.00 29.25 183 GLN D CA 1
ATOM 11294 C C . GLN D 1 182 ? 29.812 -15.066 18.807 1.00 38.44 183 GLN D C 1
ATOM 11295 O O . GLN D 1 182 ? 30.727 -15.853 18.685 1.00 32.24 183 GLN D O 1
ATOM 11301 N N . LEU D 1 183 ? 29.612 -14.318 19.881 1.00 29.00 184 LEU D N 1
ATOM 11302 C CA . LEU D 1 183 ? 30.592 -14.454 20.935 1.00 30.89 184 LEU D CA 1
ATOM 11303 C C . LEU D 1 183 ? 30.095 -15.256 22.046 1.00 32.96 184 LEU D C 1
ATOM 11304 O O . LEU D 1 183 ? 30.777 -15.634 22.955 1.00 25.95 184 LEU D O 1
ATOM 11309 N N . GLY D 1 184 ? 28.851 -15.498 22.010 1.00 27.93 185 GLY D N 1
ATOM 11310 C CA . GLY D 1 184 ? 28.341 -16.287 23.122 1.00 29.24 185 GLY D CA 1
ATOM 11311 C C . GLY D 1 184 ? 28.151 -15.564 24.450 1.00 46.49 185 GLY D C 1
ATOM 11312 O O . GLY D 1 184 ? 28.144 -16.154 25.539 1.00 37.46 185 GLY D O 1
ATOM 11313 N N . THR D 1 185 ? 28.010 -14.272 24.345 1.00 42.35 186 THR D N 1
ATOM 11314 C CA . THR D 1 185 ? 27.786 -13.443 25.474 1.00 24.64 186 THR D CA 1
ATOM 11315 C C . THR D 1 185 ? 27.062 -12.274 24.881 1.00 29.70 186 THR D C 1
ATOM 11316 O O . THR D 1 185 ? 27.480 -11.722 23.836 1.00 34.05 186 THR D O 1
ATOM 11320 N N . PRO D 1 186 ? 25.943 -11.963 25.483 1.00 26.29 187 PRO D N 1
ATOM 11321 C CA . PRO D 1 186 ? 25.162 -10.893 24.959 1.00 26.38 187 PRO D CA 1
ATOM 11322 C C . PRO D 1 186 ? 25.962 -9.574 24.962 1.00 28.25 187 PRO D C 1
ATOM 11323 O O . PRO D 1 186 ? 26.756 -9.250 25.867 1.00 26.77 187 PRO D O 1
ATOM 11327 N N . SER D 1 187 ? 25.733 -8.819 23.886 1.00 28.75 188 SER D N 1
ATOM 11328 C CA . SER D 1 187 ? 26.333 -7.477 23.725 1.00 30.74 188 SER D CA 1
ATOM 11329 C C . SER D 1 187 ? 25.357 -6.424 24.352 1.00 34.62 188 SER D C 1
ATOM 11330 O O . SER D 1 187 ? 24.135 -6.321 24.018 1.00 28.25 188 SER D O 1
ATOM 11333 N N . VAL D 1 188 ? 25.883 -5.605 25.269 1.00 28.23 189 VAL D N 1
ATOM 11334 C CA . VAL D 1 188 ? 24.983 -4.632 25.796 1.00 31.54 189 VAL D CA 1
ATOM 11335 C C . VAL D 1 188 ? 25.038 -3.454 24.842 1.00 23.58 189 VAL D C 1
ATOM 11336 O O . VAL D 1 188 ? 26.129 -2.892 24.726 1.00 24.07 189 VAL D O 1
ATOM 11340 N N . MET D 1 189 ? 23.895 -3.094 24.221 1.00 23.47 190 MET D N 1
ATOM 11341 C CA . MET D 1 189 ? 23.869 -1.967 23.301 1.00 22.14 190 MET D CA 1
ATOM 11342 C C . MET D 1 189 ? 23.231 -0.742 23.913 1.00 24.02 190 MET D C 1
ATOM 11343 O O . MET D 1 189 ? 22.007 -0.673 23.981 1.00 20.64 190 MET D O 1
ATOM 11348 N N . ASN D 1 190 ? 24.100 0.234 24.285 1.00 25.82 191 ASN D N 1
ATOM 11349 C CA . ASN D 1 190 ? 23.718 1.483 24.939 1.00 24.30 191 ASN D CA 1
ATOM 11350 C C . ASN D 1 190 ? 23.232 2.595 23.989 1.00 22.79 191 ASN D C 1
ATOM 11351 O O . ASN D 1 190 ? 23.837 2.832 22.930 1.00 25.21 191 ASN D O 1
ATOM 11356 N N . ILE D 1 191 ? 22.129 3.224 24.344 1.00 17.76 192 ILE D N 1
ATOM 11357 C CA . ILE D 1 191 ? 21.676 4.303 23.525 1.00 19.85 192 ILE D CA 1
ATOM 11358 C C . ILE D 1 191 ? 21.926 5.610 24.265 1.00 27.57 192 ILE D C 1
ATOM 11359 O O . ILE D 1 191 ? 21.412 5.869 25.344 1.00 23.98 192 ILE D O 1
ATOM 11364 N N . TRP D 1 192 ? 22.790 6.439 23.716 1.00 23.77 193 TRP D N 1
ATOM 11365 C CA . TRP D 1 192 ? 23.078 7.753 24.293 1.00 24.82 193 TRP D CA 1
ATOM 11366 C C . TRP D 1 192 ? 22.901 8.725 23.143 1.00 23.40 193 TRP D C 1
ATOM 11367 O O . TRP D 1 192 ? 23.343 8.403 22.062 1.00 28.02 193 TRP D O 1
ATOM 11378 N N . ILE D 1 193 ? 22.219 9.846 23.338 1.00 22.81 194 ILE D N 1
ATOM 11379 C CA . ILE D 1 193 ? 21.996 10.874 22.285 1.00 23.07 194 ILE D CA 1
ATOM 11380 C C . ILE D 1 193 ? 22.306 12.225 22.878 1.00 25.87 194 ILE D C 1
ATOM 11381 O O . ILE D 1 193 ? 22.258 12.402 24.084 1.00 21.12 194 ILE D O 1
ATOM 11386 N N . PRO D 1 194 ? 22.697 13.174 22.078 1.00 26.23 195 PRO D N 1
ATOM 11387 C CA . PRO D 1 194 ? 23.113 14.458 22.695 1.00 25.92 195 PRO D CA 1
ATOM 11388 C C . PRO D 1 194 ? 21.963 15.465 22.860 1.00 28.13 195 PRO D C 1
ATOM 11389 O O . PRO D 1 194 ? 22.158 16.527 23.508 1.00 21.54 195 PRO D O 1
ATOM 11393 N N . ASP D 1 195 ? 20.817 15.121 22.222 1.00 22.22 196 ASP D N 1
ATOM 11394 C CA . ASP D 1 195 ? 19.670 15.972 22.166 1.00 14.63 196 ASP D CA 1
ATOM 11395 C C . ASP D 1 195 ? 19.476 16.820 23.399 1.00 24.77 196 ASP D C 1
ATOM 11396 O O . ASP D 1 195 ? 19.395 16.316 24.541 1.00 16.60 196 ASP D O 1
ATOM 11401 N N . GLY D 1 196 ? 19.372 18.109 23.121 1.00 20.19 197 GLY D N 1
ATOM 11402 C CA . GLY D 1 196 ? 19.183 19.117 24.151 1.00 17.99 197 GLY D CA 1
ATOM 11403 C C . GLY D 1 196 ? 19.245 20.548 23.565 1.00 20.93 197 GLY D C 1
ATOM 11404 O O . GLY D 1 196 ? 19.344 20.736 22.342 1.00 28.29 197 GLY D O 1
ATOM 11405 N N . MET D 1 197 ? 19.178 21.545 24.470 1.00 21.20 198 MET D N 1
ATOM 11406 C CA . MET D 1 197 ? 19.240 22.951 24.123 1.00 25.08 198 MET D CA 1
ATOM 11407 C C . MET D 1 197 ? 20.277 23.663 24.975 1.00 25.37 198 MET D C 1
ATOM 11408 O O . MET D 1 197 ? 20.368 23.445 26.162 1.00 25.00 198 MET D O 1
ATOM 11413 N N . LYS D 1 198 ? 21.036 24.527 24.338 1.00 21.08 199 LYS D N 1
ATOM 11414 C CA . LYS D 1 198 ? 22.024 25.294 25.029 1.00 15.17 199 LYS D CA 1
ATOM 11415 C C . LYS D 1 198 ? 21.351 26.314 25.989 1.00 21.65 199 LYS D C 1
ATOM 11416 O O . LYS D 1 198 ? 21.861 26.484 27.099 1.00 26.84 199 LYS D O 1
ATOM 11422 N N . ASP D 1 199 ? 20.236 26.977 25.568 1.00 14.77 200 ASP D N 1
ATOM 11423 C CA . ASP D 1 199 ? 19.629 27.978 26.389 1.00 19.88 200 ASP D CA 1
ATOM 11424 C C . ASP D 1 199 ? 18.207 27.744 26.815 1.00 26.77 200 ASP D C 1
ATOM 11425 O O . ASP D 1 199 ? 17.616 26.685 26.640 1.00 18.94 200 ASP D O 1
ATOM 11430 N N . ILE D 1 200 ? 17.688 28.800 27.428 1.00 21.94 201 ILE D N 1
ATOM 11431 C CA . ILE D 1 200 ? 16.372 28.757 27.968 1.00 20.26 201 ILE D CA 1
ATOM 11432 C C . ILE D 1 200 ? 15.398 28.180 26.999 1.00 26.22 201 ILE D C 1
ATOM 11433 O O . ILE D 1 200 ? 15.173 28.740 25.964 1.00 22.79 201 ILE D O 1
ATOM 11438 N N . THR D 1 201 ? 14.780 27.068 27.389 1.00 19.61 202 THR D N 1
ATOM 11439 C CA . THR D 1 201 ? 13.868 26.382 26.505 1.00 21.96 202 THR D CA 1
ATOM 11440 C C . THR D 1 201 ? 12.385 26.570 26.806 1.00 26.19 202 THR D C 1
ATOM 11441 O O . THR D 1 201 ? 12.003 26.556 27.957 1.00 24.14 202 THR D O 1
ATOM 11445 N N . VAL D 1 202 ? 11.588 26.671 25.774 1.00 18.79 203 VAL D N 1
ATOM 11446 C CA . VAL D 1 202 ? 10.133 26.862 25.908 1.00 19.33 203 VAL D CA 1
ATOM 11447 C C . VAL D 1 202 ? 9.402 25.562 26.006 1.00 19.28 203 VAL D C 1
ATOM 11448 O O . VAL D 1 202 ? 8.563 25.384 26.853 1.00 20.71 203 VAL D O 1
ATOM 11452 N N . ASP D 1 203 ? 9.735 24.655 25.121 1.00 18.11 204 ASP D N 1
ATOM 11453 C CA . ASP D 1 203 ? 9.082 23.369 25.152 1.00 17.87 204 ASP D CA 1
ATOM 11454 C C . ASP D 1 203 ? 9.938 22.122 25.362 1.00 23.33 204 ASP D C 1
ATOM 11455 O O . ASP D 1 203 ? 10.370 21.450 24.417 1.00 21.31 204 ASP D O 1
ATOM 11460 N N . ARG D 1 204 ? 10.053 21.740 26.625 1.00 22.56 205 ARG D N 1
ATOM 11461 C CA . ARG D 1 204 ? 10.796 20.577 27.030 1.00 22.80 205 ARG D CA 1
ATOM 11462 C C . ARG D 1 204 ? 10.063 19.290 26.814 1.00 30.10 205 ARG D C 1
ATOM 11463 O O . ARG D 1 204 ? 10.694 18.229 26.869 1.00 20.18 205 ARG D O 1
ATOM 11471 N N . LEU D 1 205 ? 8.743 19.384 26.669 1.00 25.17 206 LEU D N 1
ATOM 11472 C CA . LEU D 1 205 ? 7.885 18.215 26.537 1.00 22.21 206 LEU D CA 1
ATOM 11473 C C . LEU D 1 205 ? 7.897 17.472 25.209 1.00 21.03 206 LEU D C 1
ATOM 11474 O O . LEU D 1 205 ? 8.203 16.289 25.121 1.00 26.51 206 LEU D O 1
ATOM 11479 N N . ALA D 1 206 ? 7.572 18.202 24.185 1.00 17.73 207 ALA D N 1
ATOM 11480 C CA . ALA D 1 206 ? 7.505 17.685 22.839 1.00 22.40 207 ALA D CA 1
ATOM 11481 C C . ALA D 1 206 ? 8.682 16.790 22.429 1.00 25.51 207 ALA D C 1
ATOM 11482 O O . ALA D 1 206 ? 8.490 15.683 21.883 1.00 25.74 207 ALA D O 1
ATOM 11484 N N . PRO D 1 207 ? 9.902 17.310 22.658 1.00 23.37 208 PRO D N 1
ATOM 11485 C CA . PRO D 1 207 ? 11.016 16.510 22.288 1.00 22.16 208 PRO D CA 1
ATOM 11486 C C . PRO D 1 207 ? 11.013 15.179 23.055 1.00 23.49 208 PRO D C 1
ATOM 11487 O O . PRO D 1 207 ? 11.479 14.115 22.603 1.00 21.25 208 PRO D O 1
ATOM 11491 N N . ARG D 1 208 ? 10.545 15.297 24.298 1.00 21.82 209 ARG D N 1
ATOM 11492 C CA . ARG D 1 208 ? 10.547 14.130 25.161 1.00 23.41 209 ARG D CA 1
ATOM 11493 C C . ARG D 1 208 ? 9.557 13.114 24.649 1.00 23.04 209 ARG D C 1
ATOM 11494 O O . ARG D 1 208 ? 9.807 11.921 24.624 1.00 20.14 209 ARG D O 1
ATOM 11502 N N . GLN D 1 209 ? 8.470 13.666 24.145 1.00 25.55 210 GLN D N 1
ATOM 11503 C CA . GLN D 1 209 ? 7.430 12.889 23.521 1.00 21.56 210 GLN D CA 1
ATOM 11504 C C . GLN D 1 209 ? 7.931 12.170 22.292 1.00 28.08 210 GLN D C 1
ATOM 11505 O O . GLN D 1 209 ? 7.709 10.955 22.142 1.00 25.85 210 GLN D O 1
ATOM 11511 N N . ARG D 1 210 ? 8.659 12.905 21.460 1.00 19.34 211 ARG D N 1
ATOM 11512 C CA . ARG D 1 210 ? 9.232 12.292 20.269 1.00 22.60 211 ARG D CA 1
ATOM 11513 C C . ARG D 1 210 ? 10.292 11.233 20.577 1.00 28.82 211 ARG D C 1
ATOM 11514 O O . ARG D 1 210 ? 10.436 10.221 19.904 1.00 26.61 211 ARG D O 1
ATOM 11522 N N . LEU D 1 211 ? 11.083 11.498 21.595 1.00 25.12 212 LEU D N 1
ATOM 11523 C CA . LEU D 1 211 ? 12.136 10.595 21.975 1.00 21.82 212 LEU D CA 1
ATOM 11524 C C . LEU D 1 211 ? 11.476 9.305 22.420 1.00 25.96 212 LEU D C 1
ATOM 11525 O O . LEU D 1 211 ? 11.990 8.200 22.076 1.00 27.86 212 LEU D O 1
ATOM 11530 N N . LEU D 1 212 ? 10.394 9.446 23.262 1.00 24.46 213 LEU D N 1
ATOM 11531 C CA . LEU D 1 212 ? 9.646 8.261 23.804 1.00 26.21 213 LEU D CA 1
ATOM 11532 C C . LEU D 1 212 ? 9.202 7.303 22.674 1.00 28.68 213 LEU D C 1
ATOM 11533 O O . LEU D 1 212 ? 9.428 6.080 22.710 1.00 23.06 213 LEU D O 1
ATOM 11538 N N . ALA D 1 213 ? 8.542 7.936 21.693 1.00 22.39 214 ALA D N 1
ATOM 11539 C CA . ALA D 1 213 ? 8.000 7.245 20.533 1.00 23.84 214 ALA D CA 1
ATOM 11540 C C . ALA D 1 213 ? 9.080 6.562 19.731 1.00 28.51 214 ALA D C 1
ATOM 11541 O O . ALA D 1 213 ? 9.052 5.335 19.427 1.00 31.32 214 ALA D O 1
ATOM 11543 N N . ALA D 1 214 ? 10.119 7.338 19.449 1.00 26.19 215 ALA D N 1
ATOM 11544 C CA . ALA D 1 214 ? 11.246 6.778 18.710 1.00 22.69 215 ALA D CA 1
ATOM 11545 C C . ALA D 1 214 ? 11.894 5.615 19.408 1.00 29.26 215 ALA D C 1
ATOM 11546 O O . ALA D 1 214 ? 12.228 4.682 18.734 1.00 26.27 215 ALA D O 1
ATOM 11548 N N . LEU D 1 215 ? 12.113 5.679 20.722 1.00 18.99 216 LEU D N 1
ATOM 11549 C CA . LEU D 1 215 ? 12.781 4.586 21.376 1.00 18.93 216 LEU D CA 1
ATOM 11550 C C . LEU D 1 215 ? 11.934 3.338 21.267 1.00 29.12 216 LEU D C 1
ATOM 11551 O O . LEU D 1 215 ? 12.424 2.251 21.041 1.00 22.40 216 LEU D O 1
ATOM 11556 N N . ASP D 1 216 ? 10.617 3.529 21.450 1.00 22.86 217 ASP D N 1
ATOM 11557 C CA . ASP D 1 216 ? 9.737 2.392 21.359 1.00 21.74 217 ASP D CA 1
ATOM 11558 C C . ASP D 1 216 ? 9.878 1.762 20.000 1.00 28.47 217 ASP D C 1
ATOM 11559 O O . ASP D 1 216 ? 9.936 0.521 19.849 1.00 34.80 217 ASP D O 1
ATOM 11564 N N . GLU D 1 217 ? 9.916 2.623 18.984 1.00 27.69 218 GLU D N 1
ATOM 11565 C CA . GLU D 1 217 ? 10.103 2.044 17.695 1.00 23.80 218 GLU D CA 1
ATOM 11566 C C . GLU D 1 217 ? 11.480 1.373 17.627 1.00 30.62 218 GLU D C 1
ATOM 11567 O O . GLU D 1 217 ? 11.652 0.231 17.202 1.00 30.87 218 GLU D O 1
ATOM 11573 N N . VAL D 1 218 ? 12.521 2.058 18.067 1.00 28.48 219 VAL D N 1
ATOM 11574 C CA . VAL D 1 218 ? 13.838 1.434 17.986 1.00 21.58 219 VAL D CA 1
ATOM 11575 C C . VAL D 1 218 ? 13.907 0.055 18.644 1.00 31.73 219 VAL D C 1
ATOM 11576 O O . VAL D 1 218 ? 14.631 -0.838 18.239 1.00 28.67 219 VAL D O 1
ATOM 11580 N N . ILE D 1 219 ? 13.166 -0.174 19.696 1.00 24.50 220 ILE D N 1
ATOM 11581 C CA . ILE D 1 219 ? 13.339 -1.470 20.295 1.00 25.65 220 ILE D CA 1
ATOM 11582 C C . ILE D 1 219 ? 12.240 -2.419 19.937 1.00 26.41 220 ILE D C 1
ATOM 11583 O O . ILE D 1 219 ? 12.122 -3.480 20.561 1.00 33.05 220 ILE D O 1
ATOM 11588 N N . SER D 1 220 ? 11.457 -2.024 18.975 1.00 22.68 221 SER D N 1
ATOM 11589 C CA . SER D 1 220 ? 10.316 -2.822 18.553 1.00 30.38 221 SER D CA 1
ATOM 11590 C C . SER D 1 220 ? 10.621 -4.270 18.085 1.00 30.55 221 SER D C 1
ATOM 11591 O O . SER D 1 220 ? 9.871 -5.199 18.356 1.00 29.05 221 SER D O 1
ATOM 11594 N N . GLU D 1 221 ? 11.710 -4.436 17.354 1.00 33.01 222 GLU D N 1
ATOM 11595 C CA . GLU D 1 221 ? 12.113 -5.714 16.873 1.00 26.68 222 GLU D CA 1
ATOM 11596 C C . GLU D 1 221 ? 12.599 -6.570 18.016 1.00 33.15 222 GLU D C 1
ATOM 11597 O O . GLU D 1 221 ? 13.560 -6.257 18.649 1.00 29.06 222 GLU D O 1
ATOM 11603 N N . LYS D 1 222 ? 11.952 -7.674 18.290 1.00 33.84 223 LYS D N 1
ATOM 11604 C CA . LYS D 1 222 ? 12.414 -8.497 19.386 1.00 37.32 223 LYS D CA 1
ATOM 11605 C C . LYS D 1 222 ? 13.629 -9.327 19.020 1.00 38.01 223 LYS D C 1
ATOM 11606 O O . LYS D 1 222 ? 13.638 -10.027 17.985 1.00 43.58 223 LYS D O 1
ATOM 11612 N N . LEU D 1 223 ? 14.643 -9.212 19.901 1.00 32.75 224 LEU D N 1
ATOM 11613 C CA . LEU D 1 223 ? 15.947 -9.884 19.769 1.00 26.98 224 LEU D CA 1
ATOM 11614 C C . LEU D 1 223 ? 16.267 -10.891 20.890 1.00 35.93 224 LEU D C 1
ATOM 11615 O O . LEU D 1 223 ? 15.730 -10.804 21.997 1.00 43.67 224 LEU D O 1
ATOM 11620 N N . ASN D 1 224 ? 17.191 -11.831 20.618 1.00 33.03 225 ASN D N 1
ATOM 11621 C CA . ASN D 1 224 ? 17.524 -12.771 21.625 1.00 28.62 225 ASN D CA 1
ATOM 11622 C C . ASN D 1 224 ? 18.326 -12.179 22.752 1.00 33.65 225 ASN D C 1
ATOM 11623 O O . ASN D 1 224 ? 19.524 -11.837 22.611 1.00 26.00 225 ASN D O 1
ATOM 11628 N N . PRO D 1 225 ? 17.645 -12.182 23.899 1.00 29.32 226 PRO D N 1
ATOM 11629 C CA . PRO D 1 225 ? 18.180 -11.680 25.152 1.00 30.15 226 PRO D CA 1
ATOM 11630 C C . PRO D 1 225 ? 19.489 -12.330 25.450 1.00 35.11 226 PRO D C 1
ATOM 11631 O O . PRO D 1 225 ? 20.306 -11.814 26.212 1.00 36.20 226 PRO D O 1
ATOM 11635 N N . ALA D 1 226 ? 19.662 -13.500 24.840 1.00 30.92 227 ALA D N 1
ATOM 11636 C CA . ALA D 1 226 ? 20.902 -14.190 25.088 1.00 29.08 227 ALA D CA 1
ATOM 11637 C C . ALA D 1 226 ? 22.019 -13.578 24.273 1.00 25.85 227 ALA D C 1
ATOM 11638 O O . ALA D 1 226 ? 23.227 -13.835 24.468 1.00 31.79 227 ALA D O 1
ATOM 11640 N N . HIS D 1 227 ? 21.589 -12.793 23.294 1.00 26.86 228 HIS D N 1
ATOM 11641 C CA . HIS D 1 227 ? 22.631 -12.189 22.464 1.00 29.91 228 HIS D CA 1
ATOM 11642 C C . HIS D 1 227 ? 22.679 -10.704 22.530 1.00 33.57 228 HIS D C 1
ATOM 11643 O O . HIS D 1 227 ? 23.706 -10.105 22.132 1.00 30.96 228 HIS D O 1
ATOM 11650 N N . HIS D 1 228 ? 21.568 -10.145 22.976 1.00 27.78 229 HIS D N 1
ATOM 11651 C CA . HIS D 1 228 ? 21.449 -8.702 22.957 1.00 26.42 229 HIS D CA 1
ATOM 11652 C C . HIS D 1 228 ? 20.624 -8.036 24.021 1.00 30.73 229 HIS D C 1
ATOM 11653 O O . HIS D 1 228 ? 19.497 -8.446 24.241 1.00 29.30 229 HIS D O 1
ATOM 11660 N N . ILE D 1 229 ? 21.197 -6.962 24.636 1.00 33.81 230 ILE D N 1
ATOM 11661 C CA . ILE D 1 229 ? 20.541 -6.147 25.658 1.00 26.20 230 ILE D CA 1
ATOM 11662 C C . ILE D 1 229 ? 20.513 -4.649 25.245 1.00 26.03 230 ILE D C 1
ATOM 11663 O O . ILE D 1 229 ? 21.565 -4.077 24.827 1.00 23.13 230 ILE D O 1
ATOM 11668 N N . ASP D 1 230 ? 19.327 -4.025 25.399 1.00 23.07 231 ASP D N 1
ATOM 11669 C CA . ASP D 1 230 ? 19.168 -2.597 25.125 1.00 27.65 231 ASP D CA 1
ATOM 11670 C C . ASP D 1 230 ? 19.342 -1.815 26.433 1.00 30.12 231 ASP D C 1
ATOM 11671 O O . ASP D 1 230 ? 18.730 -2.266 27.390 1.00 25.27 231 ASP D O 1
ATOM 11676 N N . ALA D 1 231 ? 20.143 -0.705 26.465 1.00 27.94 232 ALA D N 1
ATOM 11677 C CA . ALA D 1 231 ? 20.375 0.176 27.616 1.00 25.67 232 ALA D CA 1
ATOM 11678 C C . ALA D 1 231 ? 20.213 1.669 27.172 1.00 29.38 232 ALA D C 1
ATOM 11679 O O . ALA D 1 231 ? 20.497 2.057 26.025 1.00 22.70 232 ALA D O 1
ATOM 11681 N N . VAL D 1 232 ? 19.674 2.500 28.081 1.00 25.19 233 VAL D N 1
ATOM 11682 C CA . VAL D 1 232 ? 19.486 3.887 27.806 1.00 19.34 233 VAL D CA 1
ATOM 11683 C C . VAL D 1 232 ? 20.226 4.679 28.838 1.00 25.65 233 VAL D C 1
ATOM 11684 O O . VAL D 1 232 ? 20.141 4.380 30.034 1.00 21.45 233 VAL D O 1
ATOM 11688 N N . GLU D 1 233 ? 20.957 5.686 28.334 1.00 21.97 234 GLU D N 1
ATOM 11689 C CA . GLU D 1 233 ? 21.794 6.521 29.184 1.00 24.10 234 GLU D CA 1
ATOM 11690 C C . GLU D 1 233 ? 21.416 8.007 29.316 1.00 27.55 234 GLU D C 1
ATOM 11691 O O . GLU D 1 233 ? 21.472 8.726 28.329 1.00 20.09 234 GLU D O 1
ATOM 11697 N N . SER D 1 234 ? 21.037 8.408 30.541 1.00 21.45 235 SER D N 1
ATOM 11698 C CA . SER D 1 234 ? 20.693 9.786 30.818 1.00 24.84 235 SER D CA 1
ATOM 11699 C C . SER D 1 234 ? 21.996 10.572 30.893 1.00 22.66 235 SER D C 1
ATOM 11700 O O . SER D 1 234 ? 23.145 10.006 31.045 1.00 19.91 235 SER D O 1
ATOM 11703 N N . LYS D 1 235 ? 21.752 11.891 30.825 1.00 23.85 236 LYS D N 1
ATOM 11704 C CA . LYS D 1 235 ? 22.806 12.924 30.934 1.00 23.72 236 LYS D CA 1
ATOM 11705 C C . LYS D 1 235 ? 22.214 14.224 31.400 1.00 18.81 236 LYS D C 1
ATOM 11706 O O . LYS D 1 235 ? 21.101 14.582 30.932 1.00 19.86 236 LYS D O 1
ATOM 11712 N N . LEU D 1 236 ? 22.967 14.930 32.266 1.00 19.88 237 LEU D N 1
ATOM 11713 C CA . LEU D 1 236 ? 22.483 16.187 32.809 1.00 24.24 237 LEU D CA 1
ATOM 11714 C C . LEU D 1 236 ? 22.563 17.331 31.828 1.00 31.25 237 LEU D C 1
ATOM 11715 O O . LEU D 1 236 ? 21.578 17.987 31.434 1.00 20.04 237 LEU D O 1
ATOM 11720 N N . PHE D 1 237 ? 23.781 17.538 31.398 1.00 22.65 238 PHE D N 1
ATOM 11721 C CA . PHE D 1 237 ? 24.023 18.572 30.415 1.00 16.79 238 PHE D CA 1
ATOM 11722 C C . PHE D 1 237 ? 25.353 18.288 29.644 1.00 28.60 238 PHE D C 1
ATOM 11723 O O . PHE D 1 237 ? 26.218 17.574 30.086 1.00 24.53 238 PHE D O 1
ATOM 11731 N N . GLY D 1 238 ? 25.536 18.951 28.529 1.00 30.47 239 GLY D N 1
ATOM 11732 C CA . GLY D 1 238 ? 26.719 18.914 27.744 1.00 29.96 239 GLY D CA 1
ATOM 11733 C C . GLY D 1 238 ? 27.033 20.346 27.291 1.00 26.88 239 GLY D C 1
ATOM 11734 O O . GLY D 1 238 ? 26.146 21.213 27.371 1.00 23.01 239 GLY D O 1
ATOM 11735 N N . ILE D 1 239 ? 28.294 20.549 26.824 1.00 24.64 240 ILE D N 1
ATOM 11736 C CA . ILE D 1 239 ? 28.764 21.839 26.364 1.00 26.94 240 ILE D CA 1
ATOM 11737 C C . ILE D 1 239 ? 27.975 22.201 25.157 1.00 39.18 240 ILE D C 1
ATOM 11738 O O . ILE D 1 239 ? 27.880 21.422 24.208 1.00 24.11 240 ILE D O 1
ATOM 11743 N N . GLY D 1 240 ? 27.349 23.359 25.168 1.00 25.32 241 GLY D N 1
ATOM 11744 C CA . GLY D 1 240 ? 26.588 23.583 23.963 1.00 21.46 241 GLY D CA 1
ATOM 11745 C C . GLY D 1 240 ? 25.162 23.097 24.070 1.00 27.32 241 GLY D C 1
ATOM 11746 O O . GLY D 1 240 ? 24.382 23.266 23.141 1.00 33.33 241 GLY D O 1
ATOM 11747 N N . ALA D 1 241 ? 24.777 22.523 25.193 1.00 25.04 242 ALA D N 1
ATOM 11748 C CA . ALA D 1 241 ? 23.394 22.100 25.381 1.00 20.47 242 ALA D CA 1
ATOM 11749 C C . ALA D 1 241 ? 23.245 22.098 26.882 1.00 29.19 242 ALA D C 1
ATOM 11750 O O . ALA D 1 241 ? 22.893 21.149 27.535 1.00 18.80 242 ALA D O 1
ATOM 11752 N N . GLU D 1 242 ? 23.671 23.164 27.468 1.00 27.70 243 GLU D N 1
ATOM 11753 C CA . GLU D 1 242 ? 23.676 23.271 28.932 1.00 21.98 243 GLU D CA 1
ATOM 11754 C C . GLU D 1 242 ? 22.339 23.336 29.670 1.00 24.98 243 GLU D C 1
ATOM 11755 O O . GLU D 1 242 ? 22.244 22.886 30.812 1.00 19.92 243 GLU D O 1
ATOM 11761 N N . SER D 1 243 ? 21.352 23.942 29.013 1.00 14.98 244 SER D N 1
ATOM 11762 C CA . SER D 1 243 ? 20.104 24.177 29.706 1.00 18.15 244 SER D CA 1
ATOM 11763 C C . SER D 1 243 ? 19.066 23.075 29.769 1.00 21.94 244 SER D C 1
ATOM 11764 O O . SER D 1 243 ? 18.170 23.103 30.620 1.00 19.80 244 SER D O 1
ATOM 11767 N N . TYR D 1 244 ? 19.123 22.182 28.812 1.00 22.89 245 TYR D N 1
ATOM 11768 C CA . TYR D 1 244 ? 18.140 21.112 28.753 1.00 23.27 245 TYR D CA 1
ATOM 11769 C C . TYR D 1 244 ? 18.623 19.902 27.984 1.00 22.78 245 TYR D C 1
ATOM 11770 O O . TYR D 1 244 ? 19.207 20.051 26.907 1.00 21.79 245 TYR D O 1
ATOM 11779 N N . THR D 1 245 ? 18.355 18.735 28.554 1.00 19.34 246 THR D N 1
ATOM 11780 C CA . THR D 1 245 ? 18.705 17.438 27.961 1.00 22.53 246 THR D CA 1
ATOM 11781 C C . THR D 1 245 ? 17.410 16.692 27.840 1.00 24.68 246 THR D C 1
ATOM 11782 O O . THR D 1 245 ? 16.712 16.552 28.824 1.00 22.26 246 THR D O 1
ATOM 11786 N N . VAL D 1 246 ? 17.086 16.282 26.651 1.00 22.78 247 VAL D N 1
ATOM 11787 C CA . VAL D 1 246 ? 15.837 15.564 26.438 1.00 24.56 247 VAL D CA 1
ATOM 11788 C C . VAL D 1 246 ? 15.795 14.294 27.269 1.00 22.09 247 VAL D C 1
ATOM 11789 O O . VAL D 1 246 ? 14.928 14.059 28.116 1.00 27.75 247 VAL D O 1
ATOM 11793 N N . GLY D 1 247 ? 16.836 13.523 27.096 1.00 22.43 248 GLY D N 1
ATOM 11794 C CA . GLY D 1 247 ? 17.005 12.277 27.812 1.00 18.80 248 GLY D CA 1
ATOM 11795 C C . GLY D 1 247 ? 17.681 12.505 29.156 1.00 22.97 248 GLY D C 1
ATOM 11796 O O . GLY D 1 247 ? 18.884 12.230 29.357 1.00 23.30 248 GLY D O 1
ATOM 11797 N N . SER D 1 248 ? 16.874 12.980 30.108 1.00 24.57 249 SER D N 1
ATOM 11798 C CA . SER D 1 248 ? 17.264 13.251 31.483 1.00 20.36 249 SER D CA 1
ATOM 11799 C C . SER D 1 248 ? 17.133 11.978 32.345 1.00 30.84 249 SER D C 1
ATOM 11800 O O . SER D 1 248 ? 16.643 10.948 31.916 1.00 18.83 249 SER D O 1
ATOM 11803 N N . ASN D 1 249 ? 17.594 12.076 33.576 1.00 19.53 250 ASN D N 1
ATOM 11804 C CA . ASN D 1 249 ? 17.589 11.022 34.499 1.00 20.27 250 ASN D CA 1
ATOM 11805 C C . ASN D 1 249 ? 16.189 10.444 34.639 1.00 25.01 250 ASN D C 1
ATOM 11806 O O . ASN D 1 249 ? 15.990 9.215 34.475 1.00 25.19 250 ASN D O 1
ATOM 11811 N N . GLU D 1 250 ? 15.243 11.271 34.974 1.00 18.47 251 GLU D N 1
ATOM 11812 C CA . GLU D 1 250 ? 13.858 10.795 35.192 1.00 21.36 251 GLU D CA 1
ATOM 11813 C C . GLU D 1 250 ? 13.256 10.130 33.970 1.00 22.33 251 GLU D C 1
ATOM 11814 O O . GLU D 1 250 ? 12.595 9.101 34.017 1.00 26.07 251 GLU D O 1
ATOM 11820 N N . PHE D 1 251 ? 13.498 10.765 32.851 1.00 16.52 252 PHE D N 1
ATOM 11821 C CA . PHE D 1 251 ? 13.016 10.301 31.572 1.00 18.11 252 PHE D CA 1
ATOM 11822 C C . PHE D 1 251 ? 13.397 8.815 31.275 1.00 25.57 252 PHE D C 1
ATOM 11823 O O . PHE D 1 251 ? 12.600 8.016 30.791 1.00 22.46 252 PHE D O 1
ATOM 11831 N N . TYR D 1 252 ? 14.643 8.473 31.547 1.00 20.40 253 TYR D N 1
ATOM 11832 C CA . TYR D 1 252 ? 15.226 7.172 31.296 1.00 19.60 253 TYR D CA 1
ATOM 11833 C C . TYR D 1 252 ? 14.955 6.203 32.409 1.00 21.78 253 TYR D C 1
ATOM 11834 O O . TYR D 1 252 ? 14.927 4.953 32.227 1.00 21.73 253 TYR D O 1
ATOM 11843 N N . MET D 1 253 ? 14.782 6.796 33.587 1.00 22.10 254 MET D N 1
ATOM 11844 C CA . MET D 1 253 ? 14.385 5.965 34.721 1.00 26.19 254 MET D CA 1
ATOM 11845 C C . MET D 1 253 ? 12.950 5.491 34.396 1.00 34.57 254 MET D C 1
ATOM 11846 O O . MET D 1 253 ? 12.568 4.330 34.486 1.00 23.15 254 MET D O 1
ATOM 11851 N N . GLY D 1 254 ? 12.156 6.429 33.911 1.00 21.39 255 GLY D N 1
ATOM 11852 C CA . GLY D 1 254 ? 10.826 6.087 33.565 1.00 21.69 255 GLY D CA 1
ATOM 11853 C C . GLY D 1 254 ? 10.837 5.063 32.466 1.00 31.42 255 GLY D C 1
ATOM 11854 O O . GLY D 1 254 ? 10.177 4.002 32.545 1.00 27.55 255 GLY D O 1
ATOM 11855 N N . TYR D 1 255 ? 11.576 5.420 31.438 1.00 21.95 256 TYR D N 1
ATOM 11856 C CA . TYR D 1 255 ? 11.675 4.585 30.268 1.00 19.97 256 TYR D CA 1
ATOM 11857 C C . TYR D 1 255 ? 12.140 3.143 30.553 1.00 28.13 256 TYR D C 1
ATOM 11858 O O . TYR D 1 255 ? 11.538 2.154 30.154 1.00 22.49 256 TYR D O 1
ATOM 11867 N N . ALA D 1 256 ? 13.230 3.007 31.247 1.00 28.74 257 ALA D N 1
ATOM 11868 C CA . ALA D 1 256 ? 13.771 1.685 31.494 1.00 28.23 257 ALA D CA 1
ATOM 11869 C C . ALA D 1 256 ? 12.829 0.869 32.356 1.00 32.55 257 ALA D C 1
ATOM 11870 O O . ALA D 1 256 ? 12.756 -0.367 32.274 1.00 28.81 257 ALA D O 1
ATOM 11872 N N . THR D 1 257 ? 12.146 1.585 33.258 1.00 29.36 258 THR D N 1
ATOM 11873 C CA . THR D 1 257 ? 11.250 0.884 34.166 1.00 24.42 258 THR D CA 1
ATOM 11874 C C . THR D 1 257 ? 10.037 0.378 33.388 1.00 36.05 258 THR D C 1
ATOM 11875 O O . THR D 1 257 ? 9.556 -0.750 33.506 1.00 26.36 258 THR D O 1
ATOM 11879 N N . SER D 1 258 ? 9.560 1.258 32.546 1.00 20.46 259 SER D N 1
ATOM 11880 C CA . SER D 1 258 ? 8.407 0.939 31.841 1.00 20.46 259 SER D CA 1
ATOM 11881 C C . SER D 1 258 ? 8.523 -0.029 30.671 1.00 31.11 259 SER D C 1
ATOM 11882 O O . SER D 1 258 ? 7.573 -0.666 30.308 1.00 31.14 259 SER D O 1
ATOM 11885 N N . ARG D 1 259 ? 9.636 -0.077 30.026 1.00 28.34 260 ARG D N 1
ATOM 11886 C CA . ARG D 1 259 ? 9.810 -0.890 28.847 1.00 21.47 260 ARG D CA 1
ATOM 11887 C C . ARG D 1 259 ? 10.780 -1.949 29.202 1.00 22.23 260 ARG D C 1
ATOM 11888 O O . ARG D 1 259 ? 11.170 -2.765 28.366 1.00 28.06 260 ARG D O 1
ATOM 11896 N N . GLN D 1 260 ? 11.217 -1.927 30.453 1.00 20.10 261 GLN D N 1
ATOM 11897 C CA . GLN D 1 260 ? 12.104 -2.986 30.849 1.00 17.82 261 GLN D CA 1
ATOM 11898 C C . GLN D 1 260 ? 13.378 -3.185 30.054 1.00 25.47 261 GLN D C 1
ATOM 11899 O O . GLN D 1 260 ? 13.817 -4.310 29.741 1.00 25.42 261 GLN D O 1
ATOM 11905 N N . THR D 1 261 ? 14.035 -2.071 29.817 1.00 22.94 262 THR D N 1
ATOM 11906 C CA . THR D 1 261 ? 15.289 -2.205 29.199 1.00 18.56 262 THR D CA 1
ATOM 11907 C C . THR D 1 261 ? 16.250 -2.040 30.323 1.00 25.70 262 THR D C 1
ATOM 11908 O O . THR D 1 261 ? 15.878 -1.774 31.477 1.00 24.95 262 THR D O 1
ATOM 11912 N N . ALA D 1 262 ? 17.520 -2.141 29.989 1.00 24.45 263 ALA D N 1
ATOM 11913 C CA . ALA D 1 262 ? 18.558 -1.943 30.989 1.00 23.07 263 ALA D CA 1
ATOM 11914 C C . ALA D 1 262 ? 18.721 -0.410 31.125 1.00 34.10 263 ALA D C 1
ATOM 11915 O O . ALA D 1 262 ? 18.390 0.396 30.229 1.00 22.58 263 ALA D O 1
ATOM 11917 N N . LEU D 1 263 ? 19.254 0.011 32.251 1.00 31.84 264 LEU D N 1
ATOM 11918 C CA . LEU D 1 263 ? 19.466 1.415 32.480 1.00 24.58 264 LEU D CA 1
ATOM 11919 C C . LEU D 1 263 ? 20.928 1.668 32.619 1.00 24.03 264 LEU D C 1
ATOM 11920 O O . LEU D 1 263 ? 21.602 0.962 33.349 1.00 22.64 264 LEU D O 1
ATOM 11925 N N . CYS D 1 264 ? 21.409 2.680 31.869 1.00 23.17 265 CYS D N 1
ATOM 11926 C CA . CYS D 1 264 ? 22.830 3.030 31.987 1.00 22.00 265 CYS D CA 1
ATOM 11927 C C . CYS D 1 264 ? 23.028 4.236 32.922 1.00 22.92 265 CYS D C 1
ATOM 11928 O O . CYS D 1 264 ? 22.472 5.306 32.706 1.00 22.93 265 CYS D O 1
ATOM 11931 N N . LEU D 1 265 ? 23.867 4.027 33.907 1.00 23.25 266 LEU D N 1
ATOM 11932 C CA . LEU D 1 265 ? 24.245 5.038 34.861 1.00 24.73 266 LEU D CA 1
ATOM 11933 C C . LEU D 1 265 ? 25.703 5.400 34.665 1.00 24.16 266 LEU D C 1
ATOM 11934 O O . LEU D 1 265 ? 26.578 4.618 34.910 1.00 21.67 266 LEU D O 1
ATOM 11939 N N . ASP D 1 266 ? 25.942 6.622 34.220 1.00 29.88 267 ASP D N 1
ATOM 11940 C CA . ASP D 1 266 ? 27.268 7.224 33.998 1.00 27.63 267 ASP D CA 1
ATOM 11941 C C . ASP D 1 266 ? 27.667 8.190 35.163 1.00 30.81 267 ASP D C 1
ATOM 11942 O O . ASP D 1 266 ? 27.028 9.218 35.405 1.00 22.76 267 ASP D O 1
ATOM 11947 N N . ALA D 1 267 ? 28.690 7.815 35.936 1.00 15.78 268 ALA D N 1
ATOM 11948 C CA . ALA D 1 267 ? 29.199 8.573 37.040 1.00 19.98 268 ALA D CA 1
ATOM 11949 C C . ALA D 1 267 ? 29.576 10.028 36.713 1.00 18.14 268 ALA D C 1
ATOM 11950 O O . ALA D 1 267 ? 29.735 10.807 37.616 1.00 22.18 268 ALA D O 1
ATOM 11952 N N . GLY D 1 268 ? 29.736 10.422 35.453 1.00 22.85 269 GLY D N 1
ATOM 11953 C CA . GLY D 1 268 ? 30.071 11.821 35.150 1.00 18.24 269 GLY D CA 1
ATOM 11954 C C . GLY D 1 268 ? 28.799 12.585 34.706 1.00 34.01 269 GLY D C 1
ATOM 11955 O O . GLY D 1 268 ? 28.887 13.761 34.406 1.00 23.27 269 GLY D O 1
ATOM 11956 N N . HIS D 1 269 ? 27.581 11.959 34.645 1.00 15.22 270 HIS D N 1
ATOM 11957 C CA . HIS D 1 269 ? 26.383 12.620 34.081 1.00 20.63 270 HIS D CA 1
ATOM 11958 C C . HIS D 1 269 ? 25.327 13.224 34.949 1.00 18.00 270 HIS D C 1
ATOM 11959 O O . HIS D 1 269 ? 24.179 13.429 34.504 1.00 25.11 270 HIS D O 1
ATOM 11966 N N . PHE D 1 270 ? 25.702 13.503 36.173 1.00 18.58 271 PHE D N 1
ATOM 11967 C CA . PHE D 1 270 ? 24.767 13.965 37.187 1.00 21.12 271 PHE D CA 1
ATOM 11968 C C . PHE D 1 270 ? 25.083 15.319 37.760 1.00 21.63 271 PHE D C 1
ATOM 11969 O O . PHE D 1 270 ? 25.978 15.971 37.236 1.00 24.59 271 PHE D O 1
ATOM 11977 N N . HIS D 1 271 ? 24.318 15.705 38.792 1.00 25.13 272 HIS D N 1
ATOM 11978 C CA . HIS D 1 271 ? 24.476 16.962 39.451 1.00 21.04 272 HIS D CA 1
ATOM 11979 C C . HIS D 1 271 ? 25.718 16.989 40.326 1.00 25.89 272 HIS D C 1
ATOM 11980 O O . HIS D 1 271 ? 26.337 15.977 40.568 1.00 21.08 272 HIS D O 1
ATOM 11987 N N . PRO D 1 272 ? 26.061 18.172 40.800 1.00 25.59 273 PRO D N 1
ATOM 11988 C CA . PRO D 1 272 ? 27.170 18.256 41.668 1.00 21.31 273 PRO D CA 1
ATOM 11989 C C . PRO D 1 272 ? 26.835 17.511 42.938 1.00 19.19 273 PRO D C 1
ATOM 11990 O O . PRO D 1 272 ? 25.758 17.673 43.517 1.00 19.85 273 PRO D O 1
ATOM 11994 N N . THR D 1 273 ? 27.795 16.704 43.331 1.00 17.73 274 THR D N 1
ATOM 11995 C CA . THR D 1 273 ? 27.705 15.879 44.516 1.00 22.35 274 THR D CA 1
ATOM 11996 C C . THR D 1 273 ? 26.754 14.684 44.335 1.00 19.84 274 THR D C 1
ATOM 11997 O O . THR D 1 273 ? 26.616 13.816 45.211 1.00 20.32 274 THR D O 1
ATOM 12001 N N . GLU D 1 274 ? 26.114 14.594 43.187 1.00 17.59 275 GLU D N 1
ATOM 12002 C CA . GLU D 1 274 ? 25.238 13.455 42.939 1.00 18.04 275 GLU D CA 1
ATOM 12003 C C . GLU D 1 274 ? 26.050 12.213 42.611 1.00 21.20 275 GLU D C 1
ATOM 12004 O O . GLU D 1 274 ? 26.948 12.356 41.811 1.00 25.04 275 GLU D O 1
ATOM 12010 N N . VAL D 1 275 ? 25.737 11.007 43.189 1.00 23.16 276 VAL D N 1
ATOM 12011 C CA . VAL D 1 275 ? 26.451 9.741 42.953 1.00 17.53 276 VAL D CA 1
ATOM 12012 C C . VAL D 1 275 ? 25.591 8.557 42.524 1.00 21.42 276 VAL D C 1
ATOM 12013 O O . VAL D 1 275 ? 24.579 8.128 43.096 1.00 22.13 276 VAL D O 1
ATOM 12017 N N . ILE D 1 276 ? 26.051 7.951 41.466 1.00 19.42 277 ILE D N 1
ATOM 12018 C CA . ILE D 1 276 ? 25.409 6.766 40.961 1.00 20.44 277 ILE D CA 1
ATOM 12019 C C . ILE D 1 276 ? 25.568 5.594 41.918 1.00 24.75 277 ILE D C 1
ATOM 12020 O O . ILE D 1 276 ? 24.768 4.690 41.794 1.00 20.77 277 ILE D O 1
ATOM 12025 N N . SER D 1 277 ? 26.573 5.575 42.814 1.00 19.78 278 SER D N 1
ATOM 12026 C CA . SER D 1 277 ? 26.680 4.467 43.752 1.00 18.91 278 SER D CA 1
ATOM 12027 C C . SER D 1 277 ? 25.380 4.357 44.540 1.00 23.51 278 SER D C 1
ATOM 12028 O O . SER D 1 277 ? 24.861 3.273 44.780 1.00 23.88 278 SER D O 1
ATOM 12031 N N . ASP D 1 278 ? 24.823 5.486 44.949 1.00 20.35 279 ASP D N 1
ATOM 12032 C CA . ASP D 1 278 ? 23.600 5.419 45.680 1.00 23.18 279 ASP D CA 1
ATOM 12033 C C . ASP D 1 278 ? 22.483 4.835 44.771 1.00 22.64 279 ASP D C 1
ATOM 12034 O O . ASP D 1 278 ? 21.582 4.101 45.233 1.00 24.36 279 ASP D O 1
ATOM 12039 N N . LYS D 1 279 ? 22.498 5.167 43.475 1.00 20.07 280 LYS D N 1
ATOM 12040 C CA . LYS D 1 279 ? 21.410 4.756 42.593 1.00 22.08 280 LYS D CA 1
ATOM 12041 C C . LYS D 1 279 ? 21.310 3.288 42.267 1.00 30.10 280 LYS D C 1
ATOM 12042 O O . LYS D 1 279 ? 20.220 2.794 41.929 1.00 25.29 280 LYS D O 1
ATOM 12048 N N . ILE D 1 280 ? 22.439 2.607 42.336 1.00 22.46 281 ILE D N 1
ATOM 12049 C CA . ILE D 1 280 ? 22.424 1.205 41.972 1.00 17.93 281 ILE D CA 1
ATOM 12050 C C . ILE D 1 280 ? 21.370 0.394 42.679 1.00 20.67 281 ILE D C 1
ATOM 12051 O O . ILE D 1 280 ? 20.519 -0.189 42.039 1.00 21.18 281 ILE D O 1
ATOM 12056 N N . SER D 1 281 ? 21.379 0.432 44.005 1.00 21.42 282 SER D N 1
ATOM 12057 C CA . SER D 1 281 ? 20.349 -0.332 44.684 1.00 23.85 282 SER D CA 1
ATOM 12058 C C . SER D 1 281 ? 18.946 0.177 44.428 1.00 26.90 282 SER D C 1
ATOM 12059 O O . SER D 1 281 ? 18.002 -0.575 44.458 1.00 30.90 282 SER D O 1
ATOM 12062 N N . ALA D 1 282 ? 18.711 1.432 44.143 1.00 21.62 283 ALA D N 1
ATOM 12063 C CA . ALA D 1 282 ? 17.295 1.766 43.934 1.00 18.49 283 ALA D CA 1
ATOM 12064 C C . ALA D 1 282 ? 16.818 1.275 42.586 1.00 26.63 283 ALA D C 1
ATOM 12065 O O . ALA D 1 282 ? 15.707 0.772 42.365 1.00 24.62 283 ALA D O 1
ATOM 12067 N N . ALA D 1 283 ? 17.660 1.541 41.604 1.00 21.18 284 ALA D N 1
ATOM 12068 C CA . ALA D 1 283 ? 17.323 1.210 40.245 1.00 20.49 284 ALA D CA 1
ATOM 12069 C C . ALA D 1 283 ? 17.119 -0.278 39.996 1.00 25.06 284 ALA D C 1
ATOM 12070 O O . ALA D 1 283 ? 16.282 -0.654 39.196 1.00 20.57 284 ALA D O 1
ATOM 12072 N N . MET D 1 284 ? 17.916 -1.114 40.605 1.00 21.14 285 MET D N 1
ATOM 12073 C CA . MET D 1 284 ? 17.777 -2.563 40.352 1.00 22.65 285 MET D CA 1
ATOM 12074 C C . MET D 1 284 ? 16.427 -3.178 40.803 1.00 28.67 285 MET D C 1
ATOM 12075 O O . MET D 1 284 ? 16.079 -4.319 40.423 1.00 28.17 285 MET D O 1
ATOM 12080 N N . LEU D 1 285 ? 15.635 -2.452 41.637 1.00 25.79 286 LEU D N 1
ATOM 12081 C CA . LEU D 1 285 ? 14.319 -2.902 42.081 1.00 21.40 286 LEU D CA 1
ATOM 12082 C C . LEU D 1 285 ? 13.357 -2.707 40.957 1.00 25.24 286 LEU D C 1
ATOM 12083 O O . LEU D 1 285 ? 12.212 -3.143 40.967 1.00 26.56 286 LEU D O 1
ATOM 12088 N N . TYR D 1 286 ? 13.770 -1.985 39.977 1.00 24.32 287 TYR D N 1
ATOM 12089 C CA . TYR D 1 286 ? 12.819 -1.731 38.950 1.00 20.49 287 TYR D CA 1
ATOM 12090 C C . TYR D 1 286 ? 13.300 -2.034 37.554 1.00 26.30 287 TYR D C 1
ATOM 12091 O O . TYR D 1 286 ? 12.508 -2.039 36.622 1.00 28.61 287 TYR D O 1
ATOM 12100 N N . VAL D 1 287 ? 14.566 -2.181 37.336 1.00 22.24 288 VAL D N 1
ATOM 12101 C CA . VAL D 1 287 ? 14.964 -2.397 35.956 1.00 21.64 288 VAL D CA 1
ATOM 12102 C C . VAL D 1 287 ? 15.714 -3.679 35.949 1.00 31.56 288 VAL D C 1
ATOM 12103 O O . VAL D 1 287 ? 16.357 -3.995 36.957 1.00 28.97 288 VAL D O 1
ATOM 12107 N N . PRO D 1 288 ? 15.651 -4.387 34.810 1.00 30.86 289 PRO D N 1
ATOM 12108 C CA . PRO D 1 288 ? 16.285 -5.702 34.729 1.00 27.89 289 PRO D CA 1
ATOM 12109 C C . PRO D 1 288 ? 17.758 -5.750 34.910 1.00 33.99 289 PRO D C 1
ATOM 12110 O O . PRO D 1 288 ? 18.257 -6.666 35.543 1.00 25.55 289 PRO D O 1
ATOM 12114 N N . GLN D 1 289 ? 18.421 -4.795 34.291 1.00 24.37 290 GLN D N 1
ATOM 12115 C CA . GLN D 1 289 ? 19.853 -4.749 34.347 1.00 27.56 290 GLN D CA 1
ATOM 12116 C C . GLN D 1 289 ? 20.328 -3.334 34.367 1.00 25.74 290 GLN D C 1
ATOM 12117 O O . GLN D 1 289 ? 19.575 -2.408 34.055 1.00 26.44 290 GLN D O 1
ATOM 12123 N N . LEU D 1 290 ? 21.590 -3.218 34.654 1.00 21.50 291 LEU D N 1
ATOM 12124 C CA . LEU D 1 290 ? 22.214 -1.935 34.741 1.00 24.54 291 LEU D CA 1
ATOM 12125 C C . LEU D 1 290 ? 23.542 -1.987 34.058 1.00 23.99 291 LEU D C 1
ATOM 12126 O O . LEU D 1 290 ? 24.329 -2.915 34.282 1.00 24.48 291 LEU D O 1
ATOM 12131 N N . LEU D 1 291 ? 23.760 -0.955 33.285 1.00 16.17 292 LEU D N 1
ATOM 12132 C CA . LEU D 1 291 ? 25.002 -0.763 32.650 1.00 18.37 292 LEU D CA 1
ATOM 12133 C C . LEU D 1 291 ? 25.577 0.435 33.412 1.00 28.24 292 LEU D C 1
ATOM 12134 O O . LEU D 1 291 ? 24.925 1.514 33.512 1.00 25.65 292 LEU D O 1
ATOM 12139 N N . LEU D 1 292 ? 26.752 0.223 33.993 1.00 21.55 293 LEU D N 1
ATOM 12140 C CA . LEU D 1 292 ? 27.446 1.240 34.708 1.00 25.55 293 LEU D CA 1
ATOM 12141 C C . LEU D 1 292 ? 28.683 1.750 33.962 1.00 32.99 293 LEU D C 1
ATOM 12142 O O . LEU D 1 292 ? 29.620 1.013 33.734 1.00 40.87 293 LEU D O 1
ATOM 12147 N N . HIS D 1 293 ? 28.693 3.042 33.627 1.00 28.21 294 HIS D N 1
ATOM 12148 C CA . HIS D 1 293 ? 29.791 3.791 33.006 1.00 29.72 294 HIS D CA 1
ATOM 12149 C C . HIS D 1 293 ? 30.579 4.558 34.068 1.00 37.31 294 HIS D C 1
ATOM 12150 O O . HIS D 1 293 ? 30.156 5.590 34.629 1.00 40.15 294 HIS D O 1
ATOM 12157 N N . VAL D 1 294 ? 31.721 4.036 34.372 1.00 23.11 295 VAL D N 1
ATOM 12158 C CA . VAL D 1 294 ? 32.554 4.660 35.354 1.00 26.40 295 VAL D CA 1
ATOM 12159 C C . VAL D 1 294 ? 33.353 5.702 34.600 1.00 26.93 295 VAL D C 1
ATOM 12160 O O . VAL D 1 294 ? 33.868 5.367 33.519 1.00 26.17 295 VAL D O 1
ATOM 12164 N N . SER D 1 295 ? 33.413 6.924 35.169 1.00 25.09 296 SER D N 1
ATOM 12165 C CA . SER D 1 295 ? 34.062 8.117 34.576 1.00 29.98 296 SER D CA 1
ATOM 12166 C C . SER D 1 295 ? 34.340 9.132 35.673 1.00 26.53 296 SER D C 1
ATOM 12167 O O . SER D 1 295 ? 33.549 9.141 36.601 1.00 29.08 296 SER D O 1
ATOM 12170 N N . ARG D 1 296 ? 35.369 9.976 35.555 1.00 28.22 297 ARG D N 1
ATOM 12171 C CA . ARG D 1 296 ? 35.612 11.003 36.530 1.00 25.45 297 ARG D CA 1
ATOM 12172 C C . ARG D 1 296 ? 35.251 12.405 35.974 1.00 28.29 297 ARG D C 1
ATOM 12173 O O . ARG D 1 296 ? 35.879 12.970 35.099 1.00 20.52 297 ARG D O 1
ATOM 12181 N N . PRO D 1 297 ? 34.171 12.989 36.461 1.00 24.95 298 PRO D N 1
ATOM 12182 C CA . PRO D 1 297 ? 33.816 14.333 35.991 1.00 26.11 298 PRO D CA 1
ATOM 12183 C C . PRO D 1 297 ? 34.609 15.296 36.902 1.00 27.08 298 PRO D C 1
ATOM 12184 O O . PRO D 1 297 ? 34.684 15.153 38.138 1.00 32.95 298 PRO D O 1
ATOM 12188 N N . VAL D 1 298 ? 35.264 16.250 36.280 1.00 20.93 299 VAL D N 1
ATOM 12189 C CA . VAL D 1 298 ? 36.020 17.236 37.060 1.00 27.82 299 VAL D CA 1
ATOM 12190 C C . VAL D 1 298 ? 35.337 18.603 36.765 1.00 27.35 299 VAL D C 1
ATOM 12191 O O . VAL D 1 298 ? 35.636 19.287 35.774 1.00 26.49 299 VAL D O 1
ATOM 12195 N N . ARG D 1 299 ? 34.375 18.940 37.605 1.00 25.69 300 ARG D N 1
ATOM 12196 C CA . ARG D 1 299 ? 33.591 20.178 37.480 1.00 32.12 300 ARG D CA 1
ATOM 12197 C C . ARG D 1 299 ? 32.638 20.251 36.298 1.00 35.66 300 ARG D C 1
ATOM 12198 O O . ARG D 1 299 ? 31.979 21.236 36.089 1.00 53.47 300 ARG D O 1
ATOM 12206 N N . TRP D 1 300 ? 32.578 19.199 35.526 1.00 33.22 301 TRP D N 1
ATOM 12207 C CA . TRP D 1 300 ? 31.706 19.041 34.367 1.00 30.77 301 TRP D CA 1
ATOM 12208 C C . TRP D 1 300 ? 31.794 17.589 33.876 1.00 30.37 301 TRP D C 1
ATOM 12209 O O . TRP D 1 300 ? 32.516 16.795 34.530 1.00 30.40 301 TRP D O 1
ATOM 12220 N N . ASP D 1 301 ? 31.080 17.242 32.766 1.00 25.64 302 ASP D N 1
ATOM 12221 C CA . ASP D 1 301 ? 31.164 15.886 32.276 1.00 28.54 302 ASP D CA 1
ATOM 12222 C C . ASP D 1 301 ? 32.448 15.819 31.460 1.00 31.05 302 ASP D C 1
ATOM 12223 O O . ASP D 1 301 ? 32.480 15.561 30.232 1.00 34.75 302 ASP D O 1
ATOM 12228 N N . SER D 1 302 ? 33.529 16.065 32.191 1.00 20.46 303 SER D N 1
ATOM 12229 C CA . SER D 1 302 ? 34.871 16.180 31.627 1.00 25.86 303 SER D CA 1
ATOM 12230 C C . SER D 1 302 ? 35.520 14.903 31.227 1.00 37.67 303 SER D C 1
ATOM 12231 O O . SER D 1 302 ? 36.525 14.909 30.593 1.00 35.02 303 SER D O 1
ATOM 12234 N N . ASP D 1 303 ? 34.998 13.785 31.611 1.00 30.81 304 ASP D N 1
ATOM 12235 C CA . ASP D 1 303 ? 35.630 12.561 31.142 1.00 27.48 304 ASP D CA 1
ATOM 12236 C C . ASP D 1 303 ? 37.069 12.245 31.570 1.00 18.08 304 ASP D C 1
ATOM 12237 O O . ASP D 1 303 ? 37.839 11.646 30.853 1.00 25.64 304 ASP D O 1
ATOM 12242 N N . HIS D 1 304 ? 37.434 12.593 32.731 1.00 18.82 305 HIS D N 1
ATOM 12243 C CA . HIS D 1 304 ? 38.775 12.242 33.118 1.00 20.53 305 HIS D CA 1
ATOM 12244 C C . HIS D 1 304 ? 38.860 10.729 33.459 1.00 24.67 305 HIS D C 1
ATOM 12245 O O . HIS D 1 304 ? 37.900 9.991 33.655 1.00 20.00 305 HIS D O 1
ATOM 12252 N N . VAL D 1 305 ? 40.085 10.250 33.538 1.00 27.92 306 VAL D N 1
ATOM 12253 C CA . VAL D 1 305 ? 40.402 8.866 33.825 1.00 22.86 306 VAL D CA 1
ATOM 12254 C C . VAL D 1 305 ? 39.935 8.495 35.184 1.00 18.99 306 VAL D C 1
ATOM 12255 O O . VAL D 1 305 ? 40.076 9.279 36.087 1.00 22.15 306 VAL D O 1
ATOM 12259 N N . VAL D 1 306 ? 39.399 7.293 35.309 1.00 21.43 307 VAL D N 1
ATOM 12260 C CA . VAL D 1 306 ? 38.930 6.828 36.572 1.00 24.02 307 VAL D CA 1
ATOM 12261 C C . VAL D 1 306 ? 40.040 6.607 37.546 1.00 25.15 307 VAL D C 1
ATOM 12262 O O . VAL D 1 306 ? 40.969 5.901 37.242 1.00 24.90 307 VAL D O 1
ATOM 12266 N N . LEU D 1 307 ? 39.921 7.157 38.743 1.00 19.86 308 LEU D N 1
ATOM 12267 C CA . LEU D 1 307 ? 40.903 6.955 39.773 1.00 21.25 308 LEU D CA 1
ATOM 12268 C C . LEU D 1 307 ? 40.420 5.957 40.820 1.00 19.01 308 LEU D C 1
ATOM 12269 O O . LEU D 1 307 ? 39.270 5.614 40.863 1.00 18.23 308 LEU D O 1
ATOM 12274 N N . LEU D 1 308 ? 41.301 5.533 41.679 1.00 18.90 309 LEU D N 1
ATOM 12275 C CA . LEU D 1 308 ? 40.871 4.691 42.744 1.00 17.78 309 LEU D CA 1
ATOM 12276 C C . LEU D 1 308 ? 40.475 5.710 43.816 1.00 23.10 309 LEU D C 1
ATOM 12277 O O . LEU D 1 308 ? 41.288 6.159 44.665 1.00 20.06 309 LEU D O 1
ATOM 12282 N N . ASP D 1 309 ? 39.216 6.142 43.716 1.00 22.01 310 ASP D N 1
ATOM 12283 C CA . ASP D 1 309 ? 38.791 7.126 44.608 1.00 21.07 310 ASP D CA 1
ATOM 12284 C C . ASP D 1 309 ? 37.520 6.702 45.282 1.00 30.88 310 ASP D C 1
ATOM 12285 O O . ASP D 1 309 ? 37.027 5.588 45.099 1.00 23.64 310 ASP D O 1
ATOM 12290 N N . ASP D 1 310 ? 37.010 7.645 46.098 1.00 27.13 311 ASP D N 1
ATOM 12291 C CA . ASP D 1 310 ? 35.854 7.412 46.893 1.00 22.42 311 ASP D CA 1
ATOM 12292 C C . ASP D 1 310 ? 34.731 6.918 46.095 1.00 23.58 311 ASP D C 1
ATOM 12293 O O . ASP D 1 310 ? 34.270 5.912 46.433 1.00 23.62 311 ASP D O 1
ATOM 12298 N N . GLU D 1 311 ? 34.341 7.573 45.044 1.00 15.71 312 GLU D N 1
ATOM 12299 C CA . GLU D 1 311 ? 33.186 7.124 44.329 1.00 15.98 312 GLU D CA 1
ATOM 12300 C C . GLU D 1 311 ? 33.411 5.919 43.455 1.00 23.53 312 GLU D C 1
ATOM 12301 O O . GLU D 1 311 ? 32.561 5.065 43.119 1.00 21.60 312 GLU D O 1
ATOM 12307 N N . THR D 1 312 ? 34.618 5.781 43.068 1.00 19.84 313 THR D N 1
ATOM 12308 C CA . THR D 1 312 ? 34.794 4.580 42.243 1.00 18.44 313 THR D CA 1
ATOM 12309 C C . THR D 1 312 ? 34.695 3.401 43.208 1.00 21.12 313 THR D C 1
ATOM 12310 O O . THR D 1 312 ? 34.117 2.351 43.014 1.00 20.94 313 THR D O 1
ATOM 12314 N N . GLN D 1 313 ? 35.267 3.573 44.335 1.00 20.40 314 GLN D N 1
ATOM 12315 C CA . GLN D 1 313 ? 35.173 2.522 45.314 1.00 16.95 314 GLN D CA 1
ATOM 12316 C C . GLN D 1 313 ? 33.722 2.290 45.738 1.00 19.80 314 GLN D C 1
ATOM 12317 O O . GLN D 1 313 ? 33.228 1.158 45.806 1.00 24.95 314 GLN D O 1
ATOM 12323 N N . ALA D 1 314 ? 32.998 3.405 45.957 1.00 20.66 315 ALA D N 1
ATOM 12324 C CA . ALA D 1 314 ? 31.603 3.292 46.319 1.00 17.22 315 ALA D CA 1
ATOM 12325 C C . ALA D 1 314 ? 30.828 2.488 45.336 1.00 24.00 315 ALA D C 1
ATOM 12326 O O . ALA D 1 314 ? 30.072 1.600 45.708 1.00 20.89 315 ALA D O 1
ATOM 12328 N N . ILE D 1 315 ? 31.073 2.759 44.084 1.00 22.09 316 ILE D N 1
ATOM 12329 C CA . ILE D 1 315 ? 30.360 2.000 43.067 1.00 18.15 316 ILE D CA 1
ATOM 12330 C C . ILE D 1 315 ? 30.675 0.476 43.167 1.00 26.26 316 ILE D C 1
ATOM 12331 O O . ILE D 1 315 ? 29.843 -0.383 43.156 1.00 18.80 316 ILE D O 1
ATOM 12336 N N . ALA D 1 316 ? 31.945 0.122 43.283 1.00 25.06 317 ALA D N 1
ATOM 12337 C CA . ALA D 1 316 ? 32.313 -1.274 43.343 1.00 16.55 317 ALA D CA 1
ATOM 12338 C C . ALA D 1 316 ? 31.585 -1.911 44.524 1.00 20.59 317 ALA D C 1
ATOM 12339 O O . ALA D 1 316 ? 31.007 -2.988 44.408 1.00 24.27 317 ALA D O 1
ATOM 12341 N N . SER D 1 317 ? 31.601 -1.197 45.655 1.00 16.87 318 SER D N 1
ATOM 12342 C CA . SER D 1 317 ? 31.033 -1.796 46.810 1.00 17.95 318 SER D CA 1
ATOM 12343 C C . SER D 1 317 ? 29.651 -2.210 46.566 1.00 22.84 318 SER D C 1
ATOM 12344 O O . SER D 1 317 ? 29.244 -3.289 46.855 1.00 24.18 318 SER D O 1
ATOM 12347 N N . GLU D 1 318 ? 28.920 -1.320 46.011 1.00 21.45 319 GLU D N 1
ATOM 12348 C CA . GLU D 1 318 ? 27.499 -1.563 45.753 1.00 17.74 319 GLU D CA 1
ATOM 12349 C C . GLU D 1 318 ? 27.266 -2.768 44.902 1.00 25.42 319 GLU D C 1
ATOM 12350 O O . GLU D 1 318 ? 26.371 -3.585 45.166 1.00 26.87 319 GLU D O 1
ATOM 12356 N N . ILE D 1 319 ? 28.041 -2.846 43.815 1.00 22.85 320 ILE D N 1
ATOM 12357 C CA . ILE D 1 319 ? 27.893 -3.961 42.897 1.00 26.88 320 ILE D CA 1
ATOM 12358 C C . ILE D 1 319 ? 28.180 -5.282 43.625 1.00 29.68 320 ILE D C 1
ATOM 12359 O O . ILE D 1 319 ? 27.455 -6.236 43.511 1.00 22.15 320 ILE D O 1
ATOM 12364 N N . VAL D 1 320 ? 29.286 -5.272 44.337 1.00 20.90 321 VAL D N 1
ATOM 12365 C CA . VAL D 1 320 ? 29.643 -6.434 45.027 1.00 24.19 321 VAL D CA 1
ATOM 12366 C C . VAL D 1 320 ? 28.705 -6.757 46.235 1.00 32.32 321 VAL D C 1
ATOM 12367 O O . VAL D 1 320 ? 28.282 -7.882 46.375 1.00 30.26 321 VAL D O 1
ATOM 12371 N N . ARG D 1 321 ? 28.399 -5.814 47.141 1.00 21.69 322 ARG D N 1
ATOM 12372 C CA . ARG D 1 321 ? 27.547 -6.072 48.272 1.00 22.28 322 ARG D CA 1
ATOM 12373 C C . ARG D 1 321 ? 26.272 -6.700 47.854 1.00 31.95 322 ARG D C 1
ATOM 12374 O O . ARG D 1 321 ? 25.732 -7.559 48.582 1.00 25.23 322 ARG D O 1
ATOM 12382 N N . HIS D 1 322 ? 25.796 -6.255 46.703 1.00 22.37 323 HIS D N 1
ATOM 12383 C CA . HIS D 1 322 ? 24.521 -6.752 46.218 1.00 25.44 323 HIS D CA 1
ATOM 12384 C C . HIS D 1 322 ? 24.573 -7.966 45.314 1.00 35.48 323 HIS D C 1
ATOM 12385 O O . HIS D 1 322 ? 23.595 -8.423 44.771 1.00 37.33 323 HIS D O 1
ATOM 12392 N N . ASP D 1 323 ? 25.750 -8.484 45.149 1.00 29.40 324 ASP D N 1
ATOM 12393 C CA . ASP D 1 323 ? 25.964 -9.659 44.351 1.00 32.42 324 ASP D CA 1
ATOM 12394 C C . ASP D 1 323 ? 25.418 -9.517 42.927 1.00 40.90 324 ASP D C 1
ATOM 12395 O O . ASP D 1 323 ? 24.738 -10.362 42.304 1.00 41.11 324 ASP D O 1
ATOM 12400 N N . LEU D 1 324 ? 25.738 -8.356 42.417 1.00 32.12 325 LEU D N 1
ATOM 12401 C CA . LEU D 1 324 ? 25.228 -7.975 41.157 1.00 35.56 325 LEU D CA 1
ATOM 12402 C C . LEU D 1 324 ? 25.967 -8.576 39.983 1.00 37.66 325 LEU D C 1
ATOM 12403 O O . LEU D 1 324 ? 25.899 -8.087 38.872 1.00 48.88 325 LEU D O 1
ATOM 12408 N N . PHE D 1 325 ? 26.691 -9.648 40.229 1.00 30.63 326 PHE D N 1
ATOM 12409 C CA . PHE D 1 325 ? 27.430 -10.243 39.124 1.00 32.73 326 PHE D CA 1
ATOM 12410 C C . PHE D 1 325 ? 26.646 -10.423 37.831 1.00 40.68 326 PHE D C 1
ATOM 12411 O O . PHE D 1 325 ? 27.230 -10.352 36.758 1.00 36.47 326 PHE D O 1
ATOM 12419 N N . ASP D 1 326 ? 25.356 -10.712 37.858 1.00 38.15 327 ASP D N 1
ATOM 12420 C CA . ASP D 1 326 ? 24.773 -10.962 36.557 1.00 34.80 327 ASP D CA 1
ATOM 12421 C C . ASP D 1 326 ? 24.024 -9.851 35.897 1.00 47.75 327 ASP D C 1
ATOM 12422 O O . ASP D 1 326 ? 23.977 -9.773 34.671 1.00 56.99 327 ASP D O 1
ATOM 12427 N N . ARG D 1 327 ? 23.469 -9.007 36.738 1.00 32.40 328 ARG D N 1
ATOM 12428 C CA . ARG D 1 327 ? 22.628 -7.915 36.294 1.00 30.23 328 ARG D CA 1
ATOM 12429 C C . ARG D 1 327 ? 23.314 -6.599 36.010 1.00 30.92 328 ARG D C 1
ATOM 12430 O O . ARG D 1 327 ? 22.670 -5.742 35.451 1.00 31.51 328 ARG D O 1
ATOM 12438 N N . VAL D 1 328 ? 24.595 -6.462 36.378 1.00 23.96 329 VAL D N 1
ATOM 12439 C CA . VAL D 1 328 ? 25.323 -5.232 36.135 1.00 26.60 329 VAL D CA 1
ATOM 12440 C C . VAL D 1 328 ? 26.401 -5.488 35.164 1.00 26.53 329 VAL D C 1
ATOM 12441 O O . VAL D 1 328 ? 26.962 -6.574 35.168 1.00 33.54 329 VAL D O 1
ATOM 12445 N N . HIS D 1 329 ? 26.614 -4.496 34.314 1.00 23.44 330 HIS D N 1
ATOM 12446 C CA . HIS D 1 329 ? 27.669 -4.548 33.311 1.00 19.32 330 HIS D CA 1
ATOM 12447 C C . HIS D 1 329 ? 28.550 -3.341 33.547 1.00 27.24 330 HIS D C 1
ATOM 12448 O O . HIS D 1 329 ? 28.132 -2.185 33.463 1.00 23.48 330 HIS D O 1
ATOM 12455 N N . ILE D 1 330 ? 29.763 -3.609 33.939 1.00 21.51 331 ILE D N 1
ATOM 12456 C CA . ILE D 1 330 ? 30.705 -2.553 34.255 1.00 23.49 331 ILE D CA 1
ATOM 12457 C C . ILE D 1 330 ? 31.477 -2.150 33.033 1.00 31.67 331 ILE D C 1
ATOM 12458 O O . ILE D 1 330 ? 32.110 -3.007 32.461 1.00 23.16 331 ILE D O 1
ATOM 12463 N N . GLY D 1 331 ? 31.414 -0.850 32.713 1.00 23.75 332 GLY D N 1
ATOM 12464 C CA . GLY D 1 331 ? 32.043 -0.203 31.573 1.00 18.50 332 GLY D CA 1
ATOM 12465 C C . GLY D 1 331 ? 32.723 1.081 31.987 1.00 27.47 332 GLY D C 1
ATOM 12466 O O . GLY D 1 331 ? 32.364 1.695 32.997 1.00 24.75 332 GLY D O 1
ATOM 12467 N N . LEU D 1 332 ? 33.712 1.456 31.189 1.00 29.35 333 LEU D N 1
ATOM 12468 C CA . LEU D 1 332 ? 34.453 2.667 31.395 1.00 27.51 333 LEU D CA 1
ATOM 12469 C C . LEU D 1 332 ? 33.850 3.640 30.443 1.00 34.51 333 LEU D C 1
ATOM 12470 O O . LEU D 1 332 ? 33.356 3.249 29.393 1.00 22.19 333 LEU D O 1
ATOM 12475 N N . ASP D 1 333 ? 33.851 4.875 30.830 1.00 25.30 334 ASP D N 1
ATOM 12476 C CA . ASP D 1 333 ? 33.331 5.929 29.950 1.00 28.56 334 ASP D CA 1
ATOM 12477 C C . ASP D 1 333 ? 34.144 7.179 30.233 1.00 29.78 334 ASP D C 1
ATOM 12478 O O . ASP D 1 333 ? 33.716 7.963 31.084 1.00 34.85 334 ASP D O 1
ATOM 12483 N N . PHE D 1 334 ? 35.305 7.306 29.560 1.00 28.20 335 PHE D N 1
ATOM 12484 C CA . PHE D 1 334 ? 36.125 8.486 29.745 1.00 28.01 335 PHE D CA 1
ATOM 12485 C C . PHE D 1 334 ? 36.999 8.667 28.529 1.00 23.49 335 PHE D C 1
ATOM 12486 O O . PHE D 1 334 ? 37.057 7.732 27.728 1.00 37.05 335 PHE D O 1
ATOM 12494 N N . PHE D 1 335 ? 37.600 9.867 28.346 1.00 25.59 336 PHE D N 1
ATOM 12495 C CA . PHE D 1 335 ? 38.451 10.132 27.187 1.00 38.06 336 PHE D CA 1
ATOM 12496 C C . PHE D 1 335 ? 39.298 11.280 27.559 1.00 39.17 336 PHE D C 1
ATOM 12497 O O . PHE D 1 335 ? 38.788 12.401 27.709 1.00 47.04 336 PHE D O 1
ATOM 12505 N N . ASP D 1 336 ? 40.557 10.966 27.792 1.00 26.59 337 ASP D N 1
ATOM 12506 C CA . ASP D 1 336 ? 41.548 11.951 28.122 1.00 24.84 337 ASP D CA 1
ATOM 12507 C C . ASP D 1 336 ? 42.655 11.996 27.027 1.00 33.03 337 ASP D C 1
ATOM 12508 O O . ASP D 1 336 ? 43.517 11.085 26.908 1.00 29.68 337 ASP D O 1
ATOM 12513 N N . ALA D 1 337 ? 42.661 13.061 26.213 1.00 29.84 338 ALA D N 1
ATOM 12514 C CA . ALA D 1 337 ? 43.613 13.121 25.155 1.00 24.67 338 ALA D CA 1
ATOM 12515 C C . ALA D 1 337 ? 44.820 13.894 25.528 1.00 26.75 338 ALA D C 1
ATOM 12516 O O . ALA D 1 337 ? 45.656 14.256 24.712 1.00 28.30 338 ALA D O 1
ATOM 12518 N N . SER D 1 338 ? 44.940 14.197 26.767 1.00 19.66 339 SER D N 1
ATOM 12519 C CA . SER D 1 338 ? 46.121 14.971 27.171 1.00 21.71 339 SER D CA 1
ATOM 12520 C C . SER D 1 338 ? 47.288 14.064 27.619 1.00 37.29 339 SER D C 1
ATOM 12521 O O . SER D 1 338 ? 48.348 14.570 28.045 1.00 27.39 339 SER D O 1
ATOM 12524 N N . ILE D 1 339 ? 47.086 12.708 27.607 1.00 25.14 340 ILE D N 1
ATOM 12525 C CA . ILE D 1 339 ? 48.236 11.873 28.040 1.00 24.84 340 ILE D CA 1
ATOM 12526 C C . ILE D 1 339 ? 48.290 10.645 27.181 1.00 24.98 340 ILE D C 1
ATOM 12527 O O . ILE D 1 339 ? 47.483 10.502 26.223 1.00 23.21 340 ILE D O 1
ATOM 12532 N N . ASN D 1 340 ? 49.206 9.764 27.548 1.00 23.76 341 ASN D N 1
ATOM 12533 C CA . ASN D 1 340 ? 49.203 8.571 26.737 1.00 20.58 341 ASN D CA 1
ATOM 12534 C C . ASN D 1 340 ? 47.834 7.832 26.827 1.00 24.80 341 ASN D C 1
ATOM 12535 O O . ASN D 1 340 ? 47.347 7.507 27.903 1.00 22.43 341 ASN D O 1
ATOM 12540 N N . ARG D 1 341 ? 47.187 7.594 25.685 1.00 23.15 342 ARG D N 1
ATOM 12541 C CA . ARG D 1 341 ? 45.903 6.942 25.689 1.00 28.17 342 ARG D CA 1
ATOM 12542 C C . ARG D 1 341 ? 45.883 5.508 26.200 1.00 29.86 342 ARG D C 1
ATOM 12543 O O . ARG D 1 341 ? 44.839 4.994 26.663 1.00 21.09 342 ARG D O 1
ATOM 12551 N N . ILE D 1 342 ? 47.028 4.852 26.043 1.00 23.21 343 ILE D N 1
ATOM 12552 C CA . ILE D 1 342 ? 47.113 3.452 26.477 1.00 28.06 343 ILE D CA 1
ATOM 12553 C C . ILE D 1 342 ? 47.176 3.503 27.985 1.00 27.53 343 ILE D C 1
ATOM 12554 O O . ILE D 1 342 ? 46.536 2.718 28.663 1.00 25.93 343 ILE D O 1
ATOM 12559 N N . ALA D 1 343 ? 47.972 4.446 28.455 1.00 18.58 344 ALA D N 1
ATOM 12560 C CA . ALA D 1 343 ? 48.114 4.628 29.857 1.00 19.15 344 ALA D CA 1
ATOM 12561 C C . ALA D 1 343 ? 46.760 4.940 30.431 1.00 24.37 344 ALA D C 1
ATOM 12562 O O . ALA D 1 343 ? 46.383 4.502 31.501 1.00 24.76 344 ALA D O 1
ATOM 12564 N N . ALA D 1 344 ? 46.035 5.752 29.699 1.00 20.39 345 ALA D N 1
ATOM 12565 C CA . ALA D 1 344 ? 44.738 6.130 30.174 1.00 17.90 345 ALA D CA 1
ATOM 12566 C C . ALA D 1 344 ? 43.862 4.889 30.432 1.00 28.79 345 ALA D C 1
ATOM 12567 O O . ALA D 1 344 ? 43.225 4.746 31.498 1.00 23.25 345 ALA D O 1
ATOM 12569 N N . TRP D 1 345 ? 43.778 3.999 29.424 1.00 21.50 346 TRP D N 1
ATOM 12570 C CA . TRP D 1 345 ? 42.998 2.791 29.601 1.00 21.24 346 TRP D CA 1
ATOM 12571 C C . TRP D 1 345 ? 43.592 1.926 30.749 1.00 22.73 346 TRP D C 1
ATOM 12572 O O . TRP D 1 345 ? 42.899 1.391 31.626 1.00 25.22 346 TRP D O 1
ATOM 12583 N N . VAL D 1 346 ? 44.897 1.833 30.800 1.00 22.52 347 VAL D N 1
ATOM 12584 C CA . VAL D 1 346 ? 45.469 1.047 31.803 1.00 20.95 347 VAL D CA 1
ATOM 12585 C C . VAL D 1 346 ? 45.172 1.528 33.190 1.00 26.37 347 VAL D C 1
ATOM 12586 O O . VAL D 1 346 ? 44.806 0.732 34.049 1.00 21.46 347 VAL D O 1
ATOM 12590 N N . ILE D 1 347 ? 45.375 2.805 33.441 1.00 21.60 348 ILE D N 1
ATOM 12591 C CA . ILE D 1 347 ? 45.135 3.327 34.774 1.00 20.76 348 ILE D CA 1
ATOM 12592 C C . ILE D 1 347 ? 43.674 3.146 35.165 1.00 23.09 348 ILE D C 1
ATOM 12593 O O . ILE D 1 347 ? 43.349 2.722 36.270 1.00 20.41 348 ILE D O 1
ATOM 12598 N N . GLY D 1 348 ? 42.814 3.456 34.224 1.00 19.39 349 GLY D N 1
ATOM 12599 C CA . GLY D 1 348 ? 41.393 3.378 34.394 1.00 18.07 349 GLY D CA 1
ATOM 12600 C C . GLY D 1 348 ? 40.868 2.004 34.808 1.00 27.98 349 GLY D C 1
ATOM 12601 O O . GLY D 1 348 ? 40.095 1.876 35.805 1.00 23.04 349 GLY D O 1
ATOM 12602 N N . THR D 1 349 ? 41.278 1.020 33.994 1.00 22.40 350 THR D N 1
ATOM 12603 C CA . THR D 1 349 ? 40.832 -0.335 34.147 1.00 17.32 350 THR D CA 1
ATOM 12604 C C . THR D 1 349 ? 41.364 -0.977 35.349 1.00 19.69 350 THR D C 1
ATOM 12605 O O . THR D 1 349 ? 40.668 -1.649 36.083 1.00 22.90 350 THR D O 1
ATOM 12609 N N . ARG D 1 350 ? 42.611 -0.768 35.549 1.00 15.77 351 ARG D N 1
ATOM 12610 C CA . ARG D 1 350 ? 43.208 -1.321 36.747 1.00 21.65 351 ARG D CA 1
ATOM 12611 C C . ARG D 1 350 ? 42.564 -0.761 37.983 1.00 20.29 351 ARG D C 1
ATOM 12612 O O . ARG D 1 350 ? 42.283 -1.456 38.961 1.00 25.48 351 ARG D O 1
ATOM 12620 N N . ASN D 1 351 ? 42.288 0.543 37.908 1.00 25.91 352 ASN D N 1
ATOM 12621 C CA . ASN D 1 351 ? 41.659 1.201 39.046 1.00 23.25 352 ASN D CA 1
ATOM 12622 C C . ASN D 1 351 ? 40.296 0.581 39.342 1.00 20.76 352 ASN D C 1
ATOM 12623 O O . ASN D 1 351 ? 39.892 0.304 40.479 1.00 25.05 352 ASN D O 1
ATOM 12628 N N . MET D 1 352 ? 39.545 0.367 38.275 1.00 19.78 353 MET D N 1
ATOM 12629 C CA . MET D 1 352 ? 38.227 -0.210 38.518 1.00 18.00 353 MET D CA 1
ATOM 12630 C C . MET D 1 352 ? 38.341 -1.589 39.202 1.00 30.19 353 MET D C 1
ATOM 12631 O O . MET D 1 352 ? 37.518 -2.026 40.048 1.00 17.60 353 MET D O 1
ATOM 12636 N N . LYS D 1 353 ? 39.388 -2.303 38.772 1.00 22.70 354 LYS D N 1
ATOM 12637 C CA . LYS D 1 353 ? 39.529 -3.638 39.274 1.00 21.87 354 LYS D CA 1
ATOM 12638 C C . LYS D 1 353 ? 39.977 -3.594 40.682 1.00 22.50 354 LYS D C 1
ATOM 12639 O O . LYS D 1 353 ? 39.574 -4.386 41.509 1.00 21.55 354 LYS D O 1
ATOM 12645 N N . LYS D 1 354 ? 40.819 -2.662 40.970 1.00 18.91 355 LYS D N 1
ATOM 12646 C CA . LYS D 1 354 ? 41.282 -2.551 42.316 1.00 18.33 355 LYS D CA 1
ATOM 12647 C C . LYS D 1 354 ? 40.088 -2.222 43.245 1.00 25.09 355 LYS D C 1
ATOM 12648 O O . LYS D 1 354 ? 39.940 -2.803 44.323 1.00 20.83 355 LYS D O 1
ATOM 12654 N N . ALA D 1 355 ? 39.227 -1.267 42.834 1.00 22.96 356 ALA D N 1
ATOM 12655 C CA . ALA D 1 355 ? 38.058 -0.945 43.660 1.00 20.59 356 ALA D CA 1
ATOM 12656 C C . ALA D 1 355 ? 37.247 -2.211 43.850 1.00 24.76 356 ALA D C 1
ATOM 12657 O O . ALA D 1 355 ? 36.827 -2.550 44.935 1.00 19.21 356 ALA D O 1
ATOM 12659 N N . LEU D 1 356 ? 36.997 -2.922 42.759 1.00 19.63 357 LEU D N 1
ATOM 12660 C CA . LEU D 1 356 ? 36.255 -4.179 42.898 1.00 24.14 357 LEU D CA 1
ATOM 12661 C C . LEU D 1 356 ? 36.858 -5.164 43.913 1.00 24.21 357 LEU D C 1
ATOM 12662 O O . LEU D 1 356 ? 36.185 -5.754 44.802 1.00 19.98 357 LEU D O 1
ATOM 12667 N N . LEU D 1 357 ? 38.149 -5.351 43.796 1.00 19.28 358 LEU D N 1
ATOM 12668 C CA . LEU D 1 357 ? 38.802 -6.283 44.670 1.00 18.81 358 LEU D CA 1
ATOM 12669 C C . LEU D 1 357 ? 38.647 -5.863 46.078 1.00 29.05 358 LEU D C 1
ATOM 12670 O O . LEU D 1 357 ? 38.519 -6.706 46.978 1.00 23.13 358 LEU D O 1
ATOM 12675 N N . ARG D 1 358 ? 38.789 -4.561 46.331 1.00 22.10 359 ARG D N 1
ATOM 12676 C CA . ARG D 1 358 ? 38.705 -4.194 47.717 1.00 19.74 359 ARG D CA 1
ATOM 12677 C C . ARG D 1 358 ? 37.291 -4.415 48.223 1.00 23.01 359 ARG D C 1
ATOM 12678 O O . ARG D 1 358 ? 37.008 -4.645 49.362 1.00 21.79 359 ARG D O 1
ATOM 12686 N N . ALA D 1 359 ? 36.351 -4.314 47.357 1.00 20.30 360 ALA D N 1
ATOM 12687 C CA . ALA D 1 359 ? 34.999 -4.547 47.788 1.00 24.20 360 ALA D CA 1
ATOM 12688 C C . ALA D 1 359 ? 34.813 -6.051 48.124 1.00 29.45 360 ALA D C 1
ATOM 12689 O O . ALA D 1 359 ? 34.159 -6.443 49.111 1.00 31.88 360 ALA D O 1
ATOM 12691 N N . LEU D 1 360 ? 35.414 -6.873 47.268 1.00 23.58 361 LEU D N 1
ATOM 12692 C CA . LEU D 1 360 ? 35.401 -8.330 47.436 1.00 26.40 361 LEU D CA 1
ATOM 12693 C C . LEU D 1 360 ? 36.103 -8.697 48.752 1.00 28.68 361 LEU D C 1
ATOM 12694 O O . LEU D 1 360 ? 35.818 -9.728 49.315 1.00 28.88 361 LEU D O 1
ATOM 12699 N N . LEU D 1 361 ? 36.978 -7.831 49.270 1.00 23.65 362 LEU D N 1
ATOM 12700 C CA . LEU D 1 361 ? 37.681 -8.144 50.476 1.00 18.29 362 LEU D CA 1
ATOM 12701 C C . LEU D 1 361 ? 37.006 -7.606 51.682 1.00 28.03 362 LEU D C 1
ATOM 12702 O O . LEU D 1 361 ? 37.489 -7.633 52.780 1.00 25.84 362 LEU D O 1
ATOM 12707 N N . GLU D 1 362 ? 35.868 -7.058 51.475 1.00 24.27 363 GLU D N 1
ATOM 12708 C CA . GLU D 1 362 ? 35.206 -6.492 52.606 1.00 24.20 363 GLU D CA 1
ATOM 12709 C C . GLU D 1 362 ? 34.466 -7.585 53.378 1.00 20.71 363 GLU D C 1
ATOM 12710 O O . GLU D 1 362 ? 33.846 -8.426 52.818 1.00 24.40 363 GLU D O 1
ATOM 12716 N N . PRO D 1 363 ? 34.449 -7.584 54.686 1.00 23.91 364 PRO D N 1
ATOM 12717 C CA . PRO D 1 363 ? 33.685 -8.561 55.469 1.00 26.30 364 PRO D CA 1
ATOM 12718 C C . PRO D 1 363 ? 32.242 -8.057 55.593 1.00 23.55 364 PRO D C 1
ATOM 12719 O O . PRO D 1 363 ? 31.745 -7.690 56.654 1.00 25.09 364 PRO D O 1
ATOM 12723 N N . THR D 1 364 ? 31.561 -8.022 54.459 1.00 21.10 365 THR D N 1
ATOM 12724 C CA . THR D 1 364 ? 30.208 -7.523 54.366 1.00 24.78 365 THR D CA 1
ATOM 12725 C C . THR D 1 364 ? 29.120 -8.070 55.277 1.00 28.35 365 THR D C 1
ATOM 12726 O O . THR D 1 364 ? 28.201 -7.368 55.769 1.00 25.50 365 THR D O 1
ATOM 12730 N N . ALA D 1 365 ? 29.172 -9.366 55.455 1.00 26.91 366 ALA D N 1
ATOM 12731 C CA . ALA D 1 365 ? 28.162 -9.970 56.261 1.00 33.34 366 ALA D CA 1
ATOM 12732 C C . ALA D 1 365 ? 28.296 -9.498 57.684 1.00 26.40 366 ALA D C 1
ATOM 12733 O O . ALA D 1 365 ? 27.326 -9.182 58.315 1.00 32.30 366 ALA D O 1
ATOM 12735 N N . GLU D 1 366 ? 29.529 -9.470 58.153 1.00 21.81 367 GLU D N 1
ATOM 12736 C CA . GLU D 1 366 ? 29.832 -9.025 59.505 1.00 23.18 367 GLU D CA 1
ATOM 12737 C C . GLU D 1 366 ? 29.294 -7.576 59.667 1.00 25.54 367 GLU D C 1
ATOM 12738 O O . GLU D 1 366 ? 28.468 -7.260 60.561 1.00 25.52 367 GLU D O 1
ATOM 12744 N N . LEU D 1 367 ? 29.712 -6.740 58.691 1.00 23.32 368 LEU D N 1
ATOM 12745 C CA . LEU D 1 367 ? 29.314 -5.337 58.616 1.00 26.73 368 LEU D CA 1
ATOM 12746 C C . LEU D 1 367 ? 27.828 -5.171 58.469 1.00 24.19 368 LEU D C 1
ATOM 12747 O O . LEU D 1 367 ? 27.225 -4.277 59.113 1.00 25.55 368 LEU D O 1
ATOM 12752 N N . ARG D 1 368 ? 27.260 -6.022 57.625 1.00 19.26 369 ARG D N 1
ATOM 12753 C CA . ARG D 1 368 ? 25.832 -5.952 57.458 1.00 24.07 369 ARG D CA 1
ATOM 12754 C C . ARG D 1 368 ? 25.066 -6.248 58.759 1.00 29.97 369 ARG D C 1
ATOM 12755 O O . ARG D 1 368 ? 23.987 -5.692 59.145 1.00 28.18 369 ARG D O 1
ATOM 12763 N N . LYS D 1 369 ? 25.699 -7.150 59.464 1.00 26.25 370 LYS D N 1
ATOM 12764 C CA . LYS D 1 369 ? 25.168 -7.603 60.696 1.00 27.35 370 LYS D CA 1
ATOM 12765 C C . LYS D 1 369 ? 25.364 -6.527 61.710 1.00 38.46 370 LYS D C 1
ATOM 12766 O O . LYS D 1 369 ? 24.475 -6.186 62.464 1.00 27.28 370 LYS D O 1
ATOM 12772 N N . LEU D 1 370 ? 26.523 -5.949 61.754 1.00 24.68 371 LEU D N 1
ATOM 12773 C CA . LEU D 1 370 ? 26.640 -4.846 62.721 1.00 24.55 371 LEU D CA 1
ATOM 12774 C C . LEU D 1 370 ? 25.628 -3.718 62.517 1.00 27.01 371 LEU D C 1
ATOM 12775 O O . LEU D 1 370 ? 25.029 -3.185 63.465 1.00 25.75 371 LEU D O 1
ATOM 12780 N N . GLU D 1 371 ? 25.441 -3.364 61.233 1.00 26.67 372 GLU D N 1
ATOM 12781 C CA . GLU D 1 371 ? 24.493 -2.337 60.843 1.00 27.68 372 GLU D CA 1
ATOM 12782 C C . GLU D 1 371 ? 23.039 -2.648 61.281 1.00 27.88 372 GLU D C 1
ATOM 12783 O O . GLU D 1 371 ? 22.276 -1.802 61.811 1.00 22.22 372 GLU D O 1
ATOM 12789 N N . ALA D 1 372 ? 22.657 -3.897 61.041 1.00 26.63 373 ALA D N 1
ATOM 12790 C CA . ALA D 1 372 ? 21.336 -4.335 61.398 1.00 25.47 373 ALA D CA 1
ATOM 12791 C C . ALA D 1 372 ? 21.035 -4.166 62.885 1.00 21.22 373 ALA D C 1
ATOM 12792 O O . ALA D 1 372 ? 19.919 -3.878 63.293 1.00 32.85 373 ALA D O 1
ATOM 12794 N N . PRO D 1 373 ? 22.066 -4.288 63.700 1.00 31.46 374 PRO D N 1
ATOM 12795 C CA . PRO D 1 373 ? 21.983 -4.136 65.113 1.00 29.46 374 PRO D CA 1
ATOM 12796 C C . PRO D 1 373 ? 22.085 -2.759 65.642 1.00 27.34 374 PRO D C 1
ATOM 12797 O O . PRO D 1 373 ? 21.893 -2.592 66.847 1.00 37.31 374 PRO D O 1
ATOM 12801 N N . GLY D 1 374 ? 22.361 -1.832 64.736 1.00 24.90 375 GLY D N 1
ATOM 12802 C CA . GLY D 1 374 ? 22.490 -0.473 65.129 1.00 20.11 375 GLY D CA 1
ATOM 12803 C C . GLY D 1 374 ? 23.882 -0.268 65.714 1.00 27.79 375 GLY D C 1
ATOM 12804 O O . GLY D 1 374 ? 24.088 0.746 66.341 1.00 25.45 375 GLY D O 1
ATOM 12805 N N . ASP D 1 375 ? 24.841 -1.170 65.470 1.00 26.08 376 ASP D N 1
ATOM 12806 C CA . ASP D 1 375 ? 26.237 -0.979 65.929 1.00 24.19 376 ASP D CA 1
ATOM 12807 C C . ASP D 1 375 ? 27.066 -0.105 64.891 1.00 27.89 376 ASP D C 1
ATOM 12808 O O . ASP D 1 375 ? 27.956 -0.590 64.161 1.00 19.06 376 ASP D O 1
ATOM 12813 N N . TYR D 1 376 ? 26.681 1.191 64.813 1.00 22.37 377 TYR D N 1
ATOM 12814 C CA . TYR D 1 376 ? 27.188 2.223 63.943 1.00 21.35 377 TYR D CA 1
ATOM 12815 C C . TYR D 1 376 ? 28.572 2.585 64.215 1.00 25.97 377 TYR D C 1
ATOM 12816 O O . TYR D 1 376 ? 29.309 2.889 63.280 1.00 26.01 377 TYR D O 1
ATOM 12825 N N . THR D 1 377 ? 28.930 2.513 65.480 1.00 24.45 378 THR D N 1
ATOM 12826 C CA . THR D 1 377 ? 30.278 2.771 65.958 1.00 22.05 378 THR D CA 1
ATOM 12827 C C . THR D 1 377 ? 31.180 1.697 65.311 1.00 23.38 378 THR D C 1
ATOM 12828 O O . THR D 1 377 ? 32.146 1.930 64.584 1.00 26.43 378 THR D O 1
ATOM 12832 N N . ALA D 1 378 ? 30.849 0.447 65.536 1.00 21.62 379 ALA D N 1
ATOM 12833 C CA . ALA D 1 378 ? 31.648 -0.615 65.004 1.00 21.35 379 ALA D CA 1
ATOM 12834 C C . ALA D 1 378 ? 31.662 -0.621 63.466 1.00 27.34 379 ALA D C 1
ATOM 12835 O O . ALA D 1 378 ? 32.687 -0.859 62.818 1.00 26.68 379 ALA D O 1
ATOM 12837 N N . ARG D 1 379 ? 30.559 -0.303 62.844 1.00 22.49 380 ARG D N 1
ATOM 12838 C CA . ARG D 1 379 ? 30.532 -0.256 61.407 1.00 21.17 380 ARG D CA 1
ATOM 12839 C C . ARG D 1 379 ? 31.503 0.779 60.810 1.00 20.77 380 ARG D C 1
ATOM 12840 O O . ARG D 1 379 ? 32.326 0.612 59.898 1.00 24.99 380 ARG D O 1
ATOM 12848 N N . LEU D 1 380 ? 31.443 1.942 61.406 1.00 25.02 381 LEU D N 1
ATOM 12849 C CA . LEU D 1 380 ? 32.302 2.971 60.882 1.00 21.85 381 LEU D CA 1
ATOM 12850 C C . LEU D 1 380 ? 33.712 2.561 61.094 1.00 26.67 381 LEU D C 1
ATOM 12851 O O . LEU D 1 380 ? 34.573 2.642 60.197 1.00 22.82 381 LEU D O 1
ATOM 12856 N N . ALA D 1 381 ? 33.894 2.147 62.335 1.00 22.00 382 ALA D N 1
ATOM 12857 C CA . ALA D 1 381 ? 35.211 1.791 62.661 1.00 22.61 382 ALA D CA 1
ATOM 12858 C C . ALA D 1 381 ? 35.756 0.740 61.742 1.00 25.82 382 ALA D C 1
ATOM 12859 O O . ALA D 1 381 ? 36.883 0.828 61.228 1.00 24.90 382 ALA D O 1
ATOM 12861 N N . LEU D 1 382 ? 34.954 -0.283 61.548 1.00 25.10 383 LEU D N 1
ATOM 12862 C CA . LEU D 1 382 ? 35.428 -1.353 60.700 1.00 19.86 383 LEU D CA 1
ATOM 12863 C C . LEU D 1 382 ? 35.488 -0.944 59.287 1.00 22.57 383 LEU D C 1
ATOM 12864 O O . LEU D 1 382 ? 36.387 -1.351 58.608 1.00 26.24 383 LEU D O 1
ATOM 12869 N N . LEU D 1 383 ? 34.523 -0.206 58.825 1.00 20.36 384 LEU D N 1
ATOM 12870 C CA . LEU D 1 383 ? 34.679 0.177 57.455 1.00 19.61 384 LEU D CA 1
ATOM 12871 C C . LEU D 1 383 ? 36.044 0.837 57.249 1.00 22.17 384 LEU D C 1
ATOM 12872 O O . LEU D 1 383 ? 36.708 0.629 56.251 1.00 20.92 384 LEU D O 1
ATOM 12877 N N . GLU D 1 384 ? 36.407 1.715 58.176 1.00 25.90 385 GLU D N 1
ATOM 12878 C CA . GLU D 1 384 ? 37.657 2.479 58.077 1.00 18.88 385 GLU D CA 1
ATOM 12879 C C . GLU D 1 384 ? 38.916 1.640 58.178 1.00 27.61 385 GLU D C 1
ATOM 12880 O O . GLU D 1 384 ? 39.868 1.734 57.388 1.00 21.76 385 GLU D O 1
ATOM 12886 N N . GLU D 1 385 ? 38.893 0.721 59.107 1.00 23.07 386 GLU D N 1
ATOM 12887 C CA . GLU D 1 385 ? 40.039 -0.187 59.304 1.00 22.60 386 GLU D CA 1
ATOM 12888 C C . GLU D 1 385 ? 40.380 -0.997 58.054 1.00 24.00 386 GLU D C 1
ATOM 12889 O O . GLU D 1 385 ? 41.507 -1.397 57.722 1.00 23.55 386 GLU D O 1
ATOM 12895 N N . GLN D 1 386 ? 39.351 -1.245 57.337 1.00 21.38 387 GLN D N 1
ATOM 12896 C CA . GLN D 1 386 ? 39.450 -2.009 56.134 1.00 23.72 387 GLN D CA 1
ATOM 12897 C C . GLN D 1 386 ? 40.481 -1.359 55.221 1.00 25.51 387 GLN D C 1
ATOM 12898 O O . GLN D 1 386 ? 41.238 -2.014 54.503 1.00 23.81 387 GLN D O 1
ATOM 12904 N N . LYS D 1 387 ? 40.569 -0.041 55.270 1.00 26.03 388 LYS D N 1
ATOM 12905 C CA . LYS D 1 387 ? 41.478 0.672 54.379 1.00 27.78 388 LYS D CA 1
ATOM 12906 C C . LYS D 1 387 ? 42.943 0.429 54.669 1.00 29.20 388 LYS D C 1
ATOM 12907 O O . LYS D 1 387 ? 43.817 0.647 53.841 1.00 24.38 388 LYS D O 1
ATOM 12913 N N . SER D 1 388 ? 43.256 0.049 55.877 1.00 29.43 389 SER D N 1
ATOM 12914 C CA . SER D 1 388 ? 44.678 -0.137 56.115 1.00 20.68 389 SER D CA 1
ATOM 12915 C C . SER D 1 388 ? 45.002 -1.588 56.180 1.00 25.43 389 SER D C 1
ATOM 12916 O O . SER D 1 388 ? 46.041 -1.958 56.740 1.00 28.66 389 SER D O 1
ATOM 12919 N N . LEU D 1 389 ? 44.114 -2.419 55.650 1.00 25.81 390 LEU D N 1
ATOM 12920 C CA . LEU D 1 389 ? 44.381 -3.846 55.594 1.00 28.17 390 LEU D CA 1
ATOM 12921 C C . LEU D 1 389 ? 45.169 -4.037 54.299 1.00 29.12 390 LEU D C 1
ATOM 12922 O O . LEU D 1 389 ? 44.995 -3.239 53.358 1.00 29.34 390 LEU D O 1
ATOM 12927 N N . PRO D 1 390 ? 46.009 -5.111 54.245 1.00 28.62 391 PRO D N 1
ATOM 12928 C CA . PRO D 1 390 ? 46.909 -5.400 53.131 1.00 20.49 391 PRO D CA 1
ATOM 12929 C C . PRO D 1 390 ? 46.331 -5.807 51.794 1.00 27.93 391 PRO D C 1
ATOM 12930 O O . PRO D 1 390 ? 46.875 -6.639 51.127 1.00 29.81 391 PRO D O 1
ATOM 12934 N N . TRP D 1 391 ? 45.248 -5.182 51.327 1.00 24.37 392 TRP D N 1
ATOM 12935 C CA . TRP D 1 391 ? 44.713 -5.570 50.051 1.00 22.36 392 TRP D CA 1
ATOM 12936 C C . TRP D 1 391 ? 45.642 -5.486 48.861 1.00 26.73 392 TRP D C 1
ATOM 12937 O O . TRP D 1 391 ? 45.416 -6.175 47.880 1.00 25.35 392 TRP D O 1
ATOM 12948 N N . GLN D 1 392 ? 46.653 -4.618 48.940 1.00 20.64 393 GLN D N 1
ATOM 12949 C CA . GLN D 1 392 ? 47.579 -4.398 47.866 1.00 21.62 393 GLN D CA 1
ATOM 12950 C C . GLN D 1 392 ? 48.264 -5.683 47.452 1.00 28.67 393 GLN D C 1
ATOM 12951 O O . GLN D 1 392 ? 48.492 -5.972 46.267 1.00 26.27 393 GLN D O 1
ATOM 12957 N N . ALA D 1 393 ? 48.593 -6.443 48.486 1.00 23.85 394 ALA D N 1
ATOM 12958 C CA . ALA D 1 393 ? 49.240 -7.761 48.360 1.00 28.47 394 ALA D CA 1
ATOM 12959 C C . ALA D 1 393 ? 48.366 -8.695 47.562 1.00 29.18 394 ALA D C 1
ATOM 12960 O O . ALA D 1 393 ? 48.775 -9.458 46.683 1.00 29.14 394 ALA D O 1
ATOM 12962 N N . VAL D 1 394 ? 47.115 -8.620 47.872 1.00 24.18 395 VAL D N 1
ATOM 12963 C CA . VAL D 1 394 ? 46.177 -9.423 47.137 1.00 21.26 395 VAL D CA 1
ATOM 12964 C C . VAL D 1 394 ? 46.076 -8.965 45.715 1.00 26.83 395 VAL D C 1
ATOM 12965 O O . VAL D 1 394 ? 45.952 -9.777 44.829 1.00 26.09 395 VAL D O 1
ATOM 12969 N N . TRP D 1 395 ? 46.071 -7.649 45.514 1.00 23.38 396 TRP D N 1
ATOM 12970 C CA . TRP D 1 395 ? 45.929 -7.129 44.171 1.00 22.19 396 TRP D CA 1
ATOM 12971 C C . TRP D 1 395 ? 47.137 -7.533 43.319 1.00 27.09 396 TRP D C 1
ATOM 12972 O O . TRP D 1 395 ? 46.986 -7.926 42.157 1.00 24.42 396 TRP D O 1
ATOM 12983 N N . GLU D 1 396 ? 48.326 -7.341 43.903 1.00 19.37 397 GLU D N 1
ATOM 12984 C CA . GLU D 1 396 ? 49.529 -7.680 43.186 1.00 25.01 397 GLU D CA 1
ATOM 12985 C C . GLU D 1 396 ? 49.565 -9.224 42.852 1.00 30.16 397 GLU D C 1
ATOM 12986 O O . GLU D 1 396 ? 50.006 -9.647 41.756 1.00 24.75 397 GLU D O 1
ATOM 12992 N N . MET D 1 397 ? 49.065 -10.103 43.758 1.00 22.72 398 MET D N 1
ATOM 12993 C CA . MET D 1 397 ? 49.060 -11.536 43.429 1.00 18.72 398 MET D CA 1
ATOM 12994 C C . MET D 1 397 ? 48.169 -11.805 42.209 1.00 27.15 398 MET D C 1
ATOM 12995 O O . MET D 1 397 ? 48.450 -12.636 41.322 1.00 29.51 398 MET D O 1
ATOM 13000 N N . TYR D 1 398 ? 47.050 -11.089 42.197 1.00 24.11 399 TYR D N 1
ATOM 13001 C CA . TYR D 1 398 ? 46.094 -11.116 41.103 1.00 22.46 399 TYR D CA 1
ATOM 13002 C C . TYR D 1 398 ? 46.825 -10.758 39.827 1.00 29.44 399 TYR D C 1
ATOM 13003 O O . TYR D 1 398 ? 46.699 -11.446 38.857 1.00 25.83 399 TYR D O 1
ATOM 13012 N N . CYS D 1 399 ? 47.568 -9.642 39.812 1.00 23.76 400 CYS D N 1
ATOM 13013 C CA . CYS D 1 399 ? 48.331 -9.239 38.643 1.00 27.96 400 CYS D CA 1
ATOM 13014 C C . CYS D 1 399 ? 49.294 -10.322 38.191 1.00 30.15 400 CYS D C 1
ATOM 13015 O O . CYS D 1 399 ? 49.459 -10.617 37.021 1.00 22.02 400 CYS D O 1
ATOM 13018 N N . GLN D 1 400 ? 50.034 -10.815 39.170 1.00 25.87 401 GLN D N 1
ATOM 13019 C CA . GLN D 1 400 ? 51.025 -11.825 38.912 1.00 27.84 401 GLN D CA 1
ATOM 13020 C C . GLN D 1 400 ? 50.386 -13.036 38.268 1.00 32.64 401 GLN D C 1
ATOM 13021 O O . GLN D 1 400 ? 50.804 -13.508 37.182 1.00 33.54 401 GLN D O 1
ATOM 13027 N N . ARG D 1 401 ? 49.292 -13.486 38.892 1.00 27.28 402 ARG D N 1
ATOM 13028 C CA . ARG D 1 401 ? 48.663 -14.616 38.310 1.00 25.34 402 ARG D CA 1
ATOM 13029 C C . ARG D 1 401 ? 48.310 -14.393 36.894 1.00 37.50 402 ARG D C 1
ATOM 13030 O O . ARG D 1 401 ? 48.401 -15.344 36.176 1.00 31.56 402 ARG D O 1
ATOM 13038 N N . HIS D 1 402 ? 47.883 -13.184 36.515 1.00 26.03 403 HIS D N 1
ATOM 13039 C CA . HIS D 1 402 ? 47.443 -12.939 35.158 1.00 26.45 403 HIS D CA 1
ATOM 13040 C C . HIS D 1 402 ? 48.514 -12.451 34.220 1.00 30.04 403 HIS D C 1
ATOM 13041 O O . HIS D 1 402 ? 48.179 -11.987 33.110 1.00 30.31 403 HIS D O 1
ATOM 13048 N N . ASP D 1 403 ? 49.757 -12.607 34.694 1.00 27.47 404 ASP D N 1
ATOM 13049 C CA . ASP D 1 403 ? 50.983 -12.206 33.989 1.00 28.75 404 ASP D CA 1
ATOM 13050 C C . ASP D 1 403 ? 50.941 -10.696 33.663 1.00 46.41 404 ASP D C 1
ATOM 13051 O O . ASP D 1 403 ? 51.146 -10.219 32.539 1.00 33.10 404 ASP D O 1
ATOM 13056 N N . THR D 1 404 ? 50.622 -9.904 34.695 1.00 32.38 405 THR D N 1
ATOM 13057 C CA . THR D 1 404 ? 50.522 -8.488 34.508 1.00 22.50 405 THR D CA 1
ATOM 13058 C C . THR D 1 404 ? 51.446 -7.855 35.493 1.00 21.10 405 THR D C 1
ATOM 13059 O O . THR D 1 404 ? 51.714 -8.396 36.556 1.00 29.07 405 THR D O 1
ATOM 13063 N N . PRO D 1 405 ? 51.988 -6.721 35.133 1.00 27.00 406 PRO D N 1
ATOM 13064 C CA . PRO D 1 405 ? 52.877 -6.061 36.078 1.00 26.80 406 PRO D CA 1
ATOM 13065 C C . PRO D 1 405 ? 52.119 -5.641 37.348 1.00 26.60 406 PRO D C 1
ATOM 13066 O O . PRO D 1 405 ? 51.068 -5.033 37.312 1.00 36.94 406 PRO D O 1
ATOM 13070 N N . ALA D 1 406 ? 52.656 -5.974 38.478 1.00 26.00 407 ALA D N 1
ATOM 13071 C CA . ALA D 1 406 ? 51.990 -5.649 39.702 1.00 28.28 407 ALA D CA 1
ATOM 13072 C C . ALA D 1 406 ? 52.024 -4.175 40.104 1.00 36.14 407 ALA D C 1
ATOM 13073 O O . ALA D 1 406 ? 51.215 -3.704 40.897 1.00 30.68 407 ALA D O 1
ATOM 13075 N N . GLY D 1 407 ? 53.016 -3.482 39.598 1.00 27.11 408 GLY D N 1
ATOM 13076 C CA . GLY D 1 407 ? 53.235 -2.105 39.929 1.00 20.32 408 GLY D CA 1
ATOM 13077 C C . GLY D 1 407 ? 53.407 -1.272 38.711 1.00 22.80 408 GLY D C 1
ATOM 13078 O O . GLY D 1 407 ? 52.928 -1.636 37.631 1.00 32.39 408 GLY D O 1
ATOM 13079 N N . SER D 1 408 ? 54.151 -0.191 38.983 1.00 25.69 409 SER D N 1
ATOM 13080 C CA . SER D 1 408 ? 54.438 0.920 38.119 1.00 26.71 409 SER D CA 1
ATOM 13081 C C . SER D 1 408 ? 55.236 0.557 36.909 1.00 31.29 409 SER D C 1
ATOM 13082 O O . SER D 1 408 ? 55.220 1.277 35.889 1.00 35.40 409 SER D O 1
ATOM 13085 N N . GLU D 1 409 ? 55.815 -0.621 36.985 1.00 33.83 410 GLU D N 1
ATOM 13086 C CA . GLU D 1 409 ? 56.583 -1.169 35.866 1.00 29.39 410 GLU D CA 1
ATOM 13087 C C . GLU D 1 409 ? 55.760 -1.216 34.624 1.00 27.79 410 GLU D C 1
ATOM 13088 O O . GLU D 1 409 ? 56.292 -1.143 33.538 1.00 28.49 410 GLU D O 1
ATOM 13094 N N . TRP D 1 410 ? 54.440 -1.355 34.740 1.00 24.77 411 TRP D N 1
ATOM 13095 C CA . TRP D 1 410 ? 53.738 -1.364 33.484 1.00 24.08 411 TRP D CA 1
ATOM 13096 C C . TRP D 1 410 ? 53.960 -0.092 32.667 1.00 24.40 411 TRP D C 1
ATOM 13097 O O . TRP D 1 410 ? 53.762 -0.063 31.450 1.00 31.08 411 TRP D O 1
ATOM 13108 N N . LEU D 1 411 ? 54.372 0.965 33.348 1.00 22.77 412 LEU D N 1
ATOM 13109 C CA . LEU D 1 411 ? 54.642 2.268 32.699 1.00 26.81 412 LEU D CA 1
ATOM 13110 C C . LEU D 1 411 ? 55.758 2.199 31.617 1.00 32.84 412 LEU D C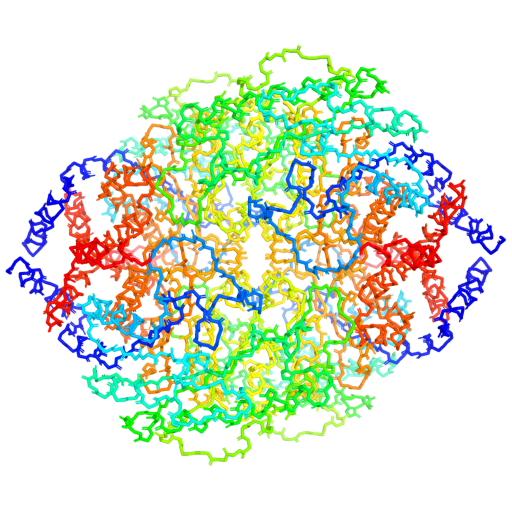 1
ATOM 13111 O O . LEU D 1 411 ? 55.722 2.861 30.561 1.00 22.92 412 LEU D O 1
ATOM 13116 N N . GLU D 1 412 ? 56.764 1.368 31.945 1.00 28.24 413 GLU D N 1
ATOM 13117 C CA . GLU D 1 412 ? 57.896 1.140 31.051 1.00 28.18 413 GLU D CA 1
ATOM 13118 C C . GLU D 1 412 ? 57.470 0.471 29.803 1.00 22.89 413 GLU D C 1
ATOM 13119 O O . GLU D 1 412 ? 57.905 0.831 28.732 1.00 29.47 413 GLU D O 1
ATOM 13125 N N . SER D 1 413 ? 56.513 -0.430 29.929 1.00 21.57 414 SER D N 1
ATOM 13126 C CA . SER D 1 413 ? 56.001 -1.016 28.696 1.00 26.30 414 SER D CA 1
ATOM 13127 C C . SER D 1 413 ? 55.330 0.034 27.861 1.00 29.37 414 SER D C 1
ATOM 13128 O O . SER D 1 413 ? 55.405 0.084 26.630 1.00 33.67 414 SER D O 1
ATOM 13131 N N . VAL D 1 414 ? 54.592 0.874 28.577 1.00 29.56 415 VAL D N 1
ATOM 13132 C CA . VAL D 1 414 ? 53.891 1.879 27.834 1.00 28.72 415 VAL D CA 1
ATOM 13133 C C . VAL D 1 414 ? 54.860 2.798 27.157 1.00 26.13 415 VAL D C 1
ATOM 13134 O O . VAL D 1 414 ? 54.673 3.150 25.990 1.00 28.59 415 VAL D O 1
ATOM 13138 N N . ARG D 1 415 ? 55.885 3.167 27.949 1.00 24.89 416 ARG D N 1
ATOM 13139 C CA . ARG D 1 415 ? 56.871 4.066 27.410 1.00 26.04 416 ARG D CA 1
ATOM 13140 C C . ARG D 1 415 ? 57.525 3.470 26.180 1.00 37.47 416 ARG D C 1
ATOM 13141 O O . ARG D 1 415 ? 57.658 4.114 25.158 1.00 27.67 416 ARG D O 1
ATOM 13149 N N . ALA D 1 416 ? 57.876 2.189 26.317 1.00 32.97 417 ALA D N 1
ATOM 13150 C CA . ALA D 1 416 ? 58.508 1.438 25.266 1.00 36.58 417 ALA D CA 1
ATOM 13151 C C . ALA D 1 416 ? 57.701 1.398 23.986 1.00 35.19 417 ALA D C 1
ATOM 13152 O O . ALA D 1 416 ? 58.254 1.630 22.927 1.00 34.73 417 ALA D O 1
ATOM 13154 N N . TYR D 1 417 ? 56.393 1.088 24.081 1.00 31.06 418 TYR D N 1
ATOM 13155 C CA . TYR D 1 417 ? 55.538 1.013 22.905 1.00 31.43 418 TYR D CA 1
ATOM 13156 C C . TYR D 1 417 ? 55.401 2.376 22.272 1.00 34.21 418 TYR D C 1
ATOM 13157 O O . TYR D 1 417 ? 55.213 2.555 21.098 1.00 32.98 418 TYR D O 1
ATOM 13166 N N . GLU D 1 418 ? 55.448 3.378 23.098 1.00 27.68 419 GLU D N 1
ATOM 13167 C CA . GLU D 1 418 ? 55.315 4.725 22.616 1.00 32.61 419 GLU D CA 1
ATOM 13168 C C . GLU D 1 418 ? 56.489 5.006 21.720 1.00 34.74 419 GLU D C 1
ATOM 13169 O O . GLU D 1 418 ? 56.358 5.356 20.565 1.00 30.60 419 GLU D O 1
ATOM 13175 N N . LYS D 1 419 ? 57.663 4.770 22.290 1.00 37.75 420 LYS D N 1
ATOM 13176 C CA . LYS D 1 419 ? 58.931 4.963 21.568 1.00 35.27 420 LYS D CA 1
ATOM 13177 C C . LYS D 1 419 ? 58.928 4.267 20.240 1.00 39.17 420 LYS D C 1
ATOM 13178 O O . LYS D 1 419 ? 59.157 4.900 19.207 1.00 39.09 420 LYS D O 1
ATOM 13184 N N . GLU D 1 420 ? 58.674 2.964 20.324 1.00 32.91 421 GLU D N 1
ATOM 13185 C CA . GLU D 1 420 ? 58.641 2.088 19.182 1.00 32.84 421 GLU D CA 1
ATOM 13186 C C . GLU D 1 420 ? 57.542 2.300 18.166 1.00 44.10 421 GLU D C 1
ATOM 13187 O O . GLU D 1 420 ? 57.759 2.162 16.952 1.00 46.16 421 GLU D O 1
ATOM 13193 N N . ILE D 1 421 ? 56.375 2.679 18.630 1.00 33.50 422 ILE D N 1
ATOM 13194 C CA . ILE D 1 421 ? 55.238 2.769 17.722 1.00 26.44 422 ILE D CA 1
ATOM 13195 C C . ILE D 1 421 ? 54.562 4.115 17.540 1.00 40.78 422 ILE D C 1
ATOM 13196 O O . ILE D 1 421 ? 54.468 4.722 16.459 1.00 44.56 422 ILE D O 1
ATOM 13201 N N . LEU D 1 422 ? 53.998 4.512 18.637 1.00 36.51 423 LEU D N 1
ATOM 13202 C CA . LEU D 1 422 ? 53.260 5.737 18.684 1.00 43.77 423 LEU D CA 1
ATOM 13203 C C . LEU D 1 422 ? 54.075 6.913 18.161 1.00 51.11 423 LEU D C 1
ATOM 13204 O O . LEU D 1 422 ? 53.514 7.776 17.453 1.00 44.36 423 LEU D O 1
ATOM 13209 N N . SER D 1 423 ? 55.371 6.900 18.537 1.00 40.83 424 SER D N 1
ATOM 13210 C CA . SER D 1 423 ? 56.334 7.874 18.155 1.00 37.29 424 SER D CA 1
ATOM 13211 C C . SER D 1 423 ? 56.280 8.064 16.631 1.00 51.28 424 SER D C 1
ATOM 13212 O O . SER D 1 423 ? 56.372 9.213 16.140 1.00 60.20 424 SER D O 1
ATOM 13215 N N . ARG D 1 424 ? 56.119 6.950 15.872 1.00 41.46 425 ARG D N 1
ATOM 13216 C CA . ARG D 1 424 ? 56.014 7.052 14.393 1.00 53.00 425 ARG D CA 1
ATOM 13217 C C . ARG D 1 424 ? 54.683 7.559 13.726 1.00 64.19 425 ARG D C 1
ATOM 13218 O O . ARG D 1 424 ? 54.641 7.789 12.470 1.00 58.42 425 ARG D O 1
ATOM 13226 N N . ARG D 1 425 ? 53.608 7.694 14.547 1.00 51.92 426 ARG D N 1
ATOM 13227 C CA . ARG D 1 425 ? 52.292 8.090 14.089 1.00 38.47 426 ARG D CA 1
ATOM 13228 C C . ARG D 1 425 ? 52.174 9.594 14.059 1.00 45.31 426 ARG D C 1
ATOM 13229 O O . ARG D 1 425 ? 52.552 10.221 15.053 1.00 60.52 426 ARG D O 1
#

InterPro domains:
  IPR009308 Rhamnose isomerase [MF_00541] (1-419)
  IPR009308 Rhamnose isomerase [NF002203] (1-418)
  IPR009308 Rhamnose isomerase [PF06134] (3-418)
  IPR009308 Rhamnose isomerase [TIGR01748] (5-418)
  IPR036237 Xylose isomerase-like superfamily [SSF51658] (4-418)
  IPR050337 L-rhamnose isomerase [PTHR30268] (1-418)

B-factor: mean 29.55, std 15.66, range [4.08, 100.0]

Nearest PDB structures (foldseek):
  1de5-assembly1_C  TM=1.002E+00  e=4.036E-73  Escherichia coli
  1d8w-assembly1_C  TM=1.002E+00  e=1.877E-70  Escherichia coli
  1d8w-assembly1_A  TM=1.002E+00  e=8.483E-70  Escherichia coli
  8jq5-assembly1_A  TM=9.899E-01  e=2.553E-52  Lacticaseibacillus rhamnosus
  8jq5-assembly1_C  TM=9.907E-01  e=5.810E-51  Lacticaseibacillus rhamnosus

GO terms:
  GO:0008740 L-rhamnose isomerase activity (F, EXP)
  GO:0008740 L-rhamnose isomerase activity (F, IDA)
  GO:0042802 identical protein binding (F, IDA)
  GO:0019324 L-lyxose metabolic process (P, IEP)
  GO:0051289 protein homotetramerization (P, IDA)
  GO:0019301 rhamnose catabolic process (P, IMP)
  GO:0030145 manganese ion binding (F, IDA)
  GO:0008270 zinc ion binding (F, IDA)
  GO:0033296 rhamnose binding (F, IDA)
  GO:0032991 protein-containing complex (C, IDA)